Protein AF-0000000087192631 (afdb_homodimer)

pLDDT: mean 88.53, std 11.98, range [20.39, 98.62]

Sequence (1856 aa):
MQTPSEHAYPAHWEADVVLRDGGTTRVRPITPDDVQRLVSFYEQVSDESKYYRFFAPYPRLSDRDLHRFTHHDYIDRVGLAATIGGEFIATVRYDRIDSRGRPAHEPTDEAEVAFLVQDAHQGRGVASALLEHIAAVARERGIRRFAAEVLPANTKMIKVFTDAGYTQKRSFEDGVVRLELDLEPTDRSLAVQRAREQRAEARSVQRLLAPGSVAVFGTGREPGGMGRAVLRNLLAGGFTGRVLAVNTSFPDGLTRLDPEGVPALRSLREAEGPVDLAVVAVPADRVPSVVEDCGEHGVQGLVVLSAGFAEGGADGRARQRELVRQARSYGMRIIGPNSFGLVNTAAGVRLNASLAPELPPPGRVGLFSQSGAIGIALLSGLQRRAAGLAGLASVSTFVSTGNRADVSGNDFLQYWHDDPDTDVALMYLESIGNPRKFTRLARRTALHKPVVVVKGARHGGVTPAGHTVPTTRMPDATVSHLLRQAGVIRVDTVTELSDTGLLLAAQPLPAGPRVAILGNSQSLALLTYDACLTDGLRPLPPRDLTTAAGPEDFHRALAAALADPACDAVVVTAIPRVDGESAAGLAAALRDAVAAAPVAKPVCVVHLEIPGLAEALAAPPEAGAPAGPGSVRVPAYPAAERAARSLAHVARYAEWRRRTEERPGRVPEYEDIDEAGAAADIEVLLTAHGVTEGDPGGPRAVTLSAADTQRLLARYGIAVLPALPAPDPEAAVAAAHRLGFPVALKPTAPHLRHRADLGGVRLDLGGEAELLRAYSELTELLGKPSETRLVVQSMAPRGVDTVVRATIDPAAGAVLSFGLAGAPSLLLGDTAHCLVPATDRDAAELIRSVRTAPLLFGWRGAAPVDTGALEELLLRVSRLMDDHPEVVGADLEPVIVAQHGIHVLGASIRLAPPPPRTDPGPRSLPTYMQTPSEHAYPAHWEADVVLRDGGTTRVRPITPDDVQRLVSFYEQVSDESKYYRFFAPYPRLSDRDLHRFTHHDYIDRVGLAATIGGEFIATVRYDRIDSRGRPAHEPTDEAEVAFLVQDAHQGRGVASALLEHIAAVARERGIRRFAAEVLPANTKMIKVFTDAGYTQKRSFEDGVVRLELDLEPTDRSLAVQRAREQRAEARSVQRLLAPGSVAVFGTGREPGGMGRAVLRNLLAGGFTGRVLAVNTSFPDGLTRLDPEGVPALRSLREAEGPVDLAVVAVPADRVPSVVEDCGEHGVQGLVVLSAGFAEGGADGRARQRELVRQARSYGMRIIGPNSFGLVNTAAGVRLNASLAPELPPPGRVGLFSQSGAIGIALLSGLQRRAAGLAGLASVSTFVSTGNRADVSGNDFLQYWHDDPDTDVALMYLESIGNPRKFTRLARRTALHKPVVVVKGARHGGVTPAGHTVPTTRMPDATVSHLLRQAGVIRVDTVTELSDTGLLLAAQPLPAGPRVAILGNSQSLALLTYDACLTDGLRPLPPRDLTTAAGPEDFHRALAAALADPACDAVVVTAIPRVDGESAAGLAAALRDAVAAAPVAKPVCVVHLEIPGLAEALAAPPEAGAPAGPGSVRVPAYPAAERAARSLAHVARYAEWRRRTEERPGRVPEYEDIDEAGAAADIEVLLTAHGVTEGDPGGPRAVTLSAADTQRLLARYGIAVLPALPAPDPEAAVAAAHRLGFPVALKPTAPHLRHRADLGGVRLDLGGEAELLRAYSELTELLGKPSETRLVVQSMAPRGVDTVVRATIDPAAGAVLSFGLAGAPSLLLGDTAHCLVPATDRDAAELIRSVRTAPLLFGWRGAAPVDTGALEELLLRVSRLMDDHPEVVGADLEPVIVAQHGIHVLGASIRLAPPPPRTDPGPRSLPTY

Radius of gyration: 41.94 Å; Cα contacts (8 Å, |Δi|>4): 4111; chains: 2; bounding box: 105×142×91 Å

Nearest PDB structures (foldseek):
  4nxy-assembly1_A  TM=9.726E-01  e=6.427E-29  Streptomyces lividans TK24
  4xym-assembly1_B  TM=7.938E-01  e=3.322E-19  Candidatus Korarchaeum cryptofilum OPF8
  4xyl-assembly1_B  TM=7.487E-01  e=3.930E-19  Candidatus Korarchaeum cryptofilum OPF8
  4xz3-assembly1_D  TM=8.046E-01  e=2.234E-18  Candidatus Korarchaeum cryptofilum OPF8
  4yaj-assembly1_D  TM=7.817E-01  e=9.511E-16  Candidatus Korarchaeum cryptofilum OPF8

InterPro domains:
  IPR000182 GNAT domain [PF00583] (56-166)
  IPR000182 GNAT domain [PS51186] (25-184)
  IPR003781 CoA-binding [PF13380] (213-343)
  IPR003781 CoA-binding [SM00881] (208-309)
  IPR011761 ATP-grasp fold [PS50975] (710-748)
  IPR013815 ATP-grasp fold, subdomain 1 [G3DSA:3.30.1490.20] (722-795)
  IPR016102 Succinyl-CoA synthetase-like [G3DSA:3.40.50.261] (340-507)
  IPR016102 Succinyl-CoA synthetase-like [G3DSA:3.40.50.261] (508-660)
  IPR016102 Succinyl-CoA synthetase-like [SSF52210] (341-505)
  IPR016102 Succinyl-CoA synthetase-like [SSF52210] (510-658)
  IPR016181 Acyl-CoA N-acyltransferase [SSF55729] (27-173)
  IPR032875 Succinyl-CoA synthetase-like, flavodoxin domain [PF13607] (362-501)
  IPR036291 NAD(P)-binding domain superfamily [SSF51735] (206-339)

Structure (mmCIF, N/CA/C/O backbone):
data_AF-0000000087192631-model_v1
#
loop_
_entity.id
_entity.type
_entity.pdbx_description
1 polymer 'GNAT family N-acetyltransferase'
#
loop_
_atom_site.group_PDB
_atom_site.id
_atom_site.type_symbol
_atom_site.label_atom_id
_atom_site.label_alt_id
_atom_site.label_comp_id
_atom_site.label_asym_id
_atom_site.label_entity_id
_atom_site.label_seq_id
_atom_site.pdbx_PDB_ins_code
_atom_site.Cartn_x
_atom_site.Cartn_y
_atom_site.Cartn_z
_atom_site.occupancy
_atom_site.B_iso_or_equiv
_atom_site.auth_seq_id
_atom_site.auth_comp_id
_atom_site.auth_asym_id
_atom_site.auth_atom_id
_atom_site.pdbx_PDB_model_num
ATOM 1 N N . MET A 1 1 ? 31.953 -65.812 -14.992 1 20.62 1 MET A N 1
ATOM 2 C CA . MET A 1 1 ? 31 -65.062 -15.828 1 20.62 1 MET A CA 1
ATOM 3 C C . MET A 1 1 ? 30.125 -64.125 -14.992 1 20.62 1 MET A C 1
ATOM 5 O O . MET A 1 1 ? 29.359 -64.562 -14.141 1 20.62 1 MET A O 1
ATOM 9 N N . GLN A 1 2 ? 30.656 -63 -14.594 1 25.08 2 GLN A N 1
ATOM 10 C CA . GLN A 1 2 ? 30.062 -62.031 -13.672 1 25.08 2 GLN A CA 1
ATOM 11 C C . GLN A 1 2 ? 28.656 -61.656 -14.125 1 25.08 2 GLN A C 1
ATOM 13 O O . GLN A 1 2 ? 28.422 -61.438 -15.312 1 25.08 2 GLN A O 1
ATOM 18 N N . THR A 1 3 ? 27.656 -62.156 -13.445 1 31.5 3 THR A N 1
ATOM 19 C CA . THR A 1 3 ? 26.234 -61.844 -13.625 1 31.5 3 THR A CA 1
ATOM 20 C C . THR A 1 3 ? 26.031 -60.375 -13.977 1 31.5 3 THR A C 1
ATOM 22 O O . THR A 1 3 ? 26.625 -59.5 -13.344 1 31.5 3 THR A O 1
ATOM 25 N N . PRO A 1 4 ? 25.734 -60.125 -15.266 1 35.34 4 PRO A N 1
ATOM 26 C CA . PRO A 1 4 ? 25.453 -58.75 -15.656 1 35.34 4 PRO A CA 1
ATOM 27 C C . PRO A 1 4 ? 24.844 -57.938 -14.516 1 35.34 4 PRO A C 1
ATOM 29 O O . PRO A 1 4 ? 24.125 -58.469 -13.68 1 35.34 4 PRO A O 1
ATOM 32 N N . SER A 1 5 ? 25.484 -57 -13.984 1 37.09 5 SER A N 1
ATOM 33 C CA . SER A 1 5 ? 25.125 -56.062 -12.953 1 37.09 5 SER A CA 1
ATOM 34 C C . SER A 1 5 ? 23.641 -55.688 -13.047 1 37.09 5 SER A C 1
ATOM 36 O O . SER A 1 5 ? 23.188 -55.25 -14.102 1 37.09 5 SER A O 1
ATOM 38 N N . GLU A 1 6 ? 22.656 -56.438 -12.609 1 44.91 6 GLU A N 1
ATOM 39 C CA . GLU A 1 6 ? 21.234 -56.188 -12.391 1 44.91 6 GLU A CA 1
ATOM 40 C C . GLU A 1 6 ? 21 -54.688 -12.094 1 44.91 6 GLU A C 1
ATOM 42 O O . GLU A 1 6 ? 21.469 -54.188 -11.086 1 44.91 6 GLU A O 1
ATOM 47 N N . HIS A 1 7 ? 20.984 -53.875 -13.047 1 56.69 7 HIS A N 1
ATOM 48 C CA . HIS A 1 7 ? 20.703 -52.469 -12.852 1 56.69 7 HIS A CA 1
ATOM 49 C C . HIS A 1 7 ? 19.516 -52.25 -11.938 1 56.69 7 HIS A C 1
ATOM 51 O O . HIS A 1 7 ? 18.547 -53.031 -11.977 1 56.69 7 HIS A O 1
ATOM 57 N N . ALA A 1 8 ? 19.719 -51.438 -10.938 1 73.88 8 ALA A N 1
ATOM 58 C CA . ALA A 1 8 ? 18.797 -51 -9.898 1 73.88 8 ALA A CA 1
ATOM 59 C C . ALA A 1 8 ? 17.5 -50.469 -10.508 1 73.88 8 ALA A C 1
ATOM 61 O O . ALA A 1 8 ? 17.5 -49.938 -11.602 1 73.88 8 ALA A O 1
ATOM 62 N N . TYR A 1 9 ? 16.359 -50.969 -10.164 1 81.88 9 TYR A N 1
ATOM 63 C CA . TYR A 1 9 ? 15.016 -50.5 -10.508 1 81.88 9 TYR A CA 1
ATOM 64 C C . TYR A 1 9 ? 14.961 -49 -10.555 1 81.88 9 TYR A C 1
ATOM 66 O O . TYR A 1 9 ? 15.242 -48.312 -9.562 1 81.88 9 TYR A O 1
ATOM 74 N N . PRO A 1 10 ? 14.68 -48.469 -11.711 1 86.88 10 PRO A N 1
ATOM 75 C CA . PRO A 1 10 ? 14.633 -47 -11.812 1 86.88 10 PRO A CA 1
ATOM 76 C C . PRO A 1 10 ? 13.328 -46.438 -11.281 1 86.88 10 PRO A C 1
ATOM 78 O O . PRO A 1 10 ? 12.414 -46.125 -12.055 1 86.88 10 PRO A O 1
ATOM 81 N N . ALA A 1 11 ? 13.266 -46.125 -10.109 1 83.31 11 ALA A N 1
ATOM 82 C CA . ALA A 1 11 ? 12.062 -45.688 -9.422 1 83.31 11 ALA A CA 1
ATOM 83 C C . ALA A 1 11 ? 11.578 -44.344 -10 1 83.31 11 ALA A C 1
ATOM 85 O O . ALA A 1 11 ? 10.383 -44.062 -9.984 1 83.31 11 ALA A O 1
ATOM 86 N N . HIS A 1 12 ? 12.43 -43.531 -10.547 1 79.44 12 HIS A N 1
ATOM 87 C CA . HIS A 1 12 ? 12.094 -42.219 -11.023 1 79.44 12 HIS A CA 1
ATOM 88 C C . HIS A 1 12 ? 11.289 -42.281 -12.32 1 79.44 12 HIS A C 1
ATOM 90 O O . HIS A 1 12 ? 10.711 -41.281 -12.75 1 79.44 12 HIS A O 1
ATOM 96 N N . TRP A 1 13 ? 11.211 -43.5 -12.906 1 89.19 13 TRP A N 1
ATOM 97 C CA . TRP A 1 13 ? 10.414 -43.688 -14.125 1 89.19 13 TRP A CA 1
ATOM 98 C C . TRP A 1 13 ? 8.938 -43.844 -13.789 1 89.19 13 TRP A C 1
ATOM 100 O O . TRP A 1 13 ? 8.086 -43.75 -14.672 1 89.19 13 TRP A O 1
ATOM 110 N N . GLU A 1 14 ? 8.688 -44.062 -12.539 1 89.38 14 GLU A N 1
ATOM 111 C CA . GLU A 1 14 ? 7.293 -44.25 -12.141 1 89.38 14 GLU A CA 1
ATOM 112 C C . GLU A 1 14 ? 6.531 -42.906 -12.242 1 89.38 14 GLU A C 1
ATOM 114 O O . GLU A 1 14 ? 7.074 -41.844 -11.938 1 89.38 14 GLU A O 1
ATOM 119 N N . ALA A 1 15 ? 5.297 -43.031 -12.695 1 90.75 15 ALA A N 1
ATOM 120 C CA . ALA A 1 15 ? 4.496 -41.812 -12.82 1 90.75 15 ALA A CA 1
ATOM 121 C C . ALA A 1 15 ? 3.008 -42.156 -12.852 1 90.75 15 ALA A C 1
ATOM 123 O O . ALA A 1 15 ? 2.596 -43.156 -13.43 1 90.75 15 ALA A O 1
ATOM 124 N N . ASP A 1 16 ? 2.254 -41.375 -12.18 1 92.19 16 ASP A N 1
ATOM 125 C CA . ASP A 1 16 ? 0.807 -41.375 -12.375 1 92.19 16 ASP A CA 1
ATOM 126 C C . ASP A 1 16 ? 0.399 -40.406 -13.492 1 92.19 16 ASP A C 1
ATOM 128 O O . ASP A 1 16 ? 0.935 -39.312 -13.602 1 92.19 16 ASP A O 1
ATOM 132 N N . VAL A 1 17 ? -0.473 -40.875 -14.367 1 93.94 17 VAL A N 1
ATOM 133 C CA . VAL A 1 17 ? -0.831 -40.094 -15.539 1 93.94 17 VAL A CA 1
ATOM 134 C C . VAL A 1 17 ? -2.352 -40 -15.664 1 93.94 17 VAL A C 1
ATOM 136 O O . VAL A 1 17 ? -3.055 -41 -15.414 1 93.94 17 VAL A O 1
ATOM 139 N N . VAL A 1 18 ? -2.799 -38.812 -16.031 1 94.5 18 VAL A N 1
ATOM 140 C CA . VAL A 1 18 ? -4.211 -38.656 -16.359 1 94.5 18 VAL A CA 1
ATOM 141 C C . VAL A 1 18 ? -4.438 -39 -17.828 1 94.5 18 VAL A C 1
ATOM 143 O O . VAL A 1 18 ? -3.717 -38.531 -18.703 1 94.5 18 VAL A O 1
ATOM 146 N N . LEU A 1 19 ? -5.414 -39.812 -18.047 1 94.88 19 LEU A N 1
ATOM 147 C CA . LEU A 1 19 ? -5.707 -40.281 -19.391 1 94.88 19 LEU A CA 1
ATOM 148 C C . LEU A 1 19 ? -6.738 -39.375 -20.078 1 94.88 19 LEU A C 1
ATOM 150 O O . LEU A 1 19 ? -7.285 -38.469 -19.453 1 94.88 19 LEU A O 1
ATOM 154 N N . ARG A 1 20 ? -7.016 -39.719 -21.328 1 94.5 20 ARG A N 1
ATOM 155 C CA . ARG A 1 20 ? -7.891 -38.906 -22.172 1 94.5 20 ARG A CA 1
ATOM 156 C C . ARG A 1 20 ? -9.289 -38.812 -21.578 1 94.5 20 ARG A C 1
ATOM 158 O O . ARG A 1 20 ? -9.961 -37.781 -21.703 1 94.5 20 ARG A O 1
ATOM 165 N N . ASP A 1 21 ? -9.727 -39.844 -20.953 1 91.56 21 ASP A N 1
ATOM 166 C CA . ASP A 1 21 ? -11.078 -39.875 -20.406 1 91.56 21 ASP A CA 1
ATOM 167 C C . ASP A 1 21 ? -11.109 -39.281 -18.984 1 91.56 21 ASP A C 1
ATOM 169 O O . ASP A 1 21 ? -12.148 -39.312 -18.328 1 91.56 21 ASP A O 1
ATOM 173 N N . GLY A 1 22 ? -10.008 -38.844 -18.5 1 90.75 22 GLY A N 1
ATOM 174 C CA . GLY A 1 22 ? -9.961 -38.188 -17.203 1 90.75 22 GLY A CA 1
ATOM 175 C C . GLY A 1 22 ? -9.578 -39.125 -16.078 1 90.75 22 GLY A C 1
ATOM 176 O O . GLY A 1 22 ? -9.305 -38.688 -14.953 1 90.75 22 GLY A O 1
ATOM 177 N N . GLY A 1 23 ? -9.531 -40.406 -16.359 1 89.5 23 GLY A N 1
ATOM 178 C CA . GLY A 1 23 ? -9.062 -41.344 -15.375 1 89.5 23 GLY A CA 1
ATOM 179 C C . GLY A 1 23 ? -7.555 -41.375 -15.227 1 89.5 23 GLY A C 1
ATOM 180 O O . GLY A 1 23 ? -6.848 -40.688 -15.977 1 89.5 23 GLY A O 1
ATOM 181 N N . THR A 1 24 ? -7.094 -42.156 -14.156 1 91.75 24 THR A N 1
ATOM 182 C CA . THR A 1 24 ? -5.652 -42.188 -13.93 1 91.75 24 THR A CA 1
ATOM 183 C C . THR A 1 24 ? -5.109 -43.594 -14.086 1 91.75 24 THR A C 1
ATOM 185 O O . THR A 1 24 ? -5.863 -44.562 -13.992 1 91.75 24 THR A O 1
ATOM 188 N N . THR A 1 25 ? -3.887 -43.656 -14.477 1 93.38 25 THR A N 1
ATOM 189 C CA . THR A 1 25 ? -3.145 -44.906 -14.516 1 93.38 25 THR A CA 1
ATOM 190 C C . THR A 1 25 ? -1.727 -44.688 -13.984 1 93.38 25 THR A C 1
ATOM 192 O O . THR A 1 25 ? -1.228 -43.562 -13.93 1 93.38 25 THR A O 1
ATOM 195 N N . ARG A 1 26 ? -1.165 -45.781 -13.5 1 93.81 26 ARG A N 1
ATOM 196 C CA . ARG A 1 26 ? 0.221 -45.75 -13.039 1 93.81 26 ARG A CA 1
ATOM 197 C C . ARG A 1 26 ? 1.152 -46.375 -14.062 1 93.81 26 ARG A C 1
ATOM 199 O O . ARG A 1 26 ? 0.906 -47.5 -14.516 1 93.81 26 ARG A O 1
ATOM 206 N N . VAL A 1 27 ? 2.131 -45.656 -14.469 1 95.19 27 VAL A N 1
ATOM 207 C CA . VAL A 1 27 ? 3.17 -46.188 -15.359 1 95.19 27 VAL A CA 1
ATOM 208 C C . VAL A 1 27 ? 4.41 -46.531 -14.539 1 95.19 27 VAL A C 1
ATOM 210 O O . VAL A 1 27 ? 4.883 -45.75 -13.734 1 95.19 27 VAL A O 1
ATOM 213 N N . ARG A 1 28 ? 4.859 -47.719 -14.695 1 94.69 28 ARG A N 1
ATOM 214 C CA . ARG A 1 28 ? 6.055 -48.156 -13.969 1 94.69 28 ARG A CA 1
ATOM 215 C C . ARG A 1 28 ? 6.828 -49.219 -14.75 1 94.69 28 ARG A C 1
ATOM 217 O O . ARG A 1 28 ? 6.273 -49.844 -15.641 1 94.69 28 ARG A O 1
ATOM 224 N N . PRO A 1 29 ? 8.125 -49.406 -14.43 1 96.44 29 PRO A N 1
ATOM 225 C CA . PRO A 1 29 ? 8.898 -50.469 -15.062 1 96.44 29 PRO A CA 1
ATOM 226 C C . PRO A 1 29 ? 8.391 -51.844 -14.695 1 96.44 29 PRO A C 1
ATOM 228 O O . PRO A 1 29 ? 7.945 -52.062 -13.562 1 96.44 29 PRO A O 1
ATOM 231 N N . ILE A 1 30 ? 8.477 -52.781 -15.68 1 97.31 30 ILE A N 1
ATOM 232 C CA . ILE A 1 30 ? 8.109 -54.156 -15.461 1 97.31 30 ILE A CA 1
ATOM 233 C C . ILE A 1 30 ? 9.242 -54.875 -14.734 1 97.31 30 ILE A C 1
ATOM 235 O O . ILE A 1 30 ? 10.422 -54.688 -15.055 1 97.31 30 ILE A O 1
ATOM 239 N N . THR A 1 31 ? 8.859 -55.688 -13.789 1 95.81 31 THR A N 1
ATOM 240 C CA . THR A 1 31 ? 9.844 -56.438 -13.008 1 95.81 31 THR A CA 1
ATOM 241 C C . THR A 1 31 ? 9.641 -57.938 -13.172 1 95.81 31 THR A C 1
ATOM 243 O O . THR A 1 31 ? 8.594 -58.375 -13.664 1 95.81 31 THR A O 1
ATOM 246 N N . PRO A 1 32 ? 10.625 -58.719 -12.734 1 94.38 32 PRO A N 1
ATOM 247 C CA . PRO A 1 32 ? 10.492 -60.188 -12.797 1 94.38 32 PRO A CA 1
ATOM 248 C C . PRO A 1 32 ? 9.32 -60.719 -11.977 1 94.38 32 PRO A C 1
ATOM 250 O O . PRO A 1 32 ? 8.797 -61.781 -12.258 1 94.38 32 PRO A O 1
ATOM 253 N N . ASP A 1 33 ? 8.914 -60 -11.039 1 94.69 33 ASP A N 1
ATOM 254 C CA . ASP A 1 33 ? 7.809 -60.438 -10.18 1 94.69 33 ASP A CA 1
ATOM 255 C C . ASP A 1 33 ? 6.465 -60.219 -10.867 1 94.69 33 ASP A C 1
ATOM 257 O O . ASP A 1 33 ? 5.422 -60.625 -10.336 1 94.69 33 ASP A O 1
ATOM 261 N N . ASP A 1 34 ? 6.422 -59.719 -12.078 1 96.81 34 ASP A N 1
ATOM 262 C CA . ASP A 1 34 ? 5.184 -59.344 -12.766 1 96.81 34 ASP A CA 1
ATOM 263 C C . ASP A 1 34 ? 4.719 -60.469 -13.688 1 96.81 34 ASP A C 1
ATOM 265 O O . ASP A 1 34 ? 3.842 -60.25 -14.531 1 96.81 34 ASP A O 1
ATOM 269 N N . VAL A 1 35 ? 5.238 -61.625 -13.57 1 96.44 35 VAL A N 1
ATOM 270 C CA . VAL A 1 35 ? 4.953 -62.719 -14.492 1 96.44 35 VAL A CA 1
ATOM 271 C C . VAL A 1 35 ? 3.459 -63.031 -14.477 1 96.44 35 VAL A C 1
ATOM 273 O O . VAL A 1 35 ? 2.826 -63.094 -15.531 1 96.44 35 VAL A O 1
ATOM 276 N N . GLN A 1 36 ? 2.957 -63.188 -13.305 1 95.94 36 GLN A N 1
ATOM 277 C CA . GLN A 1 36 ? 1.544 -63.531 -13.195 1 95.94 36 GLN A CA 1
ATOM 278 C C . GLN A 1 36 ? 0.66 -62.406 -13.711 1 95.94 36 GLN A C 1
ATOM 280 O O . GLN A 1 36 ? -0.381 -62.656 -14.328 1 95.94 36 GLN A O 1
ATOM 285 N N . ARG A 1 37 ? 1.015 -61.156 -13.492 1 96.69 37 ARG A N 1
ATOM 286 C CA . ARG A 1 37 ? 0.271 -60 -14 1 96.69 37 ARG A CA 1
ATOM 287 C C . ARG A 1 37 ? 0.293 -59.938 -15.523 1 96.69 37 ARG A C 1
ATOM 289 O O . ARG A 1 37 ? -0.711 -59.625 -16.156 1 96.69 37 ARG A O 1
ATOM 296 N N . LEU A 1 38 ? 1.43 -60.281 -16.078 1 96.75 38 LEU A N 1
ATOM 297 C CA . LEU A 1 38 ? 1.568 -60.281 -17.531 1 96.75 38 LEU A CA 1
ATOM 298 C C . LEU A 1 38 ? 0.699 -61.375 -18.141 1 96.75 38 LEU A C 1
ATOM 300 O O . LEU A 1 38 ? 0.08 -61.156 -19.188 1 96.75 38 LEU A O 1
ATOM 304 N N . VAL A 1 39 ? 0.665 -62.531 -17.469 1 96.69 39 VAL A N 1
ATOM 305 C CA . VAL A 1 39 ? -0.153 -63.656 -17.969 1 96.69 39 VAL A CA 1
ATOM 306 C C . VAL A 1 39 ? -1.629 -63.25 -17.922 1 96.69 39 VAL A C 1
ATOM 308 O O . VAL A 1 39 ? -2.357 -63.438 -18.891 1 96.69 39 VAL A O 1
ATOM 311 N N . SER A 1 40 ? -2.006 -62.781 -16.797 1 96.19 40 SER A N 1
ATOM 312 C CA . SER A 1 40 ? -3.389 -62.375 -16.625 1 96.19 40 SER A CA 1
ATOM 313 C C . SER A 1 40 ? -3.764 -61.281 -17.641 1 96.19 40 SER A C 1
ATOM 315 O O . SER A 1 40 ? -4.855 -61.312 -18.203 1 96.19 40 SER A O 1
ATOM 317 N N . PHE A 1 41 ? -2.994 -60.375 -17.844 1 96.19 41 PHE A N 1
ATOM 318 C CA . PHE A 1 41 ? -3.162 -59.312 -18.812 1 96.19 41 PHE A CA 1
ATOM 319 C C . PHE A 1 41 ? -3.357 -59.875 -20.219 1 96.19 41 PHE A C 1
ATOM 321 O O . PHE A 1 41 ? -4.32 -59.531 -20.906 1 96.19 41 PHE A O 1
ATOM 328 N N . TYR A 1 42 ? -2.414 -60.688 -20.578 1 96.12 42 TYR A N 1
ATOM 329 C CA . TYR A 1 42 ? -2.406 -61.25 -21.922 1 96.12 42 TYR A CA 1
ATOM 330 C C . TYR A 1 42 ? -3.684 -62.062 -22.188 1 96.12 42 TYR A C 1
ATOM 332 O O . TYR A 1 42 ? -4.199 -62.062 -23.312 1 96.12 42 TYR A O 1
ATOM 340 N N . GLU A 1 43 ? -4.188 -62.656 -21.125 1 95.69 43 GLU A N 1
ATOM 341 C CA . GLU A 1 43 ? -5.418 -63.438 -21.25 1 95.69 43 GLU A CA 1
ATOM 342 C C . GLU A 1 43 ? -6.609 -62.531 -21.578 1 95.69 43 GLU A C 1
ATOM 344 O O . GLU A 1 43 ? -7.578 -62.969 -22.203 1 95.69 43 GLU A O 1
ATOM 349 N N . GLN A 1 44 ? -6.473 -61.312 -21.219 1 95.31 44 GLN A N 1
ATOM 350 C CA . GLN A 1 44 ? -7.594 -60.375 -21.391 1 95.31 44 GLN A CA 1
ATOM 351 C C . GLN A 1 44 ? -7.48 -59.625 -22.703 1 95.31 44 GLN A C 1
ATOM 353 O O . GLN A 1 44 ? -8.383 -58.844 -23.062 1 95.31 44 GLN A O 1
ATOM 358 N N . VAL A 1 45 ? -6.461 -59.781 -23.453 1 96.5 45 VAL A N 1
ATOM 359 C CA . VAL A 1 45 ? -6.262 -59.156 -24.75 1 96.5 45 VAL A CA 1
ATOM 360 C C . VAL A 1 45 ? -6.918 -60.031 -25.844 1 96.5 45 VAL A C 1
ATOM 362 O O . VAL A 1 45 ? -6.824 -61.25 -25.812 1 96.5 45 VAL A O 1
ATOM 365 N N . SER A 1 46 ? -7.562 -59.438 -26.734 1 96.31 46 SER A N 1
ATOM 366 C CA . SER A 1 46 ? -8.266 -60.156 -27.781 1 96.31 46 SER A CA 1
ATOM 367 C C . SER A 1 46 ? -7.285 -60.812 -28.75 1 96.31 46 SER A C 1
ATOM 369 O O . SER A 1 46 ? -6.125 -60.406 -28.844 1 96.31 46 SER A O 1
ATOM 371 N N . ASP A 1 47 ? -7.758 -61.719 -29.5 1 95.31 47 ASP A N 1
ATOM 372 C CA . ASP A 1 47 ? -6.941 -62.406 -30.5 1 95.31 47 ASP A CA 1
ATOM 373 C C . ASP A 1 47 ? -6.527 -61.438 -31.609 1 95.31 47 ASP A C 1
ATOM 375 O O . ASP A 1 47 ? -5.422 -61.531 -32.156 1 95.31 47 ASP A O 1
ATOM 379 N N . GLU A 1 48 ? -7.402 -60.625 -31.891 1 94.94 48 GLU A N 1
ATOM 380 C CA . GLU A 1 48 ? -7.094 -59.625 -32.906 1 94.94 48 GLU A CA 1
ATOM 381 C C . GLU A 1 48 ? -5.938 -58.75 -32.469 1 94.94 48 GLU A C 1
ATOM 383 O O . GLU A 1 48 ? -4.996 -58.5 -33.25 1 94.94 48 GLU A O 1
ATOM 388 N N . SER A 1 49 ? -6.012 -58.219 -31.266 1 95.94 49 SER A N 1
ATOM 389 C CA . SER A 1 49 ? -4.953 -57.375 -30.75 1 95.94 49 SER A CA 1
ATOM 390 C C . SER A 1 49 ? -3.635 -58.125 -30.641 1 95.94 49 SER A C 1
ATOM 392 O O . SER A 1 49 ? -2.566 -57.562 -30.891 1 95.94 49 SER A O 1
ATOM 394 N N . LYS A 1 50 ? -3.697 -59.375 -30.25 1 96.19 50 LYS A N 1
ATOM 395 C CA . LYS A 1 50 ? -2.5 -60.188 -30.219 1 96.19 50 LYS A CA 1
ATOM 396 C C . LYS A 1 50 ? -1.898 -60.375 -31.609 1 96.19 50 LYS A C 1
ATOM 398 O O . LYS A 1 50 ? -0.677 -60.312 -31.781 1 96.19 50 LYS A O 1
ATOM 403 N N . TYR A 1 51 ? -2.812 -60.562 -32.531 1 94.75 51 TYR A N 1
ATOM 404 C CA . TYR A 1 51 ? -2.367 -60.688 -33.906 1 94.75 51 TYR A CA 1
ATOM 405 C C . TYR A 1 51 ? -1.661 -59.438 -34.406 1 94.75 51 TYR A C 1
ATOM 407 O O . TYR A 1 51 ? -0.631 -59.5 -35.062 1 94.75 51 TYR A O 1
ATOM 415 N N . TYR A 1 52 ? -2.215 -58.344 -34.156 1 94.25 52 TYR A N 1
ATOM 416 C CA . TYR A 1 52 ? -1.611 -57.062 -34.531 1 94.25 52 TYR A CA 1
ATOM 417 C C . TYR A 1 52 ? -0.246 -56.875 -33.875 1 94.25 52 TYR A C 1
ATOM 419 O O . TYR A 1 52 ? 0.665 -56.312 -34.469 1 94.25 52 TYR A O 1
ATOM 427 N N . ARG A 1 53 ? -0.049 -57.406 -32.719 1 93.62 53 ARG A N 1
ATOM 428 C CA . ARG A 1 53 ? 1.189 -57.219 -31.953 1 93.62 53 ARG A CA 1
ATOM 429 C C . ARG A 1 53 ? 2.283 -58.156 -32.5 1 93.62 53 ARG A C 1
ATOM 431 O O . ARG A 1 53 ? 3.449 -57.75 -32.562 1 93.62 53 ARG A O 1
ATOM 438 N N . PHE A 1 54 ? 1.877 -59.406 -32.812 1 92.31 54 PHE A N 1
ATOM 439 C CA . PHE A 1 54 ? 2.895 -60.406 -33.094 1 92.31 54 PHE A CA 1
ATOM 440 C C . PHE A 1 54 ? 2.861 -60.844 -34.562 1 92.31 54 PHE A C 1
ATOM 442 O O . PHE A 1 54 ? 3.67 -61.656 -34.969 1 92.31 54 PHE A O 1
ATOM 449 N N . PHE A 1 55 ? 1.875 -60.312 -35.344 1 90.5 55 PHE A N 1
ATOM 450 C CA . PHE A 1 55 ? 1.728 -60.531 -36.781 1 90.5 55 PHE A CA 1
ATOM 451 C C . PHE A 1 55 ? 1.427 -62 -37.062 1 90.5 55 PHE A C 1
ATOM 453 O O . PHE A 1 55 ? 1.672 -62.469 -38.156 1 90.5 55 PHE A O 1
ATOM 460 N N . ALA A 1 56 ? 1.115 -62.812 -35.969 1 92 56 ALA A N 1
ATOM 461 C CA . ALA A 1 56 ? 0.732 -64.188 -36.031 1 92 56 ALA A CA 1
ATOM 462 C C . ALA A 1 56 ? -0.16 -64.562 -34.844 1 92 56 ALA A C 1
ATOM 464 O O . ALA A 1 56 ? -0.225 -63.875 -33.844 1 92 56 ALA A O 1
ATOM 465 N N . PRO A 1 57 ? -0.964 -65.625 -35.094 1 90.69 57 PRO A N 1
ATOM 466 C CA . PRO A 1 57 ? -1.699 -66.125 -33.938 1 90.69 57 PRO A CA 1
ATOM 467 C C . PRO A 1 57 ? -0.778 -66.5 -32.781 1 90.69 57 PRO A C 1
ATOM 469 O O . PRO A 1 57 ? 0.161 -67.312 -32.969 1 90.69 57 PRO A O 1
ATOM 472 N N . TYR A 1 58 ? -1.026 -65.875 -31.719 1 92.06 58 TYR A N 1
ATOM 473 C CA . TYR A 1 58 ? -0.178 -66.062 -30.562 1 92.06 58 TYR A CA 1
ATOM 474 C C . TYR A 1 58 ? -1.012 -66.188 -29.281 1 92.06 58 TYR A C 1
ATOM 476 O O . TYR A 1 58 ? -0.976 -65.25 -28.453 1 92.06 58 TYR A O 1
ATOM 484 N N . PRO A 1 59 ? -1.753 -67.188 -29.078 1 91.19 59 PRO A N 1
ATOM 485 C CA . PRO A 1 59 ? -2.77 -67.25 -28.016 1 91.19 59 PRO A CA 1
ATOM 486 C C . PRO A 1 59 ? -2.166 -67.25 -26.609 1 91.19 59 PRO A C 1
ATOM 488 O O . PRO A 1 59 ? -2.762 -66.75 -25.688 1 91.19 59 PRO A O 1
ATOM 491 N N . ARG A 1 60 ? -0.947 -67.938 -26.5 1 93.5 60 ARG A N 1
ATOM 492 C CA . ARG A 1 60 ? -0.314 -68 -25.188 1 93.5 60 ARG A CA 1
ATOM 493 C C . ARG A 1 60 ? 1.164 -67.625 -25.266 1 93.5 60 ARG A C 1
ATOM 495 O O . ARG A 1 60 ? 1.82 -67.875 -26.281 1 93.5 60 ARG A O 1
ATOM 502 N N . LEU A 1 61 ? 1.563 -67 -24.219 1 93.31 61 LEU A N 1
ATOM 503 C CA . LEU A 1 61 ? 2.984 -66.688 -24.125 1 93.31 61 LEU A CA 1
ATOM 504 C C . LEU A 1 61 ? 3.773 -67.875 -23.594 1 93.31 61 LEU A C 1
ATOM 506 O O . LEU A 1 61 ? 3.348 -68.562 -22.656 1 93.31 61 LEU A O 1
ATOM 510 N N . SER A 1 62 ? 4.895 -68.188 -24.172 1 94.19 62 SER A N 1
ATOM 511 C CA . SER A 1 62 ? 5.781 -69.25 -23.703 1 94.19 62 SER A CA 1
ATOM 512 C C . SER A 1 62 ? 6.574 -68.812 -22.484 1 94.19 62 SER A C 1
ATOM 514 O O . SER A 1 62 ? 6.59 -67.625 -22.141 1 94.19 62 SER A O 1
ATOM 516 N N . ASP A 1 63 ? 7.141 -69.75 -21.844 1 93.69 63 ASP A N 1
ATOM 517 C CA . ASP A 1 63 ? 8 -69.438 -20.719 1 93.69 63 ASP A CA 1
ATOM 518 C C . ASP A 1 63 ? 9.156 -68.5 -21.141 1 93.69 63 ASP A C 1
ATOM 520 O O . ASP A 1 63 ? 9.586 -67.625 -20.375 1 93.69 63 ASP A O 1
ATOM 524 N N . ARG A 1 64 ? 9.578 -68.812 -22.234 1 93.75 64 ARG A N 1
ATOM 525 C CA . ARG A 1 64 ? 10.648 -67.938 -22.766 1 93.75 64 ARG A CA 1
ATOM 526 C C . ARG A 1 64 ? 10.172 -66.562 -23 1 93.75 64 ARG A C 1
ATOM 528 O O . ARG A 1 64 ? 10.891 -65.562 -22.719 1 93.75 64 ARG A O 1
ATOM 535 N N . ASP A 1 65 ? 8.977 -66.5 -23.531 1 93.75 65 ASP A N 1
ATOM 536 C CA . ASP A 1 65 ? 8.375 -65.188 -23.75 1 93.75 65 ASP A CA 1
ATOM 537 C C . ASP A 1 65 ? 8.211 -64.438 -22.422 1 93.75 65 ASP A C 1
ATOM 539 O O . ASP A 1 65 ? 8.539 -63.219 -22.328 1 93.75 65 ASP A O 1
ATOM 543 N N . LEU A 1 66 ? 7.676 -65.125 -21.484 1 95.25 66 LEU A N 1
ATOM 544 C CA . LEU A 1 66 ? 7.418 -64.5 -20.172 1 95.25 66 LEU A CA 1
ATOM 545 C C . LEU A 1 66 ? 8.711 -64 -19.547 1 95.25 66 LEU A C 1
ATOM 547 O O . LEU A 1 66 ? 8.727 -62.906 -18.953 1 95.25 66 LEU A O 1
ATOM 551 N N . HIS A 1 67 ? 9.734 -64.812 -19.656 1 94.94 67 HIS A N 1
ATOM 552 C CA . HIS A 1 67 ? 11.023 -64.375 -19.156 1 94.94 67 HIS A CA 1
ATOM 553 C C . HIS A 1 67 ? 11.531 -63.125 -19.891 1 94.94 67 HIS A C 1
ATOM 555 O O . HIS A 1 67 ? 11.977 -62.156 -19.281 1 94.94 67 HIS A O 1
ATOM 561 N N . ARG A 1 68 ? 11.438 -63.156 -21.172 1 93.69 68 ARG A N 1
ATOM 562 C CA . ARG A 1 68 ? 11.922 -62.062 -22.016 1 93.69 68 ARG A CA 1
ATOM 563 C C . ARG A 1 68 ? 11.18 -60.781 -21.719 1 93.69 68 ARG A C 1
ATOM 565 O O . ARG A 1 68 ? 11.766 -59.688 -21.75 1 93.69 68 ARG A O 1
ATOM 572 N N . PHE A 1 69 ? 9.93 -60.906 -21.469 1 95.06 69 PHE A N 1
ATOM 573 C CA . PHE A 1 69 ? 9.086 -59.719 -21.328 1 95.06 69 PHE A CA 1
ATOM 574 C C . PHE A 1 69 ? 9.078 -59.219 -19.891 1 95.06 69 PHE A C 1
ATOM 576 O O . PHE A 1 69 ? 8.539 -58.156 -19.609 1 95.06 69 PHE A O 1
ATOM 583 N N . THR A 1 70 ? 9.688 -59.875 -18.938 1 95.38 70 THR A N 1
ATOM 584 C CA . THR A 1 70 ? 9.664 -59.406 -17.562 1 95.38 70 THR A CA 1
ATOM 585 C C . THR A 1 70 ? 11.078 -59.125 -17.047 1 95.38 70 THR A C 1
ATOM 587 O O . THR A 1 70 ? 11.266 -58.469 -16.031 1 95.38 70 THR A O 1
ATOM 590 N N . HIS A 1 71 ? 12.055 -59.688 -17.703 1 93.94 71 HIS A N 1
ATOM 591 C CA . HIS A 1 71 ? 13.438 -59.469 -17.297 1 93.94 71 HIS A CA 1
ATOM 592 C C . HIS A 1 71 ? 14.133 -58.469 -18.25 1 93.94 71 HIS A C 1
ATOM 594 O O . HIS A 1 71 ? 14.547 -58.875 -19.344 1 93.94 71 HIS A O 1
ATOM 600 N N . HIS A 1 72 ? 14.266 -57.281 -17.797 1 93.69 72 HIS A N 1
ATOM 601 C CA . HIS A 1 72 ? 14.898 -56.188 -18.562 1 93.69 72 HIS A CA 1
ATOM 602 C C . HIS A 1 72 ? 16.156 -55.688 -17.875 1 93.69 72 HIS A C 1
ATOM 604 O O . HIS A 1 72 ? 16.266 -55.75 -16.656 1 93.69 72 HIS A O 1
ATOM 610 N N . ASP A 1 73 ? 17.141 -55.219 -18.578 1 92.31 73 ASP A N 1
ATOM 611 C CA . ASP A 1 73 ? 18.328 -54.625 -18 1 92.31 73 ASP A CA 1
ATOM 612 C C . ASP A 1 73 ? 18.156 -53.125 -17.797 1 92.31 73 ASP A C 1
ATOM 614 O O . ASP A 1 73 ? 19.031 -52.469 -17.234 1 92.31 73 ASP A O 1
ATOM 618 N N . TYR A 1 74 ? 17.031 -52.562 -18.219 1 92.94 74 TYR A N 1
ATOM 619 C CA . TYR A 1 74 ? 16.641 -51.156 -18.047 1 92.94 74 TYR A CA 1
ATOM 620 C C . TYR A 1 74 ? 17.609 -50.219 -18.766 1 92.94 74 TYR A C 1
ATOM 622 O O . TYR A 1 74 ? 17.766 -49.062 -18.391 1 92.94 74 TYR A O 1
ATOM 630 N N . ILE A 1 75 ? 18.344 -50.688 -19.766 1 92.31 75 ILE A N 1
ATOM 631 C CA . ILE A 1 75 ? 19.266 -49.906 -20.594 1 92.31 75 ILE A CA 1
ATOM 632 C C . ILE A 1 75 ? 19 -50.219 -22.062 1 92.31 75 ILE A C 1
ATOM 634 O O . ILE A 1 75 ? 18.406 -49.375 -22.766 1 92.31 75 ILE A O 1
ATOM 638 N N . ASP A 1 76 ? 19.359 -51.469 -22.406 1 94.06 76 ASP A N 1
ATOM 639 C CA . ASP A 1 76 ? 19.188 -51.875 -23.797 1 94.06 76 ASP A CA 1
ATOM 640 C C . ASP A 1 76 ? 17.781 -52.438 -24.047 1 94.06 76 ASP A C 1
ATOM 642 O O . ASP A 1 76 ? 17.266 -52.375 -25.156 1 94.06 76 ASP A O 1
ATOM 646 N N . ARG A 1 77 ? 17.297 -53 -23.047 1 95.62 77 ARG A N 1
ATOM 647 C CA . ARG A 1 77 ? 15.922 -53.5 -23.047 1 95.62 77 ARG A CA 1
ATOM 648 C C . ARG A 1 77 ? 15.125 -52.938 -21.875 1 95.62 77 ARG A C 1
ATOM 650 O O . ARG A 1 77 ? 15.523 -53.094 -20.719 1 95.62 77 ARG A O 1
ATOM 657 N N . VAL A 1 78 ? 14.094 -52.281 -22.219 1 96.31 78 VAL A N 1
ATOM 658 C CA . VAL A 1 78 ? 13.25 -51.656 -21.188 1 96.31 78 VAL A CA 1
ATOM 659 C C . VAL A 1 78 ? 11.781 -52 -21.469 1 96.31 78 VAL A C 1
ATOM 661 O O . VAL A 1 78 ? 11.344 -52.031 -22.609 1 96.31 78 VAL A O 1
ATOM 664 N N . GLY A 1 79 ? 11.109 -52.406 -20.438 1 97.38 79 GLY A N 1
ATOM 665 C CA . GLY A 1 79 ? 9.664 -52.594 -20.469 1 97.38 79 GLY A CA 1
ATOM 666 C C . GLY A 1 79 ? 8.938 -51.781 -19.422 1 97.38 79 GLY A C 1
ATOM 667 O O . GLY A 1 79 ? 9.336 -51.75 -18.25 1 97.38 79 GLY A O 1
ATOM 668 N N . LEU A 1 80 ? 7.895 -51 -19.875 1 97.81 80 LEU A N 1
ATOM 669 C CA . LEU A 1 80 ? 7.004 -50.312 -18.953 1 97.81 80 LEU A CA 1
ATOM 670 C C . LEU A 1 80 ? 5.598 -50.906 -19 1 97.81 80 LEU A C 1
ATOM 672 O O . LEU A 1 80 ? 5.176 -51.406 -20.047 1 97.81 80 LEU A O 1
ATOM 676 N N . ALA A 1 81 ? 4.906 -50.844 -17.891 1 97.88 81 ALA A N 1
ATOM 677 C CA . ALA A 1 81 ? 3.504 -51.25 -17.812 1 97.88 81 ALA A CA 1
ATOM 678 C C . ALA A 1 81 ? 2.625 -50.094 -17.312 1 97.88 81 ALA A C 1
ATOM 680 O O . ALA A 1 81 ? 3.064 -49.281 -16.5 1 97.88 81 ALA A O 1
ATOM 681 N N . ALA A 1 82 ? 1.479 -49.938 -17.875 1 97 82 ALA A N 1
ATOM 682 C CA . ALA A 1 82 ? 0.401 -49.156 -17.297 1 97 82 ALA A CA 1
ATOM 683 C C . ALA A 1 82 ? -0.507 -50 -16.422 1 97 82 ALA A C 1
ATOM 685 O O . ALA A 1 82 ? -0.94 -51.094 -16.828 1 97 82 ALA A O 1
ATOM 686 N N . THR A 1 83 ? -0.812 -49.594 -15.188 1 95.31 83 THR A N 1
ATOM 687 C CA . THR A 1 83 ? -1.56 -50.438 -14.258 1 95.31 83 THR A CA 1
ATOM 688 C C . THR A 1 83 ? -2.756 -49.688 -13.688 1 95.31 83 THR A C 1
ATOM 690 O O . THR A 1 83 ? -2.717 -48.438 -13.547 1 95.31 83 THR A O 1
ATOM 693 N N . ILE A 1 84 ? -3.836 -50.312 -13.445 1 91 84 ILE A N 1
ATOM 694 C CA . ILE A 1 84 ? -4.98 -49.875 -12.648 1 91 84 ILE A CA 1
ATOM 695 C C . ILE A 1 84 ? -5.289 -50.938 -11.586 1 91 84 ILE A C 1
ATOM 697 O O . ILE A 1 84 ? -5.453 -52.125 -11.898 1 91 84 ILE A O 1
ATOM 701 N N . GLY A 1 85 ? -5.359 -50.531 -10.359 1 86.06 85 GLY A N 1
ATOM 702 C CA . GLY A 1 85 ? -5.566 -51.469 -9.289 1 86.06 85 GLY A CA 1
ATOM 703 C C . GLY A 1 85 ? -4.457 -52.5 -9.18 1 86.06 85 GLY A C 1
ATOM 704 O O . GLY A 1 85 ? -4.711 -53.656 -8.859 1 86.06 85 GLY A O 1
ATOM 705 N N . GLY A 1 86 ? -3.365 -52.156 -9.703 1 89.19 86 GLY A N 1
ATOM 706 C CA . GLY A 1 86 ? -2.219 -53.031 -9.656 1 89.19 86 GLY A CA 1
ATOM 707 C C . GLY A 1 86 ? -2.16 -54 -10.82 1 89.19 86 GLY A C 1
ATOM 708 O O . GLY A 1 86 ? -1.167 -54.719 -11 1 89.19 86 GLY A O 1
ATOM 709 N N . GLU A 1 87 ? -3.121 -54 -11.602 1 93 87 GLU A N 1
ATOM 710 C CA . GLU A 1 87 ? -3.182 -54.906 -12.742 1 93 87 GLU A CA 1
ATOM 711 C C . GLU A 1 87 ? -2.736 -54.188 -14.031 1 93 87 GLU A C 1
ATOM 713 O O . GLU A 1 87 ? -3.039 -53.031 -14.242 1 93 87 GLU A O 1
ATOM 718 N N . PHE A 1 88 ? -2.061 -55 -14.914 1 97.06 88 PHE A N 1
ATOM 719 C CA . PHE A 1 88 ? -1.608 -54.469 -16.188 1 97.06 88 PHE A CA 1
ATOM 720 C C . PHE A 1 88 ? -2.791 -54.188 -17.109 1 97.06 88 PHE A C 1
ATOM 722 O O . PHE A 1 88 ? -3.67 -55.031 -17.266 1 97.06 88 PHE A O 1
ATOM 729 N N . ILE A 1 89 ? -2.777 -53.031 -17.672 1 96.5 89 ILE A N 1
ATOM 730 C CA . ILE A 1 89 ? -3.777 -52.781 -18.703 1 96.5 89 ILE A CA 1
ATOM 731 C C . ILE A 1 89 ? -3.086 -52.562 -20.047 1 96.5 89 ILE A C 1
ATOM 733 O O . ILE A 1 89 ? -3.729 -52.625 -21.094 1 96.5 89 ILE A O 1
ATOM 737 N N . ALA A 1 90 ? -1.805 -52.312 -20 1 98.25 90 ALA A N 1
ATOM 738 C CA . ALA A 1 90 ? -1.006 -52.125 -21.203 1 98.25 90 ALA A CA 1
ATOM 739 C C . ALA A 1 90 ? 0.482 -52.281 -20.906 1 98.25 90 ALA A C 1
ATOM 741 O O . ALA A 1 90 ? 0.911 -52.188 -19.766 1 98.25 90 ALA A O 1
ATOM 742 N N . THR A 1 91 ? 1.257 -52.594 -21.938 1 98.06 91 THR A N 1
ATOM 743 C CA . THR A 1 91 ? 2.709 -52.688 -21.828 1 98.06 91 THR A CA 1
ATOM 744 C C . THR A 1 91 ? 3.387 -52.031 -23.047 1 98.06 91 THR A C 1
ATOM 746 O O . THR A 1 91 ? 2.799 -51.969 -24.125 1 98.06 91 THR A O 1
ATOM 749 N N . VAL A 1 92 ? 4.527 -51.531 -22.859 1 97.94 92 VAL A N 1
ATOM 750 C CA . VAL A 1 92 ? 5.402 -51.062 -23.922 1 97.94 92 VAL A CA 1
ATOM 751 C C . VAL A 1 92 ? 6.84 -51.469 -23.641 1 97.94 92 VAL A C 1
ATOM 753 O O . VAL A 1 92 ? 7.246 -51.594 -22.484 1 97.94 92 VAL A O 1
ATOM 756 N N . ARG A 1 93 ? 7.562 -51.75 -24.703 1 97.12 93 ARG A N 1
ATOM 757 C CA . ARG A 1 93 ? 8.969 -52.094 -24.547 1 97.12 93 ARG A CA 1
ATOM 758 C C . ARG A 1 93 ? 9.805 -51.562 -25.703 1 97.12 93 ARG A C 1
ATOM 760 O O . ARG A 1 93 ? 9.289 -51.375 -26.812 1 97.12 93 ARG A O 1
ATOM 767 N N . TYR A 1 94 ? 11 -51.312 -25.422 1 96.94 94 TYR A N 1
ATOM 768 C CA . TYR A 1 94 ? 11.938 -51.125 -26.531 1 96.94 94 TYR A CA 1
ATOM 769 C C . TYR A 1 94 ? 13.141 -52.062 -26.391 1 96.94 94 TYR A C 1
ATOM 771 O O . TYR A 1 94 ? 13.484 -52.469 -25.297 1 96.94 94 TYR A O 1
ATOM 779 N N . ASP A 1 95 ? 13.703 -52.5 -27.469 1 96.62 95 ASP A N 1
ATOM 780 C CA . ASP A 1 95 ? 14.945 -53.25 -27.594 1 96.62 95 ASP A CA 1
ATOM 781 C C . ASP A 1 95 ? 15.938 -52.5 -28.5 1 96.62 95 ASP A C 1
ATOM 783 O O . ASP A 1 95 ? 15.641 -52.219 -29.656 1 96.62 95 ASP A O 1
ATOM 787 N N . ARG A 1 96 ? 17.031 -52.219 -27.953 1 96.62 96 ARG A N 1
ATOM 788 C CA . ARG A 1 96 ? 18.078 -51.562 -28.766 1 96.62 96 ARG A CA 1
ATOM 789 C C . ARG A 1 96 ? 18.5 -52.469 -29.922 1 96.62 96 ARG A C 1
ATOM 791 O O . ARG A 1 96 ? 18.688 -53.656 -29.734 1 96.62 96 ARG A O 1
ATOM 798 N N . ILE A 1 97 ? 18.641 -51.875 -31.078 1 95.75 97 ILE A N 1
ATOM 799 C CA . ILE A 1 97 ? 18.953 -52.656 -32.25 1 95.75 97 ILE A CA 1
ATOM 800 C C . ILE A 1 97 ? 20.047 -52 -33.062 1 95.75 97 ILE A C 1
ATOM 802 O O . ILE A 1 97 ? 20.266 -50.781 -32.938 1 95.75 97 ILE A O 1
ATOM 806 N N . ASP A 1 98 ? 20.688 -52.781 -33.812 1 92.88 98 ASP A N 1
ATOM 807 C CA . ASP A 1 98 ? 21.672 -52.25 -34.719 1 92.88 98 ASP A CA 1
ATOM 808 C C . ASP A 1 98 ? 21.047 -51.938 -36.094 1 92.88 98 ASP A C 1
ATOM 810 O O . ASP A 1 98 ? 19.828 -52 -36.25 1 92.88 98 ASP A O 1
ATOM 814 N N . SER A 1 99 ? 21.875 -51.531 -37.062 1 86.81 99 SER A N 1
ATOM 815 C CA . SER A 1 99 ? 21.406 -51.094 -38.375 1 86.81 99 SER A CA 1
ATOM 816 C C . SER A 1 99 ? 20.719 -52.219 -39.125 1 86.81 99 SER A C 1
ATOM 818 O O . SER A 1 99 ? 19.938 -52 -40.031 1 86.81 99 SER A O 1
ATOM 820 N N . ARG A 1 100 ? 20.969 -53.469 -38.75 1 85.75 100 ARG A N 1
ATOM 821 C CA . ARG A 1 100 ? 20.359 -54.625 -39.375 1 85.75 100 ARG A CA 1
ATOM 822 C C . ARG A 1 100 ? 19.125 -55.094 -38.625 1 85.75 100 ARG A C 1
ATOM 824 O O . ARG A 1 100 ? 18.547 -56.125 -38.969 1 85.75 100 ARG A O 1
ATOM 831 N N . GLY A 1 101 ? 18.75 -54.406 -37.594 1 87.31 101 GLY A N 1
ATOM 832 C CA . GLY A 1 101 ? 17.562 -54.75 -36.812 1 87.31 101 GLY A CA 1
ATOM 833 C C . GLY A 1 101 ? 17.812 -55.812 -35.781 1 87.31 101 GLY A C 1
ATOM 834 O O . GLY A 1 101 ? 16.875 -56.406 -35.25 1 87.31 101 GLY A O 1
ATOM 835 N N . ARG A 1 102 ? 19.094 -56.094 -35.438 1 92.25 102 ARG A N 1
ATOM 836 C CA . ARG A 1 102 ? 19.438 -57.094 -34.438 1 92.25 102 ARG A CA 1
ATOM 837 C C . ARG A 1 102 ? 19.719 -56.469 -33.094 1 92.25 102 ARG A C 1
ATOM 839 O O . ARG A 1 102 ? 20.109 -55.281 -33.031 1 92.25 102 ARG A O 1
ATOM 846 N N . PRO A 1 103 ? 19.484 -57.25 -32.094 1 91.38 103 PRO A N 1
ATOM 847 C CA . PRO A 1 103 ? 19.781 -56.719 -30.766 1 91.38 103 PRO A CA 1
ATOM 848 C C . PRO A 1 103 ? 21.203 -56.156 -30.656 1 91.38 103 PRO A C 1
ATOM 850 O O . PRO A 1 103 ? 22.141 -56.75 -31.203 1 91.38 103 PRO A O 1
ATOM 853 N N . ALA A 1 104 ? 21.312 -55 -30 1 93.5 104 ALA A N 1
ATOM 854 C CA . ALA A 1 104 ? 22.594 -54.312 -29.906 1 93.5 104 ALA A CA 1
ATOM 855 C C . ALA A 1 104 ? 22.766 -53.656 -28.547 1 93.5 104 ALA A C 1
ATOM 857 O O . ALA A 1 104 ? 21.891 -53.75 -27.672 1 93.5 104 ALA A O 1
ATOM 858 N N . HIS A 1 105 ? 23.953 -53.156 -28.344 1 89.19 105 HIS A N 1
ATOM 859 C CA . HIS A 1 105 ? 24.281 -52.406 -27.141 1 89.19 105 HIS A CA 1
ATOM 860 C C . HIS A 1 105 ? 24.781 -51 -27.5 1 89.19 105 HIS A C 1
ATOM 862 O O . HIS A 1 105 ? 24.922 -50.656 -28.672 1 89.19 105 HIS A O 1
ATOM 868 N N . GLU A 1 106 ? 25 -50.219 -26.438 1 81.56 106 GLU A N 1
ATOM 869 C CA . GLU A 1 106 ? 25.609 -48.938 -26.656 1 81.56 106 GLU A CA 1
ATOM 870 C C . GLU A 1 106 ? 26.891 -49.062 -27.484 1 81.56 106 GLU A C 1
ATOM 872 O O . GLU A 1 106 ? 27.594 -50.062 -27.406 1 81.56 106 GLU A O 1
ATOM 877 N N . PRO A 1 107 ? 27 -48.188 -28.422 1 82.19 107 PRO A N 1
ATOM 878 C CA . PRO A 1 107 ? 26.5 -46.812 -28.547 1 82.19 107 PRO A CA 1
ATOM 879 C C . PRO A 1 107 ? 25.406 -46.656 -29.594 1 82.19 107 PRO A C 1
ATOM 881 O O . PRO A 1 107 ? 25.109 -45.562 -30.031 1 82.19 107 PRO A O 1
ATOM 884 N N . THR A 1 108 ? 24.969 -47.844 -30.062 1 90.44 108 THR A N 1
ATOM 885 C CA . THR A 1 108 ? 23.875 -47.719 -31.016 1 90.44 108 THR A CA 1
ATOM 886 C C . THR A 1 108 ? 22.734 -46.906 -30.422 1 90.44 108 THR A C 1
ATOM 888 O O . THR A 1 108 ? 22.406 -47.062 -29.25 1 90.44 108 THR A O 1
ATOM 891 N N . ASP A 1 109 ? 22.156 -46.031 -31.25 1 92.38 109 ASP A N 1
ATOM 892 C CA . ASP A 1 109 ? 21.156 -45.125 -30.688 1 92.38 109 ASP A CA 1
ATOM 893 C C . ASP A 1 109 ? 19.766 -45.406 -31.266 1 92.38 109 ASP A C 1
ATOM 895 O O . ASP A 1 109 ? 18.906 -44.5 -31.281 1 92.38 109 ASP A O 1
ATOM 899 N N . GLU A 1 110 ? 19.594 -46.5 -31.797 1 95.62 110 GLU A N 1
ATOM 900 C CA . GLU A 1 110 ? 18.297 -46.906 -32.344 1 95.62 110 GLU A CA 1
ATOM 901 C C . GLU A 1 110 ? 17.703 -48.062 -31.547 1 95.62 110 GLU A C 1
ATOM 903 O O . GLU A 1 110 ? 18.422 -48.938 -31.062 1 95.62 110 GLU A O 1
ATOM 908 N N . ALA A 1 111 ? 16.375 -48.062 -31.438 1 97.31 111 ALA A N 1
ATOM 909 C CA . ALA A 1 111 ? 15.68 -49.156 -30.75 1 97.31 111 ALA A CA 1
ATOM 910 C C . ALA A 1 111 ? 14.344 -49.469 -31.422 1 97.31 111 ALA A C 1
ATOM 912 O O . ALA A 1 111 ? 13.703 -48.594 -31.984 1 97.31 111 ALA A O 1
ATOM 913 N N . GLU A 1 112 ? 14.016 -50.75 -31.375 1 96.94 112 GLU A N 1
ATOM 914 C CA . GLU A 1 112 ? 12.672 -51.156 -31.781 1 96.94 112 GLU A CA 1
ATOM 915 C C . GLU A 1 112 ? 11.68 -51.031 -30.625 1 96.94 112 GLU A C 1
ATOM 917 O O . GLU A 1 112 ? 11.992 -51.375 -29.484 1 96.94 112 GLU A O 1
ATOM 922 N N . VAL A 1 113 ? 10.547 -50.406 -30.906 1 96.94 113 VAL A N 1
ATOM 923 C CA . VAL A 1 113 ? 9.547 -50.219 -29.859 1 96.94 113 VAL A CA 1
ATOM 924 C C . VAL A 1 113 ? 8.273 -50.969 -30.219 1 96.94 113 VAL A C 1
ATOM 926 O O . VAL A 1 113 ? 7.902 -51.062 -31.391 1 96.94 113 VAL A O 1
ATOM 929 N N . ALA A 1 114 ? 7.566 -51.531 -29.219 1 95.56 114 ALA A N 1
ATOM 930 C CA . ALA A 1 114 ? 6.32 -52.281 -29.406 1 95.56 114 ALA A CA 1
ATOM 931 C C . ALA A 1 114 ? 5.371 -52.062 -28.234 1 95.56 114 ALA A C 1
ATOM 933 O O . ALA A 1 114 ? 5.805 -51.938 -27.094 1 95.56 114 ALA A O 1
ATOM 934 N N . PHE A 1 115 ? 4.078 -52.031 -28.562 1 95.12 115 PHE A N 1
ATOM 935 C CA . PHE A 1 115 ? 3.014 -51.75 -27.609 1 95.12 115 PHE A CA 1
ATOM 936 C C . PHE A 1 115 ? 1.992 -52.875 -27.578 1 95.12 115 PHE A C 1
ATOM 938 O O . PHE A 1 115 ? 1.809 -53.562 -28.578 1 95.12 115 PHE A O 1
ATOM 945 N N . LEU A 1 116 ? 1.348 -53.094 -26.469 1 97 116 LEU A N 1
ATOM 946 C CA . LEU A 1 116 ? 0.139 -53.906 -26.359 1 97 116 LEU A CA 1
ATOM 947 C C . LEU A 1 116 ? -0.809 -53.312 -25.312 1 97 116 LEU A C 1
ATOM 949 O O . LEU A 1 116 ? -0.433 -53.156 -24.141 1 97 116 LEU A O 1
ATOM 953 N N . VAL A 1 117 ? -2.037 -52.938 -25.719 1 97.44 117 VAL A N 1
ATOM 954 C CA . VAL A 1 117 ? -3.057 -52.375 -24.828 1 97.44 117 VAL A CA 1
ATOM 955 C C . VAL A 1 117 ? -4.273 -53.281 -24.797 1 97.44 117 VAL A C 1
ATOM 957 O O . VAL A 1 117 ? -4.762 -53.719 -25.844 1 97.44 117 VAL A O 1
ATOM 960 N N . GLN A 1 118 ? -4.773 -53.562 -23.625 1 97.06 118 GLN A N 1
ATOM 961 C CA . GLN A 1 118 ? -6.004 -54.312 -23.484 1 97.06 118 GLN A CA 1
ATOM 962 C C . GLN A 1 118 ? -7.16 -53.656 -24.234 1 97.06 118 GLN A C 1
ATOM 964 O O . GLN A 1 118 ? -7.301 -52.438 -24.188 1 97.06 118 GLN A O 1
ATOM 969 N N . ASP A 1 119 ? -8.039 -54.469 -24.844 1 95.81 119 ASP A N 1
ATOM 970 C CA . ASP A 1 119 ? -9.117 -53.969 -25.688 1 95.81 119 ASP A CA 1
ATOM 971 C C . ASP A 1 119 ? -10.031 -53.031 -24.875 1 95.81 119 ASP A C 1
ATOM 973 O O . ASP A 1 119 ? -10.453 -52 -25.375 1 95.81 119 ASP A O 1
ATOM 977 N N . ALA A 1 120 ? -10.234 -53.406 -23.688 1 93.75 120 ALA A N 1
ATOM 978 C CA . ALA A 1 120 ? -11.156 -52.656 -22.828 1 93.75 120 ALA A CA 1
ATOM 979 C C . ALA A 1 120 ? -10.617 -51.25 -22.547 1 93.75 120 ALA A C 1
ATOM 981 O O . ALA A 1 120 ? -11.367 -50.375 -22.125 1 93.75 120 ALA A O 1
ATOM 982 N N . HIS A 1 121 ? -9.391 -50.969 -22.703 1 94.94 121 HIS A N 1
ATOM 983 C CA . HIS A 1 121 ? -8.766 -49.719 -22.344 1 94.94 121 HIS A CA 1
ATOM 984 C C . HIS A 1 121 ? -8.289 -48.938 -23.578 1 94.94 121 HIS A C 1
ATOM 986 O O . HIS A 1 121 ? -7.582 -47.938 -23.453 1 94.94 121 HIS A O 1
ATOM 992 N N . GLN A 1 122 ? -8.594 -49.469 -24.734 1 94.69 122 GLN A N 1
ATOM 993 C CA . GLN A 1 122 ? -8.227 -48.781 -25.969 1 94.69 122 GLN A CA 1
ATOM 994 C C . GLN A 1 122 ? -9.078 -47.531 -26.172 1 94.69 122 GLN A C 1
ATOM 996 O O . GLN A 1 122 ? -10.242 -47.5 -25.781 1 94.69 122 GLN A O 1
ATOM 1001 N N . GLY A 1 123 ? -8.453 -46.469 -26.672 1 92.88 123 GLY A N 1
ATOM 1002 C CA . GLY A 1 123 ? -9.148 -45.219 -26.875 1 92.88 123 GLY A CA 1
ATOM 1003 C C . GLY A 1 123 ? -9.055 -44.281 -25.688 1 92.88 123 GLY A C 1
ATOM 1004 O O . GLY A 1 123 ? -9.477 -43.125 -25.781 1 92.88 123 GLY A O 1
ATOM 1005 N N . ARG A 1 124 ? -8.414 -44.75 -24.672 1 94.94 124 ARG A N 1
ATOM 1006 C CA . ARG A 1 124 ? -8.312 -43.938 -23.453 1 94.94 124 ARG A CA 1
ATOM 1007 C C . ARG A 1 124 ? -7.023 -43.125 -23.438 1 94.94 124 ARG A C 1
ATOM 1009 O O . ARG A 1 124 ? -6.773 -42.375 -22.484 1 94.94 124 ARG A O 1
ATOM 1016 N N . GLY A 1 125 ? -6.254 -43.219 -24.453 1 94.25 125 GLY A N 1
ATOM 1017 C CA . GLY A 1 125 ? -5.004 -42.5 -24.531 1 94.25 125 GLY A CA 1
ATOM 1018 C C . GLY A 1 125 ? -3.846 -43.188 -23.859 1 94.25 125 GLY A C 1
ATOM 1019 O O . GLY A 1 125 ? -2.812 -42.594 -23.578 1 94.25 125 GLY A O 1
ATOM 1020 N N . VAL A 1 126 ? -3.93 -44.469 -23.578 1 96.12 126 VAL A N 1
ATOM 1021 C CA . VAL A 1 126 ? -2.92 -45.219 -22.828 1 96.12 126 VAL A CA 1
ATOM 1022 C C . VAL A 1 126 ? -1.654 -45.344 -23.672 1 96.12 126 VAL A C 1
ATOM 1024 O O . VAL A 1 126 ? -0.547 -45.125 -23.188 1 96.12 126 VAL A O 1
ATOM 1027 N N . ALA A 1 127 ? -1.855 -45.656 -24.922 1 96.44 127 ALA A N 1
ATOM 1028 C CA . ALA A 1 127 ? -0.702 -45.844 -25.797 1 96.44 127 ALA A CA 1
ATOM 1029 C C . ALA A 1 127 ? 0.078 -44.562 -25.969 1 96.44 127 ALA A C 1
ATOM 1031 O O . ALA A 1 127 ? 1.312 -44.562 -25.969 1 96.44 127 ALA A O 1
ATOM 1032 N N . SER A 1 128 ? -0.634 -43.531 -26.156 1 95.38 128 SER A N 1
ATOM 1033 C CA . SER A 1 128 ? 0.016 -42.219 -26.297 1 95.38 128 SER A CA 1
ATOM 1034 C C . SER A 1 128 ? 0.816 -41.875 -25.047 1 95.38 128 SER A C 1
ATOM 1036 O O . SER A 1 128 ? 1.924 -41.344 -25.141 1 95.38 128 SER A O 1
ATOM 1038 N N . ALA A 1 129 ? 0.244 -42.062 -23.891 1 95.38 129 ALA A N 1
ATOM 1039 C CA . ALA A 1 129 ? 0.946 -41.812 -22.641 1 95.38 129 ALA A CA 1
ATOM 1040 C C . ALA A 1 129 ? 2.201 -42.688 -22.531 1 95.38 129 ALA A C 1
ATOM 1042 O O . ALA A 1 129 ? 3.26 -42.188 -22.125 1 95.38 129 ALA A O 1
ATOM 1043 N N . LEU A 1 130 ? 2.061 -43.906 -22.906 1 96.81 130 LEU A N 1
ATOM 1044 C CA . LEU A 1 130 ? 3.191 -44.844 -22.828 1 96.81 130 LEU A CA 1
ATOM 1045 C C . LEU A 1 130 ? 4.293 -44.406 -23.797 1 96.81 130 LEU A C 1
ATOM 1047 O O . LEU A 1 130 ? 5.48 -44.562 -23.5 1 96.81 130 LEU A O 1
ATOM 1051 N N . LEU A 1 131 ? 3.883 -44 -24.984 1 96.19 131 LEU A N 1
ATOM 1052 C CA . LEU A 1 131 ? 4.875 -43.531 -25.953 1 96.19 131 LEU A CA 1
ATOM 1053 C C . LEU A 1 131 ? 5.688 -42.375 -25.375 1 96.19 131 LEU A C 1
ATOM 1055 O O . LEU A 1 131 ? 6.91 -42.344 -25.531 1 96.19 131 LEU A O 1
ATOM 1059 N N . GLU A 1 132 ? 5.012 -41.438 -24.719 1 93.88 132 GLU A N 1
ATOM 1060 C CA . GLU A 1 132 ? 5.699 -40.281 -24.109 1 93.88 132 GLU A CA 1
ATOM 1061 C C . GLU A 1 132 ? 6.715 -40.75 -23.078 1 93.88 132 GLU A C 1
ATOM 1063 O O . GLU A 1 132 ? 7.855 -40.281 -23.062 1 93.88 132 GLU A O 1
ATOM 1068 N N . HIS A 1 133 ? 6.316 -41.625 -22.25 1 94.69 133 HIS A N 1
ATOM 1069 C CA . HIS A 1 133 ? 7.164 -42.062 -21.156 1 94.69 133 HIS A CA 1
ATOM 1070 C C . HIS A 1 133 ? 8.312 -42.938 -21.656 1 94.69 133 HIS A C 1
ATOM 1072 O O . HIS A 1 133 ? 9.453 -42.781 -21.219 1 94.69 133 HIS A O 1
ATOM 1078 N N . ILE A 1 134 ? 8.07 -43.875 -22.609 1 96.06 134 ILE A N 1
ATOM 1079 C CA . ILE A 1 134 ? 9.125 -44.75 -23.094 1 96.06 134 ILE A CA 1
ATOM 1080 C C . ILE A 1 134 ? 10.125 -43.969 -23.922 1 96.06 134 ILE A C 1
ATOM 1082 O O . ILE A 1 134 ? 11.32 -44.281 -23.922 1 96.06 134 ILE A O 1
ATOM 1086 N N . ALA A 1 135 ? 9.617 -43 -24.641 1 93.88 135 ALA A N 1
ATOM 1087 C CA . ALA A 1 135 ? 10.516 -42.125 -25.375 1 93.88 135 ALA A CA 1
ATOM 1088 C C . ALA A 1 135 ? 11.445 -41.375 -24.438 1 93.88 135 ALA A C 1
ATOM 1090 O O . ALA A 1 135 ? 12.641 -41.219 -24.719 1 93.88 135 ALA A O 1
ATOM 1091 N N . ALA A 1 136 ? 10.914 -40.844 -23.359 1 89.38 136 ALA A N 1
ATOM 1092 C CA . ALA A 1 136 ? 11.727 -40.125 -22.375 1 89.38 136 ALA A CA 1
ATOM 1093 C C . ALA A 1 136 ? 12.781 -41.062 -21.766 1 89.38 136 ALA A C 1
ATOM 1095 O O . ALA A 1 136 ? 13.93 -40.656 -21.594 1 89.38 136 ALA A O 1
ATOM 1096 N N . VAL A 1 137 ? 12.359 -42.219 -21.438 1 90.5 137 VAL A N 1
ATOM 1097 C CA . VAL A 1 137 ? 13.266 -43.219 -20.875 1 90.5 137 VAL A CA 1
ATOM 1098 C C . VAL A 1 137 ? 14.367 -43.531 -21.891 1 90.5 137 VAL A C 1
ATOM 1100 O O . VAL A 1 137 ? 15.539 -43.656 -21.516 1 90.5 137 VAL A O 1
ATOM 1103 N N . ALA A 1 138 ? 13.992 -43.719 -23.109 1 93.19 138 ALA A N 1
ATOM 1104 C CA . ALA A 1 138 ? 14.938 -44.031 -24.188 1 93.19 138 ALA A CA 1
ATOM 1105 C C . ALA A 1 138 ? 15.977 -42.906 -24.328 1 93.19 138 ALA A C 1
ATOM 1107 O O . ALA A 1 138 ? 17.172 -43.188 -24.438 1 93.19 138 ALA A O 1
ATOM 1108 N N . ARG A 1 139 ? 15.531 -41.75 -24.312 1 85.94 139 ARG A N 1
ATOM 1109 C CA . ARG A 1 139 ? 16.453 -40.625 -24.422 1 85.94 139 ARG A CA 1
ATOM 1110 C C . ARG A 1 139 ? 17.438 -40.594 -23.266 1 85.94 139 ARG A C 1
ATOM 1112 O O . ARG A 1 139 ? 18.625 -40.281 -23.453 1 85.94 139 ARG A O 1
ATOM 1119 N N . GLU A 1 140 ? 16.875 -40.875 -22.125 1 80.75 140 GLU A N 1
ATOM 1120 C CA . GLU A 1 140 ? 17.734 -40.938 -20.953 1 80.75 140 GLU A CA 1
ATOM 1121 C C . GLU A 1 140 ? 18.844 -41.969 -21.141 1 80.75 140 GLU A C 1
ATOM 1123 O O . GLU A 1 140 ? 19.938 -41.812 -20.578 1 80.75 140 GLU A O 1
ATOM 1128 N N . ARG A 1 141 ? 18.547 -43.031 -21.938 1 85.25 141 ARG A N 1
ATOM 1129 C CA . ARG A 1 141 ? 19.5 -44.125 -22.125 1 85.25 141 ARG A CA 1
ATOM 1130 C C . ARG A 1 141 ? 20.25 -43.969 -23.453 1 85.25 141 ARG A C 1
ATOM 1132 O O . ARG A 1 141 ? 20.828 -44.906 -23.953 1 85.25 141 ARG A O 1
ATOM 1139 N N . GLY A 1 142 ? 20.141 -42.781 -24.062 1 82.81 142 GLY A N 1
ATOM 1140 C CA . GLY A 1 142 ? 20.938 -42.469 -25.234 1 82.81 142 GLY A CA 1
ATOM 1141 C C . GLY A 1 142 ? 20.312 -42.938 -26.531 1 82.81 142 GLY A C 1
ATOM 1142 O O . GLY A 1 142 ? 20.969 -42.938 -27.578 1 82.81 142 GLY A O 1
ATOM 1143 N N . ILE A 1 143 ? 19.188 -43.406 -26.5 1 92.12 143 ILE A N 1
ATOM 1144 C CA . ILE A 1 143 ? 18.469 -43.781 -27.719 1 92.12 143 ILE A CA 1
ATOM 1145 C C . ILE A 1 143 ? 17.875 -42.531 -28.359 1 92.12 143 ILE A C 1
ATOM 1147 O O . ILE A 1 143 ? 17.25 -41.719 -27.688 1 92.12 143 ILE A O 1
ATOM 1151 N N . ARG A 1 144 ? 18.031 -42.406 -29.734 1 91.5 144 ARG A N 1
ATOM 1152 C CA . ARG A 1 144 ? 17.609 -41.188 -30.422 1 91.5 144 ARG A CA 1
ATOM 1153 C C . ARG A 1 144 ? 16.531 -41.5 -31.469 1 91.5 144 ARG A C 1
ATOM 1155 O O . ARG A 1 144 ? 15.82 -40.594 -31.922 1 91.5 144 ARG A O 1
ATOM 1162 N N . ARG A 1 145 ? 16.438 -42.75 -31.797 1 95.31 145 ARG A N 1
ATOM 1163 C CA . ARG A 1 145 ? 15.477 -43.125 -32.812 1 95.31 145 ARG A CA 1
ATOM 1164 C C . ARG A 1 145 ? 14.727 -44.406 -32.438 1 95.31 145 ARG A C 1
ATOM 1166 O O . ARG A 1 145 ? 15.328 -45.344 -31.922 1 95.31 145 ARG A O 1
ATOM 1173 N N . PHE A 1 146 ? 13.477 -44.375 -32.688 1 96.88 146 PHE A N 1
ATOM 1174 C CA . PHE A 1 146 ? 12.664 -45.594 -32.562 1 96.88 146 PHE A CA 1
ATOM 1175 C C . PHE A 1 146 ? 12.289 -46.125 -33.938 1 96.88 146 PHE A C 1
ATOM 1177 O O . PHE A 1 146 ? 12.016 -45.375 -34.875 1 96.88 146 PHE A O 1
ATOM 1184 N N . ALA A 1 147 ? 12.336 -47.406 -34.062 1 95.69 147 ALA A N 1
ATOM 1185 C CA . ALA A 1 147 ? 11.766 -48.094 -35.188 1 95.69 147 ALA A CA 1
ATOM 1186 C C . ALA A 1 147 ? 10.562 -48.938 -34.781 1 95.69 147 ALA A C 1
ATOM 1188 O O . ALA A 1 147 ? 10.586 -49.594 -33.719 1 95.69 147 ALA A O 1
ATOM 1189 N N . ALA A 1 148 ? 9.492 -48.875 -35.531 1 94.69 148 ALA A N 1
ATOM 1190 C CA . ALA A 1 148 ? 8.305 -49.688 -35.281 1 94.69 148 ALA A CA 1
ATOM 1191 C C . ALA A 1 148 ? 7.762 -50.281 -36.562 1 94.69 148 ALA A C 1
ATOM 1193 O O . ALA A 1 148 ? 7.738 -49.656 -37.625 1 94.69 148 ALA A O 1
ATOM 1194 N N . GLU A 1 149 ? 7.445 -51.531 -36.5 1 93.56 149 GLU A N 1
ATOM 1195 C CA . GLU A 1 149 ? 6.77 -52.25 -37.594 1 93.56 149 GLU A CA 1
ATOM 1196 C C . GLU A 1 149 ? 5.301 -52.5 -37.25 1 93.56 149 GLU A C 1
ATOM 1198 O O . GLU A 1 149 ? 4.984 -53.062 -36.188 1 93.56 149 GLU A O 1
ATOM 1203 N N . VAL A 1 150 ? 4.414 -52.062 -38.125 1 94.62 150 VAL A N 1
ATOM 1204 C CA . VAL A 1 150 ? 2.98 -52.125 -37.875 1 94.62 150 VAL A CA 1
ATOM 1205 C C . VAL A 1 150 ? 2.273 -52.688 -39.125 1 94.62 150 VAL A C 1
ATOM 1207 O O . VAL A 1 150 ? 2.629 -52.344 -40.25 1 94.62 150 VAL A O 1
ATOM 1210 N N . LEU A 1 151 ? 1.303 -53.562 -38.812 1 94.62 151 LEU A N 1
ATOM 1211 C CA . LEU A 1 151 ? 0.485 -54.031 -39.938 1 94.62 151 LEU A CA 1
ATOM 1212 C C . LEU A 1 151 ? -0.375 -52.906 -40.469 1 94.62 151 LEU A C 1
ATOM 1214 O O . LEU A 1 151 ? -0.9 -52.094 -39.719 1 94.62 151 LEU A O 1
ATOM 1218 N N . PRO A 1 152 ? -0.591 -52.812 -41.781 1 92.31 152 PRO A N 1
ATOM 1219 C CA . PRO A 1 152 ? -1.357 -51.719 -42.375 1 92.31 152 PRO A CA 1
ATOM 1220 C C . PRO A 1 152 ? -2.785 -51.625 -41.844 1 92.31 152 PRO A C 1
ATOM 1222 O O . PRO A 1 152 ? -3.355 -50.531 -41.781 1 92.31 152 PRO A O 1
ATOM 1225 N N . ALA A 1 153 ? -3.311 -52.719 -41.438 1 92.81 153 ALA A N 1
ATOM 1226 C CA . ALA A 1 153 ? -4.688 -52.75 -40.938 1 92.81 153 ALA A CA 1
ATOM 1227 C C . ALA A 1 153 ? -4.793 -52.156 -39.562 1 92.81 153 ALA A C 1
ATOM 1229 O O . ALA A 1 153 ? -5.883 -51.812 -39.094 1 92.81 153 ALA A O 1
ATOM 1230 N N . ASN A 1 154 ? -3.723 -52.094 -38.906 1 94.38 154 ASN A N 1
ATOM 1231 C CA . ASN A 1 154 ? -3.711 -51.531 -37.562 1 94.38 154 ASN A CA 1
ATOM 1232 C C . ASN A 1 154 ? -3.598 -50 -37.625 1 94.38 154 ASN A C 1
ATOM 1234 O O . ASN A 1 154 ? -2.631 -49.438 -37.094 1 94.38 154 ASN A O 1
ATOM 1238 N N . THR A 1 155 ? -4.559 -49.344 -38.062 1 93.19 155 THR A N 1
ATOM 1239 C CA . THR A 1 155 ? -4.578 -47.906 -38.312 1 93.19 155 THR A CA 1
ATOM 1240 C C . THR A 1 155 ? -4.473 -47.156 -36.969 1 93.19 155 THR A C 1
ATOM 1242 O O . THR A 1 155 ? -3.92 -46.062 -36.938 1 93.19 155 THR A O 1
ATOM 1245 N N . LYS A 1 156 ? -4.961 -47.719 -35.938 1 93.62 156 LYS A N 1
ATOM 1246 C CA . LYS A 1 156 ? -4.918 -47.062 -34.625 1 93.62 156 LYS A CA 1
ATOM 1247 C C . LYS A 1 156 ? -3.48 -46.875 -34.156 1 93.62 156 LYS A C 1
ATOM 1249 O O . LYS A 1 156 ? -3.119 -45.812 -33.656 1 93.62 156 LYS A O 1
ATOM 1254 N N . MET A 1 157 ? -2.67 -47.875 -34.312 1 93.88 157 MET A N 1
ATOM 1255 C CA . MET A 1 157 ? -1.28 -47.781 -33.875 1 93.88 157 MET A CA 1
ATOM 1256 C C . MET A 1 157 ? -0.479 -46.844 -34.75 1 93.88 157 MET A C 1
ATOM 1258 O O . MET A 1 157 ? 0.402 -46.125 -34.281 1 93.88 157 MET A O 1
ATOM 1262 N N . ILE A 1 158 ? -0.781 -46.906 -36.031 1 93.19 158 ILE A N 1
ATOM 1263 C CA . ILE A 1 158 ? -0.133 -45.969 -36.969 1 93.19 158 ILE A CA 1
ATOM 1264 C C . ILE A 1 158 ? -0.416 -44.531 -36.531 1 93.19 158 ILE A C 1
ATOM 1266 O O . ILE A 1 158 ? 0.486 -43.688 -36.5 1 93.19 158 ILE A O 1
ATOM 1270 N N . LYS A 1 159 ? -1.554 -44.344 -36.156 1 93.88 159 LYS A N 1
ATOM 1271 C CA . LYS A 1 159 ? -1.967 -43 -35.719 1 93.88 159 LYS A CA 1
ATOM 1272 C C . LYS A 1 159 ? -1.253 -42.594 -34.438 1 93.88 159 LYS A C 1
ATOM 1274 O O . LYS A 1 159 ? -0.939 -41.406 -34.25 1 93.88 159 LYS A O 1
ATOM 1279 N N . VAL A 1 160 ? -1.091 -43.469 -33.5 1 94.38 160 VAL A N 1
ATOM 1280 C CA . VAL A 1 160 ? -0.377 -43.188 -32.281 1 94.38 160 VAL A CA 1
ATOM 1281 C C . VAL A 1 160 ? 1.003 -42.625 -32.594 1 94.38 160 VAL A C 1
ATOM 1283 O O . VAL A 1 160 ? 1.428 -41.625 -31.984 1 94.38 160 VAL A O 1
ATOM 1286 N N . PHE A 1 161 ? 1.669 -43.125 -33.562 1 94.44 161 PHE A N 1
ATOM 1287 C CA . PHE A 1 161 ? 3.01 -42.688 -33.938 1 94.44 161 PHE A CA 1
ATOM 1288 C C . PHE A 1 161 ? 2.957 -41.406 -34.719 1 94.44 161 PHE A C 1
ATOM 1290 O O . PHE A 1 161 ? 3.711 -40.469 -34.469 1 94.44 161 PHE A O 1
ATOM 1297 N N . THR A 1 162 ? 2.043 -41.312 -35.625 1 92.62 162 THR A N 1
ATOM 1298 C CA . THR A 1 162 ? 2 -40.188 -36.531 1 92.62 162 THR A CA 1
ATOM 1299 C C . THR A 1 162 ? 1.514 -38.938 -35.781 1 92.62 162 THR A C 1
ATOM 1301 O O . THR A 1 162 ? 1.947 -37.812 -36.094 1 92.62 162 THR A O 1
ATOM 1304 N N . ASP A 1 163 ? 0.693 -39.125 -34.875 1 94.25 163 ASP A N 1
ATOM 1305 C CA . ASP A 1 163 ? 0.089 -38 -34.188 1 94.25 163 ASP A CA 1
ATOM 1306 C C . ASP A 1 163 ? 1.001 -37.469 -33.094 1 94.25 163 ASP A C 1
ATOM 1308 O O . ASP A 1 163 ? 0.753 -36.406 -32.531 1 94.25 163 ASP A O 1
ATOM 1312 N N . ALA A 1 164 ? 2.055 -38.156 -32.781 1 93.94 164 ALA A N 1
ATOM 1313 C CA . ALA A 1 164 ? 2.92 -37.781 -31.656 1 93.94 164 ALA A CA 1
ATOM 1314 C C . ALA A 1 164 ? 3.723 -36.531 -31.984 1 93.94 164 ALA A C 1
ATOM 1316 O O . ALA A 1 164 ? 4.223 -35.875 -31.062 1 93.94 164 ALA A O 1
ATOM 1317 N N . GLY A 1 165 ? 3.836 -36.188 -33.219 1 92.19 165 GLY A N 1
ATOM 1318 C CA . GLY A 1 165 ? 4.43 -34.906 -33.625 1 92.19 165 GLY A CA 1
ATOM 1319 C C . GLY A 1 165 ? 5.934 -35 -33.812 1 92.19 165 GLY A C 1
ATOM 1320 O O . GLY A 1 165 ? 6.566 -34 -34.188 1 92.19 165 GLY A O 1
ATOM 1321 N N . TYR A 1 166 ? 6.562 -36.188 -33.531 1 93.06 166 TYR A N 1
ATOM 1322 C CA . TYR A 1 166 ? 7.988 -36.344 -33.812 1 93.06 166 TYR A CA 1
ATOM 1323 C C . TYR A 1 166 ? 8.281 -36.312 -35.312 1 93.06 166 TYR A C 1
ATOM 1325 O O . TYR A 1 166 ? 7.395 -36.562 -36.125 1 93.06 166 TYR A O 1
ATOM 1333 N N . THR A 1 167 ? 9.57 -35.938 -35.562 1 89.81 167 THR A N 1
ATOM 1334 C CA . THR A 1 167 ? 10.008 -36.156 -36.938 1 89.81 167 THR A CA 1
ATOM 1335 C C . THR A 1 167 ? 9.992 -37.656 -37.281 1 89.81 167 THR A C 1
ATOM 1337 O O . THR A 1 167 ? 10.508 -38.469 -36.531 1 89.81 167 THR A O 1
ATOM 1340 N N . GLN A 1 168 ? 9.312 -38.031 -38.406 1 92.44 168 GLN A N 1
ATOM 1341 C CA . GLN A 1 168 ? 9.148 -39.438 -38.656 1 92.44 168 GLN A CA 1
ATOM 1342 C C . GLN A 1 168 ? 9.328 -39.75 -40.156 1 92.44 168 GLN A C 1
ATOM 1344 O O . GLN A 1 168 ? 9.172 -38.875 -41 1 92.44 168 GLN A O 1
ATOM 1349 N N . LYS A 1 169 ? 9.82 -40.906 -40.406 1 93.19 169 LYS A N 1
ATOM 1350 C CA . LYS A 1 169 ? 9.898 -41.5 -41.719 1 93.19 169 LYS A CA 1
ATOM 1351 C C . LYS A 1 169 ? 9.078 -42.781 -41.812 1 93.19 169 LYS A C 1
ATOM 1353 O O . LYS A 1 169 ? 9.086 -43.594 -40.875 1 93.19 169 LYS A O 1
ATOM 1358 N N . ARG A 1 170 ? 8.297 -42.875 -42.875 1 91.44 170 ARG A N 1
ATOM 1359 C CA . ARG A 1 170 ? 7.453 -44.031 -43.094 1 91.44 170 ARG A CA 1
ATOM 1360 C C . ARG A 1 170 ? 7.867 -44.781 -44.375 1 91.44 170 ARG A C 1
ATOM 1362 O O . ARG A 1 170 ? 8.188 -44.125 -45.375 1 91.44 170 ARG A O 1
ATOM 1369 N N . SER A 1 171 ? 7.969 -46.062 -44.219 1 91.62 171 SER A N 1
ATOM 1370 C CA . SER A 1 171 ? 8.242 -46.906 -45.406 1 91.62 171 SER A CA 1
ATOM 1371 C C . SER A 1 171 ? 7.402 -48.188 -45.375 1 91.62 171 SER A C 1
ATOM 1373 O O . SER A 1 171 ? 6.906 -48.594 -44.312 1 91.62 171 SER A O 1
ATOM 1375 N N . PHE A 1 172 ? 7.047 -48.656 -46.531 1 88.5 172 PHE A N 1
ATOM 1376 C CA . PHE A 1 172 ? 6.309 -49.906 -46.656 1 88.5 172 PHE A CA 1
ATOM 1377 C C . PHE A 1 172 ? 7.207 -51.031 -47.219 1 88.5 172 PHE A C 1
ATOM 1379 O O . PHE A 1 172 ? 7.738 -50.906 -48.312 1 88.5 172 PHE A O 1
ATOM 1386 N N . GLU A 1 173 ? 7.527 -52.031 -46.438 1 82.94 173 GLU A N 1
ATOM 1387 C CA . GLU A 1 173 ? 8.375 -53.156 -46.812 1 82.94 173 GLU A CA 1
ATOM 1388 C C . GLU A 1 173 ? 7.758 -54.469 -46.406 1 82.94 173 GLU A C 1
ATOM 1390 O O . GLU A 1 173 ? 7.398 -54.688 -45.25 1 82.94 173 GLU A O 1
ATOM 1395 N N . ASP A 1 174 ? 7.68 -55.469 -47.312 1 84.25 174 ASP A N 1
ATOM 1396 C CA . ASP A 1 174 ? 7.285 -56.875 -47.062 1 84.25 174 ASP A CA 1
ATOM 1397 C C . ASP A 1 174 ? 5.926 -56.938 -46.344 1 84.25 174 ASP A C 1
ATOM 1399 O O . ASP A 1 174 ? 5.758 -57.656 -45.375 1 84.25 174 ASP A O 1
ATOM 1403 N N . GLY A 1 175 ? 4.945 -55.969 -46.719 1 87.94 175 GLY A N 1
ATOM 1404 C CA . GLY A 1 175 ? 3.576 -56 -46.219 1 87.94 175 GLY A CA 1
ATOM 1405 C C . GLY A 1 175 ? 3.406 -55.344 -44.875 1 87.94 175 GLY A C 1
ATOM 1406 O O . GLY A 1 175 ? 2.342 -55.406 -44.25 1 87.94 175 GLY A O 1
ATOM 1407 N N . VAL A 1 176 ? 4.504 -54.781 -44.406 1 92.19 176 VAL A N 1
ATOM 1408 C CA . VAL A 1 176 ? 4.449 -54.125 -43.125 1 92.19 176 VAL A CA 1
ATOM 1409 C C . VAL A 1 176 ? 4.848 -52.656 -43.25 1 92.19 176 VAL A C 1
ATOM 1411 O O . VAL A 1 176 ? 5.621 -52.281 -44.156 1 92.19 176 VAL A O 1
ATOM 1414 N N . VAL A 1 177 ? 4.215 -51.844 -42.5 1 93.31 177 VAL A N 1
ATOM 1415 C CA . VAL A 1 177 ? 4.574 -50.438 -42.438 1 93.31 177 VAL A CA 1
ATOM 1416 C C . VAL A 1 177 ? 5.688 -50.25 -41.406 1 93.31 177 VAL A C 1
ATOM 1418 O O . VAL A 1 177 ? 5.523 -50.562 -40.25 1 93.31 177 VAL A O 1
ATOM 1421 N N . ARG A 1 178 ? 6.766 -49.719 -41.906 1 93.38 178 ARG A N 1
ATOM 1422 C CA . ARG A 1 178 ? 7.867 -49.406 -41 1 93.38 178 ARG A CA 1
ATOM 1423 C C . ARG A 1 178 ? 7.906 -47.906 -40.688 1 93.38 178 ARG A C 1
ATOM 1425 O O . ARG A 1 178 ? 7.977 -47.094 -41.594 1 93.38 178 ARG A O 1
ATOM 1432 N N . LEU A 1 179 ? 7.84 -47.594 -39.406 1 94.62 179 LEU A N 1
ATOM 1433 C CA . LEU A 1 179 ? 7.891 -46.219 -38.938 1 94.62 179 LEU A CA 1
ATOM 1434 C C . LEU A 1 179 ? 9.164 -45.938 -38.156 1 94.62 179 LEU A C 1
ATOM 1436 O O . LEU A 1 179 ? 9.562 -46.75 -37.312 1 94.62 179 LEU A O 1
ATOM 1440 N N . GLU A 1 180 ? 9.836 -44.875 -38.531 1 94.94 180 GLU A N 1
ATOM 1441 C CA . GLU A 1 180 ? 11 -44.406 -37.781 1 94.94 180 GLU A CA 1
ATOM 1442 C C . GLU A 1 180 ? 10.742 -43.031 -37.188 1 94.94 180 GLU A C 1
ATOM 1444 O O . GLU A 1 180 ? 10.391 -42.094 -37.875 1 94.94 180 GLU A O 1
ATOM 1449 N N . LEU A 1 181 ? 10.93 -42.938 -35.875 1 95.56 181 LEU A N 1
ATOM 1450 C CA . LEU A 1 181 ? 10.672 -41.719 -35.125 1 95.56 181 LEU A CA 1
ATOM 1451 C C . LEU A 1 181 ? 11.961 -41.156 -34.531 1 95.56 181 LEU A C 1
ATOM 1453 O O . LEU A 1 181 ? 12.672 -41.844 -33.812 1 95.56 181 LEU A O 1
ATOM 1457 N N . ASP A 1 182 ? 12.234 -39.938 -34.906 1 94.75 182 ASP A N 1
ATOM 1458 C CA . ASP A 1 182 ? 13.273 -39.219 -34.188 1 94.75 182 ASP A CA 1
ATOM 1459 C C . ASP A 1 182 ? 12.766 -38.688 -32.844 1 94.75 182 ASP A C 1
ATOM 1461 O O . ASP A 1 182 ? 11.828 -37.906 -32.781 1 94.75 182 ASP A O 1
ATOM 1465 N N . LEU A 1 183 ? 13.43 -39.031 -31.781 1 91.62 183 LEU A N 1
ATOM 1466 C CA . LEU A 1 183 ? 12.898 -38.812 -30.438 1 91.62 183 LEU A CA 1
ATOM 1467 C C . LEU A 1 183 ? 13.234 -37.438 -29.938 1 91.62 183 LEU A C 1
ATOM 1469 O O . LEU A 1 183 ? 12.789 -37 -28.859 1 91.62 183 LEU A O 1
ATOM 1473 N N . GLU A 1 184 ? 13.922 -36.625 -30.656 1 83.75 184 GLU A N 1
ATOM 1474 C CA . GLU A 1 184 ? 14.141 -35.25 -30.312 1 83.75 184 GLU A CA 1
ATOM 1475 C C . GLU A 1 184 ? 12.836 -34.438 -30.359 1 83.75 184 GLU A C 1
ATOM 1477 O O . GLU A 1 184 ? 12.156 -34.438 -31.391 1 83.75 184 GLU A O 1
ATOM 1482 N N . PRO A 1 185 ? 12.57 -33.844 -29.203 1 83.31 185 PRO A N 1
ATOM 1483 C CA . PRO A 1 185 ? 11.312 -33.094 -29.188 1 83.31 185 PRO A CA 1
ATOM 1484 C C . PRO A 1 185 ? 11.281 -31.984 -30.234 1 83.31 185 PRO A C 1
ATOM 1486 O O . PRO A 1 185 ? 12.297 -31.328 -30.469 1 83.31 185 PRO A O 1
ATOM 1489 N N . THR A 1 186 ? 10.125 -31.797 -30.938 1 85.81 186 THR A N 1
ATOM 1490 C CA . THR A 1 186 ? 9.836 -30.703 -31.859 1 85.81 186 THR A CA 1
ATOM 1491 C C . THR A 1 186 ? 8.773 -29.766 -31.281 1 85.81 186 THR A C 1
ATOM 1493 O O . THR A 1 186 ? 8.141 -30.094 -30.281 1 85.81 186 THR A O 1
ATOM 1496 N N . ASP A 1 187 ? 8.641 -28.609 -31.891 1 81.25 187 ASP A N 1
ATOM 1497 C CA . ASP A 1 187 ? 7.562 -27.719 -31.484 1 81.25 187 ASP A CA 1
ATOM 1498 C C . ASP A 1 187 ? 6.207 -28.422 -31.594 1 81.25 187 ASP A C 1
ATOM 1500 O O . ASP A 1 187 ? 5.344 -28.234 -30.734 1 81.25 187 ASP A O 1
ATOM 1504 N N . ARG A 1 188 ? 6.184 -29.172 -32.531 1 89.69 188 ARG A N 1
ATOM 1505 C CA . ARG A 1 188 ? 4.926 -29.875 -32.75 1 89.69 188 ARG A CA 1
ATOM 1506 C C . ARG A 1 188 ? 4.707 -30.953 -31.688 1 89.69 188 ARG A C 1
ATOM 1508 O O . ARG A 1 188 ? 3.602 -31.109 -31.172 1 89.69 188 ARG A O 1
ATOM 1515 N N . SER A 1 189 ? 5.711 -31.797 -31.469 1 91.06 189 SER A N 1
ATOM 1516 C CA . SER A 1 189 ? 5.555 -32.844 -30.469 1 91.06 189 SER A CA 1
ATOM 1517 C C . SER A 1 189 ? 5.219 -32.25 -29.094 1 91.06 189 SER A C 1
ATOM 1519 O O . SER A 1 189 ? 4.414 -32.844 -28.359 1 91.06 189 SER A O 1
ATOM 1521 N N . LEU A 1 190 ? 5.758 -31.109 -28.781 1 87.44 190 LEU A N 1
ATOM 1522 C CA . LEU A 1 190 ? 5.473 -30.453 -27.516 1 87.44 190 LEU A CA 1
ATOM 1523 C C . LEU A 1 190 ? 4.047 -29.906 -27.5 1 87.44 190 LEU A C 1
ATOM 1525 O O . LEU A 1 190 ? 3.35 -30.031 -26.484 1 87.44 190 LEU A O 1
ATOM 1529 N N . ALA A 1 191 ? 3.705 -29.344 -28.562 1 90 191 ALA A N 1
ATOM 1530 C CA . ALA A 1 191 ? 2.348 -28.812 -28.672 1 90 191 ALA A CA 1
ATOM 1531 C C . ALA A 1 191 ? 1.312 -29.922 -28.5 1 90 191 ALA A C 1
ATOM 1533 O O . ALA A 1 191 ? 0.282 -29.719 -27.859 1 90 191 ALA A O 1
ATOM 1534 N N . VAL A 1 192 ? 1.592 -31.031 -29.094 1 93.5 192 VAL A N 1
ATOM 1535 C CA . VAL A 1 192 ? 0.683 -32.156 -29 1 93.5 192 VAL A CA 1
ATOM 1536 C C . VAL A 1 192 ? 0.617 -32.656 -27.547 1 93.5 192 VAL A C 1
ATOM 1538 O O . VAL A 1 192 ? -0.467 -32.938 -27.031 1 93.5 192 VAL A O 1
ATOM 1541 N N . GLN A 1 193 ? 1.735 -32.781 -26.969 1 92.31 193 GLN A N 1
ATOM 1542 C CA . GLN A 1 193 ? 1.789 -33.219 -25.578 1 92.31 193 GLN A CA 1
ATOM 1543 C C . GLN A 1 193 ? 0.994 -32.281 -24.672 1 92.31 193 GLN A C 1
ATOM 1545 O O . GLN A 1 193 ? 0.224 -32.719 -23.828 1 92.31 193 GLN A O 1
ATOM 1550 N N . ARG A 1 194 ? 1.167 -31.016 -24.891 1 91.75 194 ARG A N 1
ATOM 1551 C CA . ARG A 1 194 ? 0.49 -30.016 -24.078 1 91.75 194 ARG A CA 1
ATOM 1552 C C . ARG A 1 194 ? -1.016 -30.047 -24.328 1 91.75 194 ARG A C 1
ATOM 1554 O O . ARG A 1 194 ? -1.804 -29.875 -23.391 1 91.75 194 ARG A O 1
ATOM 1561 N N . ALA A 1 195 ? -1.401 -30.203 -25.516 1 93.62 195 ALA A N 1
ATOM 1562 C CA . ALA A 1 195 ? -2.822 -30.281 -25.844 1 93.62 195 ALA A CA 1
ATOM 1563 C C . ALA A 1 195 ? -3.459 -31.5 -25.172 1 93.62 195 ALA A C 1
ATOM 1565 O O . ALA A 1 195 ? -4.582 -31.438 -24.672 1 93.62 195 ALA A O 1
ATOM 1566 N N . ARG A 1 196 ? -2.75 -32.594 -25.219 1 94.12 196 ARG A N 1
ATOM 1567 C CA . ARG A 1 196 ? -3.236 -33.812 -24.578 1 94.12 196 ARG A CA 1
ATOM 1568 C C . ARG A 1 196 ? -3.334 -33.625 -23.062 1 94.12 196 ARG A C 1
ATOM 1570 O O . ARG A 1 196 ? -4.289 -34.094 -22.438 1 94.12 196 ARG A O 1
ATOM 1577 N N . GLU A 1 197 ? -2.336 -33 -22.5 1 93.38 197 GLU A N 1
ATOM 1578 C CA . GLU A 1 197 ? -2.361 -32.688 -21.078 1 93.38 197 GLU A CA 1
ATOM 1579 C C . GLU A 1 197 ? -3.602 -31.875 -20.719 1 93.38 197 GLU A C 1
ATOM 1581 O O . GLU A 1 197 ? -4.309 -32.188 -19.766 1 93.38 197 GLU A O 1
ATOM 1586 N N . GLN A 1 198 ? -3.826 -30.859 -21.469 1 94.44 198 GLN A N 1
ATOM 1587 C CA . GLN A 1 198 ? -4.945 -29.953 -21.219 1 94.44 198 GLN A CA 1
ATOM 1588 C C . GLN A 1 198 ? -6.273 -30.688 -21.266 1 94.44 198 GLN A C 1
ATOM 1590 O O . GLN A 1 198 ? -7.102 -30.562 -20.359 1 94.44 198 GLN A O 1
ATOM 1595 N N . ARG A 1 199 ? -6.492 -31.469 -22.312 1 94.88 199 ARG A N 1
ATOM 1596 C CA . ARG A 1 199 ? -7.754 -32.188 -22.484 1 94.88 199 ARG A CA 1
ATOM 1597 C C . ARG A 1 199 ? -7.961 -33.219 -21.391 1 94.88 199 ARG A C 1
ATOM 1599 O O . ARG A 1 199 ? -9.062 -33.344 -20.844 1 94.88 199 ARG A O 1
ATOM 1606 N N . ALA A 1 200 ? -6.914 -33.906 -21.094 1 95.25 200 ALA A N 1
ATOM 1607 C CA . ALA A 1 200 ? -7.012 -34.969 -20.078 1 95.25 200 ALA A CA 1
ATOM 1608 C C . ALA A 1 200 ? -7.32 -34.375 -18.703 1 95.25 200 ALA A C 1
ATOM 1610 O O . ALA A 1 200 ? -8.227 -34.844 -18.016 1 95.25 200 ALA A O 1
ATOM 1611 N N . GLU A 1 201 ? -6.617 -33.406 -18.328 1 95.06 201 GLU A N 1
ATOM 1612 C CA . GLU A 1 201 ? -6.801 -32.812 -17.016 1 95.06 201 GLU A CA 1
ATOM 1613 C C . GLU A 1 201 ? -8.133 -32.062 -16.938 1 95.06 201 GLU A C 1
ATOM 1615 O O . GLU A 1 201 ? -8.797 -32.094 -15.891 1 95.06 201 GLU A O 1
ATOM 1620 N N . ALA A 1 202 ? -8.547 -31.406 -17.984 1 96.31 202 ALA A N 1
ATOM 1621 C CA . ALA A 1 202 ? -9.852 -30.75 -18.031 1 96.31 202 ALA A CA 1
ATOM 1622 C C . ALA A 1 202 ? -10.977 -31.766 -17.844 1 96.31 202 ALA A C 1
ATOM 1624 O O . ALA A 1 202 ? -11.93 -31.516 -17.109 1 96.31 202 ALA A O 1
ATOM 1625 N N . ARG A 1 203 ? -10.828 -32.844 -18.531 1 95.38 203 ARG A N 1
ATOM 1626 C CA . ARG A 1 203 ? -11.836 -33.875 -18.422 1 95.38 203 ARG A CA 1
ATOM 1627 C C . ARG A 1 203 ? -11.875 -34.469 -17.016 1 95.38 203 ARG A C 1
ATOM 1629 O O . ARG A 1 203 ? -12.945 -34.844 -16.531 1 95.38 203 ARG A O 1
ATOM 1636 N N . SER A 1 204 ? -10.727 -34.656 -16.484 1 95.5 204 SER A N 1
ATOM 1637 C CA . SER A 1 204 ? -10.648 -35.156 -15.117 1 95.5 204 SER A CA 1
ATOM 1638 C C . SER A 1 204 ? -11.43 -34.281 -14.156 1 95.5 204 SER A C 1
ATOM 1640 O O . SER A 1 204 ? -12.141 -34.75 -13.281 1 95.5 204 SER A O 1
ATOM 1642 N N . VAL A 1 205 ? -11.375 -32.969 -14.281 1 96.5 205 VAL A N 1
ATOM 1643 C CA . VAL A 1 205 ? -12.078 -32 -13.438 1 96.5 205 VAL A CA 1
ATOM 1644 C C . VAL A 1 205 ? -13.57 -32.031 -13.781 1 96.5 205 VAL A C 1
ATOM 1646 O O . VAL A 1 205 ? -14.414 -31.953 -12.891 1 96.5 205 VAL A O 1
ATOM 1649 N N . GLN A 1 206 ? -13.859 -32.094 -15.016 1 96 206 GLN A N 1
ATOM 1650 C CA . GLN A 1 206 ? -15.242 -32.125 -15.461 1 96 206 GLN A CA 1
ATOM 1651 C C . GLN A 1 206 ? -16 -33.281 -14.82 1 96 206 GLN A C 1
ATOM 1653 O O . GLN A 1 206 ? -17.156 -33.125 -14.414 1 96 206 GLN A O 1
ATOM 1658 N N . ARG A 1 207 ? -15.344 -34.406 -14.703 1 94.81 207 ARG A N 1
ATOM 1659 C CA . ARG A 1 207 ? -15.953 -35.594 -14.086 1 94.81 207 ARG A CA 1
ATOM 1660 C C . ARG A 1 207 ? -16.312 -35.312 -12.633 1 94.81 207 ARG A C 1
ATOM 1662 O O . ARG A 1 207 ? -17.328 -35.812 -12.133 1 94.81 207 ARG A O 1
ATOM 1669 N N . LEU A 1 208 ? -15.523 -34.562 -12.039 1 96.81 208 LEU A N 1
ATOM 1670 C CA . LEU A 1 208 ? -15.766 -34.219 -10.633 1 96.81 208 LEU A CA 1
ATOM 1671 C C . LEU A 1 208 ? -16.891 -33.219 -10.5 1 96.81 208 LEU A C 1
ATOM 1673 O O . LEU A 1 208 ? -17.703 -33.281 -9.578 1 96.81 208 LEU A O 1
ATOM 1677 N N . LEU A 1 209 ? -16.969 -32.281 -11.453 1 97.25 209 LEU A N 1
ATOM 1678 C CA . LEU A 1 209 ? -17.875 -31.141 -11.359 1 97.25 209 LEU A CA 1
ATOM 1679 C C . LEU A 1 209 ? -19.266 -31.484 -11.875 1 97.25 209 LEU A C 1
ATOM 1681 O O . LEU A 1 209 ? -20.234 -30.797 -11.562 1 97.25 209 LEU A O 1
ATOM 1685 N N . ALA A 1 210 ? -19.375 -32.469 -12.672 1 97.19 210 ALA A N 1
ATOM 1686 C CA . ALA A 1 210 ? -20.672 -32.844 -13.266 1 97.19 210 ALA A CA 1
ATOM 1687 C C . ALA A 1 210 ? -20.953 -34.312 -13.125 1 97.19 210 ALA A C 1
ATOM 1689 O O . ALA A 1 210 ? -21.203 -35.031 -14.117 1 97.19 210 ALA A O 1
ATOM 1690 N N . PRO A 1 211 ? -21.016 -34.781 -11.891 1 97.44 211 PRO A N 1
ATOM 1691 C CA . PRO A 1 211 ? -21.312 -36.188 -11.68 1 97.44 211 PRO A CA 1
ATOM 1692 C C . PRO A 1 211 ? -22.781 -36.531 -11.945 1 97.44 211 PRO A C 1
ATOM 1694 O O . PRO A 1 211 ? -23.656 -35.688 -11.703 1 97.44 211 PRO A O 1
ATOM 1697 N N . GLY A 1 212 ? -22.984 -37.719 -12.438 1 96.69 212 GLY A N 1
ATOM 1698 C CA . GLY A 1 212 ? -24.359 -38.188 -12.586 1 96.69 212 GLY A CA 1
ATOM 1699 C C . GLY A 1 212 ? -24.938 -38.75 -11.297 1 96.69 212 GLY A C 1
ATOM 1700 O O . GLY A 1 212 ? -26.156 -38.844 -11.156 1 96.69 212 GLY A O 1
ATOM 1701 N N . SER A 1 213 ? -24.141 -39.094 -10.406 1 97.81 213 SER A N 1
ATOM 1702 C CA . SER A 1 213 ? -24.562 -39.656 -9.117 1 97.81 213 SER A CA 1
ATOM 1703 C C . SER A 1 213 ? -23.531 -39.344 -8.031 1 97.81 213 SER A C 1
ATOM 1705 O O . SER A 1 213 ? -22.328 -39.281 -8.289 1 97.81 213 SER A O 1
ATOM 1707 N N . VAL A 1 214 ? -24.094 -39.094 -6.773 1 98.31 214 VAL A N 1
ATOM 1708 C CA . VAL A 1 214 ? -23.234 -38.75 -5.648 1 98.31 214 VAL A CA 1
ATOM 1709 C C . VAL A 1 214 ? -23.578 -39.594 -4.441 1 98.31 214 VAL A C 1
ATOM 1711 O O . VAL A 1 214 ? -24.75 -39.75 -4.07 1 98.31 214 VAL A O 1
ATOM 1714 N N . ALA A 1 215 ? -22.578 -40.219 -3.875 1 98.44 215 ALA A N 1
ATOM 1715 C CA . ALA A 1 215 ? -22.734 -40.938 -2.605 1 98.44 215 ALA A CA 1
ATOM 1716 C C . ALA A 1 215 ? -22.109 -40.125 -1.46 1 98.44 215 ALA A C 1
ATOM 1718 O O . ALA A 1 215 ? -20.953 -39.688 -1.55 1 98.44 215 ALA A O 1
ATOM 1719 N N . VAL A 1 216 ? -22.875 -39.938 -0.402 1 98.19 216 VAL A N 1
ATOM 1720 C CA . VAL A 1 216 ? -22.359 -39.219 0.752 1 98.19 216 VAL A CA 1
ATOM 1721 C C . VAL A 1 216 ? -22.078 -40.188 1.896 1 98.19 216 VAL A C 1
ATOM 1723 O O . VAL A 1 216 ? -23.016 -40.75 2.482 1 98.19 216 VAL A O 1
ATOM 1726 N N . PHE A 1 217 ? -20.812 -40.312 2.172 1 97.75 217 PHE A N 1
ATOM 1727 C CA . PHE A 1 217 ? -20.391 -41.188 3.268 1 97.75 217 PHE A CA 1
ATOM 1728 C C . PHE A 1 217 ? -20.391 -40.438 4.586 1 97.75 217 PHE A C 1
ATOM 1730 O O . PHE A 1 217 ? -19.938 -39.281 4.648 1 97.75 217 PHE A O 1
ATOM 1737 N N . GLY A 1 218 ? -20.781 -41.062 5.641 1 94.38 218 GLY A N 1
ATOM 1738 C CA . GLY A 1 218 ? -20.781 -40.469 6.965 1 94.38 218 GLY A CA 1
ATOM 1739 C C . GLY A 1 218 ? -22.094 -39.781 7.309 1 94.38 218 GLY A C 1
ATOM 1740 O O . GLY A 1 218 ? -22.141 -38.906 8.156 1 94.38 218 GLY A O 1
ATOM 1741 N N . THR A 1 219 ? -23.094 -40.094 6.586 1 92.31 219 THR A N 1
ATOM 1742 C CA . THR A 1 219 ? -24.422 -39.625 6.906 1 92.31 219 THR A CA 1
ATOM 1743 C C . THR A 1 219 ? -25 -40.375 8.102 1 92.31 219 THR A C 1
ATOM 1745 O O . THR A 1 219 ? -25.141 -41.594 8.062 1 92.31 219 THR A O 1
ATOM 1748 N N . GLY A 1 220 ? -25.281 -39.625 9.125 1 86.81 220 GLY A N 1
ATOM 1749 C CA . GLY A 1 220 ? -25.812 -40.25 10.32 1 86.81 220 GLY A CA 1
ATOM 1750 C C . GLY A 1 220 ? -27.328 -40.344 10.32 1 86.81 220 GLY A C 1
ATOM 1751 O O . GLY A 1 220 ? -28 -39.75 9.469 1 86.81 220 GLY A O 1
ATOM 1752 N N . ARG A 1 221 ? -27.812 -41.125 11.328 1 82.06 221 ARG A N 1
ATOM 1753 C CA . ARG A 1 221 ? -29.266 -41.25 11.508 1 82.06 221 ARG A CA 1
ATOM 1754 C C . ARG A 1 221 ? -29.844 -40 12.156 1 82.06 221 ARG A C 1
ATOM 1756 O O . ARG A 1 221 ? -30.953 -39.562 11.812 1 82.06 221 ARG A O 1
ATOM 1763 N N . GLU A 1 222 ? -29.062 -39.438 13 1 81.25 222 GLU A N 1
ATOM 1764 C CA . GLU A 1 222 ? -29.469 -38.188 13.664 1 81.25 222 GLU A CA 1
ATOM 1765 C C . GLU A 1 222 ? -29.062 -36.969 12.852 1 81.25 222 GLU A C 1
ATOM 1767 O O . GLU A 1 222 ? -28.078 -37 12.125 1 81.25 222 GLU A O 1
ATOM 1772 N N . PRO A 1 223 ? -29.969 -36 13.094 1 76.31 223 PRO A N 1
ATOM 1773 C CA . PRO A 1 223 ? -29.609 -34.75 12.398 1 76.31 223 PRO A CA 1
ATOM 1774 C C . PRO A 1 223 ? -28.297 -34.156 12.906 1 76.31 223 PRO A C 1
ATOM 1776 O O . PRO A 1 223 ? -27.938 -34.344 14.078 1 76.31 223 PRO A O 1
ATOM 1779 N N . GLY A 1 224 ? -27.547 -33.719 11.984 1 76.94 224 GLY A N 1
ATOM 1780 C CA . GLY A 1 224 ? -26.297 -33.062 12.344 1 76.94 224 GLY A CA 1
ATOM 1781 C C . GLY A 1 224 ? -25.078 -33.688 11.703 1 76.94 224 GLY A C 1
ATOM 1782 O O . GLY A 1 224 ? -25.203 -34.688 10.992 1 76.94 224 GLY A O 1
ATOM 1783 N N . GLY A 1 225 ? -24 -33.094 11.773 1 83.31 225 GLY A N 1
ATOM 1784 C CA . GLY A 1 225 ? -22.734 -33.562 11.219 1 83.31 225 GLY A CA 1
ATOM 1785 C C . GLY A 1 225 ? -22.484 -33.062 9.805 1 83.31 225 GLY A C 1
ATOM 1786 O O . GLY A 1 225 ? -23.391 -32.594 9.141 1 83.31 225 GLY A O 1
ATOM 1787 N N . MET A 1 226 ? -21.297 -33.344 9.367 1 87.75 226 MET A N 1
ATOM 1788 C CA . MET A 1 226 ? -20.875 -32.844 8.055 1 87.75 226 MET A CA 1
ATOM 1789 C C . MET A 1 226 ? -21.578 -33.625 6.938 1 87.75 226 MET A C 1
ATOM 1791 O O . MET A 1 226 ? -22.031 -33.031 5.961 1 87.75 226 MET A O 1
ATOM 1795 N N . GLY A 1 227 ? -21.656 -34.938 7.148 1 92.38 227 GLY A N 1
ATOM 1796 C CA . GLY A 1 227 ? -22.281 -35.75 6.125 1 92.38 227 GLY A CA 1
ATOM 1797 C C . GLY A 1 227 ? -23.734 -35.375 5.887 1 92.38 227 GLY A C 1
ATOM 1798 O O . GLY A 1 227 ? -24.172 -35.25 4.738 1 92.38 227 GLY A O 1
ATOM 1799 N N . ARG A 1 228 ? -24.469 -35.219 6.957 1 91.81 228 ARG A N 1
ATOM 1800 C CA . ARG A 1 228 ? -25.875 -34.844 6.848 1 91.81 228 ARG A CA 1
ATOM 1801 C C . ARG A 1 228 ? -26.031 -33.438 6.246 1 91.81 228 ARG A C 1
ATOM 1803 O O . ARG A 1 228 ? -26.984 -33.188 5.504 1 91.81 228 ARG A O 1
ATOM 1810 N N . ALA A 1 229 ? -25.156 -32.594 6.617 1 89.81 229 ALA A N 1
ATOM 1811 C CA . ALA A 1 229 ? -25.203 -31.234 6.086 1 89.81 229 ALA A CA 1
ATOM 1812 C C . ALA A 1 229 ? -25.031 -31.234 4.566 1 89.81 229 ALA A C 1
ATOM 1814 O O . ALA A 1 229 ? -25.781 -30.562 3.85 1 89.81 229 ALA A O 1
ATOM 1815 N N . VAL A 1 230 ? -24.109 -31.984 4.086 1 94.5 230 VAL A N 1
ATOM 1816 C CA . VAL A 1 230 ? -23.828 -32.062 2.652 1 94.5 230 VAL A CA 1
ATOM 1817 C C . VAL A 1 230 ? -25.016 -32.688 1.934 1 94.5 230 VAL A C 1
ATOM 1819 O O . VAL A 1 230 ? -25.422 -32.219 0.862 1 94.5 230 VAL A O 1
ATOM 1822 N N . LEU A 1 231 ? -25.516 -33.719 2.566 1 95.69 231 LEU A N 1
ATOM 1823 C CA . LEU A 1 231 ? -26.688 -34.375 1.984 1 95.69 231 LEU A CA 1
ATOM 1824 C C . LEU A 1 231 ? -27.844 -33.406 1.821 1 95.69 231 LEU A C 1
ATOM 1826 O O . LEU A 1 231 ? -28.469 -33.344 0.759 1 95.69 231 LEU A O 1
ATOM 1830 N N . ARG A 1 232 ? -28.062 -32.688 2.783 1 93.88 232 ARG A N 1
ATOM 1831 C CA . ARG A 1 232 ? -29.141 -31.688 2.752 1 93.88 232 ARG A CA 1
ATOM 1832 C C . ARG A 1 232 ? -28.859 -30.625 1.693 1 93.88 232 ARG A C 1
ATOM 1834 O O . ARG A 1 232 ? -29.766 -30.188 0.985 1 93.88 232 ARG A O 1
ATOM 1841 N N . ASN A 1 233 ? -27.672 -30.219 1.623 1 93.75 233 ASN A N 1
ATOM 1842 C CA . ASN A 1 233 ? -27.297 -29.172 0.679 1 93.75 233 ASN A CA 1
ATOM 1843 C C . ASN A 1 233 ? -27.438 -29.641 -0.766 1 93.75 233 ASN A C 1
ATOM 1845 O O . ASN A 1 233 ? -27.828 -28.859 -1.639 1 93.75 233 ASN A O 1
ATOM 1849 N N . LEU A 1 234 ? -27.078 -30.891 -1.017 1 97.06 234 LEU A N 1
ATOM 1850 C CA . LEU A 1 234 ? -27.25 -31.469 -2.344 1 97.06 234 LEU A CA 1
ATOM 1851 C C . LEU A 1 234 ? -28.719 -31.453 -2.756 1 97.06 234 LEU A C 1
ATOM 1853 O O . LEU A 1 234 ? -29.047 -31.016 -3.863 1 97.06 234 LEU A O 1
ATOM 1857 N N . LEU A 1 235 ? -29.531 -31.844 -1.852 1 96.81 235 LEU A N 1
ATOM 1858 C CA . LEU A 1 235 ? -30.953 -31.953 -2.148 1 96.81 235 LEU A CA 1
ATOM 1859 C C . LEU A 1 235 ? -31.594 -30.578 -2.246 1 96.81 235 LEU A C 1
ATOM 1861 O O . LEU A 1 235 ? -32.344 -30.297 -3.182 1 96.81 235 LEU A O 1
ATOM 1865 N N . ALA A 1 236 ? -31.266 -29.766 -1.283 1 95.44 236 ALA A N 1
ATOM 1866 C CA . ALA A 1 236 ? -31.812 -28.406 -1.275 1 95.44 236 ALA A CA 1
ATOM 1867 C C . ALA A 1 236 ? -31.359 -27.625 -2.502 1 95.44 236 ALA A C 1
ATOM 1869 O O . ALA A 1 236 ? -32.094 -26.766 -3 1 95.44 236 ALA A O 1
ATOM 1870 N N . GLY A 1 237 ? -30.188 -27.922 -2.967 1 95.44 237 GLY A N 1
ATOM 1871 C CA . GLY A 1 237 ? -29.641 -27.234 -4.125 1 95.44 237 GLY A CA 1
ATOM 1872 C C . GLY A 1 237 ? -30.281 -27.672 -5.434 1 95.44 237 GLY A C 1
ATOM 1873 O O . GLY A 1 237 ? -30.125 -27.016 -6.461 1 95.44 237 GLY A O 1
ATOM 1874 N N . GLY A 1 238 ? -30.953 -28.781 -5.398 1 96.62 238 GLY A N 1
ATOM 1875 C CA . GLY A 1 238 ? -31.641 -29.25 -6.59 1 96.62 238 GLY A CA 1
ATOM 1876 C C . GLY A 1 238 ? -30.75 -30.094 -7.488 1 96.62 238 GLY A C 1
ATOM 1877 O O . GLY A 1 238 ? -30.859 -30.031 -8.711 1 96.62 238 GLY A O 1
ATOM 1878 N N . PHE A 1 239 ? -29.828 -30.797 -6.91 1 97.88 239 PHE A N 1
ATOM 1879 C CA . PHE A 1 239 ? -28.969 -31.672 -7.707 1 97.88 239 PHE A CA 1
ATOM 1880 C C . PHE A 1 239 ? -29.797 -32.562 -8.625 1 97.88 239 PHE A C 1
ATOM 1882 O O . PHE A 1 239 ? -30.766 -33.188 -8.188 1 97.88 239 PHE A O 1
ATOM 1889 N N . THR A 1 240 ? -29.328 -32.625 -9.883 1 97.38 240 THR A N 1
ATOM 1890 C CA . THR A 1 240 ? -30.156 -33.281 -10.883 1 97.38 240 THR A CA 1
ATOM 1891 C C . THR A 1 240 ? -29.828 -34.781 -10.984 1 97.38 240 THR A C 1
ATOM 1893 O O . THR A 1 240 ? -30.562 -35.531 -11.625 1 97.38 240 THR A O 1
ATOM 1896 N N . GLY A 1 241 ? -28.766 -35.219 -10.367 1 97.06 241 GLY A N 1
ATOM 1897 C CA . GLY A 1 241 ? -28.391 -36.625 -10.414 1 97.06 241 GLY A CA 1
ATOM 1898 C C . GLY A 1 241 ? -28.906 -37.406 -9.234 1 97.06 241 GLY A C 1
ATOM 1899 O O . GLY A 1 241 ? -29.734 -36.938 -8.461 1 97.06 241 GLY A O 1
ATOM 1900 N N . ARG A 1 242 ? -28.453 -38.625 -9.117 1 96.75 242 ARG A N 1
ATOM 1901 C CA . ARG A 1 242 ? -28.844 -39.531 -8.031 1 96.75 242 ARG A CA 1
ATOM 1902 C C . ARG A 1 242 ? -27.984 -39.312 -6.797 1 96.75 242 ARG A C 1
ATOM 1904 O O . ARG A 1 242 ? -26.781 -39.094 -6.902 1 96.75 242 ARG A O 1
ATOM 1911 N N . VAL A 1 243 ? -28.688 -39.281 -5.641 1 97.62 243 VAL A N 1
ATOM 1912 C CA . VAL A 1 243 ? -27.984 -39.094 -4.383 1 97.62 243 VAL A CA 1
ATOM 1913 C C . VAL A 1 243 ? -28.172 -40.312 -3.49 1 97.62 243 VAL A C 1
ATOM 1915 O O . VAL A 1 243 ? -29.281 -40.844 -3.365 1 97.62 243 VAL A O 1
ATOM 1918 N N . LEU A 1 244 ? -27.062 -40.75 -2.918 1 97.5 244 LEU A N 1
ATOM 1919 C CA . LEU A 1 244 ? -27.078 -41.906 -2.021 1 97.5 244 LEU A CA 1
ATOM 1920 C C . LEU A 1 244 ? -26.469 -41.562 -0.67 1 97.5 244 LEU A C 1
ATOM 1922 O O . LEU A 1 244 ? -25.484 -40.812 -0.603 1 97.5 244 LEU A O 1
ATOM 1926 N N . ALA A 1 245 ? -27.078 -42.125 0.375 1 97.06 245 ALA A N 1
ATOM 1927 C CA . ALA A 1 245 ? -26.5 -42.031 1.71 1 97.06 245 ALA A CA 1
ATOM 1928 C C . ALA A 1 245 ? -25.812 -43.312 2.115 1 97.06 245 ALA A C 1
ATOM 1930 O O . ALA A 1 245 ? -26.391 -44.406 1.967 1 97.06 245 ALA A O 1
ATOM 1931 N N . VAL A 1 246 ? -24.609 -43.188 2.564 1 97.06 246 VAL A N 1
ATOM 1932 C CA . VAL A 1 246 ? -23.875 -44.406 2.91 1 97.06 246 VAL A CA 1
ATOM 1933 C C . VAL A 1 246 ? -23.344 -44.312 4.34 1 97.06 246 VAL A C 1
ATOM 1935 O O . VAL A 1 246 ? -22.688 -43.312 4.691 1 97.06 246 VAL A O 1
ATOM 1938 N N . ASN A 1 247 ? -23.578 -45.219 5.152 1 95.75 247 ASN A N 1
ATOM 1939 C CA . ASN A 1 247 ? -23.078 -45.344 6.52 1 95.75 247 ASN A CA 1
ATOM 1940 C C . ASN A 1 247 ? -23.078 -46.812 7 1 95.75 247 ASN A C 1
ATOM 1942 O O . ASN A 1 247 ? -24.125 -47.438 7.07 1 95.75 247 ASN A O 1
ATOM 1946 N N . THR A 1 248 ? -21.922 -47.219 7.406 1 92.44 248 THR A N 1
ATOM 1947 C CA . THR A 1 248 ? -21.766 -48.625 7.809 1 92.44 248 THR A CA 1
ATOM 1948 C C . THR A 1 248 ? -22.609 -48.906 9.047 1 92.44 248 THR A C 1
ATOM 1950 O O . THR A 1 248 ? -22.922 -50.062 9.312 1 92.44 248 THR A O 1
ATOM 1953 N N . SER A 1 249 ? -22.953 -47.938 9.797 1 91.69 249 SER A N 1
ATOM 1954 C CA . SER A 1 249 ? -23.656 -48.125 11.062 1 91.69 249 SER A CA 1
ATOM 1955 C C . SER A 1 249 ? -25.172 -48.188 10.859 1 91.69 249 SER A C 1
ATOM 1957 O O . SER A 1 249 ? -25.922 -48.375 11.82 1 91.69 249 SER A O 1
ATOM 1959 N N . PHE A 1 250 ? -25.609 -48 9.617 1 93.69 250 PHE A N 1
ATOM 1960 C CA . PHE A 1 250 ? -27.047 -48.094 9.367 1 93.69 250 PHE A CA 1
ATOM 1961 C C . PHE A 1 250 ? -27.562 -49.469 9.766 1 93.69 250 PHE A C 1
ATOM 1963 O O . PHE A 1 250 ? -26.891 -50.469 9.555 1 93.69 250 PHE A O 1
ATOM 1970 N N . PRO A 1 251 ? -28.75 -49.469 10.43 1 90.94 251 PRO A N 1
ATOM 1971 C CA . PRO A 1 251 ? -29.312 -50.781 10.766 1 90.94 251 PRO A CA 1
ATOM 1972 C C . PRO A 1 251 ? -29.578 -51.656 9.539 1 90.94 251 PRO A C 1
ATOM 1974 O O . PRO A 1 251 ? -29.781 -51.125 8.445 1 90.94 251 PRO A O 1
ATOM 1977 N N . ASP A 1 252 ? -29.641 -52.938 9.891 1 87 252 ASP A N 1
ATOM 1978 C CA . ASP A 1 252 ? -29.922 -53.875 8.812 1 87 252 ASP A CA 1
ATOM 1979 C C . ASP A 1 252 ? -31.328 -53.688 8.25 1 87 252 ASP A C 1
ATOM 1981 O O . ASP A 1 252 ? -32.281 -53.469 9 1 87 252 ASP A O 1
ATOM 1985 N N . GLY A 1 253 ? -31.516 -53.594 7.082 1 85.88 253 GLY A N 1
ATOM 1986 C CA . GLY A 1 253 ? -32.812 -53.5 6.441 1 85.88 253 GLY A CA 1
ATOM 1987 C C . GLY A 1 253 ? -33.188 -52.062 6.078 1 85.88 253 GLY A C 1
ATOM 1988 O O . GLY A 1 253 ? -34.188 -51.844 5.383 1 85.88 253 GLY A O 1
ATOM 1989 N N . LEU A 1 254 ? -32.406 -51.062 6.551 1 90.12 254 LEU A N 1
ATOM 1990 C CA . LEU A 1 254 ? -32.719 -49.688 6.195 1 90.12 254 LEU A CA 1
ATOM 1991 C C . LEU A 1 254 ? -32.469 -49.438 4.711 1 90.12 254 LEU A C 1
ATOM 1993 O O . LEU A 1 254 ? -31.344 -49.594 4.227 1 90.12 254 LEU A O 1
ATOM 1997 N N . THR A 1 255 ? -33.5 -49 3.928 1 91.19 255 THR A N 1
ATOM 1998 C CA . THR A 1 255 ? -33.344 -48.844 2.486 1 91.19 255 THR A CA 1
ATOM 1999 C C . THR A 1 255 ? -33.375 -47.344 2.105 1 91.19 255 THR A C 1
ATOM 2001 O O . THR A 1 255 ? -32.844 -46.969 1.062 1 91.19 255 THR A O 1
ATOM 2004 N N . ARG A 1 256 ? -34 -46.594 3.016 1 94.56 256 ARG A N 1
ATOM 2005 C CA . ARG A 1 256 ? -34.094 -45.156 2.752 1 94.56 256 ARG A CA 1
ATOM 2006 C C . ARG A 1 256 ? -33.812 -44.344 4.016 1 94.56 256 ARG A C 1
ATOM 2008 O O . ARG A 1 256 ? -34.188 -44.781 5.117 1 94.56 256 ARG A O 1
ATOM 2015 N N . LEU A 1 257 ? -33.156 -43.25 3.834 1 93.12 257 LEU A N 1
ATOM 2016 C CA . LEU A 1 257 ? -32.844 -42.375 4.961 1 93.12 257 LEU A CA 1
ATOM 2017 C C . LEU A 1 257 ? -33.875 -41.25 5.102 1 93.12 257 LEU A C 1
ATOM 2019 O O . LEU A 1 257 ? -34.156 -40.531 4.148 1 93.12 257 LEU A O 1
ATOM 2023 N N . ASP A 1 258 ? -34.531 -41.156 6.25 1 89.56 258 ASP A N 1
ATOM 2024 C CA . ASP A 1 258 ? -35.5 -40.094 6.539 1 89.56 258 ASP A CA 1
ATOM 2025 C C . ASP A 1 258 ? -34.844 -38.906 7.215 1 89.56 258 ASP A C 1
ATOM 2027 O O . ASP A 1 258 ? -33.906 -39.062 7.98 1 89.56 258 ASP A O 1
ATOM 2031 N N . PRO A 1 259 ? -35.188 -37.719 6.984 1 90.94 259 PRO A N 1
ATOM 2032 C CA . PRO A 1 259 ? -36.375 -37.344 6.191 1 90.94 259 PRO A CA 1
ATOM 2033 C C . PRO A 1 259 ? -36.031 -37.094 4.723 1 90.94 259 PRO A C 1
ATOM 2035 O O . PRO A 1 259 ? -36.938 -36.812 3.922 1 90.94 259 PRO A O 1
ATOM 2038 N N . GLU A 1 260 ? -34.844 -37.125 4.27 1 90.69 260 GLU A N 1
ATOM 2039 C CA . GLU A 1 260 ? -34.406 -36.75 2.934 1 90.69 260 GLU A CA 1
ATOM 2040 C C . GLU A 1 260 ? -34.938 -37.719 1.879 1 90.69 260 GLU A C 1
ATOM 2042 O O . GLU A 1 260 ? -35.031 -37.375 0.701 1 90.69 260 GLU A O 1
ATOM 2047 N N . GLY A 1 261 ? -35.281 -38.938 2.199 1 92 261 GLY A N 1
ATOM 2048 C CA . GLY A 1 261 ? -35.906 -39.906 1.297 1 92 261 GLY A CA 1
ATOM 2049 C C . GLY A 1 261 ? -34.938 -40.469 0.273 1 92 261 GLY A C 1
ATOM 2050 O O . GLY A 1 261 ? -35.375 -40.875 -0.821 1 92 261 GLY A O 1
ATOM 2051 N N . VAL A 1 262 ? -33.656 -40.531 0.572 1 95.19 262 VAL A N 1
ATOM 2052 C CA . VAL A 1 262 ? -32.688 -41.031 -0.359 1 95.19 262 VAL A CA 1
ATOM 2053 C C . VAL A 1 262 ? -32.312 -42.469 0.028 1 95.19 262 VAL A C 1
ATOM 2055 O O . VAL A 1 262 ? -32.469 -42.875 1.18 1 95.19 262 VAL A O 1
ATOM 2058 N N . PRO A 1 263 ? -31.812 -43.219 -0.972 1 95.69 263 PRO A N 1
ATOM 2059 C CA . PRO A 1 263 ? -31.375 -44.594 -0.636 1 95.69 263 PRO A CA 1
ATOM 2060 C C . PRO A 1 263 ? -30.297 -44.594 0.445 1 95.69 263 PRO A C 1
ATOM 2062 O O . PRO A 1 263 ? -29.359 -43.781 0.403 1 95.69 263 PRO A O 1
ATOM 2065 N N . ALA A 1 264 ? -30.484 -45.5 1.417 1 95.94 264 ALA A N 1
ATOM 2066 C CA . ALA A 1 264 ? -29.531 -45.688 2.508 1 95.94 264 ALA A CA 1
ATOM 2067 C C . ALA A 1 264 ? -28.797 -47 2.365 1 95.94 264 ALA A C 1
ATOM 2069 O O . ALA A 1 264 ? -29.422 -48.062 2.322 1 95.94 264 ALA A O 1
ATOM 2070 N N . LEU A 1 265 ? -27.484 -46.906 2.297 1 96.44 265 LEU A N 1
ATOM 2071 C CA . LEU A 1 265 ? -26.656 -48.062 2.072 1 96.44 265 LEU A CA 1
ATOM 2072 C C . LEU A 1 265 ? -25.578 -48.188 3.146 1 96.44 265 LEU A C 1
ATOM 2074 O O . LEU A 1 265 ? -25.109 -47.188 3.674 1 96.44 265 LEU A O 1
ATOM 2078 N N . ARG A 1 266 ? -25.156 -49.375 3.424 1 95.56 266 ARG A N 1
ATOM 2079 C CA . ARG A 1 266 ? -24.047 -49.594 4.355 1 95.56 266 ARG A CA 1
ATOM 2080 C C . ARG A 1 266 ? -22.719 -49.594 3.625 1 95.56 266 ARG A C 1
ATOM 2082 O O . ARG A 1 266 ? -21.672 -49.281 4.223 1 95.56 266 ARG A O 1
ATOM 2089 N N . SER A 1 267 ? -22.766 -49.969 2.373 1 95.44 267 SER A N 1
ATOM 2090 C CA . SER A 1 267 ? -21.609 -49.969 1.484 1 95.44 267 SER A CA 1
ATOM 2091 C C . SER A 1 267 ? -22.031 -49.75 0.032 1 95.44 267 SER A C 1
ATOM 2093 O O . SER A 1 267 ? -23.188 -49.969 -0.318 1 95.44 267 SER A O 1
ATOM 2095 N N . LEU A 1 268 ? -21.078 -49.344 -0.774 1 96.19 268 LEU A N 1
ATOM 2096 C CA . LEU A 1 268 ? -21.391 -49.125 -2.182 1 96.19 268 LEU A CA 1
ATOM 2097 C C . LEU A 1 268 ? -21.578 -50.469 -2.9 1 96.19 268 LEU A C 1
ATOM 2099 O O . LEU A 1 268 ? -22.094 -50.5 -4.02 1 96.19 268 LEU A O 1
ATOM 2103 N N . ARG A 1 269 ? -21.172 -51.5 -2.279 1 92.88 269 ARG A N 1
ATOM 2104 C CA . ARG A 1 269 ? -21.422 -52.844 -2.854 1 92.88 269 ARG A CA 1
ATOM 2105 C C . ARG A 1 269 ? -22.906 -53.094 -3.045 1 92.88 269 ARG A C 1
ATOM 2107 O O . ARG A 1 269 ? -23.312 -53.844 -3.922 1 92.88 269 ARG A O 1
ATOM 2114 N N . GLU A 1 270 ? -23.656 -52.406 -2.27 1 92.38 270 GLU A N 1
ATOM 2115 C CA . GLU A 1 270 ? -25.109 -52.562 -2.305 1 92.38 270 GLU A CA 1
ATOM 2116 C C . GLU A 1 270 ? -25.734 -51.594 -3.322 1 92.38 270 GLU A C 1
ATOM 2118 O O . GLU A 1 270 ? -26.953 -51.688 -3.58 1 92.38 270 GLU A O 1
ATOM 2123 N N . ALA A 1 271 ? -24.953 -50.75 -3.85 1 93.38 271 ALA A N 1
ATOM 2124 C CA . ALA A 1 271 ? -25.5 -49.719 -4.707 1 93.38 271 ALA A CA 1
ATOM 2125 C C . ALA A 1 271 ? -25.891 -50.281 -6.074 1 93.38 271 ALA A C 1
ATOM 2127 O O . ALA A 1 271 ? -25.172 -51.094 -6.652 1 93.38 271 ALA A O 1
ATOM 2128 N N . GLU A 1 272 ? -27.031 -49.844 -6.555 1 89.12 272 GLU A N 1
ATOM 2129 C CA . GLU A 1 272 ? -27.453 -50.156 -7.914 1 89.12 272 GLU A CA 1
ATOM 2130 C C . GLU A 1 272 ? -26.922 -49.156 -8.914 1 89.12 272 GLU A C 1
ATOM 2132 O O . GLU A 1 272 ? -27.156 -47.938 -8.773 1 89.12 272 GLU A O 1
ATOM 2137 N N . GLY A 1 273 ? -26.141 -49.594 -9.836 1 90.56 273 GLY A N 1
ATOM 2138 C CA . GLY A 1 273 ? -25.656 -48.688 -10.875 1 90.56 273 GLY A CA 1
ATOM 2139 C C . GLY A 1 273 ? -24.344 -48 -10.523 1 90.56 273 GLY A C 1
ATOM 2140 O O . GLY A 1 273 ? -23.828 -48.188 -9.422 1 90.56 273 GLY A O 1
ATOM 2141 N N . PRO A 1 274 ? -23.891 -47.156 -11.391 1 93.56 274 PRO A N 1
ATOM 2142 C CA . PRO A 1 274 ? -22.594 -46.531 -11.18 1 93.56 274 PRO A CA 1
ATOM 2143 C C . PRO A 1 274 ? -22.672 -45.312 -10.242 1 93.56 274 PRO A C 1
ATOM 2145 O O . PRO A 1 274 ? -23.719 -44.688 -10.156 1 93.56 274 PRO A O 1
ATOM 2148 N N . VAL A 1 275 ? -21.688 -45.094 -9.453 1 96.75 275 VAL A N 1
ATOM 2149 C CA . VAL A 1 275 ? -21.5 -43.906 -8.625 1 96.75 275 VAL A CA 1
ATOM 2150 C C . VAL A 1 275 ? -20.281 -43.125 -9.125 1 96.75 275 VAL A C 1
ATOM 2152 O O . VAL A 1 275 ? -19.172 -43.656 -9.188 1 96.75 275 VAL A O 1
ATOM 2155 N N . ASP A 1 276 ? -20.562 -41.875 -9.438 1 96.88 276 ASP A N 1
ATOM 2156 C CA . ASP A 1 276 ? -19.516 -41.094 -10.07 1 96.88 276 ASP A CA 1
ATOM 2157 C C . ASP A 1 276 ? -18.656 -40.375 -9.023 1 96.88 276 ASP A C 1
ATOM 2159 O O . ASP A 1 276 ? -17.438 -40.281 -9.172 1 96.88 276 ASP A O 1
ATOM 2163 N N . LEU A 1 277 ? -19.266 -39.781 -7.98 1 98.06 277 LEU A N 1
ATOM 2164 C CA . LEU A 1 277 ? -18.578 -38.969 -6.984 1 98.06 277 LEU A CA 1
ATOM 2165 C C . LEU A 1 277 ? -18.953 -39.438 -5.574 1 98.06 277 LEU A C 1
ATOM 2167 O O . LEU A 1 277 ? -20.109 -39.719 -5.293 1 98.06 277 LEU A O 1
ATOM 2171 N N . ALA A 1 278 ? -17.984 -39.5 -4.727 1 98.5 278 ALA A N 1
ATOM 2172 C CA . ALA A 1 278 ? -18.219 -39.812 -3.312 1 98.5 278 ALA A CA 1
ATOM 2173 C C . ALA A 1 278 ? -17.75 -38.625 -2.436 1 98.5 278 ALA A C 1
ATOM 2175 O O . ALA A 1 278 ? -16.641 -38.156 -2.586 1 98.5 278 ALA A O 1
ATOM 2176 N N . VAL A 1 279 ? -18.641 -38.156 -1.6 1 98.38 279 VAL A N 1
ATOM 2177 C CA . VAL A 1 279 ? -18.281 -37.188 -0.569 1 98.38 279 VAL A CA 1
ATOM 2178 C C . VAL A 1 279 ? -18.016 -37.906 0.75 1 98.38 279 VAL A C 1
ATOM 2180 O O . VAL A 1 279 ? -18.891 -38.594 1.277 1 98.38 279 VAL A O 1
ATOM 2183 N N . VAL A 1 280 ? -16.828 -37.688 1.28 1 98.06 280 VAL A N 1
ATOM 2184 C CA . VAL A 1 280 ? -16.375 -38.469 2.43 1 98.06 280 VAL A CA 1
ATOM 2185 C C . VAL A 1 280 ? -16.359 -37.594 3.678 1 98.06 280 VAL A C 1
ATOM 2187 O O . VAL A 1 280 ? -15.508 -36.719 3.811 1 98.06 280 VAL A O 1
ATOM 2190 N N . ALA A 1 281 ? -17.203 -37.875 4.59 1 95.62 281 ALA A N 1
ATOM 2191 C CA . ALA A 1 281 ? -17.328 -37.125 5.844 1 95.62 281 ALA A CA 1
ATOM 2192 C C . ALA A 1 281 ? -17.25 -38.062 7.043 1 95.62 281 ALA A C 1
ATOM 2194 O O . ALA A 1 281 ? -18.125 -38.062 7.91 1 95.62 281 ALA A O 1
ATOM 2195 N N . VAL A 1 282 ? -16.203 -38.875 7.098 1 95.25 282 VAL A N 1
ATOM 2196 C CA . VAL A 1 282 ? -15.938 -39.812 8.203 1 95.25 282 VAL A CA 1
ATOM 2197 C C . VAL A 1 282 ? -14.609 -39.438 8.859 1 95.25 282 VAL A C 1
ATOM 2199 O O . VAL A 1 282 ? -13.805 -38.719 8.289 1 95.25 282 VAL A O 1
ATOM 2202 N N . PRO A 1 283 ? -14.383 -39.938 10.047 1 92.88 283 PRO A N 1
ATOM 2203 C CA . PRO A 1 283 ? -13.086 -39.688 10.672 1 92.88 283 PRO A CA 1
ATOM 2204 C C . PRO A 1 283 ? -11.914 -40.188 9.836 1 92.88 283 PRO A C 1
ATOM 2206 O O . PRO A 1 283 ? -12.055 -41.188 9.117 1 92.88 283 PRO A O 1
ATOM 2209 N N . ALA A 1 284 ? -10.797 -39.656 9.977 1 94.56 284 ALA A N 1
ATOM 2210 C CA . ALA A 1 284 ? -9.617 -39.875 9.141 1 94.56 284 ALA A CA 1
ATOM 2211 C C . ALA A 1 284 ? -9.227 -41.344 9.133 1 94.56 284 ALA A C 1
ATOM 2213 O O . ALA A 1 284 ? -8.781 -41.875 8.117 1 94.56 284 ALA A O 1
ATOM 2214 N N . ASP A 1 285 ? -9.422 -42 10.234 1 93.94 285 ASP A N 1
ATOM 2215 C CA . ASP A 1 285 ? -8.977 -43.375 10.375 1 93.94 285 ASP A CA 1
ATOM 2216 C C . ASP A 1 285 ? -9.883 -44.312 9.586 1 93.94 285 ASP A C 1
ATOM 2218 O O . ASP A 1 285 ? -9.5 -45.469 9.305 1 93.94 285 ASP A O 1
ATOM 2222 N N . ARG A 1 286 ? -11 -43.844 9.172 1 95.88 286 ARG A N 1
ATOM 2223 C CA . ARG A 1 286 ? -11.953 -44.688 8.445 1 95.88 286 ARG A CA 1
ATOM 2224 C C . ARG A 1 286 ? -11.906 -44.375 6.949 1 95.88 286 ARG A C 1
ATOM 2226 O O . ARG A 1 286 ? -12.484 -45.125 6.148 1 95.88 286 ARG A O 1
ATOM 2233 N N . VAL A 1 287 ? -11.219 -43.375 6.539 1 97.31 287 VAL A N 1
ATOM 2234 C CA . VAL A 1 287 ? -11.219 -42.906 5.156 1 97.31 287 VAL A CA 1
ATOM 2235 C C . VAL A 1 287 ? -10.617 -44 4.246 1 97.31 287 VAL A C 1
ATOM 2237 O O . VAL A 1 287 ? -11.133 -44.25 3.154 1 97.31 287 VAL A O 1
ATOM 2240 N N . PRO A 1 288 ? -9.586 -44.75 4.676 1 96.12 288 PRO A N 1
ATOM 2241 C CA . PRO A 1 288 ? -9.016 -45.75 3.791 1 96.12 288 PRO A CA 1
ATOM 2242 C C . PRO A 1 288 ? -10.031 -46.844 3.414 1 96.12 288 PRO A C 1
ATOM 2244 O O . PRO A 1 288 ? -10.055 -47.281 2.268 1 96.12 288 PRO A O 1
ATOM 2247 N N . SER A 1 289 ? -10.828 -47.188 4.328 1 96.31 289 SER A N 1
ATOM 2248 C CA . SER A 1 289 ? -11.852 -48.188 4.055 1 96.31 289 SER A CA 1
ATOM 2249 C C . SER A 1 289 ? -12.883 -47.656 3.059 1 96.31 289 SER A C 1
ATOM 2251 O O . SER A 1 289 ? -13.359 -48.406 2.209 1 96.31 289 SER A O 1
ATOM 2253 N N . VAL A 1 290 ? -13.211 -46.469 3.191 1 97.44 290 VAL A N 1
ATOM 2254 C CA . VAL A 1 290 ? -14.148 -45.844 2.258 1 97.44 290 VAL A CA 1
ATOM 2255 C C . VAL A 1 290 ? -13.531 -45.812 0.86 1 97.44 290 VAL A C 1
ATOM 2257 O O . VAL A 1 290 ? -14.219 -46.062 -0.132 1 97.44 290 VAL A O 1
ATOM 2260 N N . VAL A 1 291 ? -12.258 -45.5 0.793 1 97 291 VAL A N 1
ATOM 2261 C CA . VAL A 1 291 ? -11.562 -45.406 -0.487 1 97 291 VAL A CA 1
ATOM 2262 C C . VAL A 1 291 ? -11.578 -46.781 -1.163 1 97 291 VAL A C 1
ATOM 2264 O O . VAL A 1 291 ? -11.781 -46.875 -2.375 1 97 291 VAL A O 1
ATOM 2267 N N . GLU A 1 292 ? -11.375 -47.75 -0.404 1 95.19 292 GLU A N 1
ATOM 2268 C CA . GLU A 1 292 ? -11.422 -49.125 -0.931 1 95.19 292 GLU A CA 1
ATOM 2269 C C . GLU A 1 292 ? -12.805 -49.469 -1.467 1 95.19 292 GLU A C 1
ATOM 2271 O O . GLU A 1 292 ? -12.938 -50 -2.568 1 95.19 292 GLU A O 1
ATOM 2276 N N . ASP A 1 293 ? -13.781 -49.125 -0.692 1 96.5 293 ASP A N 1
ATOM 2277 C CA . ASP A 1 293 ? -15.172 -49.375 -1.095 1 96.5 293 ASP A CA 1
ATOM 2278 C C . ASP A 1 293 ? -15.484 -48.656 -2.406 1 96.5 293 ASP A C 1
ATOM 2280 O O . ASP A 1 293 ? -16.078 -49.219 -3.314 1 96.5 293 ASP A O 1
ATOM 2284 N N . CYS A 1 294 ? -15.07 -47.438 -2.514 1 97 294 CYS A N 1
ATOM 2285 C CA . CYS A 1 294 ? -15.289 -46.625 -3.705 1 97 294 CYS A CA 1
ATOM 2286 C C . CYS A 1 294 ? -14.508 -47.156 -4.891 1 97 294 CYS A C 1
ATOM 2288 O O . CYS A 1 294 ? -15.031 -47.281 -6 1 97 294 CYS A O 1
ATOM 2290 N N . GLY A 1 295 ? -13.234 -47.5 -4.656 1 93.38 295 GLY A N 1
ATOM 2291 C CA . GLY A 1 295 ? -12.383 -48.031 -5.711 1 93.38 295 GLY A CA 1
ATOM 2292 C C . GLY A 1 295 ? -12.922 -49.312 -6.336 1 93.38 295 GLY A C 1
ATOM 2293 O O . GLY A 1 295 ? -12.953 -49.438 -7.559 1 93.38 295 GLY A O 1
ATOM 2294 N N . GLU A 1 296 ? -13.383 -50.156 -5.512 1 91.69 296 GLU A N 1
ATOM 2295 C CA . GLU A 1 296 ? -13.914 -51.438 -5.973 1 91.69 296 GLU A CA 1
ATOM 2296 C C . GLU A 1 296 ? -15.195 -51.25 -6.773 1 91.69 296 GLU A C 1
ATOM 2298 O O . GLU A 1 296 ? -15.484 -52.031 -7.688 1 91.69 296 GLU A O 1
ATOM 2303 N N . HIS A 1 297 ? -15.875 -50.219 -6.426 1 94.94 297 HIS A N 1
ATOM 2304 C CA . HIS A 1 297 ? -17.141 -49.969 -7.105 1 94.94 297 HIS A CA 1
ATOM 2305 C C . HIS A 1 297 ? -16.922 -49.156 -8.391 1 94.94 297 HIS A C 1
ATOM 2307 O O . HIS A 1 297 ? -17.828 -49.031 -9.203 1 94.94 297 HIS A O 1
ATOM 2313 N N . GLY A 1 298 ? -15.75 -48.531 -8.523 1 91.12 298 GLY A N 1
ATOM 2314 C CA . GLY A 1 298 ? -15.438 -47.812 -9.75 1 91.12 298 GLY A CA 1
ATOM 2315 C C . GLY A 1 298 ? -15.773 -46.344 -9.672 1 91.12 298 GLY A C 1
ATOM 2316 O O . GLY A 1 298 ? -16.078 -45.719 -10.695 1 91.12 298 GLY A O 1
ATOM 2317 N N . VAL A 1 299 ? -15.805 -45.812 -8.469 1 95.25 299 VAL A N 1
ATOM 2318 C CA . VAL A 1 299 ? -16.031 -44.375 -8.289 1 95.25 299 VAL A CA 1
ATOM 2319 C C . VAL A 1 299 ? -14.922 -43.594 -8.977 1 95.25 299 VAL A C 1
ATOM 2321 O O . VAL A 1 299 ? -13.758 -44 -8.977 1 95.25 299 VAL A O 1
ATOM 2324 N N . GLN A 1 300 ? -15.32 -42.469 -9.555 1 93.06 300 GLN A N 1
ATOM 2325 C CA . GLN A 1 300 ? -14.375 -41.719 -10.359 1 93.06 300 GLN A CA 1
ATOM 2326 C C . GLN A 1 300 ? -13.641 -40.688 -9.516 1 93.06 300 GLN A C 1
ATOM 2328 O O . GLN A 1 300 ? -12.492 -40.344 -9.805 1 93.06 300 GLN A O 1
ATOM 2333 N N . GLY A 1 301 ? -14.305 -40.125 -8.555 1 95.75 301 GLY A N 1
ATOM 2334 C CA . GLY A 1 301 ? -13.688 -39.062 -7.777 1 95.75 301 GLY A CA 1
ATOM 2335 C C . GLY A 1 301 ? -14.141 -39.031 -6.332 1 95.75 301 GLY A C 1
ATOM 2336 O O . GLY A 1 301 ? -15.219 -39.562 -6.004 1 95.75 301 GLY A O 1
ATOM 2337 N N . LEU A 1 302 ? -13.305 -38.438 -5.477 1 97.62 302 LEU A N 1
ATOM 2338 C CA . LEU A 1 302 ? -13.578 -38.312 -4.051 1 97.62 302 LEU A CA 1
ATOM 2339 C C . LEU A 1 302 ? -13.484 -36.844 -3.609 1 97.62 302 LEU A C 1
ATOM 2341 O O . LEU A 1 302 ? -12.609 -36.125 -4.062 1 97.62 302 LEU A O 1
ATOM 2345 N N . VAL A 1 303 ? -14.445 -36.406 -2.836 1 97.94 303 VAL A N 1
ATOM 2346 C CA . VAL A 1 303 ? -14.344 -35.188 -2.053 1 97.94 303 VAL A CA 1
ATOM 2347 C C . VAL A 1 303 ? -14.203 -35.531 -0.571 1 97.94 303 VAL A C 1
ATOM 2349 O O . VAL A 1 303 ? -15.164 -35.938 0.067 1 97.94 303 VAL A O 1
ATOM 2352 N N . VAL A 1 304 ? -13.023 -35.281 -0.042 1 97.38 304 VAL A N 1
ATOM 2353 C CA . VAL A 1 304 ? -12.758 -35.688 1.341 1 97.38 304 VAL A CA 1
ATOM 2354 C C . VAL A 1 304 ? -12.836 -34.438 2.244 1 97.38 304 VAL A C 1
ATOM 2356 O O . VAL A 1 304 ? -11.891 -33.656 2.303 1 97.38 304 VAL A O 1
ATOM 2359 N N . LEU A 1 305 ? -13.844 -34.375 3.018 1 94.06 305 LEU A N 1
ATOM 2360 C CA . LEU A 1 305 ? -14.07 -33.25 3.906 1 94.06 305 LEU A CA 1
ATOM 2361 C C . LEU A 1 305 ? -13.32 -33.438 5.219 1 94.06 305 LEU A C 1
ATOM 2363 O O . LEU A 1 305 ? -13.062 -32.438 5.93 1 94.06 305 LEU A O 1
ATOM 2367 N N . SER A 1 306 ? -12.914 -34.594 5.484 1 92 306 SER A N 1
ATOM 2368 C CA . SER A 1 306 ? -12.352 -35 6.773 1 92 306 SER A CA 1
ATOM 2369 C C . SER A 1 306 ? -11 -34.312 7.008 1 92 306 SER A C 1
ATOM 2371 O O . SER A 1 306 ? -10.195 -34.188 6.082 1 92 306 SER A O 1
ATOM 2373 N N . ALA A 1 307 ? -10.836 -33.906 8.273 1 88.06 307 ALA A N 1
ATOM 2374 C CA . ALA A 1 307 ? -9.539 -33.406 8.727 1 88.06 307 ALA A CA 1
ATOM 2375 C C . ALA A 1 307 ? -8.695 -34.531 9.328 1 88.06 307 ALA A C 1
ATOM 2377 O O . ALA A 1 307 ? -9.133 -35.688 9.383 1 88.06 307 ALA A O 1
ATOM 2378 N N . GLY A 1 308 ? -7.461 -34.188 9.695 1 88.25 308 GLY A N 1
ATOM 2379 C CA . GLY A 1 308 ? -6.594 -35.156 10.344 1 88.25 308 GLY A CA 1
ATOM 2380 C C . GLY A 1 308 ? -5.512 -35.688 9.43 1 88.25 308 GLY A C 1
ATOM 2381 O O . GLY A 1 308 ? -5.008 -36.812 9.641 1 88.25 308 GLY A O 1
ATOM 2382 N N . PHE A 1 309 ? -5.215 -35.031 8.531 1 92.31 309 PHE A N 1
ATOM 2383 C CA . PHE A 1 309 ? -4.199 -35.438 7.566 1 92.31 309 PHE A CA 1
ATOM 2384 C C . PHE A 1 309 ? -2.977 -34.531 7.656 1 92.31 309 PHE A C 1
ATOM 2386 O O . PHE A 1 309 ? -2.438 -34.312 8.742 1 92.31 309 PHE A O 1
ATOM 2393 N N . ALA A 1 310 ? -2.445 -33.938 6.602 1 86.62 310 ALA A N 1
ATOM 2394 C CA . ALA A 1 310 ? -1.152 -33.281 6.602 1 86.62 310 ALA A CA 1
ATOM 2395 C C . ALA A 1 310 ? -1.143 -32.125 7.605 1 86.62 310 ALA A C 1
ATOM 2397 O O . ALA A 1 310 ? -0.099 -31.797 8.18 1 86.62 310 ALA A O 1
ATOM 2398 N N . GLU A 1 311 ? -2.264 -31.453 7.848 1 79.69 311 GLU A N 1
ATOM 2399 C CA . GLU A 1 311 ? -2.334 -30.344 8.797 1 79.69 311 GLU A CA 1
ATOM 2400 C C . GLU A 1 311 ? -2.084 -30.828 10.219 1 79.69 311 GLU A C 1
ATOM 2402 O O . GLU A 1 311 ? -1.801 -30.016 11.109 1 79.69 311 GLU A O 1
ATOM 2407 N N . GLY A 1 312 ? -2.148 -32.188 10.383 1 79.31 312 GLY A N 1
ATOM 2408 C CA . GLY A 1 312 ? -1.946 -32.781 11.703 1 79.31 312 GLY A CA 1
ATOM 2409 C C . GLY A 1 312 ? -0.504 -33.156 11.969 1 79.31 312 GLY A C 1
ATOM 2410 O O . GLY A 1 312 ? -0.22 -33.906 12.922 1 79.31 312 GLY A O 1
ATOM 2411 N N . GLY A 1 313 ? 0.412 -32.812 11.094 1 82.44 313 GLY A N 1
ATOM 2412 C CA . GLY A 1 313 ? 1.819 -33.094 11.336 1 82.44 313 GLY A CA 1
ATOM 2413 C C . GLY A 1 313 ? 2.35 -34.25 10.5 1 82.44 313 GLY A C 1
ATOM 2414 O O . GLY A 1 313 ? 1.798 -34.562 9.445 1 82.44 313 GLY A O 1
ATOM 2415 N N . ALA A 1 314 ? 3.357 -34.875 11 1 86.19 314 ALA A N 1
ATOM 2416 C CA . ALA A 1 314 ? 4.07 -35.906 10.242 1 86.19 314 ALA A CA 1
ATOM 2417 C C . ALA A 1 314 ? 3.188 -37.125 10.023 1 86.19 314 ALA A C 1
ATOM 2419 O O . ALA A 1 314 ? 3.15 -37.688 8.922 1 86.19 314 ALA A O 1
ATOM 2420 N N . ASP A 1 315 ? 2.506 -37.5 11.094 1 90.06 315 ASP A N 1
ATOM 2421 C CA . ASP A 1 315 ? 1.615 -38.656 10.969 1 90.06 315 ASP A CA 1
ATOM 2422 C C . ASP A 1 315 ? 0.489 -38.375 9.977 1 90.06 315 ASP A C 1
ATOM 2424 O O . ASP A 1 315 ? 0.114 -39.25 9.195 1 90.06 315 ASP A O 1
ATOM 2428 N N . GLY A 1 316 ? -0.021 -37.188 10.039 1 91.25 316 GLY A N 1
ATOM 2429 C CA . GLY A 1 316 ? -1.058 -36.781 9.102 1 91.25 316 GLY A CA 1
ATOM 2430 C C . GLY A 1 316 ? -0.583 -36.781 7.66 1 91.25 316 GLY A C 1
ATOM 2431 O O . GLY A 1 316 ? -1.329 -37.125 6.746 1 91.25 316 GLY A O 1
ATOM 2432 N N . ARG A 1 317 ? 0.624 -36.375 7.488 1 90.81 317 ARG A N 1
ATOM 2433 C CA . ARG A 1 317 ? 1.208 -36.375 6.152 1 90.81 317 ARG A CA 1
ATOM 2434 C C . ARG A 1 317 ? 1.341 -37.781 5.582 1 90.81 317 ARG A C 1
ATOM 2436 O O . ARG A 1 317 ? 1.105 -38 4.395 1 90.81 317 ARG A O 1
ATOM 2443 N N . ALA A 1 318 ? 1.743 -38.625 6.457 1 92.25 318 ALA A N 1
ATOM 2444 C CA . ALA A 1 318 ? 1.857 -40.031 6.027 1 92.25 318 ALA A CA 1
ATOM 2445 C C . ALA A 1 318 ? 0.497 -40.594 5.633 1 92.25 318 ALA A C 1
ATOM 2447 O O . ALA A 1 318 ? 0.379 -41.281 4.625 1 92.25 318 ALA A O 1
ATOM 2448 N N . ARG A 1 319 ? -0.469 -40.281 6.418 1 94 319 ARG A N 1
ATOM 2449 C CA . ARG A 1 319 ? -1.829 -40.719 6.109 1 94 319 ARG A CA 1
ATOM 2450 C C . ARG A 1 319 ? -2.295 -40.125 4.777 1 94 319 ARG A C 1
ATOM 2452 O O . ARG A 1 319 ? -2.969 -40.812 4.004 1 94 319 ARG A O 1
ATOM 2459 N N . GLN A 1 320 ? -1.977 -38.969 4.574 1 94 320 GLN A N 1
ATOM 2460 C CA . GLN A 1 320 ? -2.373 -38.281 3.344 1 94 320 GLN A CA 1
ATOM 2461 C C . GLN A 1 320 ? -1.7 -38.906 2.127 1 94 320 GLN A C 1
ATOM 2463 O O . GLN A 1 320 ? -2.334 -39.094 1.085 1 94 320 GLN A O 1
ATOM 2468 N N . ARG A 1 321 ? -0.431 -39.219 2.219 1 92.38 321 ARG A N 1
ATOM 2469 C CA . ARG A 1 321 ? 0.285 -39.875 1.135 1 92.38 321 ARG A CA 1
ATOM 2470 C C . ARG A 1 321 ? -0.357 -41.219 0.795 1 92.38 321 ARG A C 1
ATOM 2472 O O . ARG A 1 321 ? -0.525 -41.562 -0.379 1 92.38 321 ARG A O 1
ATOM 2479 N N . GLU A 1 322 ? -0.687 -41.844 1.808 1 93.81 322 GLU A N 1
ATOM 2480 C CA . GLU A 1 322 ? -1.317 -43.156 1.614 1 93.81 322 GLU A CA 1
ATOM 2481 C C . GLU A 1 322 ? -2.699 -43 0.982 1 93.81 322 GLU A C 1
ATOM 2483 O O . GLU A 1 322 ? -3.098 -43.812 0.155 1 93.81 322 GLU A O 1
ATOM 2488 N N . LEU A 1 323 ? -3.381 -42.031 1.396 1 95.62 323 LEU A N 1
ATOM 2489 C CA . LEU A 1 323 ? -4.691 -41.75 0.82 1 95.62 323 LEU A CA 1
ATOM 2490 C C . LEU A 1 323 ? -4.586 -41.5 -0.684 1 95.62 323 LEU A C 1
ATOM 2492 O O . LEU A 1 323 ? -5.352 -42.094 -1.46 1 95.62 323 LEU A O 1
ATOM 2496 N N . VAL A 1 324 ? -3.658 -40.688 -1.093 1 94.38 324 VAL A N 1
ATOM 2497 C CA . VAL A 1 324 ? -3.49 -40.375 -2.504 1 94.38 324 VAL A CA 1
ATOM 2498 C C . VAL A 1 324 ? -3.043 -41.594 -3.275 1 94.38 324 VAL A C 1
ATOM 2500 O O . VAL A 1 324 ? -3.564 -41.906 -4.355 1 94.38 324 VAL A O 1
ATOM 2503 N N . ARG A 1 325 ? -2.098 -42.312 -2.703 1 91.44 325 ARG A N 1
ATOM 2504 C CA . ARG A 1 325 ? -1.614 -43.531 -3.338 1 91.44 325 ARG A CA 1
ATOM 2505 C C . ARG A 1 325 ? -2.756 -44.531 -3.572 1 91.44 325 ARG A C 1
ATOM 2507 O O . ARG A 1 325 ? -2.912 -45.062 -4.676 1 91.44 325 ARG A O 1
ATOM 2514 N N . GLN A 1 326 ? -3.508 -44.75 -2.594 1 93.69 326 GLN A N 1
ATOM 2515 C CA . GLN A 1 326 ? -4.613 -45.688 -2.672 1 93.69 326 GLN A CA 1
ATOM 2516 C C . GLN A 1 326 ? -5.648 -45.25 -3.701 1 93.69 326 GLN A C 1
ATOM 2518 O O . GLN A 1 326 ? -6.086 -46.062 -4.535 1 93.69 326 GLN A O 1
ATOM 2523 N N . ALA A 1 327 ? -6.039 -44.031 -3.625 1 94.69 327 ALA A N 1
ATOM 2524 C CA . ALA A 1 327 ? -7.055 -43.531 -4.535 1 94.69 327 ALA A CA 1
ATOM 2525 C C . ALA A 1 327 ? -6.59 -43.594 -5.984 1 94.69 327 ALA A C 1
ATOM 2527 O O . ALA A 1 327 ? -7.328 -44.062 -6.855 1 94.69 327 ALA A O 1
ATOM 2528 N N . ARG A 1 328 ? -5.406 -43.156 -6.23 1 91.31 328 ARG A N 1
ATOM 2529 C CA . ARG A 1 328 ? -4.879 -43.156 -7.594 1 91.31 328 ARG A CA 1
ATOM 2530 C C . ARG A 1 328 ? -4.715 -44.594 -8.117 1 91.31 328 ARG A C 1
ATOM 2532 O O . ARG A 1 328 ? -4.875 -44.844 -9.312 1 91.31 328 ARG A O 1
ATOM 2539 N N . SER A 1 329 ? -4.395 -45.469 -7.227 1 88.81 329 SER A N 1
ATOM 2540 C CA . SER A 1 329 ? -4.246 -46.875 -7.648 1 88.81 329 SER A CA 1
ATOM 2541 C C . SER A 1 329 ? -5.551 -47.406 -8.219 1 88.81 329 SER A C 1
ATOM 2543 O O . SER A 1 329 ? -5.535 -48.312 -9.055 1 88.81 329 SER A O 1
ATOM 2545 N N . TYR A 1 330 ? -6.664 -46.812 -7.77 1 89.69 330 TYR A N 1
ATOM 2546 C CA . TYR A 1 330 ? -7.973 -47.25 -8.258 1 89.69 330 TYR A CA 1
ATOM 2547 C C . TYR A 1 330 ? -8.445 -46.344 -9.391 1 89.69 330 TYR A C 1
ATOM 2549 O O . TYR A 1 330 ? -9.586 -46.469 -9.859 1 89.69 330 TYR A O 1
ATOM 2557 N N . GLY A 1 331 ? -7.59 -45.406 -9.773 1 87.88 331 GLY A N 1
ATOM 2558 C CA . GLY A 1 331 ? -7.926 -44.5 -10.875 1 87.88 331 GLY A CA 1
ATOM 2559 C C . GLY A 1 331 ? -8.766 -43.312 -10.453 1 87.88 331 GLY A C 1
ATOM 2560 O O . GLY A 1 331 ? -9.359 -42.656 -11.297 1 87.88 331 GLY A O 1
ATOM 2561 N N . MET A 1 332 ? -8.859 -43.031 -9.172 1 93.25 332 MET A N 1
ATOM 2562 C CA . MET A 1 332 ? -9.695 -41.938 -8.664 1 93.25 332 MET A CA 1
ATOM 2563 C C . MET A 1 332 ? -8.875 -40.688 -8.445 1 93.25 332 MET A C 1
ATOM 2565 O O . MET A 1 332 ? -7.676 -40.75 -8.164 1 93.25 332 MET A O 1
ATOM 2569 N N . ARG A 1 333 ? -9.57 -39.531 -8.586 1 95.19 333 ARG A N 1
ATOM 2570 C CA . ARG A 1 333 ? -9.008 -38.25 -8.195 1 95.19 333 ARG A CA 1
ATOM 2571 C C . ARG A 1 333 ? -9.562 -37.781 -6.855 1 95.19 333 ARG A C 1
ATOM 2573 O O . ARG A 1 333 ? -10.648 -38.188 -6.449 1 95.19 333 ARG A O 1
ATOM 2580 N N . ILE A 1 334 ? -8.789 -36.906 -6.18 1 96.19 334 ILE A N 1
ATOM 2581 C CA . ILE A 1 334 ? -9.195 -36.5 -4.84 1 96.19 334 ILE A CA 1
ATOM 2582 C C . ILE A 1 334 ? -9.258 -34.969 -4.766 1 96.19 334 ILE A C 1
ATOM 2584 O O . ILE A 1 334 ? -8.305 -34.312 -5.145 1 96.19 334 ILE A O 1
ATOM 2588 N N . ILE A 1 335 ? -10.359 -34.469 -4.32 1 96.44 335 ILE A N 1
ATOM 2589 C CA . ILE A 1 335 ? -10.414 -33.094 -3.783 1 96.44 335 ILE A CA 1
ATOM 2590 C C . ILE A 1 335 ? -10.305 -33.156 -2.262 1 96.44 335 ILE A C 1
ATOM 2592 O O . ILE A 1 335 ? -11.172 -33.719 -1.589 1 96.44 335 ILE A O 1
ATOM 2596 N N . GLY A 1 336 ? -9.328 -32.562 -1.693 1 93.94 336 GLY A N 1
ATOM 2597 C CA . GLY A 1 336 ? -9.062 -32.656 -0.266 1 93.94 336 GLY A CA 1
ATOM 2598 C C . GLY A 1 336 ? -7.758 -33.344 0.054 1 93.94 336 GLY A C 1
ATOM 2599 O O . GLY A 1 336 ? -6.852 -33.406 -0.783 1 93.94 336 GLY A O 1
ATOM 2600 N N . PRO A 1 337 ? -7.672 -33.844 1.222 1 93.88 337 PRO A N 1
ATOM 2601 C CA . PRO A 1 337 ? -8.625 -33.844 2.334 1 93.88 337 PRO A CA 1
ATOM 2602 C C . PRO A 1 337 ? -8.773 -32.469 2.98 1 93.88 337 PRO A C 1
ATOM 2604 O O . PRO A 1 337 ? -8.25 -31.484 2.459 1 93.88 337 PRO A O 1
ATOM 2607 N N . ASN A 1 338 ? -9.539 -32.406 4.074 1 90.88 338 ASN A N 1
ATOM 2608 C CA . ASN A 1 338 ? -9.805 -31.141 4.73 1 90.88 338 ASN A CA 1
ATOM 2609 C C . ASN A 1 338 ? -10.414 -30.125 3.77 1 90.88 338 ASN A C 1
ATOM 2611 O O . ASN A 1 338 ? -10.023 -28.953 3.756 1 90.88 338 ASN A O 1
ATOM 2615 N N . SER A 1 339 ? -11.266 -30.609 2.939 1 92.94 339 SER A N 1
ATOM 2616 C CA . SER A 1 339 ? -11.914 -29.797 1.92 1 92.94 339 SER A CA 1
ATOM 2617 C C . SER A 1 339 ? -13.242 -29.234 2.422 1 92.94 339 SER A C 1
ATOM 2619 O O . SER A 1 339 ? -13.852 -29.797 3.342 1 92.94 339 SER A O 1
ATOM 2621 N N . PHE A 1 340 ? -13.625 -28.125 1.816 1 91 340 PHE A N 1
ATOM 2622 C CA . PHE A 1 340 ? -14.945 -27.562 2.09 1 91 340 PHE A CA 1
ATOM 2623 C C . PHE A 1 340 ? -15.953 -28.031 1.044 1 91 340 PHE A C 1
ATOM 2625 O O . PHE A 1 340 ? -17.156 -27.891 1.235 1 91 340 PHE A O 1
ATOM 2632 N N . GLY A 1 341 ? -15.469 -28.578 -0.046 1 94.06 341 GLY A N 1
ATOM 2633 C CA . GLY A 1 341 ? -16.359 -29.172 -1.02 1 94.06 341 GLY A CA 1
ATOM 2634 C C . GLY A 1 341 ? -16.312 -28.5 -2.375 1 94.06 341 GLY A C 1
ATOM 2635 O O . GLY A 1 341 ? -15.359 -27.781 -2.682 1 94.06 341 GLY A O 1
ATOM 2636 N N . LEU A 1 342 ? -17.297 -28.828 -3.238 1 94.81 342 LEU A N 1
ATOM 2637 C CA . LEU A 1 342 ? -17.359 -28.312 -4.602 1 94.81 342 LEU A CA 1
ATOM 2638 C C . LEU A 1 342 ? -18.781 -27.938 -4.996 1 94.81 342 LEU A C 1
ATOM 2640 O O . LEU A 1 342 ? -19.734 -28.547 -4.504 1 94.81 342 LEU A O 1
ATOM 2644 N N . VAL A 1 343 ? -18.875 -26.938 -5.809 1 96.12 343 VAL A N 1
ATOM 2645 C CA . VAL A 1 343 ? -20.172 -26.422 -6.258 1 96.12 343 VAL A CA 1
ATOM 2646 C C . VAL A 1 343 ? -20.156 -26.234 -7.773 1 96.12 343 VAL A C 1
ATOM 2648 O O . VAL A 1 343 ? -19.141 -25.812 -8.344 1 96.12 343 VAL A O 1
ATOM 2651 N N . ASN A 1 344 ? -21.141 -26.672 -8.516 1 97.5 344 ASN A N 1
ATOM 2652 C CA . ASN A 1 344 ? -21.422 -26.375 -9.922 1 97.5 344 ASN A CA 1
ATOM 2653 C C . ASN A 1 344 ? -22.844 -25.844 -10.102 1 97.5 344 ASN A C 1
ATOM 2655 O O . ASN A 1 344 ? -23.812 -26.562 -9.852 1 97.5 344 ASN A O 1
ATOM 2659 N N . THR A 1 345 ? -23 -24.656 -10.609 1 94.44 345 THR A N 1
ATOM 2660 C CA . THR A 1 345 ? -24.297 -24 -10.602 1 94.44 345 THR A CA 1
ATOM 2661 C C . THR A 1 345 ? -25 -24.172 -11.945 1 94.44 345 THR A C 1
ATOM 2663 O O . THR A 1 345 ? -26.094 -23.625 -12.148 1 94.44 345 THR A O 1
ATOM 2666 N N . ALA A 1 346 ? -24.391 -24.891 -12.875 1 95.19 346 ALA A N 1
ATOM 2667 C CA . ALA A 1 346 ? -25.031 -25.125 -14.172 1 95.19 346 ALA A CA 1
ATOM 2668 C C . ALA A 1 346 ? -26.406 -25.75 -14 1 95.19 346 ALA A C 1
ATOM 2670 O O . ALA A 1 346 ? -26.594 -26.641 -13.172 1 95.19 346 ALA A O 1
ATOM 2671 N N . ALA A 1 347 ? -27.344 -25.344 -14.789 1 93.56 347 ALA A N 1
ATOM 2672 C CA . ALA A 1 347 ? -28.75 -25.75 -14.664 1 93.56 347 ALA A CA 1
ATOM 2673 C C . ALA A 1 347 ? -28.906 -27.25 -14.805 1 93.56 347 ALA A C 1
ATOM 2675 O O . ALA A 1 347 ? -29.75 -27.875 -14.148 1 93.56 347 ALA A O 1
ATOM 2676 N N . GLY A 1 348 ? -28.109 -27.828 -15.555 1 95.62 348 GLY A N 1
ATOM 2677 C CA . GLY A 1 348 ? -28.219 -29.266 -15.797 1 95.62 348 GLY A CA 1
ATOM 2678 C C . GLY A 1 348 ? -27.531 -30.094 -14.734 1 95.62 348 GLY A C 1
ATOM 2679 O O . GLY A 1 348 ? -27.703 -31.328 -14.695 1 95.62 348 GLY A O 1
ATOM 2680 N N . VAL A 1 349 ? -26.859 -29.484 -13.773 1 97 349 VAL A N 1
ATOM 2681 C CA . VAL A 1 349 ? -26.109 -30.203 -12.766 1 97 349 VAL A CA 1
ATOM 2682 C C . VAL A 1 349 ? -26.578 -29.812 -11.367 1 97 349 VAL A C 1
ATOM 2684 O O . VAL A 1 349 ? -27.094 -30.641 -10.617 1 97 349 VAL A O 1
ATOM 2687 N N . ARG A 1 350 ? -26.453 -28.5 -10.984 1 97.38 350 ARG A N 1
ATOM 2688 C CA . ARG A 1 350 ? -26.859 -27.891 -9.711 1 97.38 350 ARG A CA 1
ATOM 2689 C C . ARG A 1 350 ? -26.25 -28.656 -8.539 1 97.38 350 ARG A C 1
ATOM 2691 O O . ARG A 1 350 ? -26.969 -29.078 -7.629 1 97.38 350 ARG A O 1
ATOM 2698 N N . LEU A 1 351 ? -24.953 -28.828 -8.594 1 97.94 351 LEU A N 1
ATOM 2699 C CA . LEU A 1 351 ? -24.219 -29.609 -7.602 1 97.94 351 LEU A CA 1
ATOM 2700 C C . LEU A 1 351 ? -23.797 -28.734 -6.426 1 97.94 351 LEU A C 1
ATOM 2702 O O . LEU A 1 351 ? -23.062 -27.766 -6.605 1 97.94 351 LEU A O 1
ATOM 2706 N N . ASN A 1 352 ? -24.266 -29 -5.223 1 97 352 ASN A N 1
ATOM 2707 C CA . ASN A 1 352 ? -23.766 -28.422 -3.984 1 97 352 ASN A CA 1
ATOM 2708 C C . ASN A 1 352 ? -23.203 -29.5 -3.047 1 97 352 ASN A C 1
ATOM 2710 O O . ASN A 1 352 ? -23.734 -29.719 -1.964 1 97 352 ASN A O 1
ATOM 2714 N N . ALA A 1 353 ? -22.125 -30.062 -3.428 1 97.06 353 ALA A N 1
ATOM 2715 C CA . ALA A 1 353 ? -21.422 -31.047 -2.607 1 97.06 353 ALA A CA 1
ATOM 2716 C C . ALA A 1 353 ? -20.422 -30.344 -1.672 1 97.06 353 ALA A C 1
ATOM 2718 O O . ALA A 1 353 ? -19.234 -30.641 -1.701 1 97.06 353 ALA A O 1
ATOM 2719 N N . SER A 1 354 ? -20.938 -29.375 -0.879 1 93.62 354 SER A N 1
ATOM 2720 C CA . SER A 1 354 ? -20.125 -28.562 0.017 1 93.62 354 SER A CA 1
ATOM 2721 C C . SER A 1 354 ? -20.859 -28.266 1.32 1 93.62 354 SER A C 1
ATOM 2723 O O . SER A 1 354 ? -22.016 -28.688 1.498 1 93.62 354 SER A O 1
ATOM 2725 N N . LEU A 1 355 ? -20.188 -27.625 2.176 1 87.06 355 LEU A N 1
ATOM 2726 C CA . LEU A 1 355 ? -20.766 -27.25 3.461 1 87.06 355 LEU A CA 1
ATOM 2727 C C . LEU A 1 355 ? -21.438 -25.875 3.385 1 87.06 355 LEU A C 1
ATOM 2729 O O . LEU A 1 355 ? -21.906 -25.359 4.395 1 87.06 355 LEU A O 1
ATOM 2733 N N . ALA A 1 356 ? -21.484 -25.344 2.174 1 85.19 356 ALA A N 1
ATOM 2734 C CA . ALA A 1 356 ? -22.219 -24.094 2 1 85.19 356 ALA A CA 1
ATOM 2735 C C . ALA A 1 356 ? -23.734 -24.328 2.129 1 85.19 356 ALA A C 1
ATOM 2737 O O . ALA A 1 356 ? -24.297 -25.172 1.426 1 85.19 356 ALA A O 1
ATOM 2738 N N . PRO A 1 357 ? -24.359 -23.562 2.91 1 80.69 357 PRO A N 1
ATOM 2739 C CA . PRO A 1 357 ? -25.766 -23.844 3.191 1 80.69 357 PRO A CA 1
ATOM 2740 C C . PRO A 1 357 ? -26.672 -23.625 1.977 1 80.69 357 PRO A C 1
ATOM 2742 O O . PRO A 1 357 ? -27.703 -24.266 1.85 1 80.69 357 PRO A O 1
ATOM 2745 N N . GLU A 1 358 ? -26.266 -22.703 1.131 1 85.44 358 GLU A N 1
ATOM 2746 C CA . GLU A 1 358 ? -27.094 -22.406 -0.038 1 85.44 358 GLU A CA 1
ATOM 2747 C C . GLU A 1 358 ? -26.266 -22.469 -1.322 1 85.44 358 GLU A C 1
ATOM 2749 O O . GLU A 1 358 ? -25.094 -22.078 -1.336 1 85.44 358 GLU A O 1
ATOM 2754 N N . LEU A 1 359 ? -26.953 -23.062 -2.326 1 88.69 359 LEU A N 1
ATOM 2755 C CA . LEU A 1 359 ? -26.359 -23 -3.654 1 88.69 359 LEU A CA 1
ATOM 2756 C C . LEU A 1 359 ? -26.438 -21.578 -4.207 1 88.69 359 LEU A C 1
ATOM 2758 O O . LEU A 1 359 ? -27.516 -20.984 -4.273 1 88.69 359 LEU A O 1
ATOM 2762 N N . PRO A 1 360 ? -25.312 -21.031 -4.559 1 87.19 360 PRO A N 1
ATOM 2763 C CA . PRO A 1 360 ? -25.375 -19.703 -5.152 1 87.19 360 PRO A CA 1
ATOM 2764 C C . PRO A 1 360 ? -26.094 -19.672 -6.496 1 87.19 360 PRO A C 1
ATOM 2766 O O . PRO A 1 360 ? -26.219 -20.703 -7.156 1 87.19 360 PRO A O 1
ATOM 2769 N N . PRO A 1 361 ? -26.594 -18.516 -6.859 1 85 361 PRO A N 1
ATOM 2770 C CA . PRO A 1 361 ? -27.141 -18.422 -8.219 1 85 361 PRO A CA 1
ATOM 2771 C C . PRO A 1 361 ? -26.094 -18.625 -9.297 1 85 361 PRO A C 1
ATOM 2773 O O . PRO A 1 361 ? -24.891 -18.422 -9.047 1 85 361 PRO A O 1
ATOM 2776 N N . PRO A 1 362 ? -26.547 -19.141 -10.477 1 87.94 362 PRO A N 1
ATOM 2777 C CA . PRO A 1 362 ? -25.562 -19.359 -11.547 1 87.94 362 PRO A CA 1
ATOM 2778 C C . PRO A 1 362 ? -24.828 -18.094 -11.945 1 87.94 362 PRO A C 1
ATOM 2780 O O . PRO A 1 362 ? -25.406 -17 -11.945 1 87.94 362 PRO A O 1
ATOM 2783 N N . GLY A 1 363 ? -23.594 -18.219 -12.242 1 88.12 363 GLY A N 1
ATOM 2784 C CA . GLY A 1 363 ? -22.766 -17.094 -12.672 1 88.12 363 GLY A CA 1
ATOM 2785 C C . GLY A 1 363 ? -21.641 -17.516 -13.609 1 88.12 363 GLY A C 1
ATOM 2786 O O . GLY A 1 363 ? -21.703 -18.578 -14.227 1 88.12 363 GLY A O 1
ATOM 2787 N N . ARG A 1 364 ? -20.656 -16.656 -13.789 1 91.75 364 ARG A N 1
ATOM 2788 C CA . ARG A 1 364 ? -19.641 -16.875 -14.797 1 91.75 364 ARG A CA 1
ATOM 2789 C C . ARG A 1 364 ? -18.234 -16.844 -14.188 1 91.75 364 ARG A C 1
ATOM 2791 O O . ARG A 1 364 ? -17.234 -16.781 -14.906 1 91.75 364 ARG A O 1
ATOM 2798 N N . VAL A 1 365 ? -18.203 -16.859 -12.859 1 93.19 365 VAL A N 1
ATOM 2799 C CA . VAL A 1 365 ? -16.922 -16.797 -12.18 1 93.19 365 VAL A CA 1
ATOM 2800 C C . VAL A 1 365 ? -16.516 -18.188 -11.695 1 93.19 365 VAL A C 1
ATOM 2802 O O . VAL A 1 365 ? -17.312 -18.875 -11.039 1 93.19 365 VAL A O 1
ATOM 2805 N N . GLY A 1 366 ? -15.32 -18.672 -12.117 1 96.38 366 GLY A N 1
ATOM 2806 C CA . GLY A 1 366 ? -14.727 -19.812 -11.469 1 96.38 366 GLY A CA 1
ATOM 2807 C C . GLY A 1 366 ? -13.93 -19.453 -10.227 1 96.38 366 GLY A C 1
ATOM 2808 O O . GLY A 1 366 ? -13.047 -18.594 -10.273 1 96.38 366 GLY A O 1
ATOM 2809 N N . LEU A 1 367 ? -14.266 -20.078 -9.086 1 95.88 367 LEU A N 1
ATOM 2810 C CA . LEU A 1 367 ? -13.633 -19.734 -7.816 1 95.88 367 LEU A CA 1
ATOM 2811 C C . LEU A 1 367 ? -12.883 -20.922 -7.23 1 95.88 367 LEU A C 1
ATOM 2813 O O . LEU A 1 367 ? -13.477 -21.984 -7.004 1 95.88 367 LEU A O 1
ATOM 2817 N N . PHE A 1 368 ? -11.586 -20.797 -7.062 1 96.31 368 PHE A N 1
ATOM 2818 C CA . PHE A 1 368 ? -10.719 -21.812 -6.461 1 96.31 368 PHE A CA 1
ATOM 2819 C C . PHE A 1 368 ? -10.141 -21.312 -5.145 1 96.31 368 PHE A C 1
ATOM 2821 O O . PHE A 1 368 ? -9.586 -20.203 -5.078 1 96.31 368 PHE A O 1
ATOM 2828 N N . SER A 1 369 ? -10.258 -22.109 -4.086 1 94.12 369 SER A N 1
ATOM 2829 C CA . SER A 1 369 ? -9.68 -21.734 -2.799 1 94.12 369 SER A CA 1
ATOM 2830 C C . SER A 1 369 ? -9.016 -22.938 -2.131 1 94.12 369 SER A C 1
ATOM 2832 O O . SER A 1 369 ? -9.617 -24 -2.025 1 94.12 369 SER A O 1
ATOM 2834 N N . GLN A 1 370 ? -7.84 -22.781 -1.68 1 89 370 GLN A N 1
ATOM 2835 C CA . GLN A 1 370 ? -7.168 -23.844 -0.94 1 89 370 GLN A CA 1
ATOM 2836 C C . GLN A 1 370 ? -7.613 -23.859 0.519 1 89 370 GLN A C 1
ATOM 2838 O O . GLN A 1 370 ? -7.395 -24.844 1.226 1 89 370 GLN A O 1
ATOM 2843 N N . SER A 1 371 ? -8.336 -22.781 0.922 1 86.25 371 SER A N 1
ATOM 2844 C CA . SER A 1 371 ? -8.891 -22.703 2.27 1 86.25 371 SER A CA 1
ATOM 2845 C C . SER A 1 371 ? -10.414 -22.688 2.238 1 86.25 371 SER A C 1
ATOM 2847 O O . SER A 1 371 ? -11.016 -21.922 1.48 1 86.25 371 SER A O 1
ATOM 2849 N N . GLY A 1 372 ? -10.93 -23.562 3.111 1 84.69 372 GLY A N 1
ATOM 2850 C CA . GLY A 1 372 ? -12.375 -23.594 3.197 1 84.69 372 GLY A CA 1
ATOM 2851 C C . GLY A 1 372 ? -12.977 -22.328 3.768 1 84.69 372 GLY A C 1
ATOM 2852 O O . GLY A 1 372 ? -13.938 -21.797 3.223 1 84.69 372 GLY A O 1
ATOM 2853 N N . ALA A 1 373 ? -12.383 -21.828 4.777 1 83.44 373 ALA A N 1
ATOM 2854 C CA . ALA A 1 373 ? -12.883 -20.641 5.449 1 83.44 373 ALA A CA 1
ATOM 2855 C C . ALA A 1 373 ? -12.852 -19.422 4.512 1 83.44 373 ALA A C 1
ATOM 2857 O O . ALA A 1 373 ? -13.828 -18.672 4.426 1 83.44 373 ALA A O 1
ATOM 2858 N N . ILE A 1 374 ? -11.789 -19.234 3.814 1 87.19 374 ILE A N 1
ATOM 2859 C CA . ILE A 1 374 ? -11.656 -18.125 2.883 1 87.19 374 ILE A CA 1
ATOM 2860 C C . ILE A 1 374 ? -12.609 -18.328 1.705 1 87.19 374 ILE A C 1
ATOM 2862 O O . ILE A 1 374 ? -13.219 -17.359 1.222 1 87.19 374 ILE A O 1
ATOM 2866 N N . GLY A 1 375 ? -12.727 -19.578 1.359 1 87.44 375 GLY A N 1
ATOM 2867 C CA . GLY A 1 375 ? -13.633 -19.875 0.268 1 87.44 375 GLY A CA 1
ATOM 2868 C C . GLY A 1 375 ? -15.07 -19.5 0.563 1 87.44 375 GLY A C 1
ATOM 2869 O O . GLY A 1 375 ? -15.742 -18.891 -0.277 1 87.44 375 GLY A O 1
ATOM 2870 N N . ILE A 1 376 ? -15.492 -19.812 1.717 1 79.88 376 ILE A N 1
ATOM 2871 C CA . ILE A 1 376 ? -16.875 -19.516 2.086 1 79.88 376 ILE A CA 1
ATOM 2872 C C . ILE A 1 376 ? -17.062 -18 2.184 1 79.88 376 ILE A C 1
ATOM 2874 O O . ILE A 1 376 ? -18.125 -17.469 1.817 1 79.88 376 ILE A O 1
ATOM 2878 N N . ALA A 1 377 ? -16.047 -17.359 2.693 1 82.38 377 ALA A N 1
ATOM 2879 C CA . ALA A 1 377 ? -16.109 -15.906 2.783 1 82.38 377 ALA A CA 1
ATOM 2880 C C . ALA A 1 377 ? -16.203 -15.273 1.398 1 82.38 377 ALA A C 1
ATOM 2882 O O . ALA A 1 377 ? -17 -14.352 1.188 1 82.38 377 ALA A O 1
ATOM 2883 N N . LEU A 1 378 ? -15.469 -15.805 0.562 1 84 378 LEU A N 1
ATOM 2884 C CA . LEU A 1 378 ? -15.477 -15.305 -0.809 1 84 378 LEU A CA 1
ATOM 2885 C C . LEU A 1 378 ? -16.812 -15.594 -1.482 1 84 378 LEU A C 1
ATOM 2887 O O . LEU A 1 378 ? -17.391 -14.727 -2.145 1 84 378 LEU A O 1
ATOM 2891 N N . LEU A 1 379 ? -17.25 -16.812 -1.273 1 84 379 LEU A N 1
ATOM 2892 C CA . LEU A 1 379 ? -18.531 -17.234 -1.866 1 84 379 LEU A CA 1
ATOM 2893 C C . LEU A 1 379 ? -19.672 -16.359 -1.359 1 84 379 LEU A C 1
ATOM 2895 O O . LEU A 1 379 ? -20.469 -15.859 -2.152 1 84 379 LEU A O 1
ATOM 2899 N N . SER A 1 380 ? -19.688 -16.094 -0.133 1 77.94 380 SER A N 1
ATOM 2900 C CA . SER A 1 380 ? -20.719 -15.266 0.479 1 77.94 380 SER A CA 1
ATOM 2901 C C . SER A 1 380 ? -20.594 -13.812 0.035 1 77.94 380 SER A C 1
ATOM 2903 O O . SER A 1 380 ? -21.609 -13.148 -0.21 1 77.94 380 SER A O 1
ATOM 2905 N N . GLY A 1 381 ? -19.375 -13.359 0.004 1 76.62 381 GLY A N 1
ATOM 2906 C CA . GLY A 1 381 ? -19.141 -11.992 -0.44 1 76.62 381 GLY A CA 1
ATOM 2907 C C . GLY A 1 381 ? -19.609 -11.734 -1.856 1 76.62 381 GLY A C 1
ATOM 2908 O O . GLY A 1 381 ? -20.234 -10.711 -2.129 1 76.62 381 GLY A O 1
ATOM 2909 N N . LEU A 1 382 ? -19.344 -12.664 -2.666 1 76.44 382 LEU A N 1
ATOM 2910 C CA . LEU A 1 382 ? -19.781 -12.539 -4.055 1 76.44 382 LEU A CA 1
ATOM 2911 C C . LEU A 1 382 ? -21.297 -12.617 -4.164 1 76.44 382 LEU A C 1
ATOM 2913 O O . LEU A 1 382 ? -21.906 -11.883 -4.953 1 76.44 382 LEU A O 1
ATOM 2917 N N . GLN A 1 383 ? -21.844 -13.43 -3.32 1 74.69 383 GLN A N 1
ATOM 2918 C CA . GLN A 1 383 ? -23.297 -13.586 -3.338 1 74.69 383 GLN A CA 1
ATOM 2919 C C . GLN A 1 383 ? -24 -12.32 -2.854 1 74.69 383 GLN A C 1
ATOM 2921 O O . GLN A 1 383 ? -25 -11.906 -3.426 1 74.69 383 GLN A O 1
ATOM 2926 N N . ARG A 1 384 ? -23.5 -11.766 -1.822 1 73 384 ARG A N 1
ATOM 2927 C CA . ARG A 1 384 ? -24.078 -10.547 -1.279 1 73 384 ARG A CA 1
ATOM 2928 C C . ARG A 1 384 ? -24 -9.406 -2.285 1 73 384 ARG A C 1
ATOM 2930 O O . ARG A 1 384 ? -24.938 -8.617 -2.418 1 73 384 ARG A O 1
ATOM 2937 N N . ARG A 1 385 ? -22.969 -9.438 -2.891 1 69.38 385 ARG A N 1
ATOM 2938 C CA . ARG A 1 385 ? -22.766 -8.359 -3.85 1 69.38 385 ARG A CA 1
ATOM 2939 C C . ARG A 1 385 ? -23.531 -8.617 -5.141 1 69.38 385 ARG A C 1
ATOM 2941 O O . ARG A 1 385 ? -23.891 -7.684 -5.863 1 69.38 385 ARG A O 1
ATOM 2948 N N . ALA A 1 386 ? -23.734 -10 -5.375 1 58.09 386 ALA A N 1
ATOM 2949 C CA . ALA A 1 386 ? -24.422 -10.414 -6.59 1 58.09 386 ALA A CA 1
ATOM 2950 C C . ALA A 1 386 ? -25.938 -10.391 -6.391 1 58.09 386 ALA A C 1
ATOM 2952 O O . ALA A 1 386 ? -26.703 -10.422 -7.359 1 58.09 386 ALA A O 1
ATOM 2953 N N . ALA A 1 387 ? -26.375 -10.758 -5.137 1 51.31 387 ALA A N 1
ATOM 2954 C CA . ALA A 1 387 ? -27.812 -10.836 -4.926 1 51.31 387 ALA A CA 1
ATOM 2955 C C . ALA A 1 387 ? -28.547 -9.805 -5.785 1 51.31 387 ALA A C 1
ATOM 2957 O O . ALA A 1 387 ? -29.656 -10.07 -6.27 1 51.31 387 ALA A O 1
ATOM 2958 N N . GLY A 1 388 ? -27.938 -8.734 -5.965 1 44.41 388 GLY A N 1
ATOM 2959 C CA . GLY A 1 388 ? -28.641 -7.883 -6.902 1 44.41 388 GLY A CA 1
ATOM 2960 C C . GLY A 1 388 ? -28.297 -8.164 -8.352 1 44.41 388 GLY A C 1
ATOM 2961 O O . GLY A 1 388 ? -28.938 -7.629 -9.266 1 44.41 388 GLY A O 1
ATOM 2962 N N . LEU A 1 389 ? -27.125 -8.789 -8.531 1 43.38 389 LEU A N 1
ATOM 2963 C CA . LEU A 1 389 ? -26.672 -8.992 -9.906 1 43.38 389 LEU A CA 1
ATOM 2964 C C . LEU A 1 389 ? -27.203 -10.32 -10.453 1 43.38 389 LEU A C 1
ATOM 2966 O O . LEU A 1 389 ? -27 -11.367 -9.844 1 43.38 389 LEU A O 1
ATOM 2970 N N . ALA A 1 390 ? -28.344 -10.344 -10.914 1 43.56 390 ALA A N 1
ATOM 2971 C CA . ALA A 1 390 ? -28.969 -11.492 -11.57 1 43.56 390 ALA A CA 1
ATOM 2972 C C . ALA A 1 390 ? -27.922 -12.391 -12.211 1 43.56 390 ALA A C 1
ATOM 2974 O O . ALA A 1 390 ? -27.984 -12.688 -13.406 1 43.56 390 ALA A O 1
ATOM 2975 N N . GLY A 1 391 ? -26.906 -12.992 -11.578 1 52.81 391 GLY A N 1
ATOM 2976 C CA . GLY A 1 391 ? -26.25 -14.25 -11.898 1 52.81 391 GLY A CA 1
ATOM 2977 C C . GLY A 1 391 ? -24.859 -14.078 -12.445 1 52.81 391 GLY A C 1
ATOM 2978 O O . GLY A 1 391 ? -24.094 -15.039 -12.523 1 52.81 391 GLY A O 1
ATOM 2979 N N . LEU A 1 392 ? -24.438 -12.883 -12.906 1 53.75 392 LEU A N 1
ATOM 2980 C CA . LEU A 1 392 ? -23.156 -12.844 -13.617 1 53.75 392 LEU A CA 1
ATOM 2981 C C . LEU A 1 392 ? -22 -12.836 -12.641 1 53.75 392 LEU A C 1
ATOM 2983 O O . LEU A 1 392 ? -20.969 -13.484 -12.883 1 53.75 392 LEU A O 1
ATOM 2987 N N . ALA A 1 393 ? -22.141 -12.125 -11.469 1 63.5 393 ALA A N 1
ATOM 2988 C CA . ALA A 1 393 ? -21.016 -12.062 -10.547 1 63.5 393 ALA A CA 1
ATOM 2989 C C . ALA A 1 393 ? -21.062 -13.203 -9.531 1 63.5 393 ALA A C 1
ATOM 2991 O O . ALA A 1 393 ? -20.359 -13.188 -8.531 1 63.5 393 ALA A O 1
ATOM 2992 N N . SER A 1 394 ? -21.797 -14.164 -9.961 1 82.5 394 SER A N 1
ATOM 2993 C CA . SER A 1 394 ? -21.844 -15.375 -9.156 1 82.5 394 SER A CA 1
ATOM 2994 C C . SER A 1 394 ? -20.938 -16.453 -9.742 1 82.5 394 SER A C 1
ATOM 2996 O O . SER A 1 394 ? -20.266 -16.234 -10.75 1 82.5 394 SER A O 1
ATOM 2998 N N . VAL A 1 395 ? -20.922 -17.594 -9.07 1 90.81 395 VAL A N 1
ATOM 2999 C CA . VAL A 1 395 ? -19.922 -18.578 -9.438 1 90.81 395 VAL A CA 1
ATOM 3000 C C . VAL A 1 395 ? -20.516 -19.578 -10.414 1 90.81 395 VAL A C 1
ATOM 3002 O O . VAL A 1 395 ? -21.688 -19.953 -10.305 1 90.81 395 VAL A O 1
ATOM 3005 N N . SER A 1 396 ? -19.781 -19.844 -11.484 1 94.5 396 SER A N 1
ATOM 3006 C CA . SER A 1 396 ? -20.078 -21.016 -12.305 1 94.5 396 SER A CA 1
ATOM 3007 C C . SER A 1 396 ? -19.719 -22.312 -11.586 1 94.5 396 SER A C 1
ATOM 3009 O O . SER A 1 396 ? -20.531 -23.219 -11.5 1 94.5 396 SER A O 1
ATOM 3011 N N . THR A 1 397 ? -18.547 -22.25 -11.094 1 96.06 397 THR A N 1
ATOM 3012 C CA . THR A 1 397 ? -18.062 -23.375 -10.297 1 96.06 397 THR A CA 1
ATOM 3013 C C . THR A 1 397 ? -17.234 -22.891 -9.117 1 96.06 397 THR A C 1
ATOM 3015 O O . THR A 1 397 ? -16.641 -21.797 -9.18 1 96.06 397 THR A O 1
ATOM 3018 N N . PHE A 1 398 ? -17.297 -23.641 -8.016 1 95.12 398 PHE A N 1
ATOM 3019 C CA . PHE A 1 398 ? -16.516 -23.375 -6.82 1 95.12 398 PHE A CA 1
ATOM 3020 C C . PHE A 1 398 ? -15.844 -24.656 -6.312 1 95.12 398 PHE A C 1
ATOM 3022 O O . PHE A 1 398 ? -16.453 -25.719 -6.328 1 95.12 398 PHE A O 1
ATOM 3029 N N . VAL A 1 399 ? -14.57 -24.516 -5.902 1 96.12 399 VAL A N 1
ATOM 3030 C CA . VAL A 1 399 ? -13.891 -25.656 -5.297 1 96.12 399 VAL A CA 1
ATOM 3031 C C . VAL A 1 399 ? -13 -25.172 -4.148 1 96.12 399 VAL A C 1
ATOM 3033 O O . VAL A 1 399 ? -12.344 -24.141 -4.258 1 96.12 399 VAL A O 1
ATOM 3036 N N . SER A 1 400 ? -13.07 -25.828 -3.043 1 94.56 400 SER A N 1
ATOM 3037 C CA . SER A 1 400 ? -12.102 -25.719 -1.959 1 94.56 400 SER A CA 1
ATOM 3038 C C . SER A 1 400 ? -11.289 -27.016 -1.823 1 94.56 400 SER A C 1
ATOM 3040 O O . SER A 1 400 ? -11.812 -28.031 -1.395 1 94.56 400 SER A O 1
ATOM 3042 N N . THR A 1 401 ? -9.984 -26.922 -2.014 1 92.56 401 THR A N 1
ATOM 3043 C CA . THR A 1 401 ? -9.203 -28.156 -2.111 1 92.56 401 THR A CA 1
ATOM 3044 C C . THR A 1 401 ? -8.609 -28.516 -0.757 1 92.56 401 THR A C 1
ATOM 3046 O O . THR A 1 401 ? -8.078 -29.625 -0.584 1 92.56 401 THR A O 1
ATOM 3049 N N . GLY A 1 402 ? -8.703 -27.656 0.185 1 90.31 402 GLY A N 1
ATOM 3050 C CA . GLY A 1 402 ? -8.086 -27.969 1.464 1 90.31 402 GLY A CA 1
ATOM 3051 C C . GLY A 1 402 ? -6.594 -28.203 1.362 1 90.31 402 GLY A C 1
ATOM 3052 O O . GLY A 1 402 ? -5.855 -27.359 0.855 1 90.31 402 GLY A O 1
ATOM 3053 N N . ASN A 1 403 ? -6.16 -29.469 1.665 1 88.81 403 ASN A N 1
ATOM 3054 C CA . ASN A 1 403 ? -4.738 -29.781 1.675 1 88.81 403 ASN A CA 1
ATOM 3055 C C . ASN A 1 403 ? -4.191 -29.953 0.26 1 88.81 403 ASN A C 1
ATOM 3057 O O . ASN A 1 403 ? -2.979 -30.062 0.068 1 88.81 403 ASN A O 1
ATOM 3061 N N . ARG A 1 404 ? -5.062 -29.938 -0.677 1 89.19 404 ARG A N 1
ATOM 3062 C CA . ARG A 1 404 ? -4.637 -30.047 -2.07 1 89.19 404 ARG A CA 1
ATOM 3063 C C . ARG A 1 404 ? -3.686 -31.219 -2.268 1 89.19 404 ARG A C 1
ATOM 3065 O O . ARG A 1 404 ? -2.58 -31.047 -2.785 1 89.19 404 ARG A O 1
ATOM 3072 N N . ALA A 1 405 ? -4.137 -32.375 -1.893 1 91.06 405 ALA A N 1
ATOM 3073 C CA . ALA A 1 405 ? -3.262 -33.531 -1.948 1 91.06 405 ALA A CA 1
ATOM 3074 C C . ALA A 1 405 ? -3.158 -34.062 -3.371 1 91.06 405 ALA A C 1
ATOM 3076 O O . ALA A 1 405 ? -2.172 -34.719 -3.725 1 91.06 405 ALA A O 1
ATOM 3077 N N . ASP A 1 406 ? -4.152 -33.781 -4.191 1 93.25 406 ASP A N 1
ATOM 3078 C CA . ASP A 1 406 ? -4.164 -34.312 -5.547 1 93.25 406 ASP A CA 1
ATOM 3079 C C . ASP A 1 406 ? -4.586 -33.25 -6.559 1 93.25 406 ASP A C 1
ATOM 3081 O O . ASP A 1 406 ? -3.742 -32.562 -7.129 1 93.25 406 ASP A O 1
ATOM 3085 N N . VAL A 1 407 ? -5.91 -33 -6.605 1 93.5 407 VAL A N 1
ATOM 3086 C CA . VAL A 1 407 ? -6.395 -31.969 -7.531 1 93.5 407 VAL A CA 1
ATOM 3087 C C . VAL A 1 407 ? -5.91 -30.594 -7.082 1 93.5 407 VAL A C 1
ATOM 3089 O O . VAL A 1 407 ? -5.984 -30.266 -5.898 1 93.5 407 VAL A O 1
ATOM 3092 N N . SER A 1 408 ? -5.359 -29.844 -8.047 1 92 408 SER A N 1
ATOM 3093 C CA . SER A 1 408 ? -4.77 -28.547 -7.715 1 92 408 SER A CA 1
ATOM 3094 C C . SER A 1 408 ? -5.379 -27.438 -8.555 1 92 408 SER A C 1
ATOM 3096 O O . SER A 1 408 ? -6.273 -27.672 -9.367 1 92 408 SER A O 1
ATOM 3098 N N . GLY A 1 409 ? -4.859 -26.219 -8.258 1 93.31 409 GLY A N 1
ATOM 3099 C CA . GLY A 1 409 ? -5.281 -25.062 -9.039 1 93.31 409 GLY A CA 1
ATOM 3100 C C . GLY A 1 409 ? -4.926 -25.172 -10.508 1 93.31 409 GLY A C 1
ATOM 3101 O O . GLY A 1 409 ? -5.652 -24.672 -11.367 1 93.31 409 GLY A O 1
ATOM 3102 N N . ASN A 1 410 ? -3.863 -25.891 -10.82 1 93.38 410 ASN A N 1
ATOM 3103 C CA . ASN A 1 410 ? -3.473 -26.109 -12.203 1 93.38 410 ASN A CA 1
ATOM 3104 C C . ASN A 1 410 ? -4.535 -26.906 -12.969 1 93.38 410 ASN A C 1
ATOM 3106 O O . ASN A 1 410 ? -4.84 -26.594 -14.125 1 93.38 410 ASN A O 1
ATOM 3110 N N . ASP A 1 411 ? -5.125 -27.875 -12.328 1 94.81 411 ASP A N 1
ATOM 3111 C CA . ASP A 1 411 ? -6.18 -28.672 -12.945 1 94.81 411 ASP A CA 1
ATOM 3112 C C . ASP A 1 411 ? -7.395 -27.812 -13.281 1 94.81 411 ASP A C 1
ATOM 3114 O O . ASP A 1 411 ? -7.973 -27.938 -14.359 1 94.81 411 ASP A O 1
ATOM 3118 N N . PHE A 1 412 ? -7.68 -26.984 -12.422 1 96.5 412 PHE A N 1
ATOM 3119 C CA . PHE A 1 412 ? -8.859 -26.156 -12.633 1 96.5 412 PHE A CA 1
ATOM 3120 C C . PHE A 1 412 ? -8.594 -25.094 -13.688 1 96.5 412 PHE A C 1
ATOM 3122 O O . PHE A 1 412 ? -9.5 -24.734 -14.445 1 96.5 412 PHE A O 1
ATOM 3129 N N . LEU A 1 413 ? -7.426 -24.594 -13.711 1 96.44 413 LEU A N 1
ATOM 3130 C CA . LEU A 1 413 ? -7.09 -23.672 -14.797 1 96.44 413 LEU A CA 1
ATOM 3131 C C . LEU A 1 413 ? -7.27 -24.344 -16.156 1 96.44 413 LEU A C 1
ATOM 3133 O O . LEU A 1 413 ? -7.742 -23.719 -17.109 1 96.44 413 LEU A O 1
ATOM 3137 N N . GLN A 1 414 ? -6.848 -25.641 -16.219 1 96.56 414 GLN A N 1
ATOM 3138 C CA . GLN A 1 414 ? -7.043 -26.406 -17.438 1 96.56 414 GLN A CA 1
ATOM 3139 C C . GLN A 1 414 ? -8.523 -26.5 -17.797 1 96.56 414 GLN A C 1
ATOM 3141 O O . GLN A 1 414 ? -8.891 -26.359 -18.953 1 96.56 414 GLN A O 1
ATOM 3146 N N . TYR A 1 415 ? -9.336 -26.688 -16.875 1 97.19 415 TYR A N 1
ATOM 3147 C CA . TYR A 1 415 ? -10.773 -26.828 -17.078 1 97.19 415 TYR A CA 1
ATOM 3148 C C . TYR A 1 415 ? -11.391 -25.484 -17.469 1 97.19 415 TYR A C 1
ATOM 3150 O O . TYR A 1 415 ? -12.133 -25.406 -18.453 1 97.19 415 TYR A O 1
ATOM 3158 N N . TRP A 1 416 ? -11.102 -24.438 -16.75 1 97.62 416 TRP A N 1
ATOM 3159 C CA . TRP A 1 416 ? -11.711 -23.125 -16.969 1 97.62 416 TRP A CA 1
ATOM 3160 C C . TRP A 1 416 ? -11.289 -22.562 -18.328 1 97.62 416 TRP A C 1
ATOM 3162 O O . TRP A 1 416 ? -12.031 -21.797 -18.938 1 97.62 416 TRP A O 1
ATOM 3172 N N . HIS A 1 417 ? -10.133 -22.922 -18.719 1 95.94 417 HIS A N 1
ATOM 3173 C CA . HIS A 1 417 ? -9.664 -22.453 -20.016 1 95.94 417 HIS A CA 1
ATOM 3174 C C . HIS A 1 417 ? -10.688 -22.75 -21.109 1 95.94 417 HIS A C 1
ATOM 3176 O O . HIS A 1 417 ? -10.969 -21.891 -21.953 1 95.94 417 HIS A O 1
ATOM 3182 N N . ASP A 1 418 ? -11.344 -23.922 -21.047 1 93.69 418 ASP A N 1
ATOM 3183 C CA . ASP A 1 418 ? -12.242 -24.359 -22.109 1 93.69 418 ASP A CA 1
ATOM 3184 C C . ASP A 1 418 ? -13.703 -24.203 -21.688 1 93.69 418 ASP A C 1
ATOM 3186 O O . ASP A 1 418 ? -14.609 -24.281 -22.516 1 93.69 418 ASP A O 1
ATOM 3190 N N . ASP A 1 419 ? -13.906 -24.031 -20.469 1 95.62 419 ASP A N 1
ATOM 3191 C CA . ASP A 1 419 ? -15.281 -23.984 -19.969 1 95.62 419 ASP A CA 1
ATOM 3192 C C . ASP A 1 419 ? -16.016 -22.766 -20.484 1 95.62 419 ASP A C 1
ATOM 3194 O O . ASP A 1 419 ? -15.672 -21.625 -20.141 1 95.62 419 ASP A O 1
ATOM 3198 N N . PRO A 1 420 ? -17.031 -22.984 -21.281 1 94.5 420 PRO A N 1
ATOM 3199 C CA . PRO A 1 420 ? -17.719 -21.828 -21.859 1 94.5 420 PRO A CA 1
ATOM 3200 C C . PRO A 1 420 ? -18.531 -21.031 -20.828 1 94.5 420 PRO A C 1
ATOM 3202 O O . PRO A 1 420 ? -18.906 -19.891 -21.078 1 94.5 420 PRO A O 1
ATOM 3205 N N . ASP A 1 421 ? -18.734 -21.609 -19.672 1 93.88 421 ASP A N 1
ATOM 3206 C CA . ASP A 1 421 ? -19.562 -20.969 -18.656 1 93.88 421 ASP A CA 1
ATOM 3207 C C . ASP A 1 421 ? -18.719 -20.141 -17.688 1 93.88 421 ASP A C 1
ATOM 3209 O O . ASP A 1 421 ? -19.234 -19.5 -16.781 1 93.88 421 ASP A O 1
ATOM 3213 N N . THR A 1 422 ? -17.469 -20.125 -17.812 1 95.69 422 THR A N 1
ATOM 3214 C CA . THR A 1 422 ? -16.578 -19.359 -16.953 1 95.69 422 THR A CA 1
ATOM 3215 C C . THR A 1 422 ? -15.859 -18.266 -17.75 1 95.69 422 THR A C 1
ATOM 3217 O O . THR A 1 422 ? -15.188 -18.562 -18.734 1 95.69 422 THR A O 1
ATOM 3220 N N . ASP A 1 423 ? -15.992 -17.062 -17.266 1 94.94 423 ASP A N 1
ATOM 3221 C CA . ASP A 1 423 ? -15.352 -15.953 -17.969 1 94.94 423 ASP A CA 1
ATOM 3222 C C . ASP A 1 423 ? -14.188 -15.398 -17.156 1 94.94 423 ASP A C 1
ATOM 3224 O O . ASP A 1 423 ? -13.289 -14.758 -17.719 1 94.94 423 ASP A O 1
ATOM 3228 N N . VAL A 1 424 ? -14.242 -15.547 -15.859 1 96.25 424 VAL A N 1
ATOM 3229 C CA . VAL A 1 424 ? -13.211 -15.039 -14.961 1 96.25 424 VAL A CA 1
ATOM 3230 C C . VAL A 1 424 ? -12.805 -16.125 -13.961 1 96.25 424 VAL A C 1
ATOM 3232 O O . VAL A 1 424 ? -13.672 -16.797 -13.398 1 96.25 424 VAL A O 1
ATOM 3235 N N . ALA A 1 425 ? -11.5 -16.312 -13.742 1 97.5 425 ALA A N 1
ATOM 3236 C CA . ALA A 1 425 ? -11.008 -17.25 -12.742 1 97.5 425 ALA A CA 1
ATOM 3237 C C . ALA A 1 425 ? -10.461 -16.5 -11.523 1 97.5 425 ALA A C 1
ATOM 3239 O O . ALA A 1 425 ? -9.57 -15.664 -11.648 1 97.5 425 ALA A O 1
ATOM 3240 N N . LEU A 1 426 ? -11.008 -16.75 -10.352 1 96.56 426 LEU A N 1
ATOM 3241 C CA . LEU A 1 426 ? -10.516 -16.219 -9.086 1 96.56 426 LEU A CA 1
ATOM 3242 C C . LEU A 1 426 ? -9.867 -17.328 -8.258 1 96.56 426 LEU A C 1
ATOM 3244 O O . LEU A 1 426 ? -10.469 -18.375 -8.023 1 96.56 426 LEU A O 1
ATOM 3248 N N . MET A 1 427 ? -8.617 -17.047 -7.777 1 96.19 427 MET A N 1
ATOM 3249 C CA . MET A 1 427 ? -7.918 -18.109 -7.074 1 96.19 427 MET A CA 1
ATOM 3250 C C . MET A 1 427 ? -7.27 -17.594 -5.797 1 96.19 427 MET A C 1
ATOM 3252 O O . MET A 1 427 ? -6.52 -16.609 -5.832 1 96.19 427 MET A O 1
ATOM 3256 N N . TYR A 1 428 ? -7.559 -18.203 -4.676 1 93.75 428 TYR A N 1
ATOM 3257 C CA . TYR A 1 428 ? -6.785 -18.062 -3.447 1 93.75 428 TYR A CA 1
ATOM 3258 C C . TYR A 1 428 ? -5.793 -19.203 -3.293 1 93.75 428 TYR A C 1
ATOM 3260 O O . TYR A 1 428 ? -6.191 -20.359 -3.098 1 93.75 428 TYR A O 1
ATOM 3268 N N . LEU A 1 429 ? -4.473 -18.859 -3.275 1 89.06 429 LEU A N 1
ATOM 3269 C CA . LEU A 1 429 ? -3.436 -19.891 -3.254 1 89.06 429 LEU A CA 1
ATOM 3270 C C . LEU A 1 429 ? -2.533 -19.719 -2.037 1 89.06 429 LEU A C 1
ATOM 3272 O O . LEU A 1 429 ? -2.029 -18.625 -1.776 1 89.06 429 LEU A O 1
ATOM 3276 N N . GLU A 1 430 ? -2.383 -20.766 -1.328 1 83.38 430 GLU A N 1
ATOM 3277 C CA . GLU A 1 430 ? -1.396 -20.797 -0.254 1 83.38 430 GLU A CA 1
ATOM 3278 C C . GLU A 1 430 ? -0.063 -21.359 -0.742 1 83.38 430 GLU A C 1
ATOM 3280 O O . GLU A 1 430 ? 0.992 -21.031 -0.193 1 83.38 430 GLU A O 1
ATOM 3285 N N . SER A 1 431 ? -0.151 -22.188 -1.737 1 79.44 431 SER A N 1
ATOM 3286 C CA . SER A 1 431 ? 0.998 -22.719 -2.455 1 79.44 431 SER A CA 1
ATOM 3287 C C . SER A 1 431 ? 0.673 -22.953 -3.928 1 79.44 431 SER A C 1
ATOM 3289 O O . SER A 1 431 ? -0.468 -23.266 -4.277 1 79.44 431 SER A O 1
ATOM 3291 N N . ILE A 1 432 ? 1.673 -22.812 -4.777 1 75.75 432 ILE A N 1
ATOM 3292 C CA . ILE A 1 432 ? 1.428 -22.953 -6.207 1 75.75 432 ILE A CA 1
ATOM 3293 C C . ILE A 1 432 ? 1.762 -24.375 -6.652 1 75.75 432 ILE A C 1
ATOM 3295 O O . ILE A 1 432 ? 1.233 -24.859 -7.656 1 75.75 432 ILE A O 1
ATOM 3299 N N . GLY A 1 433 ? 2.48 -25.125 -5.906 1 75.88 433 GLY A N 1
ATOM 3300 C CA . GLY A 1 433 ? 2.906 -26.453 -6.301 1 75.88 433 GLY A CA 1
ATOM 3301 C C . GLY A 1 433 ? 4.012 -26.453 -7.336 1 75.88 433 GLY A C 1
ATOM 3302 O O . GLY A 1 433 ? 5.176 -26.219 -7.012 1 75.88 433 GLY A O 1
ATOM 3303 N N . ASN A 1 434 ? 3.57 -26.641 -8.68 1 79.38 434 ASN A N 1
ATOM 3304 C CA . ASN A 1 434 ? 4.488 -26.531 -9.812 1 79.38 434 ASN A CA 1
ATOM 3305 C C . ASN A 1 434 ? 4.402 -25.156 -10.477 1 79.38 434 ASN A C 1
ATOM 3307 O O . ASN A 1 434 ? 3.605 -24.969 -11.398 1 79.38 434 ASN A O 1
ATOM 3311 N N . PRO A 1 435 ? 5.297 -24.328 -10.055 1 80.56 435 PRO A N 1
ATOM 3312 C CA . PRO A 1 435 ? 5.184 -22.938 -10.5 1 80.56 435 PRO A CA 1
ATOM 3313 C C . PRO A 1 435 ? 5.387 -22.781 -12.008 1 80.56 435 PRO A C 1
ATOM 3315 O O . PRO A 1 435 ? 4.777 -21.922 -12.633 1 80.56 435 PRO A O 1
ATOM 3318 N N . ARG A 1 436 ? 6.238 -23.594 -12.578 1 79.81 436 ARG A N 1
ATOM 3319 C CA . ARG A 1 436 ? 6.449 -23.531 -14.023 1 79.81 436 ARG A CA 1
ATOM 3320 C C . ARG A 1 436 ? 5.168 -23.875 -14.781 1 79.81 436 ARG A C 1
ATOM 3322 O O . ARG A 1 436 ? 4.805 -23.172 -15.734 1 79.81 436 ARG A O 1
ATOM 3329 N N . LYS A 1 437 ? 4.566 -24.984 -14.367 1 86.62 437 LYS A N 1
ATOM 3330 C CA . LYS A 1 437 ? 3.301 -25.359 -14.984 1 86.62 437 LYS A CA 1
ATOM 3331 C C . LYS A 1 437 ? 2.242 -24.281 -14.766 1 86.62 437 LYS A C 1
ATOM 3333 O O . LYS A 1 437 ? 1.489 -23.938 -15.68 1 86.62 437 LYS A O 1
ATOM 3338 N N . PHE A 1 438 ? 2.207 -23.734 -13.617 1 90.12 438 PHE A N 1
ATOM 3339 C CA . PHE A 1 438 ? 1.228 -22.703 -13.312 1 90.12 438 PHE A CA 1
ATOM 3340 C C . PHE A 1 438 ? 1.397 -21.5 -14.234 1 90.12 438 PHE A C 1
ATOM 3342 O O . PHE A 1 438 ? 0.422 -21 -14.805 1 90.12 438 PHE A O 1
ATOM 3349 N N . THR A 1 439 ? 2.584 -21.016 -14.32 1 86.81 439 THR A N 1
ATOM 3350 C CA . THR A 1 439 ? 2.842 -19.844 -15.125 1 86.81 439 THR A CA 1
ATOM 3351 C C . THR A 1 439 ? 2.496 -20.094 -16.594 1 86.81 439 THR A C 1
ATOM 3353 O O . THR A 1 439 ? 1.947 -19.219 -17.266 1 86.81 439 THR A O 1
ATOM 3356 N N . ARG A 1 440 ? 2.814 -21.266 -17.047 1 86.81 440 ARG A N 1
ATOM 3357 C CA . ARG A 1 440 ? 2.479 -21.641 -18.422 1 86.81 440 ARG A CA 1
ATOM 3358 C C . ARG A 1 440 ? 0.968 -21.656 -18.625 1 86.81 440 ARG A C 1
ATOM 3360 O O . ARG A 1 440 ? 0.468 -21.078 -19.594 1 86.81 440 ARG A O 1
ATOM 3367 N N . LEU A 1 441 ? 0.245 -22.266 -17.734 1 93.31 441 LEU A N 1
ATOM 3368 C CA . LEU A 1 441 ? -1.204 -22.375 -17.844 1 93.31 441 LEU A CA 1
ATOM 3369 C C . LEU A 1 441 ? -1.873 -21.016 -17.672 1 93.31 441 LEU A C 1
ATOM 3371 O O . LEU A 1 441 ? -2.826 -20.688 -18.375 1 93.31 441 LEU A O 1
ATOM 3375 N N . ALA A 1 442 ? -1.36 -20.297 -16.719 1 93.44 442 ALA A N 1
ATOM 3376 C CA . ALA A 1 442 ? -1.919 -18.969 -16.469 1 93.44 442 ALA A CA 1
ATOM 3377 C C . ALA A 1 442 ? -1.752 -18.062 -17.688 1 93.44 442 ALA A C 1
ATOM 3379 O O . ALA A 1 442 ? -2.68 -17.344 -18.062 1 93.44 442 ALA A O 1
ATOM 3380 N N . ARG A 1 443 ? -0.605 -18.047 -18.266 1 90 443 ARG A N 1
ATOM 3381 C CA . ARG A 1 443 ? -0.348 -17.234 -19.438 1 90 443 ARG A CA 1
ATOM 3382 C C . ARG A 1 443 ? -1.303 -17.594 -20.578 1 90 443 ARG A C 1
ATOM 3384 O O . ARG A 1 443 ? -1.873 -16.703 -21.219 1 90 443 ARG A O 1
ATOM 3391 N N . ARG A 1 444 ? -1.455 -18.875 -20.781 1 91.88 444 ARG A N 1
ATOM 3392 C CA . ARG A 1 444 ? -2.344 -19.344 -21.844 1 91.88 444 ARG A CA 1
ATOM 3393 C C . ARG A 1 444 ? -3.785 -18.938 -21.578 1 91.88 444 ARG A C 1
ATOM 3395 O O . ARG A 1 444 ? -4.473 -18.453 -22.469 1 91.88 444 ARG A O 1
ATOM 3402 N N . THR A 1 445 ? -4.227 -19.109 -20.375 1 95.94 445 THR A N 1
ATOM 3403 C CA . THR A 1 445 ? -5.605 -18.812 -20.016 1 95.94 445 THR A CA 1
ATOM 3404 C C . THR A 1 445 ? -5.852 -17.312 -20.016 1 95.94 445 THR A C 1
ATOM 3406 O O . THR A 1 445 ? -6.887 -16.844 -20.5 1 95.94 445 THR A O 1
ATOM 3409 N N . ALA A 1 446 ? -4.883 -16.547 -19.547 1 95.88 446 ALA A N 1
ATOM 3410 C CA . ALA A 1 446 ? -5.02 -15.109 -19.359 1 95.88 446 ALA A CA 1
ATOM 3411 C C . ALA A 1 446 ? -5.164 -14.398 -20.703 1 95.88 446 ALA A C 1
ATOM 3413 O O . ALA A 1 446 ? -5.676 -13.273 -20.781 1 95.88 446 ALA A O 1
ATOM 3414 N N . LEU A 1 447 ? -4.766 -14.984 -21.734 1 93.75 447 LEU A N 1
ATOM 3415 C CA . LEU A 1 447 ? -4.914 -14.391 -23.062 1 93.75 447 LEU A CA 1
ATOM 3416 C C . LEU A 1 447 ? -6.383 -14.328 -23.469 1 93.75 447 LEU A C 1
ATOM 3418 O O . LEU A 1 447 ? -6.758 -13.523 -24.328 1 93.75 447 LEU A O 1
ATOM 3422 N N . HIS A 1 448 ? -7.18 -15.18 -22.797 1 93.69 448 HIS A N 1
ATOM 3423 C CA . HIS A 1 448 ? -8.586 -15.25 -23.188 1 93.69 448 HIS A CA 1
ATOM 3424 C C . HIS A 1 448 ? -9.5 -14.867 -22.031 1 93.69 448 HIS A C 1
ATOM 3426 O O . HIS A 1 448 ? -10.531 -14.234 -22.234 1 93.69 448 HIS A O 1
ATOM 3432 N N . LYS A 1 449 ? -9.109 -15.375 -20.875 1 96.69 449 LYS A N 1
ATOM 3433 C CA . LYS A 1 449 ? -9.891 -15.141 -19.672 1 96.69 449 LYS A CA 1
ATOM 3434 C C . LYS A 1 449 ? -9.016 -14.617 -18.531 1 96.69 449 LYS A C 1
ATOM 3436 O O . LYS A 1 449 ? -7.957 -15.18 -18.25 1 96.69 449 LYS A O 1
ATOM 3441 N N . PRO A 1 450 ? -9.492 -13.531 -17.875 1 97.75 450 PRO A N 1
ATOM 3442 C CA . PRO A 1 450 ? -8.688 -13.016 -16.766 1 97.75 450 PRO A CA 1
ATOM 3443 C C . PRO A 1 450 ? -8.523 -14.023 -15.625 1 97.75 450 PRO A C 1
ATOM 3445 O O . PRO A 1 450 ? -9.469 -14.75 -15.297 1 97.75 450 PRO A O 1
ATOM 3448 N N . VAL A 1 451 ? -7.316 -14.117 -15.078 1 98.12 451 VAL A N 1
ATOM 3449 C CA . VAL A 1 451 ? -6.973 -14.93 -13.914 1 98.12 451 VAL A CA 1
ATOM 3450 C C . VAL A 1 451 ? -6.523 -14.031 -12.766 1 98.12 451 VAL A C 1
ATOM 3452 O O . VAL A 1 451 ? -5.48 -13.375 -12.852 1 98.12 451 VAL A O 1
ATOM 3455 N N . VAL A 1 452 ? -7.285 -13.969 -11.688 1 97.75 452 VAL A N 1
ATOM 3456 C CA . VAL A 1 452 ? -6.973 -13.141 -10.531 1 97.75 452 VAL A CA 1
ATOM 3457 C C . VAL A 1 452 ? -6.523 -14.023 -9.367 1 97.75 452 VAL A C 1
ATOM 3459 O O . VAL A 1 452 ? -7.199 -15 -9.023 1 97.75 452 VAL A O 1
ATOM 3462 N N . VAL A 1 453 ? -5.355 -13.672 -8.727 1 95.5 453 VAL A N 1
ATOM 3463 C CA . VAL A 1 453 ? -4.785 -14.547 -7.707 1 95.5 453 VAL A CA 1
ATOM 3464 C C . VAL A 1 453 ? -4.441 -13.727 -6.461 1 95.5 453 VAL A C 1
ATOM 3466 O O . VAL A 1 453 ? -3.906 -12.625 -6.562 1 95.5 453 VAL A O 1
ATOM 3469 N N . VAL A 1 454 ? -4.867 -14.195 -5.391 1 92.5 454 VAL A N 1
ATOM 3470 C CA . VAL A 1 454 ? -4.344 -13.734 -4.109 1 92.5 454 VAL A CA 1
ATOM 3471 C C . VAL A 1 454 ? -3.539 -14.859 -3.451 1 92.5 454 VAL A C 1
ATOM 3473 O O . VAL A 1 454 ? -3.973 -16.016 -3.43 1 92.5 454 VAL A O 1
ATOM 3476 N N . LYS A 1 455 ? -2.338 -14.547 -3.051 1 85.12 455 LYS A N 1
ATOM 3477 C CA . LYS A 1 455 ? -1.478 -15.531 -2.406 1 85.12 455 LYS A CA 1
ATOM 3478 C C . LYS A 1 455 ? -1.503 -15.375 -0.889 1 85.12 455 LYS A C 1
ATOM 3480 O O . LYS A 1 455 ? -1.322 -14.273 -0.37 1 85.12 455 LYS A O 1
ATOM 3485 N N . GLY A 1 456 ? -1.847 -16.547 -0.325 1 78.25 456 GLY A N 1
ATOM 3486 C CA . GLY A 1 456 ? -1.688 -16.594 1.12 1 78.25 456 GLY A CA 1
ATOM 3487 C C . GLY A 1 456 ? -0.26 -16.859 1.557 1 78.25 456 GLY A C 1
ATOM 3488 O O . GLY A 1 456 ? 0.585 -17.219 0.739 1 78.25 456 GLY A O 1
ATOM 3489 N N . ALA A 1 457 ? 0.366 -16.453 2.633 1 69.44 457 ALA A N 1
ATOM 3490 C CA . ALA A 1 457 ? 1.704 -16.688 3.17 1 69.44 457 ALA A CA 1
ATOM 3491 C C . ALA A 1 457 ? 2.758 -15.93 2.357 1 69.44 457 ALA A C 1
ATOM 3493 O O . ALA A 1 457 ? 3.756 -16.516 1.933 1 69.44 457 ALA A O 1
ATOM 3494 N N . ARG A 1 458 ? 2.506 -14.727 2.162 1 72.12 458 ARG A N 1
ATOM 3495 C CA . ARG A 1 458 ? 3.346 -13.867 1.333 1 72.12 458 ARG A CA 1
ATOM 3496 C C . ARG A 1 458 ? 4.773 -13.812 1.872 1 72.12 458 ARG A C 1
ATOM 3498 O O . ARG A 1 458 ? 5.734 -13.789 1.1 1 72.12 458 ARG A O 1
ATOM 3505 N N . HIS A 1 459 ? 4.766 -13.953 3.236 1 69.38 459 HIS A N 1
ATOM 3506 C CA . HIS A 1 459 ? 6.09 -13.789 3.822 1 69.38 459 HIS A CA 1
ATOM 3507 C C . HIS A 1 459 ? 6.68 -15.133 4.242 1 69.38 459 HIS A C 1
ATOM 3509 O O . HIS A 1 459 ? 5.973 -15.984 4.777 1 69.38 459 HIS A O 1
ATOM 3515 N N . GLY A 1 460 ? 7.426 -16.031 3.334 1 60.19 460 GLY A N 1
ATOM 3516 C CA . GLY A 1 460 ? 8.109 -17.328 3.367 1 60.19 460 GLY A CA 1
ATOM 3517 C C . GLY A 1 460 ? 8.344 -17.844 4.773 1 60.19 460 GLY A C 1
ATOM 3518 O O . GLY A 1 460 ? 8.875 -18.938 4.961 1 60.19 460 GLY A O 1
ATOM 3519 N N . GLY A 1 461 ? 7.812 -17.156 5.812 1 54.75 461 GLY A N 1
ATOM 3520 C CA . GLY A 1 461 ? 8.266 -17.594 7.125 1 54.75 461 GLY A CA 1
ATOM 3521 C C . GLY A 1 461 ? 7.434 -18.719 7.703 1 54.75 461 GLY A C 1
ATOM 3522 O O . GLY A 1 461 ? 7.906 -19.484 8.547 1 54.75 461 GLY A O 1
ATOM 3523 N N . VAL A 1 462 ? 6.258 -18.938 7.223 1 58.25 462 VAL A N 1
ATOM 3524 C CA . VAL A 1 462 ? 5.422 -19.984 7.805 1 58.25 462 VAL A CA 1
ATOM 3525 C C . VAL A 1 462 ? 4.75 -20.797 6.691 1 58.25 462 VAL A C 1
ATOM 3527 O O . VAL A 1 462 ? 4.102 -20.219 5.809 1 58.25 462 VAL A O 1
ATOM 3530 N N . THR A 1 463 ? 5.148 -22.047 6.598 1 62.34 463 THR A N 1
ATOM 3531 C CA . THR A 1 463 ? 4.469 -22.953 5.676 1 62.34 463 THR A CA 1
ATOM 3532 C C . THR A 1 463 ? 3.064 -23.281 6.176 1 62.34 463 THR A C 1
ATOM 3534 O O . THR A 1 463 ? 2.885 -23.641 7.344 1 62.34 463 THR A O 1
ATOM 3537 N N . PRO A 1 464 ? 2.047 -22.984 5.277 1 61.09 464 PRO A N 1
ATOM 3538 C CA . PRO A 1 464 ? 0.711 -23.391 5.715 1 61.09 464 PRO A CA 1
ATOM 3539 C C . PRO A 1 464 ? 0.647 -24.859 6.125 1 61.09 464 PRO A C 1
ATOM 3541 O O . PRO A 1 464 ? 1.326 -25.703 5.527 1 61.09 464 PRO A O 1
ATOM 3544 N N . ALA A 1 465 ? -0.02 -25.094 7.172 1 58.75 465 ALA A N 1
ATOM 3545 C CA . ALA A 1 465 ? -0.16 -26.469 7.656 1 58.75 465 ALA A CA 1
ATOM 3546 C C . ALA A 1 465 ? -0.758 -27.375 6.578 1 58.75 465 ALA A C 1
ATOM 3548 O O . ALA A 1 465 ? -1.723 -27 5.91 1 58.75 465 ALA A O 1
ATOM 3549 N N . GLY A 1 466 ? -0.111 -28.344 6.23 1 58.16 466 GLY A N 1
ATOM 3550 C CA . GLY A 1 466 ? -0.62 -29.328 5.293 1 58.16 466 GLY A CA 1
ATOM 3551 C C . GLY A 1 466 ? 0.063 -29.281 3.939 1 58.16 466 GLY A C 1
ATOM 3552 O O . GLY A 1 466 ? -0.14 -30.172 3.102 1 58.16 466 GLY A O 1
ATOM 3553 N N . HIS A 1 467 ? 0.769 -28.047 3.781 1 63.34 467 HIS A N 1
ATOM 3554 C CA . HIS A 1 467 ? 1.433 -27.922 2.49 1 63.34 467 HIS A CA 1
ATOM 3555 C C . HIS A 1 467 ? 2.912 -28.266 2.592 1 63.34 467 HIS A C 1
ATOM 3557 O O . HIS A 1 467 ? 3.549 -28 3.613 1 63.34 467 HIS A O 1
ATOM 3563 N N . THR A 1 468 ? 3.475 -28.984 1.674 1 58.78 468 THR A N 1
ATOM 3564 C CA . THR A 1 468 ? 4.859 -29.438 1.696 1 58.78 468 THR A CA 1
ATOM 3565 C C . THR A 1 468 ? 5.719 -28.609 0.746 1 58.78 468 THR A C 1
ATOM 3567 O O . THR A 1 468 ? 6.734 -29.094 0.239 1 58.78 468 THR A O 1
ATOM 3570 N N . VAL A 1 469 ? 5.383 -27.406 0.524 1 59.75 469 VAL A N 1
ATOM 3571 C CA . VAL A 1 469 ? 6.172 -26.672 -0.464 1 59.75 469 VAL A CA 1
ATOM 3572 C C . VAL A 1 469 ? 7.164 -25.766 0.244 1 59.75 469 VAL A C 1
ATOM 3574 O O . VAL A 1 469 ? 6.855 -25.188 1.294 1 59.75 469 VAL A O 1
ATOM 3577 N N . PRO A 1 470 ? 8.398 -25.812 -0.38 1 60.5 470 PRO A N 1
ATOM 3578 C CA . PRO A 1 470 ? 9.398 -24.922 0.213 1 60.5 470 PRO A CA 1
ATOM 3579 C C . PRO A 1 470 ? 9.008 -23.453 0.093 1 60.5 470 PRO A C 1
ATOM 3581 O O . PRO A 1 470 ? 8.297 -23.062 -0.842 1 60.5 470 PRO A O 1
ATOM 3584 N N . THR A 1 471 ? 9.469 -22.672 1.109 1 61.38 471 THR A N 1
ATOM 3585 C CA . THR A 1 471 ? 9.148 -21.25 1.156 1 61.38 471 THR A CA 1
ATOM 3586 C C . THR A 1 471 ? 10.055 -20.469 0.214 1 61.38 471 THR A C 1
ATOM 3588 O O . THR A 1 471 ? 11.203 -20.859 -0.015 1 61.38 471 THR A O 1
ATOM 3591 N N . THR A 1 472 ? 9.492 -19.547 -0.5 1 64.06 472 THR A N 1
ATOM 3592 C CA . THR A 1 472 ? 10.211 -18.672 -1.417 1 64.06 472 THR A CA 1
ATOM 3593 C C . THR A 1 472 ? 11.172 -17.766 -0.655 1 64.06 472 THR A C 1
ATOM 3595 O O . THR A 1 472 ? 10.93 -17.422 0.503 1 64.06 472 THR A O 1
ATOM 3598 N N . ARG A 1 473 ? 12.32 -17.578 -1.331 1 65.94 473 ARG A N 1
ATOM 3599 C CA . ARG A 1 473 ? 13.289 -16.641 -0.785 1 65.94 473 ARG A CA 1
ATOM 3600 C C . ARG A 1 473 ? 13.148 -15.266 -1.434 1 65.94 473 ARG A C 1
ATOM 3602 O O . ARG A 1 473 ? 13.805 -14.305 -1.019 1 65.94 473 ARG A O 1
ATOM 3609 N N . MET A 1 474 ? 12.258 -15.242 -2.381 1 74.81 474 MET A N 1
ATOM 3610 C CA . MET A 1 474 ? 12.102 -13.969 -3.084 1 74.81 474 MET A CA 1
ATOM 3611 C C . MET A 1 474 ? 11.078 -13.086 -2.389 1 74.81 474 MET A C 1
ATOM 3613 O O . MET A 1 474 ? 10.07 -13.578 -1.877 1 74.81 474 MET A O 1
ATOM 3617 N N . PRO A 1 475 ? 11.445 -11.758 -2.512 1 75.88 475 PRO A N 1
ATOM 3618 C CA . PRO A 1 475 ? 10.43 -10.844 -1.978 1 75.88 475 PRO A CA 1
ATOM 3619 C C . PRO A 1 475 ? 9.086 -10.977 -2.684 1 75.88 475 PRO A C 1
ATOM 3621 O O . PRO A 1 475 ? 9.039 -11.258 -3.883 1 75.88 475 PRO A O 1
ATOM 3624 N N . ASP A 1 476 ? 8.047 -10.781 -1.928 1 78.5 476 ASP A N 1
ATOM 3625 C CA . ASP A 1 476 ? 6.691 -10.898 -2.447 1 78.5 476 ASP A CA 1
ATOM 3626 C C . ASP A 1 476 ? 6.488 -10 -3.664 1 78.5 476 ASP A C 1
ATOM 3628 O O . ASP A 1 476 ? 5.781 -10.375 -4.605 1 78.5 476 ASP A O 1
ATOM 3632 N N . ALA A 1 477 ? 7.09 -8.852 -3.605 1 76.75 477 ALA A N 1
ATOM 3633 C CA . ALA A 1 477 ? 6.945 -7.926 -4.723 1 76.75 477 ALA A CA 1
ATOM 3634 C C . ALA A 1 477 ? 7.508 -8.516 -6.008 1 76.75 477 ALA A C 1
ATOM 3636 O O . ALA A 1 477 ? 6.957 -8.305 -7.09 1 76.75 477 ALA A O 1
ATOM 3637 N N . THR A 1 478 ? 8.516 -9.266 -5.891 1 80.25 478 THR A N 1
ATOM 3638 C CA . THR A 1 478 ? 9.125 -9.906 -7.043 1 80.25 478 THR A CA 1
ATOM 3639 C C . THR A 1 478 ? 8.234 -11.031 -7.578 1 80.25 478 THR A C 1
ATOM 3641 O O . THR A 1 478 ? 8.008 -11.125 -8.789 1 80.25 478 THR A O 1
ATOM 3644 N N . VAL A 1 479 ? 7.715 -11.766 -6.664 1 80.81 479 VAL A N 1
ATOM 3645 C CA . VAL A 1 479 ? 6.832 -12.852 -7.074 1 80.81 479 VAL A CA 1
ATOM 3646 C C . VAL A 1 479 ? 5.602 -12.289 -7.777 1 80.81 479 VAL A C 1
ATOM 3648 O O . VAL A 1 479 ? 5.164 -12.812 -8.805 1 80.81 479 VAL A O 1
ATOM 3651 N N . SER A 1 480 ? 5.152 -11.227 -7.246 1 84.56 480 SER A N 1
ATOM 3652 C CA . SER A 1 480 ? 3.992 -10.57 -7.844 1 84.56 480 SER A CA 1
ATOM 3653 C C . SER A 1 480 ? 4.297 -10.094 -9.258 1 84.56 480 SER A C 1
ATOM 3655 O O . SER A 1 480 ? 3.477 -10.258 -10.164 1 84.56 480 SER A O 1
ATOM 3657 N N . HIS A 1 481 ? 5.426 -9.531 -9.438 1 83.38 481 HIS A N 1
ATOM 3658 C CA . HIS A 1 481 ? 5.824 -9.055 -10.758 1 83.38 481 HIS A CA 1
ATOM 3659 C C . HIS A 1 481 ? 5.945 -10.203 -11.75 1 83.38 481 HIS A C 1
ATOM 3661 O O . HIS A 1 481 ? 5.547 -10.078 -12.914 1 83.38 481 HIS A O 1
ATOM 3667 N N . LEU A 1 482 ? 6.453 -11.266 -11.289 1 84.62 482 LEU A N 1
ATOM 3668 C CA . LEU A 1 482 ? 6.633 -12.438 -12.141 1 84.62 482 LEU A CA 1
ATOM 3669 C C . LEU A 1 482 ? 5.281 -13.008 -12.562 1 84.62 482 LEU A C 1
ATOM 3671 O O . LEU A 1 482 ? 5.098 -13.383 -13.727 1 84.62 482 LEU A O 1
ATOM 3675 N N . LEU A 1 483 ? 4.367 -13.008 -11.672 1 88.06 483 LEU A N 1
ATOM 3676 C CA . LEU A 1 483 ? 3.029 -13.492 -12 1 88.06 483 LEU A CA 1
ATOM 3677 C C . LEU A 1 483 ? 2.332 -12.555 -12.977 1 88.06 483 LEU A C 1
ATOM 3679 O O . LEU A 1 483 ? 1.63 -13.016 -13.883 1 88.06 483 LEU A O 1
ATOM 3683 N N . ARG A 1 484 ? 2.588 -11.297 -12.828 1 88.62 484 ARG A N 1
ATOM 3684 C CA . ARG A 1 484 ? 2 -10.328 -13.75 1 88.62 484 ARG A CA 1
ATOM 3685 C C . ARG A 1 484 ? 2.561 -10.492 -15.156 1 88.62 484 ARG A C 1
ATOM 3687 O O . ARG A 1 484 ? 1.851 -10.281 -16.141 1 88.62 484 ARG A O 1
ATOM 3694 N N . GLN A 1 485 ? 3.773 -10.914 -15.219 1 86.38 485 GLN A N 1
ATOM 3695 C CA . GLN A 1 485 ? 4.379 -11.18 -16.516 1 86.38 485 GLN A CA 1
ATOM 3696 C C . GLN A 1 485 ? 3.699 -12.359 -17.203 1 86.38 485 GLN A C 1
ATOM 3698 O O . GLN A 1 485 ? 3.713 -12.461 -18.438 1 86.38 485 GLN A O 1
ATOM 3703 N N . ALA A 1 486 ? 3.143 -13.18 -16.391 1 89.06 486 ALA A N 1
ATOM 3704 C CA . ALA A 1 486 ? 2.422 -14.328 -16.922 1 89.06 486 ALA A CA 1
ATOM 3705 C C . ALA A 1 486 ? 0.965 -13.984 -17.219 1 89.06 486 ALA A C 1
ATOM 3707 O O . ALA A 1 486 ? 0.177 -14.844 -17.609 1 89.06 486 ALA A O 1
ATOM 3708 N N . GLY A 1 487 ? 0.616 -12.773 -17.031 1 93.56 487 GLY A N 1
ATOM 3709 C CA . GLY A 1 487 ? -0.736 -12.32 -17.312 1 93.56 487 GLY A CA 1
ATOM 3710 C C . GLY A 1 487 ? -1.666 -12.445 -16.125 1 93.56 487 GLY A C 1
ATOM 3711 O O . GLY A 1 487 ? -2.855 -12.133 -16.219 1 93.56 487 GLY A O 1
ATOM 3712 N N . VAL A 1 488 ? -1.141 -12.867 -15 1 95.81 488 VAL A N 1
ATOM 3713 C CA . VAL A 1 488 ? -1.931 -13.031 -13.781 1 95.81 488 VAL A CA 1
ATOM 3714 C C . VAL A 1 488 ? -2.199 -11.656 -13.156 1 95.81 488 VAL A C 1
ATOM 3716 O O . VAL A 1 488 ? -1.296 -10.82 -13.07 1 95.81 488 VAL A O 1
ATOM 3719 N N . ILE A 1 489 ? -3.477 -11.391 -12.859 1 97.62 489 ILE A N 1
ATOM 3720 C CA . ILE A 1 489 ? -3.797 -10.234 -12.023 1 97.62 489 ILE A CA 1
ATOM 3721 C C . ILE A 1 489 ? -3.553 -10.57 -10.555 1 97.62 489 ILE A C 1
ATOM 3723 O O . ILE A 1 489 ? -4.414 -11.164 -9.898 1 97.62 489 ILE A O 1
ATOM 3727 N N . ARG A 1 490 ? -2.391 -10.172 -10.07 1 94.75 490 ARG A N 1
ATOM 3728 C CA . ARG A 1 490 ? -2.053 -10.422 -8.68 1 94.75 490 ARG A CA 1
ATOM 3729 C C . ARG A 1 490 ? -2.582 -9.32 -7.773 1 94.75 490 ARG A C 1
ATOM 3731 O O . ARG A 1 490 ? -2.221 -8.148 -7.934 1 94.75 490 ARG A O 1
ATOM 3738 N N . VAL A 1 491 ? -3.447 -9.688 -6.844 1 95.12 491 VAL A N 1
ATOM 3739 C CA . VAL A 1 491 ? -3.971 -8.727 -5.879 1 95.12 491 VAL A CA 1
ATOM 3740 C C . VAL A 1 491 ? -3.428 -9.047 -4.488 1 95.12 491 VAL A C 1
ATOM 3742 O O . VAL A 1 491 ? -2.91 -10.141 -4.25 1 95.12 491 VAL A O 1
ATOM 3745 N N . ASP A 1 492 ? -3.537 -8.148 -3.537 1 90.69 492 ASP A N 1
ATOM 3746 C CA . ASP A 1 492 ? -2.836 -8.281 -2.264 1 90.69 492 ASP A CA 1
ATOM 3747 C C . ASP A 1 492 ? -3.742 -8.891 -1.195 1 90.69 492 ASP A C 1
ATOM 3749 O O . ASP A 1 492 ? -3.26 -9.453 -0.213 1 90.69 492 ASP A O 1
ATOM 3753 N N . THR A 1 493 ? -5.074 -8.734 -1.347 1 90.5 493 THR A N 1
ATOM 3754 C CA . THR A 1 493 ? -5.973 -9.172 -0.285 1 90.5 493 THR A CA 1
ATOM 3755 C C . THR A 1 493 ? -7.184 -9.891 -0.866 1 90.5 493 THR A C 1
ATOM 3757 O O . THR A 1 493 ? -7.473 -9.773 -2.059 1 90.5 493 THR A O 1
ATOM 3760 N N . VAL A 1 494 ? -7.867 -10.617 0.004 1 91.31 494 VAL A N 1
ATOM 3761 C CA . VAL A 1 494 ? -9.086 -11.328 -0.377 1 91.31 494 VAL A CA 1
ATOM 3762 C C . VAL A 1 494 ? -10.156 -10.328 -0.795 1 91.31 494 VAL A C 1
ATOM 3764 O O . VAL A 1 494 ? -10.938 -10.594 -1.717 1 91.31 494 VAL A O 1
ATOM 3767 N N . THR A 1 495 ? -10.172 -9.18 -0.155 1 90.12 495 THR A N 1
ATOM 3768 C CA . THR A 1 495 ? -11.102 -8.117 -0.523 1 90.12 495 THR A CA 1
ATOM 3769 C C . THR A 1 495 ? -10.836 -7.641 -1.949 1 90.12 495 THR A C 1
ATOM 3771 O O . THR A 1 495 ? -11.773 -7.48 -2.738 1 90.12 495 THR A O 1
ATOM 3774 N N . GLU A 1 496 ? -9.617 -7.461 -2.254 1 93.5 496 GLU A N 1
ATOM 3775 C CA . GLU A 1 496 ? -9.25 -7.02 -3.596 1 93.5 496 GLU A CA 1
ATOM 3776 C C . GLU A 1 496 ? -9.586 -8.078 -4.637 1 93.5 496 GLU A C 1
ATOM 3778 O O . GLU A 1 496 ? -9.945 -7.754 -5.773 1 93.5 496 GLU A O 1
ATOM 3783 N N . LEU A 1 497 ? -9.414 -9.352 -4.211 1 94.62 497 LEU A N 1
ATOM 3784 C CA . LEU A 1 497 ? -9.781 -10.445 -5.102 1 94.62 497 LEU A CA 1
ATOM 3785 C C . LEU A 1 497 ? -11.25 -10.352 -5.504 1 94.62 497 LEU A C 1
ATOM 3787 O O . LEU A 1 497 ? -11.578 -10.422 -6.691 1 94.62 497 LEU A O 1
ATOM 3791 N N . SER A 1 498 ? -12.102 -10.141 -4.562 1 91.44 498 SER A N 1
ATOM 3792 C CA . SER A 1 498 ? -13.539 -10.031 -4.805 1 91.44 498 SER A CA 1
ATOM 3793 C C . SER A 1 498 ? -13.867 -8.766 -5.594 1 91.44 498 SER A C 1
ATOM 3795 O O . SER A 1 498 ? -14.664 -8.805 -6.531 1 91.44 498 SER A O 1
ATOM 3797 N N . ASP A 1 499 ? -13.25 -7.633 -5.227 1 93.12 499 ASP A N 1
ATOM 3798 C CA . ASP A 1 499 ? -13.508 -6.355 -5.887 1 93.12 499 ASP A CA 1
ATOM 3799 C C . ASP A 1 499 ? -13.117 -6.41 -7.359 1 93.12 499 ASP A C 1
ATOM 3801 O O . ASP A 1 499 ? -13.875 -5.965 -8.227 1 93.12 499 ASP A O 1
ATOM 3805 N N . THR A 1 500 ? -11.93 -6.953 -7.637 1 95.5 500 THR A N 1
ATOM 3806 C CA . THR A 1 500 ? -11.43 -7.039 -9.008 1 95.5 500 THR A CA 1
ATOM 3807 C C . THR A 1 500 ? -12.258 -8.031 -9.82 1 95.5 500 THR A C 1
ATOM 3809 O O . THR A 1 500 ? -12.578 -7.777 -10.984 1 95.5 500 THR A O 1
ATOM 3812 N N . GLY A 1 501 ? -12.586 -9.188 -9.18 1 93.12 501 GLY A N 1
ATOM 3813 C CA . GLY A 1 501 ? -13.43 -10.164 -9.844 1 93.12 501 GLY A CA 1
ATOM 3814 C C . GLY A 1 501 ? -14.781 -9.609 -10.25 1 93.12 501 GLY A C 1
ATOM 3815 O O . GLY A 1 501 ? -15.273 -9.898 -11.336 1 93.12 501 GLY A O 1
ATOM 3816 N N . LEU A 1 502 ? -15.359 -8.789 -9.398 1 89.75 502 LEU A N 1
ATOM 3817 C CA . LEU A 1 502 ? -16.656 -8.172 -9.672 1 89.75 502 LEU A CA 1
ATOM 3818 C C . LEU A 1 502 ? -16.578 -7.262 -10.898 1 89.75 502 LEU A C 1
ATOM 3820 O O . LEU A 1 502 ? -17.453 -7.309 -11.766 1 89.75 502 LEU A O 1
ATOM 3824 N N . LEU A 1 503 ? -15.57 -6.438 -10.945 1 93.62 503 LEU A N 1
ATOM 3825 C CA . LEU A 1 503 ? -15.398 -5.531 -12.078 1 93.62 503 LEU A CA 1
ATOM 3826 C C . LEU A 1 503 ? -15.219 -6.309 -13.375 1 93.62 503 LEU A C 1
ATOM 3828 O O . LEU A 1 503 ? -15.867 -5.996 -14.383 1 93.62 503 LEU A O 1
ATOM 3832 N N . LEU A 1 504 ? -14.398 -7.375 -13.367 1 94.38 504 LEU A N 1
ATOM 3833 C CA . LEU A 1 504 ? -14.102 -8.164 -14.562 1 94.38 504 LEU A CA 1
ATOM 3834 C C . LEU A 1 504 ? -15.336 -8.906 -15.047 1 94.38 504 LEU A C 1
ATOM 3836 O O . LEU A 1 504 ? -15.547 -9.039 -16.266 1 94.38 504 LEU A O 1
ATOM 3840 N N . ALA A 1 505 ? -16.156 -9.359 -14.141 1 89.19 505 ALA A N 1
ATOM 3841 C CA . ALA A 1 505 ? -17.344 -10.125 -14.492 1 89.19 505 ALA A CA 1
ATOM 3842 C C . ALA A 1 505 ? -18.438 -9.219 -15.047 1 89.19 505 ALA A C 1
ATOM 3844 O O . ALA A 1 505 ? -19.25 -9.648 -15.867 1 89.19 505 ALA A O 1
ATOM 3845 N N . ALA A 1 506 ? -18.375 -7.93 -14.68 1 88.69 506 ALA A N 1
ATOM 3846 C CA . ALA A 1 506 ? -19.531 -7.078 -14.953 1 88.69 506 ALA A CA 1
ATOM 3847 C C . ALA A 1 506 ? -19.234 -6.078 -16.062 1 88.69 506 ALA A C 1
ATOM 3849 O O . ALA A 1 506 ? -20.156 -5.508 -16.656 1 88.69 506 ALA A O 1
ATOM 3850 N N . GLN A 1 507 ? -18 -5.863 -16.344 1 93.19 507 GLN A N 1
ATOM 3851 C CA . GLN A 1 507 ? -17.672 -4.742 -17.219 1 93.19 507 GLN A CA 1
ATOM 3852 C C . GLN A 1 507 ? -16.688 -5.156 -18.297 1 93.19 507 GLN A C 1
ATOM 3854 O O . GLN A 1 507 ? -15.945 -6.133 -18.125 1 93.19 507 GLN A O 1
ATOM 3859 N N . PRO A 1 508 ? -16.703 -4.461 -19.406 1 95.25 508 PRO A N 1
ATOM 3860 C CA . PRO A 1 508 ? -15.664 -4.691 -20.422 1 95.25 508 PRO A CA 1
ATOM 3861 C C . PRO A 1 508 ? -14.281 -4.215 -19.969 1 95.25 508 PRO A C 1
ATOM 3863 O O . PRO A 1 508 ? -14.172 -3.48 -18.984 1 95.25 508 PRO A O 1
ATOM 3866 N N . LEU A 1 509 ? -13.242 -4.59 -20.688 1 96.81 509 LEU A N 1
ATOM 3867 C CA . LEU A 1 509 ? -11.891 -4.137 -20.391 1 96.81 509 LEU A CA 1
ATOM 3868 C C . LEU A 1 509 ? -11.672 -2.713 -20.891 1 96.81 509 LEU A C 1
ATOM 3870 O O . LEU A 1 509 ? -12.156 -2.348 -21.969 1 96.81 509 LEU A O 1
ATOM 3874 N N . PRO A 1 510 ? -10.961 -1.867 -20.125 1 97.69 510 PRO A N 1
ATOM 3875 C CA . PRO A 1 510 ? -10.664 -0.518 -20.609 1 97.69 510 PRO A CA 1
ATOM 3876 C C . PRO A 1 510 ? -9.617 -0.508 -21.719 1 97.69 510 PRO A C 1
ATOM 3878 O O . PRO A 1 510 ? -8.703 -1.342 -21.719 1 97.69 510 PRO A O 1
ATOM 3881 N N . ALA A 1 511 ? -9.68 0.459 -22.578 1 96.56 511 ALA A N 1
ATOM 3882 C CA . ALA A 1 511 ? -8.727 0.61 -23.672 1 96.56 511 ALA A CA 1
ATOM 3883 C C . ALA A 1 511 ? -7.43 1.261 -23.188 1 96.56 511 ALA A C 1
ATOM 3885 O O . ALA A 1 511 ? -6.402 1.193 -23.859 1 96.56 511 ALA A O 1
ATOM 3886 N N . GLY A 1 512 ? -7.5 1.901 -22.094 1 96.88 512 GLY A N 1
ATOM 3887 C CA . GLY A 1 512 ? -6.355 2.594 -21.531 1 96.88 512 GLY A CA 1
ATOM 3888 C C . GLY A 1 512 ? -6.566 3 -20.078 1 96.88 512 GLY A C 1
ATOM 3889 O O . GLY A 1 512 ? -7.551 2.605 -19.453 1 96.88 512 GLY A O 1
ATOM 3890 N N . PRO A 1 513 ? -5.574 3.785 -19.531 1 97.69 513 PRO A N 1
ATOM 3891 C CA . PRO A 1 513 ? -5.602 4.113 -18.094 1 97.69 513 PRO A CA 1
ATOM 3892 C C . PRO A 1 513 ? -6.332 5.422 -17.812 1 97.69 513 PRO A C 1
ATOM 3894 O O . PRO A 1 513 ? -6.387 5.863 -16.656 1 97.69 513 PRO A O 1
ATOM 3897 N N . ARG A 1 514 ? -6.98 6.152 -18.906 1 97.81 514 ARG A N 1
ATOM 3898 C CA . ARG A 1 514 ? -7.625 7.445 -18.703 1 97.81 514 ARG A CA 1
ATOM 3899 C C . ARG A 1 514 ? -9.016 7.281 -18.094 1 97.81 514 ARG A C 1
ATOM 3901 O O . ARG A 1 514 ? -9.867 6.594 -18.656 1 97.81 514 ARG A O 1
ATOM 3908 N N . VAL A 1 515 ? -9.266 7.961 -16.891 1 98.62 515 VAL A N 1
ATOM 3909 C CA . VAL A 1 515 ? -10.492 7.742 -16.125 1 98.62 515 VAL A CA 1
ATOM 3910 C C . VAL A 1 515 ? -11.258 9.062 -15.984 1 98.62 515 VAL A C 1
ATOM 3912 O O . VAL A 1 515 ? -10.711 10.047 -15.492 1 98.62 515 VAL A O 1
ATOM 3915 N N . ALA A 1 516 ? -12.492 9.102 -16.453 1 98.56 516 ALA A N 1
ATOM 3916 C CA . ALA A 1 516 ? -13.375 10.219 -16.141 1 98.56 516 ALA A CA 1
ATOM 3917 C C . ALA A 1 516 ? -14.039 10.031 -14.781 1 98.56 516 ALA A C 1
ATOM 3919 O O . ALA A 1 516 ? -14.422 8.914 -14.414 1 98.56 516 ALA A O 1
ATOM 3920 N N . ILE A 1 517 ? -14.109 11.094 -14.016 1 98 517 ILE A N 1
ATOM 3921 C CA . ILE A 1 517 ? -14.758 11.094 -12.711 1 98 517 ILE A CA 1
ATOM 3922 C C . ILE A 1 517 ? -15.906 12.102 -12.703 1 98 517 ILE A C 1
ATOM 3924 O O . ILE A 1 517 ? -15.719 13.266 -13.078 1 98 517 ILE A O 1
ATOM 3928 N N . LEU A 1 518 ? -17.109 11.672 -12.328 1 98.06 518 LEU A N 1
ATOM 3929 C CA . LEU A 1 518 ? -18.25 12.57 -12.234 1 98.06 518 LEU A CA 1
ATOM 3930 C C . LEU A 1 518 ? -19.109 12.227 -11.016 1 98.06 518 LEU A C 1
ATOM 3932 O O . LEU A 1 518 ? -19.172 11.062 -10.609 1 98.06 518 LEU A O 1
ATOM 3936 N N . GLY A 1 519 ? -19.688 13.211 -10.422 1 95.44 519 GLY A N 1
ATOM 3937 C CA . GLY A 1 519 ? -20.547 12.93 -9.273 1 95.44 519 GLY A CA 1
ATOM 3938 C C . GLY A 1 519 ? -21.031 14.188 -8.578 1 95.44 519 GLY A C 1
ATOM 3939 O O . GLY A 1 519 ? -20.844 15.297 -9.078 1 95.44 519 GLY A O 1
ATOM 3940 N N . ASN A 1 520 ? -21.703 13.992 -7.465 1 90.88 520 ASN A N 1
ATOM 3941 C CA . ASN A 1 520 ? -22.359 15.109 -6.797 1 90.88 520 ASN A CA 1
ATOM 3942 C C . ASN A 1 520 ? -21.641 15.484 -5.5 1 90.88 520 ASN A C 1
ATOM 3944 O O . ASN A 1 520 ? -22.25 16.094 -4.609 1 90.88 520 ASN A O 1
ATOM 3948 N N . SER A 1 521 ? -20.438 15.07 -5.359 1 87.12 521 SER A N 1
ATOM 3949 C CA . SER A 1 521 ? -19.609 15.438 -4.219 1 87.12 521 SER A CA 1
ATOM 3950 C C . SER A 1 521 ? -18.172 15.734 -4.66 1 87.12 521 SER A C 1
ATOM 3952 O O . SER A 1 521 ? -17.453 14.844 -5.105 1 87.12 521 SER A O 1
ATOM 3954 N N . GLN A 1 522 ? -17.781 16.938 -4.395 1 85.62 522 GLN A N 1
ATOM 3955 C CA . GLN A 1 522 ? -16.438 17.359 -4.785 1 85.62 522 GLN A CA 1
ATOM 3956 C C . GLN A 1 522 ? -15.375 16.609 -3.986 1 85.62 522 GLN A C 1
ATOM 3958 O O . GLN A 1 522 ? -14.344 16.219 -4.531 1 85.62 522 GLN A O 1
ATOM 3963 N N . SER A 1 523 ? -15.602 16.453 -2.762 1 86.12 523 SER A N 1
ATOM 3964 C CA . SER A 1 523 ? -14.625 15.781 -1.906 1 86.12 523 SER A CA 1
ATOM 3965 C C . SER A 1 523 ? -14.445 14.32 -2.307 1 86.12 523 SER A C 1
ATOM 3967 O O . SER A 1 523 ? -13.32 13.82 -2.357 1 86.12 523 SER A O 1
ATOM 3969 N N . LEU A 1 524 ? -15.562 13.617 -2.533 1 91 524 LEU A N 1
ATOM 3970 C CA . LEU A 1 524 ? -15.477 12.219 -2.936 1 91 524 LEU A CA 1
ATOM 3971 C C . LEU A 1 524 ? -14.805 12.086 -4.293 1 91 524 LEU A C 1
ATOM 3973 O O . LEU A 1 524 ? -14.055 11.133 -4.531 1 91 524 LEU A O 1
ATOM 3977 N N . ALA A 1 525 ? -15.07 12.984 -5.164 1 92.44 525 ALA A N 1
ATOM 3978 C CA . ALA A 1 525 ? -14.422 13 -6.473 1 92.44 525 ALA A CA 1
ATOM 3979 C C . ALA A 1 525 ? -12.914 13.211 -6.336 1 92.44 525 ALA A C 1
ATOM 3981 O O . ALA A 1 525 ? -12.125 12.586 -7.051 1 92.44 525 ALA A O 1
ATOM 3982 N N . LEU A 1 526 ? -12.594 14.117 -5.406 1 88.88 526 LEU A N 1
ATOM 3983 C CA . LEU A 1 526 ? -11.18 14.383 -5.188 1 88.88 526 LEU A CA 1
ATOM 3984 C C . LEU A 1 526 ? -10.477 13.164 -4.605 1 88.88 526 LEU A C 1
ATOM 3986 O O . LEU A 1 526 ? -9.336 12.867 -4.965 1 88.88 526 LEU A O 1
ATOM 3990 N N . LEU A 1 527 ? -11.125 12.516 -3.703 1 91 527 LEU A N 1
ATOM 3991 C CA . LEU A 1 527 ? -10.578 11.281 -3.16 1 91 527 LEU A CA 1
ATOM 3992 C C . LEU A 1 527 ? -10.391 10.242 -4.258 1 91 527 LEU A C 1
ATOM 3994 O O . LEU A 1 527 ? -9.391 9.516 -4.27 1 91 527 LEU A O 1
ATOM 3998 N N . THR A 1 528 ? -11.336 10.164 -5.148 1 95.06 528 THR A N 1
ATOM 3999 C CA . THR A 1 528 ? -11.266 9.227 -6.262 1 95.06 528 THR A CA 1
ATOM 4000 C C . THR A 1 528 ? -10.117 9.586 -7.199 1 95.06 528 THR A C 1
ATOM 4002 O O . THR A 1 528 ? -9.375 8.711 -7.652 1 95.06 528 THR A O 1
ATOM 4005 N N . TYR A 1 529 ? -10.008 10.883 -7.461 1 93.94 529 TYR A N 1
ATOM 4006 C CA . TYR A 1 529 ? -8.922 11.391 -8.289 1 93.94 529 TYR A CA 1
ATOM 4007 C C . TYR A 1 529 ? -7.566 10.992 -7.715 1 93.94 529 TYR A C 1
ATOM 4009 O O . TYR A 1 529 ? -6.711 10.461 -8.43 1 93.94 529 TYR A O 1
ATOM 4017 N N . ASP A 1 530 ? -7.418 11.219 -6.484 1 90.5 530 ASP A N 1
ATOM 4018 C CA . ASP A 1 530 ? -6.168 10.898 -5.801 1 90.5 530 ASP A CA 1
ATOM 4019 C C . ASP A 1 530 ? -5.902 9.391 -5.812 1 90.5 530 ASP A C 1
ATOM 4021 O O . ASP A 1 530 ? -4.762 8.961 -5.977 1 90.5 530 ASP A O 1
ATOM 4025 N N . ALA A 1 531 ? -6.941 8.602 -5.543 1 94.56 531 ALA A N 1
ATOM 4026 C CA . ALA A 1 531 ? -6.801 7.148 -5.566 1 94.56 531 ALA A CA 1
ATOM 4027 C C . ALA A 1 531 ? -6.344 6.664 -6.938 1 94.56 531 ALA A C 1
ATOM 4029 O O . ALA A 1 531 ? -5.5 5.77 -7.035 1 94.56 531 ALA A O 1
ATOM 4030 N N . CYS A 1 532 ? -6.891 7.23 -7.996 1 96.44 532 CYS A N 1
ATOM 4031 C CA . CYS A 1 532 ? -6.496 6.875 -9.352 1 96.44 532 CYS A CA 1
ATOM 4032 C C . CYS A 1 532 ? -5.016 7.16 -9.586 1 96.44 532 CYS A C 1
ATOM 4034 O O . CYS A 1 532 ? -4.289 6.312 -10.102 1 96.44 532 CYS A O 1
ATOM 4036 N N . LEU A 1 533 ? -4.594 8.328 -9.125 1 92.88 533 LEU A N 1
ATOM 4037 C CA . LEU A 1 533 ? -3.189 8.68 -9.281 1 92.88 533 LEU A CA 1
ATOM 4038 C C . LEU A 1 533 ? -2.293 7.719 -8.508 1 92.88 533 LEU A C 1
ATOM 4040 O O . LEU A 1 533 ? -1.269 7.266 -9.023 1 92.88 533 LEU A O 1
ATOM 4044 N N . THR A 1 534 ? -2.709 7.445 -7.352 1 90.5 534 THR A N 1
ATOM 4045 C CA . THR A 1 534 ? -1.945 6.559 -6.48 1 90.5 534 THR A CA 1
ATOM 4046 C C . THR A 1 534 ? -1.751 5.195 -7.137 1 90.5 534 THR A C 1
ATOM 4048 O O . THR A 1 534 ? -0.683 4.59 -7.02 1 90.5 534 THR A O 1
ATOM 4051 N N . ASP A 1 535 ? -2.74 4.727 -7.82 1 94.81 535 ASP A N 1
ATOM 4052 C CA . ASP A 1 535 ? -2.695 3.383 -8.398 1 94.81 535 ASP A CA 1
ATOM 4053 C C . ASP A 1 535 ? -2.195 3.42 -9.836 1 94.81 535 ASP A C 1
ATOM 4055 O O . ASP A 1 535 ? -2.287 2.424 -10.555 1 94.81 535 ASP A O 1
ATOM 4059 N N . GLY A 1 536 ? -1.692 4.512 -10.359 1 93.44 536 GLY A N 1
ATOM 4060 C CA . GLY A 1 536 ? -1.029 4.613 -11.648 1 93.44 536 GLY A CA 1
ATOM 4061 C C . GLY A 1 536 ? -1.988 4.875 -12.797 1 93.44 536 GLY A C 1
ATOM 4062 O O . GLY A 1 536 ? -1.624 4.727 -13.961 1 93.44 536 GLY A O 1
ATOM 4063 N N . LEU A 1 537 ? -3.273 5.211 -12.484 1 97.56 537 LEU A N 1
ATOM 4064 C CA . LEU A 1 537 ? -4.223 5.617 -13.516 1 97.56 537 LEU A CA 1
ATOM 4065 C C . LEU A 1 537 ? -4.047 7.09 -13.867 1 97.56 537 LEU A C 1
ATOM 4067 O O . LEU A 1 537 ? -3.232 7.785 -13.258 1 97.56 537 LEU A O 1
ATOM 4071 N N . ARG A 1 538 ? -4.715 7.602 -14.914 1 97.44 538 ARG A N 1
ATOM 4072 C CA . ARG A 1 538 ? -4.656 8.984 -15.375 1 97.44 538 ARG A CA 1
ATOM 4073 C C . ARG A 1 538 ? -6.039 9.633 -15.344 1 97.44 538 ARG A C 1
ATOM 4075 O O . ARG A 1 538 ? -6.688 9.766 -16.375 1 97.44 538 ARG A O 1
ATOM 4082 N N . PRO A 1 539 ? -6.43 10.109 -14.172 1 96.69 539 PRO A N 1
ATOM 4083 C CA . PRO A 1 539 ? -7.773 10.68 -14.055 1 96.69 539 PRO A CA 1
ATOM 4084 C C . PRO A 1 539 ? -7.887 12.055 -14.719 1 96.69 539 PRO A C 1
ATOM 4086 O O . PRO A 1 539 ? -6.941 12.844 -14.688 1 96.69 539 PRO A O 1
ATOM 4089 N N . LEU A 1 540 ? -9.031 12.281 -15.375 1 95.81 540 LEU A N 1
ATOM 4090 C CA . LEU A 1 540 ? -9.391 13.609 -15.852 1 95.81 540 LEU A CA 1
ATOM 4091 C C . LEU A 1 540 ? -9.922 14.469 -14.703 1 95.81 540 LEU A C 1
ATOM 4093 O O . LEU A 1 540 ? -10.289 13.945 -13.648 1 95.81 540 LEU A O 1
ATOM 4097 N N . PRO A 1 541 ? -9.922 15.828 -14.875 1 91.88 541 PRO A N 1
ATOM 4098 C CA . PRO A 1 541 ? -10.523 16.672 -13.836 1 91.88 541 PRO A CA 1
ATOM 4099 C C . PRO A 1 541 ? -11.969 16.281 -13.531 1 91.88 541 PRO A C 1
ATOM 4101 O O . PRO A 1 541 ? -12.773 16.094 -14.453 1 91.88 541 PRO A O 1
ATOM 4104 N N . PRO A 1 542 ? -12.234 16.125 -12.281 1 93.06 542 PRO A N 1
ATOM 4105 C CA . PRO A 1 542 ? -13.578 15.68 -11.922 1 93.06 542 PRO A CA 1
ATOM 4106 C C . PRO A 1 542 ? -14.664 16.656 -12.359 1 93.06 542 PRO A C 1
ATOM 4108 O O . PRO A 1 542 ? -14.484 17.875 -12.273 1 93.06 542 PRO A O 1
ATOM 4111 N N . ARG A 1 543 ? -15.711 16.078 -12.812 1 94.5 543 ARG A N 1
ATOM 4112 C CA . ARG A 1 543 ? -16.906 16.859 -13.133 1 94.5 543 ARG A CA 1
ATOM 4113 C C . ARG A 1 543 ? -17.875 16.891 -11.953 1 94.5 543 ARG A C 1
ATOM 4115 O O . ARG A 1 543 ? -18.469 15.867 -11.617 1 94.5 543 ARG A O 1
ATOM 4122 N N . ASP A 1 544 ? -18.078 18.047 -11.391 1 89.81 544 ASP A N 1
ATOM 4123 C CA . ASP A 1 544 ? -18.953 18.203 -10.234 1 89.81 544 ASP A CA 1
ATOM 4124 C C . ASP A 1 544 ? -20.391 18.516 -10.672 1 89.81 544 ASP A C 1
ATOM 4126 O O . ASP A 1 544 ? -20.641 19.547 -11.305 1 89.81 544 ASP A O 1
ATOM 4130 N N . LEU A 1 545 ? -21.281 17.641 -10.289 1 91.75 545 LEU A N 1
ATOM 4131 C CA . LEU A 1 545 ? -22.688 17.828 -10.633 1 91.75 545 LEU A CA 1
ATOM 4132 C C . LEU A 1 545 ? -23.422 18.594 -9.539 1 91.75 545 LEU A C 1
ATOM 4134 O O . LEU A 1 545 ? -24.609 18.922 -9.688 1 91.75 545 LEU A O 1
ATOM 4138 N N . THR A 1 546 ? -22.766 18.844 -8.516 1 82.44 546 THR A N 1
ATOM 4139 C CA . THR A 1 546 ? -23.281 19.562 -7.348 1 82.44 546 THR A CA 1
ATOM 4140 C C . THR A 1 546 ? -24.172 18.656 -6.508 1 82.44 546 THR A C 1
ATOM 4142 O O . THR A 1 546 ? -24.656 17.641 -6.988 1 82.44 546 THR A O 1
ATOM 4145 N N . THR A 1 547 ? -24.484 19.047 -5.328 1 79.75 547 THR A N 1
ATOM 4146 C CA . THR A 1 547 ? -25.234 18.234 -4.375 1 79.75 547 THR A CA 1
ATOM 4147 C C . THR A 1 547 ? -26.703 18.188 -4.754 1 79.75 547 THR A C 1
ATOM 4149 O O . THR A 1 547 ? -27.453 17.344 -4.254 1 79.75 547 THR A O 1
ATOM 4152 N N . ALA A 1 548 ? -27.141 18.984 -5.656 1 78.5 548 ALA A N 1
ATOM 4153 C CA . ALA A 1 548 ? -28.547 19.047 -6.066 1 78.5 548 ALA A CA 1
ATOM 4154 C C . ALA A 1 548 ? -28.812 18.125 -7.254 1 78.5 548 ALA A C 1
ATOM 4156 O O . ALA A 1 548 ? -29.953 17.969 -7.688 1 78.5 548 ALA A O 1
ATOM 4157 N N . ALA A 1 549 ? -27.781 17.469 -7.691 1 89.44 549 ALA A N 1
ATOM 4158 C CA . ALA A 1 549 ? -27.906 16.656 -8.906 1 89.44 549 ALA A CA 1
ATOM 4159 C C . ALA A 1 549 ? -28.891 15.508 -8.695 1 89.44 549 ALA A C 1
ATOM 4161 O O . ALA A 1 549 ? -28.844 14.828 -7.664 1 89.44 549 ALA A O 1
ATOM 4162 N N . GLY A 1 550 ? -29.797 15.367 -9.672 1 90.44 550 GLY A N 1
ATOM 4163 C CA . GLY A 1 550 ? -30.719 14.234 -9.688 1 90.44 550 GLY A CA 1
ATOM 4164 C C . GLY A 1 550 ? -30.312 13.148 -10.672 1 90.44 550 GLY A C 1
ATOM 4165 O O . GLY A 1 550 ? -29.281 13.258 -11.328 1 90.44 550 GLY A O 1
ATOM 4166 N N . PRO A 1 551 ? -31.156 12.078 -10.75 1 94.25 551 PRO A N 1
ATOM 4167 C CA . PRO A 1 551 ? -30.844 10.953 -11.641 1 94.25 551 PRO A CA 1
ATOM 4168 C C . PRO A 1 551 ? -30.625 11.383 -13.086 1 94.25 551 PRO A C 1
ATOM 4170 O O . PRO A 1 551 ? -29.719 10.867 -13.758 1 94.25 551 PRO A O 1
ATOM 4173 N N . GLU A 1 552 ? -31.297 12.344 -13.516 1 95.06 552 GLU A N 1
ATOM 4174 C CA . GLU A 1 552 ? -31.172 12.797 -14.898 1 95.06 552 GLU A CA 1
ATOM 4175 C C . GLU A 1 552 ? -29.828 13.484 -15.133 1 95.06 552 GLU A C 1
ATOM 4177 O O . GLU A 1 552 ? -29.266 13.391 -16.219 1 95.06 552 GLU A O 1
ATOM 4182 N N . ASP A 1 553 ? -29.406 14.195 -14.203 1 95.62 553 ASP A N 1
ATOM 4183 C CA . ASP A 1 553 ? -28.094 14.836 -14.297 1 95.62 553 ASP A CA 1
ATOM 4184 C C . ASP A 1 553 ? -26.984 13.797 -14.422 1 95.62 553 ASP A C 1
ATOM 4186 O O . ASP A 1 553 ? -26.062 13.953 -15.227 1 95.62 553 ASP A O 1
ATOM 4190 N N . PHE A 1 554 ? -27.125 12.781 -13.641 1 96.75 554 PHE A N 1
ATOM 4191 C CA . PHE A 1 554 ? -26.172 11.688 -13.703 1 96.75 554 PHE A CA 1
ATOM 4192 C C . PHE A 1 554 ? -26.203 11.008 -15.062 1 96.75 554 PHE A C 1
ATOM 4194 O O . PHE A 1 554 ? -25.141 10.711 -15.641 1 96.75 554 PHE A O 1
ATOM 4201 N N . HIS A 1 555 ? -27.422 10.75 -15.516 1 97.31 555 HIS A N 1
ATOM 4202 C CA . HIS A 1 555 ? -27.594 10.117 -16.812 1 97.31 555 HIS A CA 1
ATOM 4203 C C . HIS A 1 555 ? -26.875 10.914 -17.906 1 97.31 555 HIS A C 1
ATOM 4205 O O . HIS A 1 555 ? -26.125 10.352 -18.703 1 97.31 555 HIS A O 1
ATOM 4211 N N . ARG A 1 556 ? -27.125 12.141 -17.922 1 97.62 556 ARG A N 1
ATOM 4212 C CA . ARG A 1 556 ? -26.562 13.008 -18.953 1 97.62 556 ARG A CA 1
ATOM 4213 C C . ARG A 1 556 ? -25.031 13.062 -18.844 1 97.62 556 ARG A C 1
ATOM 4215 O O . ARG A 1 556 ? -24.344 12.977 -19.859 1 97.62 556 ARG A O 1
ATOM 4222 N N . ALA A 1 557 ? -24.562 13.234 -17.656 1 98 557 ALA A N 1
ATOM 4223 C CA . ALA A 1 557 ? -23.109 13.336 -17.453 1 98 557 ALA A CA 1
ATOM 4224 C C . ALA A 1 557 ? -22.406 12.031 -17.828 1 98 557 ALA A C 1
ATOM 4226 O O . ALA A 1 557 ? -21.359 12.055 -18.469 1 98 557 ALA A O 1
ATOM 4227 N N . LEU A 1 558 ? -22.969 10.906 -17.406 1 98.19 558 LEU A N 1
ATOM 4228 C CA . LEU A 1 558 ? -22.375 9.609 -17.719 1 98.19 558 LEU A CA 1
ATOM 4229 C C . LEU A 1 558 ? -22.406 9.336 -19.219 1 98.19 558 LEU A C 1
ATOM 4231 O O . LEU A 1 558 ? -21.422 8.859 -19.781 1 98.19 558 LEU A O 1
ATOM 4235 N N . ALA A 1 559 ? -23.516 9.641 -19.844 1 97.69 559 ALA A N 1
ATOM 4236 C CA . ALA A 1 559 ? -23.625 9.469 -21.297 1 97.69 559 ALA A CA 1
ATOM 4237 C C . ALA A 1 559 ? -22.547 10.273 -22.016 1 97.69 559 ALA A C 1
ATOM 4239 O O . ALA A 1 559 ? -21.938 9.781 -22.969 1 97.69 559 ALA A O 1
ATOM 4240 N N . ALA A 1 560 ? -22.359 11.453 -21.594 1 97.62 560 ALA A N 1
ATOM 4241 C CA . ALA A 1 560 ? -21.344 12.312 -22.203 1 97.62 560 ALA A CA 1
ATOM 4242 C C . ALA A 1 560 ? -19.953 11.734 -22 1 97.62 560 ALA A C 1
ATOM 4244 O O . ALA A 1 560 ? -19.125 11.75 -22.922 1 97.62 560 ALA A O 1
ATOM 4245 N N . ALA A 1 561 ? -19.625 11.273 -20.828 1 97.81 561 ALA A N 1
ATOM 4246 C CA . ALA A 1 561 ? -18.328 10.695 -20.531 1 97.81 561 ALA A CA 1
ATOM 4247 C C . ALA A 1 561 ? -18.078 9.445 -21.391 1 97.81 561 ALA A C 1
ATOM 4249 O O . ALA A 1 561 ? -16.969 9.242 -21.891 1 97.81 561 ALA A O 1
ATOM 4250 N N . LEU A 1 562 ? -19.078 8.641 -21.516 1 97.56 562 LEU A N 1
ATOM 4251 C CA . LEU A 1 562 ? -18.953 7.398 -22.281 1 97.56 562 LEU A CA 1
ATOM 4252 C C . LEU A 1 562 ? -18.734 7.684 -23.75 1 97.56 562 LEU A C 1
ATOM 4254 O O . LEU A 1 562 ? -18.125 6.879 -24.469 1 97.56 562 LEU A O 1
ATOM 4258 N N . ALA A 1 563 ? -19.203 8.805 -24.203 1 96.81 563 ALA A N 1
ATOM 4259 C CA . ALA A 1 563 ? -19.047 9.188 -25.609 1 96.81 563 ALA A CA 1
ATOM 4260 C C . ALA A 1 563 ? -17.703 9.883 -25.844 1 96.81 563 ALA A C 1
ATOM 4262 O O . ALA A 1 563 ? -17.25 10.016 -26.969 1 96.81 563 ALA A O 1
ATOM 4263 N N . ASP A 1 564 ? -17.031 10.328 -24.797 1 96.38 564 ASP A N 1
ATOM 4264 C CA . ASP A 1 564 ? -15.789 11.109 -24.891 1 96.38 564 ASP A CA 1
ATOM 4265 C C . ASP A 1 564 ? -14.594 10.211 -25.188 1 96.38 564 ASP A C 1
ATOM 4267 O O . ASP A 1 564 ? -14.242 9.344 -24.391 1 96.38 564 ASP A O 1
ATOM 4271 N N . PRO A 1 565 ? -13.914 10.422 -26.25 1 95.5 565 PRO A N 1
ATOM 4272 C CA . PRO A 1 565 ? -12.766 9.578 -26.578 1 95.5 565 PRO A CA 1
ATOM 4273 C C . PRO A 1 565 ? -11.562 9.852 -25.672 1 95.5 565 PRO A C 1
ATOM 4275 O O . PRO A 1 565 ? -10.586 9.094 -25.703 1 95.5 565 PRO A O 1
ATOM 4278 N N . ALA A 1 566 ? -11.695 10.867 -24.844 1 96.06 566 ALA A N 1
ATOM 4279 C CA . ALA A 1 566 ? -10.57 11.25 -24 1 96.06 566 ALA A CA 1
ATOM 4280 C C . ALA A 1 566 ? -10.492 10.359 -22.766 1 96.06 566 ALA A C 1
ATOM 4282 O O . ALA A 1 566 ? -9.5 10.398 -22.016 1 96.06 566 ALA A O 1
ATOM 4283 N N . CYS A 1 567 ? -11.445 9.547 -22.516 1 97.19 567 CYS A N 1
ATOM 4284 C CA . CYS A 1 567 ? -11.375 8.656 -21.359 1 97.19 567 CYS A CA 1
ATOM 4285 C C . CYS A 1 567 ? -11.609 7.211 -21.781 1 97.19 567 CYS A C 1
ATOM 4287 O O . CYS A 1 567 ? -12.203 6.949 -22.828 1 97.19 567 CYS A O 1
ATOM 4289 N N . ASP A 1 568 ? -11.125 6.262 -20.984 1 98.25 568 ASP A N 1
ATOM 4290 C CA . ASP A 1 568 ? -11.195 4.832 -21.266 1 98.25 568 ASP A CA 1
ATOM 4291 C C . ASP A 1 568 ? -12.062 4.109 -20.25 1 98.25 568 ASP A C 1
ATOM 4293 O O . ASP A 1 568 ? -12.438 2.953 -20.438 1 98.25 568 ASP A O 1
ATOM 4297 N N . ALA A 1 569 ? -12.375 4.734 -19.156 1 98.5 569 ALA A N 1
ATOM 4298 C CA . ALA A 1 569 ? -13.219 4.246 -18.078 1 98.5 569 ALA A CA 1
ATOM 4299 C C . ALA A 1 569 ? -13.891 5.402 -17.344 1 98.5 569 ALA A C 1
ATOM 4301 O O . ALA A 1 569 ? -13.477 6.555 -17.469 1 98.5 569 ALA A O 1
ATOM 4302 N N . VAL A 1 570 ? -14.984 5.105 -16.609 1 98.62 570 VAL A N 1
ATOM 4303 C CA . VAL A 1 570 ? -15.703 6.152 -15.883 1 98.62 570 VAL A CA 1
ATOM 4304 C C . VAL A 1 570 ? -15.969 5.699 -14.445 1 98.62 570 VAL A C 1
ATOM 4306 O O . VAL A 1 570 ? -16.406 4.566 -14.219 1 98.62 570 VAL A O 1
ATOM 4309 N N . VAL A 1 571 ? -15.641 6.547 -13.484 1 98.62 571 VAL A N 1
ATOM 4310 C CA . VAL A 1 571 ? -16.031 6.336 -12.094 1 98.62 571 VAL A CA 1
ATOM 4311 C C . VAL A 1 571 ? -17.078 7.367 -11.695 1 98.62 571 VAL A C 1
ATOM 4313 O O . VAL A 1 571 ? -16.828 8.578 -11.742 1 98.62 571 VAL A O 1
ATOM 4316 N N . VAL A 1 572 ? -18.219 6.887 -11.281 1 98.44 572 VAL A N 1
ATOM 4317 C CA . VAL A 1 572 ? -19.312 7.73 -10.789 1 98.44 572 VAL A CA 1
ATOM 4318 C C . VAL A 1 572 ? -19.266 7.793 -9.266 1 98.44 572 VAL A C 1
ATOM 4320 O O . VAL A 1 572 ? -19.188 6.762 -8.594 1 98.44 572 VAL A O 1
ATOM 4323 N N . THR A 1 573 ? -19.234 9.039 -8.742 1 96.38 573 THR A N 1
ATOM 4324 C CA . THR A 1 573 ? -19.25 9.219 -7.293 1 96.38 573 THR A CA 1
ATOM 4325 C C . THR A 1 573 ? -20.594 9.773 -6.836 1 96.38 573 THR A C 1
ATOM 4327 O O . THR A 1 573 ? -21.094 10.758 -7.391 1 96.38 573 THR A O 1
ATOM 4330 N N . ALA A 1 574 ? -21.188 9.109 -5.816 1 94.69 574 ALA A N 1
ATOM 4331 C CA . ALA A 1 574 ? -22.547 9.508 -5.441 1 94.69 574 ALA A CA 1
ATOM 4332 C C . ALA A 1 574 ? -22.703 9.547 -3.922 1 94.69 574 ALA A C 1
ATOM 4334 O O . ALA A 1 574 ? -22.203 8.664 -3.217 1 94.69 574 ALA A O 1
ATOM 4335 N N . ILE A 1 575 ? -23.344 10.617 -3.41 1 89.38 575 ILE A N 1
ATOM 4336 C CA . ILE A 1 575 ? -23.797 10.75 -2.029 1 89.38 575 ILE A CA 1
ATOM 4337 C C . ILE A 1 575 ? -25.281 11.039 -1.999 1 89.38 575 ILE A C 1
ATOM 4339 O O . ILE A 1 575 ? -25.875 11.398 -3.021 1 89.38 575 ILE A O 1
ATOM 4343 N N . PRO A 1 576 ? -25.906 10.883 -0.809 1 82.56 576 PRO A N 1
ATOM 4344 C CA . PRO A 1 576 ? -27.344 11.164 -0.739 1 82.56 576 PRO A CA 1
ATOM 4345 C C . PRO A 1 576 ? -27.672 12.641 -0.989 1 82.56 576 PRO A C 1
ATOM 4347 O O . PRO A 1 576 ? -26.922 13.523 -0.567 1 82.56 576 PRO A O 1
ATOM 4350 N N . ARG A 1 577 ? -28.781 12.828 -1.594 1 76.06 577 ARG A N 1
ATOM 4351 C CA . ARG A 1 577 ? -29.312 14.18 -1.741 1 76.06 577 ARG A CA 1
ATOM 4352 C C . ARG A 1 577 ? -30.062 14.609 -0.486 1 76.06 577 ARG A C 1
ATOM 4354 O O . ARG A 1 577 ? -30.641 13.781 0.215 1 76.06 577 ARG A O 1
ATOM 4361 N N . VAL A 1 578 ? -30.016 15.898 -0.24 1 63.91 578 VAL A N 1
ATOM 4362 C CA . VAL A 1 578 ? -30.672 16.422 0.956 1 63.91 578 VAL A CA 1
ATOM 4363 C C . VAL A 1 578 ? -32.188 16.188 0.861 1 63.91 578 VAL A C 1
ATOM 4365 O O . VAL A 1 578 ? -32.844 15.891 1.862 1 63.91 578 VAL A O 1
ATOM 4368 N N . ASP A 1 579 ? -32.719 16.359 -0.432 1 63.28 579 ASP A N 1
ATOM 4369 C CA . ASP A 1 579 ? -34.156 16.266 -0.583 1 63.28 579 ASP A CA 1
ATOM 4370 C C . ASP A 1 579 ? -34.625 14.812 -0.722 1 63.28 579 ASP A C 1
ATOM 4372 O O . ASP A 1 579 ? -35.812 14.539 -0.915 1 63.28 579 ASP A O 1
ATOM 4376 N N . GLY A 1 580 ? -33.781 13.867 -0.522 1 63.41 580 GLY A N 1
ATOM 4377 C CA . GLY A 1 580 ? -34.125 12.461 -0.581 1 63.41 580 GLY A CA 1
ATOM 4378 C C . GLY A 1 580 ? -34.219 11.922 -1.998 1 63.41 580 GLY A C 1
ATOM 4379 O O . GLY A 1 580 ? -34.594 12.641 -2.918 1 63.41 580 GLY A O 1
ATOM 4380 N N . GLU A 1 581 ? -33.375 11.109 -2.49 1 66.62 581 GLU A N 1
ATOM 4381 C CA . GLU A 1 581 ? -33.469 10.398 -3.762 1 66.62 581 GLU A CA 1
ATOM 4382 C C . GLU A 1 581 ? -33.375 8.891 -3.562 1 66.62 581 GLU A C 1
ATOM 4384 O O . GLU A 1 581 ? -32.625 8.422 -2.676 1 66.62 581 GLU A O 1
ATOM 4389 N N . SER A 1 582 ? -34.25 8.289 -4.383 1 78.38 582 SER A N 1
ATOM 4390 C CA . SER A 1 582 ? -34.281 6.836 -4.281 1 78.38 582 SER A CA 1
ATOM 4391 C C . SER A 1 582 ? -33.062 6.211 -4.949 1 78.38 582 SER A C 1
ATOM 4393 O O . SER A 1 582 ? -32.656 6.629 -6.035 1 78.38 582 SER A O 1
ATOM 4395 N N . ALA A 1 583 ? -32.5 5.25 -4.332 1 88 583 ALA A N 1
ATOM 4396 C CA . ALA A 1 583 ? -31.422 4.434 -4.875 1 88 583 ALA A CA 1
ATOM 4397 C C . ALA A 1 583 ? -31.812 3.818 -6.215 1 88 583 ALA A C 1
ATOM 4399 O O . ALA A 1 583 ? -31 3.752 -7.137 1 88 583 ALA A O 1
ATOM 4400 N N . ALA A 1 584 ? -33 3.473 -6.375 1 88.81 584 ALA A N 1
ATOM 4401 C CA . ALA A 1 584 ? -33.5 2.822 -7.582 1 88.81 584 ALA A CA 1
ATOM 4402 C C . ALA A 1 584 ? -33.5 3.779 -8.766 1 88.81 584 ALA A C 1
ATOM 4404 O O . ALA A 1 584 ? -33.156 3.387 -9.883 1 88.81 584 ALA A O 1
ATOM 4405 N N . GLY A 1 585 ? -33.906 4.988 -8.516 1 91.19 585 GLY A N 1
ATOM 4406 C CA . GLY A 1 585 ? -33.906 5.984 -9.578 1 91.19 585 GLY A CA 1
ATOM 4407 C C . GLY A 1 585 ? -32.531 6.281 -10.117 1 91.19 585 GLY A C 1
ATOM 4408 O O . GLY A 1 585 ? -32.344 6.363 -11.336 1 91.19 585 GLY A O 1
ATOM 4409 N N . LEU A 1 586 ? -31.609 6.418 -9.258 1 93.38 586 LEU A N 1
ATOM 4410 C CA . LEU A 1 586 ? -30.234 6.668 -9.656 1 93.38 586 LEU A CA 1
ATOM 4411 C C . LEU A 1 586 ? -29.672 5.477 -10.422 1 93.38 586 LEU A C 1
ATOM 4413 O O . LEU A 1 586 ? -29.031 5.648 -11.469 1 93.38 586 LEU A O 1
ATOM 4417 N N . ALA A 1 587 ? -29.906 4.293 -9.922 1 93.38 587 ALA A N 1
ATOM 4418 C CA . ALA A 1 587 ? -29.422 3.074 -10.555 1 93.38 587 ALA A CA 1
ATOM 4419 C C . ALA A 1 587 ? -29.969 2.949 -11.977 1 93.38 587 ALA A C 1
ATOM 4421 O O . ALA A 1 587 ? -29.219 2.631 -12.906 1 93.38 587 ALA A O 1
ATOM 4422 N N . ALA A 1 588 ? -31.25 3.178 -12.133 1 92.19 588 ALA A N 1
ATOM 4423 C CA . ALA A 1 588 ? -31.875 3.094 -13.445 1 92.19 588 ALA A CA 1
ATOM 4424 C C . ALA A 1 588 ? -31.25 4.094 -14.414 1 92.19 588 ALA A C 1
ATOM 4426 O O . ALA A 1 588 ? -31 3.766 -15.578 1 92.19 588 ALA A O 1
ATOM 4427 N N . ALA A 1 589 ? -31 5.27 -13.945 1 94.5 589 ALA A N 1
ATOM 4428 C CA . ALA A 1 589 ? -30.406 6.312 -14.789 1 94.5 589 ALA A CA 1
ATOM 4429 C C . ALA A 1 589 ? -29.016 5.918 -15.266 1 94.5 589 ALA A C 1
ATOM 4431 O O . ALA A 1 589 ? -28.672 6.121 -16.438 1 94.5 589 ALA A O 1
ATOM 4432 N N . LEU A 1 590 ? -28.266 5.398 -14.406 1 95.38 590 LEU A N 1
ATOM 4433 C CA . LEU A 1 590 ? -26.891 5.008 -14.742 1 95.38 590 LEU A CA 1
ATOM 4434 C C . LEU A 1 590 ? -26.891 3.828 -15.711 1 95.38 590 LEU A C 1
ATOM 4436 O O . LEU A 1 590 ? -26.156 3.834 -16.703 1 95.38 590 LEU A O 1
ATOM 4440 N N . ARG A 1 591 ? -27.672 2.83 -15.438 1 93.19 591 ARG A N 1
ATOM 4441 C CA . ARG A 1 591 ? -27.75 1.656 -16.297 1 93.19 591 ARG A CA 1
ATOM 4442 C C . ARG A 1 591 ? -28.219 2.039 -17.703 1 93.19 591 ARG A C 1
ATOM 4444 O O . ARG A 1 591 ? -27.703 1.514 -18.688 1 93.19 591 ARG A O 1
ATOM 4451 N N . ASP A 1 592 ? -29.172 2.932 -17.75 1 93.06 592 ASP A N 1
ATOM 4452 C CA . ASP A 1 592 ? -29.672 3.4 -19.047 1 93.06 592 ASP A CA 1
ATOM 4453 C C . ASP A 1 592 ? -28.578 4.102 -19.844 1 93.06 592 ASP A C 1
ATOM 4455 O O . ASP A 1 592 ? -28.484 3.928 -21.062 1 93.06 592 ASP A O 1
ATOM 4459 N N . ALA A 1 593 ? -27.812 4.879 -19.172 1 95.69 593 ALA A N 1
ATOM 4460 C CA . ALA A 1 593 ? -26.719 5.578 -19.828 1 95.69 593 ALA A CA 1
ATOM 4461 C C . ALA A 1 593 ? -25.703 4.59 -20.391 1 95.69 593 ALA A C 1
ATOM 4463 O O . ALA A 1 593 ? -25.219 4.766 -21.516 1 95.69 593 ALA A O 1
ATOM 4464 N N . VAL A 1 594 ? -25.406 3.588 -19.672 1 94.69 594 VAL A N 1
ATOM 4465 C CA . VAL A 1 594 ? -24.438 2.586 -20.094 1 94.69 594 VAL A CA 1
ATOM 4466 C C . VAL A 1 594 ? -24.984 1.806 -21.297 1 94.69 594 VAL A C 1
ATOM 4468 O O . VAL A 1 594 ? -24.266 1.555 -22.266 1 94.69 594 VAL A O 1
ATOM 4471 N N . ALA A 1 595 ? -26.219 1.438 -21.25 1 91.31 595 ALA A N 1
ATOM 4472 C CA . ALA A 1 595 ? -26.859 0.665 -22.312 1 91.31 595 ALA A CA 1
ATOM 4473 C C . ALA A 1 595 ? -26.859 1.44 -23.625 1 91.31 595 ALA A C 1
ATOM 4475 O O . ALA A 1 595 ? -26.75 0.85 -24.703 1 91.31 595 ALA A O 1
ATOM 4476 N N . ALA A 1 596 ? -26.938 2.719 -23.453 1 92.25 596 ALA A N 1
ATOM 4477 C CA . ALA A 1 596 ? -27.078 3.566 -24.641 1 92.25 596 ALA A CA 1
ATOM 4478 C C . ALA A 1 596 ? -25.703 3.994 -25.172 1 92.25 596 ALA A C 1
ATOM 4480 O O . ALA A 1 596 ? -25.609 4.625 -26.219 1 92.25 596 ALA A O 1
ATOM 4481 N N . ALA A 1 597 ? -24.688 3.641 -24.516 1 92.69 597 ALA A N 1
ATOM 4482 C CA . ALA A 1 597 ? -23.359 4.129 -24.859 1 92.69 597 ALA A CA 1
ATOM 4483 C C . ALA A 1 597 ? -22.906 3.596 -26.219 1 92.69 597 ALA A C 1
ATOM 4485 O O . ALA A 1 597 ? -23.125 2.424 -26.547 1 92.69 597 ALA A O 1
ATOM 4486 N N . PRO A 1 598 ? -22.281 4.414 -27.047 1 89 598 PRO A N 1
ATOM 4487 C CA . PRO A 1 598 ? -21.812 3.979 -28.375 1 89 598 PRO A CA 1
ATOM 4488 C C . PRO A 1 598 ? -20.625 3.02 -28.281 1 89 598 PRO A C 1
ATOM 4490 O O . PRO A 1 598 ? -20.438 2.178 -29.172 1 89 598 PRO A O 1
ATOM 4493 N N . VAL A 1 599 ? -19.75 3.287 -27.406 1 87.81 599 VAL A N 1
ATOM 4494 C CA . VAL A 1 599 ? -18.578 2.453 -27.188 1 87.81 599 VAL A CA 1
ATOM 4495 C C . VAL A 1 599 ? -18.625 1.85 -25.781 1 87.81 599 VAL A C 1
ATOM 4497 O O . VAL A 1 599 ? -18.984 2.527 -24.812 1 87.81 599 VAL A O 1
ATOM 4500 N N . ALA A 1 600 ? -18.203 0.579 -25.719 1 91.88 600 ALA A N 1
ATOM 4501 C CA . ALA A 1 600 ? -18.234 -0.101 -24.422 1 91.88 600 ALA A CA 1
ATOM 4502 C C . ALA A 1 600 ? -17.031 0.29 -23.562 1 91.88 600 ALA A C 1
ATOM 4504 O O . ALA A 1 600 ? -15.891 0.035 -23.953 1 91.88 600 ALA A O 1
ATOM 4505 N N . LYS A 1 601 ? -17.25 1.045 -22.469 1 96.69 601 LYS A N 1
ATOM 4506 C CA . LYS A 1 601 ? -16.266 1.389 -21.453 1 96.69 601 LYS A CA 1
ATOM 4507 C C . LYS A 1 601 ? -16.719 0.917 -20.078 1 96.69 601 LYS A C 1
ATOM 4509 O O . LYS A 1 601 ? -17.906 0.952 -19.766 1 96.69 601 LYS A O 1
ATOM 4514 N N . PRO A 1 602 ? -15.719 0.459 -19.312 1 97.25 602 PRO A N 1
ATOM 4515 C CA . PRO A 1 602 ? -16.141 0.052 -17.969 1 97.25 602 PRO A CA 1
ATOM 4516 C C . PRO A 1 602 ? -16.594 1.23 -17.109 1 97.25 602 PRO A C 1
ATOM 4518 O O . PRO A 1 602 ? -16.016 2.314 -17.188 1 97.25 602 PRO A O 1
ATOM 4521 N N . VAL A 1 603 ? -17.641 0.989 -16.297 1 97.56 603 VAL A N 1
ATOM 4522 C CA . VAL A 1 603 ? -18.188 1.974 -15.367 1 97.56 603 VAL A CA 1
ATOM 4523 C C . VAL A 1 603 ? -18.219 1.398 -13.953 1 97.56 603 VAL A C 1
ATOM 4525 O O . VAL A 1 603 ? -18.609 0.244 -13.75 1 97.56 603 VAL A O 1
ATOM 4528 N N . CYS A 1 604 ? -17.734 2.182 -12.984 1 95.88 604 CYS A N 1
ATOM 4529 C CA . CYS A 1 604 ? -17.797 1.875 -11.555 1 95.88 604 CYS A CA 1
ATOM 4530 C C . CYS A 1 604 ? -18.5 2.984 -10.789 1 95.88 604 CYS A C 1
ATOM 4532 O O . CYS A 1 604 ? -18.375 4.16 -11.141 1 95.88 604 CYS A O 1
ATOM 4534 N N . VAL A 1 605 ? -19.203 2.572 -9.734 1 96.88 605 VAL A N 1
ATOM 4535 C CA . VAL A 1 605 ? -19.875 3.562 -8.898 1 96.88 605 VAL A CA 1
ATOM 4536 C C . VAL A 1 605 ? -19.281 3.525 -7.488 1 96.88 605 VAL A C 1
ATOM 4538 O O . VAL A 1 605 ? -19.172 2.457 -6.883 1 96.88 605 VAL A O 1
ATOM 4541 N N . VAL A 1 606 ? -18.797 4.652 -7.016 1 96 606 VAL A N 1
ATOM 4542 C CA . VAL A 1 606 ? -18.406 4.84 -5.621 1 96 606 VAL A CA 1
ATOM 4543 C C . VAL A 1 606 ? -19.5 5.621 -4.883 1 96 606 VAL A C 1
ATOM 4545 O O . VAL A 1 606 ? -19.875 6.711 -5.305 1 96 606 VAL A O 1
ATOM 4548 N N . HIS A 1 607 ? -20 5.074 -3.826 1 92.56 607 HIS A N 1
ATOM 4549 C CA . HIS A 1 607 ? -21.078 5.773 -3.143 1 92.56 607 HIS A CA 1
ATOM 4550 C C . HIS A 1 607 ? -20.875 5.75 -1.631 1 92.56 607 HIS A C 1
ATOM 4552 O O . HIS A 1 607 ? -20.25 4.832 -1.097 1 92.56 607 HIS A O 1
ATOM 4558 N N . LEU A 1 608 ? -21.406 6.75 -0.991 1 86.81 608 LEU A N 1
ATOM 4559 C CA . LEU A 1 608 ? -21.406 6.84 0.465 1 86.81 608 LEU A CA 1
ATOM 4560 C C . LEU A 1 608 ? -22.844 6.918 0.996 1 86.81 608 LEU A C 1
ATOM 4562 O O . LEU A 1 608 ? -23.609 7.785 0.583 1 86.81 608 LEU A O 1
ATOM 4566 N N . GLU A 1 609 ? -23.234 5.969 1.84 1 80.25 609 GLU A N 1
ATOM 4567 C CA . GLU A 1 609 ? -24.438 6.02 2.662 1 80.25 609 GLU A CA 1
ATOM 4568 C C . GLU A 1 609 ? -25.703 6.059 1.796 1 80.25 609 GLU A C 1
ATOM 4570 O O . GLU A 1 609 ? -26.562 6.902 1.998 1 80.25 609 GLU A O 1
ATOM 4575 N N . ILE A 1 610 ? -25.75 5.391 0.718 1 85.81 610 ILE A N 1
ATOM 4576 C CA . ILE A 1 610 ? -26.953 5.18 -0.076 1 85.81 610 ILE A CA 1
ATOM 4577 C C . ILE A 1 610 ? -27.375 3.711 0.002 1 85.81 610 ILE A C 1
ATOM 4579 O O . ILE A 1 610 ? -27.016 2.912 -0.87 1 85.81 610 ILE A O 1
ATOM 4583 N N . PRO A 1 611 ? -28.125 3.4 0.976 1 80.62 611 PRO A N 1
ATOM 4584 C CA . PRO A 1 611 ? -28.516 2.002 1.138 1 80.62 611 PRO A CA 1
ATOM 4585 C C . PRO A 1 611 ? -29.297 1.464 -0.068 1 80.62 611 PRO A C 1
ATOM 4587 O O . PRO A 1 611 ? -30.141 2.162 -0.623 1 80.62 611 PRO A O 1
ATOM 4590 N N . GLY A 1 612 ? -28.922 0.321 -0.54 1 83.44 612 GLY A N 1
ATOM 4591 C CA . GLY A 1 612 ? -29.656 -0.365 -1.594 1 83.44 612 GLY A CA 1
ATOM 4592 C C . GLY A 1 612 ? -29.156 -0.035 -2.984 1 83.44 612 GLY A C 1
ATOM 4593 O O . GLY A 1 612 ? -29.562 -0.656 -3.967 1 83.44 612 GLY A O 1
ATOM 4594 N N . LEU A 1 613 ? -28.234 0.925 -3.062 1 88.69 613 LEU A N 1
ATOM 4595 C CA . LEU A 1 613 ? -27.781 1.335 -4.387 1 88.69 613 LEU A CA 1
ATOM 4596 C C . LEU A 1 613 ? -27.016 0.207 -5.074 1 88.69 613 LEU A C 1
ATOM 4598 O O . LEU A 1 613 ? -27.219 -0.053 -6.262 1 88.69 613 LEU A O 1
ATOM 4602 N N . ALA A 1 614 ? -26.172 -0.476 -4.363 1 85.94 614 ALA A N 1
ATOM 4603 C CA . ALA A 1 614 ? -25.391 -1.565 -4.938 1 85.94 614 ALA A CA 1
ATOM 4604 C C . ALA A 1 614 ? -26.297 -2.664 -5.488 1 85.94 614 ALA A C 1
ATOM 4606 O O . ALA A 1 614 ? -26.078 -3.158 -6.598 1 85.94 614 ALA A O 1
ATOM 4607 N N . GLU A 1 615 ? -27.312 -2.986 -4.789 1 82.88 615 GLU A N 1
ATOM 4608 C CA . GLU A 1 615 ? -28.266 -4.008 -5.203 1 82.88 615 GLU A CA 1
ATOM 4609 C C . GLU A 1 615 ? -29.047 -3.562 -6.43 1 82.88 615 GLU A C 1
ATOM 4611 O O . GLU A 1 615 ? -29.297 -4.355 -7.344 1 82.88 615 GLU A O 1
ATOM 4616 N N . ALA A 1 616 ? -29.375 -2.271 -6.383 1 86.44 616 ALA A N 1
ATOM 4617 C CA . ALA A 1 616 ? -30.156 -1.731 -7.492 1 86.44 616 ALA A CA 1
ATOM 4618 C C . ALA A 1 616 ? -29.328 -1.706 -8.773 1 86.44 616 ALA A C 1
ATOM 4620 O O . ALA A 1 616 ? -29.859 -1.926 -9.867 1 86.44 616 ALA A O 1
ATOM 4621 N N . LEU A 1 617 ? -28.109 -1.454 -8.68 1 89.06 617 LEU A N 1
ATOM 4622 C CA . LEU A 1 617 ? -27.219 -1.378 -9.828 1 89.06 617 LEU A CA 1
ATOM 4623 C C . LEU A 1 617 ? -26.953 -2.766 -10.398 1 89.06 617 LEU A C 1
ATOM 4625 O O . LEU A 1 617 ? -26.672 -2.904 -11.594 1 89.06 617 LEU A O 1
ATOM 4629 N N . ALA A 1 618 ? -27.094 -3.748 -9.516 1 78.56 618 ALA A N 1
ATOM 4630 C CA . ALA A 1 618 ? -26.797 -5.121 -9.906 1 78.56 618 ALA A CA 1
ATOM 4631 C C . ALA A 1 618 ? -28.047 -5.852 -10.359 1 78.56 618 ALA A C 1
ATOM 4633 O O . ALA A 1 618 ? -27.984 -6.98 -10.859 1 78.56 618 ALA A O 1
ATOM 4634 N N . ALA A 1 619 ? -29.266 -5.254 -10.18 1 71.56 619 ALA A N 1
ATOM 4635 C CA . ALA A 1 619 ? -30.547 -5.93 -10.406 1 71.56 619 ALA A CA 1
ATOM 4636 C C . ALA A 1 619 ? -30.719 -6.293 -11.883 1 71.56 619 ALA A C 1
ATOM 4638 O O . ALA A 1 619 ? -30.344 -5.516 -12.766 1 71.56 619 ALA A O 1
ATOM 4639 N N . PRO A 1 620 ? -31.094 -7.688 -12.008 1 61.56 620 PRO A N 1
ATOM 4640 C CA . PRO A 1 620 ? -31.406 -8.094 -13.383 1 61.56 620 PRO A CA 1
ATOM 4641 C C . PRO A 1 620 ? -32.594 -7.336 -13.969 1 61.56 620 PRO A C 1
ATOM 4643 O O . PRO A 1 620 ? -33.406 -6.781 -13.227 1 61.56 620 PRO A O 1
ATOM 4646 N N . PRO A 1 621 ? -32.531 -7.105 -15.258 1 53.69 621 PRO A N 1
ATOM 4647 C CA . PRO A 1 621 ? -33.719 -6.523 -15.859 1 53.69 621 PRO A CA 1
ATOM 4648 C C . PRO A 1 621 ? -35 -7.32 -15.531 1 53.69 621 PRO A C 1
ATOM 4650 O O . PRO A 1 621 ? -34.906 -8.523 -15.266 1 53.69 621 PRO A O 1
ATOM 4653 N N . GLU A 1 622 ? -36.062 -6.734 -14.93 1 48.16 622 GLU A N 1
ATOM 4654 C CA . GLU A 1 622 ? -37.344 -7.402 -14.641 1 48.16 622 GLU A CA 1
ATOM 4655 C C . GLU A 1 622 ? -37.625 -8.508 -15.656 1 48.16 622 GLU A C 1
ATOM 4657 O O . GLU A 1 622 ? -37.25 -8.398 -16.828 1 48.16 622 GLU A O 1
ATOM 4662 N N . ALA A 1 623 ? -38.281 -9.734 -15.219 1 40.81 623 ALA A N 1
ATOM 4663 C CA . ALA A 1 623 ? -38.812 -10.859 -16 1 40.81 623 ALA A CA 1
ATOM 4664 C C . ALA A 1 623 ? -39.781 -10.375 -17.047 1 40.81 623 ALA A C 1
ATOM 4666 O O . ALA A 1 623 ? -40.688 -9.578 -16.75 1 40.81 623 ALA A O 1
ATOM 4667 N N . GLY A 1 624 ? -39.531 -10.602 -18.547 1 40.38 624 GLY A N 1
ATOM 4668 C CA . GLY A 1 624 ? -40.281 -10.312 -19.766 1 40.38 624 GLY A CA 1
ATOM 4669 C C . GLY A 1 624 ? -39.688 -9.172 -20.562 1 40.38 624 GLY A C 1
ATOM 4670 O O . GLY A 1 624 ? -40.188 -8.82 -21.625 1 40.38 624 GLY A O 1
ATOM 4671 N N . ALA A 1 625 ? -39.062 -8.422 -19.906 1 42.97 625 ALA A N 1
ATOM 4672 C CA . ALA A 1 625 ? -38.562 -7.379 -20.797 1 42.97 625 ALA A CA 1
ATOM 4673 C C . ALA A 1 625 ? -37.438 -7.914 -21.688 1 42.97 625 ALA A C 1
ATOM 4675 O O . ALA A 1 625 ? -36.625 -8.727 -21.25 1 42.97 625 ALA A O 1
ATOM 4676 N N . PRO A 1 626 ? -37.594 -7.895 -23.047 1 37.09 626 PRO A N 1
ATOM 4677 C CA . PRO A 1 626 ? -36.594 -8.461 -23.953 1 37.09 626 PRO A CA 1
ATOM 4678 C C . PRO A 1 626 ? -35.156 -8.18 -23.516 1 37.09 626 PRO A C 1
ATOM 4680 O O . PRO A 1 626 ? -34.875 -7.148 -22.891 1 37.09 626 PRO A O 1
ATOM 4683 N N . ALA A 1 627 ? -34.375 -9.266 -23.359 1 40.94 627 ALA A N 1
ATOM 4684 C CA . ALA A 1 627 ? -32.938 -9.172 -23.188 1 40.94 627 ALA A CA 1
ATOM 4685 C C . ALA A 1 627 ? -32.344 -7.988 -23.969 1 40.94 627 ALA A C 1
ATOM 4687 O O . ALA A 1 627 ? -31.922 -8.148 -25.109 1 40.94 627 ALA A O 1
ATOM 4688 N N . GLY A 1 628 ? -33 -7.004 -24.188 1 36.53 628 GLY A N 1
ATOM 4689 C CA . GLY A 1 628 ? -32.312 -5.977 -24.969 1 36.53 628 GLY A CA 1
ATOM 4690 C C . GLY A 1 628 ? -31.047 -5.469 -24.344 1 36.53 628 GLY A C 1
ATOM 4691 O O . GLY A 1 628 ? -30.625 -5.957 -23.281 1 36.53 628 GLY A O 1
ATOM 4692 N N . PRO A 1 629 ? -30.312 -4.453 -24.875 1 41.66 629 PRO A N 1
ATOM 4693 C CA . PRO A 1 629 ? -29.141 -3.725 -24.391 1 41.66 629 PRO A CA 1
ATOM 4694 C C . PRO A 1 629 ? -29.203 -3.465 -22.875 1 41.66 629 PRO A C 1
ATOM 4696 O O . PRO A 1 629 ? -28.328 -2.789 -22.328 1 41.66 629 PRO A O 1
ATOM 4699 N N . GLY A 1 630 ? -30.094 -3.848 -22.141 1 46.44 630 GLY A N 1
ATOM 4700 C CA . GLY A 1 630 ? -30.562 -3.416 -20.828 1 46.44 630 GLY A CA 1
ATOM 4701 C C . GLY A 1 630 ? -29.875 -4.133 -19.688 1 46.44 630 GLY A C 1
ATOM 4702 O O . GLY A 1 630 ? -30.156 -3.854 -18.516 1 46.44 630 GLY A O 1
ATOM 4703 N N . SER A 1 631 ? -29.266 -5.297 -19.906 1 59.5 631 SER A N 1
ATOM 4704 C CA . SER A 1 631 ? -28.688 -6.141 -18.875 1 59.5 631 SER A CA 1
ATOM 4705 C C . SER A 1 631 ? -27.359 -5.586 -18.391 1 59.5 631 SER A C 1
ATOM 4707 O O . SER A 1 631 ? -26.484 -6.34 -17.953 1 59.5 631 SER A O 1
ATOM 4709 N N . VAL A 1 632 ? -27.359 -4.359 -18.359 1 76.62 632 VAL A N 1
ATOM 4710 C CA . VAL A 1 632 ? -26.078 -3.77 -17.969 1 76.62 632 VAL A CA 1
ATOM 4711 C C . VAL A 1 632 ? -25.969 -3.777 -16.438 1 76.62 632 VAL A C 1
ATOM 4713 O O . VAL A 1 632 ? -26.906 -3.424 -15.734 1 76.62 632 VAL A O 1
ATOM 4716 N N . ARG A 1 633 ? -24.953 -4.41 -15.984 1 83.19 633 ARG A N 1
ATOM 4717 C CA . ARG A 1 633 ? -24.641 -4.371 -14.562 1 83.19 633 ARG A CA 1
ATOM 4718 C C . ARG A 1 633 ? -23.453 -3.459 -14.281 1 83.19 633 ARG A C 1
ATOM 4720 O O . ARG A 1 633 ? -22.469 -3.482 -15.016 1 83.19 633 ARG A O 1
ATOM 4727 N N . VAL A 1 634 ? -23.734 -2.633 -13.266 1 91.19 634 VAL A N 1
ATOM 4728 C CA . VAL A 1 634 ? -22.688 -1.693 -12.906 1 91.19 634 VAL A CA 1
ATOM 4729 C C . VAL A 1 634 ? -22.203 -1.967 -11.484 1 91.19 634 VAL A C 1
ATOM 4731 O O . VAL A 1 634 ? -23 -1.92 -10.539 1 91.19 634 VAL A O 1
ATOM 4734 N N . PRO A 1 635 ? -20.953 -2.324 -11.281 1 91.81 635 PRO A N 1
ATOM 4735 C CA . PRO A 1 635 ? -20.453 -2.6 -9.93 1 91.81 635 PRO A CA 1
ATOM 4736 C C . PRO A 1 635 ? -20.391 -1.347 -9.055 1 91.81 635 PRO A C 1
ATOM 4738 O O . PRO A 1 635 ? -20.062 -0.264 -9.555 1 91.81 635 PRO A O 1
ATOM 4741 N N . ALA A 1 636 ? -20.672 -1.482 -7.781 1 93.38 636 ALA A N 1
ATOM 4742 C CA . ALA A 1 636 ? -20.609 -0.411 -6.793 1 93.38 636 ALA A CA 1
ATOM 4743 C C . ALA A 1 636 ? -19.562 -0.718 -5.727 1 93.38 636 ALA A C 1
ATOM 4745 O O . ALA A 1 636 ? -19.391 -1.872 -5.328 1 93.38 636 ALA A O 1
ATOM 4746 N N . TYR A 1 637 ? -18.828 0.259 -5.316 1 93.12 637 TYR A N 1
ATOM 4747 C CA . TYR A 1 637 ? -17.781 0.142 -4.301 1 93.12 637 TYR A CA 1
ATOM 4748 C C . TYR A 1 637 ? -18.031 1.107 -3.148 1 93.12 637 TYR A C 1
ATOM 4750 O O . TYR A 1 637 ? -18.453 2.248 -3.365 1 93.12 637 TYR A O 1
ATOM 4758 N N . PRO A 1 638 ? -17.75 0.749 -1.919 1 89.88 638 PRO A N 1
ATOM 4759 C CA . PRO A 1 638 ? -18.016 1.592 -0.751 1 89.88 638 PRO A CA 1
ATOM 4760 C C . PRO A 1 638 ? -16.922 2.627 -0.511 1 89.88 638 PRO A C 1
ATOM 4762 O O . PRO A 1 638 ? -17.047 3.467 0.386 1 89.88 638 PRO A O 1
ATOM 4765 N N . ALA A 1 639 ? -15.859 2.578 -1.277 1 92.38 639 ALA A N 1
ATOM 4766 C CA . ALA A 1 639 ? -14.742 3.496 -1.102 1 92.38 639 ALA A CA 1
ATOM 4767 C C . ALA A 1 639 ? -14.031 3.764 -2.428 1 92.38 639 ALA A C 1
ATOM 4769 O O . ALA A 1 639 ? -13.961 2.881 -3.287 1 92.38 639 ALA A O 1
ATOM 4770 N N . ALA A 1 640 ? -13.469 4.953 -2.557 1 94.31 640 ALA A N 1
ATOM 4771 C CA . ALA A 1 640 ? -12.812 5.398 -3.785 1 94.31 640 ALA A CA 1
ATOM 4772 C C . ALA A 1 640 ? -11.602 4.527 -4.109 1 94.31 640 ALA A C 1
ATOM 4774 O O . ALA A 1 640 ? -11.375 4.18 -5.27 1 94.31 640 ALA A O 1
ATOM 4775 N N . GLU A 1 641 ? -10.852 4.195 -3.105 1 94.5 641 GLU A N 1
ATOM 4776 C CA . GLU A 1 641 ? -9.617 3.455 -3.336 1 94.5 641 GLU A CA 1
ATOM 4777 C C . GLU A 1 641 ? -9.906 2.039 -3.824 1 94.5 641 GLU A C 1
ATOM 4779 O O . GLU A 1 641 ? -9.125 1.468 -4.586 1 94.5 641 GLU A O 1
ATOM 4784 N N . ARG A 1 642 ? -11.047 1.447 -3.424 1 95.94 642 ARG A N 1
ATOM 4785 C CA . ARG A 1 642 ? -11.406 0.1 -3.855 1 95.94 642 ARG A CA 1
ATOM 4786 C C . ARG A 1 642 ? -11.742 0.072 -5.344 1 95.94 642 ARG A C 1
ATOM 4788 O O . ARG A 1 642 ? -11.289 -0.818 -6.07 1 95.94 642 ARG A O 1
ATOM 4795 N N . ALA A 1 643 ? -12.5 1.041 -5.77 1 97.06 643 ALA A N 1
ATOM 4796 C CA . ALA A 1 643 ? -12.828 1.146 -7.188 1 97.06 643 ALA A CA 1
ATOM 4797 C C . ALA A 1 643 ? -11.578 1.412 -8.023 1 97.06 643 ALA A C 1
ATOM 4799 O O . ALA A 1 643 ? -11.352 0.746 -9.031 1 97.06 643 ALA A O 1
ATOM 4800 N N . ALA A 1 644 ? -10.797 2.377 -7.57 1 97.38 644 ALA A N 1
ATOM 4801 C CA . ALA A 1 644 ? -9.602 2.777 -8.312 1 97.38 644 ALA A CA 1
ATOM 4802 C C . ALA A 1 644 ? -8.609 1.622 -8.422 1 97.38 644 ALA A C 1
ATOM 4804 O O . ALA A 1 644 ? -8.055 1.371 -9.492 1 97.38 644 ALA A O 1
ATOM 4805 N N . ARG A 1 645 ? -8.391 0.945 -7.34 1 97.12 645 ARG A N 1
ATOM 4806 C CA . ARG A 1 645 ? -7.449 -0.173 -7.328 1 97.12 645 ARG A CA 1
ATOM 4807 C C . ARG A 1 645 ? -7.914 -1.287 -8.258 1 97.12 645 ARG A C 1
ATOM 4809 O O . ARG A 1 645 ? -7.105 -1.87 -8.984 1 97.12 645 ARG A O 1
ATOM 4816 N N . SER A 1 646 ? -9.172 -1.616 -8.203 1 97.75 646 SER A N 1
ATOM 4817 C CA . SER A 1 646 ? -9.719 -2.631 -9.102 1 97.75 646 SER A CA 1
ATOM 4818 C C . SER A 1 646 ? -9.539 -2.234 -10.562 1 97.75 646 SER A C 1
ATOM 4820 O O . SER A 1 646 ? -9.094 -3.043 -11.375 1 97.75 646 SER A O 1
ATOM 4822 N N . LEU A 1 647 ? -9.867 -0.978 -10.844 1 98.25 647 LEU A N 1
ATOM 4823 C CA . LEU A 1 647 ? -9.734 -0.478 -12.211 1 98.25 647 LEU A CA 1
ATOM 4824 C C . LEU A 1 647 ? -8.281 -0.502 -12.664 1 98.25 647 LEU A C 1
ATOM 4826 O O . LEU A 1 647 ? -7.992 -0.786 -13.828 1 98.25 647 LEU A O 1
ATOM 4830 N N . ALA A 1 648 ? -7.402 -0.181 -11.758 1 98.12 648 ALA A N 1
ATOM 4831 C CA . ALA A 1 648 ? -5.98 -0.182 -12.086 1 98.12 648 ALA A CA 1
ATOM 4832 C C . ALA A 1 648 ? -5.5 -1.588 -12.438 1 98.12 648 ALA A C 1
ATOM 4834 O O . ALA A 1 648 ? -4.758 -1.773 -13.406 1 98.12 648 ALA A O 1
ATOM 4835 N N . HIS A 1 649 ? -5.883 -2.59 -11.625 1 97.62 649 HIS A N 1
ATOM 4836 C CA . HIS A 1 649 ? -5.539 -3.979 -11.906 1 97.62 649 HIS A CA 1
ATOM 4837 C C . HIS A 1 649 ? -6.035 -4.395 -13.289 1 97.62 649 HIS A C 1
ATOM 4839 O O . HIS A 1 649 ? -5.293 -5.004 -14.062 1 97.62 649 HIS A O 1
ATOM 4845 N N . VAL A 1 650 ? -7.246 -4.047 -13.594 1 98.12 650 VAL A N 1
ATOM 4846 C CA . VAL A 1 650 ? -7.887 -4.465 -14.836 1 98.12 650 VAL A CA 1
ATOM 4847 C C . VAL A 1 650 ? -7.246 -3.736 -16.016 1 98.12 650 VAL A C 1
ATOM 4849 O O . VAL A 1 650 ? -7.047 -4.324 -17.078 1 98.12 650 VAL A O 1
ATOM 4852 N N . ALA A 1 651 ? -6.922 -2.445 -15.82 1 98 651 ALA A N 1
ATOM 4853 C CA . ALA A 1 651 ? -6.266 -1.673 -16.875 1 98 651 ALA A CA 1
ATOM 4854 C C . ALA A 1 651 ? -4.891 -2.248 -17.203 1 98 651 ALA A C 1
ATOM 4856 O O . ALA A 1 651 ? -4.512 -2.34 -18.375 1 98 651 ALA A O 1
ATOM 4857 N N . ARG A 1 652 ? -4.109 -2.602 -16.203 1 95.94 652 ARG A N 1
ATOM 4858 C CA . ARG A 1 652 ? -2.797 -3.205 -16.406 1 95.94 652 ARG A CA 1
ATOM 4859 C C . ARG A 1 652 ? -2.918 -4.531 -17.156 1 95.94 652 ARG A C 1
ATOM 4861 O O . ARG A 1 652 ? -2.121 -4.824 -18.047 1 95.94 652 ARG A O 1
ATOM 4868 N N . TYR A 1 653 ? -3.891 -5.332 -16.797 1 96.81 653 TYR A N 1
ATOM 4869 C CA . TYR A 1 653 ? -4.145 -6.598 -17.469 1 96.81 653 TYR A CA 1
ATOM 4870 C C . TYR A 1 653 ? -4.504 -6.371 -18.938 1 96.81 653 TYR A C 1
ATOM 4872 O O . TYR A 1 653 ? -3.99 -7.059 -19.828 1 96.81 653 TYR A O 1
ATOM 4880 N N . ALA A 1 654 ? -5.418 -5.422 -19.125 1 97.62 654 ALA A N 1
ATOM 4881 C CA . ALA A 1 654 ? -5.832 -5.105 -20.5 1 97.62 654 ALA A CA 1
ATOM 4882 C C . ALA A 1 654 ? -4.637 -4.699 -21.344 1 97.62 654 ALA A C 1
ATOM 4884 O O . ALA A 1 654 ? -4.531 -5.094 -22.516 1 97.62 654 ALA A O 1
ATOM 4885 N N . GLU A 1 655 ? -3.84 -3.904 -20.781 1 95.19 655 GLU A N 1
ATOM 4886 C CA . GLU A 1 655 ? -2.629 -3.49 -21.484 1 95.19 655 GLU A CA 1
ATOM 4887 C C . GLU A 1 655 ? -1.733 -4.688 -21.797 1 95.19 655 GLU A C 1
ATOM 4889 O O . GLU A 1 655 ? -1.198 -4.801 -22.906 1 95.19 655 GLU A O 1
ATOM 4894 N N . TRP A 1 656 ? -1.532 -5.527 -20.828 1 93 656 TRP A N 1
ATOM 4895 C CA . TRP A 1 656 ? -0.743 -6.738 -21.016 1 93 656 TRP A CA 1
ATOM 4896 C C . TRP A 1 656 ? -1.3 -7.574 -22.172 1 93 656 TRP A C 1
ATOM 4898 O O . TRP A 1 656 ? -0.548 -8.031 -23.031 1 93 656 TRP A O 1
ATOM 4908 N N . ARG A 1 657 ? -2.557 -7.812 -22.156 1 94.81 657 ARG A N 1
ATOM 4909 C CA . ARG A 1 657 ? -3.211 -8.617 -23.188 1 94.81 657 ARG A CA 1
ATOM 4910 C C . ARG A 1 657 ? -3.018 -8.008 -24.578 1 94.81 657 ARG A C 1
ATOM 4912 O O . ARG A 1 657 ? -2.666 -8.703 -25.516 1 94.81 657 ARG A O 1
ATOM 4919 N N . ARG A 1 658 ? -3.207 -6.703 -24.672 1 93.69 658 ARG A N 1
ATOM 4920 C CA . ARG A 1 658 ? -3.045 -6 -25.938 1 93.69 658 ARG A CA 1
ATOM 4921 C C . ARG A 1 658 ? -1.608 -6.105 -26.438 1 93.69 658 ARG A C 1
ATOM 4923 O O . ARG A 1 658 ? -1.376 -6.406 -27.609 1 93.69 658 ARG A O 1
ATOM 4930 N N . ARG A 1 659 ? -0.688 -5.891 -25.562 1 88.81 659 ARG A N 1
ATOM 4931 C CA . ARG A 1 659 ? 0.722 -5.941 -25.938 1 88.81 659 ARG A CA 1
ATOM 4932 C C . ARG A 1 659 ? 1.126 -7.348 -26.375 1 88.81 659 ARG A C 1
ATOM 4934 O O . ARG A 1 659 ? 1.921 -7.516 -27.297 1 88.81 659 ARG A O 1
ATOM 4941 N N . THR A 1 660 ? 0.638 -8.312 -25.656 1 88.81 660 THR A N 1
ATOM 4942 C CA . THR A 1 660 ? 0.969 -9.695 -25.969 1 88.81 660 THR A CA 1
ATOM 4943 C C . THR A 1 660 ? 0.368 -10.109 -27.312 1 88.81 660 THR A C 1
ATOM 4945 O O . THR A 1 660 ? 0.975 -10.883 -28.047 1 88.81 660 THR A O 1
ATOM 4948 N N . GLU A 1 661 ? -0.756 -9.562 -27.625 1 88.81 661 GLU A N 1
ATOM 4949 C CA . GLU A 1 661 ? -1.411 -9.867 -28.891 1 88.81 661 GLU A CA 1
ATOM 4950 C C . GLU A 1 661 ? -0.738 -9.133 -30.062 1 88.81 661 GLU A C 1
ATOM 4952 O O . GLU A 1 661 ? -0.551 -9.703 -31.125 1 88.81 661 GLU A O 1
ATOM 4957 N N . GLU A 1 662 ? -0.399 -7.91 -29.828 1 88.62 662 GLU A N 1
ATOM 4958 C CA . GLU A 1 662 ? 0.189 -7.082 -30.875 1 88.62 662 GLU A CA 1
ATOM 4959 C C . GLU A 1 662 ? 1.627 -7.5 -31.156 1 88.62 662 GLU A C 1
ATOM 4961 O O . GLU A 1 662 ? 2.053 -7.512 -32.312 1 88.62 662 GLU A O 1
ATOM 4966 N N . ARG A 1 663 ? 2.371 -7.707 -30.094 1 87.31 663 ARG A N 1
ATOM 4967 C CA . ARG A 1 663 ? 3.773 -8.078 -30.25 1 87.31 663 ARG A CA 1
ATOM 4968 C C . ARG A 1 663 ? 4.117 -9.289 -29.391 1 87.31 663 ARG A C 1
ATOM 4970 O O . ARG A 1 663 ? 4.734 -9.141 -28.328 1 87.31 663 ARG A O 1
ATOM 4977 N N . PRO A 1 664 ? 3.75 -10.398 -29.906 1 84.56 664 PRO A N 1
ATOM 4978 C CA . PRO A 1 664 ? 4.09 -11.578 -29.094 1 84.56 664 PRO A CA 1
ATOM 4979 C C . PRO A 1 664 ? 5.598 -11.766 -28.938 1 84.56 664 PRO A C 1
ATOM 4981 O O . PRO A 1 664 ? 6.355 -11.555 -29.891 1 84.56 664 PRO A O 1
ATOM 4984 N N . GLY A 1 665 ? 6.066 -11.742 -27.734 1 86 665 GLY A N 1
ATOM 4985 C CA . GLY A 1 665 ? 7.469 -12.031 -27.469 1 86 665 GLY A CA 1
ATOM 4986 C C . GLY A 1 665 ? 7.887 -13.406 -27.953 1 86 665 GLY A C 1
ATOM 4987 O O . GLY A 1 665 ? 7.086 -14.344 -27.938 1 86 665 GLY A O 1
ATOM 4988 N N . ARG A 1 666 ? 9.125 -13.414 -28.406 1 88.25 666 ARG A N 1
ATOM 4989 C CA . ARG A 1 666 ? 9.656 -14.688 -28.875 1 88.25 666 ARG A CA 1
ATOM 4990 C C . ARG A 1 666 ? 10.945 -15.039 -28.156 1 88.25 666 ARG A C 1
ATOM 4992 O O . ARG A 1 666 ? 11.742 -14.156 -27.828 1 88.25 666 ARG A O 1
ATOM 4999 N N . VAL A 1 667 ? 11.023 -16.344 -27.844 1 90 667 VAL A N 1
ATOM 5000 C CA . VAL A 1 667 ? 12.312 -16.844 -27.375 1 90 667 VAL A CA 1
ATOM 5001 C C . VAL A 1 667 ? 13.242 -17.062 -28.578 1 90 667 VAL A C 1
ATOM 5003 O O . VAL A 1 667 ? 12.992 -17.922 -29.422 1 90 667 VAL A O 1
ATOM 5006 N N . PRO A 1 668 ? 14.258 -16.297 -28.594 1 90.19 668 PRO A N 1
ATOM 5007 C CA . PRO A 1 668 ? 15.102 -16.375 -29.781 1 90.19 668 PRO A CA 1
ATOM 5008 C C . PRO A 1 668 ? 15.898 -17.672 -29.844 1 90.19 668 PRO A C 1
ATOM 5010 O O . PRO A 1 668 ? 16.156 -18.297 -28.812 1 90.19 668 PRO A O 1
ATOM 5013 N N . GLU A 1 669 ? 16.188 -18.047 -31.125 1 89.31 669 GLU A N 1
ATOM 5014 C CA . GLU A 1 669 ? 17.109 -19.141 -31.375 1 89.31 669 GLU A CA 1
ATOM 5015 C C . GLU A 1 669 ? 18.453 -18.625 -31.906 1 89.31 669 GLU A C 1
ATOM 5017 O O . GLU A 1 669 ? 18.484 -17.688 -32.688 1 89.31 669 GLU A O 1
ATOM 5022 N N . TYR A 1 670 ? 19.438 -19.141 -31.266 1 92.44 670 TYR A N 1
ATOM 5023 C CA . TYR A 1 670 ? 20.781 -18.75 -31.672 1 92.44 670 TYR A CA 1
ATOM 5024 C C . TYR A 1 670 ? 21.531 -19.922 -32.281 1 92.44 670 TYR A C 1
ATOM 5026 O O . TYR A 1 670 ? 21.562 -21.016 -31.719 1 92.44 670 TYR A O 1
ATOM 5034 N N . GLU A 1 671 ? 22.078 -19.688 -33.406 1 89.12 671 GLU A N 1
ATOM 5035 C CA . GLU A 1 671 ? 22.766 -20.75 -34.125 1 89.12 671 GLU A CA 1
ATOM 5036 C C . GLU A 1 671 ? 24.031 -21.188 -33.438 1 89.12 671 GLU A C 1
ATOM 5038 O O . GLU A 1 671 ? 24.453 -22.344 -33.562 1 89.12 671 GLU A O 1
ATOM 5043 N N . ASP A 1 672 ? 24.578 -20.391 -32.688 1 93.19 672 ASP A N 1
ATOM 5044 C CA . ASP A 1 672 ? 25.875 -20.688 -32.094 1 93.19 672 ASP A CA 1
ATOM 5045 C C . ASP A 1 672 ? 25.734 -21.312 -30.703 1 93.19 672 ASP A C 1
ATOM 5047 O O . ASP A 1 672 ? 26.719 -21.469 -29.984 1 93.19 672 ASP A O 1
ATOM 5051 N N . ILE A 1 673 ? 24.625 -21.641 -30.281 1 94.19 673 ILE A N 1
ATOM 5052 C CA . ILE A 1 673 ? 24.438 -22.328 -29 1 94.19 673 ILE A CA 1
ATOM 5053 C C . ILE A 1 673 ? 24.594 -23.828 -29.203 1 94.19 673 ILE A C 1
ATOM 5055 O O . ILE A 1 673 ? 23.984 -24.406 -30.094 1 94.19 673 ILE A O 1
ATOM 5059 N N . ASP A 1 674 ? 25.453 -24.375 -28.438 1 92.69 674 ASP A N 1
ATOM 5060 C CA . ASP A 1 674 ? 25.688 -25.812 -28.453 1 92.69 674 ASP A CA 1
ATOM 5061 C C . ASP A 1 674 ? 25.031 -26.484 -27.234 1 92.69 674 ASP A C 1
ATOM 5063 O O . ASP A 1 674 ? 25.703 -26.812 -26.266 1 92.69 674 ASP A O 1
ATOM 5067 N N . GLU A 1 675 ? 23.797 -26.75 -27.359 1 89.75 675 GLU A N 1
ATOM 5068 C CA . GLU A 1 675 ? 23.016 -27.297 -26.266 1 89.75 675 GLU A CA 1
ATOM 5069 C C . GLU A 1 675 ? 23.5 -28.703 -25.875 1 89.75 675 GLU A C 1
ATOM 5071 O O . GLU A 1 675 ? 23.641 -29.016 -24.703 1 89.75 675 GLU A O 1
ATOM 5076 N N . ALA A 1 676 ? 23.781 -29.469 -26.891 1 82.44 676 ALA A N 1
ATOM 5077 C CA . ALA A 1 676 ? 24.219 -30.844 -26.672 1 82.44 676 ALA A CA 1
ATOM 5078 C C . ALA A 1 676 ? 25.578 -30.891 -25.984 1 82.44 676 ALA A C 1
ATOM 5080 O O . ALA A 1 676 ? 25.797 -31.688 -25.062 1 82.44 676 ALA A O 1
ATOM 5081 N N . GLY A 1 677 ? 26.453 -30.094 -26.516 1 88.81 677 GLY A N 1
ATOM 5082 C CA . GLY A 1 677 ? 27.766 -30.016 -25.891 1 88.81 677 GLY A CA 1
ATOM 5083 C C . GLY A 1 677 ? 27.703 -29.578 -24.453 1 88.81 677 GLY A C 1
ATOM 5084 O O . GLY A 1 677 ? 28.422 -30.109 -23.594 1 88.81 677 GLY A O 1
ATOM 5085 N N . ALA A 1 678 ? 26.906 -28.641 -24.172 1 94.31 678 ALA A N 1
ATOM 5086 C CA . ALA A 1 678 ? 26.734 -28.172 -22.797 1 94.31 678 ALA A CA 1
ATOM 5087 C C . ALA A 1 678 ? 26.172 -29.266 -21.906 1 94.31 678 ALA A C 1
ATOM 5089 O O . ALA A 1 678 ? 26.625 -29.438 -20.766 1 94.31 678 ALA A O 1
ATOM 5090 N N . ALA A 1 679 ? 25.188 -29.984 -22.391 1 87.06 679 ALA A N 1
ATOM 5091 C CA . ALA A 1 679 ? 24.594 -31.078 -21.625 1 87.06 679 ALA A CA 1
ATOM 5092 C C . ALA A 1 679 ? 25.656 -32.125 -21.266 1 87.06 679 ALA A C 1
ATOM 5094 O O . ALA A 1 679 ? 25.672 -32.656 -20.141 1 87.06 679 ALA A O 1
ATOM 5095 N N . ALA A 1 680 ? 26.469 -32.406 -22.25 1 85.31 680 ALA A N 1
ATOM 5096 C CA . ALA A 1 680 ? 27.547 -33.344 -22.031 1 85.31 680 ALA A CA 1
ATOM 5097 C C . ALA A 1 680 ? 28.516 -32.844 -20.953 1 85.31 680 ALA A C 1
ATOM 5099 O O . ALA A 1 680 ? 28.922 -33.625 -20.078 1 85.31 680 ALA A O 1
ATOM 5100 N N . ASP A 1 681 ? 28.844 -31.656 -21.062 1 93.44 681 ASP A N 1
ATOM 5101 C CA . ASP A 1 681 ? 29.75 -31.062 -20.078 1 93.44 681 ASP A CA 1
ATOM 5102 C C . ASP A 1 681 ? 29.141 -31.125 -18.688 1 93.44 681 ASP A C 1
ATOM 5104 O O . ASP A 1 681 ? 29.828 -31.438 -17.719 1 93.44 681 ASP A O 1
ATOM 5108 N N . ILE A 1 682 ? 27.906 -30.766 -18.562 1 92.62 682 ILE A N 1
ATOM 5109 C CA . ILE A 1 682 ? 27.219 -30.719 -17.281 1 92.62 682 ILE A CA 1
ATOM 5110 C C . ILE A 1 682 ? 27.203 -32.125 -16.641 1 92.62 682 ILE A C 1
ATOM 5112 O O . ILE A 1 682 ? 27.453 -32.281 -15.453 1 92.62 682 ILE A O 1
ATOM 5116 N N . GLU A 1 683 ? 26.984 -33.094 -17.469 1 83.56 683 GLU A N 1
ATOM 5117 C CA . GLU A 1 683 ? 26.984 -34.469 -16.969 1 83.56 683 GLU A CA 1
ATOM 5118 C C . GLU A 1 683 ? 28.344 -34.875 -16.422 1 83.56 683 GLU A C 1
ATOM 5120 O O . GLU A 1 683 ? 28.438 -35.469 -15.344 1 83.56 683 GLU A O 1
ATOM 5125 N N . VAL A 1 684 ? 29.312 -34.531 -17.172 1 87.62 684 VAL A N 1
ATOM 5126 C CA . VAL A 1 684 ? 30.688 -34.844 -16.766 1 87.62 684 VAL A CA 1
ATOM 5127 C C . VAL A 1 684 ? 31 -34.094 -15.461 1 87.62 684 VAL A C 1
ATOM 5129 O O . VAL A 1 684 ? 31.609 -34.688 -14.547 1 87.62 684 VAL A O 1
ATOM 5132 N N . LEU A 1 685 ? 30.641 -32.906 -15.406 1 91.81 685 LEU A N 1
ATOM 5133 C CA . LEU A 1 685 ? 30.953 -32.094 -14.242 1 91.81 685 LEU A CA 1
ATOM 5134 C C . LEU A 1 685 ? 30.203 -32.562 -13.008 1 91.81 685 LEU A C 1
ATOM 5136 O O . LEU A 1 685 ? 30.75 -32.594 -11.906 1 91.81 685 LEU A O 1
ATOM 5140 N N . LEU A 1 686 ? 28.969 -32.906 -13.172 1 87.56 686 LEU A N 1
ATOM 5141 C CA . LEU A 1 686 ? 28.188 -33.406 -12.055 1 87.56 686 LEU A CA 1
ATOM 5142 C C . LEU A 1 686 ? 28.766 -34.719 -11.539 1 87.56 686 LEU A C 1
ATOM 5144 O O . LEU A 1 686 ? 28.844 -34.938 -10.32 1 87.56 686 LEU A O 1
ATOM 5148 N N . THR A 1 687 ? 29.172 -35.562 -12.414 1 81.25 687 THR A N 1
ATOM 5149 C CA . THR A 1 687 ? 29.781 -36.844 -12.039 1 81.25 687 THR A CA 1
ATOM 5150 C C . THR A 1 687 ? 31.109 -36.625 -11.32 1 81.25 687 THR A C 1
ATOM 5152 O O . THR A 1 687 ? 31.391 -37.25 -10.305 1 81.25 687 THR A O 1
ATOM 5155 N N . ALA A 1 688 ? 31.797 -35.781 -11.875 1 83.56 688 ALA A N 1
ATOM 5156 C CA . ALA A 1 688 ? 33.125 -35.469 -11.32 1 83.56 688 ALA A CA 1
ATOM 5157 C C . ALA A 1 688 ? 33 -34.938 -9.891 1 83.56 688 ALA A C 1
ATOM 5159 O O . ALA A 1 688 ? 33.875 -35.219 -9.062 1 83.56 688 ALA A O 1
ATOM 5160 N N . HIS A 1 689 ? 32.062 -34.188 -9.648 1 84.56 689 HIS A N 1
ATOM 5161 C CA . HIS A 1 689 ? 31.906 -33.594 -8.328 1 84.56 689 HIS A CA 1
ATOM 5162 C C . HIS A 1 689 ? 31.094 -34.531 -7.402 1 84.56 689 HIS A C 1
ATOM 5164 O O . HIS A 1 689 ? 30.734 -34.125 -6.293 1 84.56 689 HIS A O 1
ATOM 5170 N N . GLY A 1 690 ? 30.812 -35.719 -7.746 1 69.44 690 GLY A N 1
ATOM 5171 C CA . GLY A 1 690 ? 30.172 -36.75 -6.922 1 69.44 690 GLY A CA 1
ATOM 5172 C C . GLY A 1 690 ? 28.703 -36.469 -6.664 1 69.44 690 GLY A C 1
ATOM 5173 O O . GLY A 1 690 ? 28.156 -36.906 -5.645 1 69.44 690 GLY A O 1
ATOM 5174 N N . VAL A 1 691 ? 28.281 -35.5 -7.379 1 61.16 691 VAL A N 1
ATOM 5175 C CA . VAL A 1 691 ? 26.859 -35.219 -7.16 1 61.16 691 VAL A CA 1
ATOM 5176 C C . VAL A 1 691 ? 26.016 -36.312 -7.793 1 61.16 691 VAL A C 1
ATOM 5178 O O . VAL A 1 691 ? 26.047 -36.5 -9.008 1 61.16 691 VAL A O 1
ATOM 5181 N N . THR A 1 692 ? 25.969 -37.438 -7.094 1 51.62 692 THR A N 1
ATOM 5182 C CA . THR A 1 692 ? 25.141 -38.562 -7.582 1 51.62 692 THR A CA 1
ATOM 5183 C C . THR A 1 692 ? 23.672 -38.344 -7.203 1 51.62 692 THR A C 1
ATOM 5185 O O . THR A 1 692 ? 23.375 -37.625 -6.238 1 51.62 692 THR A O 1
ATOM 5188 N N . GLU A 1 693 ? 22.875 -38.812 -8.094 1 45.88 693 GLU A N 1
ATOM 5189 C CA . GLU A 1 693 ? 21.438 -38.969 -7.934 1 45.88 693 GLU A CA 1
ATOM 5190 C C . GLU A 1 693 ? 21.094 -39.719 -6.664 1 45.88 693 GLU A C 1
ATOM 5192 O O . GLU A 1 693 ? 21.703 -40.75 -6.367 1 45.88 693 GLU A O 1
ATOM 5197 N N . GLY A 1 694 ? 20.641 -39.125 -5.477 1 44.75 694 GLY A N 1
ATOM 5198 C CA . GLY A 1 694 ? 20.062 -39.875 -4.375 1 44.75 694 GLY A CA 1
ATOM 5199 C C . GLY A 1 694 ? 20.516 -39.375 -3.014 1 44.75 694 GLY A C 1
ATOM 5200 O O . GLY A 1 694 ? 20.297 -40.031 -2 1 44.75 694 GLY A O 1
ATOM 5201 N N . ASP A 1 695 ? 21.531 -38.562 -2.936 1 45.91 695 ASP A N 1
ATOM 5202 C CA . ASP A 1 695 ? 21.875 -38.219 -1.554 1 45.91 695 ASP A CA 1
ATOM 5203 C C . ASP A 1 695 ? 20.688 -37.594 -0.824 1 45.91 695 ASP A C 1
ATOM 5205 O O . ASP A 1 695 ? 20 -36.75 -1.374 1 45.91 695 ASP A O 1
ATOM 5209 N N . PRO A 1 696 ? 20.234 -38.312 0.229 1 43.16 696 PRO A N 1
ATOM 5210 C CA . PRO A 1 696 ? 19.047 -37.906 0.975 1 43.16 696 PRO A CA 1
ATOM 5211 C C . PRO A 1 696 ? 18.984 -36.406 1.212 1 43.16 696 PRO A C 1
ATOM 5213 O O . PRO A 1 696 ? 17.906 -35.844 1.442 1 43.16 696 PRO A O 1
ATOM 5216 N N . GLY A 1 697 ? 20.094 -35.812 1.792 1 46.31 697 GLY A N 1
ATOM 5217 C CA . GLY A 1 697 ? 20.031 -34.438 2.271 1 46.31 697 GLY A CA 1
ATOM 5218 C C . GLY A 1 697 ? 19.922 -33.438 1.152 1 46.31 697 GLY A C 1
ATOM 5219 O O . GLY A 1 697 ? 20.031 -32.219 1.388 1 46.31 697 GLY A O 1
ATOM 5220 N N . GLY A 1 698 ? 19.391 -33.938 -0.133 1 49.53 698 GLY A N 1
ATOM 5221 C CA . GLY A 1 698 ? 19.172 -33.156 -1.36 1 49.53 698 GLY A CA 1
ATOM 5222 C C . GLY A 1 698 ? 20.469 -32.719 -2.002 1 49.53 698 GLY A C 1
ATOM 5223 O O . GLY A 1 698 ? 21.469 -32.469 -1.309 1 49.53 698 GLY A O 1
ATOM 5224 N N . PRO A 1 699 ? 20.75 -33.031 -3.168 1 52.91 699 PRO A N 1
ATOM 5225 C CA . PRO A 1 699 ? 22.047 -32.781 -3.781 1 52.91 699 PRO A CA 1
ATOM 5226 C C . PRO A 1 699 ? 22.5 -31.344 -3.66 1 52.91 699 PRO A C 1
ATOM 5228 O O . PRO A 1 699 ? 21.703 -30.422 -3.875 1 52.91 699 PRO A O 1
ATOM 5231 N N . ARG A 1 700 ? 23.484 -31.078 -2.842 1 65.94 700 ARG A N 1
ATOM 5232 C CA . ARG A 1 700 ? 24.141 -29.797 -2.65 1 65.94 700 ARG A CA 1
ATOM 5233 C C . ARG A 1 700 ? 24.672 -29.25 -3.973 1 65.94 700 ARG A C 1
ATOM 5235 O O . ARG A 1 700 ? 25.234 -29.984 -4.777 1 65.94 700 ARG A O 1
ATOM 5242 N N . ALA A 1 701 ? 24.188 -28.016 -4.426 1 82.44 701 ALA A N 1
ATOM 5243 C CA . ALA A 1 701 ? 24.688 -27.328 -5.617 1 82.44 701 ALA A CA 1
ATOM 5244 C C . ALA A 1 701 ? 26.203 -27.188 -5.594 1 82.44 701 ALA A C 1
ATOM 5246 O O . ALA A 1 701 ? 26.797 -27.016 -4.527 1 82.44 701 ALA A O 1
ATOM 5247 N N . VAL A 1 702 ? 26.844 -27.531 -6.605 1 89.44 702 VAL A N 1
ATOM 5248 C CA . VAL A 1 702 ? 28.281 -27.391 -6.754 1 89.44 702 VAL A CA 1
ATOM 5249 C C . VAL A 1 702 ? 28.594 -26.125 -7.562 1 89.44 702 VAL A C 1
ATOM 5251 O O . VAL A 1 702 ? 27.969 -25.875 -8.602 1 89.44 702 VAL A O 1
ATOM 5254 N N . THR A 1 703 ? 29.5 -25.344 -7.016 1 92.19 703 THR A N 1
ATOM 5255 C CA . THR A 1 703 ? 29.984 -24.188 -7.758 1 92.19 703 THR A CA 1
ATOM 5256 C C . THR A 1 703 ? 31.125 -24.562 -8.688 1 92.19 703 THR A C 1
ATOM 5258 O O . THR A 1 703 ? 32.125 -25.141 -8.242 1 92.19 703 THR A O 1
ATOM 5261 N N . LEU A 1 704 ? 31.016 -24.203 -9.914 1 93.69 704 LEU A N 1
ATOM 5262 C CA . LEU A 1 704 ? 32.031 -24.562 -10.906 1 93.69 704 LEU A CA 1
ATOM 5263 C C . LEU A 1 704 ? 33.281 -23.703 -10.758 1 93.69 704 LEU A C 1
ATOM 5265 O O . LEU A 1 704 ? 33.188 -22.594 -10.227 1 93.69 704 LEU A O 1
ATOM 5269 N N . SER A 1 705 ? 34.344 -24.234 -11.188 1 88.81 705 SER A N 1
ATOM 5270 C CA . SER A 1 705 ? 35.562 -23.453 -11.281 1 88.81 705 SER A CA 1
ATOM 5271 C C . SER A 1 705 ? 35.438 -22.359 -12.344 1 88.81 705 SER A C 1
ATOM 5273 O O . SER A 1 705 ? 34.562 -22.422 -13.203 1 88.81 705 SER A O 1
ATOM 5275 N N . ALA A 1 706 ? 36.375 -21.406 -12.328 1 87.12 706 ALA A N 1
ATOM 5276 C CA . ALA A 1 706 ? 36.344 -20.312 -13.312 1 87.12 706 ALA A CA 1
ATOM 5277 C C . ALA A 1 706 ? 36.5 -20.859 -14.727 1 87.12 706 ALA A C 1
ATOM 5279 O O . ALA A 1 706 ? 35.844 -20.406 -15.656 1 87.12 706 ALA A O 1
ATOM 5280 N N . ALA A 1 707 ? 37.312 -21.844 -14.836 1 88.31 707 ALA A N 1
ATOM 5281 C CA . ALA A 1 707 ? 37.562 -22.422 -16.156 1 88.31 707 ALA A CA 1
ATOM 5282 C C . ALA A 1 707 ? 36.344 -23.156 -16.672 1 88.31 707 ALA A C 1
ATOM 5284 O O . ALA A 1 707 ? 35.969 -23.031 -17.844 1 88.31 707 ALA A O 1
ATOM 5285 N N . ASP A 1 708 ? 35.812 -23.953 -15.836 1 94 708 ASP A N 1
ATOM 5286 C CA . ASP A 1 708 ? 34.625 -24.719 -16.234 1 94 708 ASP A CA 1
ATOM 5287 C C . ASP A 1 708 ? 33.438 -23.781 -16.531 1 94 708 ASP A C 1
ATOM 5289 O O . ASP A 1 708 ? 32.688 -24.031 -17.453 1 94 708 ASP A O 1
ATOM 5293 N N . THR A 1 709 ? 33.344 -22.75 -15.711 1 95.12 709 THR A N 1
ATOM 5294 C CA . THR A 1 709 ? 32.312 -21.75 -15.945 1 95.12 709 THR A CA 1
ATOM 5295 C C . THR A 1 709 ? 32.5 -21.094 -17.312 1 95.12 709 THR A C 1
ATOM 5297 O O . THR A 1 709 ? 31.531 -20.969 -18.078 1 95.12 709 THR A O 1
ATOM 5300 N N . GLN A 1 710 ? 33.688 -20.719 -17.641 1 94 710 GLN A N 1
ATOM 5301 C CA . GLN A 1 710 ? 33.969 -20.094 -18.922 1 94 710 GLN A CA 1
ATOM 5302 C C . GLN A 1 710 ? 33.656 -21.031 -20.078 1 94 710 GLN A C 1
ATOM 5304 O O . GLN A 1 710 ? 33.094 -20.594 -21.094 1 94 710 GLN A O 1
ATOM 5309 N N . ARG A 1 711 ? 34 -22.234 -19.922 1 94.56 711 ARG A N 1
ATOM 5310 C CA . ARG A 1 711 ? 33.75 -23.219 -20.969 1 94.56 711 ARG A CA 1
ATOM 5311 C C . ARG A 1 711 ? 32.281 -23.406 -21.219 1 94.56 711 ARG A C 1
ATOM 5313 O O . ARG A 1 711 ? 31.812 -23.422 -22.359 1 94.56 711 ARG A O 1
ATOM 5320 N N . LEU A 1 712 ? 31.562 -23.609 -20.156 1 96.5 712 LEU A N 1
ATOM 5321 C CA . LEU A 1 712 ? 30.125 -23.812 -20.266 1 96.5 712 LEU A CA 1
ATOM 5322 C C . LEU A 1 712 ? 29.453 -22.594 -20.891 1 96.5 712 LEU A C 1
ATOM 5324 O O . LEU A 1 712 ? 28.578 -22.734 -21.766 1 96.5 712 LEU A O 1
ATOM 5328 N N . LEU A 1 713 ? 29.828 -21.375 -20.469 1 97.5 713 LEU A N 1
ATOM 5329 C CA . LEU A 1 713 ? 29.234 -20.141 -20.984 1 97.5 713 LEU A CA 1
ATOM 5330 C C . LEU A 1 713 ? 29.594 -19.953 -22.453 1 97.5 713 LEU A C 1
ATOM 5332 O O . LEU A 1 713 ? 28.781 -19.438 -23.234 1 97.5 713 LEU A O 1
ATOM 5336 N N . ALA A 1 714 ? 30.734 -20.391 -22.812 1 96.25 714 ALA A N 1
ATOM 5337 C CA . ALA A 1 714 ? 31.172 -20.266 -24.203 1 96.25 714 ALA A CA 1
ATOM 5338 C C . ALA A 1 714 ? 30.266 -21.062 -25.141 1 96.25 714 ALA A C 1
ATOM 5340 O O . ALA A 1 714 ? 30.031 -20.672 -26.281 1 96.25 714 ALA A O 1
ATOM 5341 N N . ARG A 1 715 ? 29.75 -22.156 -24.656 1 96.94 715 ARG A N 1
ATOM 5342 C CA . ARG A 1 715 ? 28.844 -22.984 -25.438 1 96.94 715 ARG A CA 1
ATOM 5343 C C . ARG A 1 715 ? 27.547 -22.25 -25.734 1 96.94 715 ARG A C 1
ATOM 5345 O O . ARG A 1 715 ? 26.812 -22.609 -26.656 1 96.94 715 ARG A O 1
ATOM 5352 N N . TYR A 1 716 ? 27.281 -21.297 -25 1 97.62 716 TYR A N 1
ATOM 5353 C CA . TYR A 1 716 ? 26.078 -20.484 -25.219 1 97.62 716 TYR A CA 1
ATOM 5354 C C . TYR A 1 716 ? 26.438 -19.109 -25.766 1 97.62 716 TYR A C 1
ATOM 5356 O O . TYR A 1 716 ? 25.656 -18.172 -25.688 1 97.62 716 TYR A O 1
ATOM 5364 N N . GLY A 1 717 ? 27.688 -18.938 -26.266 1 96.38 717 GLY A N 1
ATOM 5365 C CA . GLY A 1 717 ? 28.125 -17.719 -26.922 1 96.38 717 GLY A CA 1
ATOM 5366 C C . GLY A 1 717 ? 28.438 -16.594 -25.969 1 96.38 717 GLY A C 1
ATOM 5367 O O . GLY A 1 717 ? 28.438 -15.422 -26.359 1 96.38 717 GLY A O 1
ATOM 5368 N N . ILE A 1 718 ? 28.641 -16.812 -24.703 1 97.5 718 ILE A N 1
ATOM 5369 C CA . ILE A 1 718 ? 28.984 -15.805 -23.719 1 97.5 718 ILE A CA 1
ATOM 5370 C C . ILE A 1 718 ? 30.469 -15.875 -23.375 1 97.5 718 ILE A C 1
ATOM 5372 O O . ILE A 1 718 ? 30.938 -16.875 -22.828 1 97.5 718 ILE A O 1
ATOM 5376 N N . ALA A 1 719 ? 31.156 -14.883 -23.734 1 94.62 719 ALA A N 1
ATOM 5377 C CA . ALA A 1 719 ? 32.594 -14.836 -23.484 1 94.62 719 ALA A CA 1
ATOM 5378 C C . ALA A 1 719 ? 32.906 -14.07 -22.203 1 94.62 719 ALA A C 1
ATOM 5380 O O . ALA A 1 719 ? 32.438 -12.953 -22.016 1 94.62 719 ALA A O 1
ATOM 5381 N N . VAL A 1 720 ? 33.688 -14.672 -21.344 1 94.69 720 VAL A N 1
ATOM 5382 C CA . VAL A 1 720 ? 34.188 -14.016 -20.141 1 94.69 720 VAL A CA 1
ATOM 5383 C C . VAL A 1 720 ? 35.625 -13.547 -20.359 1 94.69 720 VAL A C 1
ATOM 5385 O O . VAL A 1 720 ? 36.469 -14.305 -20.844 1 94.69 720 VAL A O 1
ATOM 5388 N N . LEU A 1 721 ? 35.812 -12.242 -20.031 1 91.38 721 LEU A N 1
ATOM 5389 C CA . LEU A 1 721 ? 37.156 -11.727 -20.203 1 91.38 721 LEU A CA 1
ATOM 5390 C C . LEU A 1 721 ? 38.156 -12.508 -19.328 1 91.38 721 LEU A C 1
ATOM 5392 O O . LEU A 1 721 ? 37.906 -12.703 -18.141 1 91.38 721 LEU A O 1
ATOM 5396 N N . PRO A 1 722 ? 39.219 -12.883 -19.906 1 86.75 722 PRO A N 1
ATOM 5397 C CA . PRO A 1 722 ? 40.156 -13.719 -19.156 1 86.75 722 PRO A CA 1
ATOM 5398 C C . PRO A 1 722 ? 40.844 -12.961 -18.031 1 86.75 722 PRO A C 1
ATOM 5400 O O . PRO A 1 722 ? 41.156 -11.773 -18.172 1 86.75 722 PRO A O 1
ATOM 5403 N N . ALA A 1 723 ? 40.938 -13.516 -16.922 1 90.62 723 ALA A N 1
ATOM 5404 C CA . ALA A 1 723 ? 41.688 -13.07 -15.766 1 90.62 723 ALA A CA 1
ATOM 5405 C C . ALA A 1 723 ? 42.719 -14.117 -15.352 1 90.62 723 ALA A C 1
ATOM 5407 O O . ALA A 1 723 ? 42.406 -15.297 -15.188 1 90.62 723 ALA A O 1
ATOM 5408 N N . LEU A 1 724 ? 43.969 -13.609 -15.281 1 91.94 724 LEU A N 1
ATOM 5409 C CA . LEU A 1 724 ? 45.062 -14.547 -14.953 1 91.94 724 LEU A CA 1
ATOM 5410 C C . LEU A 1 724 ? 45.562 -14.312 -13.539 1 91.94 724 LEU A C 1
ATOM 5412 O O . LEU A 1 724 ? 45.719 -13.164 -13.109 1 91.94 724 LEU A O 1
ATOM 5416 N N . PRO A 1 725 ? 45.75 -15.391 -12.844 1 91.25 725 PRO A N 1
ATOM 5417 C CA . PRO A 1 725 ? 46.281 -15.234 -11.484 1 91.25 725 PRO A CA 1
ATOM 5418 C C . PRO A 1 725 ? 47.656 -14.578 -11.438 1 91.25 725 PRO A C 1
ATOM 5420 O O . PRO A 1 725 ? 48.469 -14.836 -12.305 1 91.25 725 PRO A O 1
ATOM 5423 N N . ALA A 1 726 ? 47.844 -13.758 -10.461 1 93.81 726 ALA A N 1
ATOM 5424 C CA . ALA A 1 726 ? 49.094 -13.07 -10.211 1 93.81 726 ALA A CA 1
ATOM 5425 C C . ALA A 1 726 ? 49.594 -13.305 -8.781 1 93.81 726 ALA A C 1
ATOM 5427 O O . ALA A 1 726 ? 49.625 -12.383 -7.973 1 93.81 726 ALA A O 1
ATOM 5428 N N . PRO A 1 727 ? 50.094 -14.508 -8.5 1 92.56 727 PRO A N 1
ATOM 5429 C CA . PRO A 1 727 ? 50.5 -14.812 -7.129 1 92.56 727 PRO A CA 1
ATOM 5430 C C . PRO A 1 727 ? 51.75 -14.039 -6.711 1 92.56 727 PRO A C 1
ATOM 5432 O O . PRO A 1 727 ? 52.031 -13.898 -5.52 1 92.56 727 PRO A O 1
ATOM 5435 N N . ASP A 1 728 ? 52.562 -13.578 -7.719 1 93.12 728 ASP A N 1
ATOM 5436 C CA . ASP A 1 728 ? 53.75 -12.766 -7.457 1 93.12 728 ASP A CA 1
ATOM 5437 C C . ASP A 1 728 ? 53.969 -11.734 -8.562 1 93.12 728 ASP A C 1
ATOM 5439 O O . ASP A 1 728 ? 53.312 -11.781 -9.602 1 93.12 728 ASP A O 1
ATOM 5443 N N . PRO A 1 729 ? 54.812 -10.773 -8.289 1 94.5 729 PRO A N 1
ATOM 5444 C CA . PRO A 1 729 ? 55.031 -9.703 -9.266 1 94.5 729 PRO A CA 1
ATOM 5445 C C . PRO A 1 729 ? 55.469 -10.219 -10.625 1 94.5 729 PRO A C 1
ATOM 5447 O O . PRO A 1 729 ? 55.094 -9.68 -11.664 1 94.5 729 PRO A O 1
ATOM 5450 N N . GLU A 1 730 ? 56.312 -11.219 -10.609 1 94.19 730 GLU A N 1
ATOM 5451 C CA . GLU A 1 730 ? 56.781 -11.773 -11.867 1 94.19 730 GLU A CA 1
ATOM 5452 C C . GLU A 1 730 ? 55.625 -12.398 -12.664 1 94.19 730 GLU A C 1
ATOM 5454 O O . GLU A 1 730 ? 55.531 -12.195 -13.875 1 94.19 730 GLU A O 1
ATOM 5459 N N . ALA A 1 731 ? 54.875 -13.078 -11.961 1 95.19 731 ALA A N 1
ATOM 5460 C CA . ALA A 1 731 ? 53.719 -13.688 -12.586 1 95.19 731 ALA A CA 1
ATOM 5461 C C . ALA A 1 731 ? 52.75 -12.617 -13.094 1 95.19 731 ALA A C 1
ATOM 5463 O O . ALA A 1 731 ? 52.094 -12.805 -14.117 1 95.19 731 ALA A O 1
ATOM 5464 N N . ALA A 1 732 ? 52.625 -11.555 -12.406 1 96.31 732 ALA A N 1
ATOM 5465 C CA . ALA A 1 732 ? 51.75 -10.453 -12.812 1 96.31 732 ALA A CA 1
ATOM 5466 C C . ALA A 1 732 ? 52.219 -9.844 -14.133 1 96.31 732 ALA A C 1
ATOM 5468 O O . ALA A 1 732 ? 51.406 -9.562 -15.016 1 96.31 732 ALA A O 1
ATOM 5469 N N . VAL A 1 733 ? 53.469 -9.68 -14.18 1 95.94 733 VAL A N 1
ATOM 5470 C CA . VAL A 1 733 ? 54.031 -9.102 -15.391 1 95.94 733 VAL A CA 1
ATOM 5471 C C . VAL A 1 733 ? 53.844 -10.062 -16.562 1 95.94 733 VAL A C 1
ATOM 5473 O O . VAL A 1 733 ? 53.5 -9.641 -17.672 1 95.94 733 VAL A O 1
ATOM 5476 N N . ALA A 1 734 ? 54.125 -11.289 -16.297 1 96.19 734 ALA A N 1
ATOM 5477 C CA . ALA A 1 734 ? 53.938 -12.297 -17.344 1 96.19 734 ALA A CA 1
ATOM 5478 C C . ALA A 1 734 ? 52.469 -12.32 -17.812 1 96.19 734 ALA A C 1
ATOM 5480 O O . ALA A 1 734 ? 52.219 -12.43 -19.016 1 96.19 734 ALA A O 1
ATOM 5481 N N . ALA A 1 735 ? 51.594 -12.32 -16.891 1 95.56 735 ALA A N 1
ATOM 5482 C CA . ALA A 1 735 ? 50.188 -12.297 -17.203 1 95.56 735 ALA A CA 1
ATOM 5483 C C . ALA A 1 735 ? 49.812 -11.07 -18.031 1 95.56 735 ALA A C 1
ATOM 5485 O O . ALA A 1 735 ? 49.062 -11.164 -19 1 95.56 735 ALA A O 1
ATOM 5486 N N . ALA A 1 736 ? 50.312 -9.953 -17.734 1 96.06 736 ALA A N 1
ATOM 5487 C CA . ALA A 1 736 ? 50.031 -8.703 -18.422 1 96.06 736 ALA A CA 1
ATOM 5488 C C . ALA A 1 736 ? 50.531 -8.742 -19.859 1 96.06 736 ALA A C 1
ATOM 5490 O O . ALA A 1 736 ? 49.875 -8.227 -20.766 1 96.06 736 ALA A O 1
ATOM 5491 N N . HIS A 1 737 ? 51.656 -9.328 -19.984 1 94.81 737 HIS A N 1
ATOM 5492 C CA . HIS A 1 737 ? 52.188 -9.445 -21.328 1 94.81 737 HIS A CA 1
ATOM 5493 C C . HIS A 1 737 ? 51.344 -10.383 -22.188 1 94.81 737 HIS A C 1
ATOM 5495 O O . HIS A 1 737 ? 51.156 -10.141 -23.375 1 94.81 737 HIS A O 1
ATOM 5501 N N . ARG A 1 738 ? 50.906 -11.367 -21.594 1 94.44 738 ARG A N 1
ATOM 5502 C CA . ARG A 1 738 ? 50.062 -12.312 -22.297 1 94.44 738 ARG A CA 1
ATOM 5503 C C . ARG A 1 738 ? 48.75 -11.664 -22.703 1 94.44 738 ARG A C 1
ATOM 5505 O O . ARG A 1 738 ? 48.219 -11.93 -23.797 1 94.44 738 ARG A O 1
ATOM 5512 N N . LEU A 1 739 ? 48.125 -10.875 -21.859 1 94 739 LEU A N 1
ATOM 5513 C CA . LEU A 1 739 ? 46.844 -10.258 -22.062 1 94 739 LEU A CA 1
ATOM 5514 C C . LEU A 1 739 ? 46.969 -8.977 -22.891 1 94 739 LEU A C 1
ATOM 5516 O O . LEU A 1 739 ? 46.031 -8.594 -23.594 1 94 739 LEU A O 1
ATOM 5520 N N . GLY A 1 740 ? 48.125 -8.281 -22.766 1 92.38 740 GLY A N 1
ATOM 5521 C CA . GLY A 1 740 ? 48.344 -7.008 -23.438 1 92.38 740 GLY A CA 1
ATOM 5522 C C . GLY A 1 740 ? 47.969 -5.812 -22.594 1 92.38 740 GLY A C 1
ATOM 5523 O O . GLY A 1 740 ? 46.875 -5.77 -22.016 1 92.38 740 GLY A O 1
ATOM 5524 N N . PHE A 1 741 ? 48.781 -4.852 -22.422 1 90.75 741 PHE A N 1
ATOM 5525 C CA . PHE A 1 741 ? 48.531 -3.613 -21.703 1 90.75 741 PHE A CA 1
ATOM 5526 C C . PHE A 1 741 ? 47.562 -2.721 -22.484 1 90.75 741 PHE A C 1
ATOM 5528 O O . PHE A 1 741 ? 47.562 -2.742 -23.719 1 90.75 741 PHE A O 1
ATOM 5535 N N . PRO A 1 742 ? 46.688 -1.896 -21.922 1 90.62 742 PRO A N 1
ATOM 5536 C CA . PRO A 1 742 ? 46.594 -1.723 -20.469 1 90.62 742 PRO A CA 1
ATOM 5537 C C . PRO A 1 742 ? 45.844 -2.852 -19.781 1 90.62 742 PRO A C 1
ATOM 5539 O O . PRO A 1 742 ? 45.031 -3.529 -20.406 1 90.62 742 PRO A O 1
ATOM 5542 N N . VAL A 1 743 ? 46.219 -3.037 -18.453 1 93.75 743 VAL A N 1
ATOM 5543 C CA . VAL A 1 743 ? 45.625 -4.117 -17.688 1 93.75 743 VAL A CA 1
ATOM 5544 C C . VAL A 1 743 ? 45.094 -3.58 -16.344 1 93.75 743 VAL A C 1
ATOM 5546 O O . VAL A 1 743 ? 45.406 -2.439 -15.977 1 93.75 743 VAL A O 1
ATOM 5549 N N . ALA A 1 744 ? 44.25 -4.375 -15.781 1 92 744 ALA A N 1
ATOM 5550 C CA . ALA A 1 744 ? 43.781 -4.105 -14.43 1 92 744 ALA A CA 1
ATOM 5551 C C . ALA A 1 744 ? 44.344 -5.105 -13.438 1 92 744 ALA A C 1
ATOM 5553 O O . ALA A 1 744 ? 44.594 -6.27 -13.781 1 92 744 ALA A O 1
ATOM 5554 N N . LEU A 1 745 ? 44.688 -4.629 -12.297 1 91.44 745 LEU A N 1
ATOM 5555 C CA . LEU A 1 745 ? 45.062 -5.465 -11.164 1 91.44 745 LEU A CA 1
ATOM 5556 C C . LEU A 1 745 ? 44.031 -5.43 -10.062 1 91.44 745 LEU A C 1
ATOM 5558 O O . LEU A 1 745 ? 43.688 -4.355 -9.562 1 91.44 745 LEU A O 1
ATOM 5562 N N . LYS A 1 746 ? 43.438 -6.594 -9.781 1 88.88 746 LYS A N 1
ATOM 5563 C CA . LYS A 1 746 ? 42.344 -6.586 -8.797 1 88.88 746 LYS A CA 1
ATOM 5564 C C . LYS A 1 746 ? 42.406 -7.836 -7.922 1 88.88 746 LYS A C 1
ATOM 5566 O O . LYS A 1 746 ? 42.875 -8.891 -8.359 1 88.88 746 LYS A O 1
ATOM 5571 N N . PRO A 1 747 ? 42 -7.727 -6.668 1 87.06 747 PRO A N 1
ATOM 5572 C CA . PRO A 1 747 ? 41.875 -8.898 -5.797 1 87.06 747 PRO A CA 1
ATOM 5573 C C . PRO A 1 747 ? 40.625 -9.719 -6.066 1 87.06 747 PRO A C 1
ATOM 5575 O O . PRO A 1 747 ? 39.625 -9.18 -6.512 1 87.06 747 PRO A O 1
ATOM 5578 N N . THR A 1 748 ? 40.719 -11.016 -5.824 1 82.19 748 THR A N 1
ATOM 5579 C CA . THR A 1 748 ? 39.531 -11.875 -6.039 1 82.19 748 THR A CA 1
ATOM 5580 C C . THR A 1 748 ? 39.125 -12.57 -4.746 1 82.19 748 THR A C 1
ATOM 5582 O O . THR A 1 748 ? 38.156 -13.328 -4.723 1 82.19 748 THR A O 1
ATOM 5585 N N . ALA A 1 749 ? 39.875 -12.203 -3.738 1 81 749 ALA A N 1
ATOM 5586 C CA . ALA A 1 749 ? 39.5 -12.789 -2.453 1 81 749 ALA A CA 1
ATOM 5587 C C . ALA A 1 749 ? 38.094 -12.383 -2.051 1 81 749 ALA A C 1
ATOM 5589 O O . ALA A 1 749 ? 37.688 -11.234 -2.238 1 81 749 ALA A O 1
ATOM 5590 N N . PRO A 1 750 ? 37.281 -13.352 -1.51 1 74 750 PRO A N 1
ATOM 5591 C CA . PRO A 1 750 ? 35.875 -13.109 -1.189 1 74 750 PRO A CA 1
ATOM 5592 C C . PRO A 1 750 ? 35.688 -11.93 -0.234 1 74 750 PRO A C 1
ATOM 5594 O O . PRO A 1 750 ? 34.75 -11.156 -0.383 1 74 750 PRO A O 1
ATOM 5597 N N . HIS A 1 751 ? 36.531 -11.727 0.639 1 72.06 751 HIS A N 1
ATOM 5598 C CA . HIS A 1 751 ? 36.375 -10.68 1.64 1 72.06 751 HIS A CA 1
ATOM 5599 C C . HIS A 1 751 ? 36.688 -9.305 1.054 1 72.06 751 HIS A C 1
ATOM 5601 O O . HIS A 1 751 ? 36.375 -8.281 1.664 1 72.06 751 HIS A O 1
ATOM 5607 N N . LEU A 1 752 ? 37.344 -9.297 -0.08 1 74.62 752 LEU A N 1
ATOM 5608 C CA . LEU A 1 752 ? 37.688 -8.031 -0.712 1 74.62 752 LEU A CA 1
ATOM 5609 C C . LEU A 1 752 ? 36.75 -7.711 -1.865 1 74.62 752 LEU A C 1
ATOM 5611 O O . LEU A 1 752 ? 36.844 -6.645 -2.473 1 74.62 752 LEU A O 1
ATOM 5615 N N . ARG A 1 753 ? 35.812 -8.656 -1.965 1 66.5 753 ARG A N 1
ATOM 5616 C CA . ARG A 1 753 ? 34.906 -8.461 -3.074 1 66.5 753 ARG A CA 1
ATOM 5617 C C . ARG A 1 753 ? 33.906 -7.324 -2.781 1 66.5 753 ARG A C 1
ATOM 5619 O O . ARG A 1 753 ? 33.438 -7.188 -1.653 1 66.5 753 ARG A O 1
ATOM 5626 N N . HIS A 1 754 ? 33.688 -6.355 -3.621 1 63.53 754 HIS A N 1
ATOM 5627 C CA . HIS A 1 754 ? 32.75 -5.25 -3.566 1 63.53 754 HIS A CA 1
ATOM 5628 C C . HIS A 1 754 ? 33.219 -4.145 -2.637 1 63.53 754 HIS A C 1
ATOM 5630 O O . HIS A 1 754 ? 32.438 -3.393 -2.082 1 63.53 754 HIS A O 1
ATOM 5636 N N . ARG A 1 755 ? 34.5 -4.211 -2.303 1 63.56 755 ARG A N 1
ATOM 5637 C CA . ARG A 1 755 ? 35.062 -3.18 -1.431 1 63.56 755 ARG A CA 1
ATOM 5638 C C . ARG A 1 755 ? 35.781 -2.111 -2.24 1 63.56 755 ARG A C 1
ATOM 5640 O O . ARG A 1 755 ? 37 -1.985 -2.158 1 63.56 755 ARG A O 1
ATOM 5647 N N . ALA A 1 756 ? 35 -1.384 -2.969 1 60.56 756 ALA A N 1
ATOM 5648 C CA . ALA A 1 756 ? 35.562 -0.301 -3.775 1 60.56 756 ALA A CA 1
ATOM 5649 C C . ALA A 1 756 ? 36.188 0.767 -2.895 1 60.56 756 ALA A C 1
ATOM 5651 O O . ALA A 1 756 ? 37.094 1.499 -3.342 1 60.56 756 ALA A O 1
ATOM 5652 N N . ASP A 1 757 ? 35.844 0.731 -1.639 1 59.69 757 ASP A N 1
ATOM 5653 C CA . ASP A 1 757 ? 36.312 1.764 -0.716 1 59.69 757 ASP A CA 1
ATOM 5654 C C . ASP A 1 757 ? 37.781 1.596 -0.404 1 59.69 757 ASP A C 1
ATOM 5656 O O . ASP A 1 757 ? 38.469 2.557 -0.027 1 59.69 757 ASP A O 1
ATOM 5660 N N . LEU A 1 758 ? 38.219 0.366 -0.691 1 61.97 758 LEU A N 1
ATOM 5661 C CA . LEU A 1 758 ? 39.594 0.083 -0.314 1 61.97 758 LEU A CA 1
ATOM 5662 C C . LEU A 1 758 ? 40.562 0.435 -1.448 1 61.97 758 LEU A C 1
ATOM 5664 O O . LEU A 1 758 ? 41.781 0.421 -1.265 1 61.97 758 LEU A O 1
ATOM 5668 N N . GLY A 1 759 ? 39.969 0.88 -2.557 1 65.62 759 GLY A N 1
ATOM 5669 C CA . GLY A 1 759 ? 40.844 1.154 -3.689 1 65.62 759 GLY A CA 1
ATOM 5670 C C . GLY A 1 759 ? 41.594 -0.067 -4.164 1 65.62 759 GLY A C 1
ATOM 5671 O O . GLY A 1 759 ? 42.75 0.041 -4.59 1 65.62 759 GLY A O 1
ATOM 5672 N N . GLY A 1 760 ? 41.031 -1.189 -3.979 1 72.38 760 GLY A N 1
ATOM 5673 C CA . GLY A 1 760 ? 41.719 -2.441 -4.25 1 72.38 760 GLY A CA 1
ATOM 5674 C C . GLY A 1 760 ? 41.812 -2.754 -5.73 1 72.38 760 GLY A C 1
ATOM 5675 O O . GLY A 1 760 ? 42.531 -3.668 -6.125 1 72.38 760 GLY A O 1
ATOM 5676 N N . VAL A 1 761 ? 41.188 -1.995 -6.527 1 80.88 761 VAL A N 1
ATOM 5677 C CA . VAL A 1 761 ? 41.25 -2.234 -7.965 1 80.88 761 VAL A CA 1
ATOM 5678 C C . VAL A 1 761 ? 42.031 -1.109 -8.641 1 80.88 761 VAL A C 1
ATOM 5680 O O . VAL A 1 761 ? 41.719 0.071 -8.422 1 80.88 761 VAL A O 1
ATOM 5683 N N . ARG A 1 762 ? 43.031 -1.491 -9.242 1 83.94 762 ARG A N 1
ATOM 5684 C CA . ARG A 1 762 ? 43.812 -0.537 -10.016 1 83.94 762 ARG A CA 1
ATOM 5685 C C . ARG A 1 762 ? 43.594 -0.713 -11.508 1 83.94 762 ARG A C 1
ATOM 5687 O O . ARG A 1 762 ? 43.781 -1.799 -12.055 1 83.94 762 ARG A O 1
ATOM 5694 N N . LEU A 1 763 ? 43.125 0.38 -12.047 1 84.19 763 LEU A N 1
ATOM 5695 C CA . LEU A 1 763 ? 42.719 0.3 -13.445 1 84.19 763 LEU A CA 1
ATOM 5696 C C . LEU A 1 763 ? 43.719 1.027 -14.336 1 84.19 763 LEU A C 1
ATOM 5698 O O . LEU A 1 763 ? 44.562 1.782 -13.852 1 84.19 763 LEU A O 1
ATOM 5702 N N . ASP A 1 764 ? 43.75 0.686 -15.57 1 82.12 764 ASP A N 1
ATOM 5703 C CA . ASP A 1 764 ? 44.469 1.377 -16.656 1 82.12 764 ASP A CA 1
ATOM 5704 C C . ASP A 1 764 ? 45.969 1.395 -16.406 1 82.12 764 ASP A C 1
ATOM 5706 O O . ASP A 1 764 ? 46.594 2.438 -16.562 1 82.12 764 ASP A O 1
ATOM 5710 N N . LEU A 1 765 ? 46.438 0.277 -16 1 88.44 765 LEU A N 1
ATOM 5711 C CA . LEU A 1 765 ? 47.875 0.15 -15.859 1 88.44 765 LEU A CA 1
ATOM 5712 C C . LEU A 1 765 ? 48.531 -0.003 -17.219 1 88.44 765 LEU A C 1
ATOM 5714 O O . LEU A 1 765 ? 48.375 -1.031 -17.891 1 88.44 765 LEU A O 1
ATOM 5718 N N . GLY A 1 766 ? 49.281 1 -17.609 1 87.25 766 GLY A N 1
ATOM 5719 C CA . GLY A 1 766 ? 49.75 1.123 -18.969 1 87.25 766 GLY A CA 1
ATOM 5720 C C . GLY A 1 766 ? 51.062 0.414 -19.203 1 87.25 766 GLY A C 1
ATOM 5721 O O . GLY A 1 766 ? 51.438 0.15 -20.359 1 87.25 766 GLY A O 1
ATOM 5722 N N . GLY A 1 767 ? 51.812 0.025 -18.156 1 90.44 767 GLY A N 1
ATOM 5723 C CA . GLY A 1 767 ? 53.125 -0.59 -18.344 1 90.44 767 GLY A CA 1
ATOM 5724 C C . GLY A 1 767 ? 53.594 -1.383 -17.141 1 90.44 767 GLY A C 1
ATOM 5725 O O . GLY A 1 767 ? 52.906 -1.433 -16.125 1 90.44 767 GLY A O 1
ATOM 5726 N N . GLU A 1 768 ? 54.75 -2.008 -17.406 1 94 768 GLU A N 1
ATOM 5727 C CA . GLU A 1 768 ? 55.312 -2.891 -16.391 1 94 768 GLU A CA 1
ATOM 5728 C C . GLU A 1 768 ? 55.594 -2.129 -15.102 1 94 768 GLU A C 1
ATOM 5730 O O . GLU A 1 768 ? 55.312 -2.617 -14.008 1 94 768 GLU A O 1
ATOM 5735 N N . ALA A 1 769 ? 56.094 -1.021 -15.289 1 90.94 769 ALA A N 1
ATOM 5736 C CA . ALA A 1 769 ? 56.469 -0.237 -14.117 1 90.94 769 ALA A CA 1
ATOM 5737 C C . ALA A 1 769 ? 55.25 0.132 -13.281 1 90.94 769 ALA A C 1
ATOM 5739 O O . ALA A 1 769 ? 55.281 0.053 -12.055 1 90.94 769 ALA A O 1
ATOM 5740 N N . GLU A 1 770 ? 54.281 0.562 -13.977 1 90 770 GLU A N 1
ATOM 5741 C CA . GLU A 1 770 ? 53.031 0.918 -13.297 1 90 770 GLU A CA 1
ATOM 5742 C C . GLU A 1 770 ? 52.406 -0.294 -12.609 1 90 770 GLU A C 1
ATOM 5744 O O . GLU A 1 770 ? 51.875 -0.179 -11.508 1 90 770 GLU A O 1
ATOM 5749 N N . LEU A 1 771 ? 52.469 -1.394 -13.234 1 94.12 771 LEU A N 1
ATOM 5750 C CA . LEU A 1 771 ? 51.906 -2.629 -12.695 1 94.12 771 LEU A CA 1
ATOM 5751 C C . LEU A 1 771 ? 52.625 -3.061 -11.438 1 94.12 771 LEU A C 1
ATOM 5753 O O . LEU A 1 771 ? 52 -3.445 -10.445 1 94.12 771 LEU A O 1
ATOM 5757 N N . LEU A 1 772 ? 53.938 -2.992 -11.531 1 94.19 772 LEU A N 1
ATOM 5758 C CA . LEU A 1 772 ? 54.75 -3.396 -10.383 1 94.19 772 LEU A CA 1
ATOM 5759 C C . LEU A 1 772 ? 54.5 -2.455 -9.203 1 94.19 772 LEU A C 1
ATOM 5761 O O . LEU A 1 772 ? 54.469 -2.895 -8.047 1 94.19 772 LEU A O 1
ATOM 5765 N N . ARG A 1 773 ? 54.375 -1.252 -9.516 1 90.56 773 ARG A N 1
ATOM 5766 C CA . ARG A 1 773 ? 54.062 -0.288 -8.461 1 90.56 773 ARG A CA 1
ATOM 5767 C C . ARG A 1 773 ? 52.719 -0.575 -7.824 1 90.56 773 ARG A C 1
ATOM 5769 O O . ARG A 1 773 ? 52.562 -0.567 -6.598 1 90.56 773 ARG A O 1
ATOM 5776 N N . ALA A 1 774 ? 51.812 -0.721 -8.68 1 90.44 774 ALA A N 1
ATOM 5777 C CA . ALA A 1 774 ? 50.438 -1.021 -8.203 1 90.44 774 ALA A CA 1
ATOM 5778 C C . ALA A 1 774 ? 50.438 -2.301 -7.371 1 90.44 774 ALA A C 1
ATOM 5780 O O . ALA A 1 774 ? 49.75 -2.385 -6.359 1 90.44 774 ALA A O 1
ATOM 5781 N N . TYR A 1 775 ? 51.125 -3.244 -7.863 1 93.31 775 TYR A N 1
ATOM 5782 C CA . TYR A 1 775 ? 51.219 -4.523 -7.164 1 93.31 775 TYR A CA 1
ATOM 5783 C C . TYR A 1 775 ? 51.75 -4.34 -5.754 1 93.31 775 TYR A C 1
ATOM 5785 O O . TYR A 1 775 ? 51.219 -4.902 -4.797 1 93.31 775 TYR A O 1
ATOM 5793 N N . SER A 1 776 ? 52.781 -3.555 -5.695 1 91.06 776 SER A N 1
ATOM 5794 C CA . SER A 1 776 ? 53.375 -3.277 -4.402 1 91.06 776 SER A CA 1
ATOM 5795 C C . SER A 1 776 ? 52.438 -2.506 -3.488 1 91.06 776 SER A C 1
ATOM 5797 O O . SER A 1 776 ? 52.312 -2.824 -2.303 1 91.06 776 SER A O 1
ATOM 5799 N N . GLU A 1 777 ? 51.875 -1.566 -4.039 1 87.06 777 GLU A N 1
ATOM 5800 C CA . GLU A 1 777 ? 50.938 -0.745 -3.268 1 87.06 777 GLU A CA 1
ATOM 5801 C C . GLU A 1 777 ? 49.781 -1.578 -2.734 1 87.06 777 GLU A C 1
ATOM 5803 O O . GLU A 1 777 ? 49.375 -1.424 -1.578 1 87.06 777 GLU A O 1
ATOM 5808 N N . LEU A 1 778 ? 49.25 -2.363 -3.553 1 88 778 LEU A N 1
ATOM 5809 C CA . LEU A 1 778 ? 48.094 -3.168 -3.17 1 88 778 LEU A CA 1
ATOM 5810 C C . LEU A 1 778 ? 48.5 -4.207 -2.123 1 88 778 LEU A C 1
ATOM 5812 O O . LEU A 1 778 ? 47.688 -4.516 -1.227 1 88 778 LEU A O 1
ATOM 5816 N N . THR A 1 779 ? 49.656 -4.676 -2.314 1 88.56 779 THR A N 1
ATOM 5817 C CA . THR A 1 779 ? 50.125 -5.66 -1.345 1 88.56 779 THR A CA 1
ATOM 5818 C C . THR A 1 779 ? 50.344 -5.016 0.022 1 88.56 779 THR A C 1
ATOM 5820 O O . THR A 1 779 ? 50.094 -5.637 1.055 1 88.56 779 THR A O 1
ATOM 5823 N N . GLU A 1 780 ? 50.75 -3.873 -0.014 1 85.69 780 GLU A N 1
ATOM 5824 C CA . GLU A 1 780 ? 50.938 -3.145 1.235 1 85.69 780 GLU A CA 1
ATOM 5825 C C . GLU A 1 780 ? 49.594 -2.771 1.874 1 85.69 780 GLU A C 1
ATOM 5827 O O . GLU A 1 780 ? 49.469 -2.805 3.1 1 85.69 780 GLU A O 1
ATOM 5832 N N . LEU A 1 781 ? 48.781 -2.451 1.009 1 81.38 781 LEU A N 1
ATOM 5833 C CA . LEU A 1 781 ? 47.5 -1.938 1.468 1 81.38 781 LEU A CA 1
ATOM 5834 C C . LEU A 1 781 ? 46.562 -3.076 1.902 1 81.38 781 LEU A C 1
ATOM 5836 O O . LEU A 1 781 ? 45.844 -2.947 2.885 1 81.38 781 LEU A O 1
ATOM 5840 N N . LEU A 1 782 ? 46.562 -4.184 1.147 1 84.25 782 LEU A N 1
ATOM 5841 C CA . LEU A 1 782 ? 45.5 -5.184 1.323 1 84.25 782 LEU A CA 1
ATOM 5842 C C . LEU A 1 782 ? 46.062 -6.457 1.945 1 84.25 782 LEU A C 1
ATOM 5844 O O . LEU A 1 782 ? 45.312 -7.297 2.445 1 84.25 782 LEU A O 1
ATOM 5848 N N . GLY A 1 783 ? 47.344 -6.652 1.92 1 83.19 783 GLY A N 1
ATOM 5849 C CA . GLY A 1 783 ? 47.938 -7.844 2.5 1 83.19 783 GLY A CA 1
ATOM 5850 C C . GLY A 1 783 ? 48.719 -8.672 1.492 1 83.19 783 GLY A C 1
ATOM 5851 O O . GLY A 1 783 ? 48.938 -8.234 0.366 1 83.19 783 GLY A O 1
ATOM 5852 N N . LYS A 1 784 ? 48.969 -9.898 1.96 1 86.88 784 LYS A N 1
ATOM 5853 C CA . LYS A 1 784 ? 49.812 -10.797 1.171 1 86.88 784 LYS A CA 1
ATOM 5854 C C . LYS A 1 784 ? 49.062 -11.328 -0.047 1 86.88 784 LYS A C 1
ATOM 5856 O O . LYS A 1 784 ? 47.844 -11.484 -0.01 1 86.88 784 LYS A O 1
ATOM 5861 N N . PRO A 1 785 ? 49.812 -11.539 -1.132 1 83 785 PRO A N 1
ATOM 5862 C CA . PRO A 1 785 ? 49.188 -12.023 -2.367 1 83 785 PRO A CA 1
ATOM 5863 C C . PRO A 1 785 ? 48.406 -13.312 -2.164 1 83 785 PRO A C 1
ATOM 5865 O O . PRO A 1 785 ? 47.375 -13.523 -2.828 1 83 785 PRO A O 1
ATOM 5868 N N . SER A 1 786 ? 48.844 -14.148 -1.254 1 82 786 SER A N 1
ATOM 5869 C CA . SER A 1 786 ? 48.125 -15.391 -0.984 1 82 786 SER A CA 1
ATOM 5870 C C . SER A 1 786 ? 46.75 -15.117 -0.375 1 82 786 SER A C 1
ATOM 5872 O O . SER A 1 786 ? 45.812 -15.906 -0.543 1 82 786 SER A O 1
ATOM 5874 N N . GLU A 1 787 ? 46.625 -14.047 0.225 1 84.38 787 GLU A N 1
ATOM 5875 C CA . GLU A 1 787 ? 45.375 -13.664 0.889 1 84.38 787 GLU A CA 1
ATOM 5876 C C . GLU A 1 787 ? 44.469 -12.859 -0.044 1 84.38 787 GLU A C 1
ATOM 5878 O O . GLU A 1 787 ? 43.25 -12.969 0.025 1 84.38 787 GLU A O 1
ATOM 5883 N N . THR A 1 788 ? 45.125 -12.117 -0.892 1 86.25 788 THR A N 1
ATOM 5884 C CA . THR A 1 788 ? 44.375 -11.211 -1.736 1 86.25 788 THR A CA 1
ATOM 5885 C C . THR A 1 788 ? 43.969 -11.891 -3.047 1 86.25 788 THR A C 1
ATOM 5887 O O . THR A 1 788 ? 42.969 -11.531 -3.662 1 86.25 788 THR A O 1
ATOM 5890 N N . ARG A 1 789 ? 44.719 -12.883 -3.443 1 87.5 789 ARG A N 1
ATOM 5891 C CA . ARG A 1 789 ? 44.5 -13.602 -4.699 1 87.5 789 ARG A CA 1
ATOM 5892 C C . ARG A 1 789 ? 44.375 -12.625 -5.867 1 87.5 789 ARG A C 1
ATOM 5894 O O . ARG A 1 789 ? 43.375 -12.633 -6.582 1 87.5 789 ARG A O 1
ATOM 5901 N N . LEU A 1 790 ? 45.438 -11.93 -6.129 1 91.06 790 LEU A N 1
ATOM 5902 C CA . LEU A 1 790 ? 45.438 -10.906 -7.172 1 91.06 790 LEU A CA 1
ATOM 5903 C C . LEU A 1 790 ? 45.375 -11.539 -8.555 1 91.06 790 LEU A C 1
ATOM 5905 O O . LEU A 1 790 ? 45.969 -12.602 -8.781 1 91.06 790 LEU A O 1
ATOM 5909 N N . VAL A 1 791 ? 44.688 -10.891 -9.375 1 91.81 791 VAL A N 1
ATOM 5910 C CA . VAL A 1 791 ? 44.625 -11.312 -10.773 1 91.81 791 VAL A CA 1
ATOM 5911 C C . VAL A 1 791 ? 44.906 -10.117 -11.688 1 91.81 791 VAL A C 1
ATOM 5913 O O . VAL A 1 791 ? 44.688 -8.969 -11.297 1 91.81 791 VAL A O 1
ATOM 5916 N N . VAL A 1 792 ? 45.438 -10.422 -12.82 1 94 792 VAL A N 1
ATOM 5917 C CA . VAL A 1 792 ? 45.594 -9.445 -13.898 1 94 792 VAL A CA 1
ATOM 5918 C C . VAL A 1 792 ? 44.531 -9.695 -14.969 1 94 792 VAL A C 1
ATOM 5920 O O . VAL A 1 792 ? 44.312 -10.844 -15.359 1 94 792 VAL A O 1
ATOM 5923 N N . GLN A 1 793 ? 43.875 -8.703 -15.328 1 92.94 793 GLN A N 1
ATOM 5924 C CA . GLN A 1 793 ? 42.812 -8.82 -16.328 1 92.94 793 GLN A CA 1
ATOM 5925 C C . GLN A 1 793 ? 42.938 -7.711 -17.375 1 92.94 793 GLN A C 1
ATOM 5927 O O . GLN A 1 793 ? 43.375 -6.602 -17.062 1 92.94 793 GLN A O 1
ATOM 5932 N N . SER A 1 794 ? 42.594 -8.047 -18.594 1 91 794 SER A N 1
ATOM 5933 C CA . SER A 1 794 ? 42.562 -7.031 -19.641 1 91 794 SER A CA 1
ATOM 5934 C C . SER A 1 794 ? 41.562 -5.93 -19.328 1 91 794 SER A C 1
ATOM 5936 O O . SER A 1 794 ? 40.531 -6.188 -18.719 1 91 794 SER A O 1
ATOM 5938 N N . MET A 1 795 ? 41.844 -4.727 -19.766 1 89.12 795 MET A N 1
ATOM 5939 C CA . MET A 1 795 ? 40.938 -3.611 -19.562 1 89.12 795 MET A CA 1
ATOM 5940 C C . MET A 1 795 ? 39.719 -3.717 -20.5 1 89.12 795 MET A C 1
ATOM 5942 O O . MET A 1 795 ? 39.875 -4.062 -21.672 1 89.12 795 MET A O 1
ATOM 5946 N N . ALA A 1 796 ? 38.594 -3.537 -19.984 1 89 796 ALA A N 1
ATOM 5947 C CA . ALA A 1 796 ? 37.375 -3.383 -20.781 1 89 796 ALA A CA 1
ATOM 5948 C C . ALA A 1 796 ? 37.125 -1.915 -21.109 1 89 796 ALA A C 1
ATOM 5950 O O . ALA A 1 796 ? 37.594 -1.022 -20.391 1 89 796 ALA A O 1
ATOM 5951 N N . PRO A 1 797 ? 36.438 -1.696 -22.234 1 86.75 797 PRO A N 1
ATOM 5952 C CA . PRO A 1 797 ? 36.031 -0.314 -22.484 1 86.75 797 PRO A CA 1
ATOM 5953 C C . PRO A 1 797 ? 35.156 0.246 -21.375 1 86.75 797 PRO A C 1
ATOM 5955 O O . PRO A 1 797 ? 34.469 -0.514 -20.672 1 86.75 797 PRO A O 1
ATOM 5958 N N . ARG A 1 798 ? 35.219 1.523 -21.281 1 83.69 798 ARG A N 1
ATOM 5959 C CA . ARG A 1 798 ? 34.406 2.172 -20.266 1 83.69 798 ARG A CA 1
ATOM 5960 C C . ARG A 1 798 ? 32.906 2.049 -20.625 1 83.69 798 ARG A C 1
ATOM 5962 O O . ARG A 1 798 ? 32.562 2.074 -21.797 1 83.69 798 ARG A O 1
ATOM 5969 N N . GLY A 1 799 ? 32.062 1.937 -19.562 1 90 799 GLY A N 1
ATOM 5970 C CA . GLY A 1 799 ? 30.625 1.826 -19.688 1 90 799 GLY A CA 1
ATOM 5971 C C . GLY A 1 799 ? 29.906 1.764 -18.359 1 90 799 GLY A C 1
ATOM 5972 O O . GLY A 1 799 ? 30.359 2.342 -17.375 1 90 799 GLY A O 1
ATOM 5973 N N . VAL A 1 800 ? 28.734 1.208 -18.391 1 91.38 800 VAL A N 1
ATOM 5974 C CA . VAL A 1 800 ? 27.938 1.07 -17.188 1 91.38 800 VAL A CA 1
ATOM 5975 C C . VAL A 1 800 ? 28.094 -0.342 -16.625 1 91.38 800 VAL A C 1
ATOM 5977 O O . VAL A 1 800 ? 27.953 -1.325 -17.359 1 91.38 800 VAL A O 1
ATOM 5980 N N . ASP A 1 801 ? 28.5 -0.429 -15.375 1 91.25 801 ASP A N 1
ATOM 5981 C CA . ASP A 1 801 ? 28.641 -1.726 -14.711 1 91.25 801 ASP A CA 1
ATOM 5982 C C . ASP A 1 801 ? 27.266 -2.297 -14.352 1 91.25 801 ASP A C 1
ATOM 5984 O O . ASP A 1 801 ? 26.484 -1.65 -13.648 1 91.25 801 ASP A O 1
ATOM 5988 N N . THR A 1 802 ? 27 -3.543 -14.789 1 95.56 802 THR A N 1
ATOM 5989 C CA . THR A 1 802 ? 25.719 -4.168 -14.523 1 95.56 802 THR A CA 1
ATOM 5990 C C . THR A 1 802 ? 25.906 -5.562 -13.93 1 95.56 802 THR A C 1
ATOM 5992 O O . THR A 1 802 ? 27.031 -6.047 -13.812 1 95.56 802 THR A O 1
ATOM 5995 N N . VAL A 1 803 ? 24.812 -6.137 -13.477 1 95.25 803 VAL A N 1
ATOM 5996 C CA . VAL A 1 803 ? 24.766 -7.484 -12.922 1 95.25 803 VAL A CA 1
ATOM 5997 C C . VAL A 1 803 ? 23.656 -8.281 -13.602 1 95.25 803 VAL A C 1
ATOM 5999 O O . VAL A 1 803 ? 22.531 -7.789 -13.758 1 95.25 803 VAL A O 1
ATOM 6002 N N . VAL A 1 804 ? 23.953 -9.461 -14.055 1 97.12 804 VAL A N 1
ATOM 6003 C CA . VAL A 1 804 ? 23 -10.422 -14.594 1 97.12 804 VAL A CA 1
ATOM 6004 C C . VAL A 1 804 ? 23.031 -11.711 -13.781 1 97.12 804 VAL A C 1
ATOM 6006 O O . VAL A 1 804 ? 24.094 -12.32 -13.617 1 97.12 804 VAL A O 1
ATOM 6009 N N . ARG A 1 805 ? 21.922 -12.07 -13.266 1 95.25 805 ARG A N 1
ATOM 6010 C CA . ARG A 1 805 ? 21.844 -13.266 -12.43 1 95.25 805 ARG A CA 1
ATOM 6011 C C . ARG A 1 805 ? 20.656 -14.133 -12.828 1 95.25 805 ARG A C 1
ATOM 6013 O O . ARG A 1 805 ? 19.625 -13.625 -13.289 1 95.25 805 ARG A O 1
ATOM 6020 N N . ALA A 1 806 ? 20.781 -15.43 -12.703 1 95.19 806 ALA A N 1
ATOM 6021 C CA . ALA A 1 806 ? 19.703 -16.391 -12.875 1 95.19 806 ALA A CA 1
ATOM 6022 C C . ALA A 1 806 ? 19.672 -17.406 -11.734 1 95.19 806 ALA A C 1
ATOM 6024 O O . ALA A 1 806 ? 20.719 -17.891 -11.297 1 95.19 806 ALA A O 1
ATOM 6025 N N . THR A 1 807 ? 18.5 -17.625 -11.156 1 90.81 807 THR A N 1
ATOM 6026 C CA . THR A 1 807 ? 18.344 -18.547 -10.039 1 90.81 807 THR A CA 1
ATOM 6027 C C . THR A 1 807 ? 17.031 -19.328 -10.156 1 90.81 807 THR A C 1
ATOM 6029 O O . THR A 1 807 ? 16.172 -18.969 -10.961 1 90.81 807 THR A O 1
ATOM 6032 N N . ILE A 1 808 ? 16.891 -20.438 -9.383 1 83.38 808 ILE A N 1
ATOM 6033 C CA . ILE A 1 808 ? 15.641 -21.188 -9.273 1 83.38 808 ILE A CA 1
ATOM 6034 C C . ILE A 1 808 ? 14.938 -20.828 -7.961 1 83.38 808 ILE A C 1
ATOM 6036 O O . ILE A 1 808 ? 15.516 -21 -6.883 1 83.38 808 ILE A O 1
ATOM 6040 N N . ASP A 1 809 ? 13.797 -20.297 -8.148 1 76.56 809 ASP A N 1
ATOM 6041 C CA . ASP A 1 809 ? 12.969 -19.984 -6.98 1 76.56 809 ASP A CA 1
ATOM 6042 C C . ASP A 1 809 ? 11.867 -21.031 -6.801 1 76.56 809 ASP A C 1
ATOM 6044 O O . ASP A 1 809 ? 11.211 -21.422 -7.77 1 76.56 809 ASP A O 1
ATOM 6048 N N . PRO A 1 810 ? 11.664 -21.453 -5.59 1 69.12 810 PRO A N 1
ATOM 6049 C CA . PRO A 1 810 ? 10.641 -22.469 -5.348 1 69.12 810 PRO A CA 1
ATOM 6050 C C . PRO A 1 810 ? 9.234 -21.984 -5.684 1 69.12 810 PRO A C 1
ATOM 6052 O O . PRO A 1 810 ? 8.359 -22.797 -6.008 1 69.12 810 PRO A O 1
ATOM 6055 N N . ALA A 1 811 ? 9.031 -20.734 -5.566 1 69.56 811 ALA A N 1
ATOM 6056 C CA . ALA A 1 811 ? 7.684 -20.219 -5.781 1 69.56 811 ALA A CA 1
ATOM 6057 C C . ALA A 1 811 ? 7.488 -19.781 -7.23 1 69.56 811 ALA A C 1
ATOM 6059 O O . ALA A 1 811 ? 6.375 -19.828 -7.754 1 69.56 811 ALA A O 1
ATOM 6060 N N . ALA A 1 812 ? 8.602 -19.406 -7.91 1 75 812 ALA A N 1
ATOM 6061 C CA . ALA A 1 812 ? 8.422 -18.812 -9.227 1 75 812 ALA A CA 1
ATOM 6062 C C . ALA A 1 812 ? 9.117 -19.625 -10.312 1 75 812 ALA A C 1
ATOM 6064 O O . ALA A 1 812 ? 8.836 -19.469 -11.5 1 75 812 ALA A O 1
ATOM 6065 N N . GLY A 1 813 ? 9.945 -20.562 -9.859 1 78.5 813 GLY A N 1
ATOM 6066 C CA . GLY A 1 813 ? 10.75 -21.281 -10.836 1 78.5 813 GLY A CA 1
ATOM 6067 C C . GLY A 1 813 ? 12.023 -20.547 -11.219 1 78.5 813 GLY A C 1
ATOM 6068 O O . GLY A 1 813 ? 12.664 -19.922 -10.367 1 78.5 813 GLY A O 1
ATOM 6069 N N . ALA A 1 814 ? 12.398 -20.703 -12.453 1 85.62 814 ALA A N 1
ATOM 6070 C CA . ALA A 1 814 ? 13.633 -20.078 -12.914 1 85.62 814 ALA A CA 1
ATOM 6071 C C . ALA A 1 814 ? 13.422 -18.594 -13.188 1 85.62 814 ALA A C 1
ATOM 6073 O O . ALA A 1 814 ? 12.5 -18.203 -13.906 1 85.62 814 ALA A O 1
ATOM 6074 N N . VAL A 1 815 ? 14.281 -17.828 -12.578 1 91.75 815 VAL A N 1
ATOM 6075 C CA . VAL A 1 815 ? 14.125 -16.375 -12.641 1 91.75 815 VAL A CA 1
ATOM 6076 C C . VAL A 1 815 ? 15.422 -15.734 -13.125 1 91.75 815 VAL A C 1
ATOM 6078 O O . VAL A 1 815 ? 16.516 -16.125 -12.695 1 91.75 815 VAL A O 1
ATOM 6081 N N . LEU A 1 816 ? 15.266 -14.836 -14.086 1 94.75 816 LEU A N 1
ATOM 6082 C CA . LEU A 1 816 ? 16.359 -14 -14.57 1 94.75 816 LEU A CA 1
ATOM 6083 C C . LEU A 1 816 ? 16.312 -12.625 -13.914 1 94.75 816 LEU A C 1
ATOM 6085 O O . LEU A 1 816 ? 15.25 -11.992 -13.844 1 94.75 816 LEU A O 1
ATOM 6089 N N . SER A 1 817 ? 17.438 -12.195 -13.352 1 94.19 817 SER A N 1
ATOM 6090 C CA . SER A 1 817 ? 17.5 -10.922 -12.641 1 94.19 817 SER A CA 1
ATOM 6091 C C . SER A 1 817 ? 18.516 -9.984 -13.273 1 94.19 817 SER A C 1
ATOM 6093 O O . SER A 1 817 ? 19.531 -10.43 -13.805 1 94.19 817 SER A O 1
ATOM 6095 N N . PHE A 1 818 ? 18.203 -8.695 -13.234 1 95.25 818 PHE A N 1
ATOM 6096 C CA . PHE A 1 818 ? 19.078 -7.668 -13.797 1 95.25 818 PHE A CA 1
ATOM 6097 C C . PHE A 1 818 ? 19.125 -6.445 -12.883 1 95.25 818 PHE A C 1
ATOM 6099 O O . PHE A 1 818 ? 18.125 -6.074 -12.273 1 95.25 818 PHE A O 1
ATOM 6106 N N . GLY A 1 819 ? 20.281 -5.879 -12.773 1 93.94 819 GLY A N 1
ATOM 6107 C CA . GLY A 1 819 ? 20.484 -4.613 -12.086 1 93.94 819 GLY A CA 1
ATOM 6108 C C . GLY A 1 819 ? 21.828 -3.984 -12.383 1 93.94 819 GLY A C 1
ATOM 6109 O O . GLY A 1 819 ? 22.656 -4.578 -13.078 1 93.94 819 GLY A O 1
ATOM 6110 N N . LEU A 1 820 ? 22 -2.725 -11.953 1 91.5 820 LEU A N 1
ATOM 6111 C CA . LEU A 1 820 ? 23.312 -2.1 -12.047 1 91.5 820 LEU A CA 1
ATOM 6112 C C . LEU A 1 820 ? 24.203 -2.537 -10.891 1 91.5 820 LEU A C 1
ATOM 6114 O O . LEU A 1 820 ? 23.719 -2.881 -9.812 1 91.5 820 LEU A O 1
ATOM 6118 N N . ALA A 1 821 ? 25.438 -2.598 -11.156 1 87 821 ALA A N 1
ATOM 6119 C CA . ALA A 1 821 ? 26.391 -2.986 -10.117 1 87 821 ALA A CA 1
ATOM 6120 C C . ALA A 1 821 ? 26.688 -1.82 -9.18 1 87 821 ALA A C 1
ATOM 6122 O O . ALA A 1 821 ? 26.484 -0.659 -9.539 1 87 821 ALA A O 1
ATOM 6123 N N . GLY A 1 822 ? 27.125 -2.133 -7.957 1 78.56 822 GLY A N 1
ATOM 6124 C CA . GLY A 1 822 ? 27.531 -1.122 -6.996 1 78.56 822 GLY A CA 1
ATOM 6125 C C . GLY A 1 822 ? 26.734 -1.173 -5.703 1 78.56 822 GLY A C 1
ATOM 6126 O O . GLY A 1 822 ? 25.641 -1.728 -5.668 1 78.56 822 GLY A O 1
ATOM 6127 N N . ALA A 1 823 ? 27.281 -0.54 -4.691 1 76.25 823 ALA A N 1
ATOM 6128 C CA . ALA A 1 823 ? 26.75 -0.626 -3.332 1 76.25 823 ALA A CA 1
ATOM 6129 C C . ALA A 1 823 ? 25.359 -0.008 -3.244 1 76.25 823 ALA A C 1
ATOM 6131 O O . ALA A 1 823 ? 24.453 -0.601 -2.664 1 76.25 823 ALA A O 1
ATOM 6132 N N . PRO A 1 824 ? 25.125 1.19 -3.889 1 73.94 824 PRO A N 1
ATOM 6133 C CA . PRO A 1 824 ? 23.781 1.775 -3.742 1 73.94 824 PRO A CA 1
ATOM 6134 C C . PRO A 1 824 ? 22.688 0.914 -4.371 1 73.94 824 PRO A C 1
ATOM 6136 O O . PRO A 1 824 ? 21.609 0.761 -3.793 1 73.94 824 PRO A O 1
ATOM 6139 N N . SER A 1 825 ? 23 0.374 -5.508 1 77.81 825 SER A N 1
ATOM 6140 C CA . SER A 1 825 ? 22 -0.458 -6.168 1 77.81 825 SER A CA 1
ATOM 6141 C C . SER A 1 825 ? 21.688 -1.701 -5.344 1 77.81 825 SER A C 1
ATOM 6143 O O . SER A 1 825 ? 20.531 -2.131 -5.273 1 77.81 825 SER A O 1
ATOM 6145 N N . LEU A 1 826 ? 22.719 -2.191 -4.754 1 76.44 826 LEU A N 1
ATOM 6146 C CA . LEU A 1 826 ? 22.547 -3.373 -3.916 1 76.44 826 LEU A CA 1
ATOM 6147 C C . LEU A 1 826 ? 21.734 -3.045 -2.676 1 76.44 826 LEU A C 1
ATOM 6149 O O . LEU A 1 826 ? 20.797 -3.781 -2.326 1 76.44 826 LEU A O 1
ATOM 6153 N N . LEU A 1 827 ? 22.109 -1.94 -2.121 1 77.94 827 LEU A N 1
ATOM 6154 C CA . LEU A 1 827 ? 21.469 -1.569 -0.862 1 77.94 827 LEU A CA 1
ATOM 6155 C C . LEU A 1 827 ? 20.047 -1.088 -1.098 1 77.94 827 LEU A C 1
ATOM 6157 O O . LEU A 1 827 ? 19.188 -1.21 -0.216 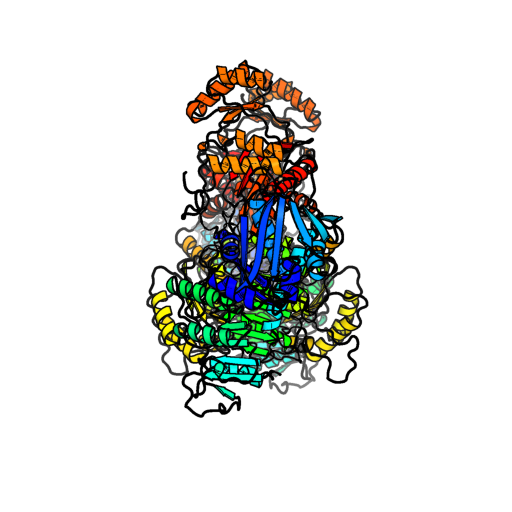1 77.94 827 LEU A O 1
ATOM 6161 N N . LEU A 1 828 ? 19.797 -0.584 -2.271 1 79.75 828 LEU A N 1
ATOM 6162 C CA . LEU A 1 828 ? 18.484 -0.008 -2.545 1 79.75 828 LEU A CA 1
ATOM 6163 C C . LEU A 1 828 ? 17.562 -1.027 -3.223 1 79.75 828 LEU A C 1
ATOM 6165 O O . LEU A 1 828 ? 16.375 -0.763 -3.436 1 79.75 828 LEU A O 1
ATOM 6169 N N . GLY A 1 829 ? 18.125 -2.236 -3.531 1 80.06 829 GLY A N 1
ATOM 6170 C CA . GLY A 1 829 ? 17.312 -3.309 -4.09 1 80.06 829 GLY A CA 1
ATOM 6171 C C . GLY A 1 829 ? 16.781 -2.996 -5.477 1 80.06 829 GLY A C 1
ATOM 6172 O O . GLY A 1 829 ? 15.664 -3.381 -5.82 1 80.06 829 GLY A O 1
ATOM 6173 N N . ASP A 1 830 ? 17.469 -2.16 -6.219 1 88 830 ASP A N 1
ATOM 6174 C CA . ASP A 1 830 ? 17.062 -1.821 -7.582 1 88 830 ASP A CA 1
ATOM 6175 C C . ASP A 1 830 ? 17.391 -2.957 -8.547 1 88 830 ASP A C 1
ATOM 6177 O O . ASP A 1 830 ? 18.266 -2.818 -9.406 1 88 830 ASP A O 1
ATOM 6181 N N . THR A 1 831 ? 16.734 -4.086 -8.422 1 91.06 831 THR A N 1
ATOM 6182 C CA . THR A 1 831 ? 16.875 -5.27 -9.258 1 91.06 831 THR A CA 1
ATOM 6183 C C . THR A 1 831 ? 15.547 -5.648 -9.906 1 91.06 831 THR A C 1
ATOM 6185 O O . THR A 1 831 ? 14.5 -5.582 -9.258 1 91.06 831 THR A O 1
ATOM 6188 N N . ALA A 1 832 ? 15.617 -5.895 -11.164 1 91.75 832 ALA A N 1
ATOM 6189 C CA . ALA A 1 832 ? 14.438 -6.352 -11.891 1 91.75 832 ALA A CA 1
ATOM 6190 C C . ALA A 1 832 ? 14.5 -7.852 -12.148 1 91.75 832 ALA A C 1
ATOM 6192 O O . ALA A 1 832 ? 15.578 -8.445 -12.133 1 91.75 832 ALA A O 1
ATOM 6193 N N . HIS A 1 833 ? 13.375 -8.508 -12.359 1 92.56 833 HIS A N 1
ATOM 6194 C CA . HIS A 1 833 ? 13.289 -9.953 -12.531 1 92.56 833 HIS A CA 1
ATOM 6195 C C . HIS A 1 833 ? 12.336 -10.32 -13.656 1 92.56 833 HIS A C 1
ATOM 6197 O O . HIS A 1 833 ? 11.391 -9.578 -13.945 1 92.56 833 HIS A O 1
ATOM 6203 N N . CYS A 1 834 ? 12.594 -11.352 -14.32 1 92.25 834 CYS A N 1
ATOM 6204 C CA . CYS A 1 834 ? 11.641 -11.922 -15.266 1 92.25 834 CYS A CA 1
ATOM 6205 C C . CYS A 1 834 ? 11.734 -13.445 -15.281 1 92.25 834 CYS A C 1
ATOM 6207 O O . CYS A 1 834 ? 12.711 -14.016 -14.781 1 92.25 834 CYS A O 1
ATOM 6209 N N . LEU A 1 835 ? 10.727 -14.07 -15.797 1 88.69 835 LEU A N 1
ATOM 6210 C CA . LEU A 1 835 ? 10.664 -15.523 -15.836 1 88.69 835 LEU A CA 1
ATOM 6211 C C . LEU A 1 835 ? 11.492 -16.078 -16.984 1 88.69 835 LEU A C 1
ATOM 6213 O O . LEU A 1 835 ? 11.672 -15.406 -18 1 88.69 835 LEU A O 1
ATOM 6217 N N . VAL A 1 836 ? 12.039 -17.234 -16.734 1 90.12 836 VAL A N 1
ATOM 6218 C CA . VAL A 1 836 ? 12.719 -18.016 -17.75 1 90.12 836 VAL A CA 1
ATOM 6219 C C . VAL A 1 836 ? 11.773 -19.062 -18.328 1 90.12 836 VAL A C 1
ATOM 6221 O O . VAL A 1 836 ? 11.078 -19.75 -17.562 1 90.12 836 VAL A O 1
ATOM 6224 N N . PRO A 1 837 ? 11.648 -19.312 -19.625 1 89.06 837 PRO A N 1
ATOM 6225 C CA . PRO A 1 837 ? 12.477 -18.609 -20.625 1 89.06 837 PRO A CA 1
ATOM 6226 C C . PRO A 1 837 ? 11.984 -17.188 -20.906 1 89.06 837 PRO A C 1
ATOM 6228 O O . PRO A 1 837 ? 10.781 -16.969 -21.016 1 89.06 837 PRO A O 1
ATOM 6231 N N . ALA A 1 838 ? 12.961 -16.281 -21.078 1 93.06 838 ALA A N 1
ATOM 6232 C CA . ALA A 1 838 ? 12.641 -14.891 -21.359 1 93.06 838 ALA A CA 1
ATOM 6233 C C . ALA A 1 838 ? 12.484 -14.672 -22.859 1 93.06 838 ALA A C 1
ATOM 6235 O O . ALA A 1 838 ? 13.242 -15.227 -23.672 1 93.06 838 ALA A O 1
ATOM 6236 N N . THR A 1 839 ? 11.5 -13.883 -23.281 1 91.25 839 THR A N 1
ATOM 6237 C CA . THR A 1 839 ? 11.352 -13.445 -24.672 1 91.25 839 THR A CA 1
ATOM 6238 C C . THR A 1 839 ? 12.148 -12.164 -24.922 1 91.25 839 THR A C 1
ATOM 6240 O O . THR A 1 839 ? 12.664 -11.562 -23.969 1 91.25 839 THR A O 1
ATOM 6243 N N . ASP A 1 840 ? 12.242 -11.852 -26.172 1 93.88 840 ASP A N 1
ATOM 6244 C CA . ASP A 1 840 ? 12.906 -10.594 -26.516 1 93.88 840 ASP A CA 1
ATOM 6245 C C . ASP A 1 840 ? 12.211 -9.406 -25.859 1 93.88 840 ASP A C 1
ATOM 6247 O O . ASP A 1 840 ? 12.867 -8.484 -25.375 1 93.88 840 ASP A O 1
ATOM 6251 N N . ARG A 1 841 ? 11 -9.484 -25.781 1 90.12 841 ARG A N 1
ATOM 6252 C CA . ARG A 1 841 ? 10.242 -8.422 -25.125 1 90.12 841 ARG A CA 1
ATOM 6253 C C . ARG A 1 841 ? 10.539 -8.383 -23.625 1 90.12 841 ARG A C 1
ATOM 6255 O O . ARG A 1 841 ? 10.703 -7.309 -23.047 1 90.12 841 ARG A O 1
ATOM 6262 N N . ASP A 1 842 ? 10.555 -9.555 -23.016 1 90.5 842 ASP A N 1
ATOM 6263 C CA . ASP A 1 842 ? 10.852 -9.633 -21.594 1 90.5 842 ASP A CA 1
ATOM 6264 C C . ASP A 1 842 ? 12.203 -9.008 -21.281 1 90.5 842 ASP A C 1
ATOM 6266 O O . ASP A 1 842 ? 12.336 -8.281 -20.281 1 90.5 842 ASP A O 1
ATOM 6270 N N . ALA A 1 843 ? 13.156 -9.297 -22.094 1 95.12 843 ALA A N 1
ATOM 6271 C C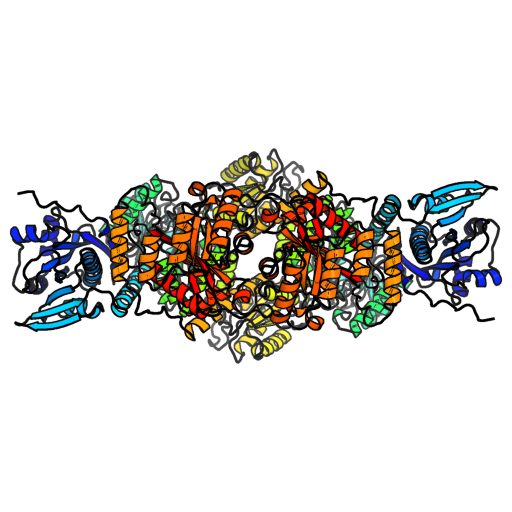A . ALA A 1 843 ? 14.508 -8.789 -21.859 1 95.12 843 ALA A CA 1
ATOM 6272 C C . ALA A 1 843 ? 14.555 -7.27 -21.984 1 95.12 843 ALA A C 1
ATOM 6274 O O . ALA A 1 843 ? 15.211 -6.598 -21.188 1 95.12 843 ALA A O 1
ATOM 6275 N N . ALA A 1 844 ? 13.906 -6.801 -22.984 1 93.5 844 ALA A N 1
ATOM 6276 C CA . ALA A 1 844 ? 13.859 -5.355 -23.188 1 93.5 844 ALA A CA 1
ATOM 6277 C C . ALA A 1 844 ? 13.188 -4.656 -22 1 93.5 844 ALA A C 1
ATOM 6279 O O . ALA A 1 844 ? 13.656 -3.613 -21.547 1 93.5 844 ALA A O 1
ATOM 6280 N N . GLU A 1 845 ? 12.133 -5.23 -21.547 1 89.94 845 GLU A N 1
ATOM 6281 C CA . GLU A 1 845 ? 11.414 -4.656 -20.422 1 89.94 845 GLU A CA 1
ATOM 6282 C C . GLU A 1 845 ? 12.211 -4.777 -19.125 1 89.94 845 GLU A C 1
ATOM 6284 O O . GLU A 1 845 ? 12.148 -3.9 -18.266 1 89.94 845 GLU A O 1
ATOM 6289 N N . LEU A 1 846 ? 12.859 -5.863 -19.016 1 93.25 846 LEU A N 1
ATOM 6290 C CA . LEU A 1 846 ? 13.656 -6.129 -17.812 1 93.25 846 LEU A CA 1
ATOM 6291 C C . LEU A 1 846 ? 14.664 -5.012 -17.578 1 93.25 846 LEU A C 1
ATOM 6293 O O . LEU A 1 846 ? 14.773 -4.492 -16.469 1 93.25 846 LEU A O 1
ATOM 6297 N N . ILE A 1 847 ? 15.383 -4.562 -18.609 1 95.5 847 ILE A N 1
ATOM 6298 C CA . ILE A 1 847 ? 16.438 -3.562 -18.484 1 95.5 847 ILE A CA 1
ATOM 6299 C C . ILE A 1 847 ? 15.828 -2.193 -18.203 1 95.5 847 ILE A C 1
ATOM 6301 O O . ILE A 1 847 ? 16.422 -1.375 -17.5 1 95.5 847 ILE A O 1
ATOM 6305 N N . ARG A 1 848 ? 14.695 -1.952 -18.641 1 92.38 848 ARG A N 1
ATOM 6306 C CA . ARG A 1 848 ? 14.062 -0.645 -18.531 1 92.38 848 ARG A CA 1
ATOM 6307 C C . ARG A 1 848 ? 13.289 -0.529 -17.219 1 92.38 848 ARG A C 1
ATOM 6309 O O . ARG A 1 848 ? 12.891 0.568 -16.828 1 92.38 848 ARG A O 1
ATOM 6316 N N . SER A 1 849 ? 13.133 -1.616 -16.547 1 89 849 SER A N 1
ATOM 6317 C CA . SER A 1 849 ? 12.297 -1.633 -15.359 1 89 849 SER A CA 1
ATOM 6318 C C . SER A 1 849 ? 13.078 -1.184 -14.125 1 89 849 SER A C 1
ATOM 6320 O O . SER A 1 849 ? 12.484 -0.806 -13.117 1 89 849 SER A O 1
ATOM 6322 N N . VAL A 1 850 ? 14.398 -1.247 -14.172 1 90.75 850 VAL A N 1
ATOM 6323 C CA . VAL A 1 850 ? 15.156 -0.778 -13.023 1 90.75 850 VAL A CA 1
ATOM 6324 C C . VAL A 1 850 ? 15.117 0.748 -12.961 1 90.75 850 VAL A C 1
ATOM 6326 O O . VAL A 1 850 ? 15.148 1.416 -14 1 90.75 850 VAL A O 1
ATOM 6329 N N . ARG A 1 851 ? 15.039 1.361 -11.82 1 88 851 ARG A N 1
ATOM 6330 C CA . ARG A 1 851 ? 14.922 2.805 -11.633 1 88 851 ARG A CA 1
ATOM 6331 C C . ARG A 1 851 ? 16.172 3.523 -12.141 1 88 851 ARG A C 1
ATOM 6333 O O . ARG A 1 851 ? 16.094 4.684 -12.555 1 88 851 ARG A O 1
ATOM 6340 N N . THR A 1 852 ? 17.25 2.879 -12.227 1 90.31 852 THR A N 1
ATOM 6341 C CA . THR A 1 852 ? 18.516 3.463 -12.68 1 90.31 852 THR A CA 1
ATOM 6342 C C . THR A 1 852 ? 18.703 3.246 -14.18 1 90.31 852 THR A C 1
ATOM 6344 O O . THR A 1 852 ? 19.766 3.551 -14.727 1 90.31 852 THR A O 1
ATOM 6347 N N . ALA A 1 853 ? 17.703 2.791 -14.859 1 92.25 853 ALA A N 1
ATOM 6348 C CA . ALA A 1 853 ? 17.766 2.477 -16.281 1 92.25 853 ALA A CA 1
ATOM 6349 C C . ALA A 1 853 ? 18.234 3.684 -17.094 1 92.25 853 ALA A C 1
ATOM 6351 O O . ALA A 1 853 ? 18.953 3.533 -18.094 1 92.25 853 ALA A O 1
ATOM 6352 N N . PRO A 1 854 ? 17.859 4.934 -16.672 1 89.56 854 PRO A N 1
ATOM 6353 C CA . PRO A 1 854 ? 18.281 6.094 -17.453 1 89.56 854 PRO A CA 1
ATOM 6354 C C . PRO A 1 854 ? 19.797 6.152 -17.656 1 89.56 854 PRO A C 1
ATOM 6356 O O . PRO A 1 854 ? 20.266 6.688 -18.656 1 89.56 854 PRO A O 1
ATOM 6359 N N . LEU A 1 855 ? 20.531 5.551 -16.797 1 89.31 855 LEU A N 1
ATOM 6360 C CA . LEU A 1 855 ? 21.984 5.543 -16.891 1 89.31 855 LEU A CA 1
ATOM 6361 C C . LEU A 1 855 ? 22.438 4.734 -18.109 1 89.31 855 LEU A C 1
ATOM 6363 O O . LEU A 1 855 ? 23.547 4.914 -18.594 1 89.31 855 LEU A O 1
ATOM 6367 N N . LEU A 1 856 ? 21.562 3.844 -18.609 1 94.06 856 LEU A N 1
ATOM 6368 C CA . LEU A 1 856 ? 21.891 3.025 -19.781 1 94.06 856 LEU A CA 1
ATOM 6369 C C . LEU A 1 856 ? 21.516 3.75 -21.062 1 94.06 856 LEU A C 1
ATOM 6371 O O . LEU A 1 856 ? 21.953 3.365 -22.156 1 94.06 856 LEU A O 1
ATOM 6375 N N . PHE A 1 857 ? 20.719 4.742 -20.938 1 92.56 857 PHE A N 1
ATOM 6376 C CA . PHE A 1 857 ? 20.125 5.328 -22.125 1 92.56 857 PHE A CA 1
ATOM 6377 C C . PHE A 1 857 ? 20.531 6.789 -22.281 1 92.56 857 PHE A C 1
ATOM 6379 O O . PHE A 1 857 ? 19.797 7.59 -22.859 1 92.56 857 PHE A O 1
ATOM 6386 N N . GLY A 1 858 ? 21.562 7.246 -21.688 1 85.5 858 GLY A N 1
ATOM 6387 C CA . GLY A 1 858 ? 22.094 8.586 -21.875 1 85.5 858 GLY A CA 1
ATOM 6388 C C . GLY A 1 858 ? 21.594 9.578 -20.844 1 85.5 858 GLY A C 1
ATOM 6389 O O . GLY A 1 858 ? 21.141 10.672 -21.188 1 85.5 858 GLY A O 1
ATOM 6390 N N . TRP A 1 859 ? 21.562 9.188 -19.656 1 82.31 859 TRP A N 1
ATOM 6391 C CA . TRP A 1 859 ? 21.094 10.031 -18.562 1 82.31 859 TRP A CA 1
ATOM 6392 C C . TRP A 1 859 ? 21.953 11.297 -18.453 1 82.31 859 TRP A C 1
ATOM 6394 O O . TRP A 1 859 ? 23.172 11.227 -18.422 1 82.31 859 TRP A O 1
ATOM 6404 N N . ARG A 1 860 ? 21.359 12.555 -18.469 1 77 860 ARG A N 1
ATOM 6405 C CA . ARG A 1 860 ? 21.953 13.875 -18.297 1 77 860 ARG A CA 1
ATOM 6406 C C . ARG A 1 860 ? 23.094 14.102 -19.281 1 77 860 ARG A C 1
ATOM 6408 O O . ARG A 1 860 ? 24.188 14.531 -18.891 1 77 860 ARG A O 1
ATOM 6415 N N . GLY A 1 861 ? 22.953 13.602 -20.562 1 73.88 861 GLY A N 1
ATOM 6416 C CA . GLY A 1 861 ? 23.859 13.938 -21.656 1 73.88 861 GLY A CA 1
ATOM 6417 C C . GLY A 1 861 ? 24.922 12.875 -21.891 1 73.88 861 GLY A C 1
ATOM 6418 O O . GLY A 1 861 ? 25.703 12.984 -22.828 1 73.88 861 GLY A O 1
ATOM 6419 N N . ALA A 1 862 ? 25.016 11.805 -21.016 1 78.56 862 ALA A N 1
ATOM 6420 C CA . ALA A 1 862 ? 25.953 10.711 -21.266 1 78.56 862 ALA A CA 1
ATOM 6421 C C . ALA A 1 862 ? 25.594 9.953 -22.547 1 78.56 862 ALA A C 1
ATOM 6423 O O . ALA A 1 862 ? 24.469 10.031 -23.016 1 78.56 862 ALA A O 1
ATOM 6424 N N . ALA A 1 863 ? 26.578 9.367 -23.109 1 83.69 863 ALA A N 1
ATOM 6425 C CA . ALA A 1 863 ? 26.297 8.539 -24.281 1 83.69 863 ALA A CA 1
ATOM 6426 C C . ALA A 1 863 ? 25.547 7.266 -23.891 1 83.69 863 ALA A C 1
ATOM 6428 O O . ALA A 1 863 ? 25.891 6.629 -22.891 1 83.69 863 ALA A O 1
ATOM 6429 N N . PRO A 1 864 ? 24.484 6.977 -24.641 1 91.88 864 PRO A N 1
ATOM 6430 C CA . PRO A 1 864 ? 23.797 5.703 -24.391 1 91.88 864 PRO A CA 1
ATOM 6431 C C . PRO A 1 864 ? 24.703 4.496 -24.625 1 91.88 864 PRO A C 1
ATOM 6433 O O . PRO A 1 864 ? 25.594 4.547 -25.484 1 91.88 864 PRO A O 1
ATOM 6436 N N . VAL A 1 865 ? 24.562 3.516 -23.922 1 95.56 865 VAL A N 1
ATOM 6437 C CA . VAL A 1 865 ? 25.375 2.314 -24.078 1 95.56 865 VAL A CA 1
ATOM 6438 C C . VAL A 1 865 ? 24.625 1.28 -24.906 1 95.56 865 VAL A C 1
ATOM 6440 O O . VAL A 1 865 ? 23.484 1.519 -25.328 1 95.56 865 VAL A O 1
ATOM 6443 N N . ASP A 1 866 ? 25.234 0.132 -25.219 1 96.88 866 ASP A N 1
ATOM 6444 C CA . ASP A 1 866 ? 24.734 -0.882 -26.141 1 96.88 866 ASP A CA 1
ATOM 6445 C C . ASP A 1 866 ? 23.719 -1.789 -25.438 1 96.88 866 ASP A C 1
ATOM 6447 O O . ASP A 1 866 ? 23.984 -2.969 -25.203 1 96.88 866 ASP A O 1
ATOM 6451 N N . THR A 1 867 ? 22.516 -1.315 -25.312 1 97 867 THR A N 1
ATOM 6452 C CA . THR A 1 867 ? 21.484 -2.082 -24.625 1 97 867 THR A CA 1
ATOM 6453 C C . THR A 1 867 ? 21.062 -3.283 -25.453 1 97 867 THR A C 1
ATOM 6455 O O . THR A 1 867 ? 20.562 -4.273 -24.922 1 97 867 THR A O 1
ATOM 6458 N N . GLY A 1 868 ? 21.219 -3.26 -26.75 1 97 868 GLY A N 1
ATOM 6459 C CA . GLY A 1 868 ? 20.938 -4.418 -27.594 1 97 868 GLY A CA 1
ATOM 6460 C C . GLY A 1 868 ? 21.797 -5.625 -27.234 1 97 868 GLY A C 1
ATOM 6461 O O . GLY A 1 868 ? 21.281 -6.742 -27.141 1 97 868 GLY A O 1
ATOM 6462 N N . ALA A 1 869 ? 23.078 -5.301 -27.078 1 97.25 869 ALA A N 1
ATOM 6463 C CA . ALA A 1 869 ? 24 -6.371 -26.688 1 97.25 869 ALA A CA 1
ATOM 6464 C C . ALA A 1 869 ? 23.656 -6.918 -25.312 1 97.25 869 ALA A C 1
ATOM 6466 O O . ALA A 1 869 ? 23.797 -8.117 -25.047 1 97.25 869 ALA A O 1
ATOM 6467 N N . LEU A 1 870 ? 23.266 -6.082 -24.453 1 97.81 870 LEU A N 1
ATOM 6468 C CA . LEU A 1 870 ? 22.859 -6.48 -23.109 1 97.81 870 LEU A CA 1
ATOM 6469 C C . LEU A 1 870 ? 21.625 -7.371 -23.172 1 97.81 870 LEU A C 1
ATOM 6471 O O . LEU A 1 870 ? 21.562 -8.383 -22.469 1 97.81 870 LEU A O 1
ATOM 6475 N N . GLU A 1 871 ? 20.641 -7.004 -23.969 1 97.75 871 GLU A N 1
ATOM 6476 C CA . GLU A 1 871 ? 19.438 -7.82 -24.141 1 97.75 871 GLU A CA 1
ATOM 6477 C C . GLU A 1 871 ? 19.797 -9.211 -24.656 1 97.75 871 GLU A C 1
ATOM 6479 O O . GLU A 1 871 ? 19.234 -10.211 -24.188 1 97.75 871 GLU A O 1
ATOM 6484 N N . GLU A 1 872 ? 20.656 -9.219 -25.562 1 97.31 872 GLU A N 1
ATOM 6485 C CA . GLU A 1 872 ? 21.062 -10.508 -26.109 1 97.31 872 GLU A CA 1
ATOM 6486 C C . GLU A 1 872 ? 21.719 -11.383 -25.031 1 97.31 872 GLU A C 1
ATOM 6488 O O . GLU A 1 872 ? 21.469 -12.586 -24.969 1 97.31 872 GLU A O 1
ATOM 6493 N N . LEU A 1 873 ? 22.578 -10.789 -24.266 1 98 873 LEU A N 1
ATOM 6494 C CA . LEU A 1 873 ? 23.203 -11.539 -23.172 1 98 873 LEU A CA 1
ATOM 6495 C C . LEU A 1 873 ? 22.156 -12.141 -22.25 1 98 873 LEU A C 1
ATOM 6497 O O . LEU A 1 873 ? 22.25 -13.312 -21.875 1 98 873 LEU A O 1
ATOM 6501 N N . LEU A 1 874 ? 21.219 -11.32 -21.891 1 98.06 874 LEU A N 1
ATOM 6502 C CA . LEU A 1 874 ? 20.141 -11.773 -21.016 1 98.06 874 LEU A CA 1
ATOM 6503 C C . LEU A 1 874 ? 19.422 -12.969 -21.609 1 98.06 874 LEU A C 1
ATOM 6505 O O . LEU A 1 874 ? 19.125 -13.945 -20.922 1 98.06 874 LEU A O 1
ATOM 6509 N N . LEU A 1 875 ? 19.156 -12.891 -22.891 1 97.75 875 LEU A N 1
ATOM 6510 C CA . LEU A 1 875 ? 18.438 -13.953 -23.578 1 97.75 875 LEU A CA 1
ATOM 6511 C C . LEU A 1 875 ? 19.266 -15.234 -23.625 1 97.75 875 LEU A C 1
ATOM 6513 O O . LEU A 1 875 ? 18.734 -16.328 -23.5 1 97.75 875 LEU A O 1
ATOM 6517 N N . ARG A 1 876 ? 20.547 -15.133 -23.797 1 97.44 876 ARG A N 1
ATOM 6518 C CA . ARG A 1 876 ? 21.422 -16.297 -23.828 1 97.44 876 ARG A CA 1
ATOM 6519 C C . ARG A 1 876 ? 21.5 -16.969 -22.453 1 97.44 876 ARG A C 1
ATOM 6521 O O . ARG A 1 876 ? 21.5 -18.188 -22.359 1 97.44 876 ARG A O 1
ATOM 6528 N N . VAL A 1 877 ? 21.562 -16.156 -21.438 1 97.75 877 VAL A N 1
ATOM 6529 C CA . VAL A 1 877 ? 21.547 -16.703 -20.078 1 97.75 877 VAL A CA 1
ATOM 6530 C C . VAL A 1 877 ? 20.203 -17.391 -19.812 1 97.75 877 VAL A C 1
ATOM 6532 O O . VAL A 1 877 ? 20.156 -18.453 -19.203 1 97.75 877 VAL A O 1
ATOM 6535 N N . SER A 1 878 ? 19.156 -16.766 -20.281 1 96.38 878 SER A N 1
ATOM 6536 C CA . SER A 1 878 ? 17.828 -17.359 -20.156 1 96.38 878 SER A CA 1
ATOM 6537 C C . SER A 1 878 ? 17.766 -18.719 -20.828 1 96.38 878 SER A C 1
ATOM 6539 O O . SER A 1 878 ? 17.234 -19.672 -20.266 1 96.38 878 SER A O 1
ATOM 6541 N N . ARG A 1 879 ? 18.297 -18.797 -21.984 1 95.06 879 ARG A N 1
ATOM 6542 C CA . ARG A 1 879 ? 18.312 -20.062 -22.734 1 95.06 879 ARG A CA 1
ATOM 6543 C C . ARG A 1 879 ? 19.094 -21.125 -21.984 1 95.06 879 ARG A C 1
ATOM 6545 O O . ARG A 1 879 ? 18.688 -22.297 -21.938 1 95.06 879 ARG A O 1
ATOM 6552 N N . LEU A 1 880 ? 20.172 -20.75 -21.453 1 95.44 880 LEU A N 1
ATOM 6553 C CA . LEU A 1 880 ? 21 -21.672 -20.688 1 95.44 880 LEU A CA 1
ATOM 6554 C C . LEU A 1 880 ? 20.203 -22.281 -19.531 1 95.44 880 LEU A C 1
ATOM 6556 O O . LEU A 1 880 ? 20.203 -23.5 -19.328 1 95.44 880 LEU A O 1
ATOM 6560 N N . MET A 1 881 ? 19.578 -21.453 -18.859 1 92.25 881 MET A N 1
ATOM 6561 C CA . MET A 1 881 ? 18.797 -21.875 -17.688 1 92.25 881 MET A CA 1
ATOM 6562 C C . MET A 1 881 ? 17.609 -22.734 -18.125 1 92.25 881 MET A C 1
ATOM 6564 O O . MET A 1 881 ? 17.219 -23.656 -17.406 1 92.25 881 MET A O 1
ATOM 6568 N N . ASP A 1 882 ? 17.016 -22.328 -19.141 1 88.19 882 ASP A N 1
ATOM 6569 C CA . ASP A 1 882 ? 15.82 -23.031 -19.625 1 88.19 882 ASP A CA 1
ATOM 6570 C C . ASP A 1 882 ? 16.172 -24.422 -20.141 1 88.19 882 ASP A C 1
ATOM 6572 O O . ASP A 1 882 ? 15.445 -25.391 -19.891 1 88.19 882 ASP A O 1
ATOM 6576 N N . ASP A 1 883 ? 17.266 -24.516 -20.844 1 85.56 883 ASP A N 1
ATOM 6577 C CA . ASP A 1 883 ? 17.672 -25.75 -21.5 1 85.56 883 ASP A CA 1
ATOM 6578 C C . ASP A 1 883 ? 18.188 -26.766 -20.484 1 85.56 883 ASP A C 1
ATOM 6580 O O . ASP A 1 883 ? 18.078 -27.969 -20.703 1 85.56 883 ASP A O 1
ATOM 6584 N N . HIS A 1 884 ? 18.75 -26.234 -19.453 1 88 884 HIS A N 1
ATOM 6585 C CA . HIS A 1 884 ? 19.438 -27.125 -18.516 1 88 884 HIS A CA 1
ATOM 6586 C C . HIS A 1 884 ? 18.938 -26.906 -17.094 1 88 884 HIS A C 1
ATOM 6588 O O . HIS A 1 884 ? 19.547 -26.141 -16.328 1 88 884 HIS A O 1
ATOM 6594 N N . PRO A 1 885 ? 18 -27.672 -16.641 1 81.06 885 PRO A N 1
ATOM 6595 C CA . PRO A 1 885 ? 17.453 -27.516 -15.281 1 81.06 885 PRO A CA 1
ATOM 6596 C C . PRO A 1 885 ? 18.484 -27.781 -14.195 1 81.06 885 PRO A C 1
ATOM 6598 O O . PRO A 1 885 ? 18.281 -27.422 -13.031 1 81.06 885 PRO A O 1
ATOM 6601 N N . GLU A 1 886 ? 19.609 -28.375 -14.586 1 85.81 886 GLU A N 1
ATOM 6602 C CA . GLU A 1 886 ? 20.688 -28.641 -13.641 1 85.81 886 GLU A CA 1
ATOM 6603 C C . GLU A 1 886 ? 21.391 -27.344 -13.227 1 85.81 886 GLU A C 1
ATOM 6605 O O . GLU A 1 886 ? 22.062 -27.312 -12.195 1 85.81 886 GLU A O 1
ATOM 6610 N N . VAL A 1 887 ? 21.297 -26.359 -14.086 1 92.38 887 VAL A N 1
ATOM 6611 C CA . VAL A 1 887 ? 21.859 -25.062 -13.75 1 92.38 887 VAL A CA 1
ATOM 6612 C C . VAL A 1 887 ? 20.938 -24.328 -12.766 1 92.38 887 VAL A C 1
ATOM 6614 O O . VAL A 1 887 ? 19.953 -23.703 -13.18 1 92.38 887 VAL A O 1
ATOM 6617 N N . VAL A 1 888 ? 21.391 -24.297 -11.516 1 90.5 888 VAL A N 1
ATOM 6618 C CA . VAL A 1 888 ? 20.484 -23.766 -10.492 1 90.5 888 VAL A CA 1
ATOM 6619 C C . VAL A 1 888 ? 20.859 -22.328 -10.172 1 90.5 888 VAL A C 1
ATOM 6621 O O . VAL A 1 888 ? 20.125 -21.625 -9.477 1 90.5 888 VAL A O 1
ATOM 6624 N N . GLY A 1 889 ? 22 -21.891 -10.734 1 94.12 889 GLY A N 1
ATOM 6625 C CA . GLY A 1 889 ? 22.422 -20.516 -10.523 1 94.12 889 GLY A CA 1
ATOM 6626 C C . GLY A 1 889 ? 23.469 -20.062 -11.516 1 94.12 889 GLY A C 1
ATOM 6627 O O . GLY A 1 889 ? 24.359 -20.828 -11.875 1 94.12 889 GLY A O 1
ATOM 6628 N N . ALA A 1 890 ? 23.359 -18.875 -11.977 1 96.44 890 ALA A N 1
ATOM 6629 C CA . ALA A 1 890 ? 24.344 -18.188 -12.812 1 96.44 890 ALA A CA 1
ATOM 6630 C C . ALA A 1 890 ? 24.484 -16.734 -12.406 1 96.44 890 ALA A C 1
ATOM 6632 O O . ALA A 1 890 ? 23.484 -16.016 -12.273 1 96.44 890 ALA A O 1
ATOM 6633 N N . ASP A 1 891 ? 25.703 -16.344 -12.109 1 95.62 891 ASP A N 1
ATOM 6634 C CA . ASP A 1 891 ? 25.984 -14.969 -11.703 1 95.62 891 ASP A CA 1
ATOM 6635 C C . ASP A 1 891 ? 27.062 -14.344 -12.594 1 95.62 891 ASP A C 1
ATOM 6637 O O . ASP A 1 891 ? 28.203 -14.805 -12.625 1 95.62 891 ASP A O 1
ATOM 6641 N N . LEU A 1 892 ? 26.688 -13.328 -13.344 1 96.88 892 LEU A N 1
ATOM 6642 C CA . LEU A 1 892 ? 27.625 -12.539 -14.133 1 96.88 892 LEU A CA 1
ATOM 6643 C C . LEU A 1 892 ? 27.766 -11.133 -13.555 1 96.88 892 LEU A C 1
ATOM 6645 O O . LEU A 1 892 ? 26.859 -10.305 -13.68 1 96.88 892 LEU A O 1
ATOM 6649 N N . GLU A 1 893 ? 28.906 -10.898 -12.977 1 91.62 893 GLU A N 1
ATOM 6650 C CA . GLU A 1 893 ? 29.125 -9.641 -12.273 1 91.62 893 GLU A CA 1
ATOM 6651 C C . GLU A 1 893 ? 30.609 -9.297 -12.195 1 91.62 893 GLU A C 1
ATOM 6653 O O . GLU A 1 893 ? 31.406 -10.07 -11.641 1 91.62 893 GLU A O 1
ATOM 6658 N N . PRO A 1 894 ? 30.969 -8.172 -12.688 1 90.88 894 PRO A N 1
ATOM 6659 C CA . PRO A 1 894 ? 30.141 -7.203 -13.43 1 90.88 894 PRO A CA 1
ATOM 6660 C C . PRO A 1 894 ? 30.125 -7.48 -14.93 1 90.88 894 PRO A C 1
ATOM 6662 O O . PRO A 1 894 ? 31.016 -8.148 -15.453 1 90.88 894 PRO A O 1
ATOM 6665 N N . VAL A 1 895 ? 29.094 -7.023 -15.477 1 96.31 895 VAL A N 1
ATOM 6666 C CA . VAL A 1 895 ? 29 -6.918 -16.922 1 96.31 895 VAL A CA 1
ATOM 6667 C C . VAL A 1 895 ? 29.078 -5.449 -17.344 1 96.31 895 VAL A C 1
ATOM 6669 O O . VAL A 1 895 ? 28.188 -4.656 -17 1 96.31 895 VAL A O 1
ATOM 6672 N N . ILE A 1 896 ? 30.125 -5.102 -18.062 1 95 896 ILE A N 1
ATOM 6673 C CA . ILE A 1 896 ? 30.266 -3.727 -18.531 1 95 896 ILE A CA 1
ATOM 6674 C C . ILE A 1 896 ? 29.547 -3.553 -19.859 1 95 896 ILE A C 1
ATOM 6676 O O . ILE A 1 896 ? 29.844 -4.254 -20.828 1 95 896 ILE A O 1
ATOM 6680 N N . VAL A 1 897 ? 28.609 -2.684 -19.844 1 96.81 897 VAL A N 1
ATOM 6681 C CA . VAL A 1 897 ? 27.938 -2.33 -21.078 1 96.81 897 VAL A CA 1
ATOM 6682 C C . VAL A 1 897 ? 28.547 -1.055 -21.656 1 96.81 897 VAL A C 1
ATOM 6684 O O . VAL A 1 897 ? 28.312 0.041 -21.141 1 96.81 897 VAL A O 1
ATOM 6687 N N . ALA A 1 898 ? 29.297 -1.276 -22.672 1 94.5 898 ALA A N 1
ATOM 6688 C CA . ALA A 1 898 ? 29.969 -0.156 -23.312 1 94.5 898 ALA A CA 1
ATOM 6689 C C . ALA A 1 898 ? 29.094 0.451 -24.406 1 94.5 898 ALA A C 1
ATOM 6691 O O . ALA A 1 898 ? 27.953 0.013 -24.625 1 94.5 898 ALA A O 1
ATOM 6692 N N . GLN A 1 899 ? 29.609 1.564 -24.969 1 92.81 899 GLN A N 1
ATOM 6693 C CA . GLN A 1 899 ? 28.875 2.178 -26.062 1 92.81 899 GLN A CA 1
ATOM 6694 C C . GLN A 1 899 ? 28.641 1.182 -27.203 1 92.81 899 GLN A C 1
ATOM 6696 O O . GLN A 1 899 ? 27.625 1.232 -27.891 1 92.81 899 GLN A O 1
ATOM 6701 N N . HIS A 1 900 ? 29.719 0.375 -27.219 1 93.81 900 HIS A N 1
ATOM 6702 C CA . HIS A 1 900 ? 29.609 -0.702 -28.203 1 93.81 900 HIS A CA 1
ATOM 6703 C C . HIS A 1 900 ? 29.953 -2.051 -27.578 1 93.81 900 HIS A C 1
ATOM 6705 O O . HIS A 1 900 ? 31.109 -2.281 -27.188 1 93.81 900 HIS A O 1
ATOM 6711 N N . GLY A 1 901 ? 28.984 -2.816 -27.453 1 95.12 901 GLY A N 1
ATOM 6712 C CA . GLY A 1 901 ? 29.203 -4.176 -26.984 1 95.12 901 GLY A CA 1
ATOM 6713 C C . GLY A 1 901 ? 29.172 -4.305 -25.469 1 95.12 901 GLY A C 1
ATOM 6714 O O . GLY A 1 901 ? 28.969 -3.314 -24.766 1 95.12 901 GLY A O 1
ATOM 6715 N N . ILE A 1 902 ? 29.312 -5.605 -25 1 96.44 902 ILE A N 1
ATOM 6716 C CA . ILE A 1 902 ? 29.328 -5.879 -23.578 1 96.44 902 ILE A CA 1
ATOM 6717 C C . ILE A 1 902 ? 30.562 -6.711 -23.219 1 96.44 902 ILE A C 1
ATOM 6719 O O . ILE A 1 902 ? 31.109 -7.398 -24.078 1 96.44 902 ILE A O 1
ATOM 6723 N N . HIS A 1 903 ? 30.953 -6.613 -22 1 95.62 903 HIS A N 1
ATOM 6724 C CA . HIS A 1 903 ? 32.125 -7.336 -21.5 1 95.62 903 HIS A CA 1
ATOM 6725 C C . HIS A 1 903 ? 31.844 -7.938 -20.125 1 95.62 903 HIS A C 1
ATOM 6727 O O . HIS A 1 903 ? 31.641 -7.207 -19.156 1 95.62 903 HIS A O 1
ATOM 6733 N N . VAL A 1 904 ? 31.859 -9.32 -20.094 1 96.69 904 VAL A N 1
ATOM 6734 C CA . VAL A 1 904 ? 31.656 -10.023 -18.844 1 96.69 904 VAL A CA 1
ATOM 6735 C C . VAL A 1 904 ? 33 -10.172 -18.109 1 96.69 904 VAL A C 1
ATOM 6737 O O . VAL A 1 904 ? 33.906 -10.844 -18.609 1 96.69 904 VAL A O 1
ATOM 6740 N N . LEU A 1 905 ? 33.062 -9.539 -16.969 1 92.25 905 LEU A N 1
ATOM 6741 C CA . LEU A 1 905 ? 34.344 -9.539 -16.25 1 92.25 905 LEU A CA 1
ATOM 6742 C C . LEU A 1 905 ? 34.406 -10.695 -15.25 1 92.25 905 LEU A C 1
ATOM 6744 O O . LEU A 1 905 ? 35.469 -11.156 -14.883 1 92.25 905 LEU A O 1
ATOM 6748 N N . GLY A 1 906 ? 33.281 -11.07 -14.734 1 90.19 906 GLY A N 1
ATOM 6749 C CA . GLY A 1 906 ? 33.188 -12.164 -13.789 1 90.19 906 GLY A CA 1
ATOM 6750 C C . GLY A 1 906 ? 31.922 -12.984 -13.945 1 90.19 906 GLY A C 1
ATOM 6751 O O . GLY A 1 906 ? 30.859 -12.438 -14.281 1 90.19 906 GLY A O 1
ATOM 6752 N N . ALA A 1 907 ? 32.062 -14.352 -13.695 1 94.25 907 ALA A N 1
ATOM 6753 C CA . ALA A 1 907 ? 30.906 -15.227 -13.797 1 94.25 907 ALA A CA 1
ATOM 6754 C C . ALA A 1 907 ? 31.047 -16.453 -12.891 1 94.25 907 ALA A C 1
ATOM 6756 O O . ALA A 1 907 ? 32.156 -16.906 -12.633 1 94.25 907 ALA A O 1
ATOM 6757 N N . SER A 1 908 ? 29.969 -16.875 -12.383 1 94 908 SER A N 1
ATOM 6758 C CA . SER A 1 908 ? 29.891 -18.109 -11.594 1 94 908 SER A CA 1
ATOM 6759 C C . SER A 1 908 ? 28.641 -18.891 -11.938 1 94 908 SER A C 1
ATOM 6761 O O . SER A 1 908 ? 27.578 -18.312 -12.172 1 94 908 SER A O 1
ATOM 6763 N N . ILE A 1 909 ? 28.797 -20.234 -12.055 1 96.19 909 ILE A N 1
ATOM 6764 C CA . ILE A 1 909 ? 27.672 -21.125 -12.32 1 96.19 909 ILE A CA 1
ATOM 6765 C C . ILE A 1 909 ? 27.594 -22.203 -11.234 1 96.19 909 ILE A C 1
ATOM 6767 O O . ILE A 1 909 ? 28.609 -22.719 -10.797 1 96.19 909 ILE A O 1
ATOM 6771 N N . ARG A 1 910 ? 26.453 -22.484 -10.82 1 95.06 910 ARG A N 1
ATOM 6772 C CA . ARG A 1 910 ? 26.188 -23.562 -9.875 1 95.06 910 ARG A CA 1
ATOM 6773 C C . ARG A 1 910 ? 25.312 -24.656 -10.508 1 95.06 910 ARG A C 1
ATOM 6775 O O . ARG A 1 910 ? 24.328 -24.344 -11.172 1 95.06 910 ARG A O 1
ATOM 6782 N N . LEU A 1 911 ? 25.703 -25.922 -10.281 1 92.62 911 LEU A N 1
ATOM 6783 C CA . LEU A 1 911 ? 24.984 -27.078 -10.828 1 92.62 911 LEU A CA 1
ATOM 6784 C C . LEU A 1 911 ? 24.422 -27.953 -9.711 1 92.62 911 LEU A C 1
ATOM 6786 O O . LEU A 1 911 ? 25.016 -28.047 -8.641 1 92.62 911 LEU A O 1
ATOM 6790 N N . ALA A 1 912 ? 23.297 -28.453 -9.898 1 86.88 912 ALA A N 1
ATOM 6791 C CA . ALA A 1 912 ? 22.672 -29.469 -9.039 1 86.88 912 ALA A CA 1
ATOM 6792 C C . ALA A 1 912 ? 21.875 -30.469 -9.867 1 86.88 912 ALA A C 1
ATOM 6794 O O . ALA A 1 912 ? 21.469 -30.172 -10.992 1 86.88 912 ALA A O 1
ATOM 6795 N N . PRO A 1 913 ? 21.703 -31.641 -9.297 1 74.62 913 PRO A N 1
ATOM 6796 C CA . PRO A 1 913 ? 20.828 -32.562 -10.023 1 74.62 913 PRO A CA 1
ATOM 6797 C C . PRO A 1 913 ? 19.406 -32.031 -10.188 1 74.62 913 PRO A C 1
ATOM 6799 O O . PRO A 1 913 ? 18.891 -31.359 -9.289 1 74.62 913 PRO A O 1
ATOM 6802 N N . PRO A 1 914 ? 18.969 -32.219 -11.406 1 64.06 914 PRO A N 1
ATOM 6803 C CA . PRO A 1 914 ? 17.625 -31.688 -11.602 1 64.06 914 PRO A CA 1
ATOM 6804 C C . PRO A 1 914 ? 16.594 -32.344 -10.68 1 64.06 914 PRO A C 1
ATOM 6806 O O . PRO A 1 914 ? 16.719 -33.5 -10.328 1 64.06 914 PRO A O 1
ATOM 6809 N N . PRO A 1 915 ? 15.695 -31.484 -10.07 1 57.97 915 PRO A N 1
ATOM 6810 C CA . PRO A 1 915 ? 14.625 -32.125 -9.312 1 57.97 915 PRO A CA 1
ATOM 6811 C C . PRO A 1 915 ? 13.812 -33.125 -10.164 1 57.97 915 PRO A C 1
ATOM 6813 O O . PRO A 1 915 ? 13.734 -32.969 -11.383 1 57.97 915 PRO A O 1
ATOM 6816 N N . PRO A 1 916 ? 13.648 -34.438 -9.719 1 47.31 916 PRO A N 1
ATOM 6817 C CA . PRO A 1 916 ? 12.977 -35.469 -10.516 1 47.31 916 PRO A CA 1
ATOM 6818 C C . PRO A 1 916 ? 11.875 -34.906 -11.406 1 47.31 916 PRO A C 1
ATOM 6820 O O . PRO A 1 916 ? 11.617 -35.438 -12.492 1 47.31 916 PRO A O 1
ATOM 6823 N N . ARG A 1 917 ? 10.891 -34.281 -11.102 1 50.03 917 ARG A N 1
ATOM 6824 C CA . ARG A 1 917 ? 9.703 -34.062 -11.914 1 50.03 917 ARG A CA 1
ATOM 6825 C C . ARG A 1 917 ? 9.508 -32.562 -12.18 1 50.03 917 ARG A C 1
ATOM 6827 O O . ARG A 1 917 ? 8.828 -31.875 -11.414 1 50.03 917 ARG A O 1
ATOM 6834 N N . THR A 1 918 ? 10.516 -32.031 -12.906 1 54.16 918 THR A N 1
ATOM 6835 C CA . THR A 1 918 ? 10.219 -30.641 -13.25 1 54.16 918 THR A CA 1
ATOM 6836 C C . THR A 1 918 ? 9.258 -30.562 -14.438 1 54.16 918 THR A C 1
ATOM 6838 O O . THR A 1 918 ? 8.867 -31.594 -14.992 1 54.16 918 THR A O 1
ATOM 6841 N N . ASP A 1 919 ? 8.656 -29.422 -14.922 1 54.03 919 ASP A N 1
ATOM 6842 C CA . ASP A 1 919 ? 7.672 -29.141 -15.961 1 54.03 919 ASP A CA 1
ATOM 6843 C C . ASP A 1 919 ? 8.125 -29.688 -17.312 1 54.03 919 ASP A C 1
ATOM 6845 O O . ASP A 1 919 ? 7.363 -30.344 -18.016 1 54.03 919 ASP A O 1
ATOM 6849 N N . PRO A 1 920 ? 9.438 -29.828 -17.547 1 61.03 920 PRO A N 1
ATOM 6850 C CA . PRO A 1 920 ? 9.82 -30.375 -18.859 1 61.03 920 PRO A CA 1
ATOM 6851 C C . PRO A 1 920 ? 9.914 -31.891 -18.859 1 61.03 920 PRO A C 1
ATOM 6853 O O . PRO A 1 920 ? 10.391 -32.5 -17.875 1 61.03 920 PRO A O 1
ATOM 6856 N N . GLY A 1 921 ? 8.906 -32.75 -19.469 1 71.81 921 GLY A N 1
ATOM 6857 C CA . GLY A 1 921 ? 8.867 -34.188 -19.562 1 71.81 921 GLY A CA 1
ATOM 6858 C C . GLY A 1 921 ? 7.496 -34.75 -19.922 1 71.81 921 GLY A C 1
ATOM 6859 O O . GLY A 1 921 ? 6.586 -33.969 -20.25 1 71.81 921 GLY A O 1
ATOM 6860 N N . PRO A 1 922 ? 7.59 -36.031 -19.828 1 84.19 922 PRO A N 1
ATOM 6861 C CA . PRO A 1 922 ? 6.289 -36.625 -20.125 1 84.19 922 PRO A CA 1
ATOM 6862 C C . PRO A 1 922 ? 5.211 -36.25 -19.109 1 84.19 922 PRO A C 1
ATOM 6864 O O . PRO A 1 922 ? 5.531 -35.938 -17.969 1 84.19 922 PRO A O 1
ATOM 6867 N N . ARG A 1 923 ? 4.043 -36.25 -19.516 1 89.44 923 ARG A N 1
ATOM 6868 C CA . ARG A 1 923 ? 2.922 -35.875 -18.672 1 89.44 923 ARG A CA 1
ATOM 6869 C C . ARG A 1 923 ? 2.879 -36.75 -17.422 1 89.44 923 ARG A C 1
ATOM 6871 O O . ARG A 1 923 ? 2.988 -37.969 -17.5 1 89.44 923 ARG A O 1
ATOM 6878 N N . SER A 1 924 ? 2.783 -36.125 -16.328 1 89.06 924 SER A N 1
ATOM 6879 C CA . SER A 1 924 ? 2.701 -36.844 -15.055 1 89.06 924 SER A CA 1
ATOM 6880 C C . SER A 1 924 ? 2.045 -35.969 -13.984 1 89.06 924 SER A C 1
ATOM 6882 O O . SER A 1 924 ? 2.127 -34.75 -14.031 1 89.06 924 SER A O 1
ATOM 6884 N N . LEU A 1 925 ? 1.315 -36.656 -13.07 1 88.38 925 LEU A N 1
ATOM 6885 C CA . LEU A 1 925 ? 0.807 -35.969 -11.883 1 88.38 925 LEU A CA 1
ATOM 6886 C C . LEU A 1 925 ? 1.924 -35.75 -10.867 1 88.38 925 LEU A C 1
ATOM 6888 O O . LEU A 1 925 ? 2.943 -36.438 -10.891 1 88.38 925 LEU A O 1
ATOM 6892 N N . PRO A 1 926 ? 1.741 -34.75 -10.031 1 77.81 926 PRO A N 1
ATOM 6893 C CA . PRO A 1 926 ? 2.766 -34.5 -9.008 1 77.81 926 PRO A CA 1
ATOM 6894 C C . PRO A 1 926 ? 2.932 -35.688 -8.055 1 77.81 926 PRO A C 1
ATOM 6896 O O . PRO A 1 926 ? 1.954 -36.375 -7.734 1 77.81 926 PRO A O 1
ATOM 6899 N N . THR A 1 927 ? 4.164 -35.812 -7.625 1 74.06 927 THR A N 1
ATOM 6900 C CA . THR A 1 927 ? 4.445 -36.906 -6.695 1 74.06 927 THR A CA 1
ATOM 6901 C C . THR A 1 927 ? 3.883 -36.594 -5.312 1 74.06 927 THR A C 1
ATOM 6903 O O . THR A 1 927 ? 3.832 -35.438 -4.906 1 74.06 927 THR A O 1
ATOM 6906 N N . TYR A 1 928 ? 3.342 -37.594 -4.73 1 66.38 928 TYR A N 1
ATOM 6907 C CA . TYR A 1 928 ? 2.785 -37.375 -3.396 1 66.38 928 TYR A CA 1
ATOM 6908 C C . TYR A 1 928 ? 3.797 -37.75 -2.318 1 66.38 928 TYR A C 1
ATOM 6910 O O . TYR A 1 928 ? 4.652 -38.625 -2.533 1 66.38 928 TYR A O 1
ATOM 6918 N N . MET B 1 1 ? 11.32 73.312 3.992 1 20.39 1 MET B N 1
ATOM 6919 C CA . MET B 1 1 ? 11.141 72.375 5.102 1 20.39 1 MET B CA 1
ATOM 6920 C C . MET B 1 1 ? 10.328 71.188 4.668 1 20.39 1 MET B C 1
ATOM 6922 O O . MET B 1 1 ? 9.164 71.312 4.289 1 20.39 1 MET B O 1
ATOM 6926 N N . GLN B 1 2 ? 10.945 70.25 3.982 1 24.88 2 GLN B N 1
ATOM 6927 C CA . GLN B 1 2 ? 10.336 69.125 3.352 1 24.88 2 GLN B CA 1
ATOM 6928 C C . GLN B 1 2 ? 9.508 68.312 4.352 1 24.88 2 GLN B C 1
ATOM 6930 O O . GLN B 1 2 ? 9.914 68.125 5.504 1 24.88 2 GLN B O 1
ATOM 6935 N N . THR B 1 3 ? 8.195 68.375 4.25 1 31.16 3 THR B N 1
ATOM 6936 C CA . THR B 1 3 ? 7.184 67.688 5.031 1 31.16 3 THR B CA 1
ATOM 6937 C C . THR B 1 3 ? 7.629 66.25 5.328 1 31.16 3 THR B C 1
ATOM 6939 O O . THR B 1 3 ? 8.117 65.562 4.441 1 31.16 3 THR B O 1
ATOM 6942 N N . PRO B 1 4 ? 8.023 66.062 6.598 1 35.5 4 PRO B N 1
ATOM 6943 C CA . PRO B 1 4 ? 8.406 64.688 6.988 1 35.5 4 PRO B CA 1
ATOM 6944 C C . PRO B 1 4 ? 7.664 63.594 6.191 1 35.5 4 PRO B C 1
ATOM 6946 O O . PRO B 1 4 ? 6.504 63.812 5.816 1 35.5 4 PRO B O 1
ATOM 6949 N N . SER B 1 5 ? 8.25 62.938 5.348 1 36.78 5 SER B N 1
ATOM 6950 C CA . SER B 1 5 ? 7.82 61.812 4.516 1 36.78 5 SER B CA 1
ATOM 6951 C C . SER B 1 5 ? 6.781 60.938 5.234 1 36.78 5 SER B C 1
ATOM 6953 O O . SER B 1 5 ? 7.023 60.469 6.344 1 36.78 5 SER B O 1
ATOM 6955 N N . GLU B 1 6 ? 5.484 61.312 5.352 1 44.5 6 GLU B N 1
ATOM 6956 C CA . GLU B 1 6 ? 4.309 60.562 5.789 1 44.5 6 GLU B CA 1
ATOM 6957 C C . GLU B 1 6 ? 4.473 59.062 5.516 1 44.5 6 GLU B C 1
ATOM 6959 O O . GLU B 1 6 ? 4.582 58.656 4.363 1 44.5 6 GLU B O 1
ATOM 6964 N N . HIS B 1 7 ? 5.16 58.375 6.301 1 57.16 7 HIS B N 1
ATOM 6965 C CA . HIS B 1 7 ? 5.332 56.938 6.137 1 57.16 7 HIS B CA 1
ATOM 6966 C C . HIS B 1 7 ? 4 56.25 5.852 1 57.16 7 HIS B C 1
ATOM 6968 O O . HIS B 1 7 ? 2.965 56.656 6.387 1 57.16 7 HIS B O 1
ATOM 6974 N N . ALA B 1 8 ? 3.994 55.5 4.805 1 74.19 8 ALA B N 1
ATOM 6975 C CA . ALA B 1 8 ? 2.902 54.688 4.273 1 74.19 8 ALA B CA 1
ATOM 6976 C C . ALA B 1 8 ? 2.293 53.812 5.359 1 74.19 8 ALA B C 1
ATOM 6978 O O . ALA B 1 8 ? 2.992 53.375 6.281 1 74.19 8 ALA B O 1
ATOM 6979 N N . TYR B 1 9 ? 1.021 53.875 5.598 1 83.56 9 TYR B N 1
ATOM 6980 C CA . TYR B 1 9 ? 0.234 53 6.48 1 83.56 9 TYR B CA 1
ATOM 6981 C C . TYR B 1 9 ? 0.726 51.562 6.426 1 83.56 9 TYR B C 1
ATOM 6983 O O . TYR B 1 9 ? 0.725 50.938 5.359 1 83.56 9 TYR B O 1
ATOM 6991 N N . PRO B 1 10 ? 1.21 51.125 7.535 1 87.25 10 PRO B N 1
ATOM 6992 C CA . PRO B 1 10 ? 1.71 49.719 7.527 1 87.25 10 PRO B CA 1
ATOM 6993 C C . PRO B 1 10 ? 0.59 48.688 7.602 1 87.25 10 PRO B C 1
ATOM 6995 O O . PRO B 1 10 ? 0.308 48.156 8.68 1 87.25 10 PRO B O 1
ATOM 6998 N N . ALA B 1 11 ? 0.104 48.281 6.562 1 83.62 11 ALA B N 1
ATOM 6999 C CA . ALA B 1 11 ? -1.046 47.406 6.477 1 83.62 11 ALA B CA 1
ATOM 7000 C C . ALA B 1 11 ? -0.728 46.031 7.09 1 83.62 11 ALA B C 1
ATOM 7002 O O . ALA B 1 11 ? -1.62 45.344 7.602 1 83.62 11 ALA B O 1
ATOM 7003 N N . HIS B 1 12 ? 0.497 45.594 7.109 1 79.56 12 HIS B N 1
ATOM 7004 C CA . HIS B 1 12 ? 0.889 44.281 7.57 1 79.56 12 HIS B CA 1
ATOM 7005 C C . HIS B 1 12 ? 0.8 44.188 9.086 1 79.56 12 HIS B C 1
ATOM 7007 O O . HIS B 1 12 ? 0.864 43.094 9.648 1 79.56 12 HIS B O 1
ATOM 7013 N N . TRP B 1 13 ? 0.604 45.375 9.773 1 89.25 13 TRP B N 1
ATOM 7014 C CA . TRP B 1 13 ? 0.456 45.375 11.219 1 89.25 13 TRP B CA 1
ATOM 7015 C C . TRP B 1 13 ? -0.972 45 11.625 1 89.25 13 TRP B C 1
ATOM 7017 O O . TRP B 1 13 ? -1.238 44.688 12.789 1 89.25 13 TRP B O 1
ATOM 7027 N N . GLU B 1 14 ? -1.834 45.031 10.656 1 89.38 14 GLU B N 1
ATOM 7028 C CA . GLU B 1 14 ? -3.219 44.688 10.961 1 89.38 14 GLU B CA 1
ATOM 7029 C C . GLU B 1 14 ? -3.354 43.188 11.289 1 89.38 14 GLU B C 1
ATOM 7031 O O . GLU B 1 14 ? -2.693 42.344 10.68 1 89.38 14 GLU B O 1
ATOM 7036 N N . ALA B 1 15 ? -4.203 42.938 12.266 1 90.81 15 ALA B N 1
ATOM 7037 C CA . ALA B 1 15 ? -4.398 41.531 12.641 1 90.81 15 ALA B CA 1
ATOM 7038 C C . ALA B 1 15 ? -5.723 41.344 13.383 1 90.81 15 ALA B C 1
ATOM 7040 O O . ALA B 1 15 ? -6.125 42.188 14.172 1 90.81 15 ALA B O 1
ATOM 7041 N N . ASP B 1 16 ? -6.383 40.281 13.07 1 92.25 16 ASP B N 1
ATOM 7042 C CA . ASP B 1 16 ? -7.484 39.844 13.906 1 92.25 16 ASP B CA 1
ATOM 7043 C C . ASP B 1 16 ? -6.98 38.875 15 1 92.25 16 ASP B C 1
ATOM 7045 O O . ASP B 1 16 ? -6.121 38.031 14.75 1 92.25 16 ASP B O 1
ATOM 7049 N N . VAL B 1 17 ? -7.441 39.125 16.219 1 94 17 VAL B N 1
ATOM 7050 C CA . VAL B 1 17 ? -6.93 38.344 17.344 1 94 17 VAL B CA 1
ATOM 7051 C C . VAL B 1 17 ? -8.094 37.781 18.141 1 94 17 VAL B C 1
ATOM 7053 O O . VAL B 1 17 ? -9.109 38.438 18.344 1 94 17 VAL B O 1
ATOM 7056 N N . VAL B 1 18 ? -7.891 36.531 18.562 1 94.44 18 VAL B N 1
ATOM 7057 C CA . VAL B 1 18 ? -8.844 35.938 19.484 1 94.44 18 VAL B CA 1
ATOM 7058 C C . VAL B 1 18 ? -8.477 36.312 20.922 1 94.44 18 VAL B C 1
ATOM 7060 O O . VAL B 1 18 ? -7.32 36.188 21.328 1 94.44 18 VAL B O 1
ATOM 7063 N N . LEU B 1 19 ? -9.438 36.75 21.641 1 94.88 19 LEU B N 1
ATOM 7064 C CA . LEU B 1 19 ? -9.219 37.219 23 1 94.88 19 LEU B CA 1
ATOM 7065 C C . LEU B 1 19 ? -9.453 36.062 24 1 94.88 19 LEU B C 1
ATOM 7067 O O . LEU B 1 19 ? -9.891 35 23.625 1 94.88 19 LEU B O 1
ATOM 7071 N N . ARG B 1 20 ? -9.211 36.375 25.25 1 94.5 20 ARG B N 1
ATOM 7072 C CA . ARG B 1 20 ? -9.266 35.406 26.328 1 94.5 20 ARG B CA 1
ATOM 7073 C C . ARG B 1 20 ? -10.664 34.812 26.453 1 94.5 20 ARG B C 1
ATOM 7075 O O . ARG B 1 20 ? -10.812 33.625 26.781 1 94.5 20 ARG B O 1
ATOM 7082 N N . ASP B 1 21 ? -11.656 35.562 26.188 1 91.62 21 ASP B N 1
ATOM 7083 C CA . ASP B 1 21 ? -13.031 35.094 26.328 1 91.62 21 ASP B CA 1
ATOM 7084 C C . ASP B 1 21 ? -13.508 34.438 25.047 1 91.62 21 ASP B C 1
ATOM 7086 O O . ASP B 1 21 ? -14.68 34.031 24.938 1 91.62 21 ASP B O 1
ATOM 7090 N N . GLY B 1 22 ? -12.688 34.344 24.062 1 90.81 22 GLY B N 1
ATOM 7091 C CA . GLY B 1 22 ? -13.023 33.625 22.844 1 90.81 22 GLY B CA 1
ATOM 7092 C C . GLY B 1 22 ? -13.547 34.531 21.75 1 90.81 22 GLY B C 1
ATOM 7093 O O . GLY B 1 22 ? -13.68 34.125 20.594 1 90.81 22 GLY B O 1
ATOM 7094 N N . GLY B 1 23 ? -13.805 35.781 22.094 1 89.56 23 GLY B N 1
ATOM 7095 C CA . GLY B 1 23 ? -14.188 36.75 21.094 1 89.56 23 GLY B CA 1
ATOM 7096 C C . GLY B 1 23 ? -13.016 37.25 20.266 1 89.56 23 GLY B C 1
ATOM 7097 O O . GLY B 1 23 ? -11.867 36.906 20.547 1 89.56 23 GLY B O 1
ATOM 7098 N N . THR B 1 24 ? -13.391 38.031 19.172 1 91.75 24 THR B N 1
ATOM 7099 C CA . THR B 1 24 ? -12.32 38.531 18.312 1 91.75 24 THR B CA 1
ATOM 7100 C C . THR B 1 24 ? -12.281 40.062 18.328 1 91.75 24 THR B C 1
ATOM 7102 O O . THR B 1 24 ? -13.266 40.719 18.672 1 91.75 24 THR B O 1
ATOM 7105 N N . THR B 1 25 ? -11.109 40.562 18.125 1 93.38 25 THR B N 1
ATOM 7106 C CA . THR B 1 25 ? -10.906 41.969 17.922 1 93.38 25 THR B CA 1
ATOM 7107 C C . THR B 1 25 ? -9.922 42.219 16.781 1 93.38 25 THR B C 1
ATOM 7109 O O . THR B 1 25 ? -9.156 41.344 16.406 1 93.38 25 THR B O 1
ATOM 7112 N N . ARG B 1 26 ? -10.047 43.375 16.188 1 93.94 26 ARG B N 1
ATOM 7113 C CA . ARG B 1 26 ? -9.109 43.781 15.141 1 93.94 26 ARG B CA 1
ATOM 7114 C C . ARG B 1 26 ? -8.086 44.781 15.672 1 93.94 26 ARG B C 1
ATOM 7116 O O . ARG B 1 26 ? -8.453 45.781 16.281 1 93.94 26 ARG B O 1
ATOM 7123 N N . VAL B 1 27 ? -6.855 44.469 15.516 1 95.19 27 VAL B N 1
ATOM 7124 C CA . VAL B 1 27 ? -5.77 45.375 15.859 1 95.19 27 VAL B CA 1
ATOM 7125 C C . VAL B 1 27 ? -5.25 46.062 14.602 1 95.19 27 VAL B C 1
ATOM 7127 O O . VAL B 1 27 ? -4.961 45.406 13.602 1 95.19 27 VAL B O 1
ATOM 7130 N N . ARG B 1 28 ? -5.207 47.344 14.633 1 94.75 28 ARG B N 1
ATOM 7131 C CA . ARG B 1 28 ? -4.699 48.062 13.477 1 94.75 28 ARG B CA 1
ATOM 7132 C C . ARG B 1 28 ? -4.059 49.406 13.906 1 94.75 28 ARG B C 1
ATOM 7134 O O . ARG B 1 28 ? -4.332 49.906 15 1 94.75 28 ARG B O 1
ATOM 7141 N N . PRO B 1 29 ? -3.203 49.969 13.047 1 96.44 29 PRO B N 1
ATOM 7142 C CA . PRO B 1 29 ? -2.637 51.312 13.344 1 96.44 29 PRO B CA 1
ATOM 7143 C C . PRO B 1 29 ? -3.693 52.406 13.375 1 96.44 29 PRO B C 1
ATOM 7145 O O . PRO B 1 29 ? -4.652 52.375 12.594 1 96.44 29 PRO B O 1
ATOM 7148 N N . ILE B 1 30 ? -3.484 53.375 14.281 1 97.31 30 ILE B N 1
ATOM 7149 C CA . ILE B 1 30 ? -4.352 54.531 14.375 1 97.31 30 ILE B CA 1
ATOM 7150 C C . ILE B 1 30 ? -3.998 55.531 13.273 1 97.31 30 ILE B C 1
ATOM 7152 O O . ILE B 1 30 ? -2.818 55.75 12.992 1 97.31 30 ILE B O 1
ATOM 7156 N N . THR B 1 31 ? -5.023 56.094 12.688 1 95.81 31 THR B N 1
ATOM 7157 C CA . THR B 1 31 ? -4.824 57.062 11.609 1 95.81 31 THR B CA 1
ATOM 7158 C C . THR B 1 31 ? -5.426 58.406 11.977 1 95.81 31 THR B C 1
ATOM 7160 O O . THR B 1 31 ? -6.207 58.5 12.93 1 95.81 31 THR B O 1
ATOM 7163 N N . PRO B 1 32 ? -5.09 59.438 11.203 1 94.38 32 PRO B N 1
ATOM 7164 C CA . PRO B 1 32 ? -5.66 60.75 11.445 1 94.38 32 PRO B CA 1
ATOM 7165 C C . PRO B 1 32 ? -7.18 60.781 11.305 1 94.38 32 PRO B C 1
ATOM 7167 O O . PRO B 1 32 ? -7.844 61.625 11.898 1 94.38 32 PRO B O 1
ATOM 7170 N N . ASP B 1 33 ? -7.707 59.906 10.609 1 94.69 33 ASP B N 1
ATOM 7171 C CA . ASP B 1 33 ? -9.148 59.844 10.391 1 94.69 33 ASP B CA 1
ATOM 7172 C C . ASP B 1 33 ? -9.867 59.281 11.609 1 94.69 33 ASP B C 1
ATOM 7174 O O . ASP B 1 33 ? -11.102 59.25 11.656 1 94.69 33 ASP B O 1
ATOM 7178 N N . ASP B 1 34 ? -9.156 58.875 12.648 1 96.81 34 ASP B N 1
ATOM 7179 C CA . ASP B 1 34 ? -9.742 58.188 13.789 1 96.81 34 ASP B CA 1
ATOM 7180 C C . ASP B 1 34 ? -10.07 59.156 14.914 1 96.81 34 ASP B C 1
ATOM 7182 O O . ASP B 1 34 ? -10.336 58.719 16.047 1 96.81 34 ASP B O 1
ATOM 7186 N N . VAL B 1 35 ? -10.086 60.406 14.664 1 96.44 35 VAL B N 1
ATOM 7187 C CA . VAL B 1 35 ? -10.258 61.406 15.711 1 96.44 35 VAL B CA 1
ATOM 7188 C C . VAL B 1 35 ? -11.602 61.188 16.406 1 96.44 35 VAL B C 1
ATOM 7190 O O . VAL B 1 35 ? -11.664 61.156 17.641 1 96.44 35 VAL B O 1
ATOM 7193 N N . GLN B 1 36 ? -12.609 61.062 15.617 1 95.88 36 GLN B N 1
ATOM 7194 C CA . GLN B 1 36 ? -13.938 60.906 16.203 1 95.88 36 GLN B CA 1
ATOM 7195 C C . GLN B 1 36 ? -14.047 59.594 16.969 1 95.88 36 GLN B C 1
ATOM 7197 O O . GLN B 1 36 ? -14.711 59.531 18.016 1 9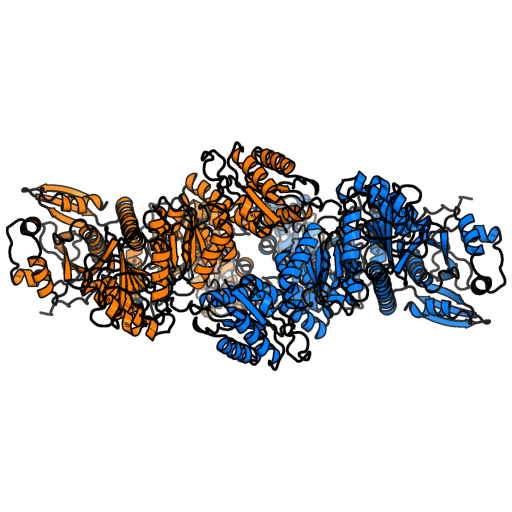5.88 36 GLN B O 1
ATOM 7202 N N . ARG B 1 37 ? -13.422 58.531 16.5 1 96.69 37 ARG B N 1
ATOM 7203 C CA . ARG B 1 37 ? -13.422 57.25 17.203 1 96.69 37 ARG B CA 1
ATOM 7204 C C . ARG B 1 37 ? -12.688 57.344 18.531 1 96.69 37 ARG B C 1
ATOM 7206 O O . ARG B 1 37 ? -13.094 56.719 19.516 1 96.69 37 ARG B O 1
ATOM 7213 N N . LEU B 1 38 ? -11.602 58.062 18.531 1 96.75 38 LEU B N 1
ATOM 7214 C CA . LEU B 1 38 ? -10.828 58.25 19.75 1 96.75 38 LEU B CA 1
ATOM 7215 C C . LEU B 1 38 ? -11.625 59.031 20.781 1 96.75 38 LEU B C 1
ATOM 7217 O O . LEU B 1 38 ? -11.578 58.719 21.984 1 96.75 38 LEU B O 1
ATOM 7221 N N . VAL B 1 39 ? -12.352 60.062 20.312 1 96.69 39 VAL B N 1
ATOM 7222 C CA . VAL B 1 39 ? -13.164 60.844 21.219 1 96.69 39 VAL B CA 1
ATOM 7223 C C . VAL B 1 39 ? -14.273 60 21.812 1 96.69 39 VAL B C 1
ATOM 7225 O O . VAL B 1 39 ? -14.477 60 23.031 1 96.69 39 VAL B O 1
ATOM 7228 N N . SER B 1 40 ? -14.945 59.344 20.969 1 96.19 40 SER B N 1
ATOM 7229 C CA . SER B 1 40 ? -16.016 58.438 21.406 1 96.19 40 SER B CA 1
ATOM 7230 C C . SER B 1 40 ? -15.5 57.406 22.391 1 96.19 40 SER B C 1
ATOM 7232 O O . SER B 1 40 ? -16.156 57.094 23.391 1 96.19 40 SER B O 1
ATOM 7234 N N . PHE B 1 41 ? -14.461 56.844 22.125 1 96.25 41 PHE B N 1
ATOM 7235 C CA . PHE B 1 41 ? -13.789 55.875 22.969 1 96.25 41 PHE B CA 1
ATOM 7236 C C . PHE B 1 41 ? -13.5 56.438 24.359 1 96.25 41 PHE B C 1
ATOM 7238 O O . PHE B 1 41 ? -13.852 55.844 25.375 1 96.25 41 PHE B O 1
ATOM 7245 N N . TYR B 1 42 ? -12.828 57.562 24.328 1 96.12 42 TYR B N 1
ATOM 7246 C CA . TYR B 1 42 ? -12.391 58.188 25.562 1 96.12 42 TYR B CA 1
ATOM 7247 C C . TYR B 1 42 ? -13.586 58.531 26.453 1 96.12 42 TYR B C 1
ATOM 7249 O O . TYR B 1 42 ? -13.492 58.438 27.672 1 96.12 42 TYR B O 1
ATOM 7257 N N . GLU B 1 43 ? -14.695 58.844 25.781 1 95.69 43 GLU B N 1
ATOM 7258 C CA . GLU B 1 43 ? -15.914 59.156 26.531 1 95.69 43 GLU B CA 1
ATOM 7259 C C . GLU B 1 43 ? -16.438 57.938 27.281 1 95.69 43 GLU B C 1
ATOM 7261 O O . GLU B 1 43 ? -17.094 58.094 28.312 1 95.69 43 GLU B O 1
ATOM 7266 N N . GLN B 1 44 ? -16.078 56.812 26.797 1 95.31 44 GLN B N 1
ATOM 7267 C CA . GLN B 1 44 ? -16.609 55.562 27.391 1 95.31 44 GLN B CA 1
ATOM 7268 C C . GLN B 1 44 ? -15.656 55 28.438 1 95.31 44 GLN B C 1
ATOM 7270 O O . GLN B 1 44 ? -15.977 54.031 29.109 1 95.31 44 GLN B O 1
ATOM 7275 N N . VAL B 1 45 ? -14.523 55.562 28.625 1 96.5 45 VAL B N 1
ATOM 7276 C CA . VAL B 1 45 ? -13.555 55.156 29.641 1 96.5 45 VAL B CA 1
ATOM 7277 C C . VAL B 1 45 ? -13.883 55.812 30.969 1 96.5 45 VAL B C 1
ATOM 7279 O O . VAL B 1 45 ? -14.227 57 31.016 1 96.5 45 VAL B O 1
ATOM 7282 N N . SER B 1 46 ? -13.797 55.125 32 1 96.31 46 SER B N 1
ATOM 7283 C CA . SER B 1 46 ? -14.125 55.656 33.312 1 96.31 46 SER B CA 1
ATOM 7284 C C . SER B 1 46 ? -13.094 56.656 33.781 1 96.31 46 SER B C 1
ATOM 7286 O O . SER B 1 46 ? -11.961 56.688 33.281 1 96.31 46 SER B O 1
ATOM 7288 N N . ASP B 1 47 ? -13.469 57.438 34.75 1 95.38 47 ASP B N 1
ATOM 7289 C CA . ASP B 1 47 ? -12.562 58.438 35.312 1 95.38 47 ASP B CA 1
ATOM 7290 C C . ASP B 1 47 ? -11.383 57.75 36.031 1 95.38 47 ASP B C 1
ATOM 7292 O O . ASP B 1 47 ? -10.266 58.25 36 1 95.38 47 ASP B O 1
ATOM 7296 N N . GLU B 1 48 ? -11.703 56.719 36.594 1 94.94 48 GLU B N 1
ATOM 7297 C CA . GLU B 1 48 ? -10.641 55.969 37.25 1 94.94 48 GLU B CA 1
ATOM 7298 C C . GLU B 1 48 ? -9.594 55.5 36.25 1 94.94 48 GLU B C 1
ATOM 7300 O O . GLU B 1 48 ? -8.391 55.656 36.5 1 94.94 48 GLU B O 1
ATOM 7305 N N . SER B 1 49 ? -10.031 54.906 35.188 1 95.94 49 SER B N 1
ATOM 7306 C CA . SER B 1 49 ? -9.109 54.406 34.188 1 95.94 49 SER B CA 1
ATOM 7307 C C . SER B 1 49 ? -8.328 55.531 33.531 1 95.94 49 SER B C 1
ATOM 7309 O O . SER B 1 49 ? -7.148 55.406 33.219 1 95.94 49 SER B O 1
ATOM 7311 N N . LYS B 1 50 ? -8.977 56.656 33.344 1 96.19 50 LYS B N 1
ATOM 7312 C CA . LYS B 1 50 ? -8.289 57.844 32.812 1 96.19 50 LYS B CA 1
ATOM 7313 C C . LYS B 1 50 ? -7.207 58.312 33.781 1 96.19 50 LYS B C 1
ATOM 7315 O O . LYS B 1 50 ? -6.113 58.688 33.375 1 96.19 50 LYS B O 1
ATOM 7320 N N . TYR B 1 51 ? -7.605 58.281 35.062 1 94.69 51 TYR B N 1
ATOM 7321 C CA . TYR B 1 51 ? -6.652 58.656 36.094 1 94.69 51 TYR B CA 1
ATOM 7322 C C . TYR B 1 51 ? -5.43 57.75 36.062 1 94.69 51 TYR B C 1
ATOM 7324 O O . TYR B 1 51 ? -4.297 58.25 36.188 1 94.69 51 TYR B O 1
ATOM 7332 N N . TYR B 1 52 ? -5.621 56.5 36 1 94.12 52 TYR B N 1
ATOM 7333 C CA . TYR B 1 52 ? -4.516 55.562 35.969 1 94.12 52 TYR B CA 1
ATOM 7334 C C . TYR B 1 52 ? -3.637 55.812 34.719 1 94.12 52 TYR B C 1
ATOM 7336 O O . TYR B 1 52 ? -2.42 55.625 34.781 1 94.12 52 TYR B O 1
ATOM 7344 N N . ARG B 1 53 ? -4.191 56.25 33.656 1 93.5 53 ARG B N 1
ATOM 7345 C CA . ARG B 1 53 ? -3.465 56.438 32.406 1 93.5 53 ARG B CA 1
ATOM 7346 C C . ARG B 1 53 ? -2.629 57.719 32.438 1 93.5 53 ARG B C 1
ATOM 7348 O O . ARG B 1 53 ? -1.506 57.75 31.938 1 93.5 53 ARG B O 1
ATOM 7355 N N . PHE B 1 54 ? -3.24 58.812 33.031 1 92.12 54 PHE B N 1
ATOM 7356 C CA . PHE B 1 54 ? -2.619 60.094 32.875 1 92.12 54 PHE B CA 1
ATOM 7357 C C . PHE B 1 54 ? -2.113 60.625 34.25 1 92.12 54 PHE B C 1
ATOM 7359 O O . PHE B 1 54 ? -1.527 61.688 34.312 1 92.12 54 PHE B O 1
ATOM 7366 N N . PHE B 1 55 ? -2.383 59.844 35.344 1 90.5 55 PHE B N 1
ATOM 7367 C CA . PHE B 1 55 ? -1.916 60.125 36.688 1 90.5 55 PHE B CA 1
ATOM 7368 C C . PHE B 1 55 ? -2.523 61.406 37.219 1 90.5 55 PHE B C 1
ATOM 7370 O O . PHE B 1 55 ? -1.982 62.031 38.156 1 90.5 55 PHE B O 1
ATOM 7377 N N . ALA B 1 56 ? -3.557 61.969 36.469 1 92 56 ALA B N 1
ATOM 7378 C CA . ALA B 1 56 ? -4.316 63.188 36.844 1 92 56 ALA B CA 1
ATOM 7379 C C . ALA B 1 56 ? -5.719 63.125 36.25 1 92 56 ALA B C 1
ATOM 7381 O O . ALA B 1 56 ? -5.988 62.375 35.312 1 92 56 ALA B O 1
ATOM 7382 N N . PRO B 1 57 ? -6.613 63.844 36.906 1 90.75 57 PRO B N 1
ATOM 7383 C CA . PRO B 1 57 ? -7.922 63.938 36.25 1 90.75 57 PRO B CA 1
ATOM 7384 C C . PRO B 1 57 ? -7.832 64.562 34.875 1 90.75 57 PRO B C 1
ATOM 7386 O O . PRO B 1 57 ? -7.23 65.625 34.688 1 90.75 57 PRO B O 1
ATOM 7389 N N . TYR B 1 58 ? -8.305 63.781 34 1 92.19 58 TYR B N 1
ATOM 7390 C CA . TYR B 1 58 ? -8.219 64.188 32.594 1 92.19 58 TYR B CA 1
ATOM 7391 C C . TYR B 1 58 ? -9.516 63.844 31.859 1 92.19 58 TYR B C 1
ATOM 7393 O O . TYR B 1 58 ? -9.562 62.938 31.016 1 92.19 58 TYR B O 1
ATOM 7401 N N . PRO B 1 59 ? -10.562 64.562 32.094 1 91.25 59 PRO B N 1
ATOM 7402 C CA . PRO B 1 59 ? -11.906 64.188 31.625 1 91.25 59 PRO B CA 1
ATOM 7403 C C . PRO B 1 59 ? -12.055 64.312 30.109 1 91.25 59 PRO B C 1
ATOM 7405 O O . PRO B 1 59 ? -12.797 63.5 29.5 1 91.25 59 PRO B O 1
ATOM 7408 N N . ARG B 1 60 ? -11.336 65.25 29.5 1 93.56 60 ARG B N 1
ATOM 7409 C CA . ARG B 1 60 ? -11.438 65.438 28.062 1 93.56 60 ARG B CA 1
ATOM 7410 C C . ARG B 1 60 ? -10.062 65.625 27.422 1 93.56 60 ARG B C 1
ATOM 7412 O O . ARG B 1 60 ? -9.156 66.188 28.031 1 93.56 60 ARG B O 1
ATOM 7419 N N . LEU B 1 61 ? -10.016 65.062 26.25 1 93.12 61 LEU B N 1
ATOM 7420 C CA . LEU B 1 61 ? -8.781 65.25 25.484 1 93.12 61 LEU B CA 1
ATOM 7421 C C . LEU B 1 61 ? -8.781 66.625 24.766 1 93.12 61 LEU B C 1
ATOM 7423 O O . LEU B 1 61 ? -9.789 67 24.188 1 93.12 61 LEU B O 1
ATOM 7427 N N . SER B 1 62 ? -7.691 67.312 24.781 1 94.19 62 SER B N 1
ATOM 7428 C CA . SER B 1 62 ? -7.543 68.562 24.062 1 94.19 62 SER B CA 1
ATOM 7429 C C . SER B 1 62 ? -7.309 68.312 22.578 1 94.19 62 SER B C 1
ATOM 7431 O O . SER B 1 62 ? -7.047 67.188 22.156 1 94.19 62 SER B O 1
ATOM 7433 N N . ASP B 1 63 ? -7.457 69.312 21.828 1 93.69 63 ASP B N 1
ATOM 7434 C CA . ASP B 1 63 ? -7.168 69.25 20.406 1 93.69 63 ASP B CA 1
ATOM 7435 C C . ASP B 1 63 ? -5.723 68.812 20.156 1 93.69 63 ASP B C 1
ATOM 7437 O O . ASP B 1 63 ? -5.43 68.062 19.203 1 93.69 63 ASP B O 1
ATOM 7441 N N . ARG B 1 64 ? -4.961 69.312 20.953 1 93.69 64 ARG B N 1
ATOM 7442 C CA . ARG B 1 64 ? -3.553 68.938 20.859 1 93.69 64 ARG B CA 1
ATOM 7443 C C . ARG B 1 64 ? -3.355 67.438 21.172 1 93.69 64 ARG B C 1
ATOM 7445 O O . ARG B 1 64 ? -2.57 66.75 20.5 1 93.69 64 ARG B O 1
ATOM 7452 N N . ASP B 1 65 ? -4.062 67.062 22.188 1 93.69 65 ASP B N 1
ATOM 7453 C CA . ASP B 1 65 ? -4.016 65.625 22.531 1 93.69 65 ASP B CA 1
ATOM 7454 C C . ASP B 1 65 ? -4.516 64.75 21.375 1 93.69 65 ASP B C 1
ATOM 7456 O O . ASP B 1 65 ? -3.895 63.75 21.047 1 93.69 65 ASP B O 1
ATOM 7460 N N . LEU B 1 66 ? -5.617 65.125 20.844 1 95.19 66 LEU B N 1
ATOM 7461 C CA . LEU B 1 66 ? -6.234 64.375 19.75 1 95.19 66 LEU B CA 1
ATOM 7462 C C . LEU B 1 66 ? -5.293 64.312 18.562 1 95.19 66 LEU B C 1
ATOM 7464 O O . LEU B 1 66 ? -5.191 63.25 17.922 1 95.19 66 LEU B O 1
ATOM 7468 N N . HIS B 1 67 ? -4.668 65.375 18.266 1 94.88 67 HIS B N 1
ATOM 7469 C CA . HIS B 1 67 ? -3.697 65.375 17.172 1 94.88 67 HIS B CA 1
ATOM 7470 C C . HIS B 1 67 ? -2.521 64.438 17.484 1 94.88 67 HIS B C 1
ATOM 7472 O O . HIS B 1 67 ? -2.111 63.656 16.656 1 94.88 67 HIS B O 1
ATOM 7478 N N . ARG B 1 68 ? -2.031 64.562 18.656 1 93.69 68 ARG B N 1
ATOM 7479 C CA . ARG B 1 68 ? -0.874 63.781 19.078 1 93.69 68 ARG B CA 1
ATOM 7480 C C . ARG B 1 68 ? -1.183 62.281 19.062 1 93.69 68 ARG B C 1
ATOM 7482 O O . ARG B 1 68 ? -0.321 61.469 18.719 1 93.69 68 ARG B O 1
ATOM 7489 N N . PHE B 1 69 ? -2.354 61.938 19.422 1 95 69 PHE B N 1
ATOM 7490 C CA . PHE B 1 69 ? -2.709 60.562 19.594 1 95 69 PHE B CA 1
ATOM 7491 C C . PHE B 1 69 ? -3.209 59.969 18.281 1 95 69 PHE B C 1
ATOM 7493 O O . PHE B 1 69 ? -3.42 58.75 18.188 1 95 69 PHE B O 1
ATOM 7500 N N . THR B 1 70 ? -3.363 60.688 17.219 1 95.31 70 THR B N 1
ATOM 7501 C CA . THR B 1 70 ? -3.863 60.156 15.961 1 95.31 70 THR B CA 1
ATOM 7502 C C . THR B 1 70 ? -2.844 60.344 14.844 1 95.31 70 THR B C 1
ATOM 7504 O O . THR B 1 70 ? -2.939 59.688 13.797 1 95.31 70 THR B O 1
ATOM 7507 N N . HIS B 1 71 ? -1.939 61.219 15.008 1 93.94 71 HIS B N 1
ATOM 7508 C CA . HIS B 1 71 ? -0.911 61.469 14 1 93.94 71 HIS B CA 1
ATOM 7509 C C . HIS B 1 71 ? 0.424 60.875 14.422 1 93.94 71 HIS B C 1
ATOM 7511 O O . HIS B 1 71 ? 1.147 61.438 15.227 1 93.94 71 HIS B O 1
ATOM 7517 N N . HIS B 1 72 ? 0.741 59.719 13.875 1 93.75 72 HIS B N 1
ATOM 7518 C CA . HIS B 1 72 ? 1.973 59 14.172 1 93.75 72 HIS B CA 1
ATOM 7519 C C . HIS B 1 72 ? 2.859 58.875 12.93 1 93.75 72 HIS B C 1
ATOM 7521 O O . HIS B 1 72 ? 2.361 58.875 11.805 1 93.75 72 HIS B O 1
ATOM 7527 N N . ASP B 1 73 ? 4.129 58.844 13.055 1 92.31 73 ASP B N 1
ATOM 7528 C CA . ASP B 1 73 ? 5.051 58.625 11.945 1 92.31 73 ASP B CA 1
ATOM 7529 C C . ASP B 1 73 ? 5.316 57.156 11.711 1 92.31 73 ASP B C 1
ATOM 7531 O O . ASP B 1 73 ? 5.992 56.781 10.75 1 92.31 73 ASP B O 1
ATOM 7535 N N . TYR B 1 74 ? 4.785 56.281 12.562 1 92.94 74 TYR B N 1
ATOM 7536 C CA . TYR B 1 74 ? 4.848 54.812 12.469 1 92.94 74 TYR B CA 1
ATOM 7537 C C . TYR B 1 74 ? 6.289 54.312 12.586 1 92.94 74 TYR B C 1
ATOM 7539 O O . TYR B 1 74 ? 6.625 53.25 12.094 1 92.94 74 TYR B O 1
ATOM 7547 N N . ILE B 1 75 ? 7.191 55.094 13.164 1 92.44 75 ILE B N 1
ATOM 7548 C CA . ILE B 1 75 ? 8.586 54.75 13.406 1 92.44 75 ILE B CA 1
ATOM 7549 C C . ILE B 1 75 ? 8.953 55.062 14.859 1 92.44 75 ILE B C 1
ATOM 7551 O O . ILE B 1 75 ? 9.062 54.156 15.688 1 92.44 75 ILE B O 1
ATOM 7555 N N . ASP B 1 76 ? 8.984 56.406 15.102 1 94.12 76 ASP B N 1
ATOM 7556 C CA . ASP B 1 76 ? 9.352 56.812 16.438 1 94.12 76 ASP B CA 1
ATOM 7557 C C . ASP B 1 76 ? 8.125 56.875 17.359 1 94.12 76 ASP B C 1
ATOM 7559 O O . ASP B 1 76 ? 8.242 56.75 18.578 1 94.12 76 ASP B O 1
ATOM 7563 N N . ARG B 1 77 ? 7.062 57.188 16.75 1 95.56 77 ARG B N 1
ATOM 7564 C CA . ARG B 1 77 ? 5.77 57.188 17.422 1 95.56 77 ARG B CA 1
ATOM 7565 C C . ARG B 1 77 ? 4.773 56.281 16.703 1 95.56 77 ARG B C 1
ATOM 7567 O O . ARG B 1 77 ? 4.512 56.469 15.516 1 95.56 77 ARG B O 1
ATOM 7574 N N . VAL B 1 78 ? 4.305 55.344 17.438 1 96.31 78 VAL B N 1
ATOM 7575 C CA . VAL B 1 78 ? 3.346 54.406 16.859 1 96.31 78 VAL B CA 1
ATOM 7576 C C . VAL B 1 78 ? 2.15 54.25 17.797 1 96.31 78 VAL B C 1
ATOM 7578 O O . VAL B 1 78 ? 2.314 54.219 19.016 1 96.31 78 VAL B O 1
ATOM 7581 N N . GLY B 1 79 ? 0.994 54.312 17.25 1 97.38 79 GLY B N 1
ATOM 7582 C CA . GLY B 1 79 ? -0.238 54 17.953 1 97.38 79 GLY B CA 1
ATOM 7583 C C . GLY B 1 79 ? -1.049 52.906 17.281 1 97.38 79 GLY B C 1
ATOM 7584 O O . GLY B 1 79 ? -1.258 52.938 16.078 1 97.38 79 GLY B O 1
ATOM 7585 N N . LEU B 1 80 ? -1.434 51.875 18.094 1 97.81 80 LEU B N 1
ATOM 7586 C CA . LEU B 1 80 ? -2.35 50.812 17.641 1 97.81 80 LEU B CA 1
ATOM 7587 C C . LEU B 1 80 ? -3.68 50.906 18.375 1 97.81 80 LEU B C 1
ATOM 7589 O O . LEU B 1 80 ? -3.727 51.344 19.531 1 97.81 80 LEU B O 1
ATOM 7593 N N . ALA B 1 81 ? -4.738 50.531 17.703 1 97.88 81 ALA B N 1
ATOM 7594 C CA . ALA B 1 81 ? -6.059 50.438 18.312 1 97.88 81 ALA B CA 1
ATOM 7595 C C . ALA B 1 81 ? -6.625 49.031 18.172 1 97.88 81 ALA B C 1
ATOM 7597 O O . ALA B 1 81 ? -6.359 48.344 17.188 1 97.88 81 ALA B O 1
ATOM 7598 N N . ALA B 1 82 ? -7.27 48.562 19.188 1 97 82 ALA B N 1
ATOM 7599 C CA . ALA B 1 82 ? -8.156 47.375 19.094 1 97 82 ALA B CA 1
ATOM 7600 C C . ALA B 1 82 ? -9.594 47.812 18.828 1 97 82 ALA B C 1
ATOM 7602 O O . ALA B 1 82 ? -10.117 48.719 19.484 1 97 82 ALA B O 1
ATOM 7603 N N . THR B 1 83 ? -10.266 47.219 17.828 1 95.31 83 THR B N 1
ATOM 7604 C CA . THR B 1 83 ? -11.594 47.688 17.438 1 95.31 83 THR B CA 1
ATOM 7605 C C . THR B 1 83 ? -12.586 46.531 17.422 1 95.31 83 THR B C 1
ATOM 7607 O O . THR B 1 83 ? -12.203 45.375 17.188 1 95.31 83 THR B O 1
ATOM 7610 N N . ILE B 1 84 ? -13.797 46.719 17.766 1 91.06 84 ILE B N 1
ATOM 7611 C CA . ILE B 1 84 ? -14.969 45.875 17.547 1 91.06 84 ILE B CA 1
ATOM 7612 C C . ILE B 1 84 ? -16.062 46.688 16.844 1 91.06 84 ILE B C 1
ATOM 7614 O O . ILE B 1 84 ? -16.453 47.75 17.297 1 91.06 84 ILE B O 1
ATOM 7618 N N . GLY B 1 85 ? -16.547 46.156 15.766 1 86.25 85 GLY B N 1
ATOM 7619 C CA . GLY B 1 85 ? -17.531 46.906 15 1 86.25 85 GLY B CA 1
ATOM 7620 C C . GLY B 1 85 ? -17.016 48.219 14.484 1 86.25 85 GLY B C 1
ATOM 7621 O O . GLY B 1 85 ? -17.766 49.219 14.406 1 86.25 85 GLY B O 1
ATOM 7622 N N . GLY B 1 86 ? -15.75 48.312 14.398 1 89.31 86 GLY B N 1
ATOM 7623 C CA . GLY B 1 86 ? -15.125 49.531 13.906 1 89.31 86 GLY B CA 1
ATOM 7624 C C . GLY B 1 86 ? -14.859 50.562 14.992 1 89.31 86 GLY B C 1
ATOM 7625 O O . GLY B 1 86 ? -14.195 51.562 14.758 1 89.31 86 GLY B O 1
ATOM 7626 N N . GLU B 1 87 ? -15.289 50.281 16.125 1 93 87 GLU B N 1
ATOM 7627 C CA . GLU B 1 87 ? -15.117 51.188 17.234 1 93 87 GLU B CA 1
ATOM 7628 C C . GLU B 1 87 ? -13.922 50.812 18.109 1 93 87 GLU B C 1
ATOM 7630 O O . GLU B 1 87 ? -13.68 49.625 18.328 1 93 87 GLU B O 1
ATOM 7635 N N . PHE B 1 88 ? -13.227 51.844 18.641 1 97 88 PHE B N 1
ATOM 7636 C CA . PHE B 1 88 ? -12.086 51.594 19.516 1 97 88 PHE B CA 1
ATOM 7637 C C . PHE B 1 88 ? -12.539 51.031 20.844 1 97 88 PHE B C 1
ATOM 7639 O O . PHE B 1 88 ? -13.477 51.531 21.469 1 97 88 PHE B O 1
ATOM 7646 N N . ILE B 1 89 ? -11.891 50 21.25 1 96.56 89 ILE B N 1
ATOM 7647 C CA . ILE B 1 89 ? -12.148 49.5 22.594 1 96.56 89 ILE B CA 1
ATOM 7648 C C . ILE B 1 89 ? -10.883 49.656 23.438 1 96.56 89 ILE B C 1
ATOM 7650 O O . ILE B 1 89 ? -10.945 49.562 24.672 1 96.56 89 ILE B O 1
ATOM 7654 N N . ALA B 1 90 ? -9.781 49.844 22.781 1 98.25 90 ALA B N 1
ATOM 7655 C CA . ALA B 1 90 ? -8.5 50.031 23.469 1 98.25 90 ALA B CA 1
ATOM 7656 C C . ALA B 1 90 ? -7.473 50.656 22.531 1 98.25 90 ALA B C 1
ATOM 7658 O O . ALA B 1 90 ? -7.609 50.594 21.312 1 98.25 90 ALA B O 1
ATOM 7659 N N . THR B 1 91 ? -6.453 51.281 23.109 1 98.06 91 THR B N 1
ATOM 7660 C CA . THR B 1 91 ? -5.344 51.844 22.359 1 98.06 91 THR B CA 1
ATOM 7661 C C . THR B 1 91 ? -4.016 51.594 23.062 1 98.06 91 THR B C 1
ATOM 7663 O O . THR B 1 91 ? -3.977 51.406 24.281 1 98.06 91 THR B O 1
ATOM 7666 N N . VAL B 1 92 ? -2.992 51.469 22.312 1 97.94 92 VAL B N 1
ATOM 7667 C CA . VAL B 1 92 ? -1.624 51.406 22.812 1 97.94 92 VAL B CA 1
ATOM 7668 C C . VAL B 1 92 ? -0.711 52.25 21.938 1 97.94 92 VAL B C 1
ATOM 7670 O O . VAL B 1 92 ? -0.951 52.406 20.734 1 97.94 92 VAL B O 1
ATOM 7673 N N . ARG B 1 93 ? 0.274 52.844 22.578 1 97.19 93 ARG B N 1
ATOM 7674 C CA . ARG B 1 93 ? 1.235 53.656 21.828 1 97.19 93 ARG B CA 1
ATOM 7675 C C . ARG B 1 93 ? 2.637 53.531 22.422 1 97.19 93 ARG B C 1
ATOM 7677 O O . ARG B 1 93 ? 2.789 53.281 23.609 1 97.19 93 ARG B O 1
ATOM 7684 N N . TYR B 1 94 ? 3.568 53.656 21.594 1 96.94 94 TYR B N 1
ATOM 7685 C CA . TYR B 1 94 ? 4.91 53.875 22.109 1 96.94 94 TYR B CA 1
ATOM 7686 C C . TYR B 1 94 ? 5.527 55.156 21.516 1 96.94 94 TYR B C 1
ATOM 7688 O O . TYR B 1 94 ? 5.156 55.562 20.422 1 96.94 94 TYR B O 1
ATOM 7696 N N . ASP B 1 95 ? 6.34 55.844 22.266 1 96.62 95 ASP B N 1
ATOM 7697 C CA . ASP B 1 95 ? 7.168 56.969 21.859 1 96.62 95 ASP B CA 1
ATOM 7698 C C . ASP B 1 95 ? 8.641 56.719 22.141 1 96.62 95 ASP B C 1
ATOM 7700 O O . ASP B 1 95 ? 9.023 56.438 23.281 1 96.62 95 ASP B O 1
ATOM 7704 N N . ARG B 1 96 ? 9.391 56.75 21.109 1 96.69 96 ARG B N 1
ATOM 7705 C CA . ARG B 1 96 ? 10.828 56.562 21.297 1 96.69 96 ARG B CA 1
ATOM 7706 C C . ARG B 1 96 ? 11.414 57.656 22.203 1 96.69 96 ARG B C 1
ATOM 7708 O O . ARG B 1 96 ? 11.078 58.812 22.062 1 96.69 96 ARG B O 1
ATOM 7715 N N . ILE B 1 97 ? 12.266 57.219 23.109 1 95.81 97 ILE B N 1
ATOM 7716 C CA . ILE B 1 97 ? 12.789 58.188 24.078 1 95.81 97 ILE B CA 1
ATOM 7717 C C . ILE B 1 97 ? 14.297 57.969 24.219 1 95.81 97 ILE B C 1
ATOM 7719 O O . ILE B 1 97 ? 14.82 56.906 23.922 1 95.81 97 ILE B O 1
ATOM 7723 N N . ASP B 1 98 ? 14.891 59 24.656 1 92.88 98 ASP B N 1
ATOM 7724 C CA . ASP B 1 98 ? 16.312 58.906 24.969 1 92.88 98 ASP B CA 1
ATOM 7725 C C . ASP B 1 98 ? 16.531 58.531 26.438 1 92.88 98 ASP B C 1
ATOM 7727 O O . ASP B 1 98 ? 15.57 58.188 27.125 1 92.88 98 ASP B O 1
ATOM 7731 N N . SER B 1 99 ? 17.781 58.5 26.875 1 86.81 99 SER B N 1
ATOM 7732 C CA . SER B 1 99 ? 18.141 58.031 28.219 1 86.81 99 SER B CA 1
ATOM 7733 C C . SER B 1 99 ? 17.547 58.906 29.297 1 86.81 99 SER B C 1
ATOM 7735 O O . SER B 1 99 ? 17.406 58.5 30.453 1 86.81 99 SER B O 1
ATOM 7737 N N . ARG B 1 100 ? 17.156 60.125 28.953 1 86.5 100 ARG B N 1
ATOM 7738 C CA . ARG B 1 100 ? 16.562 61.062 29.906 1 86.5 100 ARG B CA 1
ATOM 7739 C C . ARG B 1 100 ? 15.047 61.031 29.844 1 86.5 100 ARG B C 1
ATOM 7741 O O . ARG B 1 100 ? 14.375 61.812 30.516 1 86.5 100 ARG B O 1
ATOM 7748 N N . GLY B 1 101 ? 14.492 60.188 29.031 1 87.38 101 GLY B N 1
ATOM 7749 C CA . GLY B 1 101 ? 13.047 60.031 28.938 1 87.38 101 GLY B CA 1
ATOM 7750 C C . GLY B 1 101 ? 12.406 61.031 27.984 1 87.38 101 GLY B C 1
ATOM 7751 O O . GLY B 1 101 ? 11.188 61.219 28.016 1 87.38 101 GLY B O 1
ATOM 7752 N N . ARG B 1 102 ? 13.227 61.688 27.125 1 92.31 102 ARG B N 1
ATOM 7753 C CA . ARG B 1 102 ? 12.711 62.688 26.172 1 92.31 102 ARG B CA 1
ATOM 7754 C C . ARG B 1 102 ? 12.539 62.062 24.781 1 92.31 102 ARG B C 1
ATOM 7756 O O . ARG B 1 102 ? 13.227 61.094 24.438 1 92.31 102 ARG B O 1
ATOM 7763 N N . PRO B 1 103 ? 11.609 62.656 24.078 1 91.5 103 PRO B N 1
ATOM 7764 C CA . PRO B 1 103 ? 11.422 62.125 22.734 1 91.5 103 PRO B CA 1
ATOM 7765 C C . PRO B 1 103 ? 12.727 62.062 21.938 1 91.5 103 PRO B C 1
ATOM 7767 O O . PRO B 1 103 ? 13.555 63 22.031 1 91.5 103 PRO B O 1
ATOM 7770 N N . ALA B 1 104 ? 12.914 60.969 21.203 1 93.62 104 ALA B N 1
ATOM 7771 C CA . ALA B 1 104 ? 14.156 60.75 20.469 1 93.62 104 ALA B CA 1
ATOM 7772 C C . ALA B 1 104 ? 13.891 60.062 19.125 1 93.62 104 ALA B C 1
ATOM 7774 O O . ALA B 1 104 ? 12.734 59.812 18.766 1 93.62 104 ALA B O 1
ATOM 7775 N N . HIS B 1 105 ? 14.938 60 18.359 1 89.44 105 HIS B N 1
ATOM 7776 C CA . HIS B 1 105 ? 14.906 59.281 17.078 1 89.44 105 HIS B CA 1
ATOM 7777 C C . HIS B 1 105 ? 15.953 58.188 17.047 1 89.44 105 HIS B C 1
ATOM 7779 O O . HIS B 1 105 ? 16.719 58 18 1 89.44 105 HIS B O 1
ATOM 7785 N N . GLU B 1 106 ? 15.906 57.438 15.938 1 81.81 106 GLU B N 1
ATOM 7786 C CA . GLU B 1 106 ? 16.953 56.438 15.742 1 81.81 106 GLU B CA 1
ATOM 7787 C C . GLU B 1 106 ? 18.344 57.062 15.914 1 81.81 106 GLU B C 1
ATOM 7789 O O . GLU B 1 106 ? 18.547 58.25 15.609 1 81.81 106 GLU B O 1
ATOM 7794 N N . PRO B 1 107 ? 19.156 56.375 16.609 1 82 107 PRO B N 1
ATOM 7795 C CA . PRO B 1 107 ? 19.266 54.938 16.828 1 82 107 PRO B CA 1
ATOM 7796 C C . PRO B 1 107 ? 18.891 54.5 18.25 1 82 107 PRO B C 1
ATOM 7798 O O . PRO B 1 107 ? 19.219 53.406 18.688 1 82 107 PRO B O 1
ATOM 7801 N N . THR B 1 108 ? 18.344 55.5 18.953 1 90.44 108 THR B N 1
ATOM 7802 C CA . THR B 1 108 ? 17.938 55.094 20.297 1 90.44 108 THR B CA 1
ATOM 7803 C C . THR B 1 108 ? 16.984 53.906 20.219 1 90.44 108 THR B C 1
ATOM 7805 O O . THR B 1 108 ? 16.125 53.844 19.344 1 90.44 108 THR B O 1
ATOM 7808 N N . ASP B 1 109 ? 17.188 52.938 21.141 1 92.38 109 ASP B N 1
ATOM 7809 C CA . ASP B 1 109 ? 16.422 51.719 21.031 1 92.38 109 ASP B CA 1
ATOM 7810 C C . ASP B 1 109 ? 15.453 51.562 22.203 1 92.38 109 ASP B C 1
ATOM 7812 O O . ASP B 1 109 ? 15.055 50.438 22.531 1 92.38 109 ASP B O 1
ATOM 7816 N N . GLU B 1 110 ? 15.172 52.594 22.844 1 95.62 110 GLU B N 1
ATOM 7817 C CA . GLU B 1 110 ? 14.227 52.562 23.953 1 95.62 110 GLU B CA 1
ATOM 7818 C C . GLU B 1 110 ? 12.984 53.375 23.641 1 95.62 110 GLU B C 1
ATOM 7820 O O . GLU B 1 110 ? 13.062 54.406 22.953 1 95.62 110 GLU B O 1
ATOM 7825 N N . ALA B 1 111 ? 11.836 52.938 24.141 1 97.38 111 ALA B N 1
ATOM 7826 C CA . ALA B 1 111 ? 10.586 53.656 23.953 1 97.38 111 ALA B CA 1
ATOM 7827 C C . ALA B 1 111 ? 9.695 53.562 25.188 1 97.38 111 ALA B C 1
ATOM 7829 O O . ALA B 1 111 ? 9.727 52.562 25.906 1 97.38 111 ALA B O 1
ATOM 7830 N N . GLU B 1 112 ? 8.984 54.625 25.406 1 96.94 112 GLU B N 1
ATOM 7831 C CA . GLU B 1 112 ? 7.934 54.594 26.422 1 96.94 112 GLU B CA 1
ATOM 7832 C C . GLU B 1 112 ? 6.629 54.062 25.844 1 96.94 112 GLU B C 1
ATOM 7834 O O . GLU B 1 112 ? 6.238 54.406 24.734 1 96.94 112 GLU B O 1
ATOM 7839 N N . VAL B 1 113 ? 6.027 53.125 26.562 1 96.94 113 VAL B N 1
ATOM 7840 C CA . VAL B 1 113 ? 4.789 52.531 26.078 1 96.94 113 VAL B CA 1
ATOM 7841 C C . VAL B 1 113 ? 3.65 52.844 27.047 1 96.94 113 VAL B C 1
ATOM 7843 O O . VAL B 1 113 ? 3.861 52.875 28.266 1 96.94 113 VAL B O 1
ATOM 7846 N N . ALA B 1 114 ? 2.434 53.031 26.547 1 95.56 114 ALA B N 1
ATOM 7847 C CA . ALA B 1 114 ? 1.248 53.344 27.344 1 95.56 114 ALA B CA 1
ATOM 7848 C C . ALA B 1 114 ? 0.002 52.688 26.734 1 95.56 114 ALA B C 1
ATOM 7850 O O . ALA B 1 114 ? -0.136 52.656 25.516 1 95.56 114 ALA B O 1
ATOM 7851 N N . PHE B 1 115 ? -0.897 52.25 27.609 1 95.12 115 PHE B N 1
ATOM 7852 C CA . PHE B 1 115 ? -2.117 51.562 27.234 1 95.12 115 PHE B CA 1
ATOM 7853 C C . PHE B 1 115 ? -3.346 52.281 27.781 1 95.12 115 PHE B C 1
ATOM 7855 O O . PHE B 1 115 ? -3.271 52.938 28.812 1 95.12 115 PHE B O 1
ATOM 7862 N N . LEU B 1 116 ? -4.469 52.188 27.109 1 97 116 LEU B N 1
ATOM 7863 C CA . LEU B 1 116 ? -5.781 52.5 27.641 1 97 116 LEU B CA 1
ATOM 7864 C C . LEU B 1 116 ? -6.852 51.562 27.094 1 97 116 LEU B C 1
ATOM 7866 O O . LEU B 1 116 ? -7.023 51.438 25.875 1 97 116 LEU B O 1
ATOM 7870 N N . VAL B 1 117 ? -7.539 50.812 27.984 1 97.44 117 VAL B N 1
ATOM 7871 C CA . VAL B 1 117 ? -8.594 49.875 27.625 1 97.44 117 VAL B CA 1
ATOM 7872 C C . VAL B 1 117 ? -9.914 50.312 28.234 1 97.44 117 VAL B C 1
ATOM 7874 O O . VAL B 1 117 ? -9.984 50.656 29.422 1 97.44 117 VAL B O 1
ATOM 7877 N N . GLN B 1 118 ? -10.961 50.312 27.453 1 97.06 118 GLN B N 1
ATOM 7878 C CA . GLN B 1 118 ? -12.297 50.594 27.969 1 97.06 118 GLN B CA 1
ATOM 7879 C C . GLN B 1 118 ? -12.68 49.656 29.094 1 97.06 118 GLN B C 1
ATOM 7881 O O . GLN B 1 118 ? -12.398 48.469 29.016 1 97.06 118 GLN B O 1
ATOM 7886 N N . ASP B 1 119 ? -13.383 50.188 30.125 1 95.81 119 ASP B N 1
ATOM 7887 C CA . ASP B 1 119 ? -13.711 49.406 31.312 1 95.81 119 ASP B CA 1
ATOM 7888 C C . ASP B 1 119 ? -14.523 48.156 30.953 1 95.81 119 ASP B C 1
ATOM 7890 O O . ASP B 1 119 ? -14.281 47.062 31.484 1 95.81 119 ASP B O 1
ATOM 7894 N N . ALA B 1 120 ? -15.359 48.312 30.016 1 93.75 120 ALA B N 1
ATOM 7895 C CA . ALA B 1 120 ? -16.25 47.219 29.625 1 93.75 120 ALA B CA 1
ATOM 7896 C C . ALA B 1 120 ? -15.477 46.062 29 1 93.75 120 ALA B C 1
ATOM 7898 O O . ALA B 1 120 ? -15.984 44.969 28.906 1 93.75 120 ALA B O 1
ATOM 7899 N N . HIS B 1 121 ? -14.297 46.25 28.562 1 95 121 HIS B N 1
ATOM 7900 C CA . HIS B 1 121 ? -13.531 45.25 27.828 1 95 121 HIS B CA 1
ATOM 7901 C C . HIS B 1 121 ? -12.312 44.781 28.641 1 95 121 HIS B C 1
ATOM 7903 O O . HIS B 1 121 ? -11.445 44.094 28.125 1 95 121 HIS B O 1
ATOM 7909 N N . GLN B 1 122 ? -12.203 45.312 29.859 1 94.75 122 GLN B N 1
ATOM 7910 C CA . GLN B 1 122 ? -11.102 44.875 30.719 1 94.75 122 GLN B CA 1
ATOM 7911 C C . GLN B 1 122 ? -11.289 43.438 31.188 1 94.75 122 GLN B C 1
ATOM 7913 O O . GLN B 1 122 ? -12.414 42.969 31.375 1 94.75 122 GLN B O 1
ATOM 7918 N N . GLY B 1 123 ? -10.195 42.688 31.219 1 92.94 123 GLY B N 1
ATOM 7919 C CA . GLY B 1 123 ? -10.25 41.312 31.625 1 92.94 123 GLY B CA 1
ATOM 7920 C C . GLY B 1 123 ? -10.406 40.344 30.453 1 92.94 123 GLY B C 1
ATOM 7921 O O . GLY B 1 123 ? -10.336 39.125 30.625 1 92.94 123 GLY B O 1
ATOM 7922 N N . ARG B 1 124 ? -10.508 40.906 29.281 1 94.94 124 ARG B N 1
ATOM 7923 C CA . ARG B 1 124 ? -10.727 40.094 28.094 1 94.94 124 ARG B CA 1
ATOM 7924 C C . ARG B 1 124 ? -9.398 39.781 27.406 1 94.94 124 ARG B C 1
ATOM 7926 O O . ARG B 1 124 ? -9.383 39.062 26.406 1 94.94 124 ARG B O 1
ATOM 7933 N N . GLY B 1 125 ? -8.328 40.188 27.969 1 94.25 125 GLY B N 1
ATOM 7934 C CA . GLY B 1 125 ? -7.02 39.938 27.391 1 94.25 125 GLY B CA 1
ATOM 7935 C C . GLY B 1 125 ? -6.617 40.938 26.328 1 94.25 125 GLY B C 1
ATOM 7936 O O . GLY B 1 125 ? -5.691 40.688 25.562 1 94.25 125 GLY B O 1
ATOM 7937 N N . VAL B 1 126 ? -7.238 42.062 26.234 1 96.19 126 VAL B N 1
ATOM 7938 C CA . VAL B 1 126 ? -7 43.062 25.188 1 96.19 126 VAL B CA 1
ATOM 7939 C C . VAL B 1 126 ? -5.617 43.656 25.359 1 96.19 126 VAL B C 1
ATOM 7941 O O . VAL B 1 126 ? -4.855 43.781 24.391 1 96.19 126 VAL B O 1
ATOM 7944 N N . ALA B 1 127 ? -5.312 44 26.578 1 96.44 127 ALA B N 1
ATOM 7945 C CA . ALA B 1 127 ? -4.027 44.656 26.828 1 96.44 127 ALA B CA 1
ATOM 7946 C C . ALA B 1 127 ? -2.869 43.719 26.516 1 96.44 127 ALA B C 1
ATOM 7948 O O . ALA B 1 127 ? -1.854 44.125 25.953 1 96.44 127 ALA B O 1
ATOM 7949 N N . SER B 1 128 ? -3.021 42.5 26.922 1 95.38 128 SER B N 1
ATOM 7950 C CA . SER B 1 128 ? -1.984 41.531 26.641 1 95.38 128 SER B CA 1
ATOM 7951 C C . SER B 1 128 ? -1.783 41.344 25.141 1 95.38 128 SER B C 1
ATOM 7953 O O . SER B 1 128 ? -0.649 41.219 24.656 1 95.38 128 SER B O 1
ATOM 7955 N N . ALA B 1 129 ? -2.857 41.25 24.391 1 95.31 129 ALA B N 1
ATOM 7956 C CA . ALA B 1 129 ? -2.775 41.156 22.938 1 95.31 129 ALA B CA 1
ATOM 7957 C C . ALA B 1 129 ? -2.086 42.375 22.344 1 95.31 129 ALA B C 1
ATOM 7959 O O . ALA B 1 129 ? -1.243 42.25 21.453 1 95.31 129 ALA B O 1
ATOM 7960 N N . LEU B 1 130 ? -2.436 43.531 22.844 1 96.88 130 LEU B N 1
ATOM 7961 C CA . LEU B 1 130 ? -1.849 44.75 22.328 1 96.88 130 LEU B CA 1
ATOM 7962 C C . LEU B 1 130 ? -0.357 44.812 22.641 1 96.88 130 LEU B C 1
ATOM 7964 O O . LEU B 1 130 ? 0.43 45.312 21.844 1 96.88 130 LEU B O 1
ATOM 7968 N N . LEU B 1 131 ? -0.008 44.375 23.844 1 96.19 131 LEU B N 1
ATOM 7969 C CA . LEU B 1 131 ? 1.407 44.344 24.203 1 96.19 131 LEU B CA 1
ATOM 7970 C C . LEU B 1 131 ? 2.201 43.5 23.219 1 96.19 131 LEU B C 1
ATOM 7972 O O . LEU B 1 131 ? 3.299 43.875 22.812 1 96.19 131 LEU B O 1
ATOM 7976 N N . GLU B 1 132 ? 1.662 42.312 22.875 1 93.88 132 GLU B N 1
ATOM 7977 C CA . GLU B 1 132 ? 2.328 41.438 21.922 1 93.88 132 GLU B CA 1
ATOM 7978 C C . GLU B 1 132 ? 2.525 42.125 20.578 1 93.88 132 GLU B C 1
ATOM 7980 O O . GLU B 1 132 ? 3.607 42.062 19.984 1 93.88 132 GLU B O 1
ATOM 7985 N N . HIS B 1 133 ? 1.518 42.75 20.109 1 94.75 133 HIS B N 1
ATOM 7986 C CA . HIS B 1 133 ? 1.558 43.344 18.781 1 94.75 133 HIS B CA 1
ATOM 7987 C C . HIS B 1 133 ? 2.447 44.594 18.781 1 94.75 133 HIS B C 1
ATOM 7989 O O . HIS B 1 133 ? 3.229 44.781 17.844 1 94.75 133 HIS B O 1
ATOM 7995 N N . ILE B 1 134 ? 2.365 45.469 19.797 1 96.06 134 ILE B N 1
ATOM 7996 C CA . ILE B 1 134 ? 3.156 46.688 19.828 1 96.06 134 ILE B CA 1
ATOM 7997 C C . ILE B 1 134 ? 4.633 46.344 20.031 1 96.06 134 ILE B C 1
ATOM 7999 O O . ILE B 1 134 ? 5.512 47.062 19.516 1 96.06 134 ILE B O 1
ATOM 8003 N N . ALA B 1 135 ? 4.867 45.344 20.812 1 93.88 135 ALA B N 1
ATOM 8004 C CA . ALA B 1 135 ? 6.242 44.875 20.969 1 93.88 135 ALA B CA 1
ATOM 8005 C C . ALA B 1 135 ? 6.828 44.406 19.656 1 93.88 135 ALA B C 1
ATOM 8007 O O . ALA B 1 135 ? 7.992 44.688 19.344 1 93.88 135 ALA B O 1
ATOM 8008 N N . ALA B 1 136 ? 6.07 43.656 18.906 1 89.38 136 ALA B N 1
ATOM 8009 C CA . ALA B 1 136 ? 6.52 43.156 17.609 1 89.38 136 ALA B CA 1
ATOM 8010 C C . ALA B 1 136 ? 6.797 44.344 16.656 1 89.38 136 ALA B C 1
ATOM 8012 O O . ALA B 1 136 ? 7.789 44.312 15.93 1 89.38 136 ALA B O 1
ATOM 8013 N N . VAL B 1 137 ? 5.906 45.281 16.672 1 90.5 137 VAL B N 1
ATOM 8014 C CA . VAL B 1 137 ? 6.059 46.469 15.836 1 90.5 137 VAL B CA 1
ATOM 8015 C C . VAL B 1 137 ? 7.32 47.219 16.25 1 90.5 137 VAL B C 1
ATOM 8017 O O . VAL B 1 137 ? 8.07 47.688 15.391 1 90.5 137 VAL B O 1
ATOM 8020 N N . ALA B 1 138 ? 7.516 47.375 17.516 1 93.19 138 ALA B N 1
ATOM 8021 C CA . ALA B 1 138 ? 8.68 48.062 18.047 1 93.19 138 ALA B CA 1
ATOM 8022 C C . ALA B 1 138 ? 9.977 47.375 17.609 1 93.19 138 ALA B C 1
ATOM 8024 O O . ALA B 1 138 ? 10.922 48.062 17.188 1 93.19 138 ALA B O 1
ATOM 8025 N N . ARG B 1 139 ? 9.992 46.156 17.688 1 85.75 139 ARG B N 1
ATOM 8026 C CA . ARG B 1 139 ? 11.172 45.406 17.266 1 85.75 139 ARG B CA 1
ATOM 8027 C C . ARG B 1 139 ? 11.453 45.625 15.781 1 85.75 139 ARG B C 1
ATOM 8029 O O . ARG B 1 139 ? 12.617 45.75 15.375 1 85.75 139 ARG B O 1
ATOM 8036 N N . GLU B 1 140 ? 10.375 45.594 15.078 1 80.69 140 GLU B N 1
ATOM 8037 C CA . GLU B 1 140 ? 10.523 45.844 13.648 1 80.69 140 GLU B CA 1
ATOM 8038 C C . GLU B 1 140 ? 11.172 47.188 13.391 1 80.69 140 GLU B C 1
ATOM 8040 O O . GLU B 1 140 ? 11.859 47.375 12.383 1 80.69 140 GLU B O 1
ATOM 8045 N N . ARG B 1 141 ? 10.953 48.156 14.32 1 85.19 141 ARG B N 1
ATOM 8046 C CA . ARG B 1 141 ? 11.453 49.5 14.148 1 85.19 141 ARG B CA 1
ATOM 8047 C C . ARG B 1 141 ? 12.734 49.719 14.953 1 85.19 141 ARG B C 1
ATOM 8049 O O . ARG B 1 141 ? 13.117 50.875 15.219 1 85.19 141 ARG B O 1
ATOM 8056 N N . GLY B 1 142 ? 13.297 48.656 15.445 1 82.62 142 GLY B N 1
ATOM 8057 C CA . GLY B 1 142 ? 14.602 48.688 16.078 1 82.62 142 GLY B CA 1
ATOM 8058 C C . GLY B 1 142 ? 14.539 49.031 17.562 1 82.62 142 GLY B C 1
ATOM 8059 O O . GLY B 1 142 ? 15.555 49.344 18.188 1 82.62 142 GLY B O 1
ATOM 8060 N N . ILE B 1 143 ? 13.445 49.094 18.094 1 92.06 143 ILE B N 1
ATOM 8061 C CA . ILE B 1 143 ? 13.289 49.312 19.531 1 92.06 143 ILE B CA 1
ATOM 8062 C C . ILE B 1 143 ? 13.523 48 20.266 1 92.06 143 ILE B C 1
ATOM 8064 O O . ILE B 1 143 ? 12.969 46.969 19.891 1 92.06 143 ILE B O 1
ATOM 8068 N N . ARG B 1 144 ? 14.336 48.031 21.391 1 91.31 144 ARG B N 1
ATOM 8069 C CA . ARG B 1 144 ? 14.703 46.781 22.078 1 91.31 144 ARG B CA 1
ATOM 8070 C C . ARG B 1 144 ? 14.195 46.812 23.516 1 91.31 144 ARG B C 1
ATOM 8072 O O . ARG B 1 144 ? 14.117 45.75 24.172 1 91.31 144 ARG B O 1
ATOM 8079 N N . ARG B 1 145 ? 13.852 48 23.969 1 95.25 145 ARG B N 1
ATOM 8080 C CA . ARG B 1 145 ? 13.406 48.125 25.359 1 95.25 145 ARG B CA 1
ATOM 8081 C C . ARG B 1 145 ? 12.188 49.031 25.469 1 95.25 145 ARG B C 1
ATOM 8083 O O . ARG B 1 145 ? 12.133 50.094 24.828 1 95.25 145 ARG B O 1
ATOM 8090 N N . PHE B 1 146 ? 11.281 48.625 26.281 1 96.88 146 PHE B N 1
ATOM 8091 C CA . PHE B 1 146 ? 10.156 49.469 26.641 1 96.88 146 PHE B CA 1
ATOM 8092 C C . PHE B 1 146 ? 10.305 49.969 28.078 1 96.88 146 PHE B C 1
ATOM 8094 O O . PHE B 1 146 ? 10.766 49.219 28.953 1 96.88 146 PHE B O 1
ATOM 8101 N N . ALA B 1 147 ? 9.969 51.156 28.266 1 95.69 147 ALA B N 1
ATOM 8102 C CA . ALA B 1 147 ? 9.789 51.719 29.594 1 95.69 147 ALA B CA 1
ATOM 8103 C C . ALA B 1 147 ? 8.328 52.062 29.859 1 95.69 147 ALA B C 1
ATOM 8105 O O . ALA B 1 147 ? 7.645 52.594 28.969 1 95.69 147 ALA B O 1
ATOM 8106 N N . ALA B 1 148 ? 7.82 51.719 31 1 94.75 148 ALA B N 1
ATOM 8107 C CA . ALA B 1 148 ? 6.449 52.031 31.391 1 94.75 148 ALA B CA 1
ATOM 8108 C C . ALA B 1 148 ? 6.387 52.562 32.812 1 94.75 148 ALA B C 1
ATOM 8110 O O . ALA B 1 148 ? 7.082 52.031 33.688 1 94.75 148 ALA B O 1
ATOM 8111 N N . GLU B 1 149 ? 5.676 53.594 33.031 1 93.5 149 GLU B N 1
ATOM 8112 C CA . GLU B 1 149 ? 5.387 54.125 34.344 1 93.5 149 GLU B CA 1
ATOM 8113 C C . GLU B 1 149 ? 3.941 53.844 34.75 1 93.5 149 GLU B C 1
ATOM 8115 O O . GLU B 1 149 ? 3.01 54.156 34 1 93.5 149 GLU B O 1
ATOM 8120 N N . VAL B 1 150 ? 3.764 53.219 35.906 1 94.62 150 VAL B N 1
ATOM 8121 C CA . VAL B 1 150 ? 2.445 52.781 36.344 1 94.62 150 VAL B CA 1
ATOM 8122 C C . VAL B 1 150 ? 2.25 53.156 37.812 1 94.62 150 VAL B C 1
ATOM 8124 O O . VAL B 1 150 ? 3.18 53.062 38.625 1 94.62 150 VAL B O 1
ATOM 8127 N N . LEU B 1 151 ? 1.023 53.625 38.062 1 94.62 151 LEU B N 1
ATOM 8128 C CA . LEU B 1 151 ? 0.714 53.875 39.469 1 94.62 151 LEU B CA 1
ATOM 8129 C C . LEU B 1 151 ? 0.646 52.594 40.25 1 94.62 151 LEU B C 1
ATOM 8131 O O . LEU B 1 151 ? 0.142 51.562 39.75 1 94.62 151 LEU B O 1
ATOM 8135 N N . PRO B 1 152 ? 1.095 52.531 41.5 1 92.31 152 PRO B N 1
ATOM 8136 C CA . PRO B 1 152 ? 1.117 51.281 42.281 1 92.31 152 PRO B CA 1
ATOM 8137 C C . PRO B 1 152 ? -0.271 50.688 42.469 1 92.31 152 PRO B C 1
ATOM 8139 O O . PRO B 1 152 ? -0.403 49.469 42.594 1 92.31 152 PRO B O 1
ATOM 8142 N N . ALA B 1 153 ? -1.263 51.5 42.438 1 92.81 153 ALA B N 1
ATOM 8143 C CA . ALA B 1 153 ? -2.627 51.031 42.656 1 92.81 153 ALA B CA 1
ATOM 8144 C C . ALA B 1 153 ? -3.152 50.312 41.406 1 92.81 153 ALA B C 1
ATOM 8146 O O . ALA B 1 153 ? -4.133 49.562 41.5 1 92.81 153 ALA B O 1
ATOM 8147 N N . ASN B 1 154 ? -2.547 50.562 40.344 1 94.38 154 ASN B N 1
ATOM 8148 C CA . ASN B 1 154 ? -2.965 49.938 39.125 1 94.38 154 ASN B CA 1
ATOM 8149 C C . ASN B 1 154 ? -2.342 48.531 38.969 1 94.38 154 ASN B C 1
ATOM 8151 O O . ASN B 1 154 ? -1.593 48.281 38.031 1 94.38 154 ASN B O 1
ATOM 8155 N N . THR B 1 155 ? -2.705 47.656 39.75 1 93.19 155 THR B N 1
ATOM 8156 C CA . THR B 1 155 ? -2.135 46.312 39.844 1 93.19 155 THR B CA 1
ATOM 8157 C C . THR B 1 155 ? -2.406 45.531 38.562 1 93.19 155 THR B C 1
ATOM 8159 O O . THR B 1 155 ? -1.604 44.656 38.156 1 93.19 155 THR B O 1
ATOM 8162 N N . LYS B 1 156 ? -3.477 45.812 37.938 1 93.69 156 LYS B N 1
ATOM 8163 C CA . LYS B 1 156 ? -3.826 45.094 36.688 1 93.69 156 LYS B CA 1
ATOM 8164 C C . LYS B 1 156 ? -2.799 45.375 35.594 1 93.69 156 LYS B C 1
ATOM 8166 O O . LYS B 1 156 ? -2.371 44.438 34.906 1 93.69 156 LYS B O 1
ATOM 8171 N N . MET B 1 157 ? -2.402 46.594 35.438 1 93.88 157 MET B N 1
ATOM 8172 C CA . MET B 1 157 ? -1.44 46.938 34.406 1 93.88 157 MET B CA 1
ATOM 8173 C C . MET B 1 157 ? -0.054 46.406 34.719 1 93.88 157 MET B C 1
ATOM 8175 O O . MET B 1 157 ? 0.688 45.969 33.844 1 93.88 157 MET B O 1
ATOM 8179 N N . ILE B 1 158 ? 0.271 46.438 36 1 93.19 158 ILE B N 1
ATOM 8180 C CA . ILE B 1 158 ? 1.54 45.875 36.438 1 93.19 158 ILE B CA 1
ATOM 8181 C C . ILE B 1 158 ? 1.591 44.375 36.062 1 93.19 158 ILE B C 1
ATOM 8183 O O . ILE B 1 158 ? 2.611 43.906 35.562 1 93.19 158 ILE B O 1
ATOM 8187 N N . LYS B 1 159 ? 0.543 43.781 36.219 1 93.94 159 LYS B N 1
ATOM 8188 C CA . LYS B 1 159 ? 0.455 42.375 35.938 1 93.94 159 LYS B CA 1
ATOM 8189 C C . LYS B 1 159 ? 0.589 42.125 34.438 1 93.94 159 LYS B C 1
ATOM 8191 O O . LYS B 1 159 ? 1.145 41.094 34 1 93.94 159 LYS B O 1
ATOM 8196 N N . VAL B 1 160 ? 0.005 42.906 33.594 1 94.44 160 VAL B N 1
ATOM 8197 C CA . VAL B 1 160 ? 0.117 42.781 32.156 1 94.44 160 VAL B CA 1
ATOM 8198 C C . VAL B 1 160 ? 1.59 42.719 31.75 1 94.44 160 VAL B C 1
ATOM 8200 O O . VAL B 1 160 ? 1.99 41.906 30.938 1 94.44 160 VAL B O 1
ATOM 8203 N N . PHE B 1 161 ? 2.404 43.531 32.344 1 94.44 161 PHE B N 1
ATOM 8204 C CA . PHE B 1 161 ? 3.822 43.594 32.031 1 94.44 161 PHE B CA 1
ATOM 8205 C C . PHE B 1 161 ? 4.582 42.438 32.656 1 94.44 161 PHE B C 1
ATOM 8207 O O . PHE B 1 161 ? 5.391 41.781 31.984 1 94.44 161 PHE B O 1
ATOM 8214 N N . THR B 1 162 ? 4.27 42.125 33.844 1 92.62 162 THR B N 1
ATOM 8215 C CA . THR B 1 162 ? 5.031 41.125 34.562 1 92.62 162 THR B CA 1
ATOM 8216 C C . THR B 1 162 ? 4.715 39.719 34.031 1 92.62 162 THR B C 1
ATOM 8218 O O . THR B 1 162 ? 5.59 38.844 34 1 92.62 162 THR B O 1
ATOM 8221 N N . ASP B 1 163 ? 3.553 39.562 33.625 1 94.19 163 ASP B N 1
ATOM 8222 C CA . ASP B 1 163 ? 3.123 38.25 33.219 1 94.19 163 ASP B CA 1
ATOM 8223 C C . ASP B 1 163 ? 3.535 37.969 31.766 1 94.19 163 ASP B C 1
ATOM 8225 O O . ASP B 1 163 ? 3.432 36.844 31.281 1 94.19 163 ASP B O 1
ATOM 8229 N N . ALA B 1 164 ? 4.035 38.938 31.078 1 93.88 164 ALA B N 1
ATOM 8230 C CA . ALA B 1 164 ? 4.355 38.781 29.656 1 93.88 164 ALA B CA 1
ATOM 8231 C C . ALA B 1 164 ? 5.582 37.906 29.453 1 93.88 164 ALA B C 1
ATOM 8233 O O . ALA B 1 164 ? 5.797 37.375 28.359 1 93.88 164 ALA B O 1
ATOM 8234 N N . GLY B 1 165 ? 6.367 37.719 30.469 1 92 165 GLY B N 1
ATOM 8235 C CA . GLY B 1 165 ? 7.465 36.75 30.438 1 92 165 GLY B CA 1
ATOM 8236 C C . GLY B 1 165 ? 8.758 37.344 29.922 1 92 165 GLY B C 1
ATOM 8237 O O . GLY B 1 165 ? 9.789 36.688 29.906 1 92 165 GLY B O 1
ATOM 8238 N N . TYR B 1 166 ? 8.75 38.656 29.5 1 92.88 166 TYR B N 1
ATOM 8239 C CA . TYR B 1 166 ? 9.984 39.312 29.078 1 92.88 166 TYR B CA 1
ATOM 8240 C C . TYR B 1 166 ? 10.93 39.5 30.266 1 92.88 166 TYR B C 1
ATOM 8242 O O . TYR B 1 166 ? 10.5 39.5 31.422 1 92.88 166 TYR B O 1
ATOM 8250 N N . THR B 1 167 ? 12.242 39.625 29.875 1 89.69 167 THR B N 1
ATOM 8251 C CA . THR B 1 167 ? 13.156 40.094 30.922 1 89.69 167 THR B CA 1
ATOM 8252 C C . THR B 1 167 ? 12.805 41.5 31.344 1 89.69 167 THR B C 1
ATOM 8254 O O . THR B 1 167 ? 12.594 42.375 30.5 1 89.69 167 THR B O 1
ATOM 8257 N N . GLN B 1 168 ? 12.641 41.719 32.688 1 92.5 168 GLN B N 1
ATOM 8258 C CA . GLN B 1 168 ? 12.148 43.031 33.094 1 92.5 168 GLN B CA 1
ATOM 8259 C C . GLN B 1 168 ? 12.883 43.5 34.344 1 92.5 168 GLN B C 1
ATOM 8261 O O . GLN B 1 168 ? 13.438 42.688 35.094 1 92.5 168 GLN B O 1
ATOM 8266 N N . LYS B 1 169 ? 13 44.75 34.438 1 93.12 169 LYS B N 1
ATOM 8267 C CA . LYS B 1 169 ? 13.484 45.438 35.656 1 93.12 169 LYS B CA 1
ATOM 8268 C C . LYS B 1 169 ? 12.414 46.375 36.219 1 93.12 169 LYS B C 1
ATOM 8270 O O . LYS B 1 169 ? 11.711 47.062 35.438 1 93.12 169 LYS B O 1
ATOM 8275 N N . ARG B 1 170 ? 12.242 46.281 37.5 1 91.38 170 ARG B N 1
ATOM 8276 C CA . ARG B 1 170 ? 11.258 47.125 38.188 1 91.38 170 ARG B CA 1
ATOM 8277 C C . ARG B 1 170 ? 11.938 48.062 39.188 1 91.38 170 ARG B C 1
ATOM 8279 O O . ARG B 1 170 ? 12.883 47.656 39.875 1 91.38 170 ARG B O 1
ATOM 8286 N N . SER B 1 171 ? 11.516 49.312 39.156 1 91.62 171 SER B N 1
ATOM 8287 C CA . SER B 1 171 ? 11.992 50.281 40.125 1 91.62 171 SER B CA 1
ATOM 8288 C C . SER B 1 171 ? 10.859 51.188 40.594 1 91.62 171 SER B C 1
ATOM 8290 O O . SER B 1 171 ? 9.836 51.312 39.938 1 91.62 171 SER B O 1
ATOM 8292 N N . PHE B 1 172 ? 10.945 51.594 41.812 1 88.5 172 PHE B N 1
ATOM 8293 C CA . PHE B 1 172 ? 9.984 52.531 42.406 1 88.5 172 PHE B CA 1
ATOM 8294 C C . PHE B 1 172 ? 10.602 53.938 42.562 1 88.5 172 PHE B C 1
ATOM 8296 O O . PHE B 1 172 ? 11.586 54.094 43.281 1 88.5 172 PHE B O 1
ATOM 8303 N N . GLU B 1 173 ? 10.164 54.906 41.781 1 82.81 173 GLU B N 1
ATOM 8304 C CA . GLU B 1 173 ? 10.672 56.281 41.844 1 82.81 173 GLU B CA 1
ATOM 8305 C C . GLU B 1 173 ? 9.531 57.281 41.906 1 82.81 173 GLU B C 1
ATOM 8307 O O . GLU B 1 173 ? 8.633 57.25 41.062 1 82.81 173 GLU B O 1
ATOM 8312 N N . ASP B 1 174 ? 9.547 58.281 42.812 1 84.25 174 ASP B N 1
ATOM 8313 C CA . ASP B 1 174 ? 8.648 59.406 42.875 1 84.25 174 ASP B CA 1
ATOM 8314 C C . ASP B 1 174 ? 7.188 58.969 42.906 1 84.25 174 ASP B C 1
ATOM 8316 O O . ASP B 1 174 ? 6.355 59.531 42.188 1 84.25 174 ASP B O 1
ATOM 8320 N N . GLY B 1 175 ? 6.867 57.781 43.562 1 88 175 GLY B N 1
ATOM 8321 C CA . GLY B 1 175 ? 5.504 57.312 43.781 1 88 175 GLY B CA 1
ATOM 8322 C C . GLY B 1 175 ? 4.965 56.5 42.594 1 88 175 GLY B C 1
ATOM 8323 O O . GLY B 1 175 ? 3.775 56.188 42.562 1 88 175 GLY B O 1
ATOM 8324 N N . VAL B 1 176 ? 5.836 56.312 41.625 1 92.12 176 VAL B N 1
ATOM 8325 C CA . VAL B 1 176 ? 5.41 55.562 40.469 1 92.12 176 VAL B CA 1
ATOM 8326 C C . VAL B 1 176 ? 6.297 54.344 40.281 1 92.12 176 VAL B C 1
ATOM 8328 O O . VAL B 1 176 ? 7.465 54.344 40.688 1 92.12 176 VAL B O 1
ATOM 8331 N N . VAL B 1 177 ? 5.691 53.312 39.844 1 93.25 177 VAL B N 1
ATOM 8332 C CA . VAL B 1 177 ? 6.434 52.094 39.5 1 93.25 177 VAL B CA 1
ATOM 8333 C C . VAL B 1 177 ? 6.941 52.219 38.062 1 93.25 177 VAL B C 1
ATOM 8335 O O . VAL B 1 177 ? 6.156 52.375 37.125 1 93.25 177 VAL B O 1
ATOM 8338 N N . ARG B 1 178 ? 8.227 52.125 37.938 1 93.31 178 ARG B N 1
ATOM 8339 C CA . ARG B 1 178 ? 8.82 52.125 36.625 1 93.31 178 ARG B CA 1
ATOM 8340 C C . ARG B 1 178 ? 9.211 50.719 36.188 1 93.31 178 ARG B C 1
ATOM 8342 O O . ARG B 1 178 ? 9.969 50.031 36.906 1 93.31 178 ARG B O 1
ATOM 8349 N N . LEU B 1 179 ? 8.672 50.281 35.062 1 94.56 179 LEU B N 1
ATOM 8350 C CA . LEU B 1 179 ? 8.969 48.969 34.5 1 94.56 179 LEU B CA 1
ATOM 8351 C C . LEU B 1 179 ? 9.742 49.062 33.188 1 94.56 179 LEU B C 1
ATOM 8353 O O . LEU B 1 179 ? 9.414 49.906 32.344 1 94.56 179 LEU B O 1
ATOM 8357 N N . GLU B 1 180 ? 10.82 48.312 33.156 1 94.94 180 GLU B N 1
ATOM 8358 C CA . GLU B 1 180 ? 11.594 48.219 31.906 1 94.94 180 GLU B CA 1
ATOM 8359 C C . GLU B 1 180 ? 11.562 46.781 31.359 1 94.94 180 GLU B C 1
ATOM 8361 O O . GLU B 1 180 ? 11.914 45.844 32.062 1 94.94 180 GLU B O 1
ATOM 8366 N N . LEU B 1 181 ? 11.133 46.656 30.109 1 95.5 181 LEU B N 1
ATOM 8367 C CA . LEU B 1 181 ? 11 45.344 29.469 1 95.5 181 LEU B CA 1
ATOM 8368 C C . LEU B 1 181 ? 11.977 45.219 28.312 1 95.5 181 LEU B C 1
ATOM 8370 O O . LEU B 1 181 ? 11.992 46.062 27.406 1 95.5 181 LEU B O 1
ATOM 8374 N N . ASP B 1 182 ? 12.773 44.219 28.406 1 94.62 182 ASP B N 1
ATOM 8375 C CA . ASP B 1 182 ? 13.547 43.812 27.234 1 94.62 182 ASP B CA 1
ATOM 8376 C C . ASP B 1 182 ? 12.688 43.062 26.234 1 94.62 182 ASP B C 1
ATOM 8378 O O . ASP B 1 182 ? 12.156 41.969 26.547 1 94.62 182 ASP B O 1
ATOM 8382 N N . LEU B 1 183 ? 12.609 43.5 25.016 1 91.56 183 LEU B N 1
ATOM 8383 C CA . LEU B 1 183 ? 11.633 43 24.062 1 91.56 183 LEU B CA 1
ATOM 8384 C C . LEU B 1 183 ? 12.148 41.75 23.344 1 91.56 183 LEU B C 1
ATOM 8386 O O . LEU B 1 183 ? 11.43 41.125 22.578 1 91.56 183 LEU B O 1
ATOM 8390 N N . GLU B 1 184 ? 13.312 41.344 23.609 1 83.38 184 GLU B N 1
ATOM 8391 C CA . GLU B 1 184 ? 13.797 40.062 23.078 1 83.38 184 GLU B CA 1
ATOM 8392 C C . GLU B 1 184 ? 13.016 38.875 23.656 1 83.38 184 GLU B C 1
ATOM 8394 O O . GLU B 1 184 ? 12.93 38.719 24.875 1 83.38 184 GLU B O 1
ATOM 8399 N N . PRO B 1 185 ? 12.469 38.125 22.703 1 83 185 PRO B N 1
ATOM 8400 C CA . PRO B 1 185 ? 11.688 37 23.203 1 83 185 PRO B CA 1
ATOM 8401 C C . PRO B 1 185 ? 12.516 36.031 24.047 1 83 185 PRO B C 1
ATOM 8403 O O . PRO B 1 185 ? 13.68 35.781 23.719 1 83 185 PRO B O 1
ATOM 8406 N N . THR B 1 186 ? 11.945 35.531 25.172 1 85.5 186 THR B N 1
ATOM 8407 C CA . THR B 1 186 ? 12.5 34.5 26.031 1 85.5 186 THR B CA 1
ATOM 8408 C C . THR B 1 186 ? 11.672 33.219 25.938 1 85.5 186 THR B C 1
ATOM 8410 O O . THR B 1 186 ? 10.578 33.219 25.359 1 85.5 186 THR B O 1
ATOM 8413 N N . ASP B 1 187 ? 12.234 32.125 26.438 1 81 187 ASP B N 1
ATOM 8414 C CA . ASP B 1 187 ? 11.461 30.891 26.5 1 81 187 ASP B CA 1
ATOM 8415 C C . ASP B 1 187 ? 10.156 31.094 27.266 1 81 187 ASP B C 1
ATOM 8417 O O . ASP B 1 187 ? 9.117 30.562 26.891 1 81 187 ASP B O 1
ATOM 8421 N N . ARG B 1 188 ? 10.32 31.875 28.172 1 89.5 188 ARG B N 1
ATOM 8422 C CA . ARG B 1 188 ? 9.148 32.125 29 1 89.5 188 ARG B CA 1
ATOM 8423 C C . ARG B 1 188 ? 8.117 32.969 28.266 1 89.5 188 ARG B C 1
ATOM 8425 O O . ARG B 1 188 ? 6.922 32.719 28.328 1 89.5 188 ARG B O 1
ATOM 8432 N N . SER B 1 189 ? 8.555 34.094 27.672 1 90.94 189 SER B N 1
ATOM 8433 C CA . SER B 1 189 ? 7.613 34.938 26.953 1 90.94 189 SER B CA 1
ATOM 8434 C C . SER B 1 189 ? 6.902 34.156 25.844 1 90.94 189 SER B C 1
ATOM 8436 O O . SER B 1 189 ? 5.707 34.344 25.609 1 90.94 189 SER B O 1
ATOM 8438 N N . LEU B 1 190 ? 7.594 33.219 25.219 1 87.31 190 LEU B N 1
ATOM 8439 C CA . LEU B 1 190 ? 6.996 32.406 24.172 1 87.31 190 LEU B CA 1
ATOM 8440 C C . LEU B 1 190 ? 5.996 31.422 24.766 1 87.31 190 LEU B C 1
ATOM 8442 O O . LEU B 1 190 ? 4.926 31.203 24.203 1 87.31 190 LEU B O 1
ATOM 8446 N N . ALA B 1 191 ? 6.398 30.859 25.828 1 89.81 191 ALA B N 1
ATOM 8447 C CA . ALA B 1 191 ? 5.508 29.922 26.5 1 89.81 191 ALA B CA 1
ATOM 8448 C C . ALA B 1 191 ? 4.207 30.594 26.922 1 89.81 191 ALA B C 1
ATOM 8450 O O . ALA B 1 191 ? 3.131 30.016 26.812 1 89.81 191 ALA B O 1
ATOM 8451 N N . VAL B 1 192 ? 4.34 31.781 27.406 1 93.5 192 VAL B N 1
ATOM 8452 C CA . VAL B 1 192 ? 3.166 32.531 27.844 1 93.5 192 VAL B CA 1
ATOM 8453 C C . VAL B 1 192 ? 2.283 32.844 26.641 1 93.5 192 VAL B C 1
ATOM 8455 O O . VAL B 1 192 ? 1.061 32.719 26.703 1 93.5 192 VAL B O 1
ATOM 8458 N N . GLN B 1 193 ? 2.893 33.312 25.609 1 92.12 193 GLN B N 1
ATOM 8459 C CA . GLN B 1 193 ? 2.15 33.594 24.391 1 92.12 193 GLN B CA 1
ATOM 8460 C C . GLN B 1 193 ? 1.397 32.375 23.891 1 92.12 193 GLN B C 1
ATOM 8462 O O . GLN B 1 193 ? 0.223 32.469 23.531 1 92.12 193 GLN B O 1
ATOM 8467 N N . ARG B 1 194 ? 2.053 31.281 23.891 1 91.62 194 ARG B N 1
ATOM 8468 C CA . ARG B 1 194 ? 1.45 30.047 23.406 1 91.62 194 ARG B CA 1
ATOM 8469 C C . ARG B 1 194 ? 0.32 29.578 24.312 1 91.62 194 ARG B C 1
ATOM 8471 O O . ARG B 1 194 ? -0.699 29.078 23.844 1 91.62 194 ARG B O 1
ATOM 8478 N N . ALA B 1 195 ? 0.51 29.703 25.562 1 93.56 195 ALA B N 1
ATOM 8479 C CA . ALA B 1 195 ? -0.539 29.344 26.516 1 93.56 195 ALA B CA 1
ATOM 8480 C C . ALA B 1 195 ? -1.774 30.219 26.312 1 93.56 195 ALA B C 1
ATOM 8482 O O . ALA B 1 195 ? -2.904 29.719 26.391 1 93.56 195 ALA B O 1
ATOM 8483 N N . ARG B 1 196 ? -1.537 31.469 26.125 1 94.12 196 ARG B N 1
ATOM 8484 C CA . ARG B 1 196 ? -2.643 32.375 25.891 1 94.12 196 ARG B CA 1
ATOM 8485 C C . ARG B 1 196 ? -3.357 32.062 24.578 1 94.12 196 ARG B C 1
ATOM 8487 O O . ARG B 1 196 ? -4.586 32.125 24.5 1 94.12 196 ARG B O 1
ATOM 8494 N N . GLU B 1 197 ? -2.59 31.766 23.562 1 93.38 197 GLU B N 1
ATOM 8495 C CA . GLU B 1 197 ? -3.162 31.328 22.281 1 93.38 197 GLU B CA 1
ATOM 8496 C C . GLU B 1 197 ? -4.074 30.125 22.469 1 93.38 197 GLU B C 1
ATOM 8498 O O . GLU B 1 197 ? -5.203 30.109 21.969 1 93.38 197 GLU B O 1
ATOM 8503 N N . GLN B 1 198 ? -3.566 29.156 23.156 1 94.44 198 GLN B N 1
ATOM 8504 C CA . GLN B 1 198 ? -4.297 27.922 23.375 1 94.44 198 GLN B CA 1
ATOM 8505 C C . GLN B 1 198 ? -5.621 28.172 24.094 1 94.44 198 GLN B C 1
ATOM 8507 O O . GLN B 1 198 ? -6.672 27.703 23.656 1 94.44 198 GLN B O 1
ATOM 8512 N N . ARG B 1 199 ? -5.582 28.922 25.172 1 94.81 199 ARG B N 1
ATOM 8513 C CA . ARG B 1 199 ? -6.773 29.188 25.984 1 94.81 199 ARG B CA 1
ATOM 8514 C C . ARG B 1 199 ? -7.797 29.984 25.188 1 94.81 199 ARG B C 1
ATOM 8516 O O . ARG B 1 199 ? -8.992 29.703 25.234 1 94.81 199 ARG B O 1
ATOM 8523 N N . ALA B 1 200 ? -7.305 30.953 24.5 1 95.19 200 ALA B N 1
ATOM 8524 C CA . ALA B 1 200 ? -8.195 31.828 23.75 1 95.19 200 ALA B CA 1
ATOM 8525 C C . ALA B 1 200 ? -8.891 31.062 22.625 1 95.19 200 ALA B C 1
ATOM 8527 O O . ALA B 1 200 ? -10.109 31.141 22.469 1 95.19 200 ALA B O 1
ATOM 8528 N N . GLU B 1 201 ? -8.148 30.344 21.891 1 95 201 GLU B N 1
ATOM 8529 C CA . GLU B 1 201 ? -8.711 29.609 20.75 1 95 201 GLU B CA 1
ATOM 8530 C C . GLU B 1 201 ? -9.594 28.469 21.234 1 95 201 GLU B C 1
ATOM 8532 O O . GLU B 1 201 ? -10.625 28.172 20.609 1 95 201 GLU B O 1
ATOM 8537 N N . ALA B 1 202 ? -9.227 27.797 22.297 1 96.31 202 ALA B N 1
ATOM 8538 C CA . ALA B 1 202 ? -10.07 26.75 22.875 1 96.31 202 ALA B CA 1
ATOM 8539 C C . ALA B 1 202 ? -11.414 27.312 23.328 1 96.31 202 ALA B C 1
ATOM 8541 O O . ALA B 1 202 ? -12.453 26.703 23.094 1 96.31 202 ALA B O 1
ATOM 8542 N N . ARG B 1 203 ? -11.336 28.438 23.953 1 95.25 203 ARG B N 1
ATOM 8543 C CA . ARG B 1 203 ? -12.562 29.078 24.406 1 95.25 203 ARG B CA 1
ATOM 8544 C C . ARG B 1 203 ? -13.445 29.5 23.234 1 95.25 203 ARG B C 1
ATOM 8546 O O . ARG B 1 203 ? -14.672 29.453 23.328 1 95.25 203 ARG B O 1
ATOM 8553 N N . SER B 1 204 ? -12.797 30 22.25 1 95.44 204 SER B N 1
ATOM 8554 C CA . SER B 1 204 ? -13.539 30.391 21.047 1 95.44 204 SER B CA 1
ATOM 8555 C C . SER B 1 204 ? -14.32 29.219 20.484 1 95.44 204 SER B C 1
ATOM 8557 O O . SER B 1 204 ? -15.469 29.375 20.062 1 95.44 204 SER B O 1
ATOM 8559 N N . VAL B 1 205 ? -13.789 28.016 20.469 1 96.44 205 VAL B N 1
ATOM 8560 C CA . VAL B 1 205 ? -14.438 26.812 19.969 1 96.44 205 VAL B CA 1
ATOM 8561 C C . VAL B 1 205 ? -15.5 26.359 20.953 1 96.44 205 VAL B C 1
ATOM 8563 O O . VAL B 1 205 ? -16.594 25.922 20.547 1 96.44 205 VAL B O 1
ATOM 8566 N N . GLN B 1 206 ? -15.195 26.438 22.188 1 95.94 206 GLN B N 1
ATOM 8567 C CA . GLN B 1 206 ? -16.141 26.031 23.219 1 95.94 206 GLN B CA 1
ATOM 8568 C C . GLN B 1 206 ? -17.453 26.812 23.109 1 95.94 206 GLN B C 1
ATOM 8570 O O . GLN B 1 206 ? -18.531 26.25 23.266 1 95.94 206 GLN B O 1
ATOM 8575 N N . ARG B 1 207 ? -17.328 28.078 22.797 1 94.75 207 ARG B N 1
ATOM 8576 C CA . ARG B 1 207 ? -18.5 28.938 22.625 1 94.75 207 ARG B CA 1
ATOM 8577 C C . ARG B 1 207 ? -19.391 28.438 21.484 1 94.75 207 ARG B C 1
ATOM 8579 O O . ARG B 1 207 ? -20.609 28.531 21.562 1 94.75 207 ARG B O 1
ATOM 8586 N N . LEU B 1 208 ? -18.766 27.938 20.531 1 96.75 208 LEU B N 1
ATOM 8587 C CA . LEU B 1 208 ? -19.5 27.422 19.375 1 96.75 208 LEU B CA 1
ATOM 8588 C C . LEU B 1 208 ? -20.141 26.078 19.688 1 96.75 208 LEU B C 1
ATOM 8590 O O . LEU B 1 208 ? -21.266 25.812 19.266 1 96.75 208 LEU B O 1
ATOM 8594 N N . LEU B 1 209 ? -19.469 25.266 20.5 1 97.25 209 LEU B N 1
ATOM 8595 C CA . LEU B 1 209 ? -19.859 23.891 20.734 1 97.25 209 LEU B CA 1
ATOM 8596 C C . LEU B 1 209 ? -20.875 23.797 21.859 1 97.25 209 LEU B C 1
ATOM 8598 O O . LEU B 1 209 ? -21.609 22.797 21.969 1 97.25 209 LEU B O 1
ATOM 8602 N N . ALA B 1 210 ? -20.938 24.75 22.703 1 97.19 210 ALA B N 1
ATOM 8603 C CA . ALA B 1 210 ? -21.844 24.703 23.859 1 97.19 210 ALA B CA 1
ATOM 8604 C C . ALA B 1 210 ? -22.641 26 23.984 1 97.19 210 ALA B C 1
ATOM 8606 O O . ALA B 1 210 ? -22.609 26.641 25.031 1 97.19 210 ALA B O 1
ATOM 8607 N N . PRO B 1 211 ? -23.406 26.297 22.969 1 97.44 211 PRO B N 1
ATOM 8608 C CA . PRO B 1 211 ? -24.219 27.5 23.047 1 97.44 211 PRO B CA 1
ATOM 8609 C C . PRO B 1 211 ? -25.422 27.344 23.984 1 97.44 211 PRO B C 1
ATOM 8611 O O . PRO B 1 211 ? -25.984 26.25 24.094 1 97.44 211 PRO B O 1
ATOM 8614 N N . GLY B 1 212 ? -25.766 28.438 24.609 1 96.69 212 GLY B N 1
ATOM 8615 C CA . GLY B 1 212 ? -26.984 28.438 25.406 1 96.69 212 GLY B CA 1
ATOM 8616 C C . GLY B 1 212 ? -28.234 28.656 24.594 1 96.69 212 GLY B C 1
ATOM 8617 O O . GLY B 1 212 ? -29.344 28.344 25.031 1 96.69 212 GLY B O 1
ATOM 8618 N N . SER B 1 213 ? -28.125 29.188 23.469 1 97.81 213 SER B N 1
ATOM 8619 C CA . SER B 1 213 ? -29.234 29.469 22.562 1 97.81 213 SER B CA 1
ATOM 8620 C C . SER B 1 213 ? -28.781 29.406 21.109 1 97.81 213 SER B C 1
ATOM 8622 O O . SER B 1 213 ? -27.656 29.797 20.781 1 97.81 213 SER B O 1
ATOM 8624 N N . VAL B 1 214 ? -29.75 28.891 20.234 1 98.31 214 VAL B N 1
ATOM 8625 C CA . VAL B 1 214 ? -29.438 28.734 18.812 1 98.31 214 VAL B CA 1
ATOM 8626 C C . VAL B 1 214 ? -30.562 29.344 17.969 1 98.31 214 VAL B C 1
ATOM 8628 O O . VAL B 1 214 ? -31.734 29.047 18.188 1 98.31 214 VAL B O 1
ATOM 8631 N N . ALA B 1 215 ? -30.219 30.203 17.078 1 98.44 215 ALA B N 1
ATOM 8632 C CA . ALA B 1 215 ? -31.156 30.719 16.078 1 98.44 215 ALA B CA 1
ATOM 8633 C C . ALA B 1 215 ? -30.906 30.094 14.719 1 98.44 215 ALA B C 1
ATOM 8635 O O . ALA B 1 215 ? -29.781 30.078 14.227 1 98.44 215 ALA B O 1
ATOM 8636 N N . VAL B 1 216 ? -31.953 29.562 14.125 1 98.25 216 VAL B N 1
ATOM 8637 C CA . VAL B 1 216 ? -31.828 28.953 12.805 1 98.25 216 VAL B CA 1
ATOM 8638 C C . VAL B 1 216 ? -32.438 29.859 11.75 1 98.25 216 VAL B C 1
ATOM 8640 O O . VAL B 1 216 ? -33.688 30.031 11.703 1 98.25 216 VAL B O 1
ATOM 8643 N N . PHE B 1 217 ? -31.578 30.391 10.93 1 97.75 217 PHE B N 1
ATOM 8644 C CA . PHE B 1 217 ? -32.031 31.25 9.844 1 97.75 217 PHE B CA 1
ATOM 8645 C C . PHE B 1 217 ? -32.375 30.422 8.609 1 97.75 217 PHE B C 1
ATOM 8647 O O . PHE B 1 217 ? -31.672 29.5 8.25 1 97.75 217 PHE B O 1
ATOM 8654 N N . GLY B 1 218 ? -33.406 30.828 7.918 1 94.5 218 GLY B N 1
ATOM 8655 C CA . GLY B 1 218 ? -33.812 30.141 6.699 1 94.5 218 GLY B CA 1
ATOM 8656 C C . GLY B 1 218 ? -34.844 29.047 6.945 1 94.5 218 GLY B C 1
ATOM 8657 O O . GLY B 1 218 ? -34.969 28.125 6.141 1 94.5 218 GLY B O 1
ATOM 8658 N N . THR B 1 219 ? -35.438 29.047 8.07 1 92.62 219 THR B N 1
ATOM 8659 C CA . THR B 1 219 ? -36.5 28.125 8.367 1 92.62 219 THR B CA 1
ATOM 8660 C C . THR B 1 219 ? -37.781 28.531 7.645 1 92.62 219 THR B C 1
ATOM 8662 O O . THR B 1 219 ? -38.312 29.625 7.867 1 92.62 219 THR B O 1
ATOM 8665 N N . GLY B 1 220 ? -38.219 27.656 6.789 1 87.06 220 GLY B N 1
ATOM 8666 C CA . GLY B 1 220 ? -39.406 27.969 6.035 1 87.06 220 GLY B CA 1
ATOM 8667 C C . GLY B 1 220 ? -40.688 27.562 6.746 1 87.06 220 GLY B C 1
ATOM 8668 O O . GLY B 1 220 ? -40.656 26.844 7.746 1 87.06 220 GLY B O 1
ATOM 8669 N N . ARG B 1 221 ? -41.812 28.047 6.145 1 82.38 221 ARG B N 1
ATOM 8670 C CA . ARG B 1 221 ? -43.125 27.672 6.672 1 82.38 221 ARG B CA 1
ATOM 8671 C C . ARG B 1 221 ? -43.5 26.25 6.262 1 82.38 221 ARG B C 1
ATOM 8673 O O . ARG B 1 221 ? -44.094 25.5 7.039 1 82.38 221 ARG B O 1
ATOM 8680 N N . GLU B 1 222 ? -43.062 25.891 5.105 1 81.56 222 GLU B N 1
ATOM 8681 C CA . GLU B 1 222 ? -43.281 24.531 4.605 1 81.56 222 GLU B CA 1
ATOM 8682 C C . GLU B 1 222 ? -42.156 23.594 5.027 1 81.56 222 GLU B C 1
ATOM 8684 O O . GLU B 1 222 ? -41.031 24.016 5.199 1 81.56 222 GLU B O 1
ATOM 8689 N N . PRO B 1 223 ? -42.688 22.359 5.152 1 76.38 223 PRO B N 1
ATOM 8690 C CA . PRO B 1 223 ? -41.656 21.375 5.484 1 76.38 223 PRO B CA 1
ATOM 8691 C C . PRO B 1 223 ? -40.625 21.219 4.375 1 76.38 223 PRO B C 1
ATOM 8693 O O . PRO B 1 223 ? -40.938 21.391 3.197 1 76.38 223 PRO B O 1
ATOM 8696 N N . GLY B 1 224 ? -39.438 21.109 4.809 1 76.94 224 GLY B N 1
ATOM 8697 C CA . GLY B 1 224 ? -38.344 20.891 3.855 1 76.94 224 GLY B CA 1
ATOM 8698 C C . GLY B 1 224 ? -37.281 21.938 3.914 1 76.94 224 GLY B C 1
ATOM 8699 O O . GLY B 1 224 ? -37.375 22.906 4.672 1 76.94 224 GLY B O 1
ATOM 8700 N N . GLY B 1 225 ? -36.219 21.734 3.299 1 83.44 225 GLY B N 1
ATOM 8701 C CA . GLY B 1 225 ? -35.094 22.641 3.25 1 83.44 225 GLY B CA 1
ATOM 8702 C C . GLY B 1 225 ? -34.062 22.391 4.34 1 83.44 225 GLY B C 1
ATOM 8703 O O . GLY B 1 225 ? -34.344 21.688 5.316 1 83.44 225 GLY B O 1
ATOM 8704 N N . MET B 1 226 ? -32.969 23.078 4.211 1 87.88 226 MET B N 1
ATOM 8705 C CA . MET B 1 226 ? -31.875 22.859 5.133 1 87.88 226 MET B CA 1
ATOM 8706 C C . MET B 1 226 ? -32.188 23.453 6.508 1 87.88 226 MET B C 1
ATOM 8708 O O . MET B 1 226 ? -31.891 22.828 7.531 1 87.88 226 MET B O 1
ATOM 8712 N N . GLY B 1 227 ? -32.781 24.641 6.465 1 92.5 227 GLY B N 1
ATOM 8713 C CA . GLY B 1 227 ? -33.094 25.281 7.73 1 92.5 227 GLY B CA 1
ATOM 8714 C C . GLY B 1 227 ? -34.062 24.469 8.586 1 92.5 227 GLY B C 1
ATOM 8715 O O . GLY B 1 227 ? -33.844 24.312 9.781 1 92.5 227 GLY B O 1
ATOM 8716 N N . ARG B 1 228 ? -35.094 23.969 7.957 1 91.94 228 ARG B N 1
ATOM 8717 C CA . ARG B 1 228 ? -36.062 23.156 8.672 1 91.94 228 ARG B CA 1
ATOM 8718 C C . ARG B 1 228 ? -35.469 21.859 9.148 1 91.94 228 ARG B C 1
ATOM 8720 O O . ARG B 1 228 ? -35.812 21.359 10.227 1 91.94 228 ARG B O 1
ATOM 8727 N N . ALA B 1 229 ? -34.625 21.312 8.359 1 90.06 229 ALA B N 1
ATOM 8728 C CA . ALA B 1 229 ? -33.969 20.062 8.734 1 90.06 229 ALA B CA 1
ATOM 8729 C C . ALA B 1 229 ? -33.125 20.25 9.992 1 90.06 229 ALA B C 1
ATOM 8731 O O . ALA B 1 229 ? -33.188 19.422 10.906 1 90.06 229 ALA B O 1
ATOM 8732 N N . VAL B 1 230 ? -32.375 21.312 10.039 1 94.62 230 VAL B N 1
ATOM 8733 C CA . VAL B 1 230 ? -31.516 21.578 11.188 1 94.62 230 VAL B CA 1
ATOM 8734 C C . VAL B 1 230 ? -32.375 21.844 12.43 1 94.62 230 VAL B C 1
ATOM 8736 O O . VAL B 1 230 ? -32.062 21.359 13.523 1 94.62 230 VAL B O 1
ATOM 8739 N N . LEU B 1 231 ? -33.406 22.594 12.188 1 95.81 231 LEU B N 1
ATOM 8740 C CA . LEU B 1 231 ? -34.344 22.875 13.289 1 95.81 231 LEU B CA 1
ATOM 8741 C C . LEU B 1 231 ? -34.875 21.594 13.891 1 95.81 231 LEU B C 1
ATOM 8743 O O . LEU B 1 231 ? -34.875 21.422 15.109 1 95.81 231 LEU B O 1
ATOM 8747 N N . ARG B 1 232 ? -35.281 20.75 13.086 1 94.06 232 ARG B N 1
ATOM 8748 C CA . ARG B 1 232 ? -35.812 19.453 13.523 1 94.06 232 ARG B CA 1
ATOM 8749 C C . ARG B 1 232 ? -34.75 18.641 14.242 1 94.06 232 ARG B C 1
ATOM 8751 O O . ARG B 1 232 ? -35.031 17.984 15.242 1 94.06 232 ARG B O 1
ATOM 8758 N N . ASN B 1 233 ? -33.594 18.656 13.711 1 93.94 233 ASN B N 1
ATOM 8759 C CA . ASN B 1 233 ? -32.5 17.875 14.281 1 93.94 233 ASN B CA 1
ATOM 8760 C C . ASN B 1 233 ? -32.094 18.391 15.664 1 93.94 233 ASN B C 1
ATOM 8762 O O . ASN B 1 233 ? -31.766 17.609 16.547 1 93.94 233 ASN B O 1
ATOM 8766 N N . LEU B 1 234 ? -32.094 19.703 15.82 1 97.06 234 LEU B N 1
ATOM 8767 C CA . LEU B 1 234 ? -31.828 20.312 17.125 1 97.06 234 LEU B CA 1
ATOM 8768 C C . LEU B 1 234 ? -32.844 19.844 18.156 1 97.06 234 LEU B C 1
ATOM 8770 O O . LEU B 1 234 ? -32.469 19.422 19.266 1 97.06 234 LEU B O 1
ATOM 8774 N N . LEU B 1 235 ? -34.062 19.859 17.781 1 96.88 235 LEU B N 1
ATOM 8775 C CA . LEU B 1 235 ? -35.125 19.516 18.703 1 96.88 235 LEU B CA 1
ATOM 8776 C C . LEU B 1 235 ? -35.156 18.016 18.969 1 96.88 235 LEU B C 1
ATOM 8778 O O . LEU B 1 235 ? -35.25 17.594 20.125 1 96.88 235 LEU B O 1
ATOM 8782 N N . ALA B 1 236 ? -35.062 17.281 17.906 1 95.5 236 ALA B N 1
ATOM 8783 C CA . ALA B 1 236 ? -35.062 15.828 18.047 1 95.5 236 ALA B CA 1
ATOM 8784 C C . ALA B 1 236 ? -33.844 15.344 18.844 1 95.5 236 ALA B C 1
ATOM 8786 O O . ALA B 1 236 ? -33.938 14.336 19.547 1 95.5 236 ALA B O 1
ATOM 8787 N N . GLY B 1 237 ? -32.781 16.047 18.734 1 95.5 237 GLY B N 1
ATOM 8788 C CA . GLY B 1 237 ? -31.562 15.68 19.453 1 95.5 237 GLY B CA 1
ATOM 8789 C C . GLY B 1 237 ? -31.625 15.992 20.938 1 95.5 237 GLY B C 1
ATOM 8790 O O . GLY B 1 237 ? -30.812 15.5 21.719 1 95.5 237 GLY B O 1
ATOM 8791 N N . GLY B 1 238 ? -32.562 16.812 21.312 1 96.69 238 GLY B N 1
ATOM 8792 C CA . GLY B 1 238 ? -32.75 17.125 22.719 1 96.69 238 GLY B CA 1
ATOM 8793 C C . GLY B 1 238 ? -31.859 18.281 23.172 1 96.69 238 GLY B C 1
ATOM 8794 O O . GLY B 1 238 ? -31.375 18.297 24.312 1 96.69 238 GLY B O 1
ATOM 8795 N N . PHE B 1 239 ? -31.609 19.219 22.297 1 97.88 239 PHE B N 1
ATOM 8796 C CA . PHE B 1 239 ? -30.828 20.375 22.672 1 97.88 239 PHE B CA 1
ATOM 8797 C C . PHE B 1 239 ? -31.391 21.016 23.938 1 97.88 239 PHE B C 1
ATOM 8799 O O . PHE B 1 239 ? -32.594 21.219 24.062 1 97.88 239 PHE B O 1
ATOM 8806 N N . THR B 1 240 ? -30.453 21.344 24.844 1 97.38 240 THR B N 1
ATOM 8807 C CA . THR B 1 240 ? -30.891 21.766 26.172 1 97.38 240 THR B CA 1
ATOM 8808 C C . THR B 1 240 ? -31.078 23.281 26.234 1 97.38 240 THR B C 1
ATOM 8810 O O . THR B 1 240 ? -31.641 23.797 27.188 1 97.38 240 THR B O 1
ATOM 8813 N N . GLY B 1 241 ? -30.625 23.984 25.234 1 97.06 241 GLY B N 1
ATOM 8814 C CA . GLY B 1 241 ? -30.75 25.438 25.219 1 97.06 241 GLY B CA 1
ATOM 8815 C C . GLY B 1 241 ? -32 25.906 24.484 1 97.06 241 GLY B C 1
ATOM 8816 O O . GLY B 1 241 ? -32.875 25.109 24.156 1 97.06 241 GLY B O 1
ATOM 8817 N N . ARG B 1 242 ? -32.094 27.188 24.281 1 96.75 242 ARG B N 1
ATOM 8818 C CA . ARG B 1 242 ? -33.219 27.812 23.578 1 96.75 242 ARG B CA 1
ATOM 8819 C C . ARG B 1 242 ? -33 27.781 22.062 1 96.75 242 ARG B C 1
ATOM 8821 O O . ARG B 1 242 ? -31.891 28 21.578 1 96.75 242 ARG B O 1
ATOM 8828 N N . VAL B 1 243 ? -34.094 27.438 21.375 1 97.62 243 VAL B N 1
ATOM 8829 C CA . VAL B 1 243 ? -34.031 27.391 19.922 1 97.62 243 VAL B CA 1
ATOM 8830 C C . VAL B 1 243 ? -35 28.406 19.312 1 97.62 243 VAL B C 1
ATOM 8832 O O . VAL B 1 243 ? -36.156 28.516 19.766 1 97.62 243 VAL B O 1
ATOM 8835 N N . LEU B 1 244 ? -34.531 29.156 18.344 1 97.56 244 LEU B N 1
ATOM 8836 C CA . LEU B 1 244 ? -35.312 30.156 17.656 1 97.56 244 LEU B CA 1
ATOM 8837 C C . LEU B 1 244 ? -35.344 29.906 16.156 1 97.56 244 LEU B C 1
ATOM 8839 O O . LEU B 1 244 ? -34.312 29.531 15.578 1 97.56 244 LEU B O 1
ATOM 8843 N N . ALA B 1 245 ? -36.5 30.141 15.555 1 97.06 245 ALA B N 1
ATOM 8844 C CA . ALA B 1 245 ? -36.594 30.125 14.102 1 97.06 245 ALA B CA 1
ATOM 8845 C C . ALA B 1 245 ? -36.656 31.547 13.547 1 97.06 245 ALA B C 1
ATOM 8847 O O . ALA B 1 245 ? -37.438 32.375 14.039 1 97.06 245 ALA B O 1
ATOM 8848 N N . VAL B 1 246 ? -35.844 31.781 12.586 1 97.12 246 VAL B N 1
ATOM 8849 C CA . VAL B 1 246 ? -35.812 33.125 12.047 1 97.12 246 VAL B CA 1
ATOM 8850 C C . VAL B 1 246 ? -36 33.094 10.531 1 97.12 246 VAL B C 1
ATOM 8852 O O . VAL B 1 246 ? -35.281 32.344 9.828 1 97.12 246 VAL B O 1
ATOM 8855 N N . ASN B 1 247 ? -36.875 33.812 9.992 1 95.81 247 ASN B N 1
ATOM 8856 C CA . ASN B 1 247 ? -37.125 33.969 8.562 1 95.81 247 ASN B CA 1
ATOM 8857 C C . ASN B 1 247 ? -37.844 35.312 8.266 1 95.81 247 ASN B C 1
ATOM 8859 O O . ASN B 1 247 ? -38.938 35.531 8.742 1 95.81 247 ASN B O 1
ATOM 8863 N N . THR B 1 248 ? -37.219 36.062 7.41 1 92.56 248 THR B N 1
ATOM 8864 C CA . THR B 1 248 ? -37.719 37.375 7.102 1 92.56 248 THR B CA 1
ATOM 8865 C C . THR B 1 248 ? -39.094 37.281 6.422 1 92.56 248 THR B C 1
ATOM 8867 O O . THR B 1 248 ? -39.875 38.25 6.438 1 92.56 248 THR B O 1
ATOM 8870 N N . SER B 1 249 ? -39.406 36.188 5.844 1 91.81 249 SER B N 1
ATOM 8871 C CA . SER B 1 249 ? -40.625 36.031 5.062 1 91.81 249 SER B CA 1
ATOM 8872 C C . SER B 1 249 ? -41.781 35.594 5.945 1 91.81 249 SER B C 1
ATOM 8874 O O . SER B 1 249 ? -42.906 35.438 5.469 1 91.81 249 SER B O 1
ATOM 8876 N N . PHE B 1 250 ? -41.5 35.375 7.234 1 93.81 250 PHE B N 1
ATOM 8877 C CA . PHE B 1 250 ? -42.625 35 8.125 1 93.81 250 PHE B CA 1
ATOM 8878 C C . PHE B 1 250 ? -43.688 36.094 8.133 1 93.81 250 PHE B C 1
ATOM 8880 O O . PHE B 1 250 ? -43.375 37.281 8.078 1 93.81 250 PHE B O 1
ATOM 8887 N N . PRO B 1 251 ? -44.969 35.656 8.102 1 91.12 251 PRO B N 1
ATOM 8888 C CA . PRO B 1 251 ? -46 36.656 8.172 1 91.12 251 PRO B CA 1
ATOM 8889 C C . PRO B 1 251 ? -45.938 37.5 9.453 1 91.12 251 PRO B C 1
ATOM 8891 O O . PRO B 1 251 ? -45.438 37 10.477 1 91.12 251 PRO B O 1
ATOM 8894 N N . ASP B 1 252 ? -46.594 38.656 9.281 1 87 252 ASP B N 1
ATOM 8895 C CA . ASP B 1 252 ? -46.625 39.531 10.438 1 87 252 ASP B CA 1
ATOM 8896 C C . ASP B 1 252 ? -47.469 38.906 11.57 1 87 252 ASP B C 1
ATOM 8898 O O . ASP B 1 252 ? -48.531 38.344 11.328 1 87 252 ASP B O 1
ATOM 8902 N N . GLY B 1 253 ? -47.062 38.875 12.672 1 85.88 253 GLY B N 1
ATOM 8903 C CA . GLY B 1 253 ? -47.781 38.406 13.828 1 85.88 253 GLY B CA 1
ATOM 8904 C C . GLY B 1 253 ? -47.469 36.969 14.203 1 85.88 253 GLY B C 1
ATOM 8905 O O . GLY B 1 253 ? -47.875 36.469 15.25 1 85.88 253 GLY B O 1
ATOM 8906 N N . LEU B 1 254 ? -46.688 36.25 13.328 1 90.06 254 LEU B N 1
ATOM 8907 C CA . LEU B 1 254 ? -46.312 34.875 13.664 1 90.06 254 LEU B CA 1
ATOM 8908 C C . LEU B 1 254 ? -45.375 34.844 14.844 1 90.06 254 LEU B C 1
ATOM 8910 O O . LEU B 1 254 ? -44.281 35.406 14.773 1 90.06 254 LEU B O 1
ATOM 8914 N N . THR B 1 255 ? -45.719 34.156 15.969 1 91.19 255 THR B N 1
ATOM 8915 C CA . THR B 1 255 ? -44.875 34.156 17.172 1 91.19 255 THR B CA 1
ATOM 8916 C C . THR B 1 255 ? -44.219 32.812 17.375 1 91.19 255 THR B C 1
ATOM 8918 O O . THR B 1 255 ? -43.156 32.719 18.047 1 91.19 255 THR B O 1
ATOM 8921 N N . ARG B 1 256 ? -44.906 31.797 16.812 1 94.62 256 ARG B N 1
ATOM 8922 C CA . ARG B 1 256 ? -44.375 30.453 16.969 1 94.62 256 ARG B CA 1
ATOM 8923 C C . ARG B 1 256 ? -44.469 29.688 15.648 1 94.62 256 ARG B C 1
ATOM 8925 O O . ARG B 1 256 ? -45.406 29.859 14.883 1 94.62 256 ARG B O 1
ATOM 8932 N N . LEU B 1 257 ? -43.469 28.859 15.414 1 93.25 257 LEU B N 1
ATOM 8933 C CA . LEU B 1 257 ? -43.438 28.062 14.195 1 93.25 257 LEU B CA 1
ATOM 8934 C C . LEU B 1 257 ? -44 26.656 14.461 1 93.25 257 LEU B C 1
ATOM 8936 O O . LEU B 1 257 ? -43.531 25.969 15.367 1 93.25 257 LEU B O 1
ATOM 8940 N N . ASP B 1 258 ? -45 26.234 13.727 1 89.69 258 ASP B N 1
ATOM 8941 C CA . ASP B 1 258 ? -45.594 24.906 13.836 1 89.69 258 ASP B CA 1
ATOM 8942 C C . ASP B 1 258 ? -44.969 23.953 12.836 1 89.69 258 ASP B C 1
ATOM 8944 O O . ASP B 1 258 ? -44.594 24.344 11.727 1 89.69 258 ASP B O 1
ATOM 8948 N N . PRO B 1 259 ? -44.75 22.734 13.102 1 91.12 259 PRO B N 1
ATOM 8949 C CA . PRO B 1 259 ? -45.25 22.062 14.32 1 91.12 259 PRO B CA 1
ATOM 8950 C C . PRO B 1 259 ? -44.188 22.062 15.438 1 91.12 259 PRO B C 1
ATOM 8952 O O . PRO B 1 259 ? -44.469 21.547 16.531 1 91.12 259 PRO B O 1
ATOM 8955 N N . GLU B 1 260 ? -43 22.547 15.273 1 90.88 260 GLU B N 1
ATOM 8956 C CA . GLU B 1 260 ? -41.906 22.453 16.219 1 90.88 260 GLU B CA 1
ATOM 8957 C C . GLU B 1 260 ? -42.188 23.25 17.484 1 90.88 260 GLU B C 1
ATOM 8959 O O . GLU B 1 260 ? -41.594 22.984 18.531 1 90.88 260 GLU B O 1
ATOM 8964 N N . GLY B 1 261 ? -43.031 24.266 17.469 1 92.06 261 GLY B N 1
ATOM 8965 C CA . GLY B 1 261 ? -43.438 25.016 18.625 1 92.06 261 GLY B CA 1
ATOM 8966 C C . GLY B 1 261 ? -42.375 25.969 19.141 1 92.06 261 GLY B C 1
ATOM 8967 O O . GLY B 1 261 ? -42.344 26.281 20.328 1 92.06 261 GLY B O 1
ATOM 8968 N N . VAL B 1 262 ? -41.469 26.406 18.297 1 95.19 262 VAL B N 1
ATOM 8969 C CA . VAL B 1 262 ? -40.406 27.312 18.703 1 95.19 262 VAL B CA 1
ATOM 8970 C C . VAL B 1 262 ? -40.75 28.75 18.312 1 95.19 262 VAL B C 1
ATOM 8972 O O . VAL B 1 262 ? -41.562 28.969 17.406 1 95.19 262 VAL B O 1
ATOM 8975 N N . PRO B 1 263 ? -40.156 29.719 19.031 1 95.75 263 PRO B N 1
ATOM 8976 C CA . PRO B 1 263 ? -40.375 31.109 18.641 1 95.75 263 PRO B CA 1
ATOM 8977 C C . PRO B 1 263 ? -40 31.391 17.203 1 95.75 263 PRO B C 1
ATOM 8979 O O . PRO B 1 263 ? -38.969 30.938 16.734 1 95.75 263 PRO B O 1
ATOM 8982 N N . ALA B 1 264 ? -40.906 32.062 16.5 1 96 264 ALA B N 1
ATOM 8983 C CA . ALA B 1 264 ? -40.688 32.469 15.109 1 96 264 ALA B CA 1
ATOM 8984 C C . ALA B 1 264 ? -40.469 33.969 15.008 1 96 264 ALA B C 1
ATOM 8986 O O . ALA B 1 264 ? -41.312 34.781 15.43 1 96 264 ALA B O 1
ATOM 8987 N N . LEU B 1 265 ? -39.312 34.312 14.453 1 96.44 265 LEU B N 1
ATOM 8988 C CA . LEU B 1 265 ? -38.938 35.719 14.375 1 96.44 265 LEU B CA 1
ATOM 8989 C C . LEU B 1 265 ? -38.594 36.125 12.938 1 96.44 265 LEU B C 1
ATOM 8991 O O . LEU B 1 265 ? -38.094 35.281 12.172 1 96.44 265 LEU B O 1
ATOM 8995 N N . ARG B 1 266 ? -38.75 37.344 12.609 1 95.56 266 ARG B N 1
ATOM 8996 C CA . ARG B 1 266 ? -38.344 37.844 11.297 1 95.56 266 ARG B CA 1
ATOM 8997 C C . ARG B 1 266 ? -36.906 38.312 11.328 1 95.56 266 ARG B C 1
ATOM 8999 O O . ARG B 1 266 ? -36.219 38.344 10.297 1 95.56 266 ARG B O 1
ATOM 9006 N N . SER B 1 267 ? -36.5 38.781 12.492 1 95.44 267 SER B N 1
ATOM 9007 C CA . SER B 1 267 ? -35.125 39.25 12.742 1 95.44 267 SER B CA 1
ATOM 9008 C C . SER B 1 267 ? -34.75 39.031 14.203 1 95.44 267 SER B C 1
ATOM 9010 O O . SER B 1 267 ? -35.594 38.875 15.062 1 95.44 267 SER B O 1
ATOM 9012 N N . LEU B 1 268 ? -33.438 39.031 14.438 1 96.19 268 LEU B N 1
ATOM 9013 C CA . LEU B 1 268 ? -32.969 38.844 15.805 1 96.19 268 LEU B CA 1
ATOM 9014 C C . LEU B 1 268 ? -33.25 40.094 16.641 1 96.19 268 LEU B C 1
ATOM 9016 O O . LEU B 1 268 ? -33.188 40.031 17.875 1 96.19 268 LEU B O 1
ATOM 9020 N N . ARG B 1 269 ? -33.562 41.156 16 1 92.81 269 ARG B N 1
ATOM 9021 C CA . ARG B 1 269 ? -33.938 42.344 16.734 1 92.81 269 ARG B CA 1
ATOM 9022 C C . ARG B 1 269 ? -35.156 42.094 17.609 1 92.81 269 ARG B C 1
ATOM 9024 O O . ARG B 1 269 ? -35.344 42.781 18.625 1 92.81 269 ARG B O 1
ATOM 9031 N N . GLU B 1 270 ? -35.906 41.156 17.203 1 92.31 270 GLU B N 1
ATOM 9032 C CA . GLU B 1 270 ? -37.125 40.812 17.922 1 92.31 270 GLU B CA 1
ATOM 9033 C C . GLU B 1 270 ? -36.844 39.781 19.031 1 92.31 270 GLU B C 1
ATOM 9035 O O . GLU B 1 270 ? -37.75 39.469 19.812 1 92.31 270 GLU B O 1
ATOM 9040 N N . ALA B 1 271 ? -35.688 39.281 19.062 1 93.38 271 ALA B N 1
ATOM 9041 C CA . ALA B 1 271 ? -35.375 38.188 19.984 1 93.38 271 ALA B CA 1
ATOM 9042 C C . ALA B 1 271 ? -35.25 38.719 21.406 1 93.38 271 ALA B C 1
ATOM 9044 O O . ALA B 1 271 ? -34.688 39.781 21.656 1 93.38 271 ALA B O 1
ATOM 9045 N N . GLU B 1 272 ? -35.844 37.969 22.328 1 89 272 GLU B N 1
ATOM 9046 C CA . GLU B 1 272 ? -35.656 38.25 23.75 1 89 272 GLU B CA 1
ATOM 9047 C C . GLU B 1 272 ? -34.438 37.562 24.312 1 89 272 GLU B C 1
ATOM 9049 O O . GLU B 1 272 ? -34.281 36.344 24.203 1 89 272 GLU B O 1
ATOM 9054 N N . GLY B 1 273 ? -33.5 38.312 24.781 1 90.44 273 GLY B N 1
ATOM 9055 C CA . GLY B 1 273 ? -32.312 37.719 25.406 1 90.44 273 GLY B CA 1
ATOM 9056 C C . GLY B 1 273 ? -31.172 37.5 24.422 1 90.44 273 GLY B C 1
ATOM 9057 O O . GLY B 1 273 ? -31.312 37.75 23.234 1 90.44 273 GLY B O 1
ATOM 9058 N N . PRO B 1 274 ? -30.125 36.938 24.906 1 93.5 274 PRO B N 1
ATOM 9059 C CA . PRO B 1 274 ? -28.938 36.719 24.062 1 93.5 274 PRO B CA 1
ATOM 9060 C C . PRO B 1 274 ? -29.047 35.5 23.172 1 93.5 274 PRO B C 1
ATOM 9062 O O . PRO B 1 274 ? -29.734 34.531 23.516 1 93.5 274 PRO B O 1
ATOM 9065 N N . VAL B 1 275 ? -28.531 35.562 22 1 96.75 275 VAL B N 1
ATOM 9066 C CA . VAL B 1 275 ? -28.359 34.438 21.078 1 96.75 275 VAL B CA 1
ATOM 9067 C C . VAL B 1 275 ? -26.859 34.156 20.891 1 96.75 275 VAL B C 1
ATOM 9069 O O . VAL B 1 275 ? -26.094 35.031 20.484 1 96.75 275 VAL B O 1
ATOM 9072 N N . ASP B 1 276 ? -26.531 32.906 21.203 1 96.81 276 ASP B N 1
ATOM 9073 C CA . ASP B 1 276 ? -25.125 32.562 21.203 1 96.81 276 ASP B CA 1
ATOM 9074 C C . ASP B 1 276 ? -24.656 32.094 19.828 1 96.81 276 ASP B C 1
ATOM 9076 O O . ASP B 1 276 ? -23.547 32.438 19.391 1 96.81 276 ASP B O 1
ATOM 9080 N N . LEU B 1 277 ? -25.453 31.25 19.141 1 98.12 277 LEU B N 1
ATOM 9081 C CA . LEU B 1 277 ? -25.078 30.641 17.875 1 98.12 277 LEU B CA 1
ATOM 9082 C C . LEU B 1 277 ? -26.172 30.812 16.828 1 98.12 277 LEU B C 1
ATOM 9084 O O . LEU B 1 277 ? -27.359 30.688 17.156 1 98.12 277 LEU B O 1
ATOM 9088 N N . ALA B 1 278 ? -25.797 31.156 15.656 1 98.5 278 ALA B N 1
ATOM 9089 C CA . ALA B 1 278 ? -26.75 31.234 14.539 1 98.5 278 ALA B CA 1
ATOM 9090 C C . ALA B 1 278 ? -26.391 30.219 13.453 1 98.5 278 ALA B C 1
ATOM 9092 O O . ALA B 1 278 ? -25.234 30.141 13.031 1 98.5 278 ALA B O 1
ATOM 9093 N N . VAL B 1 279 ? -27.328 29.391 13.07 1 98.38 279 VAL B N 1
ATOM 9094 C CA . VAL B 1 279 ? -27.188 28.516 11.914 1 98.38 279 VAL B CA 1
ATOM 9095 C C . VAL B 1 279 ? -27.828 29.172 10.688 1 98.38 279 VAL B C 1
ATOM 9097 O O . VAL B 1 279 ? -29.016 29.484 10.688 1 98.38 279 VAL B O 1
ATOM 9100 N N . VAL B 1 280 ? -27.016 29.328 9.656 1 98.12 280 VAL B N 1
ATOM 9101 C CA . VAL B 1 280 ? -27.438 30.125 8.5 1 98.12 280 VAL B CA 1
ATOM 9102 C C . VAL B 1 280 ? -27.703 29.188 7.312 1 98.12 280 VAL B C 1
ATOM 9104 O O . VAL B 1 280 ? -26.781 28.641 6.727 1 98.12 280 VAL B O 1
ATOM 9107 N N . ALA B 1 281 ? -28.922 29.094 6.918 1 95.62 281 ALA B N 1
ATOM 9108 C CA . ALA B 1 281 ? -29.344 28.25 5.801 1 95.62 281 ALA B CA 1
ATOM 9109 C C . ALA B 1 281 ? -30.156 29.062 4.789 1 95.62 281 ALA B C 1
ATOM 9111 O O . ALA B 1 281 ? -31.266 28.688 4.426 1 95.62 281 ALA B O 1
ATOM 9112 N N . VAL B 1 282 ? -29.594 30.172 4.332 1 95.25 282 VAL B N 1
ATOM 9113 C CA . VAL B 1 282 ? -30.188 31.031 3.316 1 95.25 282 VAL B CA 1
ATOM 9114 C C . VAL B 1 282 ? -29.281 31.109 2.09 1 95.25 282 VAL B C 1
ATOM 9116 O O . VAL B 1 282 ? -28.109 30.719 2.154 1 95.25 282 VAL B O 1
ATOM 9119 N N . PRO B 1 283 ? -29.828 31.531 0.983 1 92.94 283 PRO B N 1
ATOM 9120 C CA . PRO B 1 283 ? -28.953 31.672 -0.191 1 92.94 283 PRO B CA 1
ATOM 9121 C C . PRO B 1 283 ? -27.781 32.625 0.053 1 92.94 283 PRO B C 1
ATOM 9123 O O . PRO B 1 283 ? -27.891 33.562 0.833 1 92.94 283 PRO B O 1
ATOM 9126 N N . ALA B 1 284 ? -26.734 32.469 -0.64 1 94.56 284 ALA B N 1
ATOM 9127 C CA . ALA B 1 284 ? -25.469 33.125 -0.421 1 94.56 284 ALA B CA 1
ATOM 9128 C C . ALA B 1 284 ? -25.625 34.656 -0.474 1 94.56 284 ALA B C 1
ATOM 9130 O O . ALA B 1 284 ? -24.969 35.375 0.27 1 94.56 284 ALA B O 1
ATOM 9131 N N . ASP B 1 285 ? -26.5 35.094 -1.295 1 94 285 ASP B N 1
ATOM 9132 C CA . ASP B 1 285 ? -26.656 36.531 -1.504 1 94 285 ASP B CA 1
ATOM 9133 C C . ASP B 1 285 ? -27.344 37.188 -0.312 1 94 285 ASP B C 1
ATOM 9135 O O . ASP B 1 285 ? -27.281 38.406 -0.141 1 94 285 ASP B O 1
ATOM 9139 N N . ARG B 1 286 ? -27.922 36.406 0.538 1 95.94 286 ARG B N 1
ATOM 9140 C CA . ARG B 1 286 ? -28.656 36.938 1.69 1 95.94 286 ARG B CA 1
ATOM 9141 C C . ARG B 1 286 ? -27.828 36.781 2.967 1 95.94 286 ARG B C 1
ATOM 9143 O O . ARG B 1 286 ? -28.172 37.344 4.004 1 95.94 286 ARG B O 1
ATOM 9150 N N . VAL B 1 287 ? -26.734 36.125 2.92 1 97.38 287 VAL B N 1
ATOM 9151 C CA . VAL B 1 287 ? -25.938 35.781 4.102 1 97.38 287 VAL B CA 1
ATOM 9152 C C . VAL B 1 287 ? -25.391 37.062 4.719 1 97.38 287 VAL B C 1
ATOM 9154 O O . VAL B 1 287 ? -25.375 37.219 5.941 1 97.38 287 VAL B O 1
ATOM 9157 N N . PRO B 1 288 ? -24.984 38.094 3.932 1 96.12 288 PRO B N 1
ATOM 9158 C CA . PRO B 1 288 ? -24.453 39.312 4.539 1 96.12 288 PRO B CA 1
ATOM 9159 C C . PRO B 1 288 ? -25.469 40 5.434 1 96.12 288 PRO B C 1
ATOM 9161 O O . PRO B 1 288 ? -25.109 40.531 6.492 1 96.12 288 PRO B O 1
ATOM 9164 N N . SER B 1 289 ? -26.656 39.969 5.02 1 96.31 289 SER B N 1
ATOM 9165 C CA . SER B 1 289 ? -27.719 40.594 5.82 1 96.31 289 SER B CA 1
ATOM 9166 C C . SER B 1 289 ? -27.922 39.875 7.133 1 96.31 289 SER B C 1
ATOM 9168 O O . SER B 1 289 ? -28.188 40.469 8.164 1 96.31 289 SER B O 1
ATOM 9170 N N . VAL B 1 290 ? -27.859 38.625 7.062 1 97.5 290 VAL B N 1
ATOM 9171 C CA . VAL B 1 290 ? -27.984 37.781 8.266 1 97.5 290 VAL B CA 1
ATOM 9172 C C . VAL B 1 290 ? -26.828 38.094 9.211 1 97.5 290 VAL B C 1
ATOM 9174 O O . VAL B 1 290 ? -27.016 38.188 10.43 1 97.5 290 VAL B O 1
ATOM 9177 N N . VAL B 1 291 ? -25.641 38.219 8.656 1 97 291 VAL B N 1
ATOM 9178 C CA . VAL B 1 291 ? -24.453 38.5 9.461 1 97 291 VAL B CA 1
ATOM 9179 C C . VAL B 1 291 ? -24.609 39.812 10.18 1 97 291 VAL B C 1
ATOM 9181 O O . VAL B 1 291 ? -24.25 39.938 11.359 1 97 291 VAL B O 1
ATOM 9184 N N . GLU B 1 292 ? -25.125 40.75 9.5 1 95.19 292 GLU B N 1
ATOM 9185 C CA . GLU B 1 292 ? -25.375 42.062 10.102 1 95.19 292 GLU B CA 1
ATOM 9186 C C . GLU B 1 292 ? -26.375 41.969 11.242 1 95.19 292 GLU B C 1
ATOM 9188 O O . GLU B 1 292 ? -26.156 42.5 12.32 1 95.19 292 GLU B O 1
ATOM 9193 N N . ASP B 1 293 ? -27.422 41.25 10.977 1 96.5 293 ASP B N 1
ATOM 9194 C CA . ASP B 1 293 ? -28.453 41.031 11.992 1 96.5 293 ASP B CA 1
ATOM 9195 C C . ASP B 1 293 ? -27.859 40.375 13.234 1 96.5 293 ASP B C 1
ATOM 9197 O O . ASP B 1 293 ? -28.125 40.812 14.359 1 96.5 293 ASP B O 1
ATOM 9201 N N . CYS B 1 294 ? -27.078 39.375 13.039 1 97 294 CYS B N 1
ATOM 9202 C CA . CYS B 1 294 ? -26.438 38.625 14.117 1 97 294 CYS B CA 1
ATOM 9203 C C . CYS B 1 294 ? -25.422 39.5 14.852 1 97 294 CYS B C 1
ATOM 9205 O O . CYS B 1 294 ? -25.375 39.5 16.078 1 97 294 CYS B O 1
ATOM 9207 N N . GLY B 1 295 ? -24.609 40.25 14.086 1 93.31 295 GLY B N 1
ATOM 9208 C CA . GLY B 1 295 ? -23.594 41.094 14.68 1 93.31 295 GLY B CA 1
ATOM 9209 C C . GLY B 1 295 ? -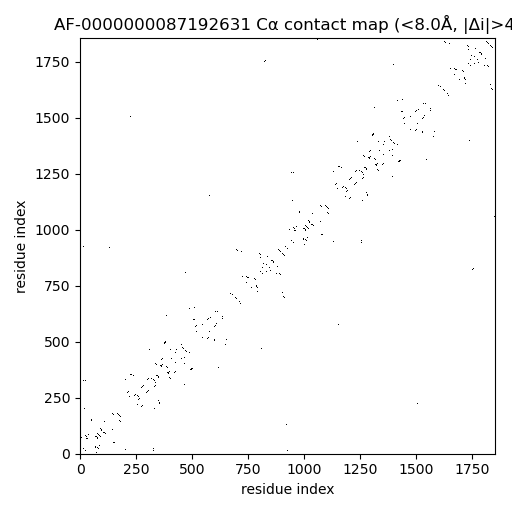24.172 42.188 15.586 1 93.31 295 GLY B C 1
ATOM 9210 O O . GLY B 1 295 ? -23.672 42.406 16.688 1 93.31 295 GLY B O 1
ATOM 9211 N N . GLU B 1 296 ? -25.219 42.75 15.141 1 91.75 296 GLU B N 1
ATOM 9212 C CA . GLU B 1 296 ? -25.875 43.812 15.906 1 91.75 296 GLU B CA 1
ATOM 9213 C C . GLU B 1 296 ? -26.5 43.281 17.188 1 91.75 296 GLU B C 1
ATOM 9215 O O . GLU B 1 296 ? -26.562 44 18.188 1 91.75 296 GLU B O 1
ATOM 9220 N N . HIS B 1 297 ? -26.859 42.031 17.094 1 94.94 297 HIS B N 1
ATOM 9221 C CA . HIS B 1 297 ? -27.5 41.438 18.266 1 94.94 297 HIS B CA 1
ATOM 9222 C C . HIS B 1 297 ? -26.469 40.875 19.234 1 94.94 297 HIS B C 1
ATOM 9224 O O . HIS B 1 297 ? -26.797 40.5 20.359 1 94.94 297 HIS B O 1
ATOM 9230 N N . GLY B 1 298 ? -25.234 40.688 18.75 1 91.12 298 GLY B N 1
ATOM 9231 C CA . GLY B 1 298 ? -24.156 40.219 19.625 1 91.12 298 GLY B CA 1
ATOM 9232 C C . GLY B 1 298 ? -23.969 38.719 19.594 1 91.12 298 GLY B C 1
ATOM 9233 O O . GLY B 1 298 ? -23.547 38.125 20.562 1 91.12 298 GLY B O 1
ATOM 9234 N N . VAL B 1 299 ? -24.391 38.094 18.484 1 95.19 299 VAL B N 1
ATOM 9235 C CA . VAL B 1 299 ? -24.188 36.656 18.312 1 95.19 299 VAL B CA 1
ATOM 9236 C C . VAL B 1 299 ? -22.688 36.344 18.344 1 95.19 299 VAL B C 1
ATOM 9238 O O . VAL B 1 299 ? -21.875 37.125 17.844 1 95.19 299 VAL B O 1
ATOM 9241 N N . GLN B 1 300 ? -22.391 35.219 18.938 1 92.94 300 GLN B N 1
ATOM 9242 C CA . GLN B 1 300 ? -20.984 34.875 19.156 1 92.94 300 GLN B CA 1
ATOM 9243 C C . GLN B 1 300 ? -20.422 34.094 17.969 1 92.94 300 GLN B C 1
ATOM 9245 O O . GLN B 1 300 ? -19.234 34.188 17.672 1 92.94 300 GLN B O 1
ATOM 9250 N N . GLY B 1 301 ? -21.219 33.25 17.391 1 95.75 301 GLY B N 1
ATOM 9251 C CA . GLY B 1 301 ? -20.719 32.406 16.328 1 95.75 301 GLY B CA 1
ATOM 9252 C C . GLY B 1 301 ? -21.75 32.125 15.258 1 95.75 301 GLY B C 1
ATOM 9253 O O . GLY B 1 301 ? -22.953 32.219 15.508 1 95.75 301 GLY B O 1
ATOM 9254 N N . LEU B 1 302 ? -21.266 31.781 14.055 1 97.62 302 LEU B N 1
ATOM 9255 C CA . LEU B 1 302 ? -22.094 31.453 12.914 1 97.62 302 LEU B CA 1
ATOM 9256 C C . LEU B 1 302 ? -21.734 30.062 12.359 1 97.62 302 LEU B C 1
ATOM 9258 O O . LEU B 1 302 ? -20.562 29.703 12.297 1 97.62 302 LEU B O 1
ATOM 9262 N N . VAL B 1 303 ? -22.734 29.25 12.078 1 97.94 303 VAL B N 1
ATOM 9263 C CA . VAL B 1 303 ? -22.594 28.078 11.234 1 97.94 303 VAL B CA 1
ATOM 9264 C C . VAL B 1 303 ? -23.281 28.312 9.891 1 97.94 303 VAL B C 1
ATOM 9266 O O . VAL B 1 303 ? -24.516 28.344 9.805 1 97.94 303 VAL B O 1
ATOM 9269 N N . VAL B 1 304 ? -22.469 28.469 8.859 1 97.44 304 VAL B N 1
ATOM 9270 C CA . VAL B 1 304 ? -23.031 28.797 7.551 1 97.44 304 VAL B CA 1
ATOM 9271 C C . VAL B 1 304 ? -23.094 27.547 6.684 1 97.44 304 VAL B C 1
ATOM 9273 O O . VAL B 1 304 ? -22.078 27.125 6.121 1 97.44 304 VAL B O 1
ATOM 9276 N N . LEU B 1 305 ? -24.266 27.078 6.461 1 94.12 305 LEU B N 1
ATOM 9277 C CA . LEU B 1 305 ? -24.484 25.859 5.684 1 94.12 305 LEU B CA 1
ATOM 9278 C C . LEU B 1 305 ? -24.531 26.172 4.191 1 94.12 305 LEU B C 1
ATOM 9280 O O . LEU B 1 305 ? -24.328 25.281 3.363 1 94.12 305 LEU B O 1
ATOM 9284 N N . SER B 1 306 ? -24.719 27.391 3.871 1 92.06 306 SER B N 1
ATOM 9285 C CA . SER B 1 306 ? -24.984 27.828 2.506 1 92.06 306 SER B CA 1
ATOM 9286 C C . SER B 1 306 ? -23.75 27.641 1.619 1 92.06 306 SER B C 1
ATOM 9288 O O . SER B 1 306 ? -22.625 27.859 2.053 1 92.06 306 SER B O 1
ATOM 9290 N N . ALA B 1 307 ? -24.062 27.203 0.385 1 88.19 307 ALA B N 1
ATOM 9291 C CA . ALA B 1 307 ? -23.031 27.125 -0.654 1 88.19 307 ALA B CA 1
ATOM 9292 C C . ALA B 1 307 ? -23 28.406 -1.483 1 88.19 307 ALA B C 1
ATOM 9294 O O . ALA B 1 307 ? -23.766 29.328 -1.233 1 88.19 307 ALA B O 1
ATOM 9295 N N . GLY B 1 308 ? -22.047 28.469 -2.395 1 88.38 308 GLY B N 1
ATOM 9296 C CA . GLY B 1 308 ? -21.953 29.609 -3.285 1 88.38 308 GLY B CA 1
ATOM 9297 C C . GLY B 1 308 ? -20.828 30.547 -2.932 1 88.38 308 GLY B C 1
ATOM 9298 O O . GLY B 1 308 ? -20.875 31.75 -3.256 1 88.38 308 GLY B O 1
ATOM 9299 N N . PHE B 1 309 ? -19.938 30.094 -2.326 1 92.5 309 PHE B N 1
ATOM 9300 C CA . PHE B 1 309 ? -18.797 30.891 -1.909 1 92.5 309 PHE B CA 1
ATOM 9301 C C . PHE B 1 309 ? -17.531 30.438 -2.631 1 92.5 309 PHE B C 1
ATOM 9303 O O . PHE B 1 309 ? -17.516 30.312 -3.857 1 92.5 309 PHE B O 1
ATOM 9310 N N . ALA B 1 310 ? -16.422 30.172 -2.002 1 86.81 310 ALA B N 1
ATOM 9311 C CA . ALA B 1 310 ? -15.133 29.969 -2.66 1 86.81 310 ALA B CA 1
ATOM 9312 C C . ALA B 1 310 ? -15.203 28.812 -3.646 1 86.81 310 ALA B C 1
ATOM 9314 O O . ALA B 1 310 ? -14.5 28.797 -4.66 1 86.81 310 ALA B O 1
ATOM 9315 N N . GLU B 1 311 ? -16 27.797 -3.398 1 80 311 GLU B N 1
ATOM 9316 C CA . GLU B 1 311 ? -16.125 26.641 -4.297 1 80 311 GLU B CA 1
ATOM 9317 C C . GLU B 1 311 ? -16.75 27.062 -5.633 1 80 311 GLU B C 1
ATOM 9319 O O . GLU B 1 311 ? -16.656 26.312 -6.613 1 80 311 GLU B O 1
ATOM 9324 N N . GLY B 1 312 ? -17.328 28.312 -5.629 1 79.5 312 GLY B N 1
ATOM 9325 C CA . GLY B 1 312 ? -17.969 28.812 -6.836 1 79.5 312 GLY B CA 1
ATOM 9326 C C . GLY B 1 312 ? -17.047 29.641 -7.703 1 79.5 312 GLY B C 1
ATOM 9327 O O . GLY B 1 312 ? -17.5 30.359 -8.594 1 79.5 312 GLY B O 1
ATOM 9328 N N . GLY B 1 313 ? -15.773 29.703 -7.387 1 82.62 313 GLY B N 1
ATOM 9329 C CA . GLY B 1 313 ? -14.82 30.406 -8.227 1 82.62 313 GLY B CA 1
ATOM 9330 C C . GLY B 1 313 ? -14.383 31.734 -7.637 1 82.62 313 GLY B C 1
ATOM 9331 O O . GLY B 1 313 ? -14.461 31.938 -6.426 1 82.62 313 GLY B O 1
ATOM 9332 N N . ALA B 1 314 ? -14 32.625 -8.484 1 86.25 314 ALA B N 1
ATOM 9333 C CA . ALA B 1 314 ? -13.414 33.875 -8.055 1 86.25 314 ALA B CA 1
ATOM 9334 C C . ALA B 1 314 ? -14.438 34.75 -7.348 1 86.25 314 ALA B C 1
ATOM 9336 O O . ALA B 1 314 ? -14.141 35.375 -6.316 1 86.25 314 ALA B O 1
ATOM 9337 N N . ASP B 1 315 ? -15.617 34.781 -7.949 1 90.19 315 ASP B N 1
ATOM 9338 C CA . ASP B 1 315 ? -16.672 35.562 -7.332 1 90.19 315 ASP B CA 1
ATOM 9339 C C . ASP B 1 315 ? -17.047 35 -5.957 1 90.19 315 ASP B C 1
ATOM 9341 O O . ASP B 1 315 ? -17.281 35.781 -5.02 1 90.19 315 ASP B O 1
ATOM 9345 N N . GLY B 1 316 ? -17.109 33.75 -5.875 1 91.31 316 GLY B N 1
ATOM 9346 C CA . GLY B 1 316 ? -17.391 33.094 -4.605 1 91.31 316 GLY B CA 1
ATOM 9347 C C . GLY B 1 316 ? -16.312 33.344 -3.557 1 91.31 316 GLY B C 1
ATOM 9348 O O . GLY B 1 316 ? -16.625 33.5 -2.375 1 91.31 316 GLY B O 1
ATOM 9349 N N . ARG B 1 317 ? -15.117 33.406 -3.994 1 90.88 317 ARG B N 1
ATOM 9350 C CA . ARG B 1 317 ? -14.008 33.719 -3.088 1 90.88 317 ARG B CA 1
ATOM 9351 C C . ARG B 1 317 ? -14.109 35.125 -2.527 1 90.88 317 ARG B C 1
ATOM 9353 O O . ARG B 1 317 ? -13.82 35.344 -1.352 1 90.88 317 ARG B O 1
ATOM 9360 N N . ALA B 1 318 ? -14.477 36 -3.402 1 92.31 318 ALA B N 1
ATOM 9361 C CA . ALA B 1 318 ? -14.648 37.375 -2.959 1 92.31 318 ALA B CA 1
ATOM 9362 C C . ALA B 1 318 ? -15.773 37.469 -1.931 1 92.31 318 ALA B C 1
ATOM 9364 O O . ALA B 1 318 ? -15.641 38.188 -0.931 1 92.31 318 ALA B O 1
ATOM 9365 N N . ARG B 1 319 ? -16.828 36.812 -2.203 1 94 319 ARG B N 1
ATOM 9366 C CA . ARG B 1 319 ? -17.953 36.781 -1.265 1 94 319 ARG B CA 1
ATOM 9367 C C . ARG B 1 319 ? -17.516 36.188 0.077 1 94 319 ARG B C 1
ATOM 9369 O O . ARG B 1 319 ? -17.938 36.656 1.132 1 94 319 ARG B O 1
ATOM 9376 N N . GLN B 1 320 ? -16.766 35.219 0.007 1 94 320 GLN B N 1
ATOM 9377 C CA . GLN B 1 320 ? -16.297 34.531 1.217 1 94 320 GLN B CA 1
ATOM 9378 C C . GLN B 1 320 ? -15.391 35.469 2.033 1 94 320 GLN B C 1
ATOM 9380 O O . GLN B 1 320 ? -15.492 35.5 3.262 1 94 320 GLN B O 1
ATOM 9385 N N . ARG B 1 321 ? -14.492 36.156 1.39 1 92.44 321 ARG B N 1
ATOM 9386 C CA . ARG B 1 321 ? -13.625 37.125 2.074 1 92.44 321 ARG B CA 1
ATOM 9387 C C . ARG B 1 321 ? -14.445 38.188 2.787 1 92.44 321 ARG B C 1
ATOM 9389 O O . ARG B 1 321 ? -14.156 38.531 3.93 1 92.44 321 ARG B O 1
ATOM 9396 N N . GLU B 1 322 ? -15.398 38.594 2.102 1 93.81 322 GLU B N 1
ATOM 9397 C CA . GLU B 1 322 ? -16.266 39.625 2.676 1 93.81 322 GLU B CA 1
ATOM 9398 C C . GLU B 1 322 ? -17.062 39.062 3.861 1 93.81 322 GLU B C 1
ATOM 9400 O O . GLU B 1 322 ? -17.281 39.781 4.844 1 93.81 322 GLU B O 1
ATOM 9405 N N . LEU B 1 323 ? -17.469 37.875 3.727 1 95.62 323 LEU B N 1
ATOM 9406 C CA . LEU B 1 323 ? -18.188 37.219 4.816 1 95.62 323 LEU B CA 1
ATOM 9407 C C . LEU B 1 323 ? -17.328 37.156 6.074 1 95.62 323 LEU B C 1
ATOM 9409 O O . LEU B 1 323 ? -17.797 37.5 7.164 1 95.62 323 LEU B O 1
ATOM 9413 N N . VAL B 1 324 ? -16.109 36.75 5.934 1 94.31 324 VAL B N 1
ATOM 9414 C CA . VAL B 1 324 ? -15.211 36.594 7.074 1 94.31 324 VAL B CA 1
ATOM 9415 C C . VAL B 1 324 ? -14.898 37.969 7.656 1 94.31 324 VAL B C 1
ATOM 9417 O O . VAL B 1 324 ? -14.914 38.156 8.875 1 94.31 324 VAL B O 1
ATOM 9420 N N . ARG B 1 325 ? -14.633 38.938 6.777 1 91.44 325 ARG B N 1
ATOM 9421 C CA . ARG B 1 325 ? -14.352 40.281 7.223 1 91.44 325 ARG B CA 1
ATOM 9422 C C . ARG B 1 325 ? -15.508 40.844 8.047 1 91.44 325 ARG B C 1
ATOM 9424 O O . ARG B 1 325 ? -15.297 41.375 9.133 1 91.44 325 ARG B O 1
ATOM 9431 N N . GLN B 1 326 ? -16.656 40.719 7.547 1 93.69 326 GLN B N 1
ATOM 9432 C CA . GLN B 1 326 ? -17.844 41.25 8.211 1 93.69 326 GLN B CA 1
ATOM 9433 C C . GLN B 1 326 ? -18.062 40.562 9.562 1 93.69 326 GLN B C 1
ATOM 9435 O O . GLN B 1 326 ? -18.312 41.25 10.562 1 93.69 326 GLN B O 1
ATOM 9440 N N . ALA B 1 327 ? -18.016 39.281 9.562 1 94.75 327 ALA B N 1
ATOM 9441 C CA . ALA B 1 327 ? -18.25 38.531 10.789 1 94.75 327 ALA B CA 1
ATOM 9442 C C . ALA B 1 327 ? -17.234 38.906 11.867 1 94.75 327 ALA B C 1
ATOM 9444 O O . ALA B 1 327 ? -17.594 39.156 13.016 1 94.75 327 ALA B O 1
ATOM 9445 N N . ARG B 1 328 ? -15.992 38.906 11.492 1 91.38 328 ARG B N 1
ATOM 9446 C CA . ARG B 1 328 ? -14.93 39.188 12.445 1 91.38 328 ARG B CA 1
ATOM 9447 C C . ARG B 1 328 ? -15.031 40.625 12.961 1 91.38 328 ARG B C 1
ATOM 9449 O O . ARG B 1 328 ? -14.695 40.906 14.117 1 91.38 328 ARG B O 1
ATOM 9456 N N . SER B 1 329 ? -15.477 41.5 12.102 1 88.88 329 SER B N 1
ATOM 9457 C CA . SER B 1 329 ? -15.625 42.906 12.531 1 88.88 329 SER B CA 1
ATOM 9458 C C . SER B 1 329 ? -16.609 43.031 13.688 1 88.88 329 SER B C 1
ATOM 9460 O O . SER B 1 329 ? -16.516 43.938 14.492 1 88.88 329 SER B O 1
ATOM 9462 N N . TYR B 1 330 ? -17.547 42.031 13.75 1 89.88 330 TYR B N 1
ATOM 9463 C CA . TYR B 1 330 ? -18.531 42.031 14.82 1 89.88 330 TYR B CA 1
ATOM 9464 C C . TYR B 1 330 ? -18.109 41.125 15.961 1 89.88 330 TYR B C 1
ATOM 9466 O O . TYR B 1 330 ? -18.859 40.906 16.906 1 89.88 330 TYR B O 1
ATOM 9474 N N . GLY B 1 331 ? -16.906 40.562 15.828 1 87.88 331 GLY B N 1
ATOM 9475 C CA . GLY B 1 331 ? -16.375 39.719 16.891 1 87.88 331 GLY B CA 1
ATOM 9476 C C . GLY B 1 331 ? -16.859 38.281 16.797 1 87.88 331 GLY B C 1
ATOM 9477 O O . GLY B 1 331 ? -16.734 37.531 17.75 1 87.88 331 GLY B O 1
ATOM 9478 N N . MET B 1 332 ? -17.438 37.875 15.664 1 93.25 332 MET B N 1
ATOM 9479 C CA . MET B 1 332 ? -17.984 36.531 15.516 1 93.25 332 MET B CA 1
ATOM 9480 C C . MET B 1 332 ? -16.984 35.594 14.828 1 93.25 332 MET B C 1
ATOM 9482 O O . MET B 1 332 ? -16.156 36.031 14.039 1 93.25 332 MET B O 1
ATOM 9486 N N . ARG B 1 333 ? -17.109 34.281 15.164 1 95.25 333 ARG B N 1
ATOM 9487 C CA . ARG B 1 333 ? -16.406 33.25 14.453 1 95.25 333 ARG B CA 1
ATOM 9488 C C . ARG B 1 333 ? -17.328 32.5 13.484 1 95.25 333 ARG B C 1
ATOM 9490 O O . ARG B 1 333 ? -18.547 32.5 13.672 1 95.25 333 ARG B O 1
ATOM 9497 N N . ILE B 1 334 ? -16.703 31.906 12.461 1 96.19 334 ILE B N 1
ATOM 9498 C CA . ILE B 1 334 ? -17.516 31.281 11.438 1 96.19 334 ILE B CA 1
ATOM 9499 C C . ILE B 1 334 ? -17.094 29.812 11.266 1 96.19 334 ILE B C 1
ATOM 9501 O O . ILE B 1 334 ? -15.906 29.531 11.102 1 96.19 334 ILE B O 1
ATOM 9505 N N . ILE B 1 335 ? -18.047 28.906 11.344 1 96.44 335 ILE B N 1
ATOM 9506 C CA . ILE B 1 335 ? -17.891 27.578 10.773 1 96.44 335 ILE B CA 1
ATOM 9507 C C . ILE B 1 335 ? -18.516 27.531 9.383 1 96.44 335 ILE B C 1
ATOM 9509 O O . ILE B 1 335 ? -19.734 27.734 9.242 1 96.44 335 ILE B O 1
ATOM 9513 N N . GLY B 1 336 ? -17.766 27.266 8.383 1 94 336 GLY B N 1
ATOM 9514 C CA . GLY B 1 336 ? -18.234 27.312 7.012 1 94 336 GLY B CA 1
ATOM 9515 C C . GLY B 1 336 ? -17.547 28.375 6.18 1 94 336 GLY B C 1
ATOM 9516 O O . GLY B 1 336 ? -16.438 28.797 6.508 1 94 336 GLY B O 1
ATOM 9517 N N . PRO B 1 337 ? -18.188 28.797 5.152 1 93.94 337 PRO B N 1
ATOM 9518 C CA . PRO B 1 337 ? -19.484 28.375 4.609 1 93.94 337 PRO B CA 1
ATOM 9519 C C . PRO B 1 337 ? -19.453 26.984 3.99 1 93.94 337 PRO B C 1
ATOM 9521 O O . PRO B 1 337 ? -18.453 26.266 4.133 1 93.94 337 PRO B O 1
ATOM 9524 N N . ASN B 1 338 ? -20.562 26.562 3.377 1 90.88 338 ASN B N 1
ATOM 9525 C CA . ASN B 1 338 ? -20.656 25.234 2.809 1 90.88 338 ASN B CA 1
ATOM 9526 C C . ASN B 1 338 ? -20.375 24.156 3.855 1 90.88 338 ASN B C 1
ATOM 9528 O O . ASN B 1 338 ? -19.656 23.188 3.586 1 90.88 338 ASN B O 1
ATOM 9532 N N . SER B 1 339 ? -20.859 24.406 5.023 1 93 339 SER B N 1
ATOM 9533 C CA . SER B 1 339 ? -20.641 23.5 6.152 1 93 339 SER B CA 1
ATOM 9534 C C . SER B 1 339 ? -21.781 22.5 6.273 1 93 339 SER B C 1
ATOM 9536 O O . SER B 1 339 ? -22.891 22.734 5.789 1 93 339 SER B O 1
ATOM 9538 N N . PHE B 1 340 ? -21.438 21.375 6.887 1 91.06 340 PHE B N 1
ATOM 9539 C CA . PHE B 1 340 ? -22.469 20.391 7.207 1 91.06 340 PHE B CA 1
ATOM 9540 C C . PHE B 1 340 ? -22.969 20.562 8.641 1 91.06 340 PHE B C 1
ATOM 9542 O O . PHE B 1 340 ? -23.984 20 9.016 1 91.06 340 PHE B O 1
ATOM 9549 N N . GLY B 1 341 ? -22.25 21.344 9.422 1 94.12 341 GLY B N 1
ATOM 9550 C CA . GLY B 1 341 ? -22.734 21.688 10.742 1 94.12 341 GLY B CA 1
ATOM 9551 C C . GLY B 1 341 ? -21.844 21.172 11.859 1 94.12 341 GLY B C 1
ATOM 9552 O O . GLY B 1 341 ? -20.672 20.859 11.633 1 94.12 341 GLY B O 1
ATOM 9553 N N . LEU B 1 342 ? -22.359 21.219 13.102 1 94.88 342 LEU B N 1
ATOM 9554 C CA . LEU B 1 342 ? -21.594 20.828 14.273 1 94.88 342 LEU B CA 1
ATOM 9555 C C . LEU B 1 342 ? -22.469 20.047 15.258 1 94.88 342 LEU B C 1
ATOM 9557 O O . LEU B 1 342 ? -23.672 20.266 15.32 1 94.88 342 LEU B O 1
ATOM 9561 N N . VAL B 1 343 ? -21.844 19.141 15.938 1 96.19 343 VAL B N 1
ATOM 9562 C CA . VAL B 1 343 ? -22.516 18.266 16.891 1 96.19 343 VAL B CA 1
ATOM 9563 C C . VAL B 1 343 ? -21.75 18.219 18.203 1 96.19 343 VAL B C 1
ATOM 9565 O O . VAL B 1 343 ? -20.516 18.219 18.203 1 96.19 343 VAL B O 1
ATOM 9568 N N . ASN B 1 344 ? -22.359 18.359 19.344 1 97.5 344 ASN B N 1
ATOM 9569 C CA . ASN B 1 344 ? -21.859 18.109 20.688 1 97.5 344 ASN B CA 1
ATOM 9570 C C . ASN B 1 344 ? -22.766 17.156 21.453 1 97.5 344 ASN B C 1
ATOM 9572 O O . ASN B 1 344 ? -23.906 17.484 21.75 1 97.5 344 ASN B O 1
ATOM 9576 N N . THR B 1 345 ? -22.25 16.031 21.875 1 94.44 345 THR B N 1
ATOM 9577 C CA . THR B 1 345 ? -23.094 14.969 22.422 1 94.44 345 THR B CA 1
ATOM 9578 C C . THR B 1 345 ? -23.125 15.016 23.938 1 94.44 345 THR B C 1
ATOM 9580 O O . THR B 1 345 ? -23.734 14.164 24.578 1 94.44 345 THR B O 1
ATOM 9583 N N . ALA B 1 346 ? -22.422 15.977 24.547 1 95.19 346 ALA B N 1
ATOM 9584 C CA . ALA B 1 346 ? -22.438 16.094 26.016 1 95.19 346 ALA B CA 1
ATOM 9585 C C . ALA B 1 346 ? -23.859 16.203 26.547 1 95.19 346 ALA B C 1
ATOM 9587 O O . ALA B 1 346 ? -24.688 16.906 25.984 1 95.19 346 ALA B O 1
ATOM 9588 N N . ALA B 1 347 ? -24.125 15.57 27.641 1 93.56 347 ALA B N 1
ATOM 9589 C CA . ALA B 1 347 ? -25.469 15.469 28.219 1 93.56 347 ALA B CA 1
ATOM 9590 C C . ALA B 1 347 ? -26.031 16.844 28.547 1 93.56 347 ALA B C 1
ATOM 9592 O O . ALA B 1 347 ? -27.234 17.078 28.406 1 93.56 347 ALA B O 1
ATOM 9593 N N . GLY B 1 348 ? -25.234 17.719 28.875 1 95.69 348 GLY B N 1
ATOM 9594 C CA . GLY B 1 348 ? -25.688 19.047 29.266 1 95.69 348 GLY B CA 1
ATOM 9595 C C . GLY B 1 348 ? -25.906 19.969 28.078 1 95.69 348 GLY B C 1
ATOM 9596 O O . GLY B 1 348 ? -26.469 21.062 28.234 1 95.69 348 GLY B O 1
ATOM 9597 N N . VAL B 1 349 ? -25.578 19.531 26.875 1 97 349 VAL B N 1
ATOM 9598 C CA . VAL B 1 349 ? -25.672 20.391 25.688 1 97 349 VAL B CA 1
ATOM 9599 C C . VAL B 1 349 ? -26.562 19.734 24.641 1 97 349 VAL B C 1
ATOM 9601 O O . VAL B 1 349 ? -27.609 20.281 24.281 1 97 349 VAL B O 1
ATOM 9604 N N . ARG B 1 350 ? -26.203 18.516 24.141 1 97.38 350 ARG B N 1
ATOM 9605 C CA . ARG B 1 350 ? -26.922 17.719 23.156 1 97.38 350 ARG B CA 1
ATOM 9606 C C . ARG B 1 350 ? -27.219 18.531 21.891 1 97.38 350 ARG B C 1
ATOM 9608 O O . ARG B 1 350 ? -28.375 18.609 21.469 1 97.38 350 ARG B O 1
ATOM 9615 N N . LEU B 1 351 ? -26.188 19.125 21.375 1 97.94 351 LEU B N 1
ATOM 9616 C CA . LEU B 1 351 ? -26.297 20.031 20.219 1 97.94 351 LEU B CA 1
ATOM 9617 C C . LEU B 1 351 ? -26.203 19.234 18.906 1 97.94 351 LEU B C 1
ATOM 9619 O O . LEU B 1 351 ? -25.188 18.578 18.656 1 97.94 351 LEU B O 1
ATOM 9623 N N . ASN B 1 352 ? -27.219 19.234 18.094 1 97.06 352 ASN B N 1
ATOM 9624 C CA . ASN B 1 352 ? -27.188 18.75 16.703 1 97.06 352 ASN B CA 1
ATOM 9625 C C . ASN B 1 352 ? -27.516 19.859 15.719 1 97.06 352 ASN B C 1
ATOM 9627 O O . ASN B 1 352 ? -28.531 19.812 15.031 1 97.06 352 ASN B O 1
ATOM 9631 N N . ALA B 1 353 ? -26.656 20.797 15.609 1 97.12 353 ALA B N 1
ATOM 9632 C CA . ALA B 1 353 ? -26.781 21.891 14.641 1 97.12 353 ALA B CA 1
ATOM 9633 C C . ALA B 1 353 ? -26.172 21.484 13.297 1 97.12 353 ALA B C 1
ATOM 9635 O O . ALA B 1 353 ? -25.266 22.156 12.797 1 97.12 353 ALA B O 1
ATOM 9636 N N . SER B 1 354 ? -26.609 20.328 12.758 1 93.75 354 SER B N 1
ATOM 9637 C CA . SER B 1 354 ? -26.094 19.766 11.523 1 93.75 354 SER B CA 1
ATOM 9638 C C . SER B 1 354 ? -27.188 19.125 10.688 1 93.75 354 SER B C 1
ATOM 9640 O O . SER B 1 354 ? -28.359 19.125 11.094 1 93.75 354 SER B O 1
ATOM 9642 N N . LEU B 1 355 ? -26.812 18.688 9.562 1 87.19 355 LEU B N 1
ATOM 9643 C CA . LEU B 1 355 ? -27.766 18.031 8.664 1 87.19 355 LEU B CA 1
ATOM 9644 C C . LEU B 1 355 ? -27.828 16.531 8.922 1 87.19 355 LEU B C 1
ATOM 9646 O O . LEU B 1 355 ? -28.5 15.805 8.195 1 87.19 355 LEU B O 1
ATOM 9650 N N . ALA B 1 356 ? -27.125 16.094 9.961 1 85.31 356 ALA B N 1
ATOM 9651 C CA . ALA B 1 356 ? -27.25 14.695 10.344 1 85.31 356 ALA B CA 1
ATOM 9652 C C . ALA B 1 356 ? -28.625 14.398 10.945 1 85.31 356 ALA B C 1
ATOM 9654 O O . ALA B 1 356 ? -29.047 15.055 11.898 1 85.31 356 ALA B O 1
ATOM 9655 N N . PRO B 1 357 ? -29.234 13.406 10.492 1 80.75 357 PRO B N 1
ATOM 9656 C CA . PRO B 1 357 ? -30.625 13.172 10.914 1 80.75 357 PRO B CA 1
ATOM 9657 C C . PRO B 1 357 ? -30.719 12.766 12.383 1 80.75 357 PRO B C 1
ATOM 9659 O O . PRO B 1 357 ? -31.734 13.039 13.031 1 80.75 357 PRO B O 1
ATOM 9662 N N . GLU B 1 358 ? -29.703 12.109 12.867 1 85.5 358 GLU B N 1
ATOM 9663 C CA . GLU B 1 358 ? -29.734 11.664 14.258 1 85.5 358 GLU B CA 1
ATOM 9664 C C . GLU B 1 358 ? -28.484 12.102 15.016 1 85.5 358 GLU B C 1
ATOM 9666 O O . GLU B 1 358 ? -27.391 12.117 14.453 1 85.5 358 GLU B O 1
ATOM 9671 N N . LEU B 1 359 ? -28.797 12.508 16.266 1 88.75 359 LEU B N 1
ATOM 9672 C CA . LEU B 1 359 ? -27.672 12.758 17.156 1 88.75 359 LEU B CA 1
ATOM 9673 C C . LEU B 1 359 ? -27 11.445 17.562 1 88.75 359 LEU B C 1
ATOM 9675 O O . LEU B 1 359 ? -27.656 10.539 18.062 1 88.75 359 LEU B O 1
ATOM 9679 N N . PRO B 1 360 ? -25.75 11.336 17.312 1 87.31 360 PRO B N 1
ATOM 9680 C CA . PRO B 1 360 ? -25.062 10.117 17.75 1 87.31 360 PRO B CA 1
ATOM 9681 C C . PRO B 1 360 ? -25.031 9.969 19.266 1 87.31 360 PRO B C 1
ATOM 9683 O O . PRO B 1 360 ? -25.172 10.953 19.984 1 87.31 360 PRO B O 1
ATOM 9686 N N . PRO B 1 361 ? -24.906 8.75 19.734 1 84.88 361 PRO B N 1
ATOM 9687 C CA . PRO B 1 361 ? -24.688 8.594 21.172 1 84.88 361 PRO B CA 1
ATOM 9688 C C . PRO B 1 361 ? -23.391 9.234 21.656 1 84.88 361 PRO B C 1
ATOM 9690 O O . PRO B 1 361 ? -22.453 9.406 20.859 1 84.88 361 PRO B O 1
ATOM 9693 N N . PRO B 1 362 ? -23.391 9.664 22.938 1 88 362 PRO B N 1
ATOM 9694 C CA . PRO B 1 362 ? -22.156 10.281 23.453 1 88 362 PRO B CA 1
ATOM 9695 C C . PRO B 1 362 ? -20.953 9.367 23.344 1 88 362 PRO B C 1
ATOM 9697 O O . PRO B 1 362 ? -21.062 8.156 23.531 1 88 362 PRO B O 1
ATOM 9700 N N . GLY B 1 363 ? -19.828 9.93 23.047 1 88.06 363 GLY B N 1
ATOM 9701 C CA . GLY B 1 363 ? -18.578 9.195 22.953 1 88.06 363 GLY B CA 1
ATOM 9702 C C . GLY B 1 363 ? -17.359 10.031 23.297 1 88.06 363 GLY B C 1
ATOM 9703 O O . GLY B 1 363 ? -17.484 11.07 23.953 1 88.06 363 GLY B O 1
ATOM 9704 N N . ARG B 1 364 ? -16.188 9.562 22.922 1 91.69 364 ARG B N 1
ATOM 9705 C CA . ARG B 1 364 ? -14.961 10.203 23.359 1 91.69 364 ARG B CA 1
ATOM 9706 C C . ARG B 1 364 ? -14.086 10.586 22.172 1 91.69 364 ARG B C 1
ATOM 9708 O O . ARG B 1 364 ? -12.914 10.922 22.344 1 91.69 364 ARG B O 1
ATOM 9715 N N . VAL B 1 365 ? -14.68 10.508 21 1 93.19 365 VAL B N 1
ATOM 9716 C CA . VAL B 1 365 ? -13.914 10.812 19.797 1 93.19 365 VAL B CA 1
ATOM 9717 C C . VAL B 1 365 ? -14.281 12.211 19.297 1 93.19 365 VAL B C 1
ATOM 9719 O O . VAL B 1 365 ? -15.461 12.531 19.141 1 93.19 365 VAL B O 1
ATOM 9722 N N . GLY B 1 366 ? -13.258 13.094 19.156 1 96.38 366 GLY B N 1
ATOM 9723 C CA . GLY B 1 366 ? -13.453 14.32 18.406 1 96.38 366 GLY B CA 1
ATOM 9724 C C . GLY B 1 366 ? -13.25 14.141 16.906 1 96.38 366 GLY B C 1
ATOM 9725 O O . GLY B 1 366 ? -12.227 13.617 16.484 1 96.38 366 GLY B O 1
ATOM 9726 N N . LEU B 1 367 ? -14.258 14.523 16.109 1 95.88 367 LEU B N 1
ATOM 9727 C CA . LEU B 1 367 ? -14.203 14.297 14.672 1 95.88 367 LEU B CA 1
ATOM 9728 C C . LEU B 1 367 ? -14.258 15.617 13.914 1 95.88 367 LEU B C 1
ATOM 9730 O O . LEU B 1 367 ? -15.195 16.406 14.078 1 95.88 367 LEU B O 1
ATOM 9734 N N . PHE B 1 368 ? -13.227 15.922 13.156 1 96.31 368 PHE B N 1
ATOM 9735 C CA . PHE B 1 368 ? -13.125 17.109 12.312 1 96.31 368 PHE B CA 1
ATOM 9736 C C . PHE B 1 368 ? -13.086 16.719 10.836 1 96.31 368 PHE B C 1
ATOM 9738 O O . PHE B 1 368 ? -12.297 15.867 10.43 1 96.31 368 PHE B O 1
ATOM 9745 N N . SER B 1 369 ? -13.93 17.344 10.023 1 94.25 369 SER B N 1
ATOM 9746 C CA . SER B 1 369 ? -13.922 17.078 8.586 1 94.25 369 SER B CA 1
ATOM 9747 C C . SER B 1 369 ? -14.086 18.375 7.789 1 94.25 369 SER B C 1
ATOM 9749 O O . SER B 1 369 ? -14.984 19.172 8.07 1 94.25 369 SER B O 1
ATOM 9751 N N . GLN B 1 370 ? -13.273 18.578 6.832 1 89.12 370 GLN B N 1
ATOM 9752 C CA . GLN B 1 370 ? -13.422 19.734 5.961 1 89.12 370 GLN B CA 1
ATOM 9753 C C . GLN B 1 370 ? -14.461 19.484 4.879 1 89.12 370 GLN B C 1
ATOM 9755 O O . GLN B 1 370 ? -14.93 20.422 4.23 1 89.12 370 GLN B O 1
ATOM 9760 N N . SER B 1 371 ? -14.883 18.203 4.762 1 86.56 371 SER B N 1
ATOM 9761 C CA . SER B 1 371 ? -15.938 17.828 3.822 1 86.56 371 SER B CA 1
ATOM 9762 C C . SER B 1 371 ? -17.172 17.312 4.547 1 86.56 371 SER B C 1
ATOM 9764 O O . SER B 1 371 ? -17.062 16.453 5.43 1 86.56 371 SER B O 1
ATOM 9766 N N . GLY B 1 372 ? -18.297 17.891 4.09 1 84.88 372 GLY B N 1
ATOM 9767 C CA . GLY B 1 372 ? -19.547 17.438 4.684 1 84.88 372 GLY B CA 1
ATOM 9768 C C . GLY B 1 372 ? -19.875 15.992 4.348 1 84.88 372 GLY B C 1
ATOM 9769 O O . GLY B 1 372 ? -20.234 15.211 5.227 1 84.88 372 GLY B O 1
ATOM 9770 N N . ALA B 1 373 ? -19.688 15.633 3.145 1 83.56 373 ALA B N 1
ATOM 9771 C CA . ALA B 1 373 ? -20 14.289 2.682 1 83.56 373 ALA B CA 1
ATOM 9772 C C . ALA B 1 373 ? -19.141 13.242 3.393 1 83.56 373 ALA B C 1
ATOM 9774 O O . ALA B 1 373 ? -19.656 12.219 3.85 1 83.56 373 ALA B O 1
ATOM 9775 N N . ILE B 1 374 ? -17.875 13.477 3.496 1 87.38 374 ILE B N 1
ATOM 9776 C CA . ILE B 1 374 ? -16.969 12.555 4.164 1 87.38 374 ILE B CA 1
ATOM 9777 C C . ILE B 1 374 ? -17.281 12.516 5.66 1 87.38 374 ILE B C 1
ATOM 9779 O O . ILE B 1 374 ? -17.234 11.461 6.289 1 87.38 374 ILE B O 1
ATOM 9783 N N . GLY B 1 375 ? -17.625 13.695 6.133 1 87.56 375 GLY B N 1
ATOM 9784 C CA . GLY B 1 375 ? -17.984 13.773 7.543 1 87.56 375 GLY B CA 1
ATOM 9785 C C . GLY B 1 375 ? -19.172 12.914 7.914 1 87.56 375 GLY B C 1
ATOM 9786 O O . GLY B 1 375 ? -19.125 12.195 8.914 1 87.56 375 GLY B O 1
ATOM 9787 N N . ILE B 1 376 ? -20.156 12.953 7.121 1 79.88 376 ILE B N 1
ATOM 9788 C CA . ILE B 1 376 ? -21.359 12.18 7.41 1 79.88 376 ILE B CA 1
ATOM 9789 C C . ILE B 1 376 ? -21.047 10.688 7.277 1 79.88 376 ILE B C 1
ATOM 9791 O O . ILE B 1 376 ? -21.578 9.875 8.039 1 79.88 376 ILE B O 1
ATOM 9795 N N . ALA B 1 377 ? -20.234 10.398 6.297 1 82.62 377 ALA B N 1
ATOM 9796 C CA . ALA B 1 377 ? -19.844 9 6.121 1 82.62 377 ALA B CA 1
ATOM 9797 C C . ALA B 1 377 ? -19.078 8.492 7.336 1 82.62 377 ALA B C 1
ATOM 9799 O O . ALA B 1 377 ? -19.312 7.375 7.805 1 82.62 377 ALA B O 1
ATOM 9800 N N . LEU B 1 378 ? -18.25 9.305 7.77 1 84.38 378 LEU B N 1
ATOM 9801 C CA . LEU B 1 378 ? -17.453 8.945 8.945 1 84.38 378 LEU B CA 1
ATOM 9802 C C . LEU B 1 378 ? -18.344 8.828 10.18 1 84.38 378 LEU B C 1
ATOM 9804 O O . LEU B 1 378 ? -18.203 7.875 10.953 1 84.38 378 LEU B O 1
ATOM 9808 N N . LEU B 1 379 ? -19.219 9.812 10.312 1 84.06 379 LEU B N 1
ATOM 9809 C CA . LEU B 1 379 ? -20.109 9.82 11.453 1 84.06 379 LEU B CA 1
ATOM 9810 C C . LEU B 1 379 ? -21 8.578 11.461 1 84.06 379 LEU B C 1
ATOM 9812 O O . LEU B 1 379 ? -21.125 7.906 12.484 1 84.06 379 LEU B O 1
ATOM 9816 N N . SER B 1 380 ? -21.5 8.227 10.359 1 78.06 380 SER B N 1
ATOM 9817 C CA . SER B 1 380 ? -22.344 7.051 10.227 1 78.06 380 SER B CA 1
ATOM 9818 C C . SER B 1 380 ? -21.562 5.762 10.438 1 78.06 380 SER B C 1
ATOM 9820 O O . SER B 1 380 ? -22.047 4.82 11.055 1 78.06 380 SER B O 1
ATOM 9822 N N . GLY B 1 381 ? -20.391 5.742 9.859 1 76.81 381 GLY B N 1
ATOM 9823 C CA . GLY B 1 381 ? -19.531 4.578 10.023 1 76.81 381 GLY B CA 1
ATOM 9824 C C . GLY B 1 381 ? -19.188 4.289 11.469 1 76.81 381 GLY B C 1
ATOM 9825 O O . GLY B 1 381 ? -19.234 3.139 11.914 1 76.81 381 GLY B O 1
ATOM 9826 N N . LEU B 1 382 ? -18.906 5.328 12.148 1 76.5 382 LEU B N 1
ATOM 9827 C CA . LEU B 1 382 ? -18.578 5.184 13.562 1 76.5 382 LEU B CA 1
ATOM 9828 C C . LEU B 1 382 ? -19.797 4.758 14.367 1 76.5 382 LEU B C 1
ATOM 9830 O O . LEU B 1 382 ? -19.688 3.932 15.273 1 76.5 382 LEU B O 1
ATOM 9834 N N . GLN B 1 383 ? -20.906 5.262 13.945 1 74.75 383 GLN B N 1
ATOM 9835 C CA . GLN B 1 383 ? -22.141 4.926 14.641 1 74.75 383 GLN B CA 1
ATOM 9836 C C . GLN B 1 383 ? -22.516 3.463 14.43 1 74.75 383 GLN B C 1
ATOM 9838 O O . GLN B 1 383 ? -22.953 2.783 15.359 1 74.75 383 GLN B O 1
ATOM 9843 N N . ARG B 1 384 ? -22.391 3.023 13.234 1 73 384 ARG B N 1
ATOM 9844 C CA . ARG B 1 384 ? -22.734 1.636 12.922 1 73 384 ARG B CA 1
ATOM 9845 C C . ARG B 1 384 ? -21.812 0.673 13.672 1 73 384 ARG B C 1
ATOM 9847 O O . ARG B 1 384 ? -22.266 -0.367 14.156 1 73 384 ARG B O 1
ATOM 9854 N N . ARG B 1 385 ? -20.688 1.088 13.711 1 69.88 385 ARG B N 1
ATOM 9855 C CA . ARG B 1 385 ? -19.719 0.217 14.367 1 69.88 385 ARG B CA 1
ATOM 9856 C C . ARG B 1 385 ? -19.844 0.309 15.883 1 69.88 385 ARG B C 1
ATOM 9858 O O . ARG B 1 385 ? -19.484 -0.63 16.594 1 69.88 385 ARG B O 1
ATOM 9865 N N . ALA B 1 386 ? -20.359 1.561 16.312 1 58.16 386 ALA B N 1
ATOM 9866 C CA . ALA B 1 386 ? -20.516 1.807 17.734 1 58.16 386 ALA B CA 1
ATOM 9867 C C . ALA B 1 386 ? -21.844 1.275 18.25 1 58.16 386 ALA B C 1
ATOM 9869 O O . ALA B 1 386 ? -22.031 1.135 19.469 1 58.16 386 ALA B O 1
ATOM 9870 N N . ALA B 1 387 ? -22.891 1.377 17.359 1 51.44 387 ALA B N 1
ATOM 9871 C CA . ALA B 1 387 ? -24.203 0.971 17.828 1 51.44 387 ALA B CA 1
ATOM 9872 C C . ALA B 1 387 ? -24.094 -0.16 18.844 1 51.44 387 ALA B C 1
ATOM 9874 O O . ALA B 1 387 ? -24.875 -0.231 19.797 1 51.44 387 ALA B O 1
ATOM 9875 N N . GLY B 1 388 ? -23.156 -0.969 18.656 1 44 388 GLY B N 1
ATOM 9876 C CA . GLY B 1 388 ? -23.078 -1.896 19.766 1 44 388 GLY B CA 1
ATOM 9877 C C . GLY B 1 388 ? -22.219 -1.374 20.906 1 44 388 GLY B C 1
ATOM 9878 O O . GLY B 1 388 ? -22.156 -1.992 21.984 1 44 388 GLY B O 1
ATOM 9879 N N . LEU B 1 389 ? -21.375 -0.39 20.578 1 43.25 389 LEU B N 1
ATOM 9880 C CA . LEU B 1 389 ? -20.453 0.083 21.594 1 43.25 389 LEU B CA 1
ATOM 9881 C C . LEU B 1 389 ? -21.078 1.206 22.422 1 43.25 389 LEU B C 1
ATOM 9883 O O . LEU B 1 389 ? -21.5 2.225 21.859 1 43.25 389 LEU B O 1
ATOM 9887 N N . ALA B 1 390 ? -21.859 0.89 23.328 1 42.66 390 ALA B N 1
ATOM 9888 C CA . ALA B 1 390 ? -22.438 1.822 24.281 1 42.66 390 ALA B CA 1
ATOM 9889 C C . ALA B 1 390 ? -21.516 3.014 24.531 1 42.66 390 ALA B C 1
ATOM 9891 O O . ALA B 1 390 ? -21.062 3.232 25.656 1 42.66 390 ALA B O 1
ATOM 9892 N N . GLY B 1 391 ? -21.141 3.936 23.609 1 52.28 391 GLY B N 1
ATOM 9893 C CA . GLY B 1 391 ? -20.828 5.336 23.844 1 52.28 391 GLY B CA 1
ATOM 9894 C C . GLY B 1 391 ? -19.375 5.676 23.625 1 52.28 391 GLY B C 1
ATOM 9895 O O . GLY B 1 391 ? -19.031 6.836 23.375 1 52.28 391 GLY B O 1
ATOM 9896 N N . LEU B 1 392 ? -18.391 4.719 23.688 1 53.28 392 LEU B N 1
ATOM 9897 C CA . LEU B 1 392 ? -17.016 5.168 23.703 1 53.28 392 LEU B CA 1
ATOM 9898 C C . LEU B 1 392 ? -16.516 5.457 22.297 1 53.28 392 LEU B C 1
ATOM 9900 O O . LEU B 1 392 ? -15.781 6.426 22.078 1 53.28 392 LEU B O 1
ATOM 9904 N N . ALA B 1 393 ? -16.953 4.641 21.25 1 63.25 393 ALA B N 1
ATOM 9905 C CA . ALA B 1 393 ? -16.453 4.867 19.906 1 63.25 393 ALA B CA 1
ATOM 9906 C C . ALA B 1 393 ? -17.344 5.832 19.125 1 63.25 393 ALA B C 1
ATOM 9908 O O . ALA B 1 393 ? -17.203 5.969 17.906 1 63.25 393 ALA B O 1
ATOM 9909 N N . SER B 1 394 ? -18.062 6.527 19.906 1 82.25 394 SER B N 1
ATOM 9910 C CA . SER B 1 394 ? -18.875 7.582 19.312 1 82.25 394 SER B CA 1
ATOM 9911 C C . SER B 1 394 ? -18.234 8.953 19.5 1 82.25 394 SER B C 1
ATOM 9913 O O . SER B 1 394 ? -17.141 9.055 20.062 1 82.25 394 SER B O 1
ATOM 9915 N N . VAL B 1 395 ? -18.906 9.953 18.984 1 90.81 395 VAL B N 1
ATOM 9916 C CA . VAL B 1 395 ? -18.234 11.25 18.922 1 90.81 395 VAL B CA 1
ATOM 9917 C C . VAL B 1 395 ? -18.609 12.086 20.141 1 90.81 395 VAL B C 1
ATOM 9919 O O . VAL B 1 395 ? -19.75 12.039 20.609 1 90.81 395 VAL B O 1
ATOM 9922 N N . SER B 1 396 ? -17.594 12.664 20.766 1 94.5 396 SER B N 1
ATOM 9923 C CA . SER B 1 396 ? -17.844 13.734 21.734 1 94.5 396 SER B CA 1
ATOM 9924 C C . SER B 1 396 ? -18.328 15 21.031 1 94.5 396 SER B C 1
ATOM 9926 O O . SER B 1 396 ? -19.344 15.586 21.422 1 94.5 396 SER B O 1
ATOM 9928 N N . THR B 1 397 ? -17.562 15.297 20.047 1 96.06 397 THR B N 1
ATOM 9929 C CA . THR B 1 397 ? -17.922 16.453 19.219 1 96.06 397 THR B CA 1
ATOM 9930 C C . THR B 1 397 ? -17.609 16.172 17.75 1 96.06 397 THR B C 1
ATOM 9932 O O . THR B 1 397 ? -16.719 15.359 17.438 1 96.06 397 THR B O 1
ATOM 9935 N N . PHE B 1 398 ? -18.422 16.766 16.875 1 95.12 398 PHE B N 1
ATOM 9936 C CA . PHE B 1 398 ? -18.234 16.672 15.438 1 95.12 398 PHE B CA 1
ATOM 9937 C C . PHE B 1 398 ? -18.359 18.047 14.789 1 95.12 398 PHE B C 1
ATOM 9939 O O . PHE B 1 398 ? -19.203 18.859 15.18 1 95.12 398 PHE B O 1
ATOM 9946 N N . VAL B 1 399 ? -17.453 18.328 13.828 1 96.19 399 VAL B N 1
ATOM 9947 C CA . VAL B 1 399 ? -17.562 19.562 13.07 1 96.19 399 VAL B CA 1
ATOM 9948 C C . VAL B 1 399 ? -17.188 19.312 11.609 1 96.19 399 VAL B C 1
ATOM 9950 O O . VAL B 1 399 ? -16.266 18.562 11.312 1 96.19 399 VAL B O 1
ATOM 9953 N N . SER B 1 400 ? -17.969 19.812 10.719 1 94.62 400 SER B N 1
ATOM 9954 C CA . SER B 1 400 ? -17.641 19.953 9.305 1 94.62 400 SER B CA 1
ATOM 9955 C C . SER B 1 400 ? -17.469 21.406 8.914 1 94.62 400 SER B C 1
ATOM 9957 O O . SER B 1 400 ? -18.438 22.172 8.867 1 94.62 400 SER B O 1
ATOM 9959 N N . THR B 1 401 ? -16.281 21.781 8.477 1 92.69 401 THR B N 1
ATOM 9960 C CA . THR B 1 401 ? -16 23.203 8.312 1 92.69 401 THR B CA 1
ATOM 9961 C C . THR B 1 401 ? -16.266 23.641 6.871 1 92.69 401 THR B C 1
ATOM 9963 O O . THR B 1 401 ? -16.297 24.844 6.574 1 92.69 401 THR B O 1
ATOM 9966 N N . GLY B 1 402 ? -16.484 22.703 6.004 1 90.44 402 GLY B N 1
ATOM 9967 C CA . GLY B 1 402 ? -16.672 23.094 4.617 1 90.44 402 GLY B CA 1
ATOM 9968 C C . GLY B 1 402 ? -15.469 23.828 4.039 1 90.44 402 GLY B C 1
ATOM 9969 O O . GLY B 1 402 ? -14.352 23.328 4.082 1 90.44 402 GLY B O 1
ATOM 9970 N N . ASN B 1 403 ? -15.695 25.125 3.678 1 88.94 403 ASN B N 1
ATOM 9971 C CA . ASN B 1 403 ? -14.641 25.906 3.041 1 88.94 403 ASN B CA 1
ATOM 9972 C C . ASN B 1 403 ? -13.586 26.359 4.051 1 88.94 403 ASN B C 1
ATOM 9974 O O . ASN B 1 403 ? -12.531 26.875 3.672 1 88.94 403 ASN B O 1
ATOM 9978 N N . ARG B 1 404 ? -13.867 26.141 5.281 1 89.31 404 ARG B N 1
ATOM 9979 C CA . ARG B 1 404 ? -12.914 26.5 6.324 1 89.31 404 ARG B CA 1
ATOM 9980 C C . ARG B 1 404 ? -12.43 27.938 6.16 1 89.31 404 ARG B C 1
ATOM 9982 O O . ARG B 1 404 ? -11.227 28.188 6.09 1 89.31 404 ARG B O 1
ATOM 9989 N N . ALA B 1 405 ? -13.359 28.844 6.137 1 91.19 405 ALA B N 1
ATOM 9990 C CA . ALA B 1 405 ? -13 30.234 5.883 1 91.19 405 ALA B CA 1
ATOM 9991 C C . ALA B 1 405 ? -12.438 30.891 7.137 1 91.19 405 ALA B C 1
ATOM 9993 O O . ALA B 1 405 ? -11.68 31.859 7.051 1 91.19 405 ALA B O 1
ATOM 9994 N N . ASP B 1 406 ? -12.781 30.344 8.289 1 93.25 406 ASP B N 1
ATOM 9995 C CA . ASP B 1 406 ? -12.352 30.953 9.539 1 93.25 406 ASP B CA 1
ATOM 9996 C C . ASP B 1 406 ? -11.875 29.906 10.531 1 93.25 406 ASP B C 1
ATOM 9998 O O . ASP B 1 406 ? -10.688 29.578 10.578 1 93.25 406 ASP B O 1
ATOM 10002 N N . VAL B 1 407 ? -12.844 29.219 11.172 1 93.5 407 VAL B N 1
ATOM 10003 C CA . VAL B 1 407 ? -12.477 28.172 12.125 1 93.5 407 VAL B CA 1
ATOM 10004 C C . VAL B 1 407 ? -11.82 27 11.391 1 93.5 407 VAL B C 1
ATOM 10006 O O . VAL B 1 407 ? -12.32 26.562 10.352 1 93.5 407 VAL B O 1
ATOM 10009 N N . SER B 1 408 ? -10.672 26.578 11.922 1 92 408 SER B N 1
ATOM 10010 C CA . SER B 1 408 ? -9.906 25.531 11.25 1 92 408 SER B CA 1
ATOM 10011 C C . SER B 1 408 ? -9.648 24.359 12.172 1 92 408 SER B C 1
ATOM 10013 O O . SER B 1 408 ? -10.094 24.344 13.328 1 92 408 SER B O 1
ATOM 10015 N N . GLY B 1 409 ? -8.961 23.359 11.57 1 93.38 409 GLY B N 1
ATOM 10016 C CA . GLY B 1 409 ? -8.562 22.203 12.352 1 93.38 409 GLY B CA 1
ATOM 10017 C C . GLY B 1 409 ? -7.633 22.547 13.5 1 93.38 409 GLY B C 1
ATOM 10018 O O . GLY B 1 409 ? -7.664 21.906 14.547 1 93.38 409 GLY B O 1
ATOM 10019 N N . ASN B 1 410 ? -6.855 23.609 13.344 1 93.31 410 ASN B N 1
ATOM 10020 C CA . ASN B 1 410 ? -5.965 24.062 14.414 1 93.31 410 ASN B CA 1
ATOM 10021 C C . ASN B 1 410 ? -6.75 24.5 15.641 1 93.31 410 ASN B C 1
ATOM 10023 O O . ASN B 1 410 ? -6.359 24.219 16.781 1 93.31 410 ASN B O 1
ATOM 10027 N N . ASP B 1 411 ? -7.855 25.172 15.422 1 94.81 411 ASP B N 1
ATOM 10028 C CA . ASP B 1 411 ? -8.703 25.625 16.516 1 94.81 411 ASP B CA 1
ATOM 10029 C C . ASP B 1 411 ? -9.258 24.438 17.312 1 94.81 411 ASP B C 1
ATOM 10031 O O . ASP B 1 411 ? -9.281 24.453 18.547 1 94.81 411 ASP B O 1
ATOM 10035 N N . PHE B 1 412 ? -9.609 23.484 16.609 1 96.5 412 PHE B N 1
ATOM 10036 C CA . PHE B 1 412 ? -10.211 22.328 17.266 1 96.5 412 PHE B CA 1
ATOM 10037 C C . PHE B 1 412 ? -9.148 21.516 17.984 1 96.5 412 PHE B C 1
ATOM 10039 O O . PHE B 1 412 ? -9.414 20.922 19.047 1 96.5 412 PHE B O 1
ATOM 10046 N N . LEU B 1 413 ? -8.008 21.422 17.422 1 96.38 413 LEU B N 1
ATOM 10047 C CA . LEU B 1 413 ? -6.926 20.766 18.156 1 96.38 413 LEU B CA 1
ATOM 10048 C C . LEU B 1 413 ? -6.672 21.453 19.484 1 96.38 413 LEU B C 1
ATOM 10050 O O . LEU B 1 413 ? -6.406 20.781 20.484 1 96.38 413 LEU B O 1
ATOM 10054 N N . GLN B 1 414 ? -6.734 22.812 19.453 1 96.56 414 GLN B N 1
ATOM 10055 C CA . GLN B 1 414 ? -6.59 23.578 20.688 1 96.56 414 GLN B CA 1
ATOM 10056 C C . GLN B 1 414 ? -7.668 23.203 21.703 1 96.56 414 GLN B C 1
ATOM 10058 O O . GLN B 1 414 ? -7.387 23.031 22.891 1 96.56 414 GLN B O 1
ATOM 10063 N N . TYR B 1 415 ? -8.82 23.031 21.266 1 97.19 415 TYR B N 1
ATOM 10064 C CA . TYR B 1 415 ? -9.953 22.688 22.125 1 97.19 415 TYR B CA 1
ATOM 10065 C C . TYR B 1 415 ? -9.828 21.266 22.656 1 97.19 415 TYR B C 1
ATOM 10067 O O . TYR B 1 415 ? -9.969 21.016 23.859 1 97.19 415 TYR B O 1
ATOM 10075 N N . TRP B 1 416 ? -9.578 20.312 21.797 1 97.56 416 TRP B N 1
ATOM 10076 C CA . TRP B 1 416 ? -9.531 18.906 22.172 1 97.56 416 TRP B CA 1
ATOM 10077 C C . TRP B 1 416 ? -8.375 18.625 23.125 1 97.56 416 TRP B C 1
ATOM 10079 O O . TRP B 1 416 ? -8.438 17.703 23.938 1 97.56 416 TRP B O 1
ATOM 10089 N N . HIS B 1 417 ? -7.363 19.391 22.953 1 95.94 417 HIS B N 1
ATOM 10090 C CA . HIS B 1 417 ? -6.223 19.219 23.844 1 95.94 417 HIS B CA 1
ATOM 10091 C C . HIS B 1 417 ? -6.66 19.234 25.312 1 95.94 417 HIS B C 1
ATOM 10093 O O . HIS B 1 417 ? -6.215 18.406 26.109 1 95.94 417 HIS B O 1
ATOM 10099 N N . ASP B 1 418 ? -7.621 20.109 25.656 1 93.69 418 ASP B N 1
ATOM 10100 C CA . ASP B 1 418 ? -8.023 20.312 27.047 1 93.69 418 ASP B CA 1
ATOM 10101 C C . ASP B 1 418 ? -9.367 19.641 27.328 1 93.69 418 ASP B C 1
ATOM 10103 O O . ASP B 1 418 ? -9.742 19.469 28.5 1 93.69 418 ASP B O 1
ATOM 10107 N N . ASP B 1 419 ? -10.031 19.312 26.328 1 95.56 419 ASP B N 1
ATOM 10108 C CA . ASP B 1 419 ? -11.375 18.766 26.531 1 95.56 419 ASP B CA 1
ATOM 10109 C C . ASP B 1 419 ? -11.328 17.406 27.219 1 95.56 419 ASP B C 1
ATOM 10111 O O . ASP B 1 419 ? -10.836 16.438 26.656 1 95.56 419 ASP B O 1
ATOM 10115 N N . PRO B 1 420 ? -11.867 17.344 28.406 1 94.44 420 PRO B N 1
ATOM 10116 C CA . PRO B 1 420 ? -11.781 16.078 29.141 1 94.44 420 PRO B CA 1
ATOM 10117 C C . PRO B 1 420 ? -12.656 14.992 28.531 1 94.44 420 PRO B C 1
ATOM 10119 O O . PRO B 1 420 ? -12.477 13.812 28.844 1 94.44 420 PRO B O 1
ATOM 10122 N N . ASP B 1 421 ? -13.562 15.359 27.656 1 93.88 421 ASP B N 1
ATOM 10123 C CA . ASP B 1 421 ? -14.492 14.383 27.094 1 93.88 421 ASP B CA 1
ATOM 10124 C C . ASP B 1 421 ? -13.961 13.812 25.781 1 93.88 421 ASP B C 1
ATOM 10126 O O . ASP B 1 421 ? -14.594 12.945 25.172 1 93.88 421 ASP B O 1
ATOM 10130 N N . THR B 1 422 ? -12.883 14.211 25.312 1 95.69 422 THR B N 1
ATOM 10131 C CA . THR B 1 422 ? -12.289 13.727 24.078 1 95.69 422 THR B CA 1
ATOM 10132 C C . THR B 1 422 ? -10.969 13.016 24.344 1 95.69 422 THR B C 1
ATOM 10134 O O . THR B 1 422 ? -10.055 13.602 24.938 1 95.69 422 THR B O 1
ATOM 10137 N N . ASP B 1 423 ? -10.898 11.812 23.875 1 94.94 423 ASP B N 1
ATOM 10138 C CA . ASP B 1 423 ? -9.68 11.039 24.109 1 94.94 423 ASP B CA 1
ATOM 10139 C C . ASP B 1 423 ? -8.906 10.836 22.812 1 94.94 423 ASP B C 1
ATOM 10141 O O . ASP B 1 423 ? -7.695 10.586 22.828 1 94.94 423 ASP B O 1
ATOM 10145 N N . VAL B 1 424 ? -9.594 10.844 21.688 1 96.25 424 VAL B N 1
ATOM 10146 C CA . VAL B 1 424 ? -8.992 10.641 20.391 1 96.25 424 VAL B CA 1
ATOM 10147 C C . VAL B 1 424 ? -9.484 11.703 19.406 1 96.25 424 VAL B C 1
ATOM 10149 O O . VAL B 1 424 ? -10.68 12.008 19.375 1 96.25 424 VAL B O 1
ATOM 10152 N N . ALA B 1 425 ? -8.578 12.305 18.641 1 97.5 425 ALA B N 1
ATOM 10153 C CA . ALA B 1 425 ? -8.945 13.266 17.594 1 97.5 425 ALA B CA 1
ATOM 10154 C C . ALA B 1 425 ? -8.805 12.648 16.203 1 97.5 425 ALA B C 1
ATOM 10156 O O . ALA B 1 425 ? -7.734 12.164 15.836 1 97.5 425 ALA B O 1
ATOM 10157 N N . LEU B 1 426 ? -9.875 12.586 15.445 1 96.56 426 LEU B N 1
ATOM 10158 C CA . LEU B 1 426 ? -9.875 12.156 14.047 1 96.56 426 LEU B CA 1
ATOM 10159 C C . LEU B 1 426 ? -10.094 13.336 13.109 1 96.56 426 LEU B C 1
ATOM 10161 O O . LEU B 1 426 ? -11.047 14.102 13.273 1 96.56 426 LEU B O 1
ATOM 10165 N N . MET B 1 427 ? -9.195 13.461 12.094 1 96.19 427 MET B N 1
ATOM 10166 C CA . MET B 1 427 ? -9.305 14.633 11.242 1 96.19 427 MET B CA 1
ATOM 10167 C C . MET B 1 427 ? -9.188 14.25 9.766 1 96.19 427 MET B C 1
ATOM 10169 O O . MET B 1 427 ? -8.227 13.594 9.367 1 96.19 427 MET B O 1
ATOM 10173 N N . TYR B 1 428 ? -10.141 14.633 8.969 1 93.88 428 TYR B N 1
ATOM 10174 C CA . TYR B 1 428 ? -10.031 14.656 7.512 1 93.88 428 TYR B CA 1
ATOM 10175 C C . TYR B 1 428 ? -9.672 16.047 7.016 1 93.88 428 TYR B C 1
ATOM 10177 O O . TYR B 1 428 ? -10.477 16.984 7.125 1 93.88 428 TYR B O 1
ATOM 10185 N N . LEU B 1 429 ? -8.477 16.172 6.363 1 89.25 429 LEU B N 1
ATOM 10186 C CA . LEU B 1 429 ? -7.977 17.484 5.957 1 89.25 429 LEU B CA 1
ATOM 10187 C C . LEU B 1 429 ? -7.742 17.531 4.449 1 89.25 429 LEU B C 1
ATOM 10189 O O . LEU B 1 429 ? -7.082 16.641 3.893 1 89.25 429 LEU B O 1
ATOM 10193 N N . GLU B 1 430 ? -8.289 18.5 3.848 1 83.5 430 GLU B N 1
ATOM 10194 C CA . GLU B 1 430 ? -7.984 18.766 2.445 1 83.5 430 GLU B CA 1
ATOM 10195 C C . GLU B 1 430 ? -6.848 19.781 2.311 1 83.5 430 GLU B C 1
ATOM 10197 O O . GLU B 1 430 ? -6.133 19.781 1.309 1 83.5 430 GLU B O 1
ATOM 10202 N N . SER B 1 431 ? -6.742 20.609 3.299 1 79.56 431 SER B N 1
ATOM 10203 C CA . SER B 1 431 ? -5.645 21.562 3.451 1 79.56 431 SER B CA 1
ATOM 10204 C C . SER B 1 431 ? -5.309 21.781 4.922 1 79.56 431 SER B C 1
ATOM 10206 O O . SER B 1 431 ? -6.184 21.703 5.781 1 79.56 431 SER B O 1
ATOM 10208 N N . ILE B 1 432 ? -4.043 22.062 5.195 1 75.81 432 ILE B N 1
ATOM 10209 C CA . ILE B 1 432 ? -3.631 22.219 6.582 1 75.81 432 ILE B CA 1
ATOM 10210 C C . ILE B 1 432 ? -3.629 23.703 6.949 1 75.81 432 ILE B C 1
ATOM 10212 O O . ILE B 1 432 ? -3.752 24.062 8.125 1 75.81 432 ILE B O 1
ATOM 10216 N N . GLY B 1 433 ? -3.641 24.594 6.02 1 75.75 433 GLY B N 1
ATOM 10217 C CA . GLY B 1 433 ? -3.559 26.016 6.289 1 75.75 433 GLY B CA 1
ATOM 10218 C C . GLY B 1 433 ? -2.168 26.469 6.695 1 75.75 433 GLY B C 1
ATOM 10219 O O . GLY B 1 433 ? -1.283 26.609 5.852 1 75.75 433 GLY B O 1
ATOM 10220 N N . ASN B 1 434 ? -1.978 26.609 8.102 1 79.25 434 ASN B N 1
ATOM 10221 C CA . ASN B 1 434 ? -0.667 26.906 8.672 1 79.25 434 ASN B CA 1
ATOM 10222 C C . ASN B 1 434 ? 0.029 25.656 9.18 1 79.25 434 ASN B C 1
ATOM 10224 O O . ASN B 1 434 ? -0.11 25.297 10.344 1 79.25 434 ASN B O 1
ATOM 10228 N N . PRO B 1 435 ? 0.853 25.125 8.312 1 80.44 435 PRO B N 1
ATOM 10229 C CA . PRO B 1 435 ? 1.433 23.812 8.641 1 80.44 435 PRO B CA 1
ATOM 10230 C C . PRO B 1 435 ? 2.344 23.875 9.867 1 80.44 435 PRO B C 1
ATOM 10232 O O . PRO B 1 435 ? 2.418 22.906 10.633 1 80.44 435 PRO B O 1
ATOM 10235 N N . ARG B 1 436 ? 3.031 24.969 10.055 1 79.56 436 ARG B N 1
ATOM 10236 C CA . ARG B 1 436 ? 3.891 25.094 11.227 1 79.56 436 ARG B CA 1
ATOM 10237 C C . ARG B 1 436 ? 3.072 25.047 12.516 1 79.56 436 ARG B C 1
ATOM 10239 O O . ARG B 1 436 ? 3.449 24.359 13.469 1 79.56 436 ARG B O 1
ATOM 10246 N N . LYS B 1 437 ? 2.021 25.859 12.516 1 86.56 437 LYS B N 1
ATOM 10247 C CA . LYS B 1 437 ? 1.14 25.844 13.68 1 86.56 437 LYS B CA 1
ATOM 10248 C C . LYS B 1 437 ? 0.529 24.453 13.883 1 86.56 437 LYS B C 1
ATOM 10250 O O . LYS B 1 437 ? 0.437 23.969 15.008 1 86.56 437 LYS B O 1
ATOM 10255 N N . PHE B 1 438 ? 0.157 23.828 12.844 1 90 438 PHE B N 1
ATOM 10256 C CA . PHE B 1 438 ? -0.444 22.5 12.93 1 90 438 PHE B CA 1
ATOM 10257 C C . PHE B 1 438 ? 0.522 21.516 13.562 1 90 438 PHE B C 1
ATOM 10259 O O . PHE B 1 438 ? 0.146 20.766 14.469 1 90 438 PHE B O 1
ATOM 10266 N N . THR B 1 439 ? 1.696 21.484 13.055 1 86.75 439 THR B N 1
ATOM 10267 C CA . THR B 1 439 ? 2.678 20.516 13.547 1 86.75 439 THR B CA 1
ATOM 10268 C C . THR B 1 439 ? 2.98 20.766 15.023 1 86.75 439 THR B C 1
ATOM 10270 O O . THR B 1 439 ? 3.139 19.828 15.797 1 86.75 439 THR B O 1
ATOM 10273 N N . ARG B 1 440 ? 3.061 22.016 15.383 1 86.69 440 ARG B N 1
ATOM 10274 C CA . ARG B 1 440 ? 3.287 22.375 16.781 1 86.69 440 ARG B CA 1
ATOM 10275 C C . ARG B 1 440 ? 2.141 21.891 17.656 1 86.69 440 ARG B C 1
ATOM 10277 O O . ARG B 1 440 ? 2.367 21.266 18.703 1 86.69 440 ARG B O 1
ATOM 10284 N N . LEU B 1 441 ? 0.924 22.141 17.25 1 93.19 441 LEU B N 1
ATOM 10285 C CA . LEU B 1 441 ? -0.253 21.781 18.031 1 93.19 441 LEU B CA 1
ATOM 10286 C C . LEU B 1 441 ? -0.43 20.266 18.062 1 93.19 441 LEU B C 1
ATOM 10288 O O . LEU B 1 441 ? -0.781 19.703 19.109 1 93.19 441 LEU B O 1
ATOM 10292 N N . ALA B 1 442 ? -0.199 19.672 16.938 1 93.38 442 ALA B N 1
ATOM 10293 C CA . ALA B 1 442 ? -0.33 18.219 16.859 1 93.38 442 ALA B CA 1
ATOM 10294 C C . ALA B 1 442 ? 0.671 17.531 17.781 1 93.38 442 ALA B C 1
ATOM 10296 O O . ALA B 1 442 ? 0.323 16.578 18.484 1 93.38 442 ALA B O 1
ATOM 10297 N N . ARG B 1 443 ? 1.882 17.953 17.75 1 89.88 443 ARG B N 1
ATOM 10298 C CA . ARG B 1 443 ? 2.912 17.375 18.609 1 89.88 443 ARG B CA 1
ATOM 10299 C C . ARG B 1 443 ? 2.529 17.484 20.078 1 89.88 443 ARG B C 1
ATOM 10301 O O . ARG B 1 443 ? 2.656 16.516 20.828 1 89.88 443 ARG B O 1
ATOM 10308 N N . ARG B 1 444 ? 2.074 18.656 20.438 1 91.81 444 ARG B N 1
ATOM 10309 C CA . ARG B 1 444 ? 1.674 18.906 21.828 1 91.81 444 ARG B CA 1
ATOM 10310 C C . ARG B 1 444 ? 0.504 18 22.219 1 91.81 444 ARG B C 1
ATOM 10312 O O . ARG B 1 444 ? 0.515 17.391 23.281 1 91.81 444 ARG B O 1
ATOM 10319 N N . THR B 1 445 ? -0.466 17.922 21.391 1 95.94 445 THR B N 1
ATOM 10320 C CA . THR B 1 445 ? -1.672 17.156 21.672 1 95.94 445 THR B CA 1
ATOM 10321 C C . THR B 1 445 ? -1.372 15.656 21.656 1 95.94 445 THR B C 1
ATOM 10323 O O . THR B 1 445 ? -1.847 14.914 22.516 1 95.94 445 THR B O 1
ATOM 10326 N N . ALA B 1 446 ? -0.542 15.234 20.734 1 95.88 446 ALA B N 1
ATOM 10327 C CA . ALA B 1 446 ? -0.259 13.82 20.516 1 95.88 446 ALA B CA 1
ATOM 10328 C C . ALA B 1 446 ? 0.476 13.211 21.703 1 95.88 446 ALA B C 1
ATOM 10330 O O . ALA B 1 446 ? 0.454 12 21.906 1 95.88 446 ALA B O 1
ATOM 10331 N N . LEU B 1 447 ? 1.086 13.992 22.484 1 93.69 447 LEU B N 1
ATOM 10332 C CA . LEU B 1 447 ? 1.771 13.492 23.672 1 93.69 447 LEU B CA 1
ATOM 10333 C C . LEU B 1 447 ? 0.771 12.977 24.688 1 93.69 447 LEU B C 1
ATOM 10335 O O . LEU B 1 447 ? 1.121 12.164 25.562 1 93.69 447 LEU B O 1
ATOM 10339 N N . HIS B 1 448 ? -0.479 13.453 24.547 1 93.69 448 HIS B N 1
ATOM 10340 C CA . HIS B 1 448 ? -1.477 13.086 25.547 1 93.69 448 HIS B CA 1
ATOM 10341 C C . HIS B 1 448 ? -2.635 12.328 24.906 1 93.69 448 HIS B C 1
ATOM 10343 O O . HIS B 1 448 ? -3.182 11.398 25.5 1 93.69 448 HIS B O 1
ATOM 10349 N N . LYS B 1 449 ? -3.018 12.82 23.75 1 96.69 449 LYS B N 1
ATOM 10350 C CA . LYS B 1 449 ? -4.141 12.234 23.016 1 96.69 449 LYS B CA 1
ATOM 10351 C C . LYS B 1 449 ? -3.756 11.938 21.578 1 96.69 449 LYS B C 1
ATOM 10353 O O . LYS B 1 449 ? -3.209 12.797 20.875 1 96.69 449 LYS B O 1
ATOM 10358 N N . PRO B 1 450 ? -4.102 10.703 21.109 1 97.75 450 PRO B N 1
ATOM 10359 C CA . PRO B 1 450 ? -3.777 10.398 19.719 1 97.75 450 PRO B CA 1
ATOM 10360 C C . PRO B 1 450 ? -4.504 11.305 18.734 1 97.75 450 PRO B C 1
ATOM 10362 O O . PRO B 1 450 ? -5.672 11.641 18.938 1 97.75 450 PRO B O 1
ATOM 10365 N N . VAL B 1 451 ? -3.787 11.75 17.703 1 98.12 451 VAL B N 1
ATOM 10366 C CA . VAL B 1 451 ? -4.312 12.531 16.578 1 98.12 451 VAL B CA 1
ATOM 10367 C C . VAL B 1 451 ? -4.172 11.742 15.289 1 98.12 451 VAL B C 1
ATOM 10369 O O . VAL B 1 451 ? -3.057 11.492 14.82 1 98.12 451 VAL B O 1
ATOM 10372 N N . VAL B 1 452 ? -5.273 11.336 14.672 1 97.75 452 VAL B N 1
ATOM 10373 C CA . VAL B 1 452 ? -5.273 10.57 13.43 1 97.75 452 VAL B CA 1
ATOM 10374 C C . VAL B 1 452 ? -5.738 11.453 12.273 1 97.75 452 VAL B C 1
ATOM 10376 O O . VAL B 1 452 ? -6.777 12.109 12.367 1 97.75 452 VAL B O 1
ATOM 10379 N N . VAL B 1 453 ? -4.949 11.461 11.148 1 95.56 453 VAL B N 1
ATOM 10380 C CA . VAL B 1 453 ? -5.246 12.383 10.055 1 95.56 453 VAL B CA 1
ATOM 10381 C C . VAL B 1 453 ? -5.266 11.633 8.727 1 95.56 453 VAL B C 1
ATOM 10383 O O . VAL B 1 453 ? -4.41 10.781 8.484 1 95.56 453 VAL B O 1
ATOM 10386 N N . VAL B 1 454 ? -6.258 11.836 8.008 1 92.56 454 VAL B N 1
ATOM 10387 C CA . VAL B 1 454 ? -6.262 11.477 6.594 1 92.56 454 VAL B CA 1
ATOM 10388 C C . VAL B 1 454 ? -6.281 12.742 5.738 1 92.56 454 VAL B C 1
ATOM 10390 O O . VAL B 1 454 ? -7.031 13.68 6.02 1 92.56 454 VAL B O 1
ATOM 10393 N N . LYS B 1 455 ? -5.383 12.828 4.812 1 85.31 455 LYS B N 1
ATOM 10394 C CA . LYS B 1 455 ? -5.305 13.992 3.932 1 85.31 455 LYS B CA 1
ATOM 10395 C C . LYS B 1 455 ? -5.98 13.711 2.592 1 85.31 455 LYS B C 1
ATOM 10397 O O . LYS B 1 455 ? -5.703 12.688 1.955 1 85.31 455 LYS B O 1
ATOM 10402 N N . GLY B 1 456 ? -6.922 14.648 2.361 1 78.19 456 GLY B N 1
ATOM 10403 C CA . GLY B 1 456 ? -7.484 14.617 1.021 1 78.19 456 GLY B CA 1
ATOM 10404 C C . GLY B 1 456 ? -6.609 15.312 -0.006 1 78.19 456 GLY B C 1
ATOM 10405 O O . GLY B 1 456 ? -5.66 16.016 0.352 1 78.19 456 GLY B O 1
ATOM 10406 N N . ALA B 1 457 ? -6.414 15.008 -1.274 1 69.94 457 ALA B N 1
ATOM 10407 C CA . ALA B 1 457 ? -5.645 15.625 -2.352 1 69.94 457 ALA B CA 1
ATOM 10408 C C . ALA B 1 457 ? -4.152 15.344 -2.188 1 69.94 457 ALA B C 1
ATOM 10410 O O . ALA B 1 457 ? -3.336 16.266 -2.201 1 69.94 457 ALA B O 1
ATOM 10411 N N . ARG B 1 458 ? -3.859 14.172 -2.004 1 72.81 458 ARG B N 1
ATOM 10412 C CA . ARG B 1 458 ? -2.498 13.711 -1.734 1 72.81 458 ARG B CA 1
ATOM 10413 C C . ARG B 1 458 ? -1.56 14.094 -2.875 1 72.81 458 ARG B C 1
ATOM 10415 O O . ARG B 1 458 ? -0.405 14.461 -2.639 1 72.81 458 ARG B O 1
ATOM 10422 N N . HIS B 1 459 ? -2.246 14.141 -4.059 1 69.94 459 HIS B N 1
ATOM 10423 C CA . HIS B 1 459 ? -1.376 14.375 -5.203 1 69.94 459 HIS B CA 1
ATOM 10424 C C . HIS B 1 459 ? -1.525 15.805 -5.719 1 69.94 459 HIS B C 1
ATOM 10426 O O . HIS B 1 459 ? -2.635 16.344 -5.758 1 69.94 459 HIS B O 1
ATOM 10432 N N . GLY B 1 460 ? -0.773 16.953 -5.223 1 60.38 460 GLY B N 1
ATOM 10433 C CA . GLY B 1 460 ? -0.653 18.375 -5.453 1 60.38 460 GLY B CA 1
ATOM 10434 C C . GLY B 1 460 ? -1.292 18.828 -6.754 1 60.38 460 GLY B C 1
ATOM 10435 O O . GLY B 1 460 ? -1.325 20.031 -7.055 1 60.38 460 GLY B O 1
ATOM 10436 N N . GLY B 1 461 ? -1.972 17.953 -7.488 1 55 461 GLY B N 1
ATOM 10437 C CA . GLY B 1 461 ? -2.354 18.406 -8.812 1 55 461 GLY B CA 1
ATOM 10438 C C . GLY B 1 461 ? -3.689 19.125 -8.836 1 55 461 GLY B C 1
ATOM 10439 O O . GLY B 1 461 ? -3.951 19.938 -9.734 1 55 461 GLY B O 1
ATOM 10440 N N . VAL B 1 462 ? -4.512 18.969 -7.859 1 58.34 462 VAL B N 1
ATOM 10441 C CA . VAL B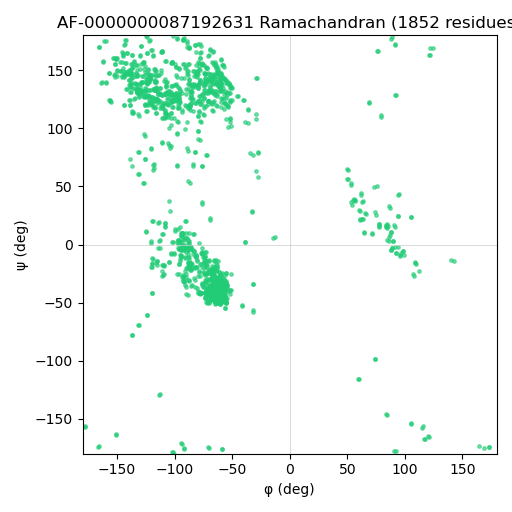 1 462 ? -5.824 19.609 -7.898 1 58.34 462 VAL B CA 1
ATOM 10442 C C . VAL B 1 462 ? -6.133 20.234 -6.539 1 58.34 462 VAL B C 1
ATOM 10444 O O . VAL B 1 462 ? -6.059 19.562 -5.508 1 58.34 462 VAL B O 1
ATOM 10447 N N . THR B 1 463 ? -6.203 21.562 -6.531 1 62.59 463 THR B N 1
ATOM 10448 C CA . THR B 1 463 ? -6.637 22.266 -5.324 1 62.59 463 THR B CA 1
ATOM 10449 C C . THR B 1 463 ? -8.125 22.047 -5.082 1 62.59 463 THR B C 1
ATOM 10451 O O . THR B 1 463 ? -8.938 22.203 -5.996 1 62.59 463 THR B O 1
ATOM 10454 N N . PRO B 1 464 ? -8.43 21.5 -3.846 1 61.12 464 PRO B N 1
ATOM 10455 C CA . PRO B 1 464 ? -9.867 21.391 -3.57 1 61.12 464 PRO B CA 1
ATOM 10456 C C . PRO B 1 464 ? -10.609 22.703 -3.77 1 61.12 464 PRO B C 1
ATOM 10458 O O . PRO B 1 464 ? -10.062 23.781 -3.492 1 61.12 464 PRO B O 1
ATOM 10461 N N . ALA B 1 465 ? -11.734 22.609 -4.348 1 58.44 465 ALA B N 1
ATOM 10462 C CA . ALA B 1 465 ? -12.539 23.797 -4.586 1 58.44 465 ALA B CA 1
ATOM 10463 C C . ALA B 1 465 ? -12.836 24.531 -3.281 1 58.44 465 ALA B C 1
ATOM 10465 O O . ALA B 1 465 ? -13.188 23.906 -2.275 1 58.44 465 ALA B O 1
ATOM 10466 N N . GLY B 1 466 ? -12.469 25.703 -3.203 1 58.12 466 GLY B N 1
ATOM 10467 C CA . GLY B 1 466 ? -12.789 26.547 -2.061 1 58.12 466 GLY B CA 1
ATOM 10468 C C . GLY B 1 466 ? -11.594 26.844 -1.183 1 58.12 466 GLY B C 1
ATOM 10469 O O . GLY B 1 466 ? -11.672 27.672 -0.273 1 58.12 466 GLY B O 1
ATOM 10470 N N . HIS B 1 467 ? -10.523 25.953 -1.479 1 63.19 467 HIS B N 1
ATOM 10471 C CA . HIS B 1 467 ? -9.344 26.156 -0.652 1 63.19 467 HIS B CA 1
ATOM 10472 C C . HIS B 1 467 ? -8.289 26.984 -1.394 1 63.19 467 HIS B C 1
ATOM 10474 O O . HIS B 1 467 ? -8.148 26.859 -2.613 1 63.19 467 HIS B O 1
ATOM 10480 N N . THR B 1 468 ? -7.652 27.922 -0.773 1 58.91 468 THR B N 1
ATOM 10481 C CA . THR B 1 468 ? -6.66 28.812 -1.386 1 58.91 468 THR B CA 1
ATOM 10482 C C . THR B 1 468 ? -5.25 28.406 -0.971 1 58.91 468 THR B C 1
ATOM 10484 O O . THR B 1 468 ? -4.449 29.25 -0.571 1 58.91 468 THR B O 1
ATOM 10487 N N . VAL B 1 469 ? -4.988 27.156 -0.856 1 59.69 469 VAL B N 1
ATOM 10488 C CA . VAL B 1 469 ? -3.646 26.812 -0.394 1 59.69 469 VAL B CA 1
ATOM 10489 C C . VAL B 1 469 ? -2.832 26.234 -1.551 1 59.69 469 VAL B C 1
ATOM 10491 O O . VAL B 1 469 ? -3.367 25.531 -2.402 1 59.69 469 VAL B O 1
ATOM 10494 N N . PRO B 1 470 ? -1.557 26.766 -1.533 1 60.69 470 PRO B N 1
ATOM 10495 C CA . PRO B 1 470 ? -0.697 26.219 -2.584 1 60.69 470 PRO B CA 1
ATOM 10496 C C . PRO B 1 470 ? -0.469 24.719 -2.434 1 60.69 470 PRO B C 1
ATOM 10498 O O . PRO B 1 470 ? -0.489 24.203 -1.317 1 60.69 470 PRO B O 1
ATOM 10501 N N . THR B 1 471 ? -0.302 24.078 -3.605 1 61.47 471 THR B N 1
ATOM 10502 C CA . THR B 1 471 ? -0.11 22.625 -3.629 1 61.47 471 THR B CA 1
ATOM 10503 C C . THR B 1 471 ? 1.33 22.266 -3.277 1 61.47 471 THR B C 1
ATOM 10505 O O . THR B 1 471 ? 2.256 23.031 -3.568 1 61.47 471 THR B O 1
ATOM 10508 N N . THR B 1 472 ? 1.49 21.281 -2.459 1 64.19 472 THR B N 1
ATOM 10509 C CA . THR B 1 472 ? 2.795 20.766 -2.053 1 64.19 472 THR B CA 1
ATOM 10510 C C . THR B 1 472 ? 3.543 20.188 -3.25 1 64.19 472 THR B C 1
ATOM 10512 O O . THR B 1 472 ? 2.926 19.703 -4.195 1 64.19 472 THR B O 1
ATOM 10515 N N . ARG B 1 473 ? 4.867 20.453 -3.186 1 66 473 ARG B N 1
ATOM 10516 C CA . ARG B 1 473 ? 5.73 19.844 -4.199 1 66 473 ARG B CA 1
ATOM 10517 C C . ARG B 1 473 ? 6.375 18.562 -3.684 1 66 473 ARG B C 1
ATOM 10519 O O . ARG B 1 473 ? 7.051 17.859 -4.438 1 66 473 ARG B O 1
ATOM 10526 N N . MET B 1 474 ? 6.066 18.328 -2.447 1 74.88 474 MET B N 1
ATOM 10527 C CA . MET B 1 474 ? 6.691 17.141 -1.868 1 74.88 474 MET B CA 1
ATOM 10528 C C . MET B 1 474 ? 5.824 15.898 -2.09 1 74.88 474 MET B C 1
ATOM 10530 O O . MET B 1 474 ? 4.598 15.984 -2.035 1 74.88 474 MET B O 1
ATOM 10534 N N . PRO B 1 475 ? 6.637 14.789 -2.254 1 75.62 475 PRO B N 1
ATOM 10535 C CA . PRO B 1 475 ? 5.867 13.547 -2.342 1 75.62 475 PRO B CA 1
ATOM 10536 C C . PRO B 1 475 ? 5.043 13.273 -1.085 1 75.62 475 PRO B C 1
ATOM 10538 O O . PRO B 1 475 ? 5.461 13.625 0.021 1 75.62 475 PRO B O 1
ATOM 10541 N N . ASP B 1 476 ? 3.908 12.68 -1.297 1 78.38 476 ASP B N 1
ATOM 10542 C CA . ASP B 1 476 ? 2.992 12.375 -0.202 1 78.38 476 ASP B CA 1
ATOM 10543 C C . ASP B 1 476 ? 3.689 11.562 0.889 1 78.38 476 ASP B C 1
ATOM 10545 O O . ASP B 1 476 ? 3.418 11.75 2.076 1 78.38 476 ASP B O 1
ATOM 10549 N N . ALA B 1 477 ? 4.543 10.688 0.462 1 76.69 477 ALA B N 1
ATOM 10550 C CA . ALA B 1 477 ? 5.25 9.859 1.435 1 76.69 477 ALA B CA 1
ATOM 10551 C C . ALA B 1 477 ? 6.105 10.719 2.363 1 76.69 477 ALA B C 1
ATOM 10553 O O . ALA B 1 477 ? 6.227 10.422 3.555 1 76.69 477 ALA B O 1
ATOM 10554 N N . THR B 1 478 ? 6.625 11.75 1.862 1 80.06 478 THR B N 1
ATOM 10555 C CA . THR B 1 478 ? 7.445 12.664 2.652 1 80.06 478 THR B CA 1
ATOM 10556 C C . THR B 1 478 ? 6.582 13.453 3.633 1 80.06 478 THR B C 1
ATOM 10558 O O . THR B 1 478 ? 6.922 13.57 4.812 1 80.06 478 THR B O 1
ATOM 10561 N N . VAL B 1 479 ? 5.477 13.891 3.135 1 80.62 479 VAL B N 1
ATOM 10562 C CA . VAL B 1 479 ? 4.57 14.641 3.996 1 80.62 479 VAL B CA 1
ATOM 10563 C C . VAL B 1 479 ? 4.078 13.75 5.133 1 80.62 479 VAL B C 1
ATOM 10565 O O . VAL B 1 479 ? 4.012 14.188 6.289 1 80.62 479 VAL B O 1
ATOM 10568 N N . SER B 1 480 ? 3.824 12.555 4.781 1 84.5 480 SER B N 1
ATOM 10569 C CA . SER B 1 480 ? 3.371 11.594 5.785 1 84.5 480 SER B CA 1
ATOM 10570 C C . SER B 1 480 ? 4.434 11.375 6.855 1 84.5 480 SER B C 1
ATOM 10572 O O . SER B 1 480 ? 4.121 11.328 8.047 1 84.5 480 SER B O 1
ATOM 10574 N N . HIS B 1 481 ? 5.633 11.25 6.441 1 83.25 481 HIS B N 1
ATOM 10575 C CA . HIS B 1 481 ? 6.73 11.047 7.383 1 83.25 481 HIS B CA 1
ATOM 10576 C C . HIS B 1 481 ? 6.898 12.25 8.305 1 83.25 481 HIS B C 1
ATOM 10578 O O . HIS B 1 481 ? 7.145 12.094 9.5 1 83.25 481 HIS B O 1
ATOM 10584 N N . LEU B 1 482 ? 6.742 13.383 7.754 1 84.5 482 LEU B N 1
ATOM 10585 C CA . LEU B 1 482 ? 6.887 14.617 8.531 1 84.5 482 LEU B CA 1
ATOM 10586 C C . LEU B 1 482 ? 5.781 14.734 9.57 1 84.5 482 LEU B C 1
ATOM 10588 O O . LEU B 1 482 ? 6.039 15.117 10.719 1 84.5 482 LEU B O 1
ATOM 10592 N N . LEU B 1 483 ? 4.617 14.336 9.211 1 88 483 LEU B N 1
ATOM 10593 C CA . LEU B 1 483 ? 3.506 14.375 10.156 1 88 483 LEU B CA 1
ATOM 10594 C C . LEU B 1 483 ? 3.693 13.344 11.258 1 88 483 LEU B C 1
ATOM 10596 O O . LEU B 1 483 ? 3.379 13.609 12.422 1 88 483 LEU B O 1
ATOM 10600 N N . ARG B 1 484 ? 4.262 12.234 10.906 1 88.56 484 ARG B N 1
ATOM 10601 C CA . ARG B 1 484 ? 4.527 11.203 11.898 1 88.56 484 ARG B CA 1
ATOM 10602 C C . ARG B 1 484 ? 5.578 11.664 12.906 1 88.56 484 ARG B C 1
ATOM 10604 O O . ARG B 1 484 ? 5.52 11.312 14.086 1 88.56 484 ARG B O 1
ATOM 10611 N N . GLN B 1 485 ? 6.465 12.477 12.438 1 86.31 485 GLN B N 1
ATOM 10612 C CA . GLN B 1 485 ? 7.473 13.039 13.336 1 86.31 485 GLN B CA 1
ATOM 10613 C C . GLN B 1 485 ? 6.836 13.977 14.359 1 86.31 485 GLN B C 1
ATOM 10615 O O . GLN B 1 485 ? 7.379 14.172 15.445 1 86.31 485 GLN B O 1
ATOM 10620 N N . ALA B 1 486 ? 5.73 14.492 13.961 1 89 486 ALA B N 1
ATOM 10621 C CA . ALA B 1 486 ? 5 15.375 14.867 1 89 486 ALA B CA 1
ATOM 10622 C C . ALA B 1 486 ? 4.051 14.586 15.758 1 89 486 ALA B C 1
ATOM 10624 O O . ALA B 1 486 ? 3.299 15.164 16.547 1 89 486 ALA B O 1
ATOM 10625 N N . GLY B 1 487 ? 4.086 13.32 15.656 1 93.44 487 GLY B N 1
ATOM 10626 C CA . GLY B 1 487 ? 3.256 12.461 16.484 1 93.44 487 GLY B CA 1
ATOM 10627 C C . GLY B 1 487 ? 1.899 12.164 15.875 1 93.44 487 GLY B C 1
ATOM 10628 O O . GLY B 1 487 ? 1.074 11.477 16.484 1 93.44 487 GLY B O 1
ATOM 10629 N N . VAL B 1 488 ? 1.671 12.648 14.68 1 95.81 488 VAL B N 1
ATOM 10630 C CA . VAL B 1 488 ? 0.408 12.43 13.984 1 95.81 488 VAL B CA 1
ATOM 10631 C C . VAL B 1 488 ? 0.359 11 13.438 1 95.81 488 VAL B C 1
ATOM 10633 O O . VAL B 1 488 ? 1.341 10.508 12.875 1 95.81 488 VAL B O 1
ATOM 10636 N N . ILE B 1 489 ? -0.741 10.297 13.734 1 97.62 489 ILE B N 1
ATOM 10637 C CA . ILE B 1 489 ? -1.001 9.031 13.055 1 97.62 489 ILE B CA 1
ATOM 10638 C C . ILE B 1 489 ? -1.589 9.305 11.672 1 97.62 489 ILE B C 1
ATOM 10640 O O . ILE B 1 489 ? -2.797 9.516 11.531 1 97.62 489 ILE B O 1
ATOM 10644 N N . ARG B 1 490 ? -0.721 9.273 10.672 1 94.75 490 ARG B N 1
ATOM 10645 C CA . ARG B 1 490 ? -1.171 9.508 9.305 1 94.75 490 ARG B CA 1
ATOM 10646 C C . ARG B 1 490 ? -1.651 8.219 8.656 1 94.75 490 ARG B C 1
ATOM 10648 O O . ARG B 1 490 ? -0.89 7.254 8.547 1 94.75 490 ARG B O 1
ATOM 10655 N N . VAL B 1 491 ? -2.916 8.195 8.258 1 95.06 491 VAL B N 1
ATOM 10656 C CA . VAL B 1 491 ? -3.467 7.035 7.566 1 95.06 491 VAL B CA 1
ATOM 10657 C C . VAL B 1 491 ? -3.762 7.398 6.113 1 95.06 491 VAL B C 1
ATOM 10659 O O . VAL B 1 491 ? -3.807 8.578 5.758 1 95.06 491 VAL B O 1
ATOM 10662 N N . ASP B 1 492 ? -4.004 6.449 5.246 1 90.75 492 ASP B N 1
ATOM 10663 C CA . ASP B 1 492 ? -4.055 6.699 3.807 1 90.75 492 ASP B CA 1
ATOM 10664 C C . ASP B 1 492 ? -5.496 6.875 3.33 1 90.75 492 ASP B C 1
ATOM 10666 O O . ASP B 1 492 ? -5.738 7.477 2.283 1 90.75 492 ASP B O 1
ATOM 10670 N N . THR B 1 493 ? -6.469 6.297 4.062 1 90.62 493 THR B N 1
ATOM 10671 C CA . THR B 1 493 ? -7.844 6.316 3.578 1 90.62 493 THR B CA 1
ATOM 10672 C C . THR B 1 493 ? -8.812 6.641 4.711 1 90.62 493 THR B C 1
ATOM 10674 O O . THR B 1 493 ? -8.453 6.539 5.887 1 90.62 493 THR B O 1
ATOM 10677 N N . VAL B 1 494 ? -10.023 7.023 4.32 1 91.38 494 VAL B N 1
ATOM 10678 C CA . VAL B 1 494 ? -11.078 7.316 5.281 1 91.38 494 VAL B CA 1
ATOM 10679 C C . VAL B 1 494 ? -11.438 6.055 6.059 1 91.38 494 VAL B C 1
ATOM 10681 O O . VAL B 1 494 ? -11.742 6.117 7.254 1 91.38 494 VAL B O 1
ATOM 10684 N N . THR B 1 495 ? -11.359 4.914 5.395 1 90.19 495 THR B N 1
ATOM 10685 C CA . THR B 1 495 ? -11.594 3.635 6.059 1 90.19 495 THR B CA 1
ATOM 10686 C C . THR B 1 495 ? -10.562 3.396 7.156 1 90.19 495 THR B C 1
ATOM 10688 O O . THR B 1 495 ? -10.922 2.994 8.266 1 90.19 495 THR B O 1
ATOM 10691 N N . GLU B 1 496 ? -9.359 3.666 6.855 1 93.62 496 GLU B N 1
ATOM 10692 C CA . GLU B 1 496 ? -8.297 3.482 7.836 1 93.62 496 GLU B CA 1
ATOM 10693 C C . GLU B 1 496 ? -8.445 4.457 9 1 93.62 496 GLU B C 1
ATOM 10695 O O . GLU B 1 496 ? -8.109 4.125 10.141 1 93.62 496 GLU B O 1
ATOM 10700 N N . LEU B 1 497 ? -8.922 5.676 8.656 1 94.69 497 LEU B N 1
ATOM 10701 C CA . LEU B 1 497 ? -9.18 6.656 9.703 1 94.69 497 LEU B CA 1
ATOM 10702 C C . LEU B 1 497 ? -10.172 6.105 10.727 1 94.69 497 LEU B C 1
ATOM 10704 O O . LEU B 1 497 ? -9.922 6.168 11.93 1 94.69 497 LEU B O 1
ATOM 10708 N N . SER B 1 498 ? -11.234 5.543 10.266 1 91.5 498 SER B N 1
ATOM 10709 C CA . SER B 1 498 ? -12.266 4.977 11.133 1 91.5 498 SER B CA 1
ATOM 10710 C C . SER B 1 498 ? -11.75 3.748 11.875 1 91.5 498 SER B C 1
ATOM 10712 O O . SER B 1 498 ? -11.992 3.59 13.07 1 91.5 498 SER B O 1
ATOM 10714 N N . ASP B 1 499 ? -11.031 2.857 11.172 1 93.12 499 ASP B N 1
ATOM 10715 C CA . ASP B 1 499 ? -10.516 1.628 11.758 1 93.12 499 ASP B CA 1
ATOM 10716 C C . ASP B 1 499 ? -9.531 1.932 12.891 1 93.12 499 ASP B C 1
ATOM 10718 O O . ASP B 1 499 ? -9.609 1.33 13.961 1 93.12 499 ASP B O 1
ATOM 10722 N N . THR B 1 500 ? -8.609 2.859 12.633 1 95.5 500 THR B N 1
ATOM 10723 C CA . THR B 1 500 ? -7.602 3.223 13.625 1 95.5 500 THR B CA 1
ATOM 10724 C C . THR B 1 500 ? -8.242 3.949 14.805 1 95.5 500 THR B C 1
ATOM 10726 O O . THR B 1 500 ? -7.883 3.699 15.961 1 95.5 500 THR B O 1
ATOM 10729 N N . GLY B 1 501 ? -9.195 4.867 14.492 1 93.06 501 GLY B N 1
ATOM 10730 C CA . GLY B 1 501 ? -9.914 5.562 15.555 1 93.06 501 GLY B CA 1
ATOM 10731 C C . GLY B 1 501 ? -10.656 4.621 16.484 1 93.06 501 GLY B C 1
ATOM 10732 O O . GLY B 1 501 ? -10.648 4.816 17.703 1 93.06 501 GLY B O 1
ATOM 10733 N N . LEU B 1 502 ? -11.242 3.578 15.922 1 89.75 502 LEU B N 1
ATOM 10734 C CA . LEU B 1 502 ? -11.977 2.592 16.703 1 89.75 502 LEU B CA 1
ATOM 10735 C C . LEU B 1 502 ? -11.047 1.868 17.672 1 89.75 502 LEU B C 1
ATOM 10737 O O . LEU B 1 502 ? -11.383 1.685 18.844 1 89.75 502 LEU B O 1
ATOM 10741 N N . LEU B 1 503 ? -9.906 1.441 17.188 1 93.62 503 LEU B N 1
ATOM 10742 C CA . LEU B 1 503 ? -8.945 0.741 18.031 1 93.62 503 LEU B CA 1
ATOM 10743 C C . LEU B 1 503 ? -8.461 1.637 19.172 1 93.62 503 LEU B C 1
ATOM 10745 O O . LEU B 1 503 ? -8.422 1.214 20.328 1 93.62 503 LEU B O 1
ATOM 10749 N N . LEU B 1 504 ? -8.156 2.916 18.875 1 94.38 504 LEU B N 1
ATOM 10750 C CA . LEU B 1 504 ? -7.621 3.855 19.844 1 94.38 504 LEU B CA 1
ATOM 10751 C C . LEU B 1 504 ? -8.664 4.18 20.922 1 94.38 504 LEU B C 1
ATOM 10753 O O . LEU B 1 504 ? -8.32 4.344 22.094 1 94.38 504 LEU B O 1
ATOM 10757 N N . ALA B 1 505 ? -9.898 4.262 20.531 1 89.19 505 ALA B N 1
ATOM 10758 C CA . ALA B 1 505 ? -10.977 4.613 21.453 1 89.19 505 ALA B CA 1
ATOM 10759 C C . ALA B 1 505 ? -11.312 3.441 22.375 1 89.19 505 ALA B C 1
ATOM 10761 O O . ALA B 1 505 ? -11.758 3.641 23.5 1 89.19 505 ALA B O 1
ATOM 10762 N N . ALA B 1 506 ? -11 2.211 21.922 1 88.69 506 ALA B N 1
ATOM 10763 C CA . ALA B 1 506 ? -11.539 1.047 22.609 1 88.69 506 ALA B CA 1
ATOM 10764 C C . ALA B 1 506 ? -10.445 0.301 23.375 1 88.69 506 ALA B C 1
ATOM 10766 O O . ALA B 1 506 ? -10.734 -0.492 24.266 1 88.69 506 ALA B O 1
ATOM 10767 N N . GLN B 1 507 ? -9.234 0.542 23.031 1 93.12 507 GLN B N 1
ATOM 10768 C CA . GLN B 1 507 ? -8.188 -0.33 23.547 1 93.12 507 GLN B CA 1
ATOM 10769 C C . GLN B 1 507 ? -7.012 0.482 24.094 1 93.12 507 GLN B C 1
ATOM 10771 O O . GLN B 1 507 ? -6.809 1.629 23.688 1 93.12 507 GLN B O 1
ATOM 10776 N N . PRO B 1 508 ? -6.273 -0.079 25.016 1 95.25 508 PRO B N 1
ATOM 10777 C CA . PRO B 1 508 ? -5.031 0.565 25.453 1 95.25 508 PRO B CA 1
ATOM 10778 C C . PRO B 1 508 ? -3.945 0.542 24.375 1 95.25 508 PRO B C 1
ATOM 10780 O O . PRO B 1 508 ? -4.062 -0.189 23.391 1 95.25 508 PRO B O 1
ATOM 10783 N N . LEU B 1 509 ? -2.885 1.301 24.578 1 96.75 509 LEU B N 1
ATOM 10784 C CA . LEU B 1 509 ? -1.752 1.305 23.656 1 96.75 509 LEU B CA 1
ATOM 10785 C C . LEU B 1 509 ? -0.866 0.083 23.875 1 96.75 509 LEU B C 1
ATOM 10787 O O . LEU B 1 509 ? -0.647 -0.33 25.016 1 96.75 509 LEU B O 1
ATOM 10791 N N . PRO B 1 510 ? -0.354 -0.536 22.797 1 97.69 510 PRO B N 1
ATOM 10792 C CA . PRO B 1 510 ? 0.565 -1.662 22.984 1 97.69 510 PRO B CA 1
ATOM 10793 C C . PRO B 1 510 ? 1.941 -1.227 23.484 1 97.69 510 PRO B C 1
ATOM 10795 O O . PRO B 1 510 ? 2.41 -0.138 23.141 1 97.69 510 PRO B O 1
ATOM 10798 N N . ALA B 1 511 ? 2.596 -2.088 24.172 1 96.5 511 ALA B N 1
ATOM 10799 C CA . ALA B 1 511 ? 3.934 -1.821 24.688 1 96.5 511 ALA B CA 1
ATOM 10800 C C . ALA B 1 511 ? 4.992 -2.043 23.625 1 96.5 511 ALA B C 1
ATOM 10802 O O . ALA B 1 511 ? 6.129 -1.581 23.75 1 96.5 511 ALA B O 1
ATOM 10803 N N . GLY B 1 512 ? 4.652 -2.756 22.625 1 96.88 512 GLY B N 1
ATOM 10804 C CA . GLY B 1 512 ? 5.562 -3.072 21.547 1 96.88 512 GLY B CA 1
ATOM 10805 C C . GLY B 1 512 ? 4.859 -3.643 20.328 1 96.88 512 GLY B C 1
ATOM 10806 O O . GLY B 1 512 ? 3.631 -3.648 20.25 1 96.88 512 GLY B O 1
ATOM 10807 N N . PRO B 1 513 ? 5.688 -4.09 19.312 1 97.69 513 PRO B N 1
ATOM 10808 C CA . PRO B 1 513 ? 5.113 -4.523 18.047 1 97.69 513 PRO B CA 1
ATOM 10809 C C . PRO B 1 513 ? 4.816 -6.02 18 1 97.69 513 PRO B C 1
ATOM 10811 O O . PRO B 1 513 ? 4.387 -6.543 16.969 1 97.69 513 PRO B O 1
ATOM 10814 N N . ARG B 1 514 ? 5.027 -6.828 19.203 1 97.75 514 ARG B N 1
ATOM 10815 C CA . ARG B 1 514 ? 4.84 -8.273 19.219 1 97.75 514 ARG B CA 1
ATOM 10816 C C . ARG B 1 514 ? 3.361 -8.633 19.328 1 97.75 514 ARG B C 1
ATOM 10818 O O . ARG B 1 514 ? 2.688 -8.227 20.281 1 97.75 514 ARG B O 1
ATOM 10825 N N . VAL B 1 515 ? 2.824 -9.461 18.312 1 98.62 515 VAL B N 1
ATOM 10826 C CA . VAL B 1 515 ? 1.393 -9.734 18.219 1 98.62 515 VAL B CA 1
ATOM 10827 C C . VAL B 1 515 ? 1.141 -11.234 18.344 1 98.62 515 VAL B C 1
ATOM 10829 O O . VAL B 1 515 ? 1.693 -12.023 17.562 1 98.62 515 VAL B O 1
ATOM 10832 N N . ALA B 1 516 ? 0.357 -11.641 19.312 1 98.56 516 ALA B N 1
ATOM 10833 C CA . ALA B 1 516 ? -0.142 -13.016 19.359 1 98.56 516 ALA B CA 1
ATOM 10834 C C . ALA B 1 516 ? -1.376 -13.172 18.469 1 98.56 516 ALA B C 1
ATOM 10836 O O . ALA B 1 516 ? -2.229 -12.281 18.422 1 98.56 516 ALA B O 1
ATOM 10837 N N . ILE B 1 517 ? -1.428 -14.266 17.734 1 98 517 ILE B N 1
ATOM 10838 C CA . ILE B 1 517 ? -2.564 -14.594 16.891 1 98 517 ILE B CA 1
ATOM 10839 C C . ILE B 1 517 ? -3.172 -15.93 17.328 1 98 517 ILE B C 1
ATOM 10841 O O . ILE B 1 517 ? -2.457 -16.922 17.484 1 98 517 ILE B O 1
ATOM 10845 N N . LEU B 1 518 ? -4.473 -15.953 17.578 1 98.06 518 LEU B N 1
ATOM 10846 C CA . LEU B 1 518 ? -5.164 -17.188 17.938 1 98.06 518 LEU B CA 1
ATOM 10847 C C . LEU B 1 518 ? -6.543 -17.25 17.297 1 98.06 518 LEU B C 1
ATOM 10849 O O . LEU B 1 518 ? -7.172 -16.219 17.062 1 98.06 518 LEU B O 1
ATOM 10853 N N . GLY B 1 519 ? -6.969 -18.422 16.953 1 95.5 519 GLY B N 1
ATOM 10854 C CA . GLY B 1 519 ? -8.289 -18.547 16.359 1 95.5 519 GLY B CA 1
ATOM 10855 C C . GLY B 1 519 ? -8.594 -19.953 15.859 1 95.5 519 GLY B C 1
ATOM 10856 O O . GLY B 1 519 ? -7.84 -20.891 16.125 1 95.5 519 GLY B O 1
ATOM 10857 N N . ASN B 1 520 ? -9.727 -20.078 15.203 1 90.94 520 ASN B N 1
ATOM 10858 C CA . ASN B 1 520 ? -10.195 -21.391 14.82 1 90.94 520 ASN B CA 1
ATOM 10859 C C . ASN B 1 520 ? -10.078 -21.625 13.312 1 90.94 520 ASN B C 1
ATOM 10861 O O . ASN B 1 520 ? -10.781 -22.453 12.75 1 90.94 520 ASN B O 1
ATOM 10865 N N . SER B 1 521 ? -9.289 -20.844 12.68 1 87.12 521 SER B N 1
ATOM 10866 C CA . SER B 1 521 ? -9.008 -21 11.258 1 87.12 521 SER B CA 1
ATOM 10867 C C . SER B 1 521 ? -7.527 -20.781 10.961 1 87.12 521 SER B C 1
ATOM 10869 O O . SER B 1 521 ? -7.027 -19.656 11.102 1 87.12 521 SER B O 1
ATOM 10871 N N . GLN B 1 522 ? -6.926 -21.797 10.43 1 85.56 522 GLN B N 1
ATOM 10872 C CA . GLN B 1 522 ? -5.504 -21.703 10.117 1 85.56 522 GLN B CA 1
ATOM 10873 C C . GLN B 1 522 ? -5.254 -20.703 8.992 1 85.56 522 GLN B C 1
ATOM 10875 O O . GLN B 1 522 ? -4.281 -19.938 9.031 1 85.56 522 GLN B O 1
ATOM 10880 N N . SER B 1 523 ? -6.051 -20.734 8.031 1 86 523 SER B N 1
ATOM 10881 C CA . SER B 1 523 ? -5.867 -19.844 6.883 1 86 523 SER B CA 1
ATOM 10882 C C . SER B 1 523 ? -6.023 -18.391 7.277 1 86 523 SER B C 1
ATOM 10884 O O . SER B 1 523 ? -5.242 -17.531 6.848 1 86 523 SER B O 1
ATOM 10886 N N . LEU B 1 524 ? -7.074 -18.094 8.055 1 91 524 LEU B N 1
ATOM 10887 C CA . LEU B 1 524 ? -7.285 -16.719 8.492 1 91 524 LEU B CA 1
ATOM 10888 C C . LEU B 1 524 ? -6.145 -16.25 9.391 1 91 524 LEU B C 1
ATOM 10890 O O . LEU B 1 524 ? -5.742 -15.078 9.336 1 91 524 LEU B O 1
ATOM 10894 N N . ALA B 1 525 ? -5.66 -17.109 10.203 1 92.38 525 ALA B N 1
ATOM 10895 C CA . ALA B 1 525 ? -4.516 -16.797 11.055 1 92.38 525 ALA B CA 1
ATOM 10896 C C . ALA B 1 525 ? -3.273 -16.5 10.219 1 92.38 525 ALA B C 1
ATOM 10898 O O . ALA B 1 525 ? -2.504 -15.594 10.547 1 92.38 525 ALA B O 1
ATOM 10899 N N . LEU B 1 526 ? -3.131 -17.312 9.18 1 88.81 526 LEU B N 1
ATOM 10900 C CA . LEU B 1 526 ? -1.977 -17.109 8.312 1 88.81 526 LEU B CA 1
ATOM 10901 C C . LEU B 1 526 ? -2.08 -15.781 7.574 1 88.81 526 LEU B C 1
ATOM 10903 O O . LEU B 1 526 ? -1.075 -15.086 7.391 1 88.81 526 LEU B O 1
ATOM 10907 N N . LEU B 1 527 ? -3.254 -15.477 7.133 1 90.94 527 LEU B N 1
ATOM 10908 C CA . LEU B 1 527 ? -3.465 -14.172 6.504 1 90.94 527 LEU B CA 1
ATOM 10909 C C . LEU B 1 527 ? -3.152 -13.039 7.477 1 90.94 527 LEU B C 1
ATOM 10911 O O . LEU B 1 527 ? -2.57 -12.023 7.086 1 90.94 527 LEU B O 1
ATOM 10915 N N . THR B 1 528 ? -3.545 -13.203 8.703 1 95.06 528 THR B N 1
ATOM 10916 C CA . THR B 1 528 ? -3.285 -12.211 9.734 1 95.06 528 THR B CA 1
ATOM 10917 C C . THR B 1 528 ? -1.787 -12.086 10.008 1 95.06 528 THR B C 1
ATOM 10919 O O . THR B 1 528 ? -1.264 -10.977 10.141 1 95.06 528 THR B O 1
ATOM 10922 N N . TYR B 1 529 ? -1.146 -13.242 10.07 1 93.94 529 TYR B N 1
ATOM 10923 C CA . TYR B 1 529 ? 0.301 -13.289 10.258 1 93.94 529 TYR B CA 1
ATOM 10924 C C . TYR B 1 529 ? 1.018 -12.508 9.164 1 93.94 529 TYR B C 1
ATOM 10926 O O . TYR B 1 529 ? 1.874 -11.672 9.445 1 93.94 529 TYR B O 1
ATOM 10934 N N . ASP B 1 530 ? 0.645 -12.773 7.992 1 90.44 530 ASP B N 1
ATOM 10935 C CA . ASP B 1 530 ? 1.251 -12.117 6.84 1 90.44 530 ASP B CA 1
ATOM 10936 C C . ASP B 1 530 ? 0.974 -10.609 6.859 1 90.44 530 ASP B C 1
ATOM 10938 O O . ASP B 1 530 ? 1.845 -9.812 6.516 1 90.44 530 ASP B O 1
ATOM 10942 N N . ALA B 1 531 ? -0.267 -10.242 7.156 1 94.5 531 ALA B N 1
ATOM 10943 C CA . ALA B 1 531 ? -0.628 -8.828 7.238 1 94.5 531 ALA B CA 1
ATOM 10944 C C . ALA B 1 531 ? 0.22 -8.102 8.281 1 94.5 531 ALA B C 1
ATOM 10946 O O . ALA B 1 531 ? 0.658 -6.977 8.055 1 94.5 531 ALA B O 1
ATOM 10947 N N . CYS B 1 532 ? 0.446 -8.727 9.414 1 96.44 532 CYS B N 1
ATOM 10948 C CA . CYS B 1 532 ? 1.278 -8.148 10.461 1 96.44 532 CYS B CA 1
ATOM 10949 C C . CYS B 1 532 ? 2.695 -7.902 9.961 1 96.44 532 CYS B C 1
ATOM 10951 O O . CYS B 1 532 ? 3.252 -6.82 10.164 1 96.44 532 CYS B O 1
ATOM 10953 N N . LEU B 1 533 ? 3.215 -8.891 9.258 1 92.81 533 LEU B N 1
ATOM 10954 C CA . LEU B 1 533 ? 4.562 -8.742 8.719 1 92.81 533 LEU B CA 1
ATOM 10955 C C . LEU B 1 533 ? 4.621 -7.605 7.703 1 92.81 533 LEU B C 1
ATOM 10957 O O . LEU B 1 533 ? 5.551 -6.793 7.723 1 92.81 533 LEU B O 1
ATOM 10961 N N . THR B 1 534 ? 3.656 -7.586 6.902 1 90.44 534 THR B N 1
ATOM 10962 C CA . THR B 1 534 ? 3.584 -6.57 5.859 1 90.44 534 THR B CA 1
ATOM 10963 C C . THR B 1 534 ? 3.59 -5.172 6.465 1 90.44 534 THR B C 1
ATOM 10965 O O . THR B 1 534 ? 4.211 -4.254 5.922 1 90.44 534 THR B O 1
ATOM 10968 N N . ASP B 1 535 ? 2.939 -5.004 7.562 1 94.75 535 ASP B N 1
ATOM 10969 C CA . ASP B 1 535 ? 2.793 -3.682 8.164 1 94.75 535 ASP B CA 1
ATOM 10970 C C . ASP B 1 535 ? 3.879 -3.428 9.211 1 94.75 535 ASP B C 1
ATOM 10972 O O . ASP B 1 535 ? 3.799 -2.465 9.969 1 94.75 535 ASP B O 1
ATOM 10976 N N . GLY B 1 536 ? 4.898 -4.246 9.344 1 93.38 536 GLY B N 1
ATOM 10977 C CA . GLY B 1 536 ? 6.074 -4.012 10.172 1 93.38 536 GLY B CA 1
ATOM 10978 C C . GLY B 1 536 ? 5.898 -4.48 11.602 1 93.38 536 GLY B C 1
ATOM 10979 O O . GLY B 1 536 ? 6.688 -4.125 12.484 1 93.38 536 GLY B O 1
ATOM 10980 N N . LEU B 1 537 ? 4.809 -5.25 11.891 1 97.56 537 LEU B N 1
ATOM 10981 C CA . LEU B 1 537 ? 4.637 -5.859 13.203 1 97.56 537 LEU B CA 1
ATOM 10982 C C . LEU B 1 537 ? 5.438 -7.156 13.312 1 97.56 537 LEU B C 1
ATOM 10984 O O . LEU B 1 537 ? 6.062 -7.586 12.336 1 97.56 537 LEU B O 1
ATOM 10988 N N . ARG B 1 538 ? 5.543 -7.773 14.5 1 97.44 538 ARG B N 1
ATOM 10989 C CA . ARG B 1 538 ? 6.266 -9.016 14.766 1 97.44 538 ARG B CA 1
ATOM 10990 C C . ARG B 1 538 ? 5.328 -10.086 15.32 1 97.44 538 ARG B C 1
ATOM 10992 O O . ARG B 1 538 ? 5.316 -10.344 16.531 1 97.44 538 ARG B O 1
ATOM 10999 N N . PRO B 1 539 ? 4.633 -10.758 14.422 1 96.69 539 PRO B N 1
ATOM 11000 C CA . PRO B 1 539 ? 3.666 -11.758 14.883 1 96.69 539 PRO B CA 1
ATOM 11001 C C . PRO B 1 539 ? 4.332 -13.031 15.406 1 96.69 539 PRO B C 1
ATOM 11003 O O . PRO B 1 539 ? 5.363 -13.453 14.875 1 96.69 539 PRO B O 1
ATOM 11006 N N . LEU B 1 540 ? 3.77 -13.562 16.5 1 95.81 540 LEU B N 1
ATOM 11007 C CA . LEU B 1 540 ? 4.133 -14.898 16.969 1 95.81 540 LEU B CA 1
ATOM 11008 C C . LEU B 1 540 ? 3.457 -15.977 16.141 1 95.81 540 LEU B C 1
ATOM 11010 O O . LEU B 1 540 ? 2.494 -15.695 15.414 1 95.81 540 LEU B O 1
ATOM 11014 N N . PRO B 1 541 ? 3.99 -17.234 16.172 1 91.88 541 PRO B N 1
ATOM 11015 C CA . PRO B 1 541 ? 3.297 -18.312 15.461 1 91.88 541 PRO B CA 1
ATOM 11016 C C . PRO B 1 541 ? 1.838 -18.453 15.891 1 91.88 541 PRO B C 1
ATOM 11018 O O . PRO B 1 541 ? 1.542 -18.469 17.094 1 91.88 541 PRO B O 1
ATOM 11021 N N . PRO B 1 542 ? 1 -18.516 14.914 1 93.12 542 PRO B N 1
ATOM 11022 C CA . PRO B 1 542 ? -0.425 -18.562 15.258 1 93.12 542 PRO B CA 1
ATOM 11023 C C . PRO B 1 542 ? -0.795 -19.812 16.062 1 93.12 542 PRO B C 1
ATOM 11025 O O . PRO B 1 542 ? -0.274 -20.891 15.797 1 93.12 542 PRO B O 1
ATOM 11028 N N . ARG B 1 543 ? -1.628 -19.578 17 1 94.56 543 ARG B N 1
ATOM 11029 C CA . ARG B 1 543 ? -2.201 -20.688 17.75 1 94.56 543 ARG B CA 1
ATOM 11030 C C . ARG B 1 543 ? -3.531 -21.125 17.156 1 94.56 543 ARG B C 1
ATOM 11032 O O . ARG B 1 543 ? -4.52 -20.391 17.219 1 94.56 543 ARG B O 1
ATOM 11039 N N . ASP B 1 544 ? -3.572 -22.344 16.656 1 89.88 544 ASP B N 1
ATOM 11040 C CA . ASP B 1 544 ? -4.773 -22.891 16.031 1 89.88 544 ASP B CA 1
ATOM 11041 C C . ASP B 1 544 ? -5.645 -23.609 17.047 1 89.88 544 ASP B C 1
ATOM 11043 O O . ASP B 1 544 ? -5.219 -24.609 17.641 1 89.88 544 ASP B O 1
ATOM 11047 N N . LEU B 1 545 ? -6.848 -23.125 17.203 1 91.81 545 LEU B N 1
ATOM 11048 C CA . LEU B 1 545 ? -7.785 -23.75 18.141 1 91.81 545 LEU B CA 1
ATOM 11049 C C . LEU B 1 545 ? -8.633 -24.797 17.438 1 91.81 545 LEU B C 1
ATOM 11051 O O . LEU B 1 545 ? -9.422 -25.5 18.078 1 91.81 545 LEU B O 1
ATOM 11055 N N . THR B 1 546 ? -8.484 -24.906 16.203 1 82.62 546 THR B N 1
ATOM 11056 C CA . THR B 1 546 ? -9.195 -25.844 15.352 1 82.62 546 THR B CA 1
ATOM 11057 C C . THR B 1 546 ? -10.625 -25.375 15.102 1 82.62 546 THR B C 1
ATOM 11059 O O . THR B 1 546 ? -11.141 -24.531 15.836 1 82.62 546 THR B O 1
ATOM 11062 N N . THR B 1 547 ? -11.289 -25.938 14.172 1 79.81 547 THR B N 1
ATOM 11063 C CA . THR B 1 547 ? -12.617 -25.5 13.742 1 79.81 547 THR B CA 1
ATOM 11064 C C . THR B 1 547 ? -13.672 -25.906 14.766 1 79.81 547 THR B C 1
ATOM 11066 O O . THR B 1 547 ? -14.797 -25.406 14.734 1 79.81 547 THR B O 1
ATOM 11069 N N . ALA B 1 548 ? -13.344 -26.734 15.688 1 78.69 548 ALA B N 1
ATOM 11070 C CA . ALA B 1 548 ? -14.289 -27.219 16.688 1 78.69 548 ALA B CA 1
ATOM 11071 C C . ALA B 1 548 ? -14.266 -26.344 17.938 1 78.69 548 ALA B C 1
ATOM 11073 O O . ALA B 1 548 ? -15.055 -26.547 18.859 1 78.69 548 ALA B O 1
ATOM 11074 N N . ALA B 1 549 ? -13.445 -25.359 17.906 1 89.62 549 ALA B N 1
ATOM 11075 C CA . ALA B 1 549 ? -13.266 -24.547 19.109 1 89.62 549 ALA B CA 1
ATOM 11076 C C . ALA B 1 549 ? -14.547 -23.797 19.469 1 89.62 549 ALA B C 1
ATOM 11078 O O . ALA B 1 549 ? -15.211 -23.234 18.594 1 89.62 549 ALA B O 1
ATOM 11079 N N . GLY B 1 550 ? -14.906 -23.891 20.766 1 90.5 550 GLY B N 1
ATOM 11080 C CA . GLY B 1 550 ? -16.031 -23.141 21.297 1 90.5 550 GLY B CA 1
ATOM 11081 C C . GLY B 1 550 ? -15.609 -21.906 22.078 1 90.5 550 GLY B C 1
ATOM 11082 O O . GLY B 1 550 ? -14.414 -21.609 22.172 1 90.5 550 GLY B O 1
ATOM 11083 N N . PRO B 1 551 ? -16.609 -21.172 22.625 1 94.25 551 PRO B N 1
ATOM 11084 C CA . PRO B 1 551 ? -16.328 -19.938 23.359 1 94.25 551 PRO B CA 1
ATOM 11085 C C . PRO B 1 551 ? -15.336 -20.141 24.5 1 94.25 551 PRO B C 1
ATOM 11087 O O . PRO B 1 551 ? -14.461 -19.297 24.719 1 94.25 551 PRO B O 1
ATOM 11090 N N . GLU B 1 552 ? -15.383 -21.234 25.109 1 95.06 552 GLU B N 1
ATOM 11091 C CA . GLU B 1 552 ? -14.492 -21.484 26.234 1 95.06 552 GLU B CA 1
ATOM 11092 C C . GLU B 1 552 ? -13.055 -21.672 25.766 1 95.06 552 GLU B C 1
ATOM 11094 O O . GLU B 1 552 ? -12.109 -21.297 26.469 1 95.06 552 GLU B O 1
ATOM 11099 N N . ASP B 1 553 ? -12.875 -22.281 24.672 1 95.69 553 ASP B N 1
ATOM 11100 C CA . ASP B 1 553 ? -11.539 -22.422 24.109 1 95.69 553 ASP B CA 1
ATOM 11101 C C . ASP B 1 553 ? -10.922 -21.062 23.781 1 95.69 553 ASP B C 1
ATOM 11103 O O . ASP B 1 553 ? -9.742 -20.844 24.062 1 95.69 553 ASP B O 1
ATOM 11107 N N . PHE B 1 554 ? -11.742 -20.25 23.266 1 96.81 554 PHE B N 1
ATOM 11108 C CA . PHE B 1 554 ? -11.289 -18.891 22.969 1 96.81 554 PHE B CA 1
ATOM 11109 C C . PHE B 1 554 ? -10.914 -18.156 24.25 1 96.81 554 PHE B C 1
ATOM 11111 O O . PHE B 1 554 ? -9.883 -17.469 24.297 1 96.81 554 PHE B O 1
ATOM 11118 N N . HIS B 1 555 ? -11.805 -18.281 25.234 1 97.31 555 HIS B N 1
ATOM 11119 C CA . HIS B 1 555 ? -11.547 -17.625 26.516 1 97.31 555 HIS B CA 1
ATOM 11120 C C . HIS B 1 555 ? -10.195 -18.047 27.078 1 97.31 555 HIS B C 1
ATOM 11122 O O . HIS B 1 555 ? -9.391 -17.203 27.484 1 97.31 555 HIS B O 1
ATOM 11128 N N . ARG B 1 556 ? -9.984 -19.281 27.094 1 97.62 556 ARG B N 1
ATOM 11129 C CA . ARG B 1 556 ? -8.75 -19.812 27.672 1 97.62 556 ARG B CA 1
ATOM 11130 C C . ARG B 1 556 ? -7.535 -19.359 26.875 1 97.62 556 ARG B C 1
ATOM 11132 O O . ARG B 1 556 ? -6.52 -18.969 27.453 1 97.62 556 ARG B O 1
ATOM 11139 N N . ALA B 1 557 ? -7.629 -19.453 25.594 1 98 557 ALA B N 1
ATOM 11140 C CA . ALA B 1 557 ? -6.508 -19.078 24.734 1 98 557 ALA B CA 1
ATOM 11141 C C . ALA B 1 557 ? -6.191 -17.594 24.859 1 98 557 ALA B C 1
ATOM 11143 O O . ALA B 1 557 ? -5.02 -17.219 24.938 1 98 557 ALA B O 1
ATOM 11144 N N . LEU B 1 558 ? -7.223 -16.766 24.828 1 98.19 558 LEU B N 1
ATOM 11145 C CA . LEU B 1 558 ? -7.02 -15.328 24.938 1 98.19 558 LEU B CA 1
ATOM 11146 C C . LEU B 1 558 ? -6.438 -14.961 26.297 1 98.19 558 LEU B C 1
ATOM 11148 O O . LEU B 1 558 ? -5.527 -14.133 26.391 1 98.19 558 LEU B O 1
ATOM 11152 N N . ALA B 1 559 ? -6.969 -15.562 27.344 1 97.69 559 ALA B N 1
ATOM 11153 C CA . ALA B 1 559 ? -6.445 -15.312 28.688 1 97.69 559 ALA B CA 1
ATOM 11154 C C . ALA B 1 559 ? -4.957 -15.648 28.766 1 97.69 559 ALA B C 1
ATOM 11156 O O . ALA B 1 559 ? -4.176 -14.906 29.359 1 97.69 559 ALA B O 1
ATOM 11157 N N . ALA B 1 560 ? -4.609 -16.734 28.188 1 97.62 560 ALA B N 1
ATOM 11158 C CA . ALA B 1 560 ? -3.207 -17.156 28.188 1 97.62 560 ALA B CA 1
ATOM 11159 C C . ALA B 1 560 ? -2.34 -16.156 27.422 1 97.62 560 ALA B C 1
ATOM 11161 O O . ALA B 1 560 ? -1.236 -15.82 27.859 1 97.62 560 ALA B O 1
ATOM 11162 N N . ALA B 1 561 ? -2.768 -15.719 26.281 1 97.81 561 ALA B N 1
ATOM 11163 C CA . ALA B 1 561 ? -2.023 -14.758 25.469 1 97.81 561 ALA B CA 1
ATOM 11164 C C . ALA B 1 561 ? -1.845 -13.438 26.203 1 97.81 561 ALA B C 1
ATOM 11166 O O . ALA B 1 561 ? -0.771 -12.828 26.156 1 97.81 561 ALA B O 1
ATOM 11167 N N . LEU B 1 562 ? -2.879 -13.008 26.859 1 97.56 562 LEU B N 1
ATOM 11168 C CA . LEU B 1 562 ? -2.846 -11.734 27.578 1 97.56 562 LEU B CA 1
ATOM 11169 C C . LEU B 1 562 ? -1.889 -11.805 28.766 1 97.56 562 LEU B C 1
ATOM 11171 O O . LEU B 1 562 ? -1.325 -10.789 29.172 1 97.56 562 LEU B O 1
ATOM 11175 N N . ALA B 1 563 ? -1.689 -12.977 29.266 1 96.81 563 ALA B N 1
ATOM 11176 C CA . ALA B 1 563 ? -0.784 -13.164 30.406 1 96.81 563 ALA B CA 1
ATOM 11177 C C . ALA B 1 563 ? 0.654 -13.352 29.938 1 96.81 563 ALA B C 1
ATOM 11179 O O . ALA B 1 563 ? 1.595 -13.227 30.719 1 96.81 563 ALA B O 1
ATOM 11180 N N . ASP B 1 564 ? 0.89 -13.641 28.672 1 96.38 564 ASP B N 1
ATOM 11181 C CA . ASP B 1 564 ? 2.205 -13.945 28.109 1 96.38 564 ASP B CA 1
ATOM 11182 C C . ASP B 1 564 ? 3.025 -12.672 27.906 1 96.38 564 ASP B C 1
ATOM 11184 O O . ASP B 1 564 ? 2.654 -11.812 27.094 1 96.38 564 ASP B O 1
ATOM 11188 N N . PRO B 1 565 ? 4.137 -12.555 28.5 1 95.44 565 PRO B N 1
ATOM 11189 C CA . PRO B 1 565 ? 4.953 -11.344 28.344 1 95.44 565 PRO B CA 1
ATOM 11190 C C . PRO B 1 565 ? 5.621 -11.273 26.969 1 95.44 565 PRO B C 1
ATOM 11192 O O . PRO B 1 565 ? 6.18 -10.234 26.609 1 95.44 565 PRO B O 1
ATOM 11195 N N . ALA B 1 566 ? 5.469 -12.352 26.203 1 96 566 ALA B N 1
ATOM 11196 C CA . ALA B 1 566 ? 6.133 -12.406 24.906 1 96 566 ALA B CA 1
ATOM 11197 C C . ALA B 1 566 ? 5.336 -11.641 23.844 1 96 566 ALA B C 1
ATOM 11199 O O . ALA B 1 566 ? 5.824 -11.414 22.734 1 96 566 ALA B O 1
ATOM 11200 N N . CYS B 1 567 ? 4.16 -11.219 24.141 1 97.25 567 CYS B N 1
ATOM 11201 C CA . CYS B 1 567 ? 3.393 -10.453 23.172 1 97.25 567 CYS B CA 1
ATOM 11202 C C . CYS B 1 567 ? 2.906 -9.141 23.781 1 97.25 567 CYS B C 1
ATOM 11204 O O . CYS B 1 567 ? 2.812 -9.008 25 1 97.25 567 CYS B O 1
ATOM 11206 N N . ASP B 1 568 ? 2.617 -8.148 22.938 1 98.25 568 ASP B N 1
ATOM 11207 C CA . ASP B 1 568 ? 2.215 -6.809 23.328 1 98.25 568 ASP B CA 1
ATOM 11208 C C . ASP B 1 568 ? 0.787 -6.504 22.891 1 98.25 568 ASP B C 1
ATOM 11210 O O . ASP B 1 568 ? 0.19 -5.516 23.328 1 98.25 568 ASP B O 1
ATOM 11214 N N . ALA B 1 569 ? 0.244 -7.293 22.031 1 98.5 569 ALA B N 1
ATOM 11215 C CA . ALA B 1 569 ? -1.117 -7.207 21.5 1 98.5 569 ALA B CA 1
ATOM 11216 C C . ALA B 1 569 ? -1.622 -8.578 21.062 1 98.5 569 ALA B C 1
ATOM 11218 O O . ALA B 1 569 ? -0.833 -9.516 20.891 1 98.5 569 ALA B O 1
ATOM 11219 N N . VAL B 1 570 ? -2.963 -8.727 20.938 1 98.62 570 VAL B N 1
ATOM 11220 C CA . VAL B 1 570 ? -3.533 -10.008 20.531 1 98.62 570 VAL B CA 1
ATOM 11221 C C . VAL B 1 570 ? -4.566 -9.789 19.438 1 98.62 570 VAL B C 1
ATOM 11223 O O . VAL B 1 570 ? -5.406 -8.891 19.531 1 98.62 570 VAL B O 1
ATOM 11226 N N . VAL B 1 571 ? -4.453 -10.555 18.359 1 98.62 571 VAL B N 1
ATOM 11227 C CA . VAL B 1 571 ? -5.484 -10.602 17.328 1 98.62 571 VAL B CA 1
ATOM 11228 C C . VAL B 1 571 ? -6.188 -11.953 17.359 1 98.62 571 VAL B C 1
ATOM 11230 O O . VAL B 1 571 ? -5.555 -13 17.188 1 98.62 571 VAL B O 1
ATOM 11233 N N . VAL B 1 572 ? -7.477 -11.922 17.578 1 98.44 572 VAL B N 1
ATOM 11234 C CA . VAL B 1 572 ? -8.312 -13.117 17.578 1 98.44 572 VAL B CA 1
ATOM 11235 C C . VAL B 1 572 ? -8.961 -13.289 16.203 1 98.44 572 VAL B C 1
ATOM 11237 O O . VAL B 1 572 ? -9.547 -12.352 15.664 1 98.44 572 VAL B O 1
ATOM 11240 N N . THR B 1 573 ? -8.758 -14.484 15.617 1 96.38 573 THR B N 1
ATOM 11241 C CA . THR B 1 573 ? -9.383 -14.781 14.336 1 96.38 573 THR B CA 1
ATOM 11242 C C . THR B 1 573 ? -10.516 -15.797 14.508 1 96.38 573 THR B C 1
ATOM 11244 O O . THR B 1 573 ? -10.336 -16.828 15.148 1 96.38 573 THR B O 1
ATOM 11247 N N . ALA B 1 574 ? -11.695 -15.469 13.93 1 94.69 574 ALA B N 1
ATOM 11248 C CA . ALA B 1 574 ? -12.852 -16.328 14.18 1 94.69 574 ALA B CA 1
ATOM 11249 C C . ALA B 1 574 ? -13.664 -16.547 12.914 1 94.69 574 ALA B C 1
ATOM 11251 O O . ALA B 1 574 ? -13.875 -15.609 12.133 1 94.69 574 ALA B O 1
ATOM 11252 N N . ILE B 1 575 ? -14.062 -17.797 12.664 1 89.25 575 ILE B N 1
ATOM 11253 C CA . ILE B 1 575 ? -15.023 -18.188 11.641 1 89.25 575 ILE B CA 1
ATOM 11254 C C . ILE B 1 575 ? -16.172 -18.969 12.273 1 89.25 575 ILE B C 1
ATOM 11256 O O . ILE B 1 575 ? -16.062 -19.422 13.422 1 89.25 575 ILE B O 1
ATOM 11260 N N . PRO B 1 576 ? -17.297 -19.125 11.523 1 82.56 576 PRO B N 1
ATOM 11261 C CA . PRO B 1 576 ? -18.406 -19.875 12.102 1 82.56 576 PRO B CA 1
ATOM 11262 C C . PRO B 1 576 ? -18.078 -21.344 12.336 1 82.56 576 PRO B C 1
ATOM 11264 O O . PRO B 1 576 ? -17.359 -21.953 11.547 1 82.56 576 PRO B O 1
ATOM 11267 N N . ARG B 1 577 ? -18.656 -21.844 13.375 1 76.38 577 ARG B N 1
ATOM 11268 C CA . ARG B 1 577 ? -18.562 -23.281 13.625 1 76.38 577 ARG B CA 1
ATOM 11269 C C . ARG B 1 577 ? -19.625 -24.031 12.828 1 76.38 577 ARG B C 1
ATOM 11271 O O . ARG B 1 577 ? -20.703 -23.516 12.562 1 76.38 577 ARG B O 1
ATOM 11278 N N . VAL B 1 578 ? -19.266 -25.25 12.461 1 64 578 VAL B N 1
ATOM 11279 C CA . VAL B 1 578 ? -20.188 -26.062 11.664 1 64 578 VAL B CA 1
ATOM 11280 C C . VAL B 1 578 ? -21.453 -26.344 12.469 1 64 578 VAL B C 1
ATOM 11282 O O . VAL B 1 578 ? -22.547 -26.359 11.914 1 64 578 VAL B O 1
ATOM 11285 N N . ASP B 1 579 ? -21.219 -26.594 13.859 1 63.41 579 ASP B N 1
ATOM 11286 C CA . ASP B 1 579 ? -22.375 -26.984 14.672 1 63.41 579 ASP B CA 1
ATOM 11287 C C . ASP B 1 579 ? -23.172 -25.75 15.125 1 63.41 579 ASP B C 1
ATOM 11289 O O . ASP B 1 579 ? -24.141 -25.891 15.875 1 63.41 579 ASP B O 1
ATOM 11293 N N . GLY B 1 580 ? -22.906 -24.609 14.648 1 63.69 580 GLY B N 1
ATOM 11294 C CA . GLY B 1 580 ? -23.625 -23.391 14.984 1 63.69 580 GLY B CA 1
ATOM 11295 C C . GLY B 1 580 ? -23.203 -22.797 16.312 1 63.69 580 GLY B C 1
ATOM 11296 O O . GLY B 1 580 ? -22.812 -23.516 17.234 1 63.69 580 GLY B O 1
ATOM 11297 N N . GLU B 1 581 ? -22.562 -21.688 16.422 1 66.75 581 GLU B N 1
ATOM 11298 C CA . GLU B 1 581 ? -22.281 -20.953 17.641 1 66.75 581 GLU B CA 1
ATOM 11299 C C . GLU B 1 581 ? -22.797 -19.516 17.547 1 66.75 581 GLU B C 1
ATOM 11301 O O . GLU B 1 581 ? -22.766 -18.906 16.469 1 66.75 581 GLU B O 1
ATOM 11306 N N . SER B 1 582 ? -23.375 -19.188 18.734 1 78.38 582 SER B N 1
ATOM 11307 C CA . SER B 1 582 ? -23.922 -17.828 18.781 1 78.38 582 SER B CA 1
ATOM 11308 C C . SER B 1 582 ? -22.828 -16.781 18.859 1 78.38 582 SER B C 1
ATOM 11310 O O . SER B 1 582 ? -21.859 -16.953 19.609 1 78.38 582 SER B O 1
ATOM 11312 N N . ALA B 1 583 ? -22.969 -15.742 18.141 1 88 583 ALA B N 1
ATOM 11313 C CA . ALA B 1 583 ? -22.094 -14.57 18.203 1 88 583 ALA B CA 1
ATOM 11314 C C . ALA B 1 583 ? -22 -14.016 19.609 1 88 583 ALA B C 1
ATOM 11316 O O . ALA B 1 583 ? -20.938 -13.609 20.062 1 88 583 ALA B O 1
ATOM 11317 N N . ALA B 1 584 ? -23.047 -14.078 20.344 1 88.88 584 ALA B N 1
ATOM 11318 C CA . ALA B 1 584 ? -23.109 -13.531 21.688 1 88.88 584 ALA B CA 1
ATOM 11319 C C . ALA B 1 584 ? -22.234 -14.32 22.656 1 88.88 584 ALA B C 1
ATOM 11321 O O . ALA B 1 584 ? -21.562 -13.742 23.516 1 88.88 584 ALA B O 1
ATOM 11322 N N . GLY B 1 585 ? -22.281 -15.625 22.516 1 91.19 585 GLY B N 1
ATOM 11323 C CA . GLY B 1 585 ? -21.453 -16.469 23.375 1 91.19 585 GLY B CA 1
ATOM 11324 C C . GLY B 1 585 ? -19.969 -16.234 23.188 1 91.19 585 GLY B C 1
ATOM 11325 O O . GLY B 1 585 ? -19.219 -16.141 24.156 1 91.19 585 GLY B O 1
ATOM 11326 N N . LEU B 1 586 ? -19.562 -16.125 21.984 1 93.38 586 LEU B N 1
ATOM 11327 C CA . LEU B 1 586 ? -18.172 -15.859 21.688 1 93.38 586 LEU B CA 1
ATOM 11328 C C . LEU B 1 586 ? -17.75 -14.492 22.203 1 93.38 586 LEU B C 1
ATOM 11330 O O . LEU B 1 586 ? -16.688 -14.352 22.828 1 93.38 586 LEU B O 1
ATOM 11334 N N . ALA B 1 587 ? -18.578 -13.516 21.984 1 93.44 587 ALA B N 1
ATOM 11335 C CA . ALA B 1 587 ? -18.297 -12.156 22.422 1 93.44 587 ALA B CA 1
ATOM 11336 C C . ALA B 1 587 ? -18.125 -12.102 23.938 1 93.44 587 ALA B C 1
ATOM 11338 O O . ALA B 1 587 ? -17.188 -11.477 24.438 1 93.44 587 ALA B O 1
ATOM 11339 N N . ALA B 1 588 ? -19.016 -12.734 24.656 1 92.19 588 ALA B N 1
ATOM 11340 C CA . ALA B 1 588 ? -18.953 -12.75 26.109 1 92.19 588 ALA B CA 1
ATOM 11341 C C . ALA B 1 588 ? -17.672 -13.406 26.594 1 92.19 588 ALA B C 1
ATOM 11343 O O . ALA B 1 588 ? -17.031 -12.914 27.531 1 92.19 588 ALA B O 1
ATOM 11344 N N . ALA B 1 589 ? -17.281 -14.453 25.953 1 94.5 589 ALA B N 1
ATOM 11345 C CA . ALA B 1 589 ? -16.062 -15.172 26.344 1 94.5 589 ALA B CA 1
ATOM 11346 C C . ALA B 1 589 ? -14.836 -14.289 26.141 1 94.5 589 ALA B C 1
ATOM 11348 O O . ALA B 1 589 ? -13.945 -14.273 27 1 94.5 589 ALA B O 1
ATOM 11349 N N . LEU B 1 590 ? -14.773 -13.625 25.078 1 95.44 590 LEU B N 1
ATOM 11350 C CA . LEU B 1 590 ? -13.633 -12.773 24.781 1 95.44 590 LEU B CA 1
ATOM 11351 C C . LEU B 1 590 ? -13.578 -11.586 25.734 1 95.44 590 LEU B C 1
ATOM 11353 O O . LEU B 1 590 ? -12.508 -11.258 26.281 1 95.44 590 LEU B O 1
ATOM 11357 N N . ARG B 1 591 ? -14.688 -10.938 25.953 1 93.19 591 ARG B N 1
ATOM 11358 C CA . ARG B 1 591 ? -14.742 -9.789 26.859 1 93.19 591 ARG B CA 1
ATOM 11359 C C . ARG B 1 591 ? -14.352 -10.188 28.266 1 93.19 591 ARG B C 1
ATOM 11361 O O . ARG B 1 591 ? -13.648 -9.438 28.953 1 93.19 591 ARG B O 1
ATOM 11368 N N . ASP B 1 592 ? -14.812 -11.336 28.672 1 93.06 592 ASP B N 1
ATOM 11369 C CA . ASP B 1 592 ? -14.477 -11.836 30 1 93.06 592 ASP B CA 1
ATOM 11370 C C . ASP B 1 592 ? -12.969 -12.062 30.141 1 93.06 592 ASP B C 1
ATOM 11372 O O . ASP B 1 592 ? -12.391 -11.766 31.188 1 93.06 592 ASP B O 1
ATOM 11376 N N . ALA B 1 593 ? -12.406 -12.594 29.125 1 95.75 593 ALA B N 1
ATOM 11377 C CA . ALA B 1 593 ? -10.961 -12.82 29.156 1 95.75 593 ALA B CA 1
ATOM 11378 C C . ALA B 1 593 ? -10.195 -11.508 29.266 1 95.75 593 ALA B C 1
ATOM 11380 O O . ALA B 1 593 ? -9.219 -11.414 30.016 1 95.75 593 ALA B O 1
ATOM 11381 N N . VAL B 1 594 ? -10.617 -10.531 28.578 1 94.69 594 VAL B N 1
ATOM 11382 C CA . VAL B 1 594 ? -9.961 -9.227 28.578 1 94.69 594 VAL B CA 1
ATOM 11383 C C . VAL B 1 594 ? -10.125 -8.578 29.953 1 94.69 594 VAL B C 1
ATOM 11385 O O . VAL B 1 594 ? -9.164 -8.016 30.5 1 94.69 594 VAL B O 1
ATOM 11388 N N . ALA B 1 595 ? -11.281 -8.648 30.516 1 91.38 595 ALA B N 1
ATOM 11389 C CA . ALA B 1 595 ? -11.57 -8.039 31.812 1 91.38 595 ALA B CA 1
ATOM 11390 C C . ALA B 1 595 ? -10.711 -8.656 32.906 1 91.38 595 ALA B C 1
ATOM 11392 O O . ALA B 1 595 ? -10.328 -7.977 33.875 1 91.38 595 ALA B O 1
ATOM 11393 N N . ALA B 1 596 ? -10.422 -9.906 32.688 1 92.25 596 ALA B N 1
ATOM 11394 C CA . ALA B 1 596 ? -9.711 -10.641 33.719 1 92.25 596 ALA B CA 1
ATOM 11395 C C . ALA B 1 596 ? -8.195 -10.547 33.531 1 92.25 596 ALA B C 1
ATOM 11397 O O . ALA B 1 596 ? -7.422 -11.016 34.344 1 92.25 596 ALA B O 1
ATOM 11398 N N . ALA B 1 597 ? -7.781 -9.93 32.531 1 92.69 597 ALA B N 1
ATOM 11399 C CA . ALA B 1 597 ? -6.363 -9.914 32.156 1 92.69 597 ALA B CA 1
ATOM 11400 C C . ALA B 1 597 ? -5.547 -9.156 33.219 1 92.69 597 ALA B C 1
ATOM 11402 O O . ALA B 1 597 ? -5.969 -8.102 33.688 1 92.69 597 ALA B O 1
ATOM 11403 N N . PRO B 1 598 ? -4.367 -9.641 33.594 1 89 598 PRO B N 1
ATOM 11404 C CA . PRO B 1 598 ? -3.516 -8.969 34.562 1 89 598 PRO B CA 1
ATOM 11405 C C . PRO B 1 598 ? -2.898 -7.68 34.031 1 89 598 PRO B C 1
ATOM 11407 O O . PRO B 1 598 ? -2.623 -6.754 34.781 1 89 598 PRO B O 1
ATOM 11410 N N . VAL B 1 599 ? -2.506 -7.711 32.812 1 87.94 599 VAL B N 1
ATOM 11411 C CA . VAL B 1 599 ? -1.915 -6.555 32.156 1 87.94 599 VAL B CA 1
ATOM 11412 C C . VAL B 1 599 ? -2.799 -6.121 30.984 1 87.94 599 VAL B C 1
ATOM 11414 O O . VAL B 1 599 ? -3.316 -6.957 30.25 1 87.94 599 VAL B O 1
ATOM 11417 N N . ALA B 1 600 ? -2.914 -4.793 30.859 1 91.81 600 ALA B N 1
ATOM 11418 C CA . ALA B 1 600 ? -3.764 -4.273 29.781 1 91.81 600 ALA B CA 1
ATOM 11419 C C . ALA B 1 600 ? -3.041 -4.309 28.438 1 91.81 600 ALA B C 1
ATOM 11421 O O . ALA B 1 600 ? -2.008 -3.656 28.266 1 91.81 600 ALA B O 1
ATOM 11422 N N . LYS B 1 601 ? -3.467 -5.184 27.5 1 96.62 601 LYS B N 1
ATOM 11423 C CA . LYS B 1 601 ? -3.014 -5.262 26.125 1 96.62 601 LYS B CA 1
ATOM 11424 C C . LYS B 1 601 ? -4.18 -5.082 25.156 1 96.62 601 LYS B C 1
ATOM 11426 O O . LYS B 1 601 ? -5.293 -5.539 25.422 1 96.62 601 LYS B O 1
ATOM 11431 N N . PRO B 1 602 ? -3.863 -4.379 24.062 1 97.25 602 PRO B N 1
ATOM 11432 C CA . PRO B 1 602 ? -4.969 -4.25 23.109 1 97.25 602 PRO B CA 1
ATOM 11433 C C . PRO B 1 602 ? -5.344 -5.578 22.453 1 97.25 602 PRO B C 1
ATOM 11435 O O . PRO B 1 602 ? -4.469 -6.395 22.156 1 97.25 602 PRO B O 1
ATOM 11438 N N . VAL B 1 603 ? -6.656 -5.77 22.234 1 97.56 603 VAL B N 1
ATOM 11439 C CA . VAL B 1 603 ? -7.211 -6.957 21.594 1 97.56 603 VAL B CA 1
ATOM 11440 C C . VAL B 1 603 ? -8.078 -6.547 20.406 1 97.56 603 VAL B C 1
ATOM 11442 O O . VAL B 1 603 ? -8.875 -5.605 20.5 1 97.56 603 VAL B O 1
ATOM 11445 N N . CYS B 1 604 ? -7.855 -7.195 19.25 1 95.88 604 CYS B N 1
ATOM 11446 C CA . CYS B 1 604 ? -8.664 -7.051 18.047 1 95.88 604 CYS B CA 1
ATOM 11447 C C . CYS B 1 604 ? -9.234 -8.391 17.609 1 95.88 604 CYS B C 1
ATOM 11449 O O . CYS B 1 604 ? -8.586 -9.43 17.766 1 95.88 604 CYS B O 1
ATOM 11451 N N . VAL B 1 605 ? -10.438 -8.328 17.031 1 96.94 605 VAL B N 1
ATOM 11452 C CA . VAL B 1 605 ? -11.039 -9.555 16.516 1 96.94 605 VAL B CA 1
ATOM 11453 C C . VAL B 1 605 ? -11.211 -9.438 15 1 96.94 605 VAL B C 1
ATOM 11455 O O . VAL B 1 605 ? -11.75 -8.445 14.5 1 96.94 605 VAL B O 1
ATOM 11458 N N . VAL B 1 606 ? -10.664 -10.375 14.258 1 96 606 VAL B N 1
ATOM 11459 C CA . VAL B 1 606 ? -10.93 -10.539 12.836 1 96 606 VAL B CA 1
ATOM 11460 C C . VAL B 1 606 ? -11.898 -11.695 12.617 1 96 606 VAL B C 1
ATOM 11462 O O . VAL B 1 606 ? -11.656 -12.82 13.07 1 96 606 VAL B O 1
ATOM 11465 N N . HIS B 1 607 ? -12.984 -11.438 11.961 1 92.56 607 HIS B N 1
ATOM 11466 C CA . HIS B 1 607 ? -13.953 -12.516 11.797 1 92.56 607 HIS B CA 1
ATOM 11467 C C . HIS B 1 607 ? -14.5 -12.555 10.367 1 92.56 607 HIS B C 1
ATOM 11469 O O . HIS B 1 607 ? -14.531 -11.531 9.688 1 92.56 607 HIS B O 1
ATOM 11475 N N . LEU B 1 608 ? -14.875 -13.719 9.953 1 86.75 608 LEU B N 1
ATOM 11476 C CA . LEU B 1 608 ? -15.516 -13.93 8.664 1 86.75 608 LEU B CA 1
ATOM 11477 C C . LEU B 1 608 ? -16.906 -14.523 8.836 1 86.75 608 LEU B C 1
ATOM 11479 O O . LEU B 1 608 ? -17.078 -15.562 9.477 1 86.75 608 LEU B O 1
ATOM 11483 N N . GLU B 1 609 ? -17.938 -13.836 8.367 1 80.06 609 GLU B N 1
ATOM 11484 C CA . GLU B 1 609 ? -19.297 -14.344 8.188 1 80.06 609 GLU B CA 1
ATOM 11485 C C . GLU B 1 609 ? -19.922 -14.734 9.531 1 80.06 609 GLU B C 1
ATOM 11487 O O . GLU B 1 609 ? -20.453 -15.836 9.68 1 80.06 609 GLU B O 1
ATOM 11492 N N . ILE B 1 610 ? -19.688 -14.031 10.57 1 85.88 610 ILE B N 1
ATOM 11493 C CA . ILE B 1 610 ? -20.391 -14.172 11.844 1 85.88 610 ILE B CA 1
ATOM 11494 C C . ILE B 1 610 ? -21.25 -12.945 12.086 1 85.88 610 ILE B C 1
ATOM 11496 O O . ILE B 1 610 ? -20.828 -12 12.758 1 85.88 610 ILE B O 1
ATOM 11500 N N . PRO B 1 611 ? -22.438 -12.992 11.594 1 80.5 611 PRO B N 1
ATOM 11501 C CA . PRO B 1 611 ? -23.312 -11.836 11.758 1 80.5 611 PRO B CA 1
ATOM 11502 C C . PRO B 1 611 ? -23.562 -11.484 13.219 1 80.5 611 PRO B C 1
ATOM 11504 O O . PRO B 1 611 ? -23.781 -12.375 14.047 1 80.5 611 PRO B O 1
ATOM 11507 N N . GLY B 1 612 ? -23.422 -10.25 13.57 1 83.5 612 GLY B N 1
ATOM 11508 C CA . GLY B 1 612 ? -23.766 -9.766 14.898 1 83.5 612 GLY B CA 1
ATOM 11509 C C . GLY B 1 612 ? -22.609 -9.781 15.859 1 83.5 612 GLY B C 1
ATOM 11510 O O . GLY B 1 612 ? -22.703 -9.258 16.969 1 83.5 612 GLY B O 1
ATOM 11511 N N . LEU B 1 613 ? -21.484 -10.367 15.43 1 88.69 613 LEU B N 1
ATOM 11512 C CA . LEU B 1 613 ? -20.375 -10.484 16.359 1 88.69 613 LEU B CA 1
ATOM 11513 C C . LEU B 1 613 ? -19.812 -9.109 16.703 1 88.69 613 LEU B C 1
ATOM 11515 O O . LEU B 1 613 ? -19.516 -8.836 17.875 1 88.69 613 LEU B O 1
ATOM 11519 N N . ALA B 1 614 ? -19.672 -8.258 15.75 1 85.94 614 ALA B N 1
ATOM 11520 C CA . ALA B 1 614 ? -19.125 -6.922 15.984 1 85.94 614 ALA B CA 1
ATOM 11521 C C . ALA B 1 614 ? -19.984 -6.145 16.984 1 85.94 614 ALA B C 1
ATOM 11523 O O . ALA B 1 614 ? -19.469 -5.516 17.906 1 85.94 614 ALA B O 1
ATOM 11524 N N . GLU B 1 615 ? -21.25 -6.234 16.859 1 82.81 615 GLU B N 1
ATOM 11525 C CA . GLU B 1 615 ? -22.188 -5.559 17.75 1 82.81 615 GLU B CA 1
ATOM 11526 C C . GLU B 1 615 ? -22.125 -6.137 19.156 1 82.81 615 GLU B C 1
ATOM 11528 O O . GLU B 1 615 ? -22.156 -5.395 20.141 1 82.81 615 GLU B O 1
ATOM 11533 N N . ALA B 1 616 ? -21.984 -7.457 19.156 1 86.44 616 ALA B N 1
ATOM 11534 C CA . ALA B 1 616 ? -21.922 -8.133 20.453 1 86.44 616 ALA B CA 1
ATOM 11535 C C . ALA B 1 616 ? -20.641 -7.77 21.203 1 86.44 616 ALA B C 1
ATOM 11537 O O . ALA B 1 616 ? -20.656 -7.645 22.438 1 86.44 616 ALA B O 1
ATOM 11538 N N . LEU B 1 617 ? -19.609 -7.609 20.531 1 89.06 617 LEU B N 1
ATOM 11539 C CA . LEU B 1 617 ? -18.312 -7.285 21.141 1 89.06 617 LEU B CA 1
ATOM 11540 C C . LEU B 1 617 ? -18.297 -5.844 21.625 1 89.06 617 LEU B C 1
ATOM 11542 O O . LEU B 1 617 ? -17.562 -5.516 22.578 1 89.06 617 LEU B O 1
ATOM 11546 N N . ALA B 1 618 ? -19.156 -5.047 21 1 78.5 618 ALA B N 1
ATOM 11547 C CA . ALA B 1 618 ? -19.188 -3.621 21.312 1 78.5 618 ALA B CA 1
ATOM 11548 C C . ALA B 1 618 ? -20.25 -3.318 22.359 1 78.5 618 ALA B C 1
ATOM 11550 O O . ALA B 1 618 ? -20.344 -2.197 22.859 1 78.5 618 ALA B O 1
ATOM 11551 N N . ALA B 1 619 ? -21.156 -4.301 22.688 1 71.31 619 ALA B N 1
ATOM 11552 C CA . ALA B 1 619 ? -22.312 -4.074 23.547 1 71.31 619 ALA B CA 1
ATOM 11553 C C . ALA B 1 619 ? -21.906 -3.668 24.953 1 71.31 619 ALA B C 1
ATOM 11555 O O . ALA B 1 619 ? -20.938 -4.199 25.5 1 71.31 619 ALA B O 1
ATOM 11556 N N . PRO B 1 620 ? -22.625 -2.477 25.359 1 61.44 620 PRO B N 1
ATOM 11557 C CA . PRO B 1 620 ? -22.375 -2.086 26.75 1 61.44 620 PRO B CA 1
ATOM 11558 C C . PRO B 1 620 ? -22.828 -3.143 27.75 1 61.44 620 PRO B C 1
ATOM 11560 O O . PRO B 1 620 ? -23.656 -3.992 27.422 1 61.44 620 PRO B O 1
ATOM 11563 N N . PRO B 1 621 ? -22.109 -3.244 28.844 1 53.38 621 PRO B N 1
ATOM 11564 C CA . PRO B 1 621 ? -22.641 -4.141 29.875 1 53.38 621 PRO B CA 1
ATOM 11565 C C . PRO B 1 621 ? -24.094 -3.846 30.234 1 53.38 621 PRO B C 1
ATOM 11567 O O . PRO B 1 621 ? -24.547 -2.715 30.062 1 53.38 621 PRO B O 1
ATOM 11570 N N . GLU B 1 622 ? -25.062 -4.809 30.125 1 47.81 622 GLU B N 1
ATOM 11571 C CA . GLU B 1 622 ? -26.453 -4.629 30.516 1 47.81 622 GLU B CA 1
ATOM 11572 C C . GLU B 1 622 ? -26.594 -3.6 31.641 1 47.81 622 GLU B C 1
ATOM 11574 O O . GLU B 1 622 ? -25.703 -3.479 32.5 1 47.81 622 GLU B O 1
ATOM 11579 N N . ALA B 1 623 ? -27.734 -2.709 31.656 1 40.5 623 ALA B N 1
ATOM 11580 C CA . ALA B 1 623 ? -28.188 -1.772 32.688 1 40.5 623 ALA B CA 1
ATOM 11581 C C . ALA B 1 623 ? -28.359 -2.475 34.031 1 40.5 623 ALA B C 1
ATOM 11583 O O . ALA B 1 623 ? -28.953 -3.549 34.094 1 40.5 623 ALA B O 1
ATOM 11584 N N . GLY B 1 624 ? -27.516 -2.062 35.25 1 40.22 624 GLY B N 1
ATOM 11585 C CA . GLY B 1 624 ? -27.469 -2.49 36.625 1 40.22 624 GLY B CA 1
ATOM 11586 C C . GLY B 1 624 ? -26.234 -3.303 36.969 1 40.22 624 GLY B C 1
ATOM 11587 O O . GLY B 1 624 ? -26.047 -3.729 38.094 1 40.22 624 GLY B O 1
ATOM 11588 N N . ALA B 1 625 ? -25.812 -3.857 36.031 1 42.97 625 ALA B N 1
ATOM 11589 C CA . ALA B 1 625 ? -24.625 -4.594 36.5 1 42.97 625 ALA B CA 1
ATOM 11590 C C . ALA B 1 625 ? -23.484 -3.648 36.812 1 42.97 625 ALA B C 1
ATOM 11592 O O . ALA B 1 625 ? -23.281 -2.641 36.125 1 42.97 625 ALA B O 1
ATOM 11593 N N . PRO B 1 626 ? -22.953 -3.621 38.094 1 36.88 626 PRO B N 1
ATOM 11594 C CA . PRO B 1 626 ? -21.906 -2.678 38.5 1 36.88 626 PRO B CA 1
ATOM 11595 C C . PRO B 1 626 ? -20.828 -2.484 37.406 1 36.88 626 PRO B C 1
ATOM 11597 O O . PRO B 1 626 ? -20.547 -3.406 36.656 1 36.88 626 PRO B O 1
ATOM 11600 N N . ALA B 1 627 ? -20.641 -1.217 37.031 1 40.84 627 ALA B N 1
ATOM 11601 C CA . ALA B 1 627 ? -19.5 -0.823 36.219 1 40.84 627 ALA B CA 1
ATOM 11602 C C . ALA B 1 627 ? -18.266 -1.668 36.531 1 40.84 627 ALA B C 1
ATOM 11604 O O . ALA B 1 627 ? -17.438 -1.28 37.344 1 40.84 627 ALA B O 1
ATOM 11605 N N . GLY B 1 628 ? -18.344 -2.797 36.938 1 36.34 628 GLY B N 1
ATOM 11606 C CA . GLY B 1 628 ? -17.078 -3.463 37.219 1 36.34 628 GLY B CA 1
ATOM 11607 C C . GLY B 1 628 ? -16.156 -3.551 36.031 1 36.34 628 GLY B C 1
ATOM 11608 O O . GLY B 1 628 ? -16.484 -3.043 34.969 1 36.34 628 GLY B O 1
ATOM 11609 N N . PRO B 1 629 ? -14.953 -4.203 36.062 1 41.38 629 PRO B N 1
ATOM 11610 C CA . PRO B 1 629 ? -13.977 -4.52 35.031 1 41.38 629 PRO B CA 1
ATOM 11611 C C . PRO B 1 629 ? -14.633 -4.918 33.719 1 41.38 629 PRO B C 1
ATOM 11613 O O . PRO B 1 629 ? -13.938 -5.301 32.75 1 41.38 629 PRO B O 1
ATOM 11616 N N . GLY B 1 630 ? -15.836 -4.938 33.5 1 46.38 630 GLY B N 1
ATOM 11617 C CA . GLY B 1 630 ? -16.688 -5.602 32.531 1 46.38 630 GLY B CA 1
ATOM 11618 C C . GLY B 1 630 ? -16.891 -4.797 31.266 1 46.38 630 GLY B C 1
ATOM 11619 O O . GLY B 1 630 ? -17.578 -5.25 30.344 1 46.38 630 GLY B O 1
ATOM 11620 N N . SER B 1 631 ? -16.672 -3.484 31.281 1 59.69 631 SER B N 1
ATOM 11621 C CA . SER B 1 631 ? -16.953 -2.574 30.188 1 59.69 631 SER B CA 1
ATOM 11622 C C . SER B 1 631 ? -15.898 -2.686 29.094 1 59.69 631 SER B C 1
ATOM 11624 O O . SER B 1 631 ? -15.695 -1.746 28.312 1 59.69 631 SER B O 1
ATOM 11626 N N . VAL B 1 632 ? -15.508 -3.844 28.984 1 76.88 632 VAL B N 1
ATOM 11627 C CA . VAL B 1 632 ? -14.438 -3.994 27.984 1 76.88 632 VAL B CA 1
ATOM 11628 C C . VAL B 1 632 ? -15.039 -4.07 26.594 1 76.88 632 VAL B C 1
ATOM 11630 O O . VAL B 1 632 ? -16.016 -4.785 26.359 1 76.88 632 VAL B O 1
ATOM 11633 N N . ARG B 1 633 ? -14.625 -3.174 25.781 1 83.19 633 ARG B N 1
ATOM 11634 C CA . ARG B 1 633 ? -15.016 -3.221 24.375 1 83.19 633 ARG B CA 1
ATOM 11635 C C . ARG B 1 633 ? -13.859 -3.707 23.516 1 83.19 633 ARG B C 1
ATOM 11637 O O . ARG B 1 633 ? -12.711 -3.289 23.703 1 83.19 633 ARG B O 1
ATOM 11644 N N . VAL B 1 634 ? -14.281 -4.668 22.672 1 91.19 634 VAL B N 1
ATOM 11645 C CA . VAL B 1 634 ? -13.266 -5.227 21.781 1 91.19 634 VAL B CA 1
ATOM 11646 C C . VAL B 1 634 ? -13.617 -4.93 20.328 1 91.19 634 VAL B C 1
ATOM 11648 O O . VAL B 1 634 ? -14.688 -5.32 19.859 1 91.19 634 VAL B O 1
ATOM 11651 N N . PRO B 1 635 ? -12.789 -4.191 19.609 1 91.81 635 PRO B N 1
ATOM 11652 C CA . PRO B 1 635 ? -13.102 -3.883 18.203 1 91.81 635 PRO B CA 1
ATOM 11653 C C . PRO B 1 635 ? -13.031 -5.109 17.297 1 91.81 635 PRO B C 1
ATOM 11655 O O . PRO B 1 635 ? -12.172 -5.977 17.5 1 91.81 635 PRO B O 1
ATOM 11658 N N . ALA B 1 636 ? -13.906 -5.191 16.328 1 93.38 636 ALA B N 1
ATOM 11659 C CA . ALA B 1 636 ? -13.945 -6.258 15.328 1 93.38 636 ALA B CA 1
ATOM 11660 C C . ALA B 1 636 ? -13.68 -5.711 13.93 1 93.38 636 ALA B C 1
ATOM 11662 O O . ALA B 1 636 ? -14.117 -4.605 13.594 1 93.38 636 ALA B O 1
ATOM 11663 N N . TYR B 1 637 ? -12.945 -6.418 13.148 1 93.19 637 TYR B N 1
ATOM 11664 C CA . TYR B 1 637 ? -12.594 -6.043 11.781 1 93.19 637 TYR B CA 1
ATOM 11665 C C . TYR B 1 637 ? -13.008 -7.129 10.797 1 93.19 637 TYR B C 1
ATOM 11667 O O . TYR B 1 637 ? -12.875 -8.32 11.078 1 93.19 637 TYR B O 1
ATOM 11675 N N . PRO B 1 638 ? -13.461 -6.789 9.609 1 89.81 638 PRO B N 1
ATOM 11676 C CA . PRO B 1 638 ? -13.938 -7.766 8.625 1 89.81 638 PRO B CA 1
ATOM 11677 C C . PRO B 1 638 ? -12.797 -8.391 7.824 1 89.81 638 PRO B C 1
ATOM 11679 O O . PRO B 1 638 ? -13.031 -9.297 7.02 1 89.81 638 PRO B O 1
ATOM 11682 N N . ALA B 1 639 ? -11.594 -7.934 8.016 1 92.31 639 ALA B N 1
ATOM 11683 C CA . ALA B 1 639 ? -10.445 -8.438 7.27 1 92.31 639 ALA B CA 1
ATOM 11684 C C . ALA B 1 639 ? -9.164 -8.344 8.094 1 92.31 639 ALA B C 1
ATOM 11686 O O . ALA B 1 639 ? -9.008 -7.418 8.898 1 92.31 639 ALA B O 1
ATOM 11687 N N . ALA B 1 640 ? -8.242 -9.258 7.84 1 94.31 640 ALA B N 1
ATOM 11688 C CA . ALA B 1 640 ? -6.988 -9.352 8.586 1 94.31 640 ALA B CA 1
ATOM 11689 C C . ALA B 1 640 ? -6.133 -8.102 8.391 1 94.31 640 ALA B C 1
ATOM 11691 O O . ALA B 1 640 ? -5.527 -7.602 9.336 1 94.31 640 ALA B O 1
ATOM 11692 N N . GLU B 1 641 ? -6.094 -7.625 7.188 1 94.5 641 GLU B N 1
ATOM 11693 C CA . GLU B 1 641 ? -5.215 -6.5 6.883 1 94.5 641 GLU B CA 1
ATOM 11694 C C . GLU B 1 641 ? -5.699 -5.223 7.57 1 94.5 641 GLU B C 1
ATOM 11696 O O . GLU B 1 641 ? -4.895 -4.363 7.93 1 94.5 641 GLU B O 1
ATOM 11701 N N . ARG B 1 642 ? -7.023 -5.078 7.797 1 95.94 642 ARG B N 1
ATOM 11702 C CA . ARG B 1 642 ? -7.57 -3.898 8.453 1 95.94 642 ARG B CA 1
ATOM 11703 C C . ARG B 1 642 ? -7.168 -3.859 9.93 1 95.94 642 ARG B C 1
ATOM 11705 O O . ARG B 1 642 ? -6.762 -2.812 10.438 1 95.94 642 ARG B O 1
ATOM 11712 N N . ALA B 1 643 ? -7.266 -4.984 10.57 1 97.06 643 ALA B N 1
ATOM 11713 C CA . ALA B 1 643 ? -6.852 -5.074 11.961 1 97.06 643 ALA B CA 1
ATOM 11714 C C . ALA B 1 643 ? -5.348 -4.84 12.109 1 97.06 643 ALA B C 1
ATOM 11716 O O . ALA B 1 643 ? -4.914 -4.055 12.953 1 97.06 643 ALA B O 1
ATOM 11717 N N . ALA B 1 644 ? -4.594 -5.523 11.258 1 97.31 644 ALA B N 1
ATOM 11718 C CA . ALA B 1 644 ? -3.137 -5.441 11.328 1 97.31 644 ALA B CA 1
ATOM 11719 C C . ALA B 1 644 ? -2.656 -4.016 11.07 1 97.31 644 ALA B C 1
ATOM 11721 O O . ALA B 1 644 ? -1.789 -3.508 11.781 1 97.31 644 ALA B O 1
ATOM 11722 N N . ARG B 1 645 ? -3.193 -3.395 10.07 1 97.12 645 ARG B N 1
ATOM 11723 C CA . ARG B 1 645 ? -2.803 -2.033 9.719 1 97.12 645 ARG B CA 1
ATOM 11724 C C . ARG B 1 645 ? -3.127 -1.062 10.852 1 97.12 645 ARG B C 1
ATOM 11726 O O . ARG B 1 645 ? -2.324 -0.183 11.172 1 97.12 645 ARG B O 1
ATOM 11733 N N . SER B 1 646 ? -4.297 -1.178 11.422 1 97.75 646 SER B N 1
ATOM 11734 C CA . SER B 1 646 ? -4.676 -0.337 12.547 1 97.75 646 SER B CA 1
ATOM 11735 C C . SER B 1 646 ? -3.721 -0.524 13.719 1 97.75 646 SER B C 1
ATOM 11737 O O . SER B 1 646 ? -3.25 0.453 14.312 1 97.75 646 SER B O 1
ATOM 11739 N N . LEU B 1 647 ? -3.432 -1.788 14.008 1 98.19 647 LEU B N 1
ATOM 11740 C CA . LEU B 1 647 ? -2.531 -2.1 15.117 1 98.19 647 LEU B CA 1
ATOM 11741 C C . LEU B 1 647 ? -1.134 -1.55 14.844 1 98.19 647 LEU B C 1
ATOM 11743 O O . LEU B 1 647 ? -0.456 -1.089 15.766 1 98.19 647 LEU B O 1
ATOM 11747 N N . ALA B 1 648 ? -0.722 -1.635 13.617 1 98.12 648 ALA B N 1
ATOM 11748 C CA . ALA B 1 648 ? 0.599 -1.13 13.25 1 98.12 648 ALA B CA 1
ATOM 11749 C C . ALA B 1 648 ? 0.686 0.379 13.461 1 98.12 648 ALA B C 1
ATOM 11751 O O . ALA B 1 648 ? 1.682 0.883 13.984 1 98.12 648 ALA B O 1
ATOM 11752 N N . HIS B 1 649 ? -0.339 1.121 13 1 97.56 649 HIS B N 1
ATOM 11753 C CA . HIS B 1 649 ? -0.393 2.562 13.219 1 97.56 649 HIS B CA 1
ATOM 11754 C C . HIS B 1 649 ? -0.302 2.904 14.703 1 97.56 649 HIS B C 1
ATOM 11756 O O . HIS B 1 649 ? 0.459 3.791 15.094 1 97.56 649 HIS B O 1
ATOM 11762 N N . VAL B 1 650 ? -1.037 2.199 15.5 1 98.12 650 VAL B N 1
ATOM 11763 C CA . VAL B 1 650 ? -1.129 2.48 16.922 1 98.12 650 VAL B CA 1
ATOM 11764 C C . VAL B 1 650 ? 0.185 2.109 17.609 1 98.12 650 VAL B C 1
ATOM 11766 O O . VAL B 1 650 ? 0.64 2.814 18.516 1 98.12 650 VAL B O 1
ATOM 11769 N N . ALA B 1 651 ? 0.791 0.996 17.172 1 98 651 ALA B N 1
ATOM 11770 C CA . ALA B 1 651 ? 2.074 0.58 17.734 1 98 651 ALA B CA 1
ATOM 11771 C C . ALA B 1 651 ? 3.162 1.607 17.438 1 98 651 ALA B C 1
ATOM 11773 O O . ALA B 1 651 ? 3.982 1.919 18.312 1 98 651 ALA B O 1
ATOM 11774 N N . ARG B 1 652 ? 3.219 2.115 16.219 1 95.88 652 ARG B N 1
ATOM 11775 C CA . ARG B 1 652 ? 4.191 3.143 15.859 1 95.88 652 ARG B CA 1
ATOM 11776 C C . ARG B 1 652 ? 3.988 4.406 16.688 1 95.88 652 ARG B C 1
ATOM 11778 O O . ARG B 1 652 ? 4.957 5.027 17.125 1 95.88 652 ARG B O 1
ATOM 11785 N N . TYR B 1 653 ? 2.76 4.801 16.891 1 96.88 653 TYR B N 1
ATOM 11786 C CA . TYR B 1 653 ? 2.436 5.961 17.719 1 96.88 653 TYR B CA 1
ATOM 11787 C C . TYR B 1 653 ? 2.893 5.75 19.156 1 96.88 653 TYR B C 1
ATOM 11789 O O . TYR B 1 653 ? 3.496 6.641 19.766 1 96.88 653 TYR B O 1
ATOM 11797 N N . ALA B 1 654 ? 2.551 4.566 19.656 1 97.62 654 ALA B N 1
ATOM 11798 C CA . ALA B 1 654 ? 2.947 4.246 21.031 1 97.62 654 ALA B CA 1
ATOM 11799 C C . ALA B 1 654 ? 4.461 4.34 21.203 1 97.62 654 ALA B C 1
ATOM 11801 O O . ALA B 1 654 ? 4.949 4.84 22.219 1 97.62 654 ALA B O 1
ATOM 11802 N N . GLU B 1 655 ? 5.121 3.816 20.266 1 95.19 655 GLU B N 1
ATOM 11803 C CA . GLU B 1 655 ? 6.578 3.895 20.297 1 95.19 655 GLU B CA 1
ATOM 11804 C C . GLU B 1 655 ? 7.055 5.344 20.25 1 95.19 655 GLU B C 1
ATOM 11806 O O . GLU B 1 655 ? 7.965 5.723 21 1 95.19 655 GLU B O 1
ATOM 11811 N N . TRP B 1 656 ? 6.48 6.113 19.375 1 92.94 656 TRP B N 1
ATOM 11812 C CA . TRP B 1 656 ? 6.812 7.531 19.297 1 92.94 656 TRP B CA 1
ATOM 11813 C C . TRP B 1 656 ? 6.605 8.219 20.641 1 92.94 656 TRP B C 1
ATOM 11815 O O . TRP B 1 656 ? 7.465 8.977 21.094 1 92.94 656 TRP B O 1
ATOM 11825 N N . ARG B 1 657 ? 5.5 8.023 21.234 1 94.81 657 ARG B N 1
ATOM 11826 C CA . ARG B 1 657 ? 5.164 8.641 22.516 1 94.81 657 ARG B CA 1
ATOM 11827 C C . ARG B 1 657 ? 6.168 8.25 23.594 1 94.81 657 ARG B C 1
ATOM 11829 O O . ARG B 1 657 ? 6.652 9.109 24.328 1 94.81 657 ARG B O 1
ATOM 11836 N N . ARG B 1 658 ? 6.492 6.98 23.641 1 93.69 658 ARG B N 1
ATOM 11837 C CA . ARG B 1 658 ? 7.445 6.48 24.641 1 93.69 658 ARG B CA 1
ATOM 11838 C C . ARG B 1 658 ? 8.82 7.102 24.422 1 93.69 658 ARG B C 1
ATOM 11840 O O . ARG B 1 658 ? 9.453 7.559 25.375 1 93.69 658 ARG B O 1
ATOM 11847 N N . ARG B 1 659 ? 9.242 7.141 23.219 1 88.75 659 ARG B N 1
ATOM 11848 C CA . ARG B 1 659 ? 10.562 7.691 22.906 1 88.75 659 ARG B CA 1
ATOM 11849 C C . ARG B 1 659 ? 10.617 9.18 23.219 1 88.75 659 ARG B C 1
ATOM 11851 O O . ARG B 1 659 ? 11.641 9.688 23.672 1 88.75 659 ARG B O 1
ATOM 11858 N N . THR B 1 660 ? 9.57 9.859 22.891 1 88.75 660 THR B N 1
ATOM 11859 C CA . THR B 1 660 ? 9.523 11.297 23.125 1 88.75 660 THR B CA 1
ATOM 11860 C C . THR B 1 660 ? 9.508 11.594 24.625 1 88.75 660 THR B C 1
ATOM 11862 O O . THR B 1 660 ? 10.086 12.586 25.062 1 88.75 660 THR B O 1
ATOM 11865 N N . GLU B 1 661 ? 8.914 10.727 25.391 1 88.75 661 GLU B N 1
ATOM 11866 C CA . GLU B 1 661 ? 8.859 10.898 26.828 1 88.75 661 GLU B CA 1
ATOM 11867 C C . GLU B 1 661 ? 10.195 10.539 27.484 1 88.75 661 GLU B C 1
ATOM 11869 O O . GLU B 1 661 ? 10.656 11.227 28.391 1 88.75 661 GLU B O 1
ATOM 11874 N N . GLU B 1 662 ? 10.781 9.469 27.016 1 88.5 662 GLU B N 1
ATOM 11875 C CA . GLU B 1 662 ? 12.023 8.977 27.594 1 88.5 662 GLU B CA 1
ATOM 11876 C C . GLU B 1 662 ? 13.203 9.867 27.219 1 88.5 662 GLU B C 1
ATOM 11878 O O . GLU B 1 662 ? 14.086 10.117 28.047 1 88.5 662 GLU B O 1
ATOM 11883 N N . ARG B 1 663 ? 13.25 10.219 25.969 1 87.25 663 ARG B N 1
ATOM 11884 C CA . ARG B 1 663 ? 14.352 11.047 25.484 1 87.25 663 ARG B CA 1
ATOM 11885 C C . ARG B 1 663 ? 13.828 12.227 24.656 1 87.25 663 ARG B C 1
ATOM 11887 O O . ARG B 1 663 ? 13.906 12.211 23.422 1 87.25 663 ARG B O 1
ATOM 11894 N N . PRO B 1 664 ? 13.398 13.195 25.375 1 84.75 664 PRO B N 1
ATOM 11895 C CA . PRO B 1 664 ? 12.914 14.352 24.609 1 84.75 664 PRO B CA 1
ATOM 11896 C C . PRO B 1 664 ? 14.016 15.016 23.781 1 84.75 664 PRO B C 1
ATOM 11898 O O . PRO B 1 664 ? 15.148 15.141 24.25 1 84.75 664 PRO B O 1
ATOM 11901 N N . GLY B 1 665 ? 13.852 15.047 22.5 1 86 665 GLY B N 1
ATOM 11902 C CA . GLY B 1 665 ? 14.789 15.766 21.641 1 86 665 GLY B CA 1
ATOM 11903 C C . GLY B 1 665 ? 14.898 17.234 21.984 1 86 665 GLY B C 1
ATOM 11904 O O . GLY B 1 665 ? 13.922 17.844 22.438 1 86 665 GLY B O 1
ATOM 11905 N N . ARG B 1 666 ? 16.109 17.703 21.828 1 88.12 666 ARG B N 1
ATOM 11906 C CA . ARG B 1 666 ? 16.344 19.109 22.094 1 88.12 666 ARG B CA 1
ATOM 11907 C C . ARG B 1 666 ? 16.953 19.812 20.891 1 88.12 666 ARG B C 1
ATOM 11909 O O . ARG B 1 666 ? 17.75 19.219 20.156 1 88.12 666 ARG B O 1
ATOM 11916 N N . VAL B 1 667 ? 16.453 21.031 20.703 1 89.81 667 VAL B N 1
ATOM 11917 C CA . VAL B 1 667 ? 17.125 21.906 19.75 1 89.81 667 VAL B CA 1
ATOM 11918 C C . VAL B 1 667 ? 18.375 22.516 20.391 1 89.81 667 VAL B C 1
ATOM 11920 O O . VAL B 1 667 ? 18.266 23.297 21.328 1 89.81 667 VAL B O 1
ATOM 11923 N N . PRO B 1 668 ? 19.469 22.125 19.859 1 90 668 PRO B N 1
ATOM 11924 C CA . PRO B 1 668 ? 20.688 22.578 20.531 1 90 668 PRO B CA 1
ATOM 11925 C C . PRO B 1 668 ? 20.938 24.078 20.328 1 90 668 PRO B C 1
ATOM 11927 O O . PRO B 1 668 ? 20.453 24.672 19.359 1 90 668 PRO B O 1
ATOM 11930 N N . GLU B 1 669 ? 21.641 24.625 21.375 1 89.19 669 GLU B N 1
ATOM 11931 C CA . GLU B 1 669 ? 22.156 25.984 21.266 1 89.19 669 GLU B CA 1
ATOM 11932 C C . GLU B 1 669 ? 23.672 25.984 21.078 1 89.19 669 GLU B C 1
ATOM 11934 O O . GLU B 1 669 ? 24.375 25.188 21.688 1 89.19 669 GLU B O 1
ATOM 11939 N N . TYR B 1 670 ? 24.031 26.75 20.094 1 92.5 670 TYR B N 1
ATOM 11940 C CA . TYR B 1 670 ? 25.469 26.859 19.812 1 92.5 670 TYR B CA 1
ATOM 11941 C C . TYR B 1 670 ? 25.969 28.266 20.109 1 92.5 670 TYR B C 1
ATOM 11943 O O . TYR B 1 670 ? 25.375 29.25 19.672 1 92.5 670 TYR B O 1
ATOM 11951 N N . GLU B 1 671 ? 27 28.312 20.812 1 89.12 671 GLU B N 1
ATOM 11952 C CA . GLU B 1 671 ? 27.562 29.594 21.25 1 89.12 671 GLU B CA 1
ATOM 11953 C C . GLU B 1 671 ? 28.125 30.375 20.062 1 89.12 671 GLU B C 1
ATOM 11955 O O . GLU B 1 671 ? 28.156 31.609 20.078 1 89.12 671 GLU B O 1
ATOM 11960 N N . ASP B 1 672 ? 28.484 29.734 19.094 1 93.12 672 ASP B N 1
ATOM 11961 C CA . ASP B 1 672 ? 29.203 30.391 18 1 93.12 672 ASP B CA 1
ATOM 11962 C C . ASP B 1 672 ? 28.234 30.828 16.891 1 93.12 672 ASP B C 1
ATOM 11964 O O . ASP B 1 672 ? 28.656 31.234 15.812 1 93.12 672 ASP B O 1
ATOM 11968 N N . ILE B 1 673 ? 27.016 30.734 17.062 1 94.12 673 ILE B N 1
ATOM 11969 C CA . ILE B 1 673 ? 26.047 31.203 16.078 1 94.12 673 ILE B CA 1
ATOM 11970 C C . ILE B 1 673 ? 25.766 32.688 16.312 1 94.12 673 ILE B C 1
ATOM 11972 O O . ILE B 1 673 ? 25.484 33.094 17.438 1 94.12 673 ILE B O 1
ATOM 11976 N N . ASP B 1 674 ? 25.938 33.438 15.281 1 92.62 674 ASP B N 1
ATOM 11977 C CA . ASP B 1 674 ? 25.656 34.875 15.305 1 92.62 674 ASP B CA 1
ATOM 11978 C C . ASP B 1 674 ? 24.344 35.156 14.602 1 92.62 674 ASP B C 1
ATOM 11980 O O . ASP B 1 674 ? 24.344 35.625 13.453 1 92.62 674 ASP B O 1
ATOM 11984 N N . GLU B 1 675 ? 23.297 35.031 15.297 1 89.62 675 GLU B N 1
ATOM 11985 C CA . GLU B 1 675 ? 21.969 35.188 14.727 1 89.62 675 GLU B CA 1
ATOM 11986 C C . GLU B 1 675 ? 21.719 36.625 14.281 1 89.62 675 GLU B C 1
ATOM 11988 O O . GLU B 1 675 ? 21.203 36.875 13.195 1 89.62 675 GLU B O 1
ATOM 11993 N N . ALA B 1 676 ? 22.156 37.531 15.109 1 82.31 676 ALA B N 1
ATOM 11994 C CA . ALA B 1 676 ? 21.953 38.938 14.828 1 82.31 676 ALA B CA 1
ATOM 11995 C C . ALA B 1 676 ? 22.75 39.375 13.602 1 82.31 676 ALA B C 1
ATOM 11997 O O . ALA B 1 676 ? 22.25 40.125 12.758 1 82.31 676 ALA B O 1
ATOM 11998 N N . GLY B 1 677 ? 23.984 38.969 13.602 1 88.69 677 GLY B N 1
ATOM 11999 C CA . GLY B 1 677 ? 24.797 39.281 12.438 1 88.69 677 GLY B CA 1
ATOM 12000 C C . GLY B 1 677 ? 24.234 38.719 11.148 1 88.69 677 GLY B C 1
ATOM 12001 O O . GLY B 1 677 ? 24.266 39.406 10.117 1 88.69 677 GLY B O 1
ATOM 12002 N N . ALA B 1 678 ? 23.75 37.562 11.211 1 94.25 678 ALA B N 1
ATOM 12003 C CA . ALA B 1 678 ? 23.141 36.938 10.039 1 94.25 678 ALA B CA 1
ATOM 12004 C C . ALA B 1 678 ? 21.906 37.719 9.594 1 94.25 678 ALA B C 1
ATOM 12006 O O . ALA B 1 678 ? 21.688 37.938 8.398 1 94.25 678 ALA B O 1
ATOM 12007 N N . ALA B 1 679 ? 21.078 38.125 10.523 1 87.06 679 ALA B N 1
ATOM 12008 C CA . ALA B 1 679 ? 19.875 38.875 10.211 1 87.06 679 ALA B CA 1
ATOM 12009 C C . ALA B 1 679 ? 20.234 40.188 9.508 1 87.06 679 ALA B C 1
ATOM 12011 O O . ALA B 1 679 ? 19.562 40.594 8.555 1 87.06 679 ALA B O 1
ATOM 12012 N N . ALA B 1 680 ? 21.266 40.781 10.016 1 85.38 680 ALA B N 1
ATOM 12013 C CA . ALA B 1 680 ? 21.734 42.031 9.414 1 85.38 680 ALA B CA 1
ATOM 12014 C C . ALA B 1 680 ? 22.203 41.781 7.98 1 85.38 680 ALA B C 1
ATOM 12016 O O . ALA B 1 680 ? 21.891 42.594 7.082 1 85.38 680 ALA B O 1
ATOM 12017 N N . ASP B 1 681 ? 22.922 40.781 7.824 1 93.38 681 ASP B N 1
ATOM 12018 C CA . ASP B 1 681 ? 23.406 40.438 6.492 1 93.38 681 ASP B CA 1
ATOM 12019 C C . ASP B 1 681 ? 22.25 40.188 5.531 1 93.38 681 ASP B C 1
ATOM 12021 O O . ASP B 1 681 ? 22.266 40.625 4.387 1 93.38 681 ASP B O 1
ATOM 12025 N N . ILE B 1 682 ? 21.297 39.438 5.961 1 92.62 682 ILE B N 1
ATOM 12026 C CA . ILE B 1 682 ? 20.156 39.062 5.141 1 92.62 682 ILE B CA 1
ATOM 12027 C C . ILE B 1 682 ? 19.391 40.312 4.711 1 92.62 682 ILE B C 1
ATOM 12029 O O . ILE B 1 682 ? 18.984 40.438 3.553 1 92.62 682 ILE B O 1
ATOM 12033 N N . GLU B 1 683 ? 19.25 41.219 5.621 1 83.5 683 GLU B N 1
ATOM 12034 C CA . GLU B 1 683 ? 18.578 42.469 5.301 1 83.5 683 GLU B CA 1
ATOM 12035 C C . GLU B 1 683 ? 19.312 43.25 4.211 1 83.5 683 GLU B C 1
ATOM 12037 O O . GLU B 1 683 ? 18.688 43.75 3.271 1 83.5 683 GLU B O 1
ATOM 12042 N N . VAL B 1 684 ? 20.578 43.312 4.41 1 87.62 684 VAL B N 1
ATOM 12043 C CA . VAL B 1 684 ? 21.406 44.031 3.443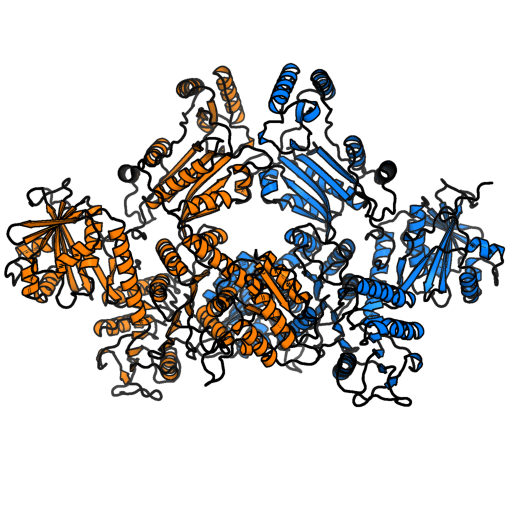 1 87.62 684 VAL B CA 1
ATOM 12044 C C . VAL B 1 684 ? 21.312 43.344 2.08 1 87.62 684 VAL B C 1
ATOM 12046 O O . VAL B 1 684 ? 21.188 44.031 1.053 1 87.62 684 VAL B O 1
ATOM 12049 N N . LEU B 1 685 ? 21.391 42.094 2.094 1 91.75 685 LEU B N 1
ATOM 12050 C CA . LEU B 1 685 ? 21.375 41.312 0.853 1 91.75 685 LEU B CA 1
ATOM 12051 C C . LEU B 1 685 ? 20.031 41.438 0.157 1 91.75 685 LEU B C 1
ATOM 12053 O O . LEU B 1 685 ? 19.953 41.531 -1.069 1 91.75 685 LEU B O 1
ATOM 12057 N N . LEU B 1 686 ? 18.984 41.344 0.897 1 87.62 686 LEU B N 1
ATOM 12058 C CA . LEU B 1 686 ? 17.656 41.469 0.312 1 87.62 686 LEU B CA 1
ATOM 12059 C C . LEU B 1 686 ? 17.453 42.844 -0.296 1 87.62 686 LEU B C 1
ATOM 12061 O O . LEU B 1 686 ? 16.891 42.969 -1.385 1 87.62 686 LEU B O 1
ATOM 12065 N N . THR B 1 687 ? 17.922 43.844 0.355 1 81.38 687 THR B N 1
ATOM 12066 C CA . THR B 1 687 ? 17.828 45.219 -0.148 1 81.38 687 THR B CA 1
ATOM 12067 C C . THR B 1 687 ? 18.656 45.406 -1.409 1 81.38 687 THR B C 1
ATOM 12069 O O . THR B 1 687 ? 18.219 46 -2.381 1 81.38 687 THR B O 1
ATOM 12072 N N . ALA B 1 688 ? 19.766 44.875 -1.307 1 83.44 688 ALA B N 1
ATOM 12073 C CA . ALA B 1 688 ? 20.688 45 -2.428 1 83.44 688 ALA B CA 1
ATOM 12074 C C . ALA B 1 688 ? 20.125 44.344 -3.686 1 83.44 688 ALA B C 1
ATOM 12076 O O . ALA B 1 688 ? 20.375 44.812 -4.801 1 83.44 688 ALA B O 1
ATOM 12077 N N . HIS B 1 689 ? 19.469 43.312 -3.527 1 84.62 689 HIS B N 1
ATOM 12078 C CA . HIS B 1 689 ? 18.938 42.594 -4.676 1 84.62 689 HIS B CA 1
ATOM 12079 C C . HIS B 1 689 ? 17.547 43.094 -5.043 1 84.62 689 HIS B C 1
ATOM 12081 O O . HIS B 1 689 ? 16.875 42.531 -5.898 1 84.62 689 HIS B O 1
ATOM 12087 N N . GLY B 1 690 ? 17.062 44.156 -4.5 1 69.56 690 GLY B N 1
ATOM 12088 C CA . GLY B 1 690 ? 15.82 44.844 -4.852 1 69.56 690 GLY B CA 1
ATOM 12089 C C . GLY B 1 690 ? 14.578 44.062 -4.426 1 69.56 690 GLY B C 1
ATOM 12090 O O . GLY B 1 690 ? 13.516 44.219 -5.039 1 69.56 690 GLY B O 1
ATOM 12091 N N . VAL B 1 691 ? 14.883 43.062 -3.686 1 61.19 691 VAL B N 1
ATOM 12092 C CA . VAL B 1 691 ? 13.711 42.312 -3.254 1 61.19 691 VAL B CA 1
ATOM 12093 C C . VAL B 1 691 ? 12.93 43.125 -2.221 1 61.19 691 VAL B C 1
ATOM 12095 O O . VAL B 1 691 ? 13.445 43.438 -1.146 1 61.19 691 VAL B O 1
ATOM 12098 N N . THR B 1 692 ? 12.188 44.125 -2.729 1 51.44 692 THR B N 1
ATOM 12099 C CA . THR B 1 692 ? 11.359 44.938 -1.833 1 51.44 692 THR B CA 1
ATOM 12100 C C . THR B 1 692 ? 10.055 44.219 -1.51 1 51.44 692 THR B C 1
ATOM 12102 O O . THR B 1 692 ? 9.594 43.375 -2.281 1 51.44 692 THR B O 1
ATOM 12105 N N . GLU B 1 693 ? 9.641 44.469 -0.315 1 45.72 693 GLU B N 1
ATOM 12106 C CA . GLU B 1 693 ? 8.336 44.094 0.223 1 45.72 693 GLU B CA 1
ATOM 12107 C C . GLU B 1 693 ? 7.207 44.594 -0.677 1 45.72 693 GLU B C 1
ATOM 12109 O O . GLU B 1 693 ? 7.23 45.75 -1.135 1 45.72 693 GLU B O 1
ATOM 12114 N N . GLY B 1 694 ? 6.516 43.781 -1.582 1 44.62 694 GLY B N 1
ATOM 12115 C CA . GLY B 1 694 ? 5.281 44.219 -2.23 1 44.62 694 GLY B CA 1
ATOM 12116 C C . GLY B 1 694 ? 5.18 43.75 -3.672 1 44.62 694 GLY B C 1
ATOM 12117 O O . GLY B 1 694 ? 4.309 44.219 -4.414 1 44.62 694 GLY B O 1
ATOM 12118 N N . ASP B 1 695 ? 6.254 43.281 -4.27 1 45.69 695 ASP B N 1
ATOM 12119 C CA . ASP B 1 695 ? 5.996 42.969 -5.672 1 45.69 695 ASP B CA 1
ATOM 12120 C C . ASP B 1 695 ? 4.895 41.938 -5.809 1 45.69 695 ASP B C 1
ATOM 12122 O O . ASP B 1 695 ? 4.871 40.938 -5.074 1 45.69 695 ASP B O 1
ATOM 12126 N N . PRO B 1 696 ? 3.803 42.344 -6.465 1 42.88 696 PRO B N 1
ATOM 12127 C CA . PRO B 1 696 ? 2.611 41.5 -6.594 1 42.88 696 PRO B CA 1
ATOM 12128 C C . PRO B 1 696 ? 2.949 40.031 -6.887 1 42.88 696 PRO B C 1
ATOM 12130 O O . PRO B 1 696 ? 2.135 39.156 -6.625 1 42.88 696 PRO B O 1
ATOM 12133 N N . GLY B 1 697 ? 3.787 39.781 -7.945 1 46.34 697 GLY B N 1
ATOM 12134 C CA . GLY B 1 697 ? 3.965 38.438 -8.438 1 46.34 697 GLY B CA 1
ATOM 12135 C C . GLY B 1 697 ? 4.727 37.531 -7.473 1 46.34 697 GLY B C 1
ATOM 12136 O O . GLY B 1 697 ? 5.09 36.406 -7.812 1 46.34 697 GLY B O 1
ATOM 12137 N N . GLY B 1 698 ? 4.727 37.969 -6.066 1 49.53 698 GLY B N 1
ATOM 12138 C CA . GLY B 1 698 ? 5.379 37.312 -4.945 1 49.53 698 GLY B CA 1
ATOM 12139 C C . GLY B 1 698 ? 6.895 37.375 -5.02 1 49.53 698 GLY B C 1
ATOM 12140 O O . GLY B 1 698 ? 7.465 37.406 -6.113 1 49.53 698 GLY B O 1
ATOM 12141 N N . PRO B 1 699 ? 7.555 37.875 -4.098 1 53 699 PRO B N 1
ATOM 12142 C CA . PRO B 1 699 ? 8.992 38.156 -4.188 1 53 699 PRO B CA 1
ATOM 12143 C C . PRO B 1 699 ? 9.797 36.938 -4.637 1 53 699 PRO B C 1
ATOM 12145 O O . PRO B 1 699 ? 9.562 35.812 -4.152 1 53 699 PRO B O 1
ATOM 12148 N N . ARG B 1 700 ? 10.312 36.938 -5.836 1 66 700 ARG B N 1
ATOM 12149 C CA . ARG B 1 700 ? 11.203 35.938 -6.43 1 66 700 ARG B CA 1
ATOM 12150 C C . ARG B 1 700 ? 12.43 35.719 -5.551 1 66 700 ARG B C 1
ATOM 12152 O O . ARG B 1 700 ? 13.023 36.656 -5.043 1 66 700 ARG B O 1
ATOM 12159 N N . ALA B 1 701 ? 12.648 34.438 -5.047 1 82.38 701 ALA B N 1
ATOM 12160 C CA . ALA B 1 701 ? 13.828 34.062 -4.273 1 82.38 701 ALA B CA 1
ATOM 12161 C C . ALA B 1 701 ? 15.117 34.438 -5.008 1 82.38 701 ALA B C 1
ATOM 12163 O O . ALA B 1 701 ? 15.172 34.375 -6.238 1 82.38 701 ALA B O 1
ATOM 12164 N N . VAL B 1 702 ? 15.992 35.062 -4.379 1 89.5 702 VAL B N 1
ATOM 12165 C CA . VAL B 1 702 ? 17.297 35.406 -4.926 1 89.5 702 VAL B CA 1
ATOM 12166 C C . VAL B 1 702 ? 18.344 34.406 -4.461 1 89.5 702 VAL B C 1
ATOM 12168 O O . VAL B 1 702 ? 18.391 34.031 -3.281 1 89.5 702 VAL B O 1
ATOM 12171 N N . THR B 1 703 ? 19.109 33.906 -5.43 1 92.19 703 THR B N 1
ATOM 12172 C CA . THR B 1 703 ? 20.219 33.031 -5.086 1 92.19 703 THR B CA 1
ATOM 12173 C C . THR B 1 703 ? 21.469 33.844 -4.766 1 92.19 703 THR B C 1
ATOM 12175 O O . THR B 1 703 ? 21.891 34.688 -5.566 1 92.19 703 THR B O 1
ATOM 12178 N N . LEU B 1 704 ? 22.062 33.594 -3.664 1 93.69 704 LEU B N 1
ATOM 12179 C CA . LEU B 1 704 ? 23.234 34.344 -3.213 1 93.69 704 LEU B CA 1
ATOM 12180 C C . LEU B 1 704 ? 24.469 33.938 -3.994 1 93.69 704 LEU B C 1
ATOM 12182 O O . LEU B 1 704 ? 24.547 32.812 -4.523 1 93.69 704 LEU B O 1
ATOM 12186 N N . SER B 1 705 ? 25.375 34.812 -4.062 1 88.81 705 SER B N 1
ATOM 12187 C CA . SER B 1 705 ? 26.688 34.5 -4.609 1 88.81 705 SER B CA 1
ATOM 12188 C C . SER B 1 705 ? 27.438 33.5 -3.701 1 88.81 705 SER B C 1
ATOM 12190 O O . SER B 1 705 ? 27.094 33.344 -2.533 1 88.81 705 SER B O 1
ATOM 12192 N N . ALA B 1 706 ? 28.516 32.906 -4.234 1 87.38 706 ALA B N 1
ATOM 12193 C CA . ALA B 1 706 ? 29.312 31.984 -3.453 1 87.38 706 ALA B CA 1
ATOM 12194 C C . ALA B 1 706 ? 29.906 32.656 -2.223 1 87.38 706 ALA B C 1
ATOM 12196 O O . ALA B 1 706 ? 29.938 32.094 -1.137 1 87.38 706 ALA B O 1
ATOM 12197 N N . ALA B 1 707 ? 30.297 33.875 -2.4 1 88.44 707 ALA B N 1
ATOM 12198 C CA . ALA B 1 707 ? 30.922 34.594 -1.302 1 88.44 707 ALA B CA 1
ATOM 12199 C C . ALA B 1 707 ? 29.906 34.938 -0.218 1 88.44 707 ALA B C 1
ATOM 12201 O O . ALA B 1 707 ? 30.188 34.812 0.974 1 88.44 707 ALA B O 1
ATOM 12202 N N . ASP B 1 708 ? 28.812 35.438 -0.653 1 94 708 ASP B N 1
ATOM 12203 C CA . ASP B 1 708 ? 27.766 35.781 0.299 1 94 708 ASP B CA 1
ATOM 12204 C C . ASP B 1 708 ? 27.25 34.531 1.032 1 94 708 ASP B C 1
ATOM 12206 O O . ASP B 1 708 ? 26.938 34.594 2.227 1 94 708 ASP B O 1
ATOM 12210 N N . THR B 1 709 ? 27.141 33.469 0.266 1 95.19 709 THR B N 1
ATOM 12211 C CA . THR B 1 709 ? 26.734 32.188 0.863 1 95.19 709 THR B CA 1
ATOM 12212 C C . THR B 1 709 ? 27.719 31.766 1.943 1 95.19 709 THR B C 1
ATOM 12214 O O . THR B 1 709 ? 27.312 31.391 3.047 1 95.19 709 THR B O 1
ATOM 12217 N N . GLN B 1 710 ? 28.953 31.844 1.637 1 94.06 710 GLN B N 1
ATOM 12218 C CA . GLN B 1 710 ? 30 31.453 2.578 1 94.06 710 GLN B CA 1
ATOM 12219 C C . GLN B 1 710 ? 29.969 32.312 3.834 1 94.06 710 GLN B C 1
ATOM 12221 O O . GLN B 1 710 ? 30.109 31.812 4.949 1 94.06 710 GLN B O 1
ATOM 12226 N N . ARG B 1 711 ? 29.766 33.562 3.637 1 94.56 711 ARG B N 1
ATOM 12227 C CA . ARG B 1 711 ? 29.719 34.5 4.758 1 94.56 711 ARG B CA 1
ATOM 12228 C C . ARG B 1 711 ? 28.547 34.188 5.68 1 94.56 711 ARG B C 1
ATOM 12230 O O . ARG B 1 711 ? 28.703 34.156 6.902 1 94.56 711 ARG B O 1
ATOM 12237 N N . LEU B 1 712 ? 27.422 34.062 5.078 1 96.56 712 LEU B N 1
ATOM 12238 C CA . LEU B 1 712 ? 26.219 33.781 5.867 1 96.56 712 LEU B CA 1
ATOM 12239 C C . LEU B 1 712 ? 26.344 32.469 6.617 1 96.56 712 LEU B C 1
ATOM 12241 O O . LEU B 1 712 ? 26 32.375 7.797 1 96.56 712 LEU B O 1
ATOM 12245 N N . LEU B 1 713 ? 26.875 31.406 5.973 1 97.5 713 LEU B N 1
ATOM 12246 C CA . LEU B 1 713 ? 27.031 30.094 6.602 1 97.5 713 LEU B CA 1
ATOM 12247 C C . LEU B 1 713 ? 28.062 30.156 7.723 1 97.5 713 LEU B C 1
ATOM 12249 O O . LEU B 1 713 ? 27.922 29.453 8.734 1 97.5 713 LEU B O 1
ATOM 12253 N N . ALA B 1 714 ? 29.031 30.984 7.535 1 96.25 714 ALA B N 1
ATOM 12254 C CA . ALA B 1 714 ? 30.062 31.125 8.555 1 96.25 714 ALA B CA 1
ATOM 12255 C C . ALA B 1 714 ? 29.484 31.656 9.859 1 96.25 714 ALA B C 1
ATOM 12257 O O . ALA B 1 714 ? 29.938 31.297 10.945 1 96.25 714 ALA B O 1
ATOM 12258 N N . ARG B 1 715 ? 28.469 32.469 9.766 1 96.94 715 ARG B N 1
ATOM 12259 C CA . ARG B 1 715 ? 27.812 33 10.953 1 96.94 715 ARG B CA 1
ATOM 12260 C C . ARG B 1 715 ? 27.125 31.906 11.75 1 96.94 715 ARG B C 1
ATOM 12262 O O . ARG B 1 715 ? 26.828 32.094 12.93 1 96.94 715 ARG B O 1
ATOM 12269 N N . TYR B 1 716 ? 26.875 30.844 11.148 1 97.62 716 TYR B N 1
ATOM 12270 C CA . TYR B 1 716 ? 26.266 29.703 11.828 1 97.62 716 TYR B CA 1
ATOM 12271 C C . TYR B 1 716 ? 27.281 28.578 12.023 1 97.62 716 TYR B C 1
ATOM 12273 O O . TYR B 1 716 ? 26.891 27.438 12.242 1 97.62 716 TYR B O 1
ATOM 12281 N N . GLY B 1 717 ? 28.578 28.891 11.867 1 96.31 717 GLY B N 1
ATOM 12282 C CA . GLY B 1 717 ? 29.656 27.953 12.156 1 96.31 717 GLY B CA 1
ATOM 12283 C C . GLY B 1 717 ? 29.844 26.906 11.062 1 96.31 717 GLY B C 1
ATOM 12284 O O . GLY B 1 717 ? 30.422 25.844 11.305 1 96.31 717 GLY B O 1
ATOM 12285 N N . ILE B 1 718 ? 29.359 27.078 9.875 1 97.5 718 ILE B N 1
ATOM 12286 C CA . ILE B 1 718 ? 29.516 26.156 8.758 1 97.5 718 ILE B CA 1
ATOM 12287 C C . ILE B 1 718 ? 30.562 26.688 7.785 1 97.5 718 ILE B C 1
ATOM 12289 O O . ILE B 1 718 ? 30.359 27.734 7.16 1 97.5 718 ILE B O 1
ATOM 12293 N N . ALA B 1 719 ? 31.625 26.016 7.695 1 94.69 719 ALA B N 1
ATOM 12294 C CA . ALA B 1 719 ? 32.719 26.438 6.812 1 94.69 719 ALA B CA 1
ATOM 12295 C C . ALA B 1 719 ? 32.625 25.719 5.469 1 94.69 719 ALA B C 1
ATOM 12297 O O . ALA B 1 719 ? 32.531 24.484 5.422 1 94.69 719 ALA B O 1
ATOM 12298 N N . VAL B 1 720 ? 32.688 26.469 4.402 1 94.81 720 VAL B N 1
ATOM 12299 C CA . VAL B 1 720 ? 32.75 25.906 3.055 1 94.81 720 VAL B CA 1
ATOM 12300 C C . VAL B 1 720 ? 34.188 25.969 2.541 1 94.81 720 VAL B C 1
ATOM 12302 O O . VAL B 1 720 ? 34.844 27 2.648 1 94.81 720 VAL B O 1
ATOM 12305 N N . LEU B 1 721 ? 34.625 24.797 2.068 1 91.56 721 LEU B N 1
ATOM 12306 C CA . LEU B 1 721 ? 35.969 24.766 1.538 1 91.56 721 LEU B CA 1
ATOM 12307 C C . LEU B 1 721 ? 36.125 25.766 0.386 1 91.56 721 LEU B C 1
ATOM 12309 O O . LEU B 1 721 ? 35.312 25.766 -0.542 1 91.56 721 LEU B O 1
ATOM 12313 N N . PRO B 1 722 ? 37.156 26.516 0.435 1 87.06 722 PRO B N 1
ATOM 12314 C CA . PRO B 1 722 ? 37.312 27.547 -0.592 1 87.06 722 PRO B CA 1
ATOM 12315 C C . PRO B 1 722 ? 37.594 26.953 -1.974 1 87.06 722 PRO B C 1
ATOM 12317 O O . PRO B 1 722 ? 38.344 25.969 -2.09 1 87.06 722 PRO B O 1
ATOM 12320 N N . ALA B 1 723 ? 37 27.422 -2.941 1 90.88 723 ALA B N 1
ATOM 12321 C CA . ALA B 1 723 ? 37.219 27.156 -4.359 1 90.88 723 ALA B CA 1
ATOM 12322 C C . ALA B 1 723 ? 37.531 28.453 -5.113 1 90.88 723 ALA B C 1
ATOM 12324 O O . ALA B 1 723 ? 36.781 29.422 -5.012 1 90.88 723 ALA B O 1
ATOM 12325 N N . LEU B 1 724 ? 38.719 28.375 -5.785 1 92.31 724 LEU B N 1
ATOM 12326 C CA . LEU B 1 724 ? 39.125 29.594 -6.488 1 92.31 724 LEU B CA 1
ATOM 12327 C C . LEU B 1 724 ? 38.969 29.422 -7.996 1 92.31 724 LEU B C 1
ATOM 12329 O O . LEU B 1 724 ? 39.281 28.359 -8.539 1 92.31 724 LEU B O 1
ATOM 12333 N N . PRO B 1 725 ? 38.438 30.438 -8.609 1 91.5 725 PRO B N 1
ATOM 12334 C CA . PRO B 1 725 ? 38.312 30.359 -10.062 1 91.5 725 PRO B CA 1
ATOM 12335 C C . PRO B 1 725 ? 39.625 30.188 -10.789 1 91.5 725 PRO B C 1
ATOM 12337 O O . PRO B 1 725 ? 40.625 30.781 -10.391 1 91.5 725 PRO B O 1
ATOM 12340 N N . ALA B 1 726 ? 39.625 29.406 -11.812 1 93.88 726 ALA B N 1
ATOM 12341 C CA . ALA B 1 726 ? 40.781 29.156 -12.672 1 93.88 726 ALA B CA 1
ATOM 12342 C C . ALA B 1 726 ? 40.438 29.422 -14.133 1 93.88 726 ALA B C 1
ATOM 12344 O O . ALA B 1 726 ? 40.406 28.5 -14.945 1 93.88 726 ALA B O 1
ATOM 12345 N N . PRO B 1 727 ? 40.312 30.688 -14.508 1 92.56 727 PRO B N 1
ATOM 12346 C CA . PRO B 1 727 ? 39.938 31 -15.883 1 92.56 727 PRO B CA 1
ATOM 12347 C C . PRO B 1 727 ? 41.031 30.656 -16.891 1 92.56 727 PRO B C 1
ATOM 12349 O O . PRO B 1 727 ? 40.75 30.516 -18.094 1 92.56 727 PRO B O 1
ATOM 12352 N N . ASP B 1 728 ? 42.312 30.594 -16.422 1 93.19 728 ASP B N 1
ATOM 12353 C CA . ASP B 1 728 ? 43.438 30.203 -17.281 1 93.19 728 ASP B CA 1
ATOM 12354 C C . ASP B 1 728 ? 44.469 29.406 -16.484 1 93.19 728 ASP B C 1
ATOM 12356 O O . ASP B 1 728 ? 44.375 29.312 -15.258 1 93.19 728 ASP B O 1
ATOM 12360 N N . PRO B 1 729 ? 45.344 28.75 -17.203 1 94.62 729 PRO B N 1
ATOM 12361 C CA . PRO B 1 729 ? 46.312 27.891 -16.531 1 94.62 729 PRO B CA 1
ATOM 12362 C C . PRO B 1 729 ? 47.156 28.641 -15.484 1 94.62 729 PRO B C 1
ATOM 12364 O O . PRO B 1 729 ? 47.469 28.078 -14.438 1 94.62 729 PRO B O 1
ATOM 12367 N N . GLU B 1 730 ? 47.5 29.844 -15.781 1 94.19 730 GLU B N 1
ATOM 12368 C CA . GLU B 1 730 ? 48.281 30.625 -14.844 1 94.19 730 GLU B CA 1
ATOM 12369 C C . GLU B 1 730 ? 47.5 30.906 -13.562 1 94.19 730 GLU B C 1
ATOM 12371 O O . GLU B 1 730 ? 48.031 30.781 -12.461 1 94.19 730 GLU B O 1
ATOM 12376 N N . ALA B 1 731 ? 46.344 31.25 -13.781 1 95.25 731 ALA B N 1
ATOM 12377 C CA . ALA B 1 731 ? 45.469 31.469 -12.641 1 95.25 731 ALA B CA 1
ATOM 12378 C C . ALA B 1 731 ? 45.25 30.188 -11.836 1 95.25 731 ALA B C 1
ATOM 12380 O O . ALA B 1 731 ? 45.125 30.234 -10.609 1 95.25 731 ALA B O 1
ATOM 12381 N N . ALA B 1 732 ? 45.188 29.094 -12.477 1 96.38 732 ALA B N 1
ATOM 12382 C CA . ALA B 1 732 ? 45.031 27.797 -11.812 1 96.38 732 ALA B CA 1
ATOM 12383 C C . ALA B 1 732 ? 46.219 27.5 -10.914 1 96.38 732 ALA B C 1
ATOM 12385 O O . ALA B 1 732 ? 46.062 27.031 -9.781 1 96.38 732 ALA B O 1
ATOM 12386 N N . VAL B 1 733 ? 47.312 27.766 -11.461 1 96 733 VAL B N 1
ATOM 12387 C CA . VAL B 1 733 ? 48.531 27.516 -10.703 1 96 733 VAL B CA 1
ATOM 12388 C C . VAL B 1 733 ? 48.594 28.453 -9.5 1 96 733 VAL B C 1
ATOM 12390 O O . VAL B 1 733 ? 48.969 28.031 -8.398 1 96 733 VAL B O 1
ATOM 12393 N N . ALA B 1 734 ? 48.312 29.656 -9.75 1 96.25 734 ALA B N 1
ATOM 12394 C CA . ALA B 1 734 ? 48.281 30.625 -8.656 1 96.25 734 ALA B CA 1
ATOM 12395 C C . ALA B 1 734 ? 47.312 30.203 -7.562 1 96.25 734 ALA B C 1
ATOM 12397 O O . ALA B 1 734 ? 47.594 30.328 -6.371 1 96.25 734 ALA B O 1
ATOM 12398 N N . ALA B 1 735 ? 46.156 29.844 -7.973 1 95.69 735 ALA B N 1
ATOM 12399 C CA . ALA B 1 735 ? 45.125 29.375 -7.039 1 95.69 735 ALA B CA 1
ATOM 12400 C C . ALA B 1 735 ? 45.625 28.172 -6.246 1 95.69 735 ALA B C 1
ATOM 12402 O O . ALA B 1 735 ? 45.406 28.078 -5.035 1 95.69 735 ALA B O 1
ATOM 12403 N N . ALA B 1 736 ? 46.281 27.266 -6.855 1 96.25 736 ALA B N 1
ATOM 12404 C CA . ALA B 1 736 ? 46.781 26.047 -6.215 1 96.25 736 ALA B CA 1
ATOM 12405 C C . ALA B 1 736 ? 47.844 26.375 -5.164 1 96.25 736 ALA B C 1
ATOM 12407 O O . ALA B 1 736 ? 47.906 25.75 -4.105 1 96.25 736 ALA B O 1
ATOM 12408 N N . HIS B 1 737 ? 48.625 27.312 -5.531 1 95 737 HIS B N 1
ATOM 12409 C CA . HIS B 1 737 ? 49.656 27.734 -4.582 1 95 737 HIS B CA 1
ATOM 12410 C C . HIS B 1 737 ? 49.031 28.391 -3.357 1 95 737 HIS B C 1
ATOM 12412 O O . HIS B 1 737 ? 49.5 28.203 -2.234 1 95 737 HIS B O 1
ATOM 12418 N N . ARG B 1 738 ? 48.062 29.109 -3.592 1 94.5 738 ARG B N 1
ATOM 12419 C CA . ARG B 1 738 ? 47.375 29.766 -2.492 1 94.5 738 ARG B CA 1
ATOM 12420 C C . ARG B 1 738 ? 46.688 28.75 -1.579 1 94.5 738 ARG B C 1
ATOM 12422 O O . ARG B 1 738 ? 46.688 28.922 -0.358 1 94.5 738 ARG B O 1
ATOM 12429 N N . LEU B 1 739 ? 46.062 27.734 -2.127 1 94.12 739 LEU B N 1
ATOM 12430 C CA . LEU B 1 739 ? 45.312 26.75 -1.387 1 94.12 739 LEU B CA 1
ATOM 12431 C C . LEU B 1 739 ? 46.219 25.656 -0.83 1 94.12 739 LEU B C 1
ATOM 12433 O O . LEU B 1 739 ? 45.906 25.031 0.191 1 94.12 739 LEU B O 1
ATOM 12437 N N . GLY B 1 740 ? 47.344 25.391 -1.529 1 92.5 740 GLY B N 1
ATOM 12438 C CA . GLY B 1 740 ? 48.25 24.328 -1.146 1 92.5 740 GLY B CA 1
ATOM 12439 C C . GLY B 1 740 ? 47.938 23 -1.825 1 92.5 740 GLY B C 1
ATOM 12440 O O . GLY B 1 740 ? 46.812 22.547 -1.832 1 92.5 740 GLY B O 1
ATOM 12441 N N . PHE B 1 741 ? 48.875 22.359 -2.428 1 91 741 PHE B N 1
ATOM 12442 C CA . PHE B 1 741 ? 48.75 21.047 -3.051 1 91 741 PHE B CA 1
ATOM 12443 C C . PHE B 1 741 ? 48.594 19.953 -1.995 1 91 741 PHE B C 1
ATOM 12445 O O . PHE B 1 741 ? 49.156 20.078 -0.899 1 91 741 PHE B O 1
ATOM 12452 N N . PRO B 1 742 ? 47.875 18.844 -2.158 1 90.81 742 PRO B N 1
ATOM 12453 C CA . PRO B 1 742 ? 47.219 18.531 -3.426 1 90.81 742 PRO B CA 1
ATOM 12454 C C . PRO B 1 742 ? 45.875 19.281 -3.592 1 90.81 742 PRO B C 1
ATOM 12456 O O . PRO B 1 742 ? 45.281 19.703 -2.602 1 90.81 742 PRO B O 1
ATOM 12459 N N . VAL B 1 743 ? 45.531 19.469 -4.914 1 93.94 743 VAL B N 1
ATOM 12460 C CA . VAL B 1 743 ? 44.312 20.219 -5.207 1 93.94 743 VAL B CA 1
ATOM 12461 C C . VAL B 1 743 ? 43.469 19.438 -6.203 1 93.94 743 VAL B C 1
ATOM 12463 O O . VAL B 1 743 ? 43.906 18.422 -6.754 1 93.94 743 VAL B O 1
ATOM 12466 N N . ALA B 1 744 ? 42.25 19.844 -6.25 1 92.19 744 ALA B N 1
ATOM 12467 C CA . ALA B 1 744 ? 41.312 19.312 -7.254 1 92.19 744 ALA B CA 1
ATOM 12468 C C . ALA B 1 744 ? 41 20.375 -8.312 1 92.19 744 ALA B C 1
ATOM 12470 O O . ALA B 1 744 ? 40.969 21.562 -8.023 1 92.19 744 ALA B O 1
ATOM 12471 N N . LEU B 1 745 ? 40.875 19.922 -9.508 1 91.62 745 LEU B N 1
ATOM 12472 C CA . LEU B 1 745 ? 40.406 20.75 -10.617 1 91.62 745 LEU B CA 1
ATOM 12473 C C . LEU B 1 745 ? 39.062 20.281 -11.109 1 91.62 745 LEU B C 1
ATOM 12475 O O . LEU B 1 745 ? 38.906 19.109 -11.477 1 91.62 745 LEU B O 1
ATOM 12479 N N . LYS B 1 746 ? 38.031 21.156 -10.992 1 88.94 746 LYS B N 1
ATOM 12480 C CA . LYS B 1 746 ? 36.719 20.703 -11.367 1 88.94 746 LYS B CA 1
ATOM 12481 C C . LYS B 1 746 ? 35.938 21.828 -12.055 1 88.94 746 LYS B C 1
ATOM 12483 O O . LYS B 1 746 ? 36.156 23 -11.797 1 88.94 746 LYS B O 1
ATOM 12488 N N . PRO B 1 747 ? 35.062 21.469 -12.984 1 87.12 747 PRO B N 1
ATOM 12489 C CA . PRO B 1 747 ? 34.188 22.469 -13.609 1 87.12 747 PRO B CA 1
ATOM 12490 C C . PRO B 1 747 ? 33 22.844 -12.727 1 87.12 747 PRO B C 1
ATOM 12492 O O . PRO B 1 747 ? 32.531 22.031 -11.906 1 87.12 747 PRO B O 1
ATOM 12495 N N . THR B 1 748 ? 32.5 24.062 -12.859 1 82.25 748 THR B N 1
ATOM 12496 C CA . THR B 1 748 ? 31.375 24.5 -12.062 1 82.25 748 THR B CA 1
ATOM 12497 C C . THR B 1 748 ? 30.203 24.906 -12.961 1 82.25 748 THR B C 1
ATOM 12499 O O . THR B 1 748 ? 29.141 25.297 -12.469 1 82.25 748 THR B O 1
ATOM 12502 N N . ALA B 1 749 ? 30.469 24.734 -14.219 1 81 749 ALA B N 1
ATOM 12503 C CA . ALA B 1 749 ? 29.375 25.047 -15.141 1 81 749 ALA B CA 1
ATOM 12504 C C . ALA B 1 749 ? 28.172 24.156 -14.875 1 81 749 ALA B C 1
ATOM 12506 O O . ALA B 1 749 ? 28.312 22.969 -14.633 1 81 749 ALA B O 1
ATOM 12507 N N . PRO B 1 750 ? 26.938 24.766 -14.906 1 74 750 PRO B N 1
ATOM 12508 C CA . PRO B 1 750 ? 25.703 24.031 -14.562 1 74 750 PRO B CA 1
ATOM 12509 C C . PRO B 1 750 ? 25.5 22.781 -15.422 1 74 750 PRO B C 1
ATOM 12511 O O . PRO B 1 750 ? 25.062 21.75 -14.922 1 74 750 PRO B O 1
ATOM 12514 N N . HIS B 1 751 ? 25.875 22.797 -16.609 1 72.06 751 HIS B N 1
ATOM 12515 C CA . HIS B 1 751 ? 25.625 21.688 -17.5 1 72.06 751 HIS B CA 1
ATOM 12516 C C . HIS B 1 751 ? 26.609 20.547 -17.234 1 72.06 751 HIS B C 1
ATOM 12518 O O . HIS B 1 751 ? 26.406 19.422 -17.719 1 72.06 751 HIS B O 1
ATOM 12524 N N . LEU B 1 752 ? 27.672 20.844 -16.547 1 74.56 752 LEU B N 1
ATOM 12525 C CA . LEU B 1 752 ? 28.672 19.828 -16.25 1 74.56 752 LEU B CA 1
ATOM 12526 C C . LEU B 1 752 ? 28.531 19.312 -14.82 1 74.56 752 LEU B C 1
ATOM 12528 O O . LEU B 1 752 ? 29.25 18.391 -14.414 1 74.56 752 LEU B O 1
ATOM 12532 N N . ARG B 1 753 ? 27.5 19.891 -14.227 1 66.5 753 ARG B N 1
ATOM 12533 C CA . ARG B 1 753 ? 27.312 19.5 -12.836 1 66.5 753 ARG B CA 1
ATOM 12534 C C . ARG B 1 753 ? 26.766 18.078 -12.75 1 66.5 753 ARG B C 1
ATOM 12536 O O . ARG B 1 753 ? 25.891 17.688 -13.539 1 66.5 753 ARG B O 1
ATOM 12543 N N . HIS B 1 754 ? 27.281 17.156 -11.984 1 63.44 754 HIS B N 1
ATOM 12544 C CA . HIS B 1 754 ? 26.844 15.789 -11.688 1 63.44 754 HIS B CA 1
ATOM 12545 C C . HIS B 1 754 ? 27.188 14.836 -12.828 1 63.44 754 HIS B C 1
ATOM 12547 O O . HIS B 1 754 ? 26.531 13.812 -13.016 1 63.44 754 HIS B O 1
ATOM 12553 N N . ARG B 1 755 ? 28.047 15.297 -13.688 1 63.41 755 ARG B N 1
ATOM 12554 C CA . ARG B 1 755 ? 28.453 14.438 -14.805 1 63.41 755 ARG B CA 1
ATOM 12555 C C . ARG B 1 755 ? 29.781 13.742 -14.508 1 63.41 755 ARG B C 1
ATOM 12557 O O . ARG B 1 755 ? 30.781 14.023 -15.156 1 63.41 755 ARG B O 1
ATOM 12564 N N . ALA B 1 756 ? 29.703 12.859 -13.578 1 60.38 756 ALA B N 1
ATOM 12565 C CA . ALA B 1 756 ? 30.891 12.094 -13.211 1 60.38 756 ALA B CA 1
ATOM 12566 C C . ALA B 1 756 ? 31.375 11.234 -14.375 1 60.38 756 ALA B C 1
ATOM 12568 O O . ALA B 1 756 ? 32.562 10.875 -14.445 1 60.38 756 ALA B O 1
ATOM 12569 N N . ASP B 1 757 ? 30.5 11.047 -15.312 1 59.56 757 ASP B N 1
ATOM 12570 C CA . ASP B 1 757 ? 30.797 10.164 -16.438 1 59.56 757 ASP B CA 1
ATOM 12571 C C . ASP B 1 757 ? 31.828 10.789 -17.375 1 59.56 757 ASP B C 1
ATOM 12573 O O . ASP B 1 757 ? 32.531 10.078 -18.094 1 59.56 757 ASP B O 1
ATOM 12577 N N . LEU B 1 758 ? 31.891 12.109 -17.219 1 61.75 758 LEU B N 1
ATOM 12578 C CA . LEU B 1 758 ? 32.75 12.805 -18.156 1 61.75 758 LEU B CA 1
ATOM 12579 C C . LEU B 1 758 ? 34.188 12.883 -17.609 1 61.75 758 LEU B C 1
ATOM 12581 O O . LEU B 1 758 ? 35.094 13.289 -18.328 1 61.75 758 LEU B O 1
ATOM 12585 N N . GLY B 1 759 ? 34.375 12.367 -16.406 1 65.5 759 GLY B N 1
ATOM 12586 C CA . GLY B 1 759 ? 35.688 12.492 -15.828 1 65.5 759 GLY B CA 1
ATOM 12587 C C . GLY B 1 759 ? 36.125 13.938 -15.664 1 65.5 759 GLY B C 1
ATOM 12588 O O . GLY B 1 759 ? 37.312 14.258 -15.828 1 65.5 759 GLY B O 1
ATOM 12589 N N . GLY B 1 760 ? 35.188 14.789 -15.469 1 72.38 760 GLY B N 1
ATOM 12590 C CA . GLY B 1 760 ? 35.469 16.219 -15.438 1 72.38 760 GLY B CA 1
ATOM 12591 C C . GLY B 1 760 ? 36.125 16.672 -14.148 1 72.38 760 GLY B C 1
ATOM 12592 O O . GLY B 1 760 ? 36.594 17.812 -14.055 1 72.38 760 GLY B O 1
ATOM 12593 N N . VAL B 1 761 ? 36.219 15.805 -13.219 1 81 761 VAL B N 1
ATOM 12594 C CA . VAL B 1 761 ? 36.875 16.172 -11.953 1 81 761 VAL B CA 1
ATOM 12595 C C . VAL B 1 761 ? 38.188 15.43 -11.812 1 81 761 VAL B C 1
ATOM 12597 O O . VAL B 1 761 ? 38.25 14.211 -11.977 1 81 761 VAL B O 1
ATOM 12600 N N . ARG B 1 762 ? 39.188 16.188 -11.727 1 84.06 762 ARG B N 1
ATOM 12601 C CA . ARG B 1 762 ? 40.5 15.617 -11.484 1 84.06 762 ARG B CA 1
ATOM 12602 C C . ARG B 1 762 ? 40.938 15.828 -10.031 1 84.06 762 ARG B C 1
ATOM 12604 O O . ARG B 1 762 ? 41 16.969 -9.562 1 84.06 762 ARG B O 1
ATOM 12611 N N . LEU B 1 763 ? 41.188 14.695 -9.445 1 84.38 763 LEU B N 1
ATOM 12612 C CA . LEU B 1 763 ? 41.469 14.758 -8.016 1 84.38 763 LEU B CA 1
ATOM 12613 C C . LEU B 1 763 ? 42.938 14.484 -7.75 1 84.38 763 LEU B C 1
ATOM 12615 O O . LEU B 1 763 ? 43.688 14.023 -8.633 1 84.38 763 LEU B O 1
ATOM 12619 N N . ASP B 1 764 ? 43.406 14.914 -6.645 1 82.31 764 ASP B N 1
ATOM 12620 C CA . ASP B 1 764 ? 44.719 14.594 -6.066 1 82.31 764 ASP B CA 1
ATOM 12621 C C . ASP B 1 764 ? 45.844 15.062 -6.973 1 82.31 764 ASP B C 1
ATOM 12623 O O . ASP B 1 764 ? 46.812 14.312 -7.227 1 82.31 764 ASP B O 1
ATOM 12627 N N . LEU B 1 765 ? 45.656 16.219 -7.469 1 88.75 765 LEU B N 1
ATOM 12628 C CA . LEU B 1 765 ? 46.75 16.812 -8.25 1 88.75 765 LEU B CA 1
ATOM 12629 C C . LEU B 1 765 ? 47.875 17.297 -7.34 1 88.75 765 LEU B C 1
ATOM 12631 O O . LEU B 1 765 ? 47.719 18.25 -6.59 1 88.75 765 LEU B O 1
ATOM 12635 N N . GLY B 1 766 ? 49 16.625 -7.422 1 87.38 766 GLY B N 1
ATOM 12636 C CA . GLY B 1 766 ? 50.062 16.781 -6.441 1 87.38 766 GLY B CA 1
ATOM 12637 C C . GLY B 1 766 ? 51.031 17.906 -6.773 1 87.38 766 GLY B C 1
ATOM 12638 O O . GLY B 1 766 ? 51.781 18.375 -5.91 1 87.38 766 GLY B O 1
ATOM 12639 N N . GLY B 1 767 ? 51 18.438 -8.008 1 90.62 767 GLY B N 1
ATOM 12640 C CA . GLY B 1 767 ? 51.969 19.453 -8.383 1 90.62 767 GLY B CA 1
ATOM 12641 C C . GLY B 1 767 ? 51.531 20.266 -9.602 1 90.62 767 GLY B C 1
ATOM 12642 O O . GLY B 1 767 ? 50.5 19.984 -10.188 1 90.62 767 GLY B O 1
ATOM 12643 N N . GLU B 1 768 ? 52.406 21.25 -9.844 1 94.06 768 GLU B N 1
ATOM 12644 C CA . GLU B 1 768 ? 52.094 22.188 -10.93 1 94.06 768 GLU B CA 1
ATOM 12645 C C . GLU B 1 768 ? 52 21.453 -12.266 1 94.06 768 GLU B C 1
ATOM 12647 O O . GLU B 1 768 ? 51.125 21.734 -13.07 1 94.06 768 GLU B O 1
ATOM 12652 N N . ALA B 1 769 ? 52.844 20.594 -12.414 1 91.19 769 ALA B N 1
ATOM 12653 C CA . ALA B 1 769 ? 52.906 19.875 -13.695 1 91.19 769 ALA B CA 1
ATOM 12654 C C . ALA B 1 769 ? 51.625 19.062 -13.898 1 91.19 769 ALA B C 1
ATOM 12656 O O . ALA B 1 769 ? 51.062 19.031 -14.992 1 91.19 769 ALA B O 1
ATOM 12657 N N . GLU B 1 770 ? 51.312 18.391 -12.875 1 90.19 770 GLU B N 1
ATOM 12658 C CA . GLU B 1 770 ? 50.094 17.594 -12.938 1 90.19 770 GLU B CA 1
ATOM 12659 C C . GLU B 1 770 ? 48.844 18.469 -13.164 1 90.19 770 GLU B C 1
ATOM 12661 O O . GLU B 1 770 ? 47.938 18.094 -13.891 1 90.19 770 GLU B O 1
ATOM 12666 N N . LEU B 1 771 ? 48.812 19.562 -12.547 1 94.25 771 LEU B N 1
ATOM 12667 C CA . LEU B 1 771 ? 47.688 20.5 -12.656 1 94.25 771 LEU B CA 1
ATOM 12668 C C . LEU B 1 771 ? 47.562 21.031 -14.07 1 94.25 771 LEU B C 1
ATOM 12670 O O . LEU B 1 771 ? 46.469 21.109 -14.625 1 94.25 771 LEU B O 1
ATOM 12674 N N . LEU B 1 772 ? 48.688 21.406 -14.586 1 94.25 772 LEU B N 1
ATOM 12675 C CA . LEU B 1 772 ? 48.688 21.953 -15.938 1 94.25 772 LEU B CA 1
ATOM 12676 C C . LEU B 1 772 ? 48.281 20.906 -16.953 1 94.25 772 LEU B C 1
ATOM 12678 O O . LEU B 1 772 ? 47.594 21.203 -17.922 1 94.25 772 LEU B O 1
ATOM 12682 N N . ARG B 1 773 ? 48.719 19.734 -16.719 1 90.5 773 ARG B N 1
ATOM 12683 C CA . ARG B 1 773 ? 48.281 18.656 -17.594 1 90.5 773 ARG B CA 1
ATOM 12684 C C . ARG B 1 773 ? 46.781 18.422 -17.5 1 90.5 773 ARG B C 1
ATOM 12686 O O . ARG B 1 773 ? 46.125 18.266 -18.531 1 90.5 773 ARG B O 1
ATOM 12693 N N . ALA B 1 774 ? 46.406 18.328 -16.312 1 90.38 774 ALA B N 1
ATOM 12694 C CA . ALA B 1 774 ? 44.969 18.125 -16.094 1 90.38 774 ALA B CA 1
ATOM 12695 C C . ALA B 1 774 ? 44.156 19.266 -16.719 1 90.38 774 ALA B C 1
ATOM 12697 O O . ALA B 1 774 ? 43.062 19.016 -17.281 1 90.38 774 ALA B O 1
ATOM 12698 N N . TYR B 1 775 ? 44.625 20.422 -16.516 1 93.31 775 TYR B N 1
ATOM 12699 C CA . TYR B 1 775 ? 43.969 21.578 -17.062 1 93.31 775 TYR B CA 1
ATOM 12700 C C . TYR B 1 775 ? 43.812 21.484 -18.578 1 93.31 775 TYR B C 1
ATOM 12702 O O . TYR B 1 775 ? 42.75 21.75 -19.125 1 93.31 775 TYR B O 1
ATOM 12710 N N . SER B 1 776 ? 44.875 21.062 -19.172 1 91 776 SER B N 1
ATOM 12711 C CA . SER B 1 776 ? 44.875 20.906 -20.609 1 91 776 SER B CA 1
ATOM 12712 C C . SER B 1 776 ? 43.938 19.781 -21.047 1 91 776 SER B C 1
ATOM 12714 O O . SER B 1 776 ? 43.188 19.938 -22.016 1 91 776 SER B O 1
ATOM 12716 N N . GLU B 1 777 ? 44.031 18.766 -20.375 1 86.94 777 GLU B N 1
ATOM 12717 C CA . GLU B 1 777 ? 43.188 17.625 -20.703 1 86.94 777 GLU B CA 1
ATOM 12718 C C . GLU B 1 777 ? 41.688 17.969 -20.578 1 86.94 777 GLU B C 1
ATOM 12720 O O . GLU B 1 777 ? 40.875 17.594 -21.422 1 86.94 777 GLU B O 1
ATOM 12725 N N . LEU B 1 778 ? 41.375 18.609 -19.547 1 88 778 LEU B N 1
ATOM 12726 C CA . LEU B 1 778 ? 40 18.953 -19.281 1 88 778 LEU B CA 1
ATOM 12727 C C . LEU B 1 778 ? 39.5 19.969 -20.297 1 88 778 LEU B C 1
ATOM 12729 O O . LEU B 1 778 ? 38.312 19.922 -20.703 1 88 778 LEU B O 1
ATOM 12733 N N . THR B 1 779 ? 40.375 20.812 -20.625 1 88.5 779 THR B N 1
ATOM 12734 C CA . THR B 1 779 ? 40 21.812 -21.625 1 88.5 779 THR B CA 1
ATOM 12735 C C . THR B 1 779 ? 39.75 21.156 -22.984 1 88.5 779 THR B C 1
ATOM 12737 O O . THR B 1 779 ? 38.875 21.578 -23.719 1 88.5 779 THR B O 1
ATOM 12740 N N . GLU B 1 780 ? 40.469 20.219 -23.234 1 85.5 780 GLU B N 1
ATOM 12741 C CA . GLU B 1 780 ? 40.312 19.5 -24.484 1 85.5 780 GLU B CA 1
ATOM 12742 C C . GLU B 1 780 ? 39.031 18.641 -24.469 1 85.5 780 GLU B C 1
ATOM 12744 O O . GLU B 1 780 ? 38.344 18.531 -25.484 1 85.5 780 GLU B O 1
ATOM 12749 N N . LEU B 1 781 ? 38.875 18.156 -23.344 1 81.38 781 LEU B N 1
ATOM 12750 C CA . LEU B 1 781 ? 37.781 17.219 -23.203 1 81.38 781 LEU B CA 1
ATOM 12751 C C . LEU B 1 781 ? 36.438 17.938 -23.078 1 81.38 781 LEU B C 1
ATOM 12753 O O . LEU B 1 781 ? 35.406 17.5 -23.609 1 81.38 781 LEU B O 1
ATOM 12757 N N . LEU B 1 782 ? 36.406 19.031 -22.312 1 84.12 782 LEU B N 1
ATOM 12758 C CA . LEU B 1 782 ? 35.125 19.609 -21.891 1 84.12 782 LEU B CA 1
ATOM 12759 C C . LEU B 1 782 ? 34.875 20.938 -22.594 1 84.12 782 LEU B C 1
ATOM 12761 O O . LEU B 1 782 ? 33.75 21.438 -22.609 1 84.12 782 LEU B O 1
ATOM 12765 N N . GLY B 1 783 ? 35.875 21.547 -23.141 1 83.25 783 GLY B N 1
ATOM 12766 C CA . GLY B 1 783 ? 35.688 22.812 -23.828 1 83.25 783 GLY B CA 1
ATOM 12767 C C . GLY B 1 783 ? 36.531 23.938 -23.219 1 83.25 783 GLY B C 1
ATOM 12768 O O . GLY B 1 783 ? 37.375 23.688 -22.359 1 83.25 783 GLY B O 1
ATOM 12769 N N . LYS B 1 784 ? 36.125 25.141 -23.641 1 86.81 784 LYS B N 1
ATOM 12770 C CA . LYS B 1 784 ? 36.875 26.312 -23.25 1 86.81 784 LYS B CA 1
ATOM 12771 C C . LYS B 1 784 ? 36.625 26.656 -21.781 1 86.81 784 LYS B C 1
ATOM 12773 O O . LYS B 1 784 ? 35.562 26.406 -21.234 1 86.81 784 LYS B O 1
ATOM 12778 N N . PRO B 1 785 ? 37.688 27.203 -21.156 1 83 785 PRO B N 1
ATOM 12779 C CA . PRO B 1 785 ? 37.562 27.547 -19.734 1 83 785 PRO B CA 1
ATOM 12780 C C . PRO B 1 785 ? 36.406 28.469 -19.438 1 83 785 PRO B C 1
ATOM 12782 O O . PRO B 1 785 ? 35.781 28.391 -18.359 1 83 785 PRO B O 1
ATOM 12785 N N . SER B 1 786 ? 36.062 29.328 -20.359 1 81.94 786 SER B N 1
ATOM 12786 C CA . SER B 1 786 ? 34.938 30.234 -20.156 1 81.94 786 SER B CA 1
ATOM 12787 C C . SER B 1 786 ? 33.625 29.484 -20.094 1 81.94 786 SER B C 1
ATOM 12789 O O . SER B 1 786 ? 32.656 29.922 -19.453 1 81.94 786 SER B O 1
ATOM 12791 N N . GLU B 1 787 ? 33.594 28.375 -20.656 1 84.31 787 GLU B N 1
ATOM 12792 C CA . GLU B 1 787 ? 32.375 27.562 -20.703 1 84.31 787 GLU B CA 1
ATOM 12793 C C . GLU B 1 787 ? 32.344 26.578 -19.531 1 84.31 787 GLU B C 1
ATOM 12795 O O . GLU B 1 787 ? 31.266 26.266 -19.016 1 84.31 787 GLU B O 1
ATOM 12800 N N . THR B 1 788 ? 33.531 26.172 -19.156 1 86.25 788 THR B N 1
ATOM 12801 C CA . THR B 1 788 ? 33.562 25.125 -18.141 1 86.25 788 THR B CA 1
ATOM 12802 C C . THR B 1 788 ? 33.625 25.75 -16.734 1 86.25 788 THR B C 1
ATOM 12804 O O . THR B 1 788 ? 33.219 25.125 -15.766 1 86.25 788 THR B O 1
ATOM 12807 N N . ARG B 1 789 ? 34.094 26.953 -16.656 1 87.5 789 ARG B N 1
ATOM 12808 C CA . ARG B 1 789 ? 34.281 27.656 -15.383 1 87.5 789 ARG B CA 1
ATOM 12809 C C . ARG B 1 789 ? 35.031 26.797 -14.375 1 87.5 789 ARG B C 1
ATOM 12811 O O . ARG B 1 789 ? 34.531 26.547 -13.281 1 87.5 789 ARG B O 1
ATOM 12818 N N . LEU B 1 790 ? 36.219 26.516 -14.688 1 91.25 790 LEU B N 1
ATOM 12819 C CA . LEU B 1 790 ? 37.062 25.656 -13.859 1 91.25 790 LEU B CA 1
ATOM 12820 C C . LEU B 1 790 ? 37.438 26.344 -12.555 1 91.25 790 LEU B C 1
ATOM 12822 O O . LEU B 1 790 ? 37.688 27.562 -12.539 1 91.25 790 LEU B O 1
ATOM 12826 N N . VAL B 1 791 ? 37.5 25.578 -11.57 1 92 791 VAL B N 1
ATOM 12827 C CA . VAL B 1 791 ? 37.938 26.062 -10.273 1 92 791 VAL B CA 1
ATOM 12828 C C . VAL B 1 791 ? 38.969 25.109 -9.688 1 92 791 VAL B C 1
ATOM 12830 O O . VAL B 1 791 ? 39 23.922 -10.031 1 92 791 VAL B O 1
ATOM 12833 N N . VAL B 1 792 ? 39.844 25.672 -8.914 1 94.19 792 VAL B N 1
ATOM 12834 C CA . VAL B 1 792 ? 40.781 24.906 -8.109 1 94.19 792 VAL B CA 1
ATOM 12835 C C . VAL B 1 792 ? 40.344 24.875 -6.656 1 94.19 792 VAL B C 1
ATOM 12837 O O . VAL B 1 792 ? 39.938 25.906 -6.109 1 94.19 792 VAL B O 1
ATOM 12840 N N . GLN B 1 793 ? 40.281 23.734 -6.113 1 93.31 793 GLN B N 1
ATOM 12841 C CA . GLN B 1 793 ? 39.844 23.578 -4.727 1 93.31 793 GLN B CA 1
ATOM 12842 C C . GLN B 1 793 ? 40.781 22.656 -3.953 1 93.31 793 GLN B C 1
ATOM 12844 O O . GLN B 1 793 ? 41.375 21.75 -4.527 1 93.31 793 GLN B O 1
ATOM 12849 N N . SER B 1 794 ? 40.969 22.969 -2.699 1 91.31 794 SER B N 1
ATOM 12850 C CA . SER B 1 794 ? 41.75 22.094 -1.847 1 91.31 794 SER B CA 1
ATOM 12851 C C . SER B 1 794 ? 41.156 20.703 -1.759 1 91.31 794 SER B C 1
ATOM 12853 O O . SER B 1 794 ? 39.906 20.547 -1.791 1 91.31 794 SER B O 1
ATOM 12855 N N . MET B 1 795 ? 41.969 19.703 -1.61 1 89.38 795 MET B N 1
ATOM 12856 C CA . MET B 1 795 ? 41.5 18.328 -1.456 1 89.38 795 MET B CA 1
ATOM 12857 C C . MET B 1 795 ? 40.906 18.109 -0.065 1 89.38 795 MET B C 1
ATOM 12859 O O . MET B 1 795 ? 41.469 18.594 0.928 1 89.38 795 MET B O 1
ATOM 12863 N N . ALA B 1 796 ? 39.781 17.516 -0.002 1 89.19 796 ALA B N 1
ATOM 12864 C CA . ALA B 1 796 ? 39.219 17.047 1.253 1 89.19 796 ALA B CA 1
ATOM 12865 C C . ALA B 1 796 ? 39.625 15.609 1.537 1 89.19 796 ALA B C 1
ATOM 12867 O O . ALA B 1 796 ? 39.969 14.859 0.616 1 89.19 796 ALA B O 1
ATOM 12868 N N . PRO B 1 797 ? 39.688 15.273 2.82 1 86.88 797 PRO B N 1
ATOM 12869 C CA . PRO B 1 797 ? 39.906 13.859 3.119 1 86.88 797 PRO B CA 1
ATOM 12870 C C . PRO B 1 797 ? 38.844 12.945 2.502 1 86.88 797 PRO B C 1
ATOM 12872 O O . PRO B 1 797 ? 37.719 13.383 2.256 1 86.88 797 PRO B O 1
ATOM 12875 N N . ARG B 1 798 ? 39.281 11.766 2.264 1 83.94 798 ARG B N 1
ATOM 12876 C CA . ARG B 1 798 ? 38.375 10.797 1.698 1 83.94 798 ARG B CA 1
ATOM 12877 C C . ARG B 1 798 ? 37.25 10.445 2.697 1 83.94 798 ARG B C 1
ATOM 12879 O O . ARG B 1 798 ? 37.5 10.398 3.904 1 83.94 798 ARG B O 1
ATOM 12886 N N . GLY B 1 799 ? 36.031 10.18 2.164 1 90.12 799 GLY B N 1
ATOM 12887 C CA . GLY B 1 799 ? 34.875 9.812 2.959 1 90.12 799 GLY B CA 1
ATOM 12888 C C . GLY B 1 799 ? 33.656 9.516 2.117 1 90.12 799 GLY B C 1
ATOM 12889 O O . GLY B 1 799 ? 33.75 9.039 0.987 1 90.12 799 GLY B O 1
ATOM 12890 N N . VAL B 1 800 ? 32.531 9.664 2.725 1 91.44 800 VAL B N 1
ATOM 12891 C CA . VAL B 1 800 ? 31.25 9.422 2.033 1 91.44 800 VAL B CA 1
ATOM 12892 C C . VAL B 1 800 ? 30.656 10.75 1.584 1 91.44 800 VAL B C 1
ATOM 12894 O O . VAL B 1 800 ? 30.531 11.688 2.379 1 91.44 800 VAL B O 1
ATOM 12897 N N . ASP B 1 801 ? 30.391 10.875 0.292 1 91.31 801 ASP B N 1
ATOM 12898 C CA . ASP B 1 801 ? 29.766 12.078 -0.243 1 91.31 801 ASP B CA 1
ATOM 12899 C C . ASP B 1 801 ? 28.281 12.133 0.11 1 91.31 801 ASP B C 1
ATOM 12901 O O . ASP B 1 801 ? 27.531 11.203 -0.201 1 91.31 801 ASP B O 1
ATOM 12905 N N . THR B 1 802 ? 27.844 13.25 0.736 1 95.62 802 THR B N 1
ATOM 12906 C CA . THR B 1 802 ? 26.453 13.383 1.146 1 95.62 802 THR B CA 1
ATOM 12907 C C . THR B 1 802 ? 25.875 14.703 0.653 1 95.62 802 THR B C 1
ATOM 12909 O O . THR B 1 802 ? 26.578 15.523 0.07 1 95.62 802 THR B O 1
ATOM 12912 N N . VAL B 1 803 ? 24.562 14.844 0.8 1 95.25 803 VAL B N 1
ATOM 12913 C CA . VAL B 1 803 ? 23.828 16.047 0.445 1 95.25 803 VAL B CA 1
ATOM 12914 C C . VAL B 1 803 ? 22.953 16.484 1.621 1 95.25 803 VAL B C 1
ATOM 12916 O O . VAL B 1 803 ? 22.266 15.664 2.236 1 95.25 803 VAL B O 1
ATOM 12919 N N . VAL B 1 804 ? 23.031 17.734 1.982 1 97.12 804 VAL B N 1
ATOM 12920 C CA . VAL B 1 804 ? 22.172 18.359 2.986 1 97.12 804 VAL B CA 1
ATOM 12921 C C . VAL B 1 804 ? 21.391 19.516 2.359 1 97.12 804 VAL B C 1
ATOM 12923 O O . VAL B 1 804 ? 21.984 20.438 1.784 1 97.12 804 VAL B O 1
ATOM 12926 N N . ARG B 1 805 ? 20.109 19.453 2.453 1 95.19 805 ARG B N 1
ATOM 12927 C CA . ARG B 1 805 ? 19.266 20.484 1.855 1 95.19 805 ARG B CA 1
ATOM 12928 C C . ARG B 1 805 ? 18.188 20.938 2.828 1 95.19 805 ARG B C 1
ATOM 12930 O O . ARG B 1 805 ? 17.719 20.141 3.662 1 95.19 805 ARG B O 1
ATOM 12937 N N . ALA B 1 806 ? 17.812 22.172 2.76 1 95.19 806 ALA B N 1
ATOM 12938 C CA . ALA B 1 806 ? 16.672 22.734 3.492 1 95.19 806 ALA B CA 1
ATOM 12939 C C . ALA B 1 806 ? 15.797 23.578 2.574 1 95.19 806 ALA B C 1
ATOM 12941 O O . ALA B 1 806 ? 16.297 24.344 1.746 1 95.19 806 ALA B O 1
ATOM 12942 N N . THR B 1 807 ? 14.492 23.344 2.625 1 90.81 807 THR B N 1
ATOM 12943 C CA . THR B 1 807 ? 13.539 24.078 1.786 1 90.81 807 THR B CA 1
ATOM 12944 C C . THR B 1 807 ? 12.266 24.375 2.559 1 90.81 807 THR B C 1
ATOM 12946 O O . THR B 1 807 ? 12.039 23.828 3.639 1 90.81 807 THR B O 1
ATOM 12949 N N . ILE B 1 808 ? 11.422 25.312 2.025 1 83.19 808 ILE B N 1
ATOM 12950 C CA . ILE B 1 808 ? 10.102 25.594 2.568 1 83.19 808 ILE B CA 1
ATOM 12951 C C . ILE B 1 808 ? 9.031 24.922 1.704 1 83.19 808 ILE B C 1
ATOM 12953 O O . ILE B 1 808 ? 8.953 25.188 0.5 1 83.19 808 ILE B O 1
ATOM 12957 N N . ASP B 1 809 ? 8.344 24.062 2.342 1 76.56 809 ASP B N 1
ATOM 12958 C CA . ASP B 1 809 ? 7.227 23.406 1.665 1 76.56 809 ASP B CA 1
ATOM 12959 C C . ASP B 1 809 ? 5.891 24 2.107 1 76.56 809 ASP B C 1
ATOM 12961 O O . ASP B 1 809 ? 5.676 24.234 3.297 1 76.56 809 ASP B O 1
ATOM 12965 N N . PRO B 1 810 ? 5.031 24.234 1.178 1 68.94 810 PRO B N 1
ATOM 12966 C CA . PRO B 1 810 ? 3.744 24.844 1.524 1 68.94 810 PRO B CA 1
ATOM 12967 C C . PRO B 1 810 ? 2.896 23.953 2.43 1 68.94 810 PRO B C 1
ATOM 12969 O O . PRO B 1 810 ? 2.068 24.453 3.195 1 68.94 810 PRO B O 1
ATOM 12972 N N . ALA B 1 811 ? 3.09 22.688 2.307 1 69.44 811 ALA B N 1
ATOM 12973 C CA . ALA B 1 811 ? 2.252 21.766 3.072 1 69.44 811 ALA B CA 1
ATOM 12974 C C . ALA B 1 811 ? 2.904 21.422 4.406 1 69.44 811 ALA B C 1
ATOM 12976 O O . ALA B 1 811 ? 2.213 21.125 5.387 1 69.44 811 ALA B O 1
ATOM 12977 N N . ALA B 1 812 ? 4.254 21.484 4.453 1 74.88 812 ALA B N 1
ATOM 12978 C CA . ALA B 1 812 ? 4.918 20.969 5.645 1 74.88 812 ALA B CA 1
ATOM 12979 C C . ALA B 1 812 ? 5.711 22.062 6.352 1 74.88 812 ALA B C 1
ATOM 12981 O O . ALA B 1 812 ? 6.074 21.922 7.523 1 74.88 812 ALA B O 1
ATOM 12982 N N . GLY B 1 813 ? 5.883 23.172 5.656 1 78.38 813 GLY B N 1
ATOM 12983 C CA . GLY B 1 813 ? 6.754 24.188 6.215 1 78.38 813 GLY B CA 1
ATOM 12984 C C . GLY B 1 813 ? 8.219 23.953 5.902 1 78.38 813 GLY B C 1
ATOM 12985 O O . GLY B 1 813 ? 8.562 23.516 4.809 1 78.38 813 GLY B O 1
ATOM 12986 N N . ALA B 1 814 ? 9.039 24.328 6.836 1 85.56 814 ALA B N 1
ATOM 12987 C CA . ALA B 1 814 ? 10.484 24.188 6.629 1 85.56 814 ALA B CA 1
ATOM 12988 C C . ALA B 1 814 ? 10.922 22.75 6.836 1 85.56 814 ALA B C 1
ATOM 12990 O O . ALA B 1 814 ? 10.617 22.141 7.863 1 85.56 814 ALA B O 1
ATOM 12991 N N . VAL B 1 815 ? 11.617 22.25 5.836 1 91.62 815 VAL B N 1
ATOM 12992 C CA . VAL B 1 815 ? 11.992 20.844 5.84 1 91.62 815 VAL B CA 1
ATOM 12993 C C . VAL B 1 815 ? 13.5 20.719 5.617 1 91.62 815 VAL B C 1
ATOM 12995 O O . VAL B 1 815 ? 14.07 21.406 4.77 1 91.62 815 VAL B O 1
ATOM 12998 N N . LEU B 1 816 ? 14.102 19.906 6.473 1 94.62 816 LEU B N 1
ATOM 12999 C CA . LEU B 1 816 ? 15.5 19.516 6.324 1 94.62 816 LEU B CA 1
ATOM 13000 C C . LEU B 1 816 ? 15.617 18.156 5.648 1 94.62 816 LEU B C 1
ATOM 13002 O O . LEU B 1 816 ? 14.922 17.203 6.023 1 94.62 816 LEU B O 1
ATOM 13006 N N . SER B 1 817 ? 16.422 18.078 4.598 1 94.12 817 SER B N 1
ATOM 13007 C CA . SER B 1 817 ? 16.578 16.844 3.828 1 94.12 817 SER B CA 1
ATOM 13008 C C . SER B 1 817 ? 18.016 16.359 3.84 1 94.12 817 SER B C 1
ATOM 13010 O O . SER B 1 817 ? 18.953 17.156 3.885 1 94.12 817 SER B O 1
ATOM 13012 N N . PHE B 1 818 ? 18.172 15.031 3.836 1 95.25 818 PHE B N 1
ATOM 13013 C CA . PHE B 1 818 ? 19.484 14.406 3.848 1 95.25 818 PHE B CA 1
ATOM 13014 C C . PHE B 1 818 ? 19.516 13.203 2.912 1 95.25 818 PHE B C 1
ATOM 13016 O O . PHE B 1 818 ? 18.531 12.461 2.809 1 95.25 818 PHE B O 1
ATOM 13023 N N . GLY B 1 819 ? 20.594 13.039 2.238 1 93.94 819 GLY B N 1
ATOM 13024 C CA . GLY B 1 819 ? 20.875 11.859 1.432 1 93.94 819 GLY B CA 1
ATOM 13025 C C . GLY B 1 81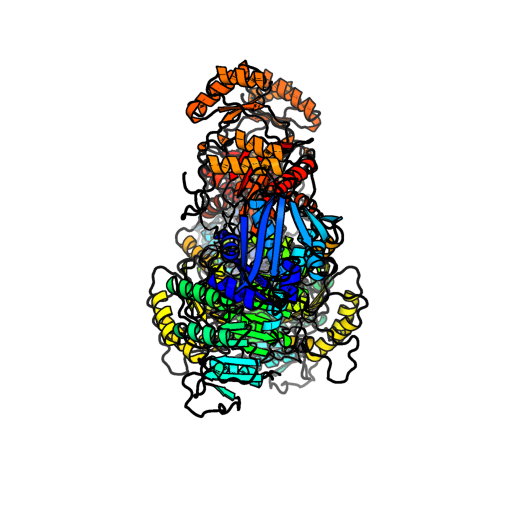9 ? 22.328 11.742 1.022 1 93.94 819 GLY B C 1
ATOM 13026 O O . GLY B 1 819 ? 23.141 12.625 1.312 1 93.94 819 GLY B O 1
ATOM 13027 N N . LEU B 1 820 ? 22.688 10.586 0.455 1 91.5 820 LEU B N 1
ATOM 13028 C CA . LEU B 1 820 ? 24.016 10.438 -0.116 1 91.5 820 LEU B CA 1
ATOM 13029 C C . LEU B 1 820 ? 24.078 11.055 -1.511 1 91.5 820 LEU B C 1
ATOM 13031 O O . LEU B 1 820 ? 23.062 11.117 -2.211 1 91.5 820 LEU B O 1
ATOM 13035 N N . ALA B 1 821 ? 25.203 11.531 -1.841 1 87.06 821 ALA B N 1
ATOM 13036 C CA . ALA B 1 821 ? 25.375 12.133 -3.162 1 87.06 821 ALA B CA 1
ATOM 13037 C C . ALA B 1 821 ? 25.578 11.055 -4.227 1 87.06 821 ALA B C 1
ATOM 13039 O O . ALA B 1 821 ? 25.969 9.93 -3.912 1 87.06 821 ALA B O 1
ATOM 13040 N N . GLY B 1 822 ? 25.281 11.391 -5.48 1 78.69 822 GLY B N 1
ATOM 13041 C CA . GLY B 1 822 ? 25.5 10.492 -6.605 1 78.69 822 GLY B CA 1
ATOM 13042 C C . GLY B 1 822 ? 24.25 10.164 -7.375 1 78.69 822 GLY B C 1
ATOM 13043 O O . GLY B 1 822 ? 23.141 10.312 -6.852 1 78.69 822 GLY B O 1
ATOM 13044 N N . ALA B 1 823 ? 24.438 9.656 -8.578 1 76.19 823 ALA B N 1
ATOM 13045 C CA . ALA B 1 823 ? 23.359 9.445 -9.523 1 76.19 823 ALA B CA 1
ATOM 13046 C C . ALA B 1 823 ? 22.375 8.398 -9.016 1 76.19 823 ALA B C 1
ATOM 13048 O O . ALA B 1 823 ? 21.156 8.594 -9.062 1 76.19 823 ALA B O 1
ATOM 13049 N N . PRO B 1 824 ? 22.875 7.25 -8.445 1 73.88 824 PRO B N 1
ATOM 13050 C CA . PRO B 1 824 ? 21.906 6.246 -8 1 73.88 824 PRO B CA 1
ATOM 13051 C C . PRO B 1 824 ? 21.016 6.746 -6.875 1 73.88 824 PRO B C 1
ATOM 13053 O O . PRO B 1 824 ? 19.812 6.48 -6.875 1 73.88 824 PRO B O 1
ATOM 13056 N N . SER B 1 825 ? 21.594 7.449 -5.965 1 77.75 825 SER B N 1
ATOM 13057 C CA . SER B 1 825 ? 20.797 7.957 -4.852 1 77.75 825 SER B CA 1
ATOM 13058 C C . SER B 1 825 ? 19.75 8.945 -5.332 1 77.75 825 SER B C 1
ATOM 13060 O O . SER B 1 825 ? 18.625 8.961 -4.824 1 77.75 825 SER B O 1
ATOM 13062 N N . LEU B 1 826 ? 20.172 9.703 -6.289 1 76.38 826 LEU B N 1
ATOM 13063 C CA . LEU B 1 826 ? 19.25 10.688 -6.852 1 76.38 826 LEU B CA 1
ATOM 13064 C C . LEU B 1 826 ? 18.109 10 -7.598 1 76.38 826 LEU B C 1
ATOM 13066 O O . LEU B 1 826 ? 16.938 10.352 -7.422 1 76.38 826 LEU B O 1
ATOM 13070 N N . LEU B 1 827 ? 18.531 9.039 -8.352 1 77.75 827 LEU B N 1
ATOM 13071 C CA . LEU B 1 827 ? 17.562 8.375 -9.203 1 77.75 827 LEU B CA 1
ATOM 13072 C C . LEU B 1 827 ? 16.656 7.465 -8.375 1 77.75 827 LEU B C 1
ATOM 13074 O O . LEU B 1 827 ? 15.5 7.219 -8.75 1 77.75 827 LEU B O 1
ATOM 13078 N N . LEU B 1 828 ? 17.141 7.02 -7.266 1 79.81 828 LEU B N 1
ATOM 13079 C CA . LEU B 1 828 ? 16.391 6.062 -6.465 1 79.81 828 LEU B CA 1
ATOM 13080 C C . LEU B 1 828 ? 15.609 6.773 -5.363 1 79.81 828 LEU B C 1
ATOM 13082 O O . LEU B 1 828 ? 14.82 6.148 -4.652 1 79.81 828 LEU B O 1
ATOM 13086 N N . GLY B 1 829 ? 15.789 8.117 -5.242 1 80 829 GLY B N 1
ATOM 13087 C CA . GLY B 1 829 ? 15.023 8.906 -4.293 1 80 829 GLY B CA 1
ATOM 13088 C C . GLY B 1 829 ? 15.328 8.555 -2.848 1 80 829 GLY B C 1
ATOM 13089 O O . GLY B 1 829 ? 14.43 8.57 -1.999 1 80 829 GLY B O 1
ATOM 13090 N N . ASP B 1 830 ? 16.5 8.062 -2.566 1 87.94 830 ASP B N 1
ATOM 13091 C CA . ASP B 1 830 ? 16.906 7.727 -1.205 1 87.94 830 ASP B CA 1
ATOM 13092 C C . ASP B 1 830 ? 17.25 8.984 -0.404 1 87.94 830 ASP B C 1
ATOM 13094 O O . ASP B 1 830 ? 18.406 9.219 -0.065 1 87.94 830 ASP B O 1
ATOM 13098 N N . THR B 1 831 ? 16.266 9.812 -0.12 1 90.94 831 THR B N 1
ATOM 13099 C CA . THR B 1 831 ? 16.375 11.039 0.649 1 90.94 831 THR B CA 1
ATOM 13100 C C . THR B 1 831 ? 15.453 11.008 1.864 1 90.94 831 THR B C 1
ATOM 13102 O O . THR B 1 831 ? 14.32 10.547 1.772 1 90.94 831 THR B O 1
ATOM 13105 N N . ALA B 1 832 ? 16 11.367 2.969 1 91.62 832 ALA B N 1
ATOM 13106 C CA . ALA B 1 832 ? 15.219 11.469 4.195 1 91.62 832 ALA B CA 1
ATOM 13107 C C . ALA B 1 832 ? 14.883 12.922 4.523 1 91.62 832 ALA B C 1
ATOM 13109 O O . ALA B 1 832 ? 15.57 13.836 4.062 1 91.62 832 ALA B O 1
ATOM 13110 N N . HIS B 1 833 ? 13.836 13.18 5.277 1 92.5 833 HIS B N 1
ATOM 13111 C CA . HIS B 1 833 ? 13.367 14.523 5.59 1 92.5 833 HIS B CA 1
ATOM 13112 C C . HIS B 1 833 ? 12.977 14.648 7.059 1 92.5 833 HIS B C 1
ATOM 13114 O O . HIS B 1 833 ? 12.57 13.664 7.68 1 92.5 833 HIS B O 1
ATOM 13120 N N . CYS B 1 834 ? 13.156 15.766 7.609 1 92.19 834 CYS B N 1
ATOM 13121 C CA . CYS B 1 834 ? 12.617 16.062 8.93 1 92.19 834 CYS B CA 1
ATOM 13122 C C . CYS B 1 834 ? 12.195 17.531 9.023 1 92.19 834 CYS B C 1
ATOM 13124 O O . CYS B 1 834 ? 12.578 18.344 8.188 1 92.19 834 CYS B O 1
ATOM 13126 N N . LEU B 1 835 ? 11.406 17.828 10.008 1 88.62 835 LEU B N 1
ATOM 13127 C CA . LEU B 1 835 ? 10.883 19.172 10.195 1 88.62 835 LEU B CA 1
ATOM 13128 C C . LEU B 1 835 ? 11.914 20.062 10.883 1 88.62 835 LEU B C 1
ATOM 13130 O O . LEU B 1 835 ? 12.758 19.578 11.641 1 88.62 835 LEU B O 1
ATOM 13134 N N . VAL B 1 836 ? 11.852 21.297 10.5 1 89.94 836 VAL B N 1
ATOM 13135 C CA . VAL B 1 836 ? 12.625 22.344 11.156 1 89.94 836 VAL B CA 1
ATOM 13136 C C . VAL B 1 836 ? 11.75 23.062 12.18 1 89.94 836 VAL B C 1
ATOM 13138 O O . VAL B 1 836 ? 10.602 23.422 11.898 1 89.94 836 VAL B O 1
ATOM 13141 N N . PRO B 1 837 ? 12.188 23.359 13.414 1 89 837 PRO B N 1
ATOM 13142 C CA . PRO B 1 837 ? 13.555 23.062 13.852 1 89 837 PRO B CA 1
ATOM 13143 C C . PRO B 1 837 ? 13.75 21.594 14.211 1 89 837 PRO B C 1
ATOM 13145 O O . PRO B 1 837 ? 12.883 20.984 14.844 1 89 837 PRO B O 1
ATOM 13148 N N . ALA B 1 838 ? 14.922 21.078 13.844 1 92.88 838 ALA B N 1
ATOM 13149 C CA . ALA B 1 838 ? 15.258 19.672 14.125 1 92.88 838 ALA B CA 1
ATOM 13150 C C . ALA B 1 838 ? 15.898 19.531 15.5 1 92.88 838 ALA B C 1
ATOM 13152 O O . ALA B 1 838 ? 16.703 20.375 15.906 1 92.88 838 ALA B O 1
ATOM 13153 N N . THR B 1 839 ? 15.539 18.516 16.25 1 91.19 839 THR B N 1
ATOM 13154 C CA . THR B 1 839 ? 16.203 18.172 17.5 1 91.19 839 THR B CA 1
ATOM 13155 C C . THR B 1 839 ? 17.391 17.25 17.25 1 91.19 839 THR B C 1
ATOM 13157 O O . THR B 1 839 ? 17.594 16.781 16.125 1 91.19 839 THR B O 1
ATOM 13160 N N . ASP B 1 840 ? 18.156 17.094 18.297 1 93.81 840 ASP B N 1
ATOM 13161 C CA . ASP B 1 840 ? 19.281 16.156 18.188 1 93.81 840 ASP B CA 1
ATOM 13162 C C . ASP B 1 840 ? 18.797 14.758 17.828 1 93.81 840 ASP B C 1
ATOM 13164 O O . ASP B 1 840 ? 19.422 14.07 17.016 1 93.81 840 ASP B O 1
ATOM 13168 N N . ARG B 1 841 ? 17.75 14.422 18.312 1 90.12 841 ARG B N 1
ATOM 13169 C CA . ARG B 1 841 ? 17.172 13.117 18 1 90.12 841 ARG B CA 1
ATOM 13170 C C . ARG B 1 841 ? 16.75 13.055 16.531 1 90.12 841 ARG B C 1
ATOM 13172 O O . ARG B 1 841 ? 16.969 12.047 15.852 1 90.12 841 ARG B O 1
ATOM 13179 N N . ASP B 1 842 ? 16.094 14.102 16.094 1 90.38 842 ASP B N 1
ATOM 13180 C CA . ASP B 1 842 ? 15.648 14.156 14.695 1 90.38 842 ASP B CA 1
ATOM 13181 C C . ASP B 1 842 ? 16.828 13.992 13.742 1 90.38 842 ASP B C 1
ATOM 13183 O O . ASP B 1 842 ? 16.719 13.273 12.742 1 90.38 842 ASP B O 1
ATOM 13187 N N . ALA B 1 843 ? 17.891 14.648 14.055 1 95 843 ALA B N 1
ATOM 13188 C CA . ALA B 1 843 ? 19.062 14.602 13.188 1 95 843 ALA B CA 1
ATOM 13189 C C . ALA B 1 843 ? 19.672 13.195 13.148 1 95 843 ALA B C 1
ATOM 13191 O O . ALA B 1 843 ? 20.062 12.719 12.086 1 95 843 ALA B O 1
ATOM 13192 N N . ALA B 1 844 ? 19.75 12.625 14.289 1 93.5 844 ALA B N 1
ATOM 13193 C CA . ALA B 1 844 ? 20.281 11.266 14.359 1 93.5 844 ALA B CA 1
ATOM 13194 C C . ALA B 1 844 ? 19.406 10.297 13.57 1 93.5 844 ALA B C 1
ATOM 13196 O O . ALA B 1 844 ? 19.938 9.43 12.859 1 93.5 844 ALA B O 1
ATOM 13197 N N . GLU B 1 845 ? 18.141 10.445 13.695 1 89.94 845 GLU B N 1
ATOM 13198 C CA . GLU B 1 845 ? 17.219 9.57 12.977 1 89.94 845 GLU B CA 1
ATOM 13199 C C . GLU B 1 845 ? 17.25 9.844 11.477 1 89.94 845 GLU B C 1
ATOM 13201 O O . GLU B 1 845 ? 17.078 8.93 10.672 1 89.94 845 GLU B O 1
ATOM 13206 N N . LEU B 1 846 ? 17.359 11.07 11.172 1 93.19 846 LEU B N 1
ATOM 13207 C CA . LEU B 1 846 ? 17.391 11.492 9.773 1 93.19 846 LEU B CA 1
ATOM 13208 C C . LEU B 1 846 ? 18.484 10.758 9 1 93.19 846 LEU B C 1
ATOM 13210 O O . LEU B 1 846 ? 18.234 10.219 7.926 1 93.19 846 LEU B O 1
ATOM 13214 N N . ILE B 1 847 ? 19.688 10.656 9.539 1 95.5 847 ILE B N 1
ATOM 13215 C CA . ILE B 1 847 ? 20.844 10.062 8.859 1 95.5 847 ILE B CA 1
ATOM 13216 C C . ILE B 1 847 ? 20.656 8.555 8.781 1 95.5 847 ILE B C 1
ATOM 13218 O O . ILE B 1 847 ? 21.094 7.922 7.809 1 95.5 847 ILE B O 1
ATOM 13222 N N . ARG B 1 848 ? 20.016 7.988 9.664 1 92.38 848 ARG B N 1
ATOM 13223 C CA . ARG B 1 848 ? 19.859 6.535 9.742 1 92.38 848 ARG B CA 1
ATOM 13224 C C . ARG B 1 848 ? 18.656 6.062 8.93 1 92.38 848 ARG B C 1
ATOM 13226 O O . ARG B 1 848 ? 18.516 4.867 8.672 1 92.38 848 ARG B O 1
ATOM 13233 N N . SER B 1 849 ? 17.875 6.969 8.508 1 88.94 849 SER B N 1
ATOM 13234 C CA . SER B 1 849 ? 16.625 6.605 7.836 1 88.94 849 SER B CA 1
ATOM 13235 C C . SER B 1 849 ? 16.859 6.34 6.352 1 88.94 849 SER B C 1
ATOM 13237 O O . SER B 1 849 ? 16.031 5.699 5.699 1 88.94 849 SER B O 1
ATOM 13239 N N . VAL B 1 850 ? 17.953 6.848 5.797 1 90.62 850 VAL B N 1
ATOM 13240 C CA . VAL B 1 850 ? 18.188 6.562 4.387 1 90.62 850 VAL B CA 1
ATOM 13241 C C . VAL B 1 850 ? 18.641 5.109 4.227 1 90.62 850 VAL B C 1
ATOM 13243 O O . VAL B 1 850 ? 19.359 4.578 5.074 1 90.62 850 VAL B O 1
ATOM 13246 N N . ARG B 1 851 ? 18.266 4.41 3.201 1 88 851 ARG B N 1
ATOM 13247 C CA . ARG B 1 851 ? 18.562 3 2.973 1 88 851 ARG B CA 1
ATOM 13248 C C . ARG B 1 851 ? 20.062 2.781 2.787 1 88 851 ARG B C 1
ATOM 13250 O O . ARG B 1 851 ? 20.578 1.702 3.086 1 88 851 ARG B O 1
ATOM 13257 N N . THR B 1 852 ? 20.781 3.758 2.414 1 90.31 852 THR B N 1
ATOM 13258 C CA . THR B 1 852 ? 22.219 3.664 2.188 1 90.31 852 THR B CA 1
ATOM 13259 C C . THR B 1 852 ? 22.984 4.047 3.445 1 90.31 852 THR B C 1
ATOM 13261 O O . THR B 1 852 ? 24.219 4.16 3.418 1 90.31 852 THR B O 1
ATOM 13264 N N . ALA B 1 853 ? 22.328 4.195 4.547 1 92.25 853 ALA B N 1
ATOM 13265 C CA . ALA B 1 853 ? 22.922 4.629 5.805 1 92.25 853 ALA B CA 1
ATOM 13266 C C . ALA B 1 853 ? 24.094 3.723 6.199 1 92.25 853 ALA B C 1
ATOM 13268 O O . ALA B 1 853 ? 25.078 4.184 6.762 1 92.25 853 ALA B O 1
ATOM 13269 N N . PRO B 1 854 ? 24.016 2.385 5.891 1 89.56 854 PRO B N 1
ATOM 13270 C CA . PRO B 1 854 ? 25.109 1.502 6.289 1 89.56 854 PRO B CA 1
ATOM 13271 C C . PRO B 1 854 ? 26.469 1.971 5.762 1 89.56 854 PRO B C 1
ATOM 13273 O O . PRO B 1 854 ? 27.5 1.71 6.383 1 89.56 854 PRO B O 1
ATOM 13276 N N . LEU B 1 855 ? 26.469 2.715 4.715 1 89.38 855 LEU B N 1
ATOM 13277 C CA . LEU B 1 855 ? 27.703 3.219 4.141 1 89.38 855 LEU B CA 1
ATOM 13278 C C . LEU B 1 855 ? 28.359 4.227 5.074 1 89.38 855 LEU B C 1
ATOM 13280 O O . LEU B 1 855 ? 29.562 4.473 4.973 1 89.38 855 LEU B O 1
ATOM 13284 N N . LEU B 1 856 ? 27.594 4.816 5.996 1 94.06 856 LEU B N 1
ATOM 13285 C CA . LEU B 1 856 ? 28.109 5.789 6.949 1 94.06 856 LEU B CA 1
ATOM 13286 C C . LEU B 1 856 ? 28.641 5.09 8.195 1 94.06 856 LEU B C 1
ATOM 13288 O O . LEU B 1 856 ? 29.375 5.691 8.984 1 94.06 856 LEU B O 1
ATOM 13292 N N . PHE B 1 857 ? 28.266 3.875 8.352 1 92.56 857 PHE B N 1
ATOM 13293 C CA . PHE B 1 857 ? 28.516 3.219 9.633 1 92.56 857 PHE B CA 1
ATOM 13294 C C . PHE B 1 857 ? 29.406 1.999 9.445 1 92.56 857 PHE B C 1
ATOM 13296 O O . PHE B 1 857 ? 29.344 1.049 10.227 1 92.56 857 PHE B O 1
ATOM 13303 N N . GLY B 1 858 ? 30.141 1.878 8.406 1 85.38 858 GLY B N 1
ATOM 13304 C CA . GLY B 1 858 ? 31.125 0.819 8.211 1 85.38 858 GLY B CA 1
ATOM 13305 C C . GLY B 1 858 ? 30.562 -0.366 7.441 1 85.38 858 GLY B C 1
ATOM 13306 O O . GLY B 1 858 ? 30.734 -1.515 7.859 1 85.38 858 GLY B O 1
ATOM 13307 N N . TRP B 1 859 ? 29.859 -0.115 6.469 1 82.38 859 TRP B N 1
ATOM 13308 C CA . TRP B 1 859 ? 29.25 -1.155 5.645 1 82.38 859 TRP B CA 1
ATOM 13309 C C . TRP B 1 859 ? 30.312 -2.064 5.043 1 82.38 859 TRP B C 1
ATOM 13311 O O . TRP B 1 859 ? 31.297 -1.586 4.457 1 82.38 859 TRP B O 1
ATOM 13321 N N . ARG B 1 860 ? 30.281 -3.445 5.223 1 77.12 860 ARG B N 1
ATOM 13322 C CA . ARG B 1 860 ? 31.125 -4.5 4.668 1 77.12 860 ARG B CA 1
ATOM 13323 C C . ARG B 1 860 ? 32.594 -4.254 4.992 1 77.12 860 ARG B C 1
ATOM 13325 O O . ARG B 1 860 ? 33.438 -4.324 4.105 1 77.12 860 ARG B O 1
ATOM 13332 N N . GLY B 1 861 ? 32.906 -3.717 6.238 1 73.88 861 GLY B N 1
ATOM 13333 C CA . GLY B 1 861 ? 34.25 -3.637 6.746 1 73.88 861 GLY B CA 1
ATOM 13334 C C . GLY B 1 861 ? 34.875 -2.27 6.559 1 73.88 861 GLY B C 1
ATOM 13335 O O . GLY B 1 861 ? 36 -2.025 7.016 1 73.88 861 GLY B O 1
ATOM 13336 N N . ALA B 1 862 ? 34.188 -1.305 5.848 1 78.62 862 ALA B N 1
ATOM 13337 C CA . ALA B 1 862 ? 34.719 0.056 5.727 1 78.62 862 ALA B CA 1
ATOM 13338 C C . ALA B 1 862 ? 34.75 0.75 7.086 1 78.62 862 ALA B C 1
ATOM 13340 O O . ALA B 1 862 ? 34.062 0.335 8.023 1 78.62 862 ALA B O 1
ATOM 13341 N N . ALA B 1 863 ? 35.625 1.68 7.207 1 83.88 863 ALA B N 1
ATOM 13342 C CA . ALA B 1 863 ? 35.656 2.463 8.438 1 83.88 863 ALA B CA 1
ATOM 13343 C C . ALA B 1 863 ? 34.438 3.371 8.539 1 83.88 863 ALA B C 1
ATOM 13345 O O . ALA B 1 863 ? 34.031 3.99 7.555 1 83.88 863 ALA B O 1
ATOM 13346 N N . PRO B 1 864 ? 33.812 3.342 9.727 1 91.88 864 PRO B N 1
ATOM 13347 C CA . PRO B 1 864 ? 32.688 4.293 9.914 1 91.88 864 PRO B CA 1
ATOM 13348 C C . PRO B 1 864 ? 33.156 5.746 9.812 1 91.88 864 PRO B C 1
ATOM 13350 O O . PRO B 1 864 ? 34.312 6.066 10.156 1 91.88 864 PRO B O 1
ATOM 13353 N N . VAL B 1 865 ? 32.375 6.562 9.352 1 95.62 865 VAL B N 1
ATOM 13354 C CA . VAL B 1 865 ? 32.719 7.977 9.211 1 95.62 865 VAL B CA 1
ATOM 13355 C C . VAL B 1 865 ? 32.156 8.766 10.383 1 95.62 865 VAL B C 1
ATOM 13357 O O . VAL B 1 865 ? 31.484 8.195 11.25 1 95.62 865 VAL B O 1
ATOM 13360 N N . ASP B 1 866 ? 32.406 10.078 10.461 1 96.88 866 ASP B N 1
ATOM 13361 C CA . ASP B 1 866 ? 32.062 10.938 11.594 1 96.88 866 ASP B CA 1
ATOM 13362 C C . ASP B 1 866 ? 30.625 11.391 11.523 1 96.88 866 ASP B C 1
ATOM 13364 O O . ASP B 1 866 ? 30.344 12.57 11.281 1 96.88 866 ASP B O 1
ATOM 13368 N N . THR B 1 867 ? 29.734 10.539 11.922 1 97 867 THR B N 1
ATOM 13369 C CA . THR B 1 867 ? 28.312 10.859 11.852 1 97 867 THR B CA 1
ATOM 13370 C C . THR B 1 867 ? 27.938 11.914 12.891 1 97 867 THR B C 1
ATOM 13372 O O . THR B 1 867 ? 26.953 12.625 12.734 1 97 867 THR B O 1
ATOM 13375 N N . GLY B 1 868 ? 28.672 12.055 13.953 1 96.94 868 GLY B N 1
ATOM 13376 C CA . GLY B 1 868 ? 28.453 13.117 14.922 1 96.94 868 GLY B CA 1
ATOM 13377 C C . GLY B 1 868 ? 28.578 14.5 14.312 1 96.94 868 GLY B C 1
ATOM 13378 O O . GLY B 1 868 ? 27.75 15.375 14.562 1 96.94 868 GLY B O 1
ATOM 13379 N N . ALA B 1 869 ? 29.688 14.617 13.555 1 97.25 869 ALA B N 1
ATOM 13380 C CA . ALA B 1 869 ? 29.906 15.891 12.883 1 97.25 869 ALA B CA 1
ATOM 13381 C C . ALA B 1 869 ? 28.797 16.172 11.867 1 97.25 869 ALA B C 1
ATOM 13383 O O . ALA B 1 869 ? 28.406 17.328 11.672 1 97.25 869 ALA B O 1
ATOM 13384 N N . LEU B 1 870 ? 28.375 15.188 11.211 1 97.81 870 LEU B N 1
ATOM 13385 C CA . LEU B 1 870 ? 27.297 15.32 10.25 1 97.81 870 LEU B CA 1
ATOM 13386 C C . LEU B 1 870 ? 26 15.75 10.938 1 97.81 870 LEU B C 1
ATOM 13388 O O . LEU B 1 870 ? 25.281 16.625 10.438 1 97.81 870 LEU B O 1
ATOM 13392 N N . GLU B 1 871 ? 25.672 15.148 12.086 1 97.69 871 GLU B N 1
ATOM 13393 C CA . GLU B 1 871 ? 24.5 15.531 12.852 1 97.69 871 GLU B CA 1
ATOM 13394 C C . GLU B 1 871 ? 24.562 17 13.266 1 97.69 871 GLU B C 1
ATOM 13396 O O . GLU B 1 871 ? 23.562 17.703 13.195 1 97.69 871 GLU B O 1
ATOM 13401 N N . GLU B 1 872 ? 25.672 17.359 13.664 1 97.31 872 GLU B N 1
ATOM 13402 C CA . GLU B 1 872 ? 25.828 18.766 14.062 1 97.31 872 GLU B CA 1
ATOM 13403 C C . GLU B 1 872 ? 25.594 19.703 12.891 1 97.31 872 GLU B C 1
ATOM 13405 O O . GLU B 1 872 ? 24.969 20.75 13.047 1 97.31 872 GLU B O 1
ATOM 13410 N N . LEU B 1 873 ? 26.141 19.359 11.758 1 98 873 LEU B N 1
ATOM 13411 C CA . LEU B 1 873 ? 25.922 20.188 10.57 1 98 873 LEU B CA 1
ATOM 13412 C C . LEU B 1 873 ? 24.422 20.328 10.289 1 98 873 LEU B C 1
ATOM 13414 O O . LEU B 1 873 ? 23.938 21.422 10 1 98 873 LEU B O 1
ATOM 13418 N N . LEU B 1 874 ? 23.75 19.219 10.336 1 98.06 874 LEU B N 1
ATOM 13419 C CA . LEU B 1 874 ? 22.312 19.219 10.086 1 98.06 874 LEU B CA 1
ATOM 13420 C C . LEU B 1 874 ? 21.594 20.141 11.062 1 98.06 874 LEU B C 1
ATOM 13422 O O . LEU B 1 874 ? 20.719 20.891 10.656 1 98.06 874 LEU B O 1
ATOM 13426 N N . LEU B 1 875 ? 22 20.094 12.297 1 97.69 875 LEU B N 1
ATOM 13427 C CA . LEU B 1 875 ? 21.375 20.906 13.328 1 97.69 875 LEU B CA 1
ATOM 13428 C C . LEU B 1 875 ? 21.656 22.391 13.102 1 97.69 875 LEU B C 1
ATOM 13430 O O . LEU B 1 875 ? 20.781 23.234 13.32 1 97.69 875 LEU B O 1
ATOM 13434 N N . ARG B 1 876 ? 22.812 22.734 12.648 1 97.44 876 ARG B N 1
ATOM 13435 C CA . ARG B 1 876 ? 23.172 24.125 12.375 1 97.44 876 ARG B CA 1
ATOM 13436 C C . ARG B 1 876 ? 22.375 24.672 11.188 1 97.44 876 ARG B C 1
ATOM 13438 O O . ARG B 1 876 ? 21.922 25.812 11.203 1 97.44 876 ARG B O 1
ATOM 13445 N N . VAL B 1 877 ? 22.219 23.828 10.188 1 97.75 877 VAL B N 1
ATOM 13446 C CA . VAL B 1 877 ? 21.406 24.219 9.047 1 97.75 877 VAL B CA 1
ATOM 13447 C C . VAL B 1 877 ? 19.953 24.406 9.484 1 97.75 877 VAL B C 1
ATOM 13449 O O . VAL B 1 877 ? 19.281 25.344 9.047 1 97.75 877 VAL B O 1
ATOM 13452 N N . SER B 1 878 ? 19.516 23.516 10.32 1 96.31 878 SER B N 1
ATOM 13453 C CA . SER B 1 878 ? 18.172 23.609 10.867 1 96.31 878 SER B CA 1
ATOM 13454 C C . SER B 1 878 ? 17.984 24.922 11.617 1 96.31 878 SER B C 1
ATOM 13456 O O . SER B 1 878 ? 16.953 25.594 11.445 1 96.31 878 SER B O 1
ATOM 13458 N N . ARG B 1 879 ? 18.922 25.281 12.391 1 95 879 ARG B N 1
ATOM 13459 C CA . ARG B 1 879 ? 18.859 26.531 13.148 1 95 879 ARG B CA 1
ATOM 13460 C C . ARG B 1 879 ? 18.812 27.734 12.211 1 95 879 ARG B C 1
ATOM 13462 O O . ARG B 1 879 ? 18.062 28.688 12.469 1 95 879 ARG B O 1
ATOM 13469 N N . LEU B 1 880 ? 19.578 27.688 11.219 1 95.38 880 LEU B N 1
ATOM 13470 C CA . LEU B 1 880 ? 19.594 28.766 10.242 1 95.38 880 LEU B CA 1
ATOM 13471 C C . LEU B 1 880 ? 18.203 28.984 9.633 1 95.38 880 LEU B C 1
ATOM 13473 O O . LEU B 1 880 ? 17.719 30.109 9.562 1 95.38 880 LEU B O 1
ATOM 13477 N N . MET B 1 881 ? 17.656 27.938 9.258 1 92.19 881 MET B N 1
ATOM 13478 C CA . MET B 1 881 ? 16.328 27.969 8.633 1 92.19 881 MET B CA 1
ATOM 13479 C C . MET B 1 881 ? 15.266 28.422 9.625 1 92.19 881 MET B C 1
ATOM 13481 O O . MET B 1 881 ? 14.312 29.109 9.25 1 92.19 881 MET B O 1
ATOM 13485 N N . ASP B 1 882 ? 15.383 27.938 10.773 1 88 882 ASP B N 1
ATOM 13486 C CA . ASP B 1 882 ? 14.391 28.234 11.805 1 88 882 ASP B CA 1
ATOM 13487 C C . ASP B 1 882 ? 14.461 29.703 12.211 1 88 882 ASP B C 1
ATOM 13489 O O . ASP B 1 882 ? 13.43 30.344 12.414 1 88 882 ASP B O 1
ATOM 13493 N N . ASP B 1 883 ? 15.641 30.203 12.336 1 85.31 883 ASP B N 1
ATOM 13494 C CA . ASP B 1 883 ? 15.875 31.562 12.828 1 85.31 883 ASP B CA 1
ATOM 13495 C C . ASP B 1 883 ? 15.492 32.594 11.781 1 85.31 883 ASP B C 1
ATOM 13497 O O . ASP B 1 883 ? 15.094 33.719 12.117 1 85.31 883 ASP B O 1
ATOM 13501 N N . HIS B 1 884 ? 15.672 32.219 10.555 1 88 884 HIS B N 1
ATOM 13502 C CA . HIS B 1 884 ? 15.508 33.188 9.492 1 88 884 HIS B CA 1
ATOM 13503 C C . HIS B 1 884 ? 14.523 32.719 8.438 1 88 884 HIS B C 1
ATOM 13505 O O . HIS B 1 884 ? 14.922 32.125 7.426 1 88 884 HIS B O 1
ATOM 13511 N N . PRO B 1 885 ? 13.281 33.062 8.547 1 80.88 885 PRO B N 1
ATOM 13512 C CA . PRO B 1 885 ? 12.258 32.625 7.586 1 80.88 885 PRO B CA 1
ATOM 13513 C C . PRO B 1 885 ? 12.523 33.125 6.172 1 80.88 885 PRO B C 1
ATOM 13515 O O . PRO B 1 885 ? 11.938 32.625 5.211 1 80.88 885 PRO B O 1
ATOM 13518 N N . GLU B 1 886 ? 13.43 34.094 6.051 1 85.94 886 GLU B N 1
ATOM 13519 C CA . GLU B 1 886 ? 13.797 34.625 4.742 1 85.94 886 GLU B CA 1
ATOM 13520 C C . GLU B 1 886 ? 14.609 33.625 3.941 1 85.94 886 GLU B C 1
ATOM 13522 O O . GLU B 1 886 ? 14.711 33.719 2.719 1 85.94 886 GLU B O 1
ATOM 13527 N N . VAL B 1 887 ? 15.242 32.719 4.676 1 92.44 887 VAL B N 1
ATOM 13528 C CA . VAL B 1 887 ? 15.984 31.656 3.998 1 92.44 887 VAL B CA 1
ATOM 13529 C C . VAL B 1 887 ? 15.016 30.594 3.494 1 92.44 887 VAL B C 1
ATOM 13531 O O . VAL B 1 887 ? 14.609 29.703 4.25 1 92.44 887 VAL 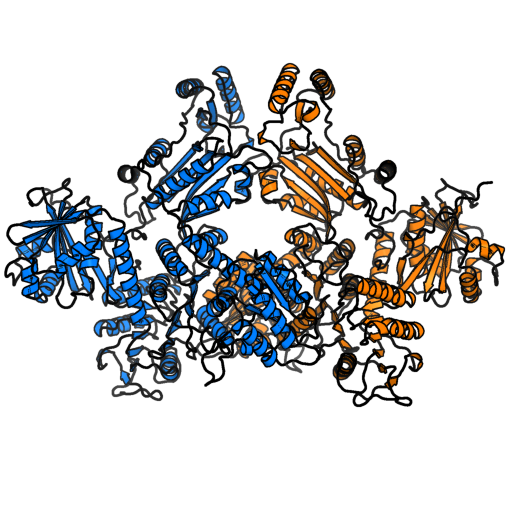B O 1
ATOM 13534 N N . VAL B 1 888 ? 14.82 30.609 2.176 1 90.5 888 VAL B N 1
ATOM 13535 C CA . VAL B 1 888 ? 13.789 29.734 1.644 1 90.5 888 VAL B CA 1
ATOM 13536 C C . VAL B 1 888 ? 14.43 28.469 1.061 1 90.5 888 VAL B C 1
ATOM 13538 O O . VAL B 1 888 ? 13.734 27.516 0.728 1 90.5 888 VAL B O 1
ATOM 13541 N N . GLY B 1 889 ? 15.758 28.484 1.003 1 94.12 889 GLY B N 1
ATOM 13542 C CA . GLY B 1 889 ? 16.469 27.312 0.509 1 94.12 889 GLY B CA 1
ATOM 13543 C C . GLY B 1 889 ? 17.953 27.328 0.864 1 94.12 889 GLY B C 1
ATOM 13544 O O . GLY B 1 889 ? 18.594 28.375 0.843 1 94.12 889 GLY B O 1
ATOM 13545 N N . ALA B 1 890 ? 18.453 26.203 1.23 1 96.44 890 ALA B N 1
ATOM 13546 C CA . ALA B 1 890 ? 19.875 25.953 1.455 1 96.44 890 ALA B CA 1
ATOM 13547 C C . ALA B 1 890 ? 20.297 24.594 0.911 1 96.44 890 ALA B C 1
ATOM 13549 O O . ALA B 1 890 ? 19.656 23.578 1.196 1 96.44 890 ALA B O 1
ATOM 13550 N N . ASP B 1 891 ? 21.297 24.609 0.046 1 95.56 891 ASP B N 1
ATOM 13551 C CA . ASP B 1 891 ? 21.797 23.375 -0.557 1 95.56 891 ASP B CA 1
ATOM 13552 C C . ASP B 1 891 ? 23.297 23.219 -0.312 1 95.56 891 ASP B C 1
ATOM 13554 O O . ASP B 1 891 ? 24.094 24.047 -0.771 1 95.56 891 ASP B O 1
ATOM 13558 N N . LEU B 1 892 ? 23.672 22.219 0.435 1 96.94 892 LEU B N 1
ATOM 13559 C CA . LEU B 1 892 ? 25.062 21.844 0.635 1 96.94 892 LEU B CA 1
ATOM 13560 C C . LEU B 1 892 ? 25.375 20.531 -0.061 1 96.94 892 LEU B C 1
ATOM 13562 O O . LEU B 1 892 ? 24.953 19.469 0.394 1 96.94 892 LEU B O 1
ATOM 13566 N N . GLU B 1 893 ? 26.141 20.641 -1.112 1 91.62 893 GLU B N 1
ATOM 13567 C CA . GLU B 1 893 ? 26.422 19.469 -1.939 1 91.62 893 GLU B CA 1
ATOM 13568 C C . GLU B 1 893 ? 27.719 19.625 -2.723 1 91.62 893 GLU B C 1
ATOM 13570 O O . GLU B 1 893 ? 27.844 20.562 -3.518 1 91.62 893 GLU B O 1
ATOM 13575 N N . PRO B 1 894 ? 28.609 18.719 -2.541 1 90.88 894 PRO B N 1
ATOM 13576 C CA . PRO B 1 894 ? 28.594 17.609 -1.592 1 90.88 894 PRO B CA 1
ATOM 13577 C C . PRO B 1 894 ? 29.172 17.984 -0.23 1 90.88 894 PRO B C 1
ATOM 13579 O O . PRO B 1 894 ? 29.922 18.953 -0.125 1 90.88 894 PRO B O 1
ATOM 13582 N N . VAL B 1 895 ? 28.734 17.266 0.681 1 96.38 895 VAL B N 1
ATOM 13583 C CA . VAL B 1 895 ? 29.359 17.25 1.998 1 96.38 895 VAL B CA 1
ATOM 13584 C C . VAL B 1 895 ? 30.094 15.938 2.207 1 96.38 895 VAL B C 1
ATOM 13586 O O . VAL B 1 895 ? 29.469 14.875 2.244 1 96.38 895 VAL B O 1
ATOM 13589 N N . ILE B 1 896 ? 31.406 16.016 2.336 1 95.12 896 ILE B N 1
ATOM 13590 C CA . ILE B 1 896 ? 32.188 14.812 2.562 1 95.12 896 ILE B CA 1
ATOM 13591 C C . ILE B 1 896 ? 32.25 14.523 4.059 1 95.12 896 ILE B C 1
ATOM 13593 O O . ILE B 1 896 ? 32.719 15.359 4.84 1 95.12 896 ILE B O 1
ATOM 13597 N N . VAL B 1 897 ? 31.766 13.391 4.395 1 96.81 897 VAL B N 1
ATOM 13598 C CA . VAL B 1 897 ? 31.922 12.938 5.777 1 96.81 897 VAL B CA 1
ATOM 13599 C C . VAL B 1 897 ? 33.094 11.992 5.891 1 96.81 897 VAL B C 1
ATOM 13601 O O . VAL B 1 897 ? 33.031 10.844 5.445 1 96.81 897 VAL B O 1
ATOM 13604 N N . ALA B 1 898 ? 34.125 12.531 6.465 1 94.56 898 ALA B N 1
ATOM 13605 C CA . ALA B 1 898 ? 35.344 11.758 6.633 1 94.56 898 ALA B CA 1
ATOM 13606 C C . ALA B 1 898 ? 35.344 10.984 7.949 1 94.56 898 ALA B C 1
ATOM 13608 O O . ALA B 1 898 ? 34.344 11.039 8.695 1 94.56 898 ALA B O 1
ATOM 13609 N N . GLN B 1 899 ? 36.375 10.148 8.102 1 92.88 899 GLN B N 1
ATOM 13610 C CA . GLN B 1 899 ? 36.469 9.422 9.359 1 92.88 899 GLN B CA 1
ATOM 13611 C C . GLN B 1 899 ? 36.5 10.375 10.547 1 92.88 899 GLN B C 1
ATOM 13613 O O . GLN B 1 899 ? 35.969 10.039 11.617 1 92.88 899 GLN B O 1
ATOM 13618 N N . HIS B 1 900 ? 37.125 11.5 10.148 1 93.81 900 HIS B N 1
ATOM 13619 C CA . HIS B 1 900 ? 37.094 12.547 11.164 1 93.81 900 HIS B CA 1
ATOM 13620 C C . HIS B 1 900 ? 36.656 13.883 10.57 1 93.81 900 HIS B C 1
ATOM 13622 O O . HIS B 1 900 ? 37.344 14.445 9.719 1 93.81 900 HIS B O 1
ATOM 13628 N N . GLY B 1 901 ? 35.562 14.273 10.961 1 95.12 901 GLY B N 1
ATOM 13629 C CA . GLY B 1 901 ? 35.062 15.586 10.562 1 95.12 901 GLY B CA 1
ATOM 13630 C C . GLY B 1 901 ? 34.281 15.562 9.258 1 95.12 901 GLY B C 1
ATOM 13631 O O . GLY B 1 901 ? 34.125 14.508 8.648 1 95.12 901 GLY B O 1
ATOM 13632 N N . ILE B 1 902 ? 33.781 16.797 8.883 1 96.44 902 ILE B N 1
ATOM 13633 C CA . ILE B 1 902 ? 33.031 16.938 7.633 1 96.44 902 ILE B CA 1
ATOM 13634 C C . ILE B 1 902 ? 33.594 18.094 6.82 1 96.44 902 ILE B C 1
ATOM 13636 O O . ILE B 1 902 ? 34.25 19 7.375 1 96.44 902 ILE B O 1
ATOM 13640 N N . HIS B 1 903 ? 33.406 18.047 5.555 1 95.69 903 HIS B N 1
ATOM 13641 C CA . HIS B 1 903 ? 33.875 19.062 4.641 1 95.69 903 HIS B CA 1
ATOM 13642 C C . HIS B 1 903 ? 32.844 19.422 3.602 1 95.69 903 HIS B C 1
ATOM 13644 O O . HIS B 1 903 ? 32.469 18.594 2.777 1 95.69 903 HIS B O 1
ATOM 13650 N N . VAL B 1 904 ? 32.344 20.719 3.697 1 96.75 904 VAL B N 1
ATOM 13651 C CA . VAL B 1 904 ? 31.375 21.219 2.729 1 96.75 904 VAL B CA 1
ATOM 13652 C C . VAL B 1 904 ? 32.094 21.734 1.487 1 96.75 904 VAL B C 1
ATOM 13654 O O . VAL B 1 904 ? 32.844 22.719 1.561 1 96.75 904 VAL B O 1
ATOM 13657 N N . LEU B 1 905 ? 31.859 21.078 0.386 1 92.44 905 LEU B N 1
ATOM 13658 C CA . LEU B 1 905 ? 32.562 21.438 -0.836 1 92.44 905 LEU B CA 1
ATOM 13659 C C . LEU B 1 905 ? 31.766 22.453 -1.646 1 92.44 905 LEU B C 1
ATOM 13661 O O . LEU B 1 905 ? 32.344 23.219 -2.428 1 92.44 905 LEU B O 1
ATOM 13665 N N . GLY B 1 906 ? 30.484 22.391 -1.565 1 90.31 906 GLY B N 1
ATOM 13666 C CA . GLY B 1 906 ? 29.609 23.312 -2.27 1 90.31 906 GLY B CA 1
ATOM 13667 C C . GLY B 1 906 ? 28.359 23.672 -1.478 1 90.31 906 GLY B C 1
ATOM 13668 O O . GLY B 1 906 ? 27.828 22.844 -0.737 1 90.31 906 GLY B O 1
ATOM 13669 N N . ALA B 1 907 ? 27.922 25 -1.647 1 94.25 907 ALA B N 1
ATOM 13670 C CA . ALA B 1 907 ? 26.719 25.438 -0.945 1 94.25 907 ALA B CA 1
ATOM 13671 C C . ALA B 1 907 ? 26.016 26.547 -1.713 1 94.25 907 ALA B C 1
ATOM 13673 O O . ALA B 1 907 ? 26.656 27.328 -2.418 1 94.25 907 ALA B O 1
ATOM 13674 N N . SER B 1 908 ? 24.75 26.562 -1.634 1 94 908 SER B N 1
ATOM 13675 C CA . SER B 1 908 ? 23.922 27.609 -2.188 1 94 908 SER B CA 1
ATOM 13676 C C . SER B 1 908 ? 22.781 27.969 -1.242 1 94 908 SER B C 1
ATOM 13678 O O . SER B 1 908 ? 22.203 27.094 -0.596 1 94 908 SER B O 1
ATOM 13680 N N . ILE B 1 909 ? 22.516 29.297 -1.1 1 96.19 909 ILE B N 1
ATOM 13681 C CA . ILE B 1 909 ? 21.422 29.781 -0.268 1 96.19 909 ILE B CA 1
ATOM 13682 C C . ILE B 1 909 ? 20.5 30.672 -1.097 1 96.19 909 ILE B C 1
ATOM 13684 O O . ILE B 1 909 ? 20.969 31.469 -1.913 1 96.19 909 ILE B O 1
ATOM 13688 N N . ARG B 1 910 ? 19.266 30.531 -0.918 1 95.06 910 ARG B N 1
ATOM 13689 C CA . ARG B 1 910 ? 18.25 31.375 -1.54 1 95.06 910 ARG B CA 1
ATOM 13690 C C . ARG B 1 910 ? 17.469 32.156 -0.489 1 95.06 910 ARG B C 1
ATOM 13692 O O . ARG B 1 910 ? 17.062 31.594 0.533 1 95.06 910 ARG B O 1
ATOM 13699 N N . LEU B 1 911 ? 17.281 33.469 -0.75 1 92.69 911 LEU B N 1
ATOM 13700 C CA . LEU B 1 911 ? 16.562 34.344 0.162 1 92.69 911 LEU B CA 1
ATOM 13701 C C . LEU B 1 911 ? 15.297 34.906 -0.49 1 92.69 911 LEU B C 1
ATOM 13703 O O . LEU B 1 911 ? 15.258 35.125 -1.704 1 92.69 911 LEU B O 1
ATOM 13707 N N . ALA B 1 912 ? 14.281 35 0.23 1 86.94 912 ALA B N 1
ATOM 13708 C CA . ALA B 1 912 ? 13.047 35.688 -0.156 1 86.94 912 ALA B CA 1
ATOM 13709 C C . ALA B 1 912 ? 12.43 36.438 1.028 1 86.94 912 ALA B C 1
ATOM 13711 O O . ALA B 1 912 ? 12.695 36.094 2.184 1 86.94 912 ALA B O 1
ATOM 13712 N N . PRO B 1 913 ? 11.641 37.438 0.715 1 74.62 913 PRO B N 1
ATOM 13713 C CA . PRO B 1 913 ? 10.945 38.062 1.839 1 74.62 913 PRO B CA 1
ATOM 13714 C C . PRO B 1 913 ? 10.031 37.094 2.582 1 74.62 913 PRO B C 1
ATOM 13716 O O . PRO B 1 913 ? 9.406 36.219 1.962 1 74.62 913 PRO B O 1
ATOM 13719 N N . PRO B 1 914 ? 10.164 37.219 3.877 1 64.56 914 PRO B N 1
ATOM 13720 C CA . PRO B 1 914 ? 9.312 36.281 4.629 1 64.56 914 PRO B CA 1
ATOM 13721 C C . PRO B 1 914 ? 7.824 36.5 4.34 1 64.56 914 PRO B C 1
ATOM 13723 O O . PRO B 1 914 ? 7.391 37.625 4.082 1 64.56 914 PRO B O 1
ATOM 13726 N N . PRO B 1 915 ? 7.078 35.344 4.16 1 58.34 915 PRO B N 1
ATOM 13727 C CA . PRO B 1 915 ? 5.633 35.531 4.043 1 58.34 915 PRO B CA 1
ATOM 13728 C C . PRO B 1 915 ? 5.039 36.25 5.254 1 58.34 915 PRO B C 1
ATOM 13730 O O . PRO B 1 915 ? 5.586 36.188 6.355 1 58.34 915 PRO B O 1
ATOM 13733 N N . PRO B 1 916 ? 4.266 37.406 5.059 1 47.44 916 PRO B N 1
ATOM 13734 C CA . PRO B 1 916 ? 3.738 38.219 6.16 1 47.44 916 PRO B CA 1
ATOM 13735 C C . PRO B 1 916 ? 3.41 37.375 7.398 1 47.44 916 PRO B C 1
ATOM 13737 O O . PRO B 1 916 ? 3.498 37.906 8.523 1 47.44 916 PRO B O 1
ATOM 13740 N N . ARG B 1 917 ? 2.699 36.438 7.488 1 50.16 917 ARG B N 1
ATOM 13741 C CA . ARG B 1 917 ? 2.148 35.875 8.727 1 50.16 917 ARG B CA 1
ATOM 13742 C C . ARG B 1 917 ? 2.621 34.438 8.945 1 50.16 917 ARG B C 1
ATOM 13744 O O . ARG B 1 917 ? 1.99 33.5 8.477 1 50.16 917 ARG B O 1
ATOM 13751 N N . THR B 1 918 ? 3.994 34.375 9.164 1 53.62 918 THR B N 1
ATOM 13752 C CA . THR B 1 918 ? 4.422 33.031 9.5 1 53.62 918 THR B CA 1
ATOM 13753 C C . THR B 1 918 ? 4.164 32.75 10.977 1 53.62 918 THR B C 1
ATOM 13755 O O . THR B 1 918 ? 3.766 33.625 11.734 1 53.62 918 THR B O 1
ATOM 13758 N N . ASP B 1 919 ? 4.191 31.484 11.531 1 53.62 919 ASP B N 1
ATOM 13759 C CA . ASP B 1 919 ? 3.941 30.969 12.875 1 53.62 919 ASP B CA 1
ATOM 13760 C C . ASP B 1 919 ? 4.754 31.734 13.922 1 53.62 919 ASP B C 1
ATOM 13762 O O . ASP B 1 919 ? 4.223 32.125 14.953 1 53.62 919 ASP B O 1
ATOM 13766 N N . PRO B 1 920 ? 5.906 32.344 13.547 1 60.69 920 PRO B N 1
ATOM 13767 C CA . PRO B 1 920 ? 6.648 33.062 14.562 1 60.69 920 PRO B CA 1
ATOM 13768 C C . PRO B 1 920 ? 6.227 34.531 14.648 1 60.69 920 PRO B C 1
ATOM 13770 O O . PRO B 1 920 ? 5.996 35.188 13.617 1 60.69 920 PRO B O 1
ATOM 13773 N N . GLY B 1 921 ? 5.289 35.031 15.688 1 71.38 921 GLY B N 1
ATOM 13774 C CA . GLY B 1 921 ? 4.82 36.406 15.914 1 71.38 921 GLY B CA 1
ATOM 13775 C C . GLY B 1 921 ? 3.672 36.469 16.891 1 71.38 921 GLY B C 1
ATOM 13776 O O . GLY B 1 921 ? 3.32 35.469 17.531 1 71.38 921 GLY B O 1
ATOM 13777 N N . PRO B 1 922 ? 3.311 37.719 16.906 1 83.88 922 PRO B N 1
ATOM 13778 C CA . PRO B 1 922 ? 2.182 37.844 17.828 1 83.88 922 PRO B CA 1
ATOM 13779 C C . PRO B 1 922 ? 0.952 37.062 17.391 1 83.88 922 PRO B C 1
ATOM 13781 O O . PRO B 1 922 ? 0.786 36.781 16.203 1 83.88 922 PRO B O 1
ATOM 13784 N N . ARG B 1 923 ? 0.191 36.688 18.281 1 89.19 923 ARG B N 1
ATOM 13785 C CA . ARG B 1 923 ? -1.005 35.906 18.016 1 89.19 923 ARG B CA 1
ATOM 13786 C C . ARG B 1 923 ? -1.909 36.594 17 1 89.19 923 ARG B C 1
ATOM 13788 O O . ARG B 1 923 ? -2.195 37.781 17.141 1 89.19 923 ARG B O 1
ATOM 13795 N N . SER B 1 924 ? -2.285 35.906 16.031 1 89 924 SER B N 1
ATOM 13796 C CA . SER B 1 924 ? -3.176 36.438 15 1 89 924 SER B CA 1
ATOM 13797 C C . SER B 1 924 ? -3.92 35.312 14.281 1 89 924 SER B C 1
ATOM 13799 O O . SER B 1 924 ? -3.416 34.188 14.18 1 89 924 SER B O 1
ATOM 13801 N N . LEU B 1 925 ? -5.156 35.625 13.859 1 88.31 925 LEU B N 1
ATOM 13802 C CA . LEU B 1 925 ? -5.895 34.719 12.992 1 88.31 925 LEU B CA 1
ATOM 13803 C C . LEU B 1 925 ? -5.367 34.781 11.562 1 88.31 925 LEU B C 1
ATOM 13805 O O . LEU B 1 925 ? -4.75 35.781 11.172 1 88.31 925 LEU B O 1
ATOM 13809 N N . PRO B 1 926 ? -5.574 33.719 10.805 1 77.75 926 PRO B N 1
ATOM 13810 C CA . PRO B 1 926 ? -5.125 33.781 9.414 1 77.75 926 PRO B CA 1
ATOM 13811 C C . PRO B 1 926 ? -5.82 34.844 8.602 1 77.75 926 PRO B C 1
ATOM 13813 O O . PRO B 1 926 ? -7 35.156 8.82 1 77.75 926 PRO B O 1
ATOM 13816 N N . THR B 1 927 ? -5.047 35.344 7.66 1 74.19 927 THR B N 1
ATOM 13817 C CA . THR B 1 927 ? -5.602 36.406 6.805 1 74.19 927 THR B CA 1
ATOM 13818 C C . THR B 1 927 ? -6.605 35.812 5.812 1 74.19 927 THR B C 1
ATOM 13820 O O . THR B 1 927 ? -6.453 34.656 5.379 1 74.19 927 THR B O 1
ATOM 13823 N N . TYR B 1 928 ? -7.641 36.531 5.645 1 66.25 928 TYR B N 1
ATOM 13824 C CA . TYR B 1 928 ? -8.648 36.031 4.703 1 66.25 928 TYR B CA 1
ATOM 13825 C C . TYR B 1 928 ? -8.43 36.625 3.316 1 66.25 928 TYR B C 1
ATOM 13827 O O . TYR B 1 928 ? -7.973 37.781 3.189 1 66.25 928 TYR B O 1
#

Organism: Streptomyces mobaraensis (NCBI:txid35621)

Foldseek 3Di:
DPDPPQPDADPLLWFWFFWLLQFIWIKGWAALVCLVLVQVQLQQADQVLVCFQPVDRDNGADPVRSCLQRDASLQQKTKMFIAALRHGQKMKMKHQADPVRHGDHPPRQEIEMGMGGRPVCPPRCPLLLVCQSVLVSSVVNNHFKYKYKGAPVPVVVVCSQVQLQFDWDWDDDPRIIMIMGGSPDDPRNVVSQVVRLLSRLLSNVVLAAFPQEEEQEPDDLDPDADSNLLLLQQVQLPFPHAYEYEDLPDDPPQQARPPSGHGYYPACVPPDDAHAEYEYRDELVCVLVNLVRCLVRLHAEYEALYDQAQLVPDVRPVSLQVNCVSNSSSRHFYQDHNWQAKAAQDPNGSGRSGNQNHHAHAEAEEEEEQDNVLQNVLQVVQRVLQVLANHHSHHRMYTHRHLCSFDDPLSVLSNLLPDPSHQEYFYEEQADQFQVSVLVSLLSSLLRHAAEYEYDCQPQPDRNRNYDFHGWPDHSVQLCVQSVLSLHLYDHDSLLSSLLSNLRRFADFFPALEEEEEEADPVQSVQLCVLLVVLPGHYDPYHHPHLQDDLQSVLVVLLVVLADPRGRAYEYEYEAHPVGDALLSNLQSNLVSQLPRPDGHAYEYEYEPRPCNSSNQNHADPPPDPPHSRSHHYGYDPGSNSNSNSSSSSNSSSVSSVCCVVDPFDQDDDPQADLPVLVVLQVVVCVVVVQDDDDPVARDWDKDDQVSFQVSLVNLVDHAFDKAWDLDLVSQQVQCVVQDPPKKKAFDAPVCPQPVVQVRIDGRQGDSVSSSVSVVVNCVSPHHCVRRRMIITHDDDAAFWKKWKWAQTSRNGIKIKIGGDHDCCVVVVQMFIYDAPAGLVRLVCRLVVGPCSVSQPQNPNRQHFPSVQVSVSSSSVSCSCNSDVQFRMKIFGIWGTGNDHIHGHDMMTIGHPHDSDRPPGRRRTDND/DPDPPQPDADPLLWFWFFWLLQFIWIKGWAALVCLVLVQVQLQQADQVLVCFQPVDRDSGADPVRSCLQRDASLQQKTKMFIAALRHGQKMKMKHQADPVRHGDHPPRQEIEMGMGGRPVCPPRCPLLLVCQSVLVSSVVNNHFKYKYKGAPVPVVVVCSQVQLQFDWDWDDDPRIIIIMGGSPDDPRNVVSQVVRLLSRLLSSVVLAAFPQEEEQEPDDLDPDADSNLLLLQQVQLPFPHAYEYEDLPDDPPQQARPPSGHGYYPACVPPDDAHAEYEYRDELVCVLVNLVRCLVRLHAEYEALYDQAQLVPDVRPVSLQVNCVSNSSSRHFYQDHNWQAKAAQDPNGSGRSGNQNHHAHAEAEEEEEQDNVLQNVLQVVQRVLQVLARHHSHHRMYTHRHLCSFDDPLSVLSNLLPDPSHQEYFYEEQADQFQVSVLVSLLSSLLRHAAEYEYDCQPQPDRNRNYDFHGWPDHSVQLCVQSVLSLHLYDHDSLLSSLLSNLRRFADFFPALEEEEEEADPVQSVQLCVLLVVLPGHYDPYHHPHLQDDLQSVLVVLLVVLADPRGRAYEYEYEAHPVGDALLSNLQSNLVSQLPRPDGHAYEYEYEPRPCNSSNLSHADPPPDPPHSRSHHYGYDPGSNSNSNSSSSSNSSSVSSVCCVVDPFDQDDDPQADLPVLVVLQVVVCVVVVQDDDDPVARDWDKDDQVSFQVSLVNLVDHAFDKAWDLDLVSQQVQCVVQDPPKKKAFDAPVCPQPVVQVRIDGRRGDSVSSSVSVVVNCVRPHHCVRRRMIITHDDDAAFWKKWKWAQTSRNGIKIKIGGDHDCCVVVVQMFIYDAPAGLVRLVCRLVVGPCSVSQPQNPNRQHFPSVQVSVSSSSVSCSCNSDVQFRMKIFGIWGTGNDHIHGHDMMTIGHPHDSDRPPGRRRTDND

Secondary structure (DSSP, 8-state):
----------GGG-EEEE-TTS-EEEEEE--GGGHHHHHHHHHHS-HHHHHHHHSS---S--HHHHHHHH---SSSEEEEEEEETTEEEEEEEEEEE-TTS-B--TT--EEEEEEEE-GGGTTSSHHHHHHHHHHHHHHHTT--EEEEEE-TT-HHHHHHHHTT--EEEEEEETTEEEEEEE-S--HHHHHHHHHHHHHHHHHHHHHHHS-SEEEEET--SSS-HHHHHHHHHHHHHT--SEEEEE-TTSPTT--EETTTTEEEESSGGG--S---EEEE-S-GGGHHHHHHHHHHHT--EEEE----SGGG-HHHHHHHHHHHHHHHHTT-EEE-SS--EEEE--TTT-EEEES-SSPPPP-SEEEEES-HHHHHHHHHHHHHHHTTSSSTTSEEEEEE-TT-SSS-HHHHHHHHHH-TT-SEEEEEES--SSHHHHHHHHHHHHTTS-EEEEES--STT-PPTT--PPPP-S-HHHHHHHHHHTT-EEESSHHHHHHHHHHHHHSPPPSSSEEEEEES-HHHHHHHHHHHHHTT-EEPPPEE--TT--HHHHHHHHHHHHH-TT-SEEEEEE---TT---HHHHHHHHHHHHHT-SS---EEEEESS-TTHHHHHHPPP-TTS-S-TT-----EESSHHHHHHHHHHHHHHHHHHHHHHHS-------TT--HHHHHHHHHHHHHHTT--TT-TT--PPEEPPHHHHHHHHHTTT-PBPPEEE-SSHHHHHHHHHHH-SSEEEEE--GGGTT-GGGT--EEEE-SHHHHHHHHHHHHHHH--HHHH-EEEEEPPPSEEEEEEEEEEETTTEEEEEEEE-SHHHHHHT-EEEEESSPPHHHHHHHHHHSTTGGGGTTGGGPPP--HHHHHHHHHHHHHHHHH-TTEEEEEEEEEEEESS-EEE--EEEEE-PPPSS-SSSS--PPP-/----------GGG-EEEE-TTS-EEEEEE--GGGHHHHHHHHHHS-HHHHHHHHSS---S--HHHHHHHH---SSSEEEEEEEETTEEEEEEEEEEE-TTS-B--TT--EEEEEEEE-GGGTTSSHHHHHHHHHHHHHHHTT--EEEEEE-TT-HHHHHHHHTT--EEEEEEETTEEEEEEE-S--HHHHHHHHHHHHHHHHHHHHHHHS-SEEEEET--SSS-HHHHHHHHHHHHHT--SEEEEE-TTSPTT--EETTTTEEEESSGGG--S---EEEE-S-GGGHHHHHHHHHHHT--EEEE----SGGG-HHHHHHHHHHHHHHHHTT-EEE-SS--EEEE--TTT-EEEES-SSPPPP-SEEEEES-HHHHHHHHHHHHHHHTTS-STTSEEEEEE-TT-SSS-HHHHHHHHHH-TT-SEEEEEES--SSHHHHHHHHHHHHTTS-EEEEES--STT-PPTT---PPP-S-HHHHHHHHHHTT-EEESSHHHHHHHHHHHHHSPPPSSSEEEEEES-HHHHHHHHHHHHHTT-EEPPPEE--TT--HHHHHHHHHHHHH-TT-SEEEEEE---TT---HHHHHHHHHHHHHT-SS---EEEEESS-TTHHHHHHPPP-TTS-S-TT-----EESSHHHHHHHHHHHHHHHHHHHHHHHS-------TT--HHHHHHHHHHHHHHTT--TT-TT--PPEEPPHHHHHHHHHTTT-PBPPEEE-SSHHHHHHHHHHH-SSEEEEE--GGGTT-GGGT--EEEE-SHHHHHHHHHHHHHHH--HHHH-EEEEEPPPSEEEEEEEEEEETTTEEEEEEEE-SHHHHHHT-EEEEESSPPHHHHHHHHHHSTTGGGGTTGGGPPP--HHHHHHHHHHHHHHHHH-TTEEEEEEEEEEEESS-EEE--EEEEE-PPPSS-SSSS--PPP-

Solvent-accessible surface area (backbone atoms only — not comparable to full-atom values): 94583 Å² total; per-residue (Å²): 131,80,70,74,76,77,58,76,81,67,67,83,66,45,38,42,30,66,24,53,75,25,39,40,34,36,34,34,72,50,41,69,86,40,52,66,44,51,50,55,34,54,70,62,35,47,69,65,59,38,22,64,62,64,78,39,93,58,92,69,82,48,71,67,49,49,47,60,70,18,57,54,62,71,61,46,30,38,37,39,29,34,25,50,68,81,36,50,48,29,40,36,36,37,39,24,19,43,97,85,69,40,84,42,56,86,83,53,32,33,23,38,47,52,65,51,66,26,63,92,54,60,89,32,43,55,66,55,53,48,49,42,46,51,50,53,52,35,45,75,60,56,33,46,31,38,36,34,78,40,47,73,84,46,54,68,61,53,44,52,61,65,63,45,36,43,57,68,48,78,46,80,54,97,84,28,35,36,38,35,35,37,64,60,83,37,74,52,19,49,50,42,50,50,52,50,50,39,51,6,38,18,36,32,47,47,52,63,60,57,43,62,17,38,34,30,29,39,34,56,87,55,91,54,62,66,18,36,46,24,53,49,19,24,59,74,36,52,39,64,47,49,61,35,36,26,23,71,81,56,62,88,85,53,57,56,38,75,87,82,68,31,45,30,32,55,47,61,86,75,51,83,74,80,42,33,30,35,39,38,36,43,61,52,90,51,44,65,61,50,48,50,45,36,37,77,62,56,26,46,26,37,36,28,41,29,56,69,27,32,64,61,41,72,69,11,36,52,51,42,40,50,49,50,51,57,35,37,38,43,23,25,49,38,37,9,43,40,18,39,30,38,35,21,32,48,87,83,37,19,36,22,57,19,75,55,83,64,66,66,57,42,22,25,25,30,39,40,16,39,35,37,70,60,34,51,45,48,53,49,51,34,40,66,58,12,72,16,22,69,24,47,49,19,40,24,31,38,40,18,23,23,46,41,66,58,48,47,72,61,38,48,50,40,30,45,62,68,33,86,57,36,56,35,38,41,36,42,35,68,68,75,78,52,24,55,50,40,44,55,51,41,34,62,32,29,72,78,29,54,35,36,36,25,62,42,46,58,54,46,80,56,67,58,73,33,54,88,64,71,60,39,87,62,57,51,70,56,54,44,52,43,41,41,74,26,45,34,42,66,39,85,38,74,67,48,46,53,51,32,49,41,47,61,55,48,34,59,68,30,86,43,55,26,28,38,35,38,27,35,37,65,63,62,38,40,43,30,46,32,28,20,48,73,51,72,32,46,54,47,82,63,44,70,56,42,60,80,51,49,39,66,52,50,20,52,54,51,36,50,52,48,65,34,85,82,37,22,29,38,40,38,32,43,60,69,38,90,88,64,68,59,37,57,55,42,25,52,26,47,38,51,25,60,43,66,37,87,50,87,52,23,56,39,34,29,41,45,84,52,79,61,30,50,38,42,22,17,39,51,62,64,93,83,59,73,89,48,71,64,72,45,41,40,49,60,29,81,40,40,53,59,47,28,46,30,49,30,51,46,26,53,45,37,50,49,45,49,45,46,68,75,54,63,58,46,69,82,84,63,89,69,48,37,65,67,60,40,53,51,50,50,52,52,51,37,54,71,69,63,56,53,93,73,52,82,92,53,60,71,66,43,73,50,52,68,65,58,33,45,52,52,36,42,31,52,67,42,69,60,54,67,67,37,71,19,74,42,70,68,43,32,49,52,40,35,62,74,64,36,69,40,25,25,43,35,56,62,24,77,88,57,55,89,40,71,88,70,61,55,60,46,70,73,28,68,44,67,66,52,43,52,49,48,50,50,50,45,35,70,71,73,36,54,40,87,68,30,44,28,27,31,26,56,63,71,73,74,59,47,50,20,33,43,36,34,38,63,36,64,60,62,26,43,35,38,34,37,31,54,52,56,68,64,36,61,56,65,60,44,60,26,67,40,53,50,70,37,22,58,52,49,36,54,48,37,58,62,62,24,69,62,29,49,66,47,66,23,47,94,78,42,75,44,32,24,58,66,49,50,34,48,51,51,43,41,53,23,48,50,43,57,77,32,67,30,48,46,30,37,41,33,51,44,27,30,30,11,63,74,42,67,45,31,64,28,66,45,34,26,38,28,75,53,71,90,81,55,76,81,65,56,82,56,56,83,87,113,131,81,70,76,78,76,58,75,80,66,68,84,67,46,38,41,30,65,24,53,73,25,37,39,34,36,34,32,73,51,40,68,85,40,51,66,44,51,52,56,34,55,71,62,35,46,69,65,60,40,22,64,63,66,77,37,92,59,93,68,80,49,73,66,49,49,46,61,69,18,57,56,62,71,62,45,29,38,36,38,30,34,26,51,66,81,35,48,47,27,40,38,35,38,38,24,19,42,98,85,70,40,83,41,56,86,82,54,33,33,23,38,46,53,65,51,65,27,63,90,53,60,89,32,44,54,66,54,52,48,49,42,46,52,49,52,51,33,44,76,61,56,33,46,31,38,37,34,78,39,48,74,84,45,53,68,62,52,44,52,59,65,64,46,36,46,55,67,49,77,47,80,55,97,83,27,35,36,38,34,36,38,64,60,84,37,75,52,21,50,50,41,51,50,51,50,49,37,49,6,38,17,36,32,47,46,51,64,57,56,44,62,17,38,34,31,30,40,34,55,88,56,90,54,61,66,18,35,48,24,53,48,18,23,59,73,38,52,39,64,46,50,61,35,36,26,22,71,81,57,61,88,85,51,56,57,38,75,89,81,68,32,45,30,33,55,46,61,87,74,52,82,73,80,42,32,30,36,37,38,37,44,60,53,88,52,45,62,61,52,47,50,45,38,35,76,61,55,27,45,26,36,36,29,42,29,56,68,27,32,63,61,41,71,68,11,36,53,51,41,41,50,50,49,51,54,35,36,38,43,22,26,48,38,38,8,44,40,18,40,29,37,36,21,33,49,88,83,36,18,35,23,57,18,74,54,84,64,64,66,57,41,22,24,26,30,39,40,17,37,35,37,71,60,34,52,46,49,53,49,51,33,40,64,60,13,71,17,24,68,26,47,49,20,41,24,32,38,40,18,23,22,43,42,67,59,49,47,72,60,39,48,52,38,29,45,61,68,35,85,58,35,58,34,39,41,34,43,33,69,70,75,78,53,26,55,52,39,44,55,51,42,33,62,30,28,72,78,30,53,35,36,37,25,63,42,47,60,55,46,80,56,68,59,75,32,55,90,63,71,59,39,87,61,56,52,71,56,53,44,51,43,40,41,74,26,46,34,43,67,39,87,38,72,66,49,43,54,51,34,49,42,46,61,54,46,35,58,68,30,86,45,56,26,28,38,34,38,27,35,38,63,62,60,39,40,42,31,43,33,28,20,47,74,53,72,32,48,54,48,83,62,43,71,58,40,62,81,51,49,39,65,54,51,20,54,52,50,35,51,52,49,64,33,85,82,36,22,31,38,40,38,31,44,60,68,38,90,87,64,67,61,37,58,54,41,26,52,27,48,37,52,24,60,44,66,37,87,49,87,52,22,56,39,34,28,41,44,86,52,80,59,29,51,37,41,22,17,40,52,62,65,95,83,58,74,88,48,70,63,71,45,40,41,49,58,30,80,40,40,54,59,47,29,46,28,50,32,53,48,26,54,46,37,49,50,46,49,46,47,68,74,54,62,59,45,68,83,84,62,87,68,47,39,65,66,61,41,51,52,49,49,52,53,51,36,54,72,68,63,56,52,94,74,51,83,92,52,62,72,66,42,73,52,51,69,65,56,32,43,53,53,36,42,31,50,68,43,70,61,56,66,68,38,71,19,76,42,71,67,45,33,50,52,41,36,63,73,64,37,69,39,23,26,43,34,56,63,24,78,88,58,55,90,40,71,88,69,62,55,61,44,70,73,28,70,43,70,67,51,42,52,49,50,50,50,50,46,36,71,71,72,36,55,41,89,65,31,43,28,28,33,25,54,63,70,73,73,59,49,52,20,32,43,37,36,38,63,36,63,59,62,26,43,35,38,35,40,32,54,53,55,67,64,36,59,56,64,60,43,61,25,66,40,53,50,68,38,22,57,52,50,36,55,48,37,58,61,62,24,70,63,30,50,65,48,65,23,47,93,78,45,73,45,33,24,57,67,48,50,33,48,51,51,42,40,54,24,47,50,43,58,75,32,66,30,48,47,29,38,41,32,51,43,28,29,30,10,63,75,39,67,45,32,63,30,66,44,36,25,39,29,76,53,71,90,82,53,78,82,65,56,82,57,55,82,85,112